Protein 6BAQ (pdb70)

Foldseek 3Di:
DPVPLLCLVVVVQVLLVVLCVVVPVQVLLQPQQVLCVLVCVCPVVNVQWPGKTKDDKDWDRKDWDADQLQQKIKIKTKIKIKIFTPRVVVVDTKIKIWIWIKIWMWGWDADPVGQIFIATDDIFTDPPGIDIFIDDDPDGDDPPPVVVVVSCVVPVRVSSRVVVVVSSGVSRRPDDSVSGVVSNVRNVNSHDRHDD/DLLLVVVVQVLLVVLCVVVPVQVLLQPQQVLCVLVCVPVLNVQFPGKTKADKDWDRKDWDADQLLQKIKIKTKIKIWIFTAGPVVPGTWIKIWIWIKIWIWGWDADPVGDIFIATDDIFTDPPGIDIDTDDPDDDDDVSVVVVVVSCVVPVRVSSRVVVHVSSRVSRVPTDPVSRVVSNVRNVNSHDRDDDD/DLVLVVVVQVLLVVLCVVVCLQVLLQPQPLLVPQPVQNPFVDKGKDDKDWDRKDWDADQLQFKIKIKTKIKIWIFTHDVVVVDGWIKIWIWIKIWMWGWDADPVGQIAIATDDIFTDPPGIDIDTDDPDDDDVVVVVVVVVSCVVPPRVRSRVVVHVSSRVSRVPDDSVSGRVSNVRNVNSHDRDDD/DLPCLVVVVQVLLVVLCVVLPVQVLVQPQQVLVVVCVCVLNVQFPDKGKADKDWDRKDWDADPLLQKIKIKTKIWIWIFTCRPVHDTWIKIWIWIKIWIWGWDADPVRRIAIATDDIFTDPPGIDIDTPPPDDDDDPSVVVVVVSCVVPVRVSSRVRSVVSSRVSRVPTDPVSRRVSSVRNVNSHDSDDD/DDPVPLLCLVVVVQVLLVVLCVVVPVPVLLQPQQLVCCLVPNDDDLPLFPDKTKDDKDWDRKDWDADQLLQKIKIKIKIKIWIWGDRPPLDKTWIKIWIWIKIWMWGWDADPVRHIFIATDDIFTDPPGIDIDTDDMDDSDVVDVVVVVVSCVVGVRVSSRVVVVVSSRVSRRPDDSVSGVVSNVSNVNSHDRHDD/DDDDVLLCLVVVVQCLLVVLCVVVPVQVLLQPDQVLQCQCQRDVPVSSVVSVVVLVPPVVSVQWPGKTKDDKDWDRKDWDADQLQQKIKIKIKIKIKIFTPRVVVVDTKIKIWIWIKIWMWGWDADPVRRIFIATDDIFTDPPGIDIFIDDDPDGDDPDPVVVVVSCVVPPRVSSRVVVVVSSGVSRRPDDSVSGVVSNVRNVNSHDRHDD/DVPCLLCLVVVVQVLLVVLCVVVPVQVLLQPQQLLCVLVPDDCVLNPLQPDKTKADKDWDRKDWDADQLQQKIKIKTKIKIWIFGDRVVQDWTWIKIWIWIKIWIWGWDADPVRQIFIATDDIFTDPPGIDIDTDDTDSVDPSVVVVVVSCVVPVRVSSRVVVVVSSGVSRRPDDSVSGVVSNVRNVNSHDRHDD/DLLCLVVVVQVLLVVLCVVVCVQVLLQPQPLLCVLCCPVVNVQFPDKGKDDKDWDRKDWDADQLLQKIKIKIKIKIWIFTDRVVVVDGWIKIWIWIKIWMWGWDADPVRDIAIATDDIFTDPPGIDIGTDDPDDDDVVSVVVVVVSCVVPPRVSSRVPVVVSSRVSRVPPDVVSRRVSSVRNVNSHDRHDD

GO terms:
  GO:0045087 innate immune response (P, IMP)
  GO:0019731 antibacterial humoral response (P, IMP)
  GO:1900229 negative regulation of single-species biofilm formation in or on host organism (P, IMP)
  GO:0005576 extracellular region (C, EXP)

B-factor: mean 39.44, std 16.09, range [6.01, 111.4]

Organism: Mus musculus (NCBI:txid10090)

InterPro domains:
  IPR017942 Lipid-binding serum glycoprotein, N-terminal [PF01273] (83-256)
  IPR017943 Bactericidal permeability-increasing protein, alpha/beta domain superfamily [SSF55394] (126-276)
  IPR051902 BPI fold-containing superfamily member [PTHR47015] (1-277)

Structure (mmCIF, N/CA/C/O backbone):
data_6BAQ
#
_entry.id   6BAQ
#
_cell.length_a   132.200
_cell.length_b   200.582
_cell.length_c   89.499
_cell.angle_alpha   90.000
_cell.angle_beta   126.150
_cell.angle_gamma   90.000
#
_symmetry.space_group_name_H-M   'C 1 2 1'
#
loop_
_entity.id
_entity.type
_entity.pdbx_description
1 polymer 'BPI fold-containing family A member 1'
2 non-polymer 'SODIUM ION'
3 non-polymer 'CHLORIDE ION'
4 non-polymer GLYCEROL
5 water water
#
loop_
_atom_site.group_PDB
_atom_site.id
_atom_site.type_symbol
_atom_site.label_atom_id
_atom_site.label_alt_id
_atom_site.label_comp_id
_atom_site.label_asym_id
_atom_site.label_entity_id
_atom_site.label_seq_id
_atom_site.pdbx_PDB_ins_code
_atom_site.Cartn_x
_atom_site.Cartn_y
_atom_site.Cartn_z
_atom_site.occupancy
_atom_site.B_iso_or_equiv
_atom_site.auth_seq_id
_atom_site.auth_comp_id
_atom_site.auth_asym_id
_atom_site.auth_atom_id
_atom_site.pdbx_PDB_model_num
ATOM 1 N N . PRO A 1 31 ? -30.16591 91.69272 89.73751 1.000 76.74053 65 PRO A N 1
ATOM 2 C CA . PRO A 1 31 ? -31.42538 90.96966 89.96168 1.000 78.34113 65 PRO A CA 1
ATOM 3 C C . PRO A 1 31 ? -32.30055 90.88538 88.71225 1.000 68.52986 65 PRO A C 1
ATOM 4 O O . PRO A 1 31 ? -33.20120 90.04376 88.66457 1.000 73.50300 65 PRO A O 1
ATOM 8 N N . SER A 1 32 ? -32.02587 91.74417 87.72910 1.000 68.02621 66 SER A N 1
ATOM 9 C CA . SER A 1 32 ? -32.79754 91.81894 86.49027 1.000 63.94054 66 SER A CA 1
ATOM 10 C C . SER A 1 32 ? -33.20047 90.42621 86.01143 1.000 65.46179 66 SER A C 1
ATOM 11 O O . SER A 1 32 ? -32.36152 89.52628 85.92127 1.000 73.57078 66 SER A O 1
ATOM 14 N N . ASN A 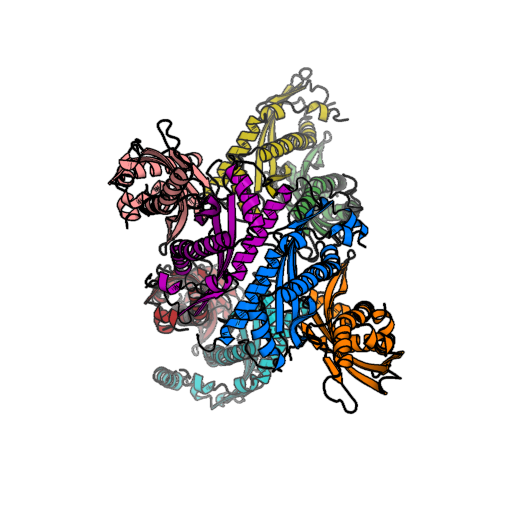1 33 ? -34.48707 90.22968 85.71926 1.000 56.14897 67 ASN A N 1
ATOM 15 C CA . ASN A 1 33 ? -35.56979 91.22338 85.73237 1.000 47.00935 67 ASN A CA 1
ATOM 16 C C . ASN A 1 33 ? -36.24600 91.45459 87.10472 1.000 46.15984 67 ASN A C 1
ATOM 17 O O . ASN A 1 33 ? -36.86331 90.55254 87.65764 1.000 46.51948 67 ASN A O 1
ATOM 22 N N . PRO A 1 34 ? -36.17953 92.67695 87.63498 1.000 48.20754 68 PRO A N 1
ATOM 23 C CA . PRO A 1 34 ? -36.65853 92.89395 89.01596 1.000 47.41849 68 PRO A CA 1
ATOM 24 C C . PRO A 1 34 ? -38.12304 92.53139 89.24236 1.000 40.34088 68 PRO A C 1
ATOM 25 O O . PRO A 1 34 ? -38.50720 92.25881 90.38916 1.000 40.54658 68 PRO A O 1
ATOM 29 N N . THR A 1 35 ? -38.95328 92.48800 88.19649 1.000 33.36926 69 THR A N 1
ATOM 30 C CA . THR A 1 35 ? -40.30405 91.97702 88.38995 1.000 34.32800 69 THR A CA 1
ATOM 31 C C . THR A 1 35 ? -40.29462 90.51911 88.82576 1.000 37.13875 69 THR A C 1
ATOM 32 O O . THR A 1 35 ? -41.27622 90.04618 89.40678 1.000 38.01802 69 THR A O 1
ATOM 36 N N . ASP A 1 36 ? -39.19339 89.80521 88.58472 1.000 43.42076 70 ASP A N 1
ATOM 37 C CA . ASP A 1 36 ? -39.08253 88.43560 89.06754 1.000 44.60818 70 ASP A CA 1
ATOM 38 C C . ASP A 1 36 ? -39.33291 88.35109 90.56847 1.000 40.85591 70 ASP A C 1
ATOM 39 O O . ASP A 1 36 ? -39.82775 87.32944 91.05286 1.000 39.48863 70 ASP A O 1
ATOM 44 N N . LEU A 1 37 ? -39.01043 89.40957 91.32060 1.000 33.87733 71 LEU A N 1
ATOM 45 C CA . LEU A 1 37 ? -39.14780 89.33867 92.77298 1.000 35.92593 71 LEU A CA 1
ATOM 46 C C . LEU A 1 37 ? -40.57893 89.56313 93.24140 1.000 34.41360 71 LEU A C 1
ATOM 47 O O . LEU A 1 37 ? -40.92608 89.17947 94.36893 1.000 30.23869 71 LEU A O 1
ATOM 52 N N . LEU A 1 38 ? -41.42399 90.14239 92.38835 1.000 31.54175 72 LEU A N 1
ATOM 53 C CA . LEU A 1 38 ? -42.73009 90.58416 92.85560 1.000 33.33890 72 LEU A CA 1
ATOM 54 C C . LEU A 1 38 ? -43.54756 89.42294 93.41494 1.000 29.43175 72 LEU A C 1
ATOM 55 O O . LEU A 1 38 ? -44.17747 89.55393 94.47454 1.000 28.76849 72 LEU A O 1
ATOM 60 N N . ALA A 1 39 ? -43.54091 88.27728 92.73164 1.000 25.59897 73 ALA A N 1
ATOM 61 C CA . ALA A 1 39 ? -44.30800 87.13359 93.21523 1.000 25.85259 73 ALA A CA 1
ATOM 62 C C . ALA A 1 39 ? -43.92966 86.80081 94.65319 1.000 26.52716 73 ALA A C 1
ATOM 63 O O . ALA A 1 39 ? -44.79900 86.70068 95.53342 1.000 21.48632 73 ALA A O 1
ATOM 65 N N . GLY A 1 40 ? -42.62399 86.68718 94.92167 1.000 21.74712 74 GLY A N 1
ATOM 66 C CA . GLY A 1 40 ? -42.20083 86.35875 96.27323 1.000 20.29455 74 GLY A CA 1
ATOM 67 C C . GLY A 1 40 ? -42.64265 87.42060 97.26148 1.000 26.49702 74 GLY A C 1
ATOM 68 O O . GLY A 1 40 ? -43.15753 87.11601 98.35076 1.000 23.82113 74 GLY A O 1
ATOM 69 N N . LYS A 1 41 ? -42.48400 88.68950 96.87436 1.000 21.57965 75 LYS A N 1
ATOM 70 C CA . LYS A 1 41 ? -42.90591 89.75485 97.76119 1.000 22.44041 75 LYS A CA 1
ATOM 71 C C . LYS A 1 41 ? -44.39278 89.64522 98.02217 1.000 23.87459 75 LYS A C 1
ATOM 72 O O . LYS A 1 41 ? -44.84577 89.72774 99.17444 1.000 21.26696 75 LYS A O 1
ATOM 78 N N . PHE A 1 42 ? -45.15394 89.31685 96.98223 1.000 22.86242 76 PHE A N 1
ATOM 79 C CA . PHE A 1 42 ? -46.58708 89.21597 97.18331 1.000 25.21978 76 PHE A CA 1
ATOM 80 C C . PHE A 1 42 ? -46.88149 88.06457 98.13735 1.000 23.00030 76 PHE A C 1
ATOM 81 O O . PHE A 1 42 ? -47.58781 88.23620 99.15059 1.000 20.07718 76 PHE A O 1
ATOM 89 N N . THR A 1 43 ? -46.25453 86.90908 97.89341 1.000 16.01844 77 THR A N 1
ATOM 90 C CA . THR A 1 43 ? -46.56836 85.80551 98.78349 1.000 20.37856 77 THR A CA 1
ATOM 91 C C . THR A 1 43 ? -46.04003 86.06755 100.18521 1.000 20.61283 77 THR A C 1
ATOM 92 O O . THR A 1 43 ? -46.67158 85.63084 101.14900 1.000 21.63226 77 THR A O 1
ATOM 96 N N . ASP A 1 44 ? -44.92356 86.80361 100.33409 1.000 20.80814 78 ASP A N 1
ATOM 97 C CA . ASP A 1 44 ? -44.48518 87.12231 101.69247 1.000 18.95666 78 ASP A CA 1
ATOM 98 C C . ASP A 1 44 ? -45.51004 88.00163 102.39019 1.000 20.02503 78 ASP A C 1
ATOM 99 O O . ASP A 1 44 ? -45.98283 87.67778 103.49560 1.000 19.59679 78 ASP A O 1
ATOM 104 N N . ALA A 1 45 ?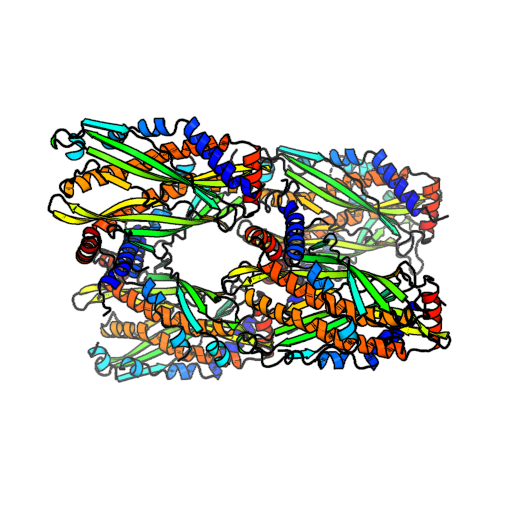 -45.93178 89.07648 101.71257 1.000 16.35270 79 ALA A N 1
ATOM 105 C CA . ALA A 1 45 ? -46.82210 90.03072 102.35875 1.000 15.33966 79 ALA A CA 1
ATOM 106 C C . ALA A 1 45 ? -48.14148 89.37783 102.69767 1.000 20.41243 79 ALA A C 1
ATOM 107 O O . ALA A 1 45 ? -48.72982 89.64462 103.75339 1.000 20.35014 79 ALA A O 1
ATOM 109 N N . LEU A 1 46 ? -48.65832 88.57327 101.77647 1.000 16.99739 80 LEU A N 1
ATOM 110 C CA . LEU A 1 46 ? -49.91617 87.91109 102.04936 1.000 19.75963 80 LEU A CA 1
ATOM 111 C C . LEU A 1 46 ? -49.74376 86.92589 103.20044 1.000 19.75338 80 LEU A C 1
ATOM 112 O O . LEU A 1 46 ? -50.49530 86.96566 104.18087 1.000 17.75605 80 LEU A O 1
ATOM 117 N N . SER A 1 47 ? -48.70771 86.08552 103.15037 1.000 16.04248 81 SER A N 1
ATOM 118 C CA . SER A 1 47 ? -48.58769 85.11460 104.23060 1.000 17.29063 81 SER A CA 1
ATOM 119 C C . SER A 1 47 ? -48.35201 85.82974 105.55779 1.000 17.29072 81 SER A C 1
ATOM 120 O O . SER A 1 47 ? -48.99385 85.51399 106.57063 1.000 17.52822 81 SER A O 1
ATOM 123 N N . GLY A 1 48 ? -47.47936 86.84230 105.55304 1.000 14.20289 82 GLY A N 1
ATOM 124 C CA . GLY A 1 48 ? -47.28808 87.62827 106.75619 1.000 13.16561 82 GLY A CA 1
ATOM 125 C C . GLY A 1 48 ? -48.59341 88.23470 107.22617 1.000 20.05504 82 GLY A C 1
ATOM 126 O O . GLY A 1 48 ? -48.96804 88.11922 108.41032 1.000 14.18140 82 GLY A O 1
ATOM 127 N N . GLY A 1 49 ? -49.34967 88.82151 106.28712 1.000 15.20229 83 GLY A N 1
ATOM 128 C CA . GLY A 1 49 ? -50.61603 89.40374 106.67282 1.000 12.64439 83 GLY A CA 1
ATOM 129 C C . GLY A 1 49 ? -51.48869 88.40312 107.38287 1.000 16.38548 83 GLY A C 1
ATOM 130 O O . GLY A 1 49 ? -52.03468 88.68917 108.45524 1.000 18.99892 83 GLY A O 1
ATOM 131 N N . LEU A 1 50 ? -51.51954 87.17135 106.86532 1.000 15.45214 84 LEU A N 1
ATOM 132 C CA . LEU A 1 50 ? -52.37668 86.14995 107.44311 1.000 15.98644 84 LEU A CA 1
ATOM 133 C C . LEU A 1 50 ? -51.99936 85.89063 108.89128 1.000 15.82155 84 LEU A C 1
ATOM 134 O O . LEU A 1 50 ? -52.86142 85.87856 109.77774 1.000 14.89235 84 LEU A O 1
ATOM 139 N N . LEU A 1 51 ? -50.70776 85.71704 109.16302 1.000 14.52892 85 LEU A N 1
ATOM 140 C CA . LEU A 1 51 ? -50.33790 85.44798 110.54459 1.000 14.97046 85 LEU A CA 1
ATOM 141 C C . LEU A 1 51 ? -50.55014 86.69190 111.40554 1.000 18.70792 85 LEU A C 1
ATOM 142 O O . LEU A 1 51 ? -51.03319 86.58988 112.54099 1.000 15.47784 85 LEU A O 1
ATOM 147 N N . SER A 1 52 ? -50.21841 87.87508 110.87376 1.000 14.36419 86 SER A N 1
ATOM 148 C CA . SER A 1 52 ? -50.41980 89.08360 111.66187 1.000 18.35302 86 SER A CA 1
ATOM 149 C C . SER A 1 52 ? -51.88200 89.25864 112.00059 1.000 19.21778 86 SER A C 1
ATOM 150 O O . SER A 1 52 ? -52.21569 89.70942 113.09982 1.000 24.14002 86 SER A O 1
ATOM 153 N N . GLY A 1 53 ? -52.76670 88.89534 111.07134 1.000 14.23173 87 GLY A N 1
ATOM 154 C CA . GLY A 1 53 ? -54.18443 89.01398 111.27319 1.000 16.11540 87 GLY A CA 1
ATOM 155 C C . GLY A 1 53 ? -54.82016 87.95745 112.13823 1.000 23.21307 87 GLY A C 1
ATOM 156 O O . GLY A 1 53 ? -56.04454 87.96181 112.27920 1.000 25.71322 87 GLY A O 1
ATOM 157 N N . GLY A 1 54 ? -54.02995 87.06750 112.74293 1.000 23.06007 88 GLY A N 1
ATOM 158 C CA . GLY A 1 54 ? -54.54964 86.09531 113.68512 1.000 19.07031 88 GLY A CA 1
ATOM 159 C C . GLY A 1 54 ? -55.06804 84.82086 113.07140 1.000 24.95855 88 GLY A C 1
ATOM 160 O O . GLY A 1 54 ? -55.90936 84.15616 113.68381 1.000 29.86543 88 GLY A O 1
ATOM 161 N N . LEU A 1 55 ? -54.54724 84.41935 111.90710 1.000 23.92241 89 LEU A N 1
ATOM 162 C CA . LEU A 1 55 ? -55.04017 83.21900 111.24525 1.000 17.09043 89 LEU A CA 1
ATOM 163 C C . LEU A 1 55 ? -55.04257 82.02142 112.17604 1.000 18.65418 89 LEU A C 1
ATOM 164 O O . LEU A 1 55 ? -56.03639 81.29136 112.26240 1.000 16.99554 89 LEU A O 1
ATOM 169 N N . LEU A 1 56 ? -53.93903 81.79857 112.88543 1.000 19.09953 90 LEU A N 1
ATOM 170 C CA . LEU A 1 56 ? -53.83211 80.53195 113.60205 1.000 22.06953 90 LEU A CA 1
ATOM 171 C C . LEU A 1 56 ? -54.84705 80.44747 114.73454 1.000 22.53554 90 LEU A C 1
ATOM 172 O O . LEU A 1 56 ? -55.51293 79.41793 114.89801 1.000 22.09383 90 LEU A O 1
ATOM 177 N N . GLY A 1 57 ? -55.00738 81.52631 115.49740 1.000 20.06111 91 GLY A N 1
ATOM 178 C CA . GLY A 1 57 ? -56.01642 81.53116 116.53749 1.000 21.51295 91 GLY A CA 1
ATOM 179 C C . GLY A 1 57 ? -57.42102 81.40532 115.98694 1.000 23.44739 91 GLY A C 1
ATOM 180 O O . GLY A 1 57 ? -58.26755 80.73351 116.57498 1.000 25.78794 91 GLY A O 1
ATOM 181 N N . ILE A 1 58 ? -57.69352 82.07244 114.86585 1.000 21.98938 92 ILE A N 1
ATOM 182 C CA . ILE A 1 58 ? -58.99287 81.94899 114.20574 1.000 19.12344 92 ILE A CA 1
ATOM 183 C C . ILE A 1 58 ? -59.27697 80.49778 113.84955 1.000 25.67876 92 ILE A C 1
ATOM 184 O O . ILE A 1 58 ? -60.40681 80.01170 113.99374 1.000 26.42792 92 ILE A O 1
ATOM 189 N N . LEU A 1 59 ? -58.28082 79.80072 113.30884 1.000 20.14153 93 LEU A N 1
ATOM 190 C CA . LEU A 1 59 ? -58.49364 78.39126 113.02045 1.000 21.68168 93 LEU A CA 1
ATOM 191 C C . LEU A 1 59 ? -58.78166 77.64139 114.30871 1.000 24.26566 93 LEU A C 1
ATOM 192 O O . LEU A 1 59 ? -59.74026 76.87236 114.39683 1.000 23.32778 93 LEU A O 1
ATOM 197 N N . GLU A 1 60 ? -57.97782 77.90701 115.33895 1.000 25.54030 94 GLU A N 1
ATOM 198 C CA . GLU A 1 60 ? -58.10632 77.21456 116.61173 1.000 25.22413 94 GLU A CA 1
ATOM 199 C C . GLU A 1 60 ? -59.46479 77.46410 117.25097 1.000 29.44967 94 GLU A C 1
ATOM 200 O O . GLU A 1 60 ? -59.95771 76.61750 117.99913 1.000 33.07972 94 GLU A O 1
ATOM 206 N N . ASN A 1 61 ? -60.11387 78.58218 116.94283 1.000 29.04648 95 ASN A N 1
ATOM 207 C CA . ASN A 1 61 ? -61.34434 78.91187 117.64734 1.000 33.39922 95 ASN A CA 1
ATOM 208 C C . ASN A 1 61 ? -62.59228 78.66624 116.82248 1.000 28.82880 95 ASN A C 1
ATOM 209 O O . ASN A 1 61 ? -63.66543 79.14976 117.18186 1.000 36.18468 95 ASN A O 1
ATOM 214 N N . ILE A 1 62 ? -62.48976 77.89751 115.75470 1.000 31.38270 96 ILE A N 1
ATOM 215 C CA . ILE A 1 62 ? -63.70932 77.50381 115.04470 1.000 32.35194 96 ILE A CA 1
ATOM 216 C C . ILE A 1 62 ? -64.52278 76.57463 115.94102 1.000 35.02409 96 ILE A C 1
ATOM 217 O O . ILE A 1 62 ? -63.98142 75.58028 116.45651 1.000 34.44294 96 ILE A O 1
ATOM 222 N N . PRO A 1 63 ? -65.79379 76.84732 116.16062 1.000 39.52746 97 PRO A N 1
ATOM 223 C CA . PRO A 1 63 ? -66.66288 76.01201 117.03393 1.000 37.82064 97 PRO A CA 1
ATOM 224 C C . PRO A 1 63 ? -67.14412 74.77612 116.28455 1.000 42.12011 97 PRO A C 1
ATOM 225 O O . PRO A 1 63 ? -68.31922 74.63933 115.92320 1.000 42.06387 97 PRO A O 1
ATOM 229 N N . LEU A 1 64 ? -66.20414 73.87949 115.97274 1.000 40.53388 98 LEU A N 1
ATOM 230 C CA . LEU A 1 64 ? -66.50712 72.78002 115.05894 1.000 40.89864 98 LEU A CA 1
ATOM 231 C C . LEU A 1 64 ? -67.59082 71.86815 115.62709 1.000 40.78730 98 LEU A C 1
ATOM 232 O O . LEU A 1 64 ? -68.56172 71.52665 114.93450 1.000 36.55405 98 LEU A O 1
ATOM 237 N N . LEU A 1 65 ? -67.46192 71.49506 116.90092 1.000 36.76080 99 LEU A N 1
ATOM 238 C CA . LEU A 1 65 ? -68.39847 70.53311 117.46074 1.000 48.52724 99 LEU A CA 1
ATOM 239 C C . LEU A 1 65 ? -69.79738 71.10278 117.60267 1.000 47.22922 99 LEU A C 1
ATOM 240 O O . LEU A 1 65 ? -70.76577 70.34073 117.51194 1.000 49.04490 99 LEU A O 1
ATOM 245 N N . ASP A 1 66 ? -69.93692 72.42394 117.60452 1.000 48.48488 100 ASP A N 1
ATOM 246 C CA . ASP A 1 66 ? -71.26372 73.00398 117.72301 1.000 45.88476 100 ASP A CA 1
ATOM 247 C C . ASP A 1 66 ? -71.89502 73.15693 116.36164 1.000 46.50206 100 ASP A C 1
ATOM 248 O O . ASP A 1 66 ? -73.07927 72.85575 116.19352 1.000 54.31507 100 ASP A O 1
ATOM 250 N N . VAL A 1 67 ? -71.10459 73.57918 115.37390 1.000 46.09945 101 VAL A N 1
ATOM 251 C CA . VAL A 1 67 ? -71.57739 73.55368 113.99498 1.000 49.80351 101 VAL A CA 1
ATOM 252 C C . VAL A 1 67 ? -72.01242 72.15314 113.60419 1.000 51.86943 101 VAL A C 1
ATOM 253 O O . VAL A 1 67 ? -72.93902 71.98238 112.80270 1.000 53.24855 101 VAL A O 1
ATOM 257 N N . ILE A 1 68 ? -71.39484 71.13242 114.18418 1.000 47.69806 102 ILE A N 1
ATOM 258 C CA . ILE A 1 68 ? -71.69430 69.78283 113.73628 1.000 48.43779 102 ILE A CA 1
ATOM 259 C C . ILE A 1 68 ? -72.91234 69.25303 114.45914 1.000 56.07090 102 ILE A C 1
ATOM 260 O O . ILE A 1 68 ? -73.77442 68.62017 113.84377 1.000 49.42791 102 ILE A O 1
ATOM 265 N N . LYS A 1 69 ? -72.97893 69.49977 115.76750 1.000 51.82743 103 LYS A N 1
ATOM 266 C CA . LYS A 1 69 ? -74.16559 69.15953 116.52742 1.000 55.33811 103 LYS A CA 1
ATOM 267 C C . LYS A 1 69 ? -75.32453 69.94416 115.92875 1.000 62.29671 103 LYS A C 1
ATOM 268 O O . LYS A 1 69 ? -76.07888 69.41501 115.10474 1.000 67.20165 103 LYS A O 1
ATOM 270 N N . SER A 1 70 ? -75.44200 71.21620 116.29463 1.000 64.13523 104 SER A N 1
ATOM 271 C CA . SER A 1 70 ? -76.51244 72.07474 115.78605 1.000 61.41305 104 SER A CA 1
ATOM 272 C C . SER A 1 70 ? -76.38551 72.34031 114.27790 1.000 59.77342 104 SER A C 1
ATOM 273 O O . SER A 1 70 ? -76.30334 73.48900 113.82777 1.000 59.45746 104 SER A O 1
ATOM 276 N N . SER A 1 88 ? -77.03589 57.93583 110.03834 1.000 64.64455 122 SER A N 1
ATOM 277 C CA . SER A 1 88 ? -77.44848 57.69335 111.42001 1.000 70.68869 122 SER A CA 1
ATOM 278 C C . SER A 1 88 ? -76.36167 58.13624 112.40300 1.000 70.26381 122 SER A C 1
ATOM 279 O O . SER A 1 88 ? -75.59787 57.31135 112.91318 1.000 70.11774 122 SER A O 1
ATOM 281 N N . SER A 1 89 ? -76.32031 59.44429 112.68710 1.000 76.35000 123 SER A N 1
ATOM 282 C CA . SER A 1 89 ? -75.19588 60.06464 113.38090 1.000 55.57251 123 SER A CA 1
ATOM 283 C C . SER A 1 89 ? -75.42692 60.32793 114.86519 1.000 56.34030 123 SER A C 1
ATOM 284 O O . SER A 1 89 ? -74.45153 60.50488 115.60067 1.000 57.80685 123 SER A O 1
ATOM 286 N N . VAL A 1 90 ? -76.66455 60.36743 115.33692 1.000 49.14652 124 VAL A N 1
ATOM 287 C CA . VAL A 1 90 ? -76.88453 60.75149 116.73037 1.000 55.32469 124 VAL A CA 1
ATOM 288 C C . VAL A 1 90 ? -76.05658 59.92023 117.70699 1.000 51.34509 124 VAL A C 1
ATOM 289 O O . VAL A 1 90 ? -75.65640 60.44996 118.75234 1.000 49.25086 124 VAL A O 1
ATOM 293 N N . PRO A 1 91 ? -75.76061 58.63684 117.43247 1.000 59.45733 125 PRO A N 1
ATOM 294 C CA . PRO A 1 91 ? -74.89119 57.88050 118.35414 1.000 54.43872 125 PRO A CA 1
ATOM 295 C C . PRO A 1 91 ? -73.46053 58.40809 118.39556 1.000 51.25193 125 PRO A C 1
ATOM 296 O O . PRO A 1 91 ? -73.00741 58.92189 119.43030 1.000 54.31966 125 PRO A O 1
ATOM 300 N N . LEU A 1 92 ? -72.71027 58.20274 117.31113 1.000 47.72805 126 LEU A N 1
ATOM 301 C CA . LEU A 1 92 ? -71.45400 58.92083 117.10161 1.000 54.83258 126 LEU A CA 1
ATOM 302 C C . LEU A 1 92 ? -71.43884 60.29451 117.77320 1.000 52.86672 126 LEU A C 1
ATOM 303 O O . LEU A 1 92 ? -70.68046 60.51857 118.72109 1.000 52.12727 126 LEU A O 1
ATOM 308 N N . LEU A 1 93 ? -72.31538 61.20102 117.33140 1.000 46.91972 127 LEU A N 1
ATOM 309 C CA . LEU A 1 93 ? -72.27030 62.56862 117.83798 1.000 47.96070 127 LEU A CA 1
ATOM 310 C C . LEU A 1 93 ? -72.45279 62.60059 119.34491 1.000 47.29190 127 LEU A C 1
ATOM 311 O O . LEU A 1 93 ? -71.84649 63.42503 120.03930 1.000 46.58996 127 LEU A O 1
ATOM 316 N N . ASN A 1 94 ? -73.29300 61.71857 119.87134 1.000 48.39356 128 ASN A N 1
ATOM 317 C CA . ASN A 1 94 ? -73.50271 61.70285 121.30540 1.000 44.51973 128 ASN A CA 1
ATOM 318 C C . ASN A 1 94 ? -72.27157 61.22270 122.05594 1.000 46.53625 128 ASN A C 1
ATOM 319 O O . ASN A 1 94 ? -72.10463 61.56073 123.23056 1.000 53.45491 128 ASN A O 1
ATOM 322 N N . ASN A 1 95 ? -71.37918 60.47713 121.41461 1.000 43.75480 129 ASN A N 1
ATOM 323 C CA . ASN A 1 95 ? -70.20936 60.01881 122.14870 1.000 44.81852 129 ASN A CA 1
ATOM 324 C C . ASN A 1 95 ? -68.98024 60.91564 121.96457 1.000 47.17267 129 ASN A C 1
ATOM 325 O O . ASN A 1 95 ? -67.85956 60.48540 122.25333 1.000 47.42064 129 ASN A O 1
ATOM 330 N N . ILE A 1 96 ? -69.16641 62.15837 121.51549 1.000 46.01791 130 ILE A N 1
ATOM 331 C CA . ILE A 1 96 ? -68.06895 63.10627 121.33120 1.000 42.68140 130 ILE A CA 1
ATOM 332 C C . ILE A 1 96 ? -68.04558 64.15707 122.43250 1.000 38.74811 130 ILE A C 1
ATOM 333 O O . ILE A 1 96 ? -68.72576 65.17971 122.32463 1.000 41.01898 130 ILE A O 1
ATOM 338 N N . LEU A 1 97 ? -67.37594 63.86937 123.54690 1.000 43.19545 131 LEU A N 1
ATOM 339 C CA . LEU A 1 97 ? -67.16733 64.88374 124.57996 1.000 48.43795 131 LEU A CA 1
ATOM 340 C C . LEU A 1 97 ? -66.88097 66.28312 124.01681 1.000 46.42995 131 LEU A C 1
ATOM 341 O O . LEU A 1 97 ? -67.61380 67.23418 124.30630 1.000 45.57821 131 LEU A O 1
ATOM 343 N N . ASP A 1 98 ? -65.81166 66.44297 123.23010 1.000 44.29349 132 ASP A N 1
ATOM 344 C CA . ASP A 1 98 ? -65.50829 67.75353 122.64966 1.000 42.25574 132 ASP A CA 1
ATOM 345 C C . ASP A 1 98 ? -64.45292 67.60573 121.55968 1.000 38.21674 132 ASP A C 1
ATOM 346 O O . ASP A 1 98 ? -63.82188 66.55451 121.40069 1.000 35.92312 132 ASP A O 1
ATOM 351 N N . ILE A 1 99 ? -64.23782 68.69799 120.83636 1.000 36.01526 133 ILE A N 1
ATOM 352 C CA . ILE A 1 99 ? -63.18399 68.76735 119.83529 1.000 35.21639 133 ILE A CA 1
ATOM 353 C C . ILE A 1 99 ? -62.35735 70.01646 120.07680 1.000 30.58067 133 ILE A C 1
ATOM 354 O O . ILE A 1 99 ? -62.90617 71.10601 120.26037 1.000 26.88862 133 ILE A O 1
ATOM 359 N N . LYS A 1 100 ? -61.04578 69.83775 120.15680 1.000 38.05717 134 LYS A N 1
ATOM 360 C CA . LYS A 1 100 ? -60.08797 70.93297 120.24984 1.000 34.30389 134 LYS A CA 1
ATOM 361 C C . LYS A 1 100 ? -59.23049 70.95132 118.98481 1.000 31.28787 134 LYS A C 1
ATOM 362 O O . LYS A 1 100 ? -58.74713 69.90498 118.53658 1.000 29.12352 134 LYS A O 1
ATOM 364 N N . ILE A 1 101 ? -59.04800 72.13088 118.40373 1.000 32.21713 135 ILE A N 1
ATOM 365 C CA . ILE A 1 101 ? -58.24699 72.29366 117.19310 1.000 29.62393 135 ILE A CA 1
ATOM 366 C C . ILE A 1 101 ? -56.87666 72.82093 117.60403 1.000 29.10918 135 ILE A C 1
ATOM 367 O O . ILE A 1 101 ? -56.77236 73.91941 118.16664 1.000 25.57964 135 ILE A O 1
ATOM 372 N N . THR A 1 102 ? -55.81916 72.07241 117.28610 1.000 27.14809 136 THR A N 1
ATOM 373 C CA . THR A 1 102 ? -54.46548 72.45457 117.67226 1.000 28.01065 136 THR A CA 1
ATOM 374 C C . THR A 1 102 ? -53.53507 72.42672 116.47271 1.000 26.38095 136 THR A C 1
ATOM 375 O O . THR A 1 102 ? -53.88460 71.96336 115.38486 1.000 27.94620 136 THR A O 1
ATOM 379 N N . ASP A 1 103 ? -52.31561 72.88961 116.71589 1.000 28.06349 137 ASP A N 1
ATOM 380 C CA . ASP A 1 103 ? -51.23492 72.84526 115.74281 1.000 29.98209 137 ASP A CA 1
ATOM 381 C C . ASP A 1 103 ? -51.65520 73.38300 114.37082 1.000 28.09014 137 ASP A C 1
ATOM 382 O O . ASP A 1 103 ? -51.36736 72.76248 113.34479 1.000 22.24222 137 ASP A O 1
ATOM 387 N N . PRO A 1 104 ? -52.32435 74.53507 114.32713 1.000 27.71552 138 PRO A N 1
ATOM 388 C CA . PRO A 1 104 ? -52.69599 75.12294 113.03896 1.000 23.94301 138 PRO A CA 1
ATOM 389 C C . PRO A 1 104 ? -51.44730 75.49920 112.25949 1.000 22.18225 138 PRO A C 1
ATOM 390 O O . PRO A 1 104 ? -50.44209 75.95544 112.81893 1.000 17.13589 138 PRO A O 1
ATOM 394 N N . GLN A 1 105 ? -51.50486 75.29526 110.95687 1.000 24.16497 139 GLN A N 1
ATOM 395 C CA . GLN A 1 105 ? -50.29005 75.47523 110.18585 1.000 30.18584 139 GLN A CA 1
ATOM 396 C C . GLN A 1 105 ? -50.58408 76.21978 108.89062 1.000 22.42165 139 GLN A C 1
ATOM 397 O O . GLN A 1 105 ? -51.57945 75.93415 108.21992 1.000 30.75416 139 GLN A O 1
ATOM 403 N N . LEU A 1 106 ? -49.75007 77.19997 108.56153 1.000 19.01230 140 LEU A N 1
ATOM 404 C CA . LEU A 1 106 ? -49.78261 77.84521 107.24875 1.000 16.95510 140 LEU A CA 1
ATOM 405 C C . LEU A 1 106 ? -48.55634 77.42053 106.44832 1.000 17.43971 140 LEU A C 1
ATOM 406 O O . LEU A 1 106 ? -47.43126 77.64099 106.88360 1.000 20.65481 140 LEU A O 1
ATOM 411 N N . LEU A 1 107 ? -48.76120 76.80940 105.29739 1.000 14.86923 141 LEU A N 1
ATOM 412 C CA . LEU A 1 107 ? -47.62115 76.37947 104.50365 1.000 16.56804 141 LEU A CA 1
ATOM 413 C C . LEU A 1 107 ? -47.24545 77.44628 103.47823 1.000 13.83821 141 LEU A C 1
ATOM 414 O O . LEU A 1 107 ? -47.90555 78.47720 103.34361 1.000 15.08195 141 LEU A O 1
ATOM 419 N N . GLU A 1 108 ? -46.18011 77.18448 102.73206 1.000 13.77577 142 GLU A N 1
ATOM 420 C CA . GLU A 1 108 ? -45.71677 78.13174 101.72983 1.000 13.92922 142 GLU A CA 1
ATOM 421 C C . GLU A 1 108 ? -46.79679 78.38408 100.68969 1.000 16.47119 142 GLU A C 1
ATOM 422 O O . GLU A 1 108 ? -47.46202 77.46032 100.22992 1.000 17.86475 142 GLU A O 1
ATOM 428 N N . LEU A 1 109 ? -47.00170 79.64353 100.33535 1.000 17.55528 143 LEU A N 1
ATOM 429 C CA . LEU A 1 109 ? -48.04660 79.94655 99.37166 1.000 20.14078 143 LEU A CA 1
ATOM 430 C C . LEU A 1 109 ? -47.60580 79.61391 97.94863 1.000 22.88453 143 LEU A C 1
ATOM 431 O O . LEU A 1 109 ? -46.43998 79.78519 97.58234 1.000 21.21916 143 LEU A O 1
ATOM 436 N N . GLY A 1 110 ? -48.55665 79.15399 97.14623 1.000 19.37786 144 GLY A N 1
ATOM 437 C CA . GLY A 1 110 ? -48.35821 78.99220 95.72311 1.000 16.18602 144 GLY A CA 1
ATOM 438 C C . GLY A 1 110 ? -49.01350 80.13240 94.96279 1.000 23.98549 144 GLY A C 1
ATOM 439 O O . GLY A 1 110 ? -50.01080 80.70853 95.39850 1.000 26.39421 144 GLY A O 1
ATOM 440 N N . LEU A 1 111 ? -48.44226 80.45851 93.81469 1.000 23.70935 145 LEU A N 1
ATOM 441 C CA . LEU A 1 111 ? -48.93595 81.57150 93.02725 1.000 25.27963 145 LEU A CA 1
ATOM 442 C C . LEU A 1 111 ? -48.82748 81.23362 91.55028 1.000 26.55374 145 LEU A C 1
ATOM 443 O O . LEU A 1 111 ? -47.74314 80.88928 91.07695 1.000 22.90959 145 LEU A O 1
ATOM 448 N N . VAL A 1 112 ? -49.92955 81.36355 90.82008 1.000 22.71603 146 VAL A N 1
ATOM 449 C CA . VAL A 1 112 ? -49.89976 81.20989 89.37047 1.000 23.94472 146 VAL A CA 1
ATOM 450 C C . VAL A 1 112 ? -50.58461 82.41651 88.75420 1.000 24.36194 146 VAL A C 1
ATOM 451 O O . VAL A 1 112 ? -51.60142 82.89192 89.26129 1.000 20.86310 146 VAL A O 1
ATOM 455 N N . GLN A 1 113 ? -50.05473 82.88362 87.63811 1.000 23.54670 147 GLN A N 1
ATOM 456 C CA . GLN A 1 113 ? -50.66686 83.97040 86.89320 1.000 29.21832 147 GLN A CA 1
ATOM 457 C C . GLN A 1 113 ? -51.45308 83.37449 85.72921 1.000 25.79709 147 GLN A C 1
ATOM 458 O O . GLN A 1 113 ? -51.01644 82.40463 85.11192 1.000 24.59433 147 GLN A O 1
ATOM 464 N N . SER A 1 114 ? -52.64420 83.91292 85.48273 1.000 25.64088 148 SER A N 1
ATOM 465 C CA . SER A 1 114 ? -53.48059 83.41937 84.39464 1.000 29.99644 148 SER A CA 1
ATOM 466 C C . SER A 1 114 ? -52.79564 83.61326 83.04232 1.000 30.09325 148 SER A C 1
ATOM 467 O O . SER A 1 114 ? -51.92906 84.47312 82.88825 1.000 31.27647 148 SER A O 1
ATOM 470 N N . PRO A 1 115 ? -53.16996 82.81560 82.04033 1.000 36.28982 149 PRO A N 1
ATOM 471 C CA . PRO A 1 115 ? -52.51042 82.95789 80.72678 1.000 37.71320 149 PRO A CA 1
ATOM 472 C C . PRO A 1 115 ? -52.69859 84.33360 80.09312 1.000 38.66874 149 PRO A C 1
ATOM 473 O O . PRO A 1 115 ? -51.75645 84.85144 79.48214 1.000 35.41624 149 PRO A O 1
ATOM 477 N N . ASP A 1 116 ? -53.85328 84.97603 80.25885 1.000 33.73977 150 ASP A N 1
ATOM 478 C CA . ASP A 1 116 ? -53.96595 86.31430 79.70413 1.000 28.65933 150 ASP A CA 1
ATOM 479 C C . ASP A 1 116 ? -53.25922 87.36584 80.54721 1.000 38.94443 150 ASP A C 1
ATOM 480 O O . ASP A 1 116 ? -53.26352 88.53809 80.16024 1.000 42.43817 150 ASP A O 1
ATOM 485 N N . GLY A 1 117 ? -52.67383 86.98555 81.68956 1.000 35.79478 151 GLY A N 1
ATOM 486 C CA . GLY A 1 117 ? -51.90862 87.88683 82.53094 1.000 29.26404 151 GLY A CA 1
ATOM 487 C C . GLY A 1 117 ? -52.69298 88.77473 83.48058 1.000 31.31976 151 GLY A C 1
ATOM 488 O O . GLY A 1 117 ? -52.07392 89.52491 84.24648 1.000 33.11219 151 GLY A O 1
ATOM 489 N N . HIS A 1 118 ? -54.02054 88.72119 83.48282 1.000 28.03545 152 HIS A N 1
ATOM 490 C CA . HIS A 1 118 ? -54.78510 89.68610 84.26813 1.000 28.01180 152 HIS A CA 1
ATOM 491 C C . HIS A 1 118 ? -55.10770 89.25527 85.69230 1.000 31.91648 152 HIS A C 1
ATOM 492 O O . HIS A 1 118 ? -55.61414 90.07574 86.46800 1.000 27.23896 152 HIS A O 1
ATOM 499 N N . ARG A 1 119 ? -54.83577 88.01268 86.06218 1.000 30.15908 153 ARG A N 1
ATOM 500 C CA . ARG A 1 119 ? -55.33852 87.47711 87.31192 1.000 28.09276 153 ARG A CA 1
ATOM 501 C C . ARG A 1 119 ? -54.24317 86.67186 87.98551 1.000 27.29151 153 ARG A C 1
ATOM 502 O O . ARG A 1 119 ? -53.41004 86.04541 87.32277 1.000 26.41846 153 ARG A O 1
ATOM 510 N N . LEU A 1 120 ? -54.26701 86.66709 89.30950 1.000 26.94439 154 LEU A N 1
ATOM 511 C CA . LEU A 1 120 ? -53.39875 85.78546 90.06809 1.000 24.01342 154 LEU A CA 1
ATOM 512 C C . LEU A 1 120 ? -54.26527 84.75686 90.77644 1.000 21.38027 154 LEU A C 1
ATOM 513 O O . LEU A 1 120 ? -55.42101 85.02482 91.11979 1.000 22.31544 154 LEU A O 1
ATOM 518 N N . TYR A 1 121 ? -53.71397 83.57107 90.96645 1.000 20.95844 155 TYR A N 1
ATOM 519 C CA . TYR A 1 121 ? -54.34411 82.52845 91.76761 1.000 21.53572 155 TYR A CA 1
ATOM 520 C C . TYR A 1 121 ? -53.38415 82.15490 92.88600 1.000 21.62823 155 TYR A C 1
ATOM 521 O O . TYR A 1 121 ? -52.26456 81.70712 92.61706 1.000 19.96827 155 TYR A O 1
ATOM 530 N N . VAL A 1 122 ? -53.79493 82.42330 94.13690 1.000 19.68926 156 VAL A N 1
ATOM 531 C CA . VAL A 1 122 ? -52.98869 82.12693 95.32012 1.000 20.72579 156 VAL A CA 1
ATOM 532 C C . VAL A 1 122 ? -53.49193 80.83718 95.94124 1.000 20.07401 156 VAL A C 1
ATOM 533 O O . VAL A 1 122 ? -54.67930 80.71329 96.25971 1.000 23.65000 156 VAL A O 1
ATOM 537 N N . THR A 1 123 ? -52.59222 79.88888 96.13190 1.000 20.44837 157 THR A N 1
ATOM 538 C CA . THR A 1 123 ? -52.88164 78.66064 96.84987 1.000 17.59997 157 THR A CA 1
ATOM 539 C C . THR A 1 123 ? -52.38377 78.80248 98.28253 1.000 20.57910 157 THR A C 1
ATOM 540 O O . THR A 1 123 ? -51.17625 78.95342 98.52271 1.000 21.36627 157 THR A O 1
ATOM 544 N N . ILE A 1 124 ? -53.31734 78.73350 99.21909 1.000 15.92240 158 ILE A N 1
ATOM 545 C CA . ILE A 1 124 ? -53.08280 78.93454 100.63648 1.000 17.13773 158 ILE A CA 1
ATOM 546 C C . ILE A 1 124 ? -53.23957 77.57381 101.29261 1.000 20.31128 158 ILE A C 1
ATOM 547 O O . ILE A 1 124 ? -54.36680 77.15522 101.59506 1.000 21.11851 158 ILE A O 1
ATOM 552 N N . PRO A 1 125 ? -52.15633 76.84908 101.49082 1.000 17.20254 159 PRO A N 1
ATOM 553 C CA . PRO A 1 125 ? -52.26012 75.50136 102.06879 1.000 19.73232 159 PRO A CA 1
ATOM 554 C C . PRO A 1 125 ? -52.24336 75.54442 103.59007 1.000 17.79047 159 PRO A C 1
ATOM 555 O O . PRO A 1 125 ? -51.40382 76.21238 104.19906 1.000 18.41228 159 PRO A O 1
ATOM 559 N N . LEU A 1 126 ? -53.20173 74.86146 104.20326 1.000 21.49244 160 LEU A N 1
ATOM 560 C CA . LEU A 1 126 ? -53.43712 74.84903 105.63677 1.000 20.42554 160 LEU A CA 1
ATOM 561 C C . LEU A 1 126 ? -53.37061 73.42674 106.18692 1.000 27.52077 160 LEU A C 1
ATOM 562 O O . LEU A 1 126 ? -53.77639 72.45184 105.53242 1.000 25.08794 160 LEU A O 1
ATOM 567 N N . GLY A 1 127 ? -52.86747 73.32697 107.40855 1.000 28.23039 161 GLY A N 1
ATOM 568 C CA . GLY A 1 127 ? -52.91430 72.08826 108.15219 1.000 23.85582 161 GLY A CA 1
ATOM 569 C C . GLY A 1 127 ? -53.40684 72.37017 109.55411 1.000 25.91098 161 GLY A C 1
ATOM 570 O O . GLY A 1 127 ? -53.31120 73.48971 110.05852 1.000 26.61395 161 GLY A O 1
ATOM 571 N N . LEU A 1 128 ? -53.98294 71.34898 110.16327 1.000 24.92477 162 LEU A N 1
ATOM 572 C CA . LEU A 1 128 ? -54.38539 71.48198 111.56003 1.000 29.23494 162 LEU A CA 1
ATOM 573 C C . LEU A 1 128 ? -54.69584 70.09347 112.10494 1.000 33.10776 162 LEU A C 1
ATOM 574 O O . LEU A 1 128 ? -54.83177 69.12122 111.35306 1.000 27.35119 162 LEU A O 1
ATOM 579 N N . THR A 1 129 ? -54.79890 70.00300 113.42689 1.000 28.14009 163 THR A N 1
ATOM 580 C CA . THR A 1 129 ? -55.07257 68.73326 114.07746 1.000 25.16622 163 THR A CA 1
ATOM 581 C C . THR A 1 129 ? -56.36810 68.85653 114.85538 1.000 26.26915 163 THR A C 1
ATOM 582 O O . THR A 1 129 ? -56.57641 69.83704 115.57704 1.000 28.31262 163 THR A O 1
ATOM 586 N N . LEU A 1 130 ? -57.24982 67.88922 114.65303 1.000 22.56984 164 LEU A N 1
ATOM 587 C CA . LEU A 1 130 ? -58.46073 67.75576 115.43234 1.000 28.84582 164 LEU A CA 1
ATOM 588 C C . LEU A 1 130 ? -58.17646 66.78295 116.57015 1.000 27.18189 164 LEU A C 1
ATOM 589 O O . LEU A 1 130 ? -57.61258 65.70736 116.34060 1.000 30.05673 164 LEU A O 1
ATOM 594 N N . ASN A 1 131 ? -58.53241 67.18211 117.78517 1.000 25.34037 165 ASN A N 1
ATOM 595 C CA . ASN A 1 131 ? -58.38800 66.40259 119.00980 1.000 25.76967 165 ASN A CA 1
ATOM 596 C C . ASN A 1 131 ? -59.80404 66.11173 119.48575 1.000 29.54867 165 ASN A C 1
ATOM 597 O O . ASN A 1 131 ? -60.49942 66.99671 119.99034 1.000 27.98182 165 ASN A O 1
ATOM 602 N N . VAL A 1 132 ? -60.23743 64.88649 119.27050 1.000 30.78547 166 VAL A N 1
ATOM 603 C CA . VAL A 1 132 ? -61.59464 64.44588 119.52080 1.000 33.23281 166 VAL A CA 1
ATOM 604 C C . VAL A 1 132 ? -61.61410 63.63088 120.80041 1.000 33.29651 166 VAL A C 1
ATOM 605 O O . VAL A 1 132 ? -61.02717 62.54370 120.85801 1.000 33.71553 166 VAL A O 1
ATOM 609 N N . ASN A 1 133 ? -62.29392 64.14410 121.82033 1.000 35.05064 167 ASN A N 1
ATOM 610 C CA . ASN A 1 133 ? -62.46293 63.39788 123.05744 1.000 43.65687 167 ASN A CA 1
ATOM 611 C C . ASN A 1 133 ? -63.69104 62.52109 122.86427 1.000 41.21491 167 ASN A C 1
ATOM 612 O O . ASN A 1 133 ? -64.82966 62.98685 122.95479 1.000 40.95489 167 ASN A O 1
ATOM 617 N N . MET A 1 134 ? -63.43853 61.23845 122.62603 1.000 39.67295 168 MET A N 1
ATOM 618 C CA . MET A 1 134 ? -64.45658 60.21886 122.37771 1.000 42.17181 168 MET A CA 1
ATOM 619 C C . MET A 1 134 ? -64.10621 58.99331 123.21308 1.000 43.12000 168 MET A C 1
ATOM 620 O O . MET A 1 134 ? -63.38236 58.09215 122.75400 1.000 40.83304 168 MET A O 1
ATOM 625 N N . PRO A 1 135 ? -64.62465 58.91655 124.44141 1.000 42.97082 169 PRO A N 1
ATOM 626 C CA . PRO A 1 135 ? -64.12248 57.91281 125.40025 1.000 45.68993 169 PRO A CA 1
ATOM 627 C C . PRO A 1 135 ? -64.20411 56.47226 124.93683 1.000 44.74527 169 PRO A C 1
ATOM 628 O O . PRO A 1 135 ? -63.26039 55.70927 125.17773 1.000 40.61008 169 PRO A O 1
ATOM 632 N N . VAL A 1 136 ? -65.28463 56.07344 124.27709 1.000 43.01218 170 VAL A N 1
ATOM 633 C CA . VAL A 1 136 ? -65.42446 54.71322 123.76379 1.000 46.52331 170 VAL A CA 1
ATOM 634 C C . VAL A 1 136 ? -64.21867 54.31994 122.91021 1.000 50.01648 170 VAL A C 1
ATOM 635 O O . VAL A 1 136 ? -63.99237 53.13160 122.63546 1.000 48.00464 170 VAL A O 1
ATOM 639 N N . VAL A 1 137 ? -63.44074 55.31002 122.46691 1.000 44.72414 171 VAL A N 1
ATOM 640 C CA . VAL A 1 137 ? -62.30109 55.00207 121.61046 1.000 51.87695 171 VAL A CA 1
ATOM 641 C C . VAL A 1 137 ? -61.11050 54.48096 122.40641 1.000 50.14545 171 VAL A C 1
ATOM 642 O O . VAL A 1 137 ? -60.24837 53.79219 121.84344 1.000 49.89995 171 VAL A O 1
ATOM 644 N N . GLY A 1 138 ? -61.04954 54.77299 123.70487 1.000 47.79238 172 GLY A N 1
ATOM 645 C CA . GLY A 1 138 ? -59.95404 54.35599 124.54689 1.000 51.23300 172 GLY A CA 1
ATOM 646 C C . GLY A 1 138 ? -58.81327 55.34782 124.63178 1.000 53.95189 172 GLY A C 1
ATOM 647 O O . GLY A 1 138 ? -58.01374 55.28401 125.57034 1.000 57.15840 172 GLY A O 1
ATOM 648 N N . SER A 1 139 ? -58.72854 56.27503 123.68957 1.000 56.89940 173 SER A N 1
ATOM 649 C CA . SER A 1 139 ? -57.64143 57.23388 123.65519 1.000 52.65551 173 SER A CA 1
ATOM 650 C C . SER A 1 139 ? -58.14348 58.50602 122.99153 1.000 49.35341 173 SER A C 1
ATOM 651 O O . SER A 1 139 ? -59.16614 58.50479 122.29984 1.000 47.46761 173 SER A O 1
ATOM 654 N N . LEU A 1 140 ? -57.45446 59.61008 123.27531 1.000 46.94320 174 LEU A N 1
ATOM 655 C CA . LEU A 1 140 ? -57.67685 60.84508 122.53524 1.000 41.13475 174 LEU A CA 1
ATOM 656 C C . LEU A 1 140 ? -57.55994 60.59052 121.04031 1.000 38.90685 174 LEU A C 1
ATOM 657 O O . LEU A 1 140 ? -56.52715 60.11776 120.55980 1.000 35.16172 174 LEU A O 1
ATOM 662 N N . LEU A 1 141 ? -58.62672 60.88062 120.30465 1.000 39.96464 175 LEU A N 1
ATOM 663 C CA . LEU A 1 141 ? -58.66324 60.60086 118.87409 1.000 37.65782 175 LEU A CA 1
ATOM 664 C C . LEU A 1 141 ? -58.10517 61.80503 118.11322 1.000 36.10265 175 LEU A C 1
ATOM 665 O O . LEU A 1 141 ? -58.62527 62.91551 118.22884 1.000 32.26434 175 LEU A O 1
ATOM 670 N N . GLN A 1 142 ? -57.00697 61.60382 117.39395 1.000 33.80050 176 GLN A N 1
ATOM 671 C CA . GLN A 1 142 ? -56.36625 62.66857 116.62259 1.000 37.28122 176 GLN A CA 1
ATOM 672 C C . GLN A 1 142 ? -56.49293 62.50305 115.11073 1.000 34.04699 176 GLN A C 1
ATOM 673 O O . GLN A 1 142 ? -56.16752 61.44336 114.55885 1.000 31.26337 176 GLN A O 1
ATOM 679 N N . LEU A 1 143 ? -56.94990 63.57271 114.45255 1.000 30.39305 177 LEU A N 1
ATOM 680 C CA . LEU A 1 143 ? -57.12941 63.62447 113.00322 1.000 28.81400 177 LEU A CA 1
ATOM 681 C C . LEU A 1 143 ? -56.26303 64.74923 112.42571 1.000 31.78816 177 LEU A C 1
ATOM 682 O O . LEU A 1 143 ? -56.40038 65.91487 112.81717 1.000 27.68744 177 LEU A O 1
ATOM 687 N N . ALA A 1 144 ? -55.37466 64.40204 111.49825 1.000 27.52868 178 ALA A N 1
ATOM 688 C CA . ALA A 1 144 ? -54.60122 65.38234 110.74772 1.000 25.27756 178 ALA A CA 1
ATOM 689 C C . ALA A 1 144 ? -55.42312 65.84507 109.54918 1.000 30.42646 178 ALA A C 1
ATOM 690 O O . ALA A 1 144 ? -55.89235 65.01545 108.75501 1.000 27.84738 178 ALA A O 1
ATOM 692 N N . VAL A 1 145 ? -55.61199 67.16328 109.44134 1.000 29.25060 179 VAL A N 1
ATOM 693 C CA . VAL A 1 145 ? -56.39132 67.79974 108.38880 1.000 25.89298 179 VAL A CA 1
ATOM 694 C C . VAL A 1 145 ? -55.47491 68.64449 107.51692 1.000 27.44991 179 VAL A C 1
ATOM 695 O O . VAL A 1 145 ? -54.62310 69.38955 108.01818 1.000 24.56587 179 VAL A O 1
ATOM 699 N N . LYS A 1 146 ? -55.66176 68.52445 106.21173 1.000 29.38676 180 LYS A N 1
ATOM 700 C CA . LYS A 1 146 ? -55.06385 69.41474 105.22814 1.000 27.82283 180 LYS A CA 1
ATOM 701 C C . LYS A 1 146 ? -56.13968 69.98254 104.31949 1.000 24.92542 180 LYS A C 1
ATOM 702 O O . LYS A 1 146 ? -57.13977 69.32958 104.02546 1.000 28.20358 180 LYS A O 1
ATOM 708 N N . LEU A 1 147 ? -55.92544 71.21718 103.88656 1.000 25.82262 181 LEU A N 1
ATOM 709 C CA . LEU A 1 147 ? -56.91208 71.90375 103.06443 1.000 24.71504 181 LEU A CA 1
ATOM 710 C C . LEU A 1 147 ? -56.21408 73.05468 102.36211 1.000 26.38504 181 LEU A C 1
ATOM 711 O O . LEU A 1 147 ? -55.37859 73.72266 102.95671 1.000 24.56458 181 LEU A O 1
ATOM 716 N N . ASN A 1 148 ? -56.52884 73.27138 101.09742 1.000 23.54048 182 ASN A N 1
ATOM 717 C CA . ASN A 1 148 ? -56.03716 74.45315 100.41579 1.000 20.72360 182 ASN A CA 1
ATOM 718 C C . ASN A 1 148 ? -57.19748 75.39006 100.14455 1.000 19.91165 182 ASN A C 1
ATOM 719 O O . ASN A 1 148 ? -58.29748 74.96127 99.78660 1.000 19.49031 182 ASN A O 1
ATOM 724 N N . ILE A 1 149 ? -56.94349 76.67245 100.27846 1.000 18.40094 183 ILE A N 1
ATOM 725 C CA . ILE A 1 149 ? -57.87200 77.67633 99.79745 1.000 19.89873 183 ILE A CA 1
ATOM 726 C C . ILE A 1 149 ? -57.25459 78.30806 98.55682 1.000 23.65832 183 ILE A C 1
ATOM 727 O O . ILE A 1 149 ? -56.04594 78.55664 98.52338 1.000 22.49250 183 ILE A O 1
ATOM 732 N N . THR A 1 150 ? -58.05988 78.50933 97.51395 1.000 25.17504 184 THR A N 1
ATOM 733 C CA . THR A 1 150 ? -57.61355 79.19469 96.31101 1.000 22.25349 184 THR A CA 1
ATOM 734 C C . THR A 1 150 ? -58.27955 80.55513 96.26350 1.000 25.31153 184 THR A C 1
ATOM 735 O O . THR A 1 150 ? -59.51171 80.65425 96.38266 1.000 24.73164 184 THR A O 1
ATOM 739 N N . ALA A 1 151 ? -57.46251 81.60048 96.14067 1.000 24.52734 185 ALA A N 1
ATOM 740 C CA . ALA A 1 151 ? -57.95761 82.97348 96.10976 1.000 22.94927 185 ALA A CA 1
ATOM 741 C C . ALA A 1 151 ? -57.54220 83.63599 94.80553 1.000 19.73750 185 ALA A C 1
ATOM 742 O O . ALA A 1 151 ? -56.34737 83.70437 94.50222 1.000 22.93574 185 ALA A O 1
ATOM 744 N N . GLU A 1 152 ? -58.50832 84.12153 94.02699 1.000 18.97501 186 GLU A N 1
ATOM 745 C CA . GLU A 1 152 ? -58.12354 84.84661 92.82530 1.000 24.30329 186 GLU A CA 1
ATOM 746 C C . GLU A 1 152 ? -58.02042 86.31758 93.16387 1.000 19.15142 186 GLU A C 1
ATOM 747 O O . GLU A 1 152 ? -58.90845 86.88806 93.81172 1.000 18.85685 186 GLU A O 1
ATOM 753 N N . VAL A 1 153 ? -56.92709 86.90889 92.71171 1.000 21.93464 187 VAL A N 1
ATOM 754 C CA . VAL A 1 153 ? -56.57875 88.30148 92.94581 1.000 20.62062 187 VAL A CA 1
ATOM 755 C C . VAL A 1 153 ? -56.64653 89.02909 91.61380 1.000 21.67246 187 VAL A C 1
ATOM 756 O O . VAL A 1 153 ? -56.03342 88.59232 90.62885 1.000 27.65555 187 VAL A O 1
ATOM 760 N N . LEU A 1 154 ? -57.36770 90.14742 91.60136 1.000 24.93982 188 LEU A N 1
ATOM 761 C CA . LEU A 1 154 ? -57.63407 90.97430 90.43547 1.000 31.62031 188 LEU A CA 1
ATOM 762 C C . LEU A 1 154 ? -57.15501 92.39960 90.71638 1.000 31.79952 188 LEU A C 1
ATOM 763 O O . LEU A 1 154 ? -57.07841 92.83396 91.87164 1.000 24.76908 188 LEU A O 1
ATOM 768 N N . ALA A 1 155 ? -56.90190 93.15581 89.64908 1.000 31.46731 189 ALA A N 1
ATOM 769 C CA . ALA A 1 155 ? -56.61362 94.58342 89.75418 1.000 41.50541 189 ALA A CA 1
ATOM 770 C C . ALA A 1 155 ? -57.78850 95.40594 89.23584 1.000 34.40595 189 ALA A C 1
ATOM 771 O O . ALA A 1 155 ? -58.37638 95.06371 88.21080 1.000 40.36472 189 ALA A O 1
ATOM 773 N N . VAL A 1 156 ? -58.15000 96.47437 89.95452 1.000 36.22399 190 VAL A N 1
ATOM 774 C CA . VAL A 1 156 ? -59.26601 97.33158 89.54576 1.000 37.86659 190 VAL A CA 1
ATOM 775 C C . VAL A 1 156 ? -59.02071 98.77279 89.99624 1.000 45.52242 190 VAL A C 1
ATOM 776 O O . VAL A 1 156 ? -58.43055 99.01975 91.04642 1.000 47.57165 190 VAL A O 1
ATOM 780 N N . LYS A 1 157 ? -59.49116 99.73439 89.19701 1.000 51.39073 191 LYS A N 1
ATOM 781 C CA . LYS A 1 157 ? -59.36410 101.15860 89.51097 1.000 52.38684 191 LYS A CA 1
ATOM 782 C C . LYS A 1 157 ? -60.65630 101.67925 90.12702 1.000 50.52372 191 LYS A C 1
ATOM 783 O O . LYS A 1 157 ? -61.74719 101.24019 89.75881 1.000 58.09820 191 LYS A O 1
ATOM 785 N N . ASP A 1 158 ? -60.53003 102.58776 91.08966 1.000 57.21181 192 ASP A N 1
ATOM 786 C CA . ASP A 1 158 ? -61.68917 103.13826 91.77989 1.000 61.07890 192 ASP A CA 1
ATOM 787 C C . ASP A 1 158 ? -62.25301 104.36384 91.05263 1.000 60.32169 192 ASP A C 1
ATOM 788 O O . ASP A 1 158 ? -61.68247 104.86534 90.07991 1.000 56.17202 192 ASP A O 1
ATOM 793 N N . ASN A 1 159 ? -63.38494 104.86432 91.56958 1.000 62.61976 193 ASN A N 1
ATOM 794 C CA . ASN A 1 159 ? -64.04958 106.01908 90.96795 1.000 67.25406 193 ASN A CA 1
ATOM 795 C C . ASN A 1 159 ? -63.18410 107.26591 91.01020 1.000 63.80884 193 ASN A C 1
ATOM 796 O O . ASN A 1 159 ? -63.45670 108.22228 90.27912 1.000 69.06793 193 ASN A O 1
ATOM 798 N N . GLN A 1 160 ? -62.16994 107.28786 91.86676 1.000 63.81447 194 GLN A N 1
ATOM 799 C CA . GLN A 1 160 ? -61.22045 108.38433 91.94566 1.000 51.98202 194 GLN A CA 1
ATOM 800 C C . GLN A 1 160 ? -59.92751 108.09305 91.19044 1.000 56.28038 194 GLN A C 1
ATOM 801 O O . GLN A 1 160 ? -58.97408 108.86565 91.30576 1.000 56.55419 194 GLN A O 1
ATOM 803 N N . GLY A 1 161 ? -59.85942 106.98162 90.45151 1.000 56.96118 195 GLY A N 1
ATOM 804 C CA . GLY A 1 161 ? -58.67244 106.61691 89.69775 1.000 58.56813 195 GLY A CA 1
ATOM 805 C C . GLY A 1 161 ? -57.61042 105.81099 90.43689 1.000 64.33547 195 GLY A C 1
ATOM 806 O O . GLY A 1 161 ? -56.58143 105.47328 89.83384 1.000 53.28055 195 GLY A O 1
ATOM 807 N N . ARG A 1 162 ? -57.80378 105.50929 91.72004 1.000 62.74982 196 ARG A N 1
ATOM 808 C CA . ARG A 1 162 ? -56.83035 104.72046 92.46359 1.000 57.26129 196 ARG A CA 1
ATOM 809 C C . ARG A 1 162 ? -56.96250 103.23114 92.14223 1.000 58.18232 196 ARG A C 1
ATOM 810 O O . ARG A 1 162 ? -58.06649 102.67753 92.10060 1.000 54.04940 196 ARG A O 1
ATOM 812 N N . ILE A 1 163 ? -55.82423 102.57891 91.93441 1.000 55.57704 197 ILE A N 1
ATOM 813 C CA . ILE A 1 163 ? -55.78269 101.16017 91.59058 1.000 50.89018 197 ILE A CA 1
ATOM 814 C C . ILE A 1 163 ? -55.62030 100.33342 92.86195 1.000 45.98189 197 ILE A C 1
ATOM 815 O O . ILE A 1 163 ? -54.90347 100.73142 93.78744 1.000 42.73700 197 ILE A O 1
ATOM 820 N N . HIS A 1 164 ? -56.29179 99.17882 92.90860 1.000 45.82701 198 HIS A N 1
ATOM 821 C CA . HIS A 1 164 ? -56.27501 98.27906 94.05534 1.000 37.07383 198 HIS A CA 1
ATOM 822 C C . HIS A 1 164 ? -56.20417 96.82849 93.59763 1.000 35.38252 198 HIS A C 1
ATOM 823 O O . HIS A 1 164 ? -56.65788 96.47320 92.50362 1.000 38.16224 198 HIS A O 1
ATOM 830 N N . LEU A 1 165 ? -55.63778 95.98791 94.46249 1.000 33.46511 199 LEU A N 1
ATOM 831 C CA . LEU A 1 165 ? -55.76145 94.54015 94.34843 1.000 24.00761 199 LEU A CA 1
ATOM 832 C C . LEU A 1 165 ? -56.96039 94.09565 95.16038 1.000 22.81630 199 LEU A C 1
ATOM 833 O O . LEU A 1 165 ? -57.11147 94.50927 96.30655 1.000 25.47799 199 LEU A O 1
ATOM 838 N N . VAL A 1 166 ? -57.82507 93.28527 94.56048 1.000 23.41487 200 VAL A N 1
ATOM 839 C CA . VAL A 1 166 ? -59.05553 92.85285 95.20012 1.000 18.02540 200 VAL A CA 1
ATOM 840 C C . VAL A 1 166 ? -59.21416 91.35557 95.04756 1.000 20.09208 200 VAL A C 1
ATOM 841 O O . VAL A 1 166 ? -58.69999 90.74524 94.10782 1.000 25.77501 200 VAL A O 1
ATOM 845 N N . LEU A 1 167 ? -59.94728 90.77257 95.98686 1.000 17.59247 201 LEU A N 1
ATOM 846 C CA . LEU A 1 167 ? -60.29258 89.36207 95.97566 1.000 21.27721 201 LEU A CA 1
ATOM 847 C C . LEU A 1 167 ? -61.44671 89.09796 95.01937 1.000 22.90903 201 LEU A C 1
ATOM 848 O O . LEU A 1 167 ? -62.49973 89.73490 95.11781 1.000 23.40634 201 LEU A O 1
ATOM 853 N N . GLY A 1 168 ? -61.24627 88.17013 94.09041 1.000 21.33947 202 GLY A N 1
ATOM 854 C CA . GLY A 1 168 ? -62.34646 87.68200 93.28133 1.000 20.52171 202 GLY A CA 1
ATOM 855 C C . GLY A 1 168 ? -62.91968 86.41234 93.87726 1.000 24.53564 202 GLY A C 1
ATOM 856 O O . GLY A 1 168 ? -63.29242 86.39078 95.05386 1.000 23.61070 202 GLY A O 1
ATOM 857 N N . ASP A 1 169 ? -62.91527 85.32729 93.10671 1.000 23.32311 203 ASP A N 1
ATOM 858 C CA . ASP A 1 169 ? -63.34440 84.03788 93.62736 1.000 24.89029 203 ASP A CA 1
ATOM 859 C C . ASP A 1 169 ? -62.41094 83.61180 94.76041 1.000 25.68604 203 ASP A C 1
ATOM 860 O O . ASP A 1 169 ? -61.19201 83.78651 94.67316 1.000 26.55034 203 ASP A O 1
ATOM 865 N N . CYS A 1 170 ? -62.98127 83.04923 95.82715 1.000 22.15383 204 CYS A N 1
ATOM 866 C CA . CYS A 1 170 ? -62.18720 82.50464 96.92409 1.000 22.16869 204 CYS A CA 1
ATOM 867 C C . CYS A 1 170 ? -62.91515 81.27633 97.44177 1.000 24.35857 204 CYS A C 1
ATOM 868 O O . CYS A 1 170 ? -64.05586 81.37936 97.88395 1.000 30.24600 204 CYS A O 1
ATOM 871 N N . THR A 1 171 ? -62.26940 80.11994 97.38909 1.000 23.80638 205 THR A N 1
ATOM 872 C CA . THR A 1 171 ? -62.97194 78.88744 97.73113 1.000 29.39426 205 THR A CA 1
ATOM 873 C C . THR A 1 171 ? -61.93464 77.78082 97.88400 1.000 27.18345 205 THR A C 1
ATOM 874 O O . THR A 1 171 ? -60.81534 77.89361 97.37859 1.000 22.95306 205 THR A O 1
ATOM 878 N N . HIS A 1 172 ? -62.31118 76.71159 98.58235 1.000 25.69418 206 HIS A N 1
ATOM 879 C CA . HIS A 1 172 ? -61.36137 75.62410 98.78391 1.000 24.98158 206 HIS A CA 1
ATOM 880 C C . HIS A 1 172 ? -61.16478 74.82926 97.50334 1.000 24.36423 206 HIS A C 1
ATOM 881 O O . HIS A 1 172 ? -62.03993 74.74749 96.64242 1.000 27.95203 206 HIS A O 1
ATOM 888 N N . SER A 1 173 ? -60.01103 74.26142 97.38602 1.000 27.82512 207 SER A N 1
ATOM 889 C CA . SER A 1 173 ? -59.63548 73.50983 96.19945 1.000 31.32487 207 SER A CA 1
ATOM 890 C C . SER A 1 173 ? -60.29906 72.13655 96.21364 1.000 36.00633 207 SER A C 1
ATOM 891 O O . SER A 1 173 ? -60.13910 71.38671 97.18006 1.000 39.33032 207 SER A O 1
ATOM 894 N N . PRO A 1 174 ? -61.04117 71.76938 95.17671 1.000 40.91325 208 PRO A N 1
ATOM 895 C CA . PRO A 1 174 ? -61.62271 70.42065 95.13976 1.000 34.07811 208 PRO A CA 1
ATOM 896 C C . PRO A 1 174 ? -60.54660 69.36823 95.36171 1.000 31.03192 208 PRO A C 1
ATOM 897 O O . PRO A 1 174 ? -59.45564 69.44083 94.79111 1.000 29.51984 208 PRO A O 1
ATOM 901 N N . GLY A 1 175 ? -60.85716 68.38887 96.20892 1.000 37.11143 209 GLY A N 1
ATOM 902 C CA . GLY A 1 175 ? -59.95489 67.26785 96.42294 1.000 33.95947 209 GLY A CA 1
ATOM 903 C C . GLY A 1 175 ? -58.69311 67.57233 97.20147 1.000 36.97276 209 GLY A C 1
ATOM 904 O O . GLY A 1 175 ? -57.77939 66.74250 97.21585 1.000 37.24409 209 GLY A O 1
ATOM 905 N N . SER A 1 176 ? -58.58472 68.75105 97.81825 1.000 32.25358 210 SER A N 1
ATOM 906 C CA . SER A 1 176 ? -57.42366 69.05293 98.64142 1.000 32.60849 210 SER A CA 1
ATOM 907 C C . SER A 1 176 ? -57.67334 68.79788 100.12245 1.000 30.90293 210 SER A C 1
ATOM 908 O O . SER A 1 176 ? -56.72207 68.81039 100.90865 1.000 30.96691 210 SER A O 1
ATOM 911 N N . LEU A 1 177 ? -58.91661 68.57994 100.51263 1.000 20.54694 211 LEU A N 1
ATOM 912 C CA . LEU A 1 177 ? -59.21905 68.19062 101.87458 1.000 26.14794 211 LEU A CA 1
ATOM 913 C C . LEU A 1 177 ? -58.67757 66.79446 102.16208 1.000 32.18271 211 LEU A C 1
ATOM 914 O O . LEU A 1 177 ? -59.00363 65.83174 101.46744 1.000 25.00224 211 LEU A O 1
ATOM 919 N N . LYS A 1 178 ? -57.85461 66.68074 103.19218 1.000 29.15066 212 LYS A N 1
ATOM 920 C CA . LYS A 1 178 ? -57.33586 65.39566 103.62302 1.000 29.63946 212 LYS A CA 1
ATOM 921 C C . LYS A 1 178 ? -57.57213 65.26873 105.11486 1.000 27.40771 212 LYS A C 1
ATOM 922 O O . LYS A 1 178 ? -57.23896 66.17926 105.87148 1.000 29.09845 212 LYS A O 1
ATOM 928 N N . ILE A 1 179 ? -58.23648 64.19089 105.51365 1.000 27.84900 213 ILE A N 1
ATOM 929 C CA . ILE A 1 179 ? -58.50269 63.88218 106.91012 1.000 27.38091 213 ILE A CA 1
ATOM 930 C C . ILE A 1 179 ? -57.96183 62.48911 107.17161 1.000 30.74818 213 ILE A C 1
ATOM 931 O O . ILE A 1 179 ? -58.41490 61.52290 106.55272 1.000 31.81679 213 ILE A O 1
ATOM 936 N N . SER A 1 180 ? -56.99299 62.37974 108.07277 1.000 36.64185 214 SER A N 1
ATOM 937 C CA . SER A 1 180 ? -56.38622 61.08983 108.36467 1.000 36.26982 214 SER A CA 1
ATOM 938 C C . SER A 1 180 ? -56.33473 60.86779 109.87069 1.000 42.75179 214 SER A C 1
ATOM 939 O O . SER A 1 180 ? -55.92627 61.75737 110.61624 1.000 37.32444 214 SER A O 1
ATOM 942 N N . LEU A 1 181 ? -56.77997 59.68900 110.31295 1.000 48.68054 215 LEU A N 1
ATOM 943 C CA . LEU A 1 181 ? -56.75094 59.32596 111.72577 1.000 45.28249 215 LEU A CA 1
ATOM 944 C C . LEU A 1 181 ? -55.34069 58.92160 112.12430 1.000 43.70837 215 LEU A C 1
ATOM 945 O O . LEU A 1 181 ? -54.77167 58.00238 111.53469 1.000 45.27494 215 LEU A O 1
ATOM 950 N N . LEU A 1 182 ? -54.79340 59.55875 113.15752 1.000 46.02844 216 LEU A N 1
ATOM 951 C CA . LEU A 1 182 ? -53.40955 59.30290 113.55098 1.000 52.35459 216 LEU A CA 1
ATOM 952 C C . LEU A 1 182 ? -53.38196 58.08361 114.46276 1.000 63.56161 216 LEU A C 1
ATOM 953 O O . LEU A 1 182 ? -53.77455 58.16084 115.63251 1.000 66.33890 216 LEU A O 1
ATOM 958 N N . ASN A 1 183 ? -52.90765 56.95942 113.92189 1.000 62.19818 217 ASN A N 1
ATOM 959 C CA . ASN A 1 183 ? -52.87619 55.69501 114.64105 1.000 63.45080 217 ASN A CA 1
ATOM 960 C C . ASN A 1 183 ? -51.50848 55.02049 114.52990 1.000 69.70370 217 ASN A C 1
ATOM 961 O O . ASN A 1 183 ? -51.41800 53.79148 114.49677 1.000 67.69906 217 ASN A O 1
ATOM 966 N N . GLY A 1 184 ? -50.42892 55.79695 114.47045 1.000 75.84869 218 GLY A N 1
ATOM 967 C CA . GLY A 1 184 ? -49.11575 55.18404 114.43358 1.000 70.47779 218 GLY A CA 1
ATOM 968 C C . GLY A 1 184 ? -48.61113 54.91150 113.03047 1.000 72.16976 218 GLY A C 1
ATOM 969 O O . GLY A 1 184 ? -48.79294 55.72323 112.11882 1.000 78.94124 218 GLY A O 1
ATOM 970 N N . VAL A 1 185 ? -47.98947 53.73974 112.84732 1.000 74.34017 219 VAL A N 1
ATOM 971 C CA . VAL A 1 185 ? -47.57451 53.27903 111.52585 1.000 71.47403 219 VAL A CA 1
ATOM 972 C C . VAL A 1 185 ? -48.63770 52.42308 110.84842 1.000 79.38983 219 VAL A C 1
ATOM 973 O O . VAL A 1 185 ? -48.43643 51.99166 109.70471 1.000 84.22800 219 VAL A O 1
ATOM 975 N N . THR A 1 186 ? -49.76191 52.16210 111.51495 1.000 77.03260 220 THR A N 1
ATOM 976 C CA . THR A 1 186 ? -50.82135 51.31345 110.97353 1.000 83.52814 220 THR A CA 1
ATOM 977 C C . THR A 1 186 ? -52.02931 52.17107 110.61872 1.000 82.19542 220 THR A C 1
ATOM 978 O O . THR A 1 186 ? -52.67356 52.72258 111.52633 1.000 77.54399 220 THR A O 1
ATOM 980 N N . PRO A 1 187 ? -52.37379 52.32991 109.34048 1.000 83.77088 221 PRO A N 1
ATOM 981 C CA . PRO A 1 187 ? -53.51536 53.18315 108.98690 1.000 75.41705 221 PRO A CA 1
ATOM 982 C C . PRO A 1 187 ? -54.84322 52.57037 109.41319 1.000 75.58637 221 PRO A C 1
ATOM 983 O O . PRO A 1 187 ? -54.95737 51.38097 109.71375 1.000 78.37035 221 PRO A O 1
ATOM 987 N N . VAL A 1 188 ? -55.87118 53.41675 109.39915 1.000 70.63169 222 VAL A N 1
ATOM 988 C CA . VAL A 1 188 ? -57.22997 53.04871 109.78584 1.000 71.85352 222 VAL A CA 1
ATOM 989 C C . VAL A 1 188 ? -58.08871 52.83374 108.54668 1.000 76.61668 222 VAL A C 1
ATOM 990 O O . VAL A 1 188 ? -58.01549 53.60866 107.58434 1.000 80.62867 222 VAL A O 1
ATOM 994 N N . GLN A 1 189 ? -58.89051 51.76800 108.55847 1.000 71.86844 223 GLN A N 1
ATOM 995 C CA . GLN A 1 189 ? -59.72243 51.40286 107.41703 1.000 62.88073 223 GLN A CA 1
ATOM 996 C C . GLN A 1 189 ? -61.09216 50.96471 107.93138 1.000 67.60947 223 GLN A C 1
ATOM 997 O O . GLN A 1 189 ? -61.20145 49.99511 108.68850 1.000 74.06685 223 GLN A O 1
ATOM 999 N N . SER A 1 190 ? -62.13707 51.68654 107.53446 1.000 69.71319 224 SER A N 1
ATOM 1000 C CA . SER A 1 190 ? -63.53596 51.42504 107.86871 1.000 70.57523 224 SER A CA 1
ATOM 1001 C C . SER A 1 190 ? -63.87612 51.65280 109.33509 1.000 68.90576 224 SER A C 1
ATOM 1002 O O . SER A 1 190 ? -65.01275 51.39388 109.73271 1.000 73.54781 224 SER A O 1
ATOM 1005 N N . PHE A 1 191 ? -62.95902 52.15902 110.14433 1.000 71.94823 225 PHE A N 1
ATOM 1006 C CA . PHE A 1 191 ? -63.29384 52.62127 111.48236 1.000 64.63742 225 PHE A CA 1
ATOM 1007 C C . PHE A 1 191 ? -63.66807 54.10401 111.43466 1.000 61.47569 225 PHE A C 1
ATOM 1008 O O . PHE A 1 191 ? -62.85528 54.94058 111.02405 1.000 56.73128 225 PHE A O 1
ATOM 1016 N N . LEU A 1 192 ? -64.91348 54.41741 111.81293 1.000 61.58746 226 LEU A N 1
ATOM 1017 C CA . LEU A 1 192 ? -65.39341 55.80083 111.99824 1.000 58.71135 226 LEU A CA 1
ATOM 1018 C C . LEU A 1 192 ? -65.46242 56.59924 110.69510 1.000 54.11538 226 LEU A C 1
ATOM 1019 O O . LEU A 1 192 ? -65.23927 57.81135 110.68821 1.000 44.20983 226 LEU A O 1
ATOM 1024 N N . ASP A 1 193 ? -65.84990 55.94064 109.60073 1.000 53.59180 227 ASP A N 1
ATOM 1025 C CA . ASP A 1 193 ? -66.00045 56.65754 108.34040 1.000 46.52950 227 ASP A CA 1
ATOM 1026 C C . ASP A 1 193 ? -67.06348 57.72976 108.45078 1.000 44.14103 227 ASP A C 1
ATOM 1027 O O . ASP A 1 193 ? -66.99309 58.75147 107.75812 1.000 44.15692 227 ASP A O 1
ATOM 1032 N N . ASN A 1 194 ? -68.06008 57.51358 109.30179 1.000 40.16631 228 ASN A N 1
ATOM 1033 C CA . ASN A 1 194 ? -69.11650 58.50200 109.44498 1.000 42.57711 228 ASN A CA 1
ATOM 1034 C C . ASN A 1 194 ? -68.56050 59.83056 109.94282 1.000 38.79579 228 ASN A C 1
ATOM 1035 O O . ASN A 1 194 ? -68.96551 60.89940 109.46746 1.000 47.13321 228 ASN A O 1
ATOM 1037 N N . LEU A 1 195 ? -67.61262 59.78576 110.87792 1.000 42.02267 229 LEU A N 1
ATOM 1038 C CA . LEU A 1 195 ? -67.03282 61.01924 111.40437 1.000 42.14985 229 LEU A CA 1
ATOM 1039 C C . LEU A 1 195 ? -66.28959 61.77962 110.31605 1.000 39.77504 229 LEU A C 1
ATOM 1040 O O . LEU A 1 195 ? -66.45343 62.99952 110.16359 1.000 33.47894 229 LEU A O 1
ATOM 1045 N N . THR A 1 196 ? -65.45693 61.06820 109.55143 1.000 38.24595 230 THR A N 1
ATOM 1046 C CA . THR A 1 196 ? -64.76398 61.70102 108.43967 1.000 31.88762 230 THR A CA 1
ATOM 1047 C C . THR A 1 196 ? -65.76257 62.27299 107.43361 1.000 36.74142 230 THR A C 1
ATOM 1048 O O . THR A 1 196 ? -65.53282 63.34347 106.87025 1.000 38.52866 230 THR A O 1
ATOM 1052 N N . GLY A 1 197 ? -66.89799 61.59609 107.22295 1.000 40.81335 231 GLY A N 1
ATOM 1053 C CA . GLY A 1 197 ? -67.89396 62.10346 106.28039 1.000 35.06411 231 GLY A CA 1
ATOM 1054 C C . GLY A 1 197 ? -68.50726 63.42234 106.71182 1.000 33.02660 231 GLY A C 1
ATOM 1055 O O . GLY A 1 197 ? -68.61363 64.37373 105.91790 1.000 34.40050 231 GLY A O 1
ATOM 1056 N N . ILE A 1 198 ? -68.95037 63.49621 107.96921 1.000 27.97553 232 ILE A N 1
ATOM 1057 C CA . ILE A 1 198 ? -69.46490 64.77480 108.46861 1.000 33.35765 232 ILE A CA 1
ATOM 1058 C C . ILE A 1 198 ? -68.38837 65.86217 108.38354 1.000 31.03600 232 ILE A C 1
ATOM 1059 O O . ILE A 1 198 ? -68.65152 66.99134 107.94062 1.000 31.12144 232 ILE A O 1
ATOM 1064 N N . LEU A 1 199 ? -67.16248 65.54721 108.81992 1.000 30.88253 233 LEU A N 1
ATOM 1065 C CA . LEU A 1 199 ? -66.10293 66.55088 108.76196 1.000 35.48393 233 LEU A CA 1
ATOM 1066 C C . LEU A 1 199 ? -65.88547 67.03332 107.33543 1.000 33.21346 233 LEU A C 1
ATOM 1067 O O . LEU A 1 199 ? -65.75157 68.23578 107.08612 1.000 30.51875 233 LEU A O 1
ATOM 1072 N N . THR A 1 200 ? -65.85254 66.10766 106.38509 1.000 32.52611 234 THR A N 1
ATOM 1073 C CA . THR A 1 200 ? -65.73356 66.48560 104.98608 1.000 34.21977 234 THR A CA 1
ATOM 1074 C C . THR A 1 200 ? -66.84137 67.44290 104.58958 1.000 33.39109 234 THR A C 1
ATOM 1075 O O . THR A 1 200 ? -66.65522 68.27300 103.69312 1.000 31.03560 234 THR A O 1
ATOM 1079 N N . LYS A 1 201 ? -68.01718 67.29873 105.19966 1.000 28.96257 235 LYS A N 1
ATOM 1080 C CA . LYS A 1 201 ? -69.11188 68.17872 104.82027 1.000 31.81282 235 LYS A CA 1
ATOM 1081 C C . LYS A 1 201 ? -68.99989 69.57458 105.40808 1.000 33.84251 235 LYS A C 1
ATOM 1082 O O . LYS A 1 201 ? -69.46216 70.53259 104.77548 1.000 38.01427 235 LYS A O 1
ATOM 1088 N N . VAL A 1 202 ? -68.42131 69.73403 106.59683 1.000 34.90674 236 VAL A N 1
ATOM 1089 C CA . VAL A 1 202 ? -68.49740 71.01060 107.30816 1.000 30.41010 236 VAL A CA 1
ATOM 1090 C C . VAL A 1 202 ? -67.17369 71.76865 107.26555 1.000 30.22082 236 VAL A C 1
ATOM 1091 O O . VAL A 1 202 ? -67.15865 72.99503 107.13922 1.000 31.17382 236 VAL A O 1
ATOM 1095 N N . LEU A 1 203 ? -66.05575 71.05839 107.33788 1.000 28.12270 237 LEU A N 1
ATOM 1096 C CA . LEU A 1 203 ? -64.77571 71.68275 107.66564 1.000 26.47835 237 LEU A CA 1
ATOM 1097 C C . LEU A 1 203 ? -64.26865 72.61430 106.55817 1.000 27.99086 237 LEU A C 1
ATOM 1098 O O . LEU A 1 203 ? -63.79969 73.73406 106.86504 1.000 25.64222 237 LEU A O 1
ATOM 1103 N N . PRO A 1 204 ? -64.32665 72.24148 105.27971 1.000 27.86993 238 PRO A N 1
ATOM 1104 C CA . PRO A 1 204 ? -63.84126 73.16454 104.24008 1.000 28.43273 238 PRO A CA 1
ATOM 1105 C C . PRO A 1 204 ? -64.58395 74.48073 104.24253 1.000 34.02196 238 PRO A C 1
ATOM 1106 O O . PRO A 1 204 ? -63.98058 75.55628 104.09645 1.000 28.19861 238 PRO A O 1
ATOM 1110 N N . GLU A 1 205 ? -65.89857 74.41068 104.43507 1.000 33.08980 239 GLU A N 1
ATOM 1111 C CA . GLU A 1 205 ? -66.72372 75.60214 104.36678 1.000 28.60948 239 GLU A CA 1
ATOM 1112 C C . GLU A 1 205 ? -66.45056 76.55425 105.53490 1.000 32.26845 239 GLU A C 1
ATOM 1113 O O . GLU A 1 205 ? -66.27237 77.76031 105.32149 1.000 27.07969 239 GLU A O 1
ATOM 1119 N N . LEU A 1 206 ? -66.34834 76.02899 106.76343 1.000 29.13253 240 LEU A N 1
ATOM 1120 C CA . LEU A 1 206 ? -65.98123 76.86300 107.91294 1.000 28.78985 240 LEU A CA 1
ATOM 1121 C C . LEU A 1 206 ? -64.63627 77.53307 107.68699 1.000 27.92254 240 LEU A C 1
ATOM 1122 O O . LEU A 1 206 ? -64.46405 78.74468 107.92557 1.000 29.93686 240 LEU A O 1
ATOM 1127 N N . ILE A 1 207 ? -63.64950 76.73514 107.27423 1.000 26.16103 241 ILE A N 1
ATOM 1128 C CA . ILE A 1 207 ? -62.31273 77.27640 107.08824 1.000 21.88841 241 ILE A CA 1
ATOM 1129 C C . ILE A 1 207 ? -62.31477 78.36171 106.01494 1.000 28.09163 241 ILE A C 1
ATOM 1130 O O . ILE A 1 207 ? -61.68303 79.41083 106.18186 1.000 30.77551 241 ILE A O 1
ATOM 1135 N N . GLN A 1 208 ? -63.02747 78.14943 104.90461 1.000 24.90710 242 GLN A N 1
ATOM 1136 C CA . GLN A 1 208 ? -62.94585 79.14856 103.84131 1.000 27.17605 242 GLN A CA 1
ATOM 1137 C C . GLN A 1 208 ? -63.71841 80.40266 104.21964 1.000 24.97151 242 GLN A C 1
ATOM 1138 O O . GLN A 1 208 ? -63.29249 81.51588 103.88733 1.000 21.94037 242 GLN A O 1
ATOM 1144 N N . GLY A 1 209 ? -64.82839 80.24261 104.94505 1.000 26.48638 243 GLY A N 1
ATOM 1145 C CA . GLY A 1 209 ? -65.55395 81.37884 105.47157 1.000 24.98135 243 GLY A CA 1
ATOM 1146 C C . GLY A 1 209 ? -64.75026 82.19963 106.45153 1.000 26.85965 243 GLY A C 1
ATOM 1147 O O . GLY A 1 209 ? -65.04928 83.37818 106.64651 1.000 31.24971 243 GLY A O 1
ATOM 1148 N N . LYS A 1 210 ? -63.76137 81.60043 107.10930 1.000 28.36277 244 LYS A N 1
ATOM 1149 C CA . LYS A 1 210 ? -62.87683 82.45822 107.89393 1.000 25.31518 244 LYS A CA 1
ATOM 1150 C C . LYS A 1 210 ? -61.72111 83.02393 107.07339 1.000 26.55382 244 LYS A C 1
ATOM 1151 O O . LYS A 1 210 ? -61.34626 84.18578 107.24870 1.000 26.68362 244 LYS A O 1
ATOM 1157 N N . VAL A 1 211 ? -61.13119 82.22521 106.18671 1.000 24.82215 245 VAL A N 1
ATOM 1158 C CA . VAL A 1 211 ? -59.88569 82.63331 105.55055 1.000 22.97851 245 VAL A CA 1
ATOM 1159 C C . VAL A 1 211 ? -60.11897 83.66552 104.44508 1.000 24.68936 245 VAL A C 1
ATOM 1160 O O . VAL A 1 211 ? -59.34117 84.60709 104.29169 1.000 24.11163 245 VAL A O 1
ATOM 1164 N N . CYS A 1 212 ? -61.18210 83.52285 103.66350 1.000 23.77135 246 CYS A N 1
ATOM 1165 C CA . CYS A 1 212 ? -61.38900 84.42948 102.53753 1.000 18.74603 246 CYS A CA 1
ATOM 1166 C C . CYS A 1 212 ? -61.59582 85.88114 102.96706 1.000 21.56705 246 CYS A C 1
ATOM 1167 O O . CYS A 1 212 ? -60.98212 86.77730 102.35564 1.000 22.30542 246 CYS A O 1
ATOM 1170 N N . PRO A 1 213 ? -62.42296 86.18929 103.97592 1.000 22.37896 247 PRO A N 1
ATOM 1171 C CA . PRO A 1 213 ? -62.51786 87.58951 104.44179 1.000 19.61856 247 PRO A CA 1
ATOM 1172 C C . PRO A 1 213 ? -61.19398 88.13721 104.92261 1.000 24.10473 247 PRO A C 1
ATOM 1173 O O . PRO A 1 213 ? -60.83702 89.30659 104.66816 1.000 25.97506 247 PRO A O 1
ATOM 1177 N N . LEU A 1 214 ? -60.42994 87.28919 105.59939 1.000 22.15742 248 LEU A N 1
ATOM 1178 C CA . LEU A 1 214 ? -59.12990 87.71138 106.07956 1.000 17.23478 248 LEU A CA 1
ATOM 1179 C C . LEU A 1 214 ? -58.22720 88.10123 104.91076 1.000 22.45281 248 LEU A C 1
ATOM 1180 O O . LEU A 1 214 ? -57.59907 89.16901 104.92620 1.000 24.80961 248 LEU A O 1
ATOM 1185 N N . VAL A 1 215 ? -58.20626 87.27873 103.85494 1.000 21.29231 249 VAL A N 1
ATOM 1186 C CA . VAL A 1 215 ? -57.40553 87.58900 102.67120 1.000 23.94865 249 VAL A CA 1
ATOM 1187 C C . VAL A 1 215 ? -57.84345 88.90791 102.04514 1.000 21.46177 249 VAL A C 1
ATOM 1188 O O . VAL A 1 215 ? -57.01335 89.72983 101.64258 1.000 22.08043 249 VAL A O 1
ATOM 1192 N N . ASN A 1 216 ? -59.14905 89.12653 101.94274 1.000 25.59241 250 ASN A N 1
ATOM 1193 C CA . ASN A 1 216 ? -59.63230 90.37468 101.36215 1.000 27.97623 250 ASN A CA 1
ATOM 1194 C C . ASN A 1 216 ? -59.10052 91.57649 102.13790 1.000 27.49050 250 ASN A C 1
ATOM 1195 O O . ASN A 1 216 ? -58.53999 92.51377 101.55415 1.000 33.70525 250 ASN A O 1
ATOM 1200 N N . GLY A 1 217 ? -59.26685 91.56291 103.46211 1.000 23.30611 251 GLY A N 1
ATOM 1201 C CA . GLY A 1 217 ? -58.77100 92.67391 104.26769 1.000 23.31363 251 GLY A CA 1
ATOM 1202 C C . GLY A 1 217 ? -57.27770 92.88656 104.10573 1.000 26.13669 251 GLY A C 1
ATOM 1203 O O . GLY A 1 217 ? -56.79711 94.02738 104.00962 1.000 30.40792 251 GLY A O 1
ATOM 1204 N N . ILE A 1 218 ? -56.51871 91.79228 104.08916 1.000 20.18072 252 ILE A N 1
ATOM 1205 C CA . ILE A 1 218 ? -55.07833 91.90721 103.91714 1.000 19.73121 252 ILE A CA 1
ATOM 1206 C C . ILE A 1 218 ? -54.77245 92.56597 102.58879 1.000 24.19644 252 ILE A C 1
ATOM 1207 O O . ILE A 1 218 ? -53.93581 93.46901 102.50264 1.000 32.12059 252 ILE A O 1
ATOM 1212 N N . LEU A 1 219 ? -55.44551 92.12068 101.52736 1.000 25.96573 253 LEU A N 1
ATOM 1213 C CA . LEU A 1 219 ? -55.24827 92.73870 100.22234 1.000 27.42208 253 LEU A CA 1
ATOM 1214 C C . LEU A 1 219 ? -55.46762 94.24021 100.30999 1.000 28.73973 253 LEU A C 1
ATOM 1215 O O . LEU A 1 219 ? -54.67909 95.03214 99.77840 1.000 29.39048 253 LEU A O 1
ATOM 1220 N N . SER A 1 220 ? -56.55038 94.65685 100.96504 1.000 26.58794 254 SER A N 1
ATOM 1221 C CA . SER A 1 220 ? -56.80027 96.09295 100.99226 1.000 26.98865 254 SER A CA 1
ATOM 1222 C C . SER A 1 220 ? -55.74288 96.83370 101.78768 1.000 31.60028 254 SER A C 1
ATOM 1223 O O . SER A 1 220 ? -55.51234 98.01747 101.53954 1.000 34.46873 254 SER A O 1
ATOM 1226 N N . GLY A 1 221 ? -55.06662 96.17047 102.71500 1.000 34.47170 255 GLY A N 1
ATOM 1227 C CA . GLY A 1 221 ? -54.06856 96.86775 103.49825 1.000 28.20872 255 GLY A CA 1
ATOM 1228 C C . GLY A 1 221 ? -52.63355 96.69923 103.04953 1.000 30.08720 255 GLY A C 1
ATOM 1229 O O . GLY A 1 221 ? -51.72491 97.10652 103.78031 1.000 30.72835 255 GLY A O 1
ATOM 1230 N N . LEU A 1 222 ? -52.38215 96.12034 101.87806 1.000 33.03625 256 LEU A N 1
ATOM 1231 C CA . LEU A 1 222 ? -50.99432 95.88173 101.50561 1.000 32.72531 256 LEU A CA 1
ATOM 1232 C C . LEU A 1 222 ? -50.24026 97.18628 101.28334 1.000 35.65710 256 LEU A C 1
ATOM 1233 O O . LEU A 1 222 ? -50.81475 98.24884 101.02023 1.000 35.64834 256 LEU A O 1
ATOM 1238 N N . ASP A 1 223 ? -48.92430 97.07967 101.38458 1.000 33.53224 257 ASP A N 1
ATOM 1239 C CA . ASP A 1 223 ? -48.01180 98.12703 100.96835 1.000 29.28060 257 ASP A CA 1
ATOM 1240 C C . ASP A 1 223 ? -48.44740 98.72142 99.64023 1.000 35.44120 257 ASP A C 1
ATOM 1241 O O . ASP A 1 223 ? -48.48362 98.01910 98.61976 1.000 34.59627 257 ASP A O 1
ATOM 1246 N N . VAL A 1 224 ? -48.74484 100.03023 99.64308 1.000 32.51310 258 VAL A N 1
ATOM 1247 C CA . VAL A 1 224 ? -49.27225 100.69347 98.44594 1.000 31.42273 258 VAL A CA 1
ATOM 1248 C C . VAL A 1 224 ? -48.30055 100.59264 97.27518 1.000 27.67022 258 VAL A C 1
ATOM 1249 O O . VAL A 1 224 ? -48.71140 100.57837 96.10995 1.000 31.81609 258 VAL A O 1
ATOM 1253 N N . THR A 1 225 ? -47.01406 100.50414 97.55100 1.000 27.16415 259 THR A N 1
ATOM 1254 C CA . THR A 1 225 ? -46.04831 100.40530 96.46806 1.000 29.26022 259 THR A CA 1
ATOM 1255 C C . THR A 1 225 ? -46.13045 99.03535 95.78922 1.000 31.10690 259 THR A C 1
ATOM 1256 O O . THR A 1 225 ? -46.17199 98.93425 94.55427 1.000 27.74134 259 THR A O 1
ATOM 1260 N N . LEU A 1 226 ? -46.14827 97.96583 96.59319 1.000 30.74283 260 LEU A N 1
ATOM 1261 C CA . LEU A 1 226 ? -46.33645 96.61464 96.07080 1.000 26.31300 260 LEU A CA 1
ATOM 1262 C C . LEU A 1 226 ? -47.65929 96.50392 95.32746 1.000 27.74771 260 LEU A C 1
ATOM 1263 O O . LEU A 1 226 ? -47.73504 95.94409 94.22158 1.000 27.18266 260 LEU A O 1
ATOM 1268 N N . VAL A 1 227 ? -48.72092 97.02983 95.93564 1.000 27.30209 261 VAL A N 1
ATOM 1269 C CA . VAL A 1 227 ? -50.01761 97.04572 95.27814 1.000 23.48050 261 VAL A CA 1
ATOM 1270 C C . VAL A 1 227 ? -49.89019 97.66236 93.90949 1.000 26.45874 261 VAL A C 1
ATOM 1271 O O . VAL A 1 227 ? -50.31297 97.08035 92.90848 1.000 29.42333 261 VAL A O 1
ATOM 1275 N N . HIS A 1 228 ? -49.26599 98.84107 93.84107 1.000 30.03172 262 HIS A N 1
ATOM 1276 C CA . HIS A 1 228 ? -49.21648 99.56273 92.58048 1.000 24.30500 262 HIS A CA 1
ATOM 1277 C C . HIS A 1 228 ? -48.44580 98.78668 91.52360 1.000 24.42019 262 HIS A C 1
ATOM 1278 O O . HIS A 1 228 ? -48.89446 98.65816 90.38091 1.000 28.17070 262 HIS A O 1
ATOM 1285 N N . ASN A 1 229 ? -47.28291 98.26173 91.88246 1.000 23.52263 263 ASN A N 1
ATOM 1286 C CA . ASN A 1 229 ? -46.45650 97.59450 90.87800 1.000 25.13652 263 ASN A CA 1
ATOM 1287 C C . ASN A 1 229 ? -47.12593 96.32732 90.35300 1.000 25.58447 263 ASN A C 1
ATOM 1288 O O . ASN A 1 229 ? -47.22751 96.11771 89.12855 1.000 29.90222 263 ASN A O 1
ATOM 1293 N N . ILE A 1 230 ? -47.64033 95.48865 91.26152 1.000 24.03508 264 ILE A N 1
ATOM 1294 C CA . ILE A 1 230 ? -48.31664 94.28270 90.80219 1.000 29.79991 264 ILE A CA 1
ATOM 1295 C C . ILE A 1 230 ? -49.56849 94.62909 90.01405 1.000 24.92321 264 ILE A C 1
ATOM 1296 O O . ILE A 1 230 ? -49.83199 94.03021 88.96840 1.000 25.56831 264 ILE A O 1
ATOM 1301 N N . ALA A 1 231 ? -50.36145 95.58665 90.49872 1.000 25.48703 265 ALA A N 1
ATOM 1302 C CA . ALA A 1 231 ? -51.61628 95.90895 89.82742 1.000 33.43754 265 ALA A CA 1
ATOM 1303 C C . ALA A 1 231 ? -51.36190 96.45784 88.43534 1.000 36.10245 265 ALA A C 1
ATOM 1304 O O . ALA A 1 231 ? -52.08801 96.12826 87.49046 1.000 32.81586 265 ALA A O 1
ATOM 1306 N N . GLU A 1 232 ? -50.33242 97.29267 88.27939 1.000 31.53705 266 GLU A N 1
ATOM 1307 C CA . GLU A 1 232 ? -50.00005 97.73507 86.93693 1.000 31.93169 266 GLU A CA 1
ATOM 1308 C C . GLU A 1 232 ? -49.70530 96.54483 86.04941 1.000 30.57820 266 GLU A C 1
ATOM 1309 O O . GLU A 1 232 ? -50.23098 96.45111 84.93368 1.000 35.70218 266 GLU A O 1
ATOM 1315 N N . LEU A 1 233 ? -48.91461 95.59390 86.54455 1.000 29.57908 267 LEU A N 1
ATOM 1316 C CA . LEU A 1 233 ? -48.64762 94.40350 85.73730 1.000 32.94052 267 LEU A CA 1
ATOM 1317 C C . LEU A 1 233 ? -49.94493 93.68106 85.36662 1.000 35.08800 267 LEU A C 1
ATOM 1318 O O . LEU A 1 233 ? -50.18699 93.35986 84.19446 1.000 38.07919 267 LEU A O 1
ATOM 1323 N N . LEU A 1 234 ? -50.81985 93.46243 86.34402 1.000 30.16009 268 LEU A N 1
ATOM 1324 C CA . LEU A 1 234 ? -52.01140 92.67284 86.07030 1.000 31.74065 268 LEU A CA 1
ATOM 1325 C C . LEU A 1 234 ? -52.92441 93.36291 85.06866 1.000 36.63951 268 LEU A C 1
ATOM 1326 O O . LEU A 1 234 ? -53.41821 92.72747 84.12129 1.000 35.14705 268 LEU A O 1
ATOM 1331 N N . ILE A 1 235 ? -53.14762 94.66428 85.26016 1.000 34.07196 269 ILE A N 1
ATOM 1332 C CA . ILE A 1 235 ? -54.15242 95.39486 84.49918 1.000 34.92787 269 ILE A CA 1
ATOM 1333 C C . ILE A 1 235 ? -53.76392 95.50445 83.02586 1.000 43.45170 269 ILE A C 1
ATOM 1334 O O . ILE A 1 235 ? -54.62957 95.67103 82.15974 1.000 41.08006 269 ILE A O 1
ATOM 1339 N N . HIS A 1 236 ? -52.47068 95.44333 82.72034 1.000 41.12261 270 HIS A N 1
ATOM 1340 C CA . HIS A 1 236 ? -51.97368 95.44013 81.35178 1.000 41.41037 270 HIS A CA 1
ATOM 1341 C C . HIS A 1 236 ? -51.74766 94.02673 80.82747 1.000 45.30600 270 HIS A C 1
ATOM 1342 O O . HIS A 1 236 ? -51.09609 93.86206 79.79276 1.000 45.74883 270 HIS A O 1
ATOM 1349 N N . GLY A 1 237 ? -52.20353 93.00623 81.55629 1.000 48.33467 271 GLY A N 1
ATOM 1350 C CA . GLY A 1 237 ? -52.05252 91.62013 81.12925 1.000 33.61494 271 GLY A CA 1
ATOM 1351 C C . GLY A 1 237 ? -50.61973 91.17670 80.95968 1.000 37.85401 271 GLY A C 1
ATOM 1352 O O . GLY A 1 237 ? -50.34492 90.26362 80.16626 1.000 36.81736 271 GLY A O 1
ATOM 1353 N N . LEU A 1 238 ? -49.70400 91.75569 81.73631 1.000 36.42934 272 LEU A N 1
ATOM 1354 C CA . LEU A 1 238 ? -48.28039 91.47807 81.60739 1.000 38.76647 272 LEU A CA 1
ATOM 1355 C C . LEU A 1 238 ? -47.82869 90.35434 82.52941 1.000 38.47204 272 LEU A C 1
ATOM 1356 O O . LEU A 1 238 ? -48.04457 90.41215 83.73609 1.000 41.57552 272 LEU A O 1
ATOM 1361 N N . GLN A 1 239 ? -47.20193 89.34247 81.95014 1.000 35.35349 273 GLN A N 1
ATOM 1362 C CA . GLN A 1 239 ? -46.68726 88.22826 82.72605 1.000 38.52556 273 GLN A CA 1
ATOM 1363 C C . GLN A 1 239 ? -45.49005 88.63278 83.56914 1.000 38.25600 273 GLN A C 1
ATOM 1364 O O . GLN A 1 239 ? -44.57001 89.28212 83.09097 1.000 40.98687 273 GLN A O 1
ATOM 1370 N N . PHE A 1 240 ? -45.47341 88.16385 84.80866 1.000 39.70501 274 PHE A N 1
ATOM 1371 C CA . PHE A 1 240 ? -44.31630 88.28202 85.68513 1.000 31.42963 274 PHE A CA 1
ATOM 1372 C C . PHE A 1 240 ? -44.07586 87.08346 86.56629 1.000 33.44626 274 PHE A C 1
ATOM 1373 O O . PHE A 1 240 ? -42.96330 86.95571 87.07904 1.000 36.06595 274 PHE A O 1
ATOM 1381 N N . VAL A 1 241 ? -45.05520 86.23306 86.81919 1.000 36.73242 275 VAL A N 1
ATOM 1382 C CA . VAL A 1 241 ? -44.84895 85.09592 87.70857 1.000 35.22035 275 VAL A CA 1
ATOM 1383 C C . VAL A 1 241 ? -44.20433 83.95978 86.92637 1.000 34.60264 275 VAL A C 1
ATOM 1384 O O . VAL A 1 241 ? -44.78635 83.43550 85.97091 1.000 41.34247 275 VAL A O 1
ATOM 1388 N N . ILE A 1 242 ? -43.03645 83.52343 87.37649 1.000 38.69064 276 ILE A N 1
ATOM 1389 C CA . ILE A 1 242 ? -42.28923 82.50442 86.65129 1.000 45.09149 276 ILE A CA 1
ATOM 1390 C C . ILE A 1 242 ? -42.83830 81.14213 87.04091 1.000 48.84282 276 ILE A C 1
ATOM 1391 O O . ILE A 1 242 ? -42.88525 80.80559 88.22598 1.000 51.00715 276 ILE A O 1
ATOM 1396 N N . LYS A 1 243 ? -43.26259 80.36210 86.04512 1.000 66.22440 277 LYS A N 1
ATOM 1397 C CA . LYS A 1 243 ? -43.77139 79.00113 86.27490 1.000 66.02865 277 LYS A CA 1
ATOM 1398 C C . LYS A 1 243 ? -42.60298 78.04005 86.41556 1.000 65.46124 277 LYS A C 1
ATOM 1399 O O . LYS A 1 243 ? -41.58087 78.20448 85.74921 1.000 72.49786 277 LYS A O 1
ATOM 1401 N N . THR B 1 35 ? -67.45135 44.01074 81.77114 1.000 73.34835 69 THR B N 1
ATOM 1402 C CA . THR B 1 35 ? -67.09909 45.13623 80.91289 1.000 77.86297 69 THR B CA 1
ATOM 1403 C C . THR B 1 35 ? -66.39277 46.22569 81.72031 1.000 72.52327 69 THR B C 1
ATOM 1404 O O . THR B 1 35 ? -66.97059 47.28279 82.01807 1.000 63.95358 69 THR B O 1
ATOM 1406 N N . ASP B 1 36 ? -65.12008 45.98168 82.03418 1.000 69.26092 70 ASP B N 1
ATOM 1407 C CA . ASP B 1 36 ? -64.39032 46.81216 82.98357 1.000 62.34404 70 ASP B CA 1
ATOM 1408 C C . ASP B 1 36 ? -64.12985 48.22653 82.45835 1.000 66.37778 70 ASP B C 1
ATOM 1409 O O . ASP B 1 36 ? -63.26979 48.93919 82.99224 1.000 62.41903 70 ASP B O 1
ATOM 1414 N N A LEU B 1 37 ? -64.84321 48.65578 81.41928 0.323 61.54462 71 LEU B N 1
ATOM 1415 N N B LEU B 1 37 ? -64.86757 48.62402 81.41269 0.677 66.91238 71 LEU B N 1
ATOM 1416 C CA A LEU B 1 37 ? -64.84825 50.07861 81.07748 0.323 58.26498 71 LEU B CA 1
ATOM 1417 C CA B LEU B 1 37 ? -64.98504 50.01658 80.98608 0.677 58.37555 71 LEU B CA 1
ATOM 1418 C C A LEU B 1 37 ? -65.99297 50.77842 81.81406 0.323 54.58642 71 LEU B C 1
ATOM 1419 C C B LEU B 1 37 ? -66.05410 50.72687 81.81541 0.677 55.05822 71 LEU B C 1
ATOM 1420 O O A LEU B 1 37 ? -66.90000 51.39282 81.24483 0.323 44.46317 71 LEU B O 1
ATOM 1421 O O B LEU B 1 37 ? -66.99074 51.33374 81.27862 0.677 46.56757 71 LEU B O 1
ATOM 1430 N N . LEU B 1 38 ? -65.90914 50.64217 83.13860 1.000 47.88247 72 LEU B N 1
ATOM 1431 C CA . LEU B 1 38 ? -66.85197 51.27812 84.04608 1.000 47.90167 72 LEU B CA 1
ATOM 1432 C C . LEU B 1 38 ? -66.88455 52.79241 83.88306 1.000 37.32949 72 LEU B C 1
ATOM 1433 O O . LEU B 1 38 ? -67.94493 53.40593 84.03672 1.000 32.21450 72 LEU B O 1
ATOM 1438 N N . ALA B 1 39 ? -65.73037 53.41324 83.61972 1.000 28.04897 73 ALA B N 1
ATOM 1439 C CA . ALA B 1 39 ? -65.65033 54.87071 83.58143 1.000 31.90892 73 ALA B CA 1
ATOM 1440 C C . ALA B 1 39 ? -66.72682 55.49039 82.69985 1.000 33.01677 73 ALA B C 1
ATOM 1441 O O . ALA B 1 39 ? -67.45933 56.39419 83.13392 1.000 33.12815 73 ALA B O 1
ATOM 1443 N N . GLY B 1 40 ? -66.82337 55.02910 81.45181 1.000 31.90922 74 GLY B N 1
ATOM 1444 C CA . GLY B 1 40 ? -67.82079 55.56756 80.54329 1.000 24.67078 74 GLY B CA 1
ATOM 1445 C C . GLY B 1 40 ? -69.23988 55.31206 81.01181 1.000 29.33856 74 GLY B C 1
ATOM 1446 O O . GLY B 1 40 ? -70.09335 56.19719 80.94546 1.000 32.80375 74 GLY B O 1
ATOM 1447 N N . LYS B 1 41 ? -69.51910 54.09387 81.47366 1.000 30.31487 75 LYS B N 1
ATOM 1448 C CA . LYS B 1 41 ? -70.86210 53.78364 81.95079 1.000 34.76949 75 LYS B CA 1
ATOM 1449 C C . LYS B 1 41 ? -71.24645 54.68825 83.11224 1.000 34.93510 75 LYS B C 1
ATOM 1450 O O . LYS B 1 41 ? -72.39612 55.12525 83.22610 1.000 32.87477 75 LYS B O 1
ATOM 1456 N N . PHE B 1 42 ? -70.28263 54.98540 83.97716 1.000 34.32311 76 PHE B N 1
ATOM 1457 C CA . PHE B 1 42 ? -70.51985 55.84205 85.12734 1.000 36.43160 76 PHE B CA 1
ATOM 1458 C C . PHE B 1 42 ? -70.79412 57.28392 84.71464 1.000 36.35661 76 PHE B C 1
ATOM 1459 O O . PHE B 1 42 ? -71.74143 57.90810 85.21360 1.000 25.56888 76 PHE B O 1
ATOM 1467 N N . THR B 1 43 ? -69.95084 57.84846 83.83561 1.000 27.42238 77 THR B N 1
ATOM 1468 C CA . THR B 1 43 ? -70.19407 59.23772 83.45211 1.000 31.81732 77 THR B CA 1
ATOM 1469 C C . THR B 1 43 ? -71.47363 59.35244 82.64166 1.000 36.78908 77 THR B C 1
ATOM 1470 O O . THR B 1 43 ? -72.21648 60.32832 82.78144 1.000 36.60728 77 THR B O 1
ATOM 1474 N N . ASP B 1 44 ? -71.76855 58.35764 81.80618 1.000 35.37568 78 ASP B N 1
ATOM 1475 C CA . ASP B 1 44 ? -73.01645 58.39285 81.06119 1.000 34.70654 78 ASP B CA 1
ATOM 1476 C C . ASP B 1 44 ? -74.20346 58.31203 81.99840 1.000 29.33434 78 ASP B C 1
ATOM 1477 O O . ASP B 1 44 ? -75.18839 59.03204 81.82546 1.000 32.63213 78 ASP B O 1
ATOM 1482 N N . ALA B 1 45 ? -74.15165 57.40248 82.96621 1.000 26.21608 79 ALA B N 1
ATOM 1483 C CA . ALA B 1 45 ? -75.24577 57.27441 83.91680 1.000 29.37261 79 ALA B CA 1
ATOM 1484 C C . ALA B 1 45 ? -75.41959 58.55732 84.70483 1.000 33.87958 79 ALA B C 1
ATOM 1485 O O . ALA B 1 45 ? -76.54173 59.01892 84.93178 1.000 33.86018 79 ALA B O 1
ATOM 1487 N N . LEU B 1 46 ? -74.30756 59.13987 85.13476 1.000 33.58848 80 LEU B N 1
ATOM 1488 C CA . LEU B 1 46 ? -74.34079 60.35594 85.92472 1.000 34.50341 80 LEU B CA 1
ATOM 1489 C C . LEU B 1 46 ? -74.90742 61.52839 85.12032 1.000 33.02160 80 LEU B C 1
ATOM 1490 O O . LEU B 1 46 ? -75.75997 62.27573 85.62480 1.000 26.62966 80 LEU B O 1
ATOM 1495 N N . SER B 1 47 ? -74.46156 61.69203 83.86492 1.000 27.25716 81 SER B N 1
ATOM 1496 C CA . SER B 1 47 ? -75.02720 62.72399 82.99502 1.000 32.03667 81 SER B CA 1
ATOM 1497 C C . SER B 1 47 ? -76.51833 62.51451 82.81173 1.000 32.40900 81 SER B C 1
ATOM 1498 O O . SER B 1 47 ? -77.31455 63.46740 82.89043 1.000 29.24651 81 SER B O 1
ATOM 1501 N N . GLY B 1 48 ? -76.91181 61.26518 82.53640 1.000 30.61700 82 GLY B N 1
ATOM 1502 C CA . GLY B 1 48 ? -78.32014 60.97937 82.34975 1.000 28.71325 82 GLY B CA 1
ATOM 1503 C C . GLY B 1 48 ? -79.12697 61.34484 83.57178 1.000 37.47169 82 GLY B C 1
ATOM 1504 O O . GLY B 1 48 ? -80.13856 62.03952 83.47457 1.000 43.48162 82 GLY B O 1
ATOM 1505 N N . GLY B 1 49 ? -78.67087 60.90293 84.74583 1.000 33.36534 83 GLY B N 1
ATOM 1506 C CA . GLY B 1 49 ? -79.35629 61.26405 85.96575 1.000 27.75522 83 GLY B CA 1
ATOM 1507 C C . GLY B 1 49 ? -79.47125 62.76615 86.10803 1.000 34.63652 83 GLY B C 1
ATOM 1508 O O . GLY B 1 49 ? -80.52048 63.28388 86.49688 1.000 38.87022 83 GLY B O 1
ATOM 1509 N N . LEU B 1 50 ? -78.40136 63.48998 85.77092 1.000 35.32097 84 LEU B N 1
ATOM 1510 C CA . LEU B 1 50 ? -78.42575 64.93949 85.92450 1.000 33.07261 84 LEU B CA 1
ATOM 1511 C C . LEU B 1 50 ? -79.52919 65.54058 85.07358 1.000 32.97134 84 LEU B C 1
ATOM 1512 O O . LEU B 1 50 ? -80.36172 66.31364 85.56349 1.000 34.87362 84 LEU B O 1
ATOM 1517 N N . LEU B 1 51 ? -79.60271 65.12999 83.81314 1.000 32.36175 85 LEU B N 1
ATOM 1518 C CA . LEU B 1 51 ? -80.62043 65.70121 82.93527 1.000 36.87581 85 LEU B CA 1
ATOM 1519 C C . LEU B 1 51 ? -82.02566 65.27968 83.37357 1.000 41.98068 85 LEU B C 1
ATOM 1520 O O . LEU B 1 51 ? -82.93524 66.11859 83.44961 1.000 40.27854 85 LEU B O 1
ATOM 1525 N N . SER B 1 52 ? -82.20378 63.99104 83.70371 1.000 32.75585 86 SER B N 1
ATOM 1526 C CA . SER B 1 52 ? -83.49389 63.46604 84.15773 1.000 34.77509 86 SER B CA 1
ATOM 1527 C C . SER B 1 52 ? -83.96326 64.10690 85.45937 1.000 32.56156 86 SER B C 1
ATOM 1528 O O . SER B 1 52 ? -85.16663 64.28404 85.67180 1.000 39.49748 86 SER B O 1
ATOM 1531 N N . GLY B 1 53 ? -83.05292 64.37455 86.37294 1.000 30.60510 87 GLY B N 1
ATOM 1532 C CA . GLY B 1 53 ? -83.42285 65.01285 87.61571 1.000 33.58243 87 GLY B CA 1
ATOM 1533 C C . GLY B 1 53 ? -83.64004 66.50280 87.51622 1.000 35.79282 87 GLY B C 1
ATOM 1534 O O . GLY B 1 53 ? -83.77503 67.17067 88.54679 1.000 35.31880 87 GLY B O 1
ATOM 1535 N N . GLY B 1 54 ? -83.62792 67.04580 86.29626 1.000 35.01673 88 GLY B N 1
ATOM 1536 C CA . GLY B 1 54 ? -83.96260 68.43428 86.07480 1.000 33.00994 88 GLY B CA 1
ATOM 1537 C C . GLY B 1 54 ? -82.84123 69.43437 86.17962 1.000 36.58564 88 GLY B C 1
ATOM 1538 O O . GLY B 1 54 ? -83.08949 70.57415 86.58477 1.000 45.38096 88 GLY B O 1
ATOM 1539 N N . LEU B 1 55 ? -81.60944 69.04874 85.83900 1.000 41.91167 89 LEU B N 1
ATOM 1540 C CA . LEU B 1 55 ? -80.48327 69.96983 85.95312 1.000 31.95830 89 LEU B CA 1
ATOM 1541 C C . LEU B 1 55 ? -80.76453 71.27919 85.23277 1.000 34.80906 89 LEU B C 1
ATOM 1542 O O . LEU B 1 55 ? -80.54307 72.35993 85.78896 1.000 34.59155 89 LEU B O 1
ATOM 1547 N N . LEU B 1 56 ? -81.26781 71.20526 83.99449 1.000 36.47199 90 LEU B N 1
ATOM 1548 C CA . LEU B 1 56 ? -81.37541 72.41144 83.17282 1.000 37.32010 90 LEU B CA 1
ATOM 1549 C C . LEU B 1 56 ? -82.43388 73.36833 83.71314 1.000 40.20138 90 LEU B C 1
ATOM 1550 O O . LEU B 1 56 ? -82.21121 74.58430 83.79870 1.000 42.13043 90 LEU B O 1
ATOM 1555 N N . GLY B 1 57 ? -83.60049 72.84038 84.07267 1.000 34.41032 91 GLY B N 1
ATOM 1556 C CA . GLY B 1 57 ? -84.61380 73.68355 84.67289 1.000 34.17844 91 GLY B CA 1
ATOM 1557 C C . GLY B 1 57 ? -84.16816 74.23730 86.00446 1.000 33.97803 91 GLY B C 1
ATOM 1558 O O . GLY B 1 57 ? -84.47874 75.37359 86.34786 1.000 40.50062 91 GLY B O 1
ATOM 1559 N N . ILE B 1 58 ? -83.47212 73.42106 86.79157 1.000 33.91077 92 ILE B N 1
ATOM 1560 C CA . ILE B 1 58 ? -82.93732 73.88288 88.06631 1.000 35.02310 92 ILE B CA 1
ATOM 1561 C C . ILE B 1 58 ? -81.99107 75.05938 87.86100 1.000 38.56026 92 ILE B C 1
ATOM 1562 O O . ILE B 1 58 ? -81.99207 76.02909 88.63163 1.000 36.37573 92 ILE B O 1
ATOM 1567 N N . LEU B 1 59 ? -81.11633 74.96290 86.86351 1.000 32.66558 93 LEU B N 1
ATOM 1568 C CA . LEU B 1 59 ? -80.24811 76.09558 86.57787 1.000 35.15614 93 LEU B CA 1
ATOM 1569 C C . LEU B 1 59 ? -81.06936 77.31355 86.17053 1.000 40.04559 93 LEU B C 1
ATOM 1570 O O . LEU B 1 59 ? -80.80721 78.42773 86.63566 1.000 35.51351 93 LEU B O 1
ATOM 1575 N N . GLU B 1 60 ? -82.08131 77.11976 85.30785 1.000 41.80655 94 GLU B N 1
ATOM 1576 C CA . GLU B 1 60 ? -82.88218 78.25817 84.85282 1.000 40.41652 94 GLU B CA 1
ATOM 1577 C C . GLU B 1 60 ? -83.62655 78.94678 85.99593 1.000 40.43323 94 GLU B C 1
ATOM 1578 O O . GLU B 1 60 ? -83.92132 80.14251 85.90835 1.000 37.55417 94 GLU B O 1
ATOM 1584 N N . ASN B 1 61 ? -83.90892 78.23481 87.08495 1.000 40.11508 95 ASN B N 1
ATOM 1585 C CA . ASN B 1 61 ? -84.71677 78.77711 88.16725 1.000 36.77245 95 ASN B CA 1
ATOM 1586 C C . ASN B 1 61 ? -83.88880 79.23241 89.35550 1.000 38.94881 95 ASN B C 1
ATOM 1587 O O . ASN B 1 61 ? -84.43319 79.42027 90.44726 1.000 39.43833 95 ASN B O 1
ATOM 1592 N N . ILE B 1 62 ? -82.59708 79.44532 89.17783 1.000 37.02720 96 ILE B N 1
ATOM 1593 C CA . ILE B 1 62 ? -81.89156 80.03854 90.31386 1.000 40.30035 96 ILE B CA 1
ATOM 1594 C C . ILE B 1 62 ? -82.41216 81.45371 90.52595 1.000 36.09445 96 ILE B C 1
ATOM 1595 O O . ILE B 1 62 ? -82.50207 82.23239 89.55774 1.000 32.98323 96 ILE B O 1
ATOM 1600 N N . PRO B 1 63 ? -82.78385 81.81661 91.74266 1.000 34.05703 97 PRO B N 1
ATOM 1601 C CA . PRO B 1 63 ? -83.30530 83.16210 92.04245 1.000 28.94617 97 PRO B CA 1
ATOM 1602 C C . PRO B 1 63 ? -82.18678 84.19144 92.13225 1.000 32.25846 97 PRO B C 1
ATOM 1603 O O . PRO B 1 63 ? -81.92652 84.78864 93.18739 1.000 37.30089 97 PRO B O 1
ATOM 1607 N N . LEU B 1 64 ? -81.51341 84.41005 91.00413 1.000 31.65152 98 LEU B N 1
ATOM 1608 C CA . LEU B 1 64 ? -80.28770 85.20169 91.01414 1.000 34.73541 98 LEU B CA 1
ATOM 1609 C C . LEU B 1 64 ? -80.52342 86.63607 91.46554 1.000 28.86677 98 LEU B C 1
ATOM 1610 O O . LEU B 1 64 ? -79.87987 87.10831 92.40811 1.000 31.59051 98 LEU B O 1
ATOM 1615 N N . LEU B 1 65 ? -81.47293 87.33772 90.84080 1.000 33.15391 99 LEU B N 1
ATOM 1616 C CA . LEU B 1 65 ? -81.59897 88.75196 91.18560 1.000 38.59414 99 LEU B CA 1
ATOM 1617 C C . LEU B 1 65 ? -82.21297 88.96958 92.55812 1.000 37.38186 99 LEU B C 1
ATOM 1618 O O . LEU B 1 65 ? -82.01340 90.03851 93.13274 1.000 42.30645 99 LEU B O 1
ATOM 1623 N N . ASP B 1 66 ? -82.78170 87.93893 93.17072 1.000 39.78231 100 ASP B N 1
ATOM 1624 C CA . ASP B 1 66 ? -83.30557 88.08453 94.51840 1.000 37.82878 100 ASP B CA 1
ATOM 1625 C C . ASP B 1 66 ? -82.18806 87.88401 95.51270 1.000 45.04223 100 ASP B C 1
ATOM 1626 O O . ASP B 1 66 ? -82.07260 88.63939 96.48420 1.000 47.63592 100 ASP B O 1
ATOM 1631 N N . VAL B 1 67 ? -81.32866 86.90059 95.24214 1.000 38.58644 101 VAL B N 1
ATOM 1632 C CA . VAL B 1 67 ? -80.09411 86.78723 95.99941 1.000 39.22111 101 VAL B CA 1
ATOM 1633 C C . VAL B 1 67 ? -79.30014 88.07752 95.90000 1.000 43.45692 101 VAL B C 1
ATOM 1634 O O . VAL B 1 67 ? -78.71159 88.53185 96.88741 1.000 48.20022 101 VAL B O 1
ATOM 1638 N N . ILE B 1 68 ? -79.35132 88.75317 94.75731 1.000 41.33419 102 ILE B N 1
ATOM 1639 C CA . ILE B 1 68 ? -78.43705 89.87508 94.63618 1.000 46.97844 102 ILE B CA 1
ATOM 1640 C C . ILE B 1 68 ? -79.03616 91.10346 95.28401 1.000 47.44826 102 ILE B C 1
ATOM 1641 O O . ILE B 1 68 ? -78.34287 91.83928 95.99359 1.000 41.40023 102 ILE B O 1
ATOM 1646 N N . LYS B 1 69 ? -80.32403 91.35242 95.04739 1.000 42.75134 103 LYS B N 1
ATOM 1647 C CA . LYS B 1 69 ? -80.94950 92.49490 95.68625 1.000 45.77224 103 LYS B CA 1
ATOM 1648 C C . LYS B 1 69 ? -81.13987 92.26766 97.17755 1.000 54.61862 103 LYS B C 1
ATOM 1649 O O . LYS B 1 69 ? -81.31444 93.24213 97.91675 1.000 50.17699 103 LYS B O 1
ATOM 1655 N N . SER B 1 70 ? -81.07210 91.01437 97.63510 1.000 52.92415 104 SER B N 1
ATOM 1656 C CA . SER B 1 70 ? -81.07604 90.70731 99.06500 1.000 52.01523 104 SER B CA 1
ATOM 1657 C C . SER B 1 70 ? -79.80050 91.21179 99.73872 1.000 57.41826 104 SER B C 1
ATOM 1658 O O . SER B 1 70 ? -78.91078 90.42615 100.07784 1.000 62.45454 104 SER B O 1
ATOM 1660 N N . SER B 1 89 ? -73.03783 98.89813 93.38759 1.000 67.44170 123 SER B N 1
ATOM 1661 C CA . SER B 1 89 ? -73.70011 99.78926 94.32612 1.000 69.27813 123 SER B CA 1
ATOM 1662 C C . SER B 1 89 ? -75.15232 99.98598 93.91599 1.000 65.08917 123 SER B C 1
ATOM 1663 O O . SER B 1 89 ? -75.70765 99.18980 93.16034 1.000 62.02942 123 SER B O 1
ATOM 1666 N N . VAL B 1 90 ? -75.76237 101.06062 94.41394 1.000 69.87664 124 VAL B N 1
ATOM 1667 C CA . VAL B 1 90 ? -77.19999 101.30168 94.26434 1.000 65.95078 124 VAL B CA 1
ATOM 1668 C C . VAL B 1 90 ? -77.60238 101.51349 92.80683 1.000 58.52682 124 VAL B C 1
ATOM 1669 O O . VAL B 1 90 ? -78.65146 101.00607 92.38586 1.000 54.99213 124 VAL B O 1
ATOM 1671 N N . PRO B 1 91 ? -76.83475 102.26037 91.99524 1.000 62.15572 125 PRO B N 1
ATOM 1672 C CA . PRO B 1 91 ? -77.28570 102.51253 90.61777 1.000 59.41669 125 PRO B CA 1
ATOM 1673 C C . PRO B 1 91 ? -77.54631 101.22494 89.84721 1.000 57.34837 125 PRO B C 1
ATOM 1674 O O . PRO B 1 91 ? -78.66622 101.01061 89.35579 1.000 54.70956 125 PRO B O 1
ATOM 1678 N N . LEU B 1 92 ? -76.49232 100.41174 89.66996 1.000 59.69631 126 LEU B N 1
ATOM 1679 C CA . LEU B 1 92 ? -76.59703 99.01979 89.23605 1.000 50.45748 126 LEU B CA 1
ATOM 1680 C C . LEU B 1 92 ? -77.93924 98.39260 89.58122 1.000 44.89177 126 LEU B C 1
ATOM 1681 O O . LEU B 1 92 ? -78.73282 98.07383 88.68923 1.000 40.21136 126 LEU B O 1
ATOM 1683 N N . LEU B 1 93 ? -78.20059 98.22423 90.88015 1.000 47.83123 127 LEU B N 1
ATOM 1684 C CA . LEU B 1 93 ? -79.41207 97.52191 91.29827 1.000 50.83151 127 LEU B CA 1
ATOM 1685 C C . LEU B 1 93 ? -80.66759 98.26218 90.84392 1.000 46.05041 127 LEU B C 1
ATOM 1686 O O . LEU B 1 93 ? -81.65465 97.63870 90.43269 1.000 42.44274 127 LEU B O 1
ATOM 1688 N N . ASN B 1 94 ? -80.63045 99.59401 90.85871 1.000 44.22438 128 ASN B N 1
ATOM 1689 C CA . ASN B 1 94 ? -81.78517 100.36848 90.42583 1.000 48.30257 128 ASN B CA 1
ATOM 1690 C C . ASN B 1 94 ? -82.06850 100.21744 88.94516 1.000 46.23780 128 ASN B C 1
ATOM 1691 O O . ASN B 1 94 ? -83.17329 100.55330 88.50650 1.000 51.19542 128 ASN B O 1
ATOM 1696 N N . ASN B 1 95 ? -81.09660 99.75730 88.16240 1.000 48.57310 129 ASN B N 1
ATOM 1697 C CA . ASN B 1 95 ? -81.28615 99.61100 86.72534 1.000 45.42155 129 ASN B CA 1
ATOM 1698 C C . ASN B 1 95 ? -81.61417 98.19230 86.25303 1.000 46.89529 129 ASN B C 1
ATOM 1699 O O . ASN B 1 95 ? -81.83772 98.00368 85.05013 1.000 52.21245 129 ASN B O 1
ATOM 1704 N N . ILE B 1 96 ? -81.64690 97.18864 87.12796 1.000 37.99569 130 ILE B N 1
ATOM 1705 C CA . ILE B 1 96 ? -81.93412 95.81984 86.69632 1.000 40.01268 130 ILE B CA 1
ATOM 1706 C C . ILE B 1 96 ? -83.39531 95.51023 87.00936 1.000 35.38070 130 ILE B C 1
ATOM 1707 O O . ILE B 1 96 ? -83.78954 95.41161 88.17432 1.000 38.76788 130 ILE B O 1
ATOM 1712 N N . LEU B 1 97 ? -84.21025 95.34966 85.97279 1.000 33.80065 131 LEU B N 1
ATOM 1713 C CA . LEU B 1 97 ? -85.58311 94.90540 86.19083 1.000 39.22483 131 LEU B CA 1
ATOM 1714 C C . LEU B 1 97 ? -85.62165 93.43248 86.58630 1.000 40.26196 131 LEU B C 1
ATOM 1715 O O . LEU B 1 97 ? -86.28242 93.06167 87.56224 1.000 38.38147 131 LEU B O 1
ATOM 1720 N N . ASP B 1 98 ? -84.94240 92.57544 85.82676 1.000 36.83960 132 ASP B N 1
ATOM 1721 C CA . ASP B 1 98 ? -84.90136 91.15667 86.14606 1.000 39.63867 132 ASP B CA 1
ATOM 1722 C C . ASP B 1 98 ? -83.73206 90.50159 85.41746 1.000 45.37967 132 ASP B C 1
ATOM 1723 O O . ASP B 1 98 ? -83.07943 91.10200 84.55373 1.000 43.09821 132 ASP B O 1
ATOM 1728 N N . ILE B 1 99 ? -83.47635 89.24973 85.78342 1.000 37.78813 133 ILE B N 1
ATOM 1729 C CA . ILE B 1 99 ? -82.49231 88.41919 85.10892 1.000 37.10963 133 ILE B CA 1
ATOM 1730 C C . ILE B 1 99 ? -83.18374 87.10841 84.76870 1.000 35.16508 133 ILE B C 1
ATOM 1731 O O . ILE B 1 99 ? -83.77730 86.46517 85.63854 1.000 42.04558 133 ILE B O 1
ATOM 1736 N N . LYS B 1 100 ? -83.15243 86.73425 83.50768 1.000 34.96399 134 LYS B N 1
ATOM 1737 C CA . LYS B 1 100 ? -83.68376 85.44621 83.09653 1.000 39.89727 134 LYS B CA 1
ATOM 1738 C C . LYS B 1 100 ? -82.51208 84.58160 82.64341 1.000 42.91596 134 LYS B C 1
ATOM 1739 O O . LYS B 1 100 ? -81.62081 85.05657 81.92382 1.000 34.94498 134 LYS B O 1
ATOM 1741 N N . ILE B 1 101 ? -82.49472 83.33366 83.09609 1.000 34.16830 135 ILE B N 1
ATOM 1742 C CA . ILE B 1 101 ? -81.44040 82.38829 82.75929 1.000 35.92817 135 ILE B CA 1
ATOM 1743 C C . ILE B 1 101 ? -81.94765 81.49371 81.64035 1.000 37.51681 135 ILE B C 1
ATOM 1744 O O . ILE B 1 101 ? -83.02274 80.89865 81.76466 1.000 39.48114 135 ILE B O 1
ATOM 1749 N N . THR B 1 102 ? -81.20377 81.44531 80.52869 1.000 33.50979 136 THR B N 1
ATOM 1750 C CA . THR B 1 102 ? -81.55250 80.66456 79.33857 1.000 40.21648 136 THR B CA 1
ATOM 1751 C C . THR B 1 102 ? -80.35919 79.81581 78.88875 1.000 41.38717 136 THR B C 1
ATOM 1752 O O . THR B 1 102 ? -79.26306 79.89316 79.44082 1.000 42.81887 136 THR B O 1
ATOM 1756 N N . ASP B 1 103 ? -80.57742 78.99242 77.87198 1.000 42.38350 137 ASP B N 1
ATOM 1757 C CA . ASP B 1 103 ? -79.52361 78.20654 77.23970 1.000 50.35143 137 ASP B CA 1
ATOM 1758 C C . ASP B 1 103 ? -78.66169 77.44745 78.25455 1.000 42.89754 137 ASP B C 1
ATOM 1759 O O . ASP B 1 103 ? -77.43217 77.46283 78.16560 1.000 38.27486 137 ASP B O 1
ATOM 1764 N N . PRO B 1 104 ? -79.27876 76.79276 79.23993 1.000 37.73857 138 PRO B N 1
ATOM 1765 C CA . PRO B 1 104 ? -78.50077 75.97252 80.17148 1.000 38.49902 138 PRO B CA 1
ATOM 1766 C C . PRO B 1 104 ? -77.95681 74.75073 79.45701 1.000 39.95017 138 PRO B C 1
ATOM 1767 O O . PRO B 1 104 ? -78.66004 74.10601 78.68015 1.000 42.58937 138 PRO B O 1
ATOM 1771 N N . GLN B 1 105 ? -76.70652 74.41707 79.74121 1.000 41.16322 139 GLN B N 1
ATOM 1772 C CA . GLN B 1 105 ? -76.07805 73.28855 79.08097 1.000 40.47118 139 GLN B CA 1
ATOM 1773 C C . GLN B 1 105 ? -75.20916 72.48655 80.03909 1.000 41.16764 139 GLN B C 1
ATOM 1774 O O . GLN B 1 105 ? -74.47862 73.04549 80.87279 1.000 37.79315 139 GLN B O 1
ATOM 1780 N N . LEU B 1 106 ? -75.30282 71.16723 79.90348 1.000 31.59318 140 LEU B N 1
ATOM 1781 C CA . LEU B 1 106 ? -74.38723 70.23945 80.54446 1.000 29.29478 140 LEU B CA 1
ATOM 1782 C C . LEU B 1 106 ? -73.41687 69.70964 79.50237 1.000 33.39626 140 LEU B C 1
ATOM 1783 O O . LEU B 1 106 ? -73.82598 69.02505 78.56206 1.000 39.69497 140 LEU B O 1
ATOM 1788 N N . LEU B 1 107 ? -72.13651 69.97106 79.70062 1.000 28.19301 141 LEU B N 1
ATOM 1789 C CA . LEU B 1 107 ? -71.13093 69.49124 78.77383 1.000 31.81432 141 LEU B CA 1
ATOM 1790 C C . LEU B 1 107 ? -70.66289 68.09564 79.19079 1.000 32.71137 141 LEU B C 1
ATOM 1791 O O . LEU B 1 107 ? -71.14118 67.51261 80.16648 1.000 30.74219 141 LEU B O 1
ATOM 1796 N N . GLU B 1 108 ? -69.75742 67.53019 78.40073 1.000 33.00083 142 GLU B N 1
ATOM 1797 C CA . GLU B 1 108 ? -69.26989 66.18812 78.67500 1.000 37.57638 142 GLU B CA 1
ATOM 1798 C C . GLU B 1 108 ? -68.52196 66.17366 79.99903 1.000 29.89143 142 GLU B C 1
ATOM 1799 O O . GLU B 1 108 ? -67.66537 67.01908 80.25408 1.000 31.48822 142 GLU B O 1
ATOM 1805 N N . LEU B 1 109 ? -68.82154 65.18588 80.82371 1.000 29.23926 143 LEU B N 1
ATOM 1806 C CA . LEU B 1 109 ? -68.21444 65.11647 82.13485 1.000 28.01467 143 LEU B CA 1
ATOM 1807 C C . LEU B 1 109 ? -66.75851 64.68945 82.01984 1.000 27.83156 143 LEU B C 1
ATOM 1808 O O . LEU B 1 109 ? -66.37172 63.97078 81.09953 1.000 36.49507 143 LEU B O 1
ATOM 1813 N N . GLY B 1 110 ? -65.94191 65.16834 82.94725 1.000 28.01859 144 GLY B N 1
ATOM 1814 C CA . GLY B 1 110 ? -64.58815 64.68045 83.11435 1.000 21.96236 144 GLY B CA 1
ATOM 1815 C C . GLY B 1 110 ? -64.54920 63.73774 84.29987 1.000 29.42465 144 GLY B C 1
ATOM 1816 O O . GLY B 1 110 ? -65.35557 63.84235 85.21944 1.000 26.19949 144 GLY B O 1
ATOM 1817 N N . LEU B 1 111 ? -63.61482 62.79400 84.26044 1.000 29.69722 145 LEU B N 1
ATOM 1818 C CA . LEU B 1 111 ? -63.48594 61.82575 85.33280 1.000 25.33810 145 LEU B CA 1
ATOM 1819 C C . LEU B 1 111 ? -62.00861 61.57109 85.55139 1.000 27.42915 145 LEU B C 1
ATOM 1820 O O . LEU B 1 111 ? -61.27634 61.30056 84.59509 1.000 27.57446 145 LEU B O 1
ATOM 1825 N N . VAL B 1 112 ? -61.57102 61.69534 86.80366 1.000 29.20395 146 VAL B N 1
ATOM 1826 C CA . VAL B 1 112 ? -60.19684 61.40994 87.19470 1.000 22.42891 146 VAL B CA 1
ATOM 1827 C C . VAL B 1 112 ? -60.23667 60.51723 88.42513 1.000 27.35171 146 VAL B C 1
ATOM 1828 O O . VAL B 1 112 ? -61.07296 60.71055 89.31417 1.000 27.53206 146 VAL B O 1
ATOM 1832 N N . GLN B 1 113 ? -59.34480 59.53604 88.48015 1.000 20.03164 147 GLN B N 1
ATOM 1833 C CA . GLN B 1 113 ? -59.21344 58.68665 89.65069 1.000 20.63347 147 GLN B CA 1
ATOM 1834 C C . GLN B 1 113 ? -57.98122 59.12294 90.44262 1.000 23.96089 147 GLN B C 1
ATOM 1835 O O . GLN B 1 113 ? -56.94104 59.44678 89.86586 1.000 23.12379 147 GLN B O 1
ATOM 1841 N N . SER B 1 114 ? -58.11778 59.18289 91.76222 1.000 20.49689 148 SER B N 1
ATOM 1842 C CA . SER B 1 114 ? -57.00539 59.58521 92.59209 1.000 19.17705 148 SER B CA 1
ATOM 1843 C C . SER B 1 114 ? -55.84990 58.59326 92.45557 1.000 29.94045 148 SER B C 1
ATOM 1844 O O . SER B 1 114 ? -56.05131 57.41578 92.12920 1.000 25.98136 148 SER B O 1
ATOM 1847 N N . PRO B 1 115 ? -54.62713 59.03974 92.74767 1.000 33.89424 149 PRO B N 1
ATOM 1848 C CA . PRO B 1 115 ? -53.46808 58.14835 92.57867 1.000 27.35734 149 PRO B CA 1
ATOM 1849 C C . PRO B 1 115 ? -53.55482 56.89200 93.41671 1.000 28.92518 149 PRO B C 1
ATOM 1850 O O . PRO B 1 115 ? -53.05230 55.83900 92.99328 1.000 33.65808 149 PRO B O 1
ATOM 1854 N N . ASP B 1 116 ? -54.13871 56.97051 94.61112 1.000 25.31016 150 ASP B N 1
ATOM 1855 C CA . ASP B 1 116 ? -54.31099 55.77274 95.42535 1.000 23.73203 150 ASP B CA 1
ATOM 1856 C C . ASP B 1 116 ? -55.52004 54.92679 95.01181 1.000 26.53284 150 ASP B C 1
ATOM 1857 O O . ASP B 1 116 ? -55.78201 53.89326 95.63576 1.000 27.13240 150 ASP B O 1
ATOM 1862 N N . GLY B 1 117 ? -56.28518 55.34964 94.01640 1.000 23.36791 151 GLY B N 1
ATOM 1863 C CA . GLY B 1 117 ? -57.39694 54.56621 93.53378 1.000 25.15752 151 GLY B CA 1
ATOM 1864 C C . GLY B 1 117 ? -58.66728 54.64322 94.36291 1.000 30.37855 151 GLY B C 1
ATOM 1865 O O . GLY B 1 117 ? -59.69137 54.09080 93.94093 1.000 26.77159 151 GLY B O 1
ATOM 1866 N N . HIS B 1 118 ? -58.67342 55.34494 95.49859 1.000 24.33188 152 HIS B N 1
ATOM 1867 C CA . HIS B 1 118 ? -59.84886 55.22186 96.34195 1.000 26.17046 152 HIS B CA 1
ATOM 1868 C C . HIS B 1 118 ? -60.94759 56.22914 96.02266 1.000 26.00941 152 HIS B C 1
ATOM 1869 O O . HIS B 1 118 ? -62.05508 56.07408 96.53315 1.000 25.68508 152 HIS B O 1
ATOM 1876 N N . ARG B 1 119 ? -60.70323 57.21263 95.16048 1.000 22.86373 153 ARG B N 1
ATOM 1877 C CA . ARG B 1 119 ? -61.62255 58.32987 94.99855 1.000 19.90688 153 ARG B CA 1
ATOM 1878 C C . ARG B 1 119 ? -61.78436 58.66548 93.52262 1.000 25.00499 153 ARG B C 1
ATOM 1879 O O . ARG B 1 119 ? -60.86242 58.47435 92.71849 1.000 19.84415 153 ARG B O 1
ATOM 1887 N N . LEU B 1 120 ? -62.96725 59.16557 93.16711 1.000 18.86505 154 LEU B N 1
ATOM 1888 C CA . LEU B 1 120 ? -63.18481 59.69718 91.83104 1.000 23.75780 154 LEU B CA 1
ATOM 1889 C C . LEU B 1 120 ? -63.47781 61.19341 91.92368 1.000 24.21542 154 LEU B C 1
ATOM 1890 O O . LEU B 1 120 ? -64.07812 61.66189 92.89106 1.000 20.77327 154 LEU B O 1
ATOM 1895 N N . TYR B 1 121 ? -63.05148 61.94232 90.91051 1.000 20.90693 155 TYR B N 1
ATOM 1896 C CA . TYR B 1 121 ? -63.36988 63.35751 90.80250 1.000 18.69900 155 TYR B CA 1
ATOM 1897 C C . TYR B 1 121 ? -64.07875 63.54419 89.47357 1.000 23.33687 155 TYR B C 1
ATOM 1898 O O . TYR B 1 121 ? -63.48292 63.31163 88.41096 1.000 25.36155 155 TYR B O 1
ATOM 1907 N N . VAL B 1 122 ? -65.36215 63.90871 89.54271 1.000 19.06709 156 VAL B N 1
ATOM 1908 C CA . VAL B 1 122 ? -66.18627 64.13677 88.36170 1.000 20.07899 156 VAL B CA 1
ATOM 1909 C C . VAL B 1 122 ? -66.21931 65.64410 88.13132 1.000 27.47125 156 VAL B C 1
ATOM 1910 O O . VAL B 1 122 ? -66.52191 66.42048 89.05581 1.000 23.86863 156 VAL B O 1
ATOM 1914 N N . THR B 1 123 ? -65.86912 66.05958 86.91866 1.000 25.05471 157 THR B N 1
ATOM 1915 C CA . THR B 1 123 ? -65.95892 67.44730 86.49289 1.000 27.32976 157 THR B CA 1
ATOM 1916 C C . THR B 1 123 ? -67.24268 67.65016 85.70076 1.000 32.85464 157 THR B C 1
ATOM 1917 O O . THR B 1 123 ? -67.42746 67.05544 84.62824 1.000 26.46050 157 THR B O 1
ATOM 1921 N N . ILE B 1 124 ? -68.09932 68.52321 86.21574 1.000 28.72714 158 ILE B N 1
ATOM 1922 C CA . ILE B 1 124 ? -69.41841 68.77568 85.67922 1.000 20.57473 158 ILE B CA 1
ATOM 1923 C C . ILE B 1 124 ? -69.36260 70.16915 85.06535 1.000 28.98381 158 ILE B C 1
ATOM 1924 O O . ILE B 1 124 ? -69.52854 71.18398 85.77157 1.000 28.79722 158 ILE B O 1
ATOM 1929 N N . PRO B 1 125 ? -69.10193 70.26377 83.77484 1.000 28.27767 159 PRO B N 1
ATOM 1930 C CA . PRO B 1 125 ? -68.99570 71.58025 83.15187 1.000 23.36316 159 PRO B CA 1
ATOM 1931 C C . PRO B 1 125 ? -70.37282 72.04697 82.73512 1.000 31.20519 159 PRO B C 1
ATOM 1932 O O . PRO B 1 125 ? -71.08264 71.34889 82.00239 1.000 34.15573 159 PRO B O 1
ATOM 1936 N N . LEU B 1 126 ? -70.72977 73.24922 83.17776 1.000 33.63515 160 LEU B N 1
ATOM 1937 C CA . LEU B 1 126 ? -72.03845 73.85113 83.02336 1.000 28.57590 160 LEU B CA 1
ATOM 1938 C C . LEU B 1 126 ? -71.89540 75.15008 82.24278 1.000 31.48938 160 LEU B C 1
ATOM 1939 O O . LEU B 1 126 ? -70.89603 75.86859 82.36305 1.000 31.91169 160 LEU B O 1
ATOM 1944 N N . GLY B 1 127 ? -72.90634 75.43021 81.42592 1.000 36.07925 161 GLY B N 1
ATOM 1945 C CA . GLY B 1 127 ? -73.00903 76.70271 80.75541 1.000 39.18083 161 GLY B CA 1
ATOM 1946 C C . GLY B 1 127 ? -74.42396 77.23151 80.88373 1.000 38.28633 161 GLY B C 1
ATOM 1947 O O . GLY B 1 127 ? -75.38506 76.47785 81.04702 1.000 38.16930 161 GLY B O 1
ATOM 1948 N N . LEU B 1 128 ? -74.53826 78.54976 80.80043 1.000 32.06471 162 LEU B N 1
ATOM 1949 C CA . LEU B 1 128 ? -75.85423 79.17645 80.82861 1.000 34.70959 162 LEU B CA 1
ATOM 1950 C C . LEU B 1 128 ? -75.70914 80.62440 80.36719 1.000 36.24040 162 LEU B C 1
ATOM 1951 O O . LEU B 1 128 ? -74.59767 81.13495 80.21620 1.000 34.75474 162 LEU B O 1
ATOM 1956 N N . THR B 1 129 ? -76.84668 81.26717 80.08953 1.000 35.78599 163 THR B N 1
ATOM 1957 C CA . THR B 1 129 ? -76.88673 82.65268 79.63946 1.000 36.95193 163 THR B CA 1
ATOM 1958 C C . THR B 1 129 ? -77.73040 83.48734 80.59715 1.000 36.74050 163 THR B C 1
ATOM 1959 O O . THR B 1 129 ? -78.86422 83.11847 80.92450 1.000 34.85532 163 THR B O 1
ATOM 1963 N N . LEU B 1 130 ? -77.16336 84.60594 81.04066 1.000 36.88069 164 LEU B N 1
ATOM 1964 C CA . LEU B 1 130 ? -77.85110 85.59745 81.85222 1.000 34.15429 164 LEU B CA 1
ATOM 1965 C C . LEU B 1 130 ? -78.40861 86.69748 80.95612 1.000 41.79760 164 LEU B C 1
ATOM 1966 O O . LEU B 1 130 ? -77.66329 87.33602 80.19526 1.000 39.13426 164 LEU B O 1
ATOM 1971 N N . ASN B 1 131 ? -79.68967 86.97129 81.10897 1.000 37.56571 165 ASN B N 1
ATOM 1972 C CA . ASN B 1 131 ? -80.39002 88.00269 80.36220 1.000 37.73113 165 ASN B CA 1
ATOM 1973 C C . ASN B 1 131 ? -80.74855 89.05883 81.39900 1.000 30.65098 165 ASN B C 1
ATOM 1974 O O . ASN B 1 131 ? -81.66651 88.87143 82.19835 1.000 36.50010 165 ASN B O 1
ATOM 1979 N N . VAL B 1 132 ? -79.98739 90.13931 81.41048 1.000 29.62138 166 VAL B N 1
ATOM 1980 C CA . VAL B 1 132 ? -80.12247 91.19994 82.39405 1.000 40.93266 166 VAL B CA 1
ATOM 1981 C C . VAL B 1 132 ? -80.93005 92.29342 81.71523 1.000 44.52355 166 VAL B C 1
ATOM 1982 O O . VAL B 1 132 ? -80.49983 92.86427 80.70773 1.000 44.26514 166 VAL B O 1
ATOM 1986 N N . ASN B 1 133 ? -82.13710 92.52235 82.22503 1.000 50.44101 167 ASN B N 1
ATOM 1987 C CA . ASN B 1 133 ? -83.05721 93.52434 81.70082 1.000 44.40298 167 ASN B CA 1
ATOM 1988 C C . ASN B 1 133 ? -82.76052 94.84247 82.39338 1.000 35.47892 167 ASN B C 1
ATOM 1989 O O . ASN B 1 133 ? -82.91371 94.94637 83.61122 1.000 35.04370 167 ASN B O 1
ATOM 1994 N N . MET B 1 134 ? -82.29199 95.83006 81.62571 1.000 42.04902 168 MET B N 1
ATOM 1995 C CA . MET B 1 134 ? -82.02943 97.18909 82.11938 1.000 54.30890 168 MET B CA 1
ATOM 1996 C C . MET B 1 134 ? -82.79294 98.14843 81.21102 1.000 53.83905 168 MET B C 1
ATOM 1997 O O . MET B 1 134 ? -82.27877 98.58087 80.17049 1.000 51.36006 168 MET B O 1
ATOM 2002 N N . PRO B 1 135 ? -84.05799 98.44989 81.53797 1.000 59.61449 169 PRO B N 1
ATOM 2003 C CA . PRO B 1 135 ? -84.88453 99.22548 80.58908 1.000 58.12839 169 PRO B CA 1
ATOM 2004 C C . PRO B 1 135 ? -84.35669 100.62733 80.33296 1.000 60.20402 169 PRO B C 1
ATOM 2005 O O . PRO B 1 135 ? -84.27599 101.05666 79.17674 1.000 67.83920 169 PRO B O 1
ATOM 2009 N N . VAL B 1 136 ? -83.99767 101.35532 81.38893 1.000 53.74254 170 VAL B N 1
ATOM 2010 C CA . VAL B 1 136 ? -83.39400 102.67504 81.26234 1.000 59.78588 170 VAL B CA 1
ATOM 2011 C C . VAL B 1 136 ? -82.15832 102.56844 80.37406 1.000 61.45694 170 VAL B C 1
ATOM 2012 O O . VAL B 1 136 ? -82.21456 102.87893 79.17852 1.000 57.85260 170 VAL B O 1
ATOM 2016 N N . VAL B 1 137 ? -81.05258 102.09625 80.95390 1.000 58.08212 171 VAL B N 1
ATOM 2017 C CA . VAL B 1 137 ? -79.74472 101.99589 80.31787 1.000 51.17285 171 VAL B CA 1
ATOM 2018 C C . VAL B 1 137 ? -79.88520 101.77349 78.82565 1.000 58.91955 171 VAL B C 1
ATOM 2019 O O . VAL B 1 137 ? -79.27194 102.48941 78.02999 1.000 78.90377 171 VAL B O 1
ATOM 2021 N N . GLY B 1 138 ? -80.68867 100.79157 78.42814 1.000 61.86507 172 GLY B N 1
ATOM 2022 C CA . GLY B 1 138 ? -80.77326 100.48400 77.01764 1.000 59.49834 172 GLY B CA 1
ATOM 2023 C C . GLY B 1 138 ? -81.61850 99.28764 76.64688 1.000 64.76749 172 GLY B C 1
ATOM 2024 O O . GLY B 1 138 ? -82.77166 99.45428 76.23743 1.000 60.06776 172 GLY B O 1
ATOM 2025 N N . SER B 1 139 ? -81.07066 98.07705 76.78985 1.000 63.68861 173 SER B N 1
ATOM 2026 C CA . SER B 1 139 ? -81.79420 96.88859 76.34465 1.000 64.97610 173 SER B CA 1
ATOM 2027 C C . SER B 1 139 ? -81.48648 95.63417 77.16402 1.000 63.27426 173 SER B C 1
ATOM 2028 O O . SER B 1 139 ? -81.26297 95.70791 78.38002 1.000 54.34744 173 SER B O 1
ATOM 2030 N N . LEU B 1 140 ? -81.49355 94.47682 76.49759 1.000 60.40865 174 LEU B N 1
ATOM 2031 C CA . LEU B 1 140 ? -81.15109 93.19621 77.11047 1.000 58.13514 174 LEU B CA 1
ATOM 2032 C C . LEU B 1 140 ? -79.65304 92.91714 77.05376 1.000 52.28336 174 LEU B C 1
ATOM 2033 O O . LEU B 1 140 ? -79.08042 92.76808 75.97160 1.000 54.32079 174 LEU B O 1
ATOM 2035 N N . LEU B 1 141 ? -79.03695 92.80541 78.22000 1.000 46.39539 175 LEU B N 1
ATOM 2036 C CA . LEU B 1 141 ? -77.62401 92.49232 78.35238 1.000 45.33688 175 LEU B CA 1
ATOM 2037 C C . LEU B 1 141 ? -77.48547 90.97498 78.44115 1.000 44.11102 175 LEU B C 1
ATOM 2038 O O . LEU B 1 141 ? -78.09054 90.35040 79.31239 1.000 39.78086 175 LEU B O 1
ATOM 2043 N N . GLN B 1 142 ? -76.75150 90.37241 77.51305 1.000 42.88898 176 GLN B N 1
ATOM 2044 C CA . GLN B 1 142 ? -76.52983 88.93050 77.53009 1.000 51.32670 176 GLN B CA 1
ATOM 2045 C C . GLN B 1 142 ? -75.11831 88.57886 77.98436 1.000 40.07931 176 GLN B C 1
ATOM 2046 O O . GLN B 1 142 ? -74.13364 89.04158 77.40418 1.000 42.33941 176 GLN B O 1
ATOM 2052 N N . LEU B 1 143 ? -75.03775 87.72215 78.99594 1.000 43.65758 177 LEU B N 1
ATOM 2053 C CA . LEU B 1 143 ? -73.77619 87.24653 79.54708 1.000 41.70091 177 LEU B CA 1
ATOM 2054 C C . LEU B 1 143 ? -73.71749 85.73177 79.39934 1.000 37.76789 177 LEU B C 1
ATOM 2055 O O . LEU B 1 143 ? -74.59020 85.02096 79.90633 1.000 31.74716 177 LEU B O 1
ATOM 2060 N N . ALA B 1 144 ? -72.69448 85.24344 78.70145 1.000 43.70339 178 ALA B N 1
ATOM 2061 C CA . ALA B 1 144 ? -72.42020 83.81615 78.63057 1.000 37.35304 178 ALA B CA 1
ATOM 2062 C C . ALA B 1 144 ? -71.59493 83.41610 79.84745 1.000 37.20974 178 ALA B C 1
ATOM 2063 O O . ALA B 1 144 ? -70.54771 84.02076 80.12827 1.000 26.04559 178 ALA B O 1
ATOM 2065 N N . VAL B 1 145 ? -72.09300 82.42519 80.58640 1.000 35.67828 179 VAL B N 1
ATOM 2066 C CA . VAL B 1 145 ? -71.46288 81.92645 81.79758 1.000 32.17378 179 VAL B CA 1
ATOM 2067 C C . VAL B 1 145 ? -71.03457 80.48974 81.57061 1.000 30.86022 179 VAL B C 1
ATOM 2068 O O . VAL B 1 145 ? -71.78870 79.68761 80.99864 1.000 30.00775 179 VAL B O 1
ATOM 2072 N N . LYS B 1 146 ? -69.82023 80.17622 82.00329 1.000 29.64468 180 LYS B N 1
ATOM 2073 C CA . LYS B 1 146 ? -69.36795 78.80312 82.12081 1.000 28.94881 180 LYS B CA 1
ATOM 2074 C C . LYS B 1 146 ? -68.78653 78.58165 83.50818 1.000 33.27275 180 LYS B C 1
ATOM 2075 O O . LYS B 1 146 ? -68.21208 79.49379 84.11065 1.000 33.11384 180 LYS B O 1
ATOM 2081 N N . LEU B 1 147 ? -68.94781 77.35652 84.01120 1.000 29.99109 181 LEU B N 1
ATOM 2082 C CA . LEU B 1 147 ? -68.53751 77.02718 85.37046 1.000 27.42814 181 LEU B CA 1
ATOM 2083 C C . LEU B 1 147 ? -68.41652 75.52373 85.50171 1.000 32.12630 181 LEU B C 1
ATOM 2084 O O . LEU B 1 147 ? -69.24011 74.79207 84.96510 1.000 29.25462 181 LEU B O 1
ATOM 2089 N N . ASN B 1 148 ? -67.40200 75.06234 86.22034 1.000 31.47508 182 ASN B N 1
ATOM 2090 C CA . ASN B 1 148 ? -67.27871 73.64354 86.50640 1.000 28.76577 182 ASN B CA 1
ATOM 2091 C C . ASN B 1 148 ? -67.57956 73.38265 87.97239 1.000 28.87266 182 ASN B C 1
ATOM 2092 O O . ASN B 1 148 ? -67.24573 74.19218 88.84384 1.000 29.98167 182 ASN B O 1
ATOM 2097 N N . ILE B 1 149 ? -68.25508 72.28255 88.23861 1.000 21.23391 183 ILE B N 1
ATOM 2098 C CA . ILE B 1 149 ? -68.38989 71.77060 89.59587 1.000 23.12110 183 ILE B CA 1
ATOM 2099 C C . ILE B 1 149 ? -67.54216 70.50637 89.66107 1.000 23.62380 183 ILE B C 1
ATOM 2100 O O . ILE B 1 149 ? -67.52501 69.72039 88.71303 1.000 22.60365 183 ILE B O 1
ATOM 2105 N N . THR B 1 150 ? -66.78385 70.33557 90.73690 1.000 25.96784 184 THR B N 1
ATOM 2106 C CA . THR B 1 150 ? -66.01665 69.11995 90.94462 1.000 19.47063 184 THR B CA 1
ATOM 2107 C C . THR B 1 150 ? -66.67271 68.35326 92.08493 1.000 23.07091 184 THR B C 1
ATOM 2108 O O . THR B 1 150 ? -66.86202 68.90261 93.18594 1.000 19.64639 184 THR B O 1
ATOM 2112 N N . ALA B 1 151 ? -67.02749 67.09274 91.81637 1.000 20.58741 185 ALA B N 1
ATOM 2113 C CA . ALA B 1 151 ? -67.69661 66.24173 92.79478 1.000 23.60474 185 ALA B CA 1
ATOM 2114 C C . ALA B 1 151 ? -66.77792 65.08359 93.12885 1.000 21.67806 185 ALA B C 1
ATOM 2115 O O . ALA B 1 151 ? -66.30115 64.38042 92.23226 1.000 22.68380 185 ALA B O 1
ATOM 2117 N N . GLU B 1 152 ? -66.50716 64.91712 94.41080 1.000 20.77746 186 GLU B N 1
ATOM 2118 C CA . GLU B 1 152 ? -65.71563 63.81030 94.89050 1.000 21.80262 186 GLU B CA 1
ATOM 2119 C C . GLU B 1 152 ? -66.66143 62.65936 95.18374 1.000 26.99220 186 GLU B C 1
ATOM 2120 O O . GLU B 1 152 ? -67.66357 62.83503 95.89255 1.000 25.34114 186 GLU B O 1
ATOM 2126 N N . VAL B 1 153 ? -66.33977 61.48906 94.64493 1.000 22.64844 187 VAL B N 1
ATOM 2127 C CA . VAL B 1 153 ? -67.13282 60.28385 94.83727 1.000 25.87444 187 VAL B CA 1
ATOM 2128 C C . VAL B 1 153 ? -66.26273 59.28699 95.58965 1.000 23.36636 187 VAL B C 1
ATOM 2129 O O . VAL B 1 153 ? -65.10646 59.06665 95.21827 1.000 19.30877 187 VAL B O 1
ATOM 2133 N N . LEU B 1 154 ? -66.81508 58.72554 96.66189 1.000 31.18272 188 LEU B N 1
ATOM 2134 C CA . LEU B 1 154 ? -66.15064 57.80895 97.57681 1.000 34.42410 188 LEU B CA 1
ATOM 2135 C C . LEU B 1 154 ? -66.95494 56.51894 97.68255 1.000 29.85608 188 LEU B C 1
ATOM 2136 O O . LEU B 1 154 ? -68.16570 56.50862 97.48450 1.000 28.61271 188 LEU B O 1
ATOM 2139 N N . ALA B 1 155 ? -66.28827 55.44013 98.06829 1.000 31.87870 189 ALA B N 1
ATOM 2140 C CA . ALA B 1 155 ? -66.95832 54.18875 98.39257 1.000 33.60230 189 ALA B CA 1
ATOM 2141 C C . ALA B 1 155 ? -66.92798 53.99242 99.89999 1.000 36.11778 189 ALA B C 1
ATOM 2142 O O . ALA B 1 155 ? -65.89857 54.20826 100.54420 1.000 35.60248 189 ALA B O 1
ATOM 2144 N N . VAL B 1 156 ? -68.04676 53.57532 100.46775 1.000 38.49463 190 VAL B N 1
ATOM 2145 C CA . VAL B 1 156 ? -68.09941 53.43548 101.91702 1.000 49.32997 190 VAL B CA 1
ATOM 2146 C C . VAL B 1 156 ? -69.03971 52.29163 102.27548 1.000 51.43568 190 VAL B C 1
ATOM 2147 O O . VAL B 1 156 ? -70.06886 52.07863 101.62706 1.000 46.81246 190 VAL B O 1
ATOM 2151 N N . LYS B 1 157 ? -68.68886 51.57463 103.33439 1.000 56.87958 191 LYS B N 1
ATOM 2152 C CA . LYS B 1 157 ? -69.49113 50.47115 103.82812 1.000 60.12061 191 LYS B CA 1
ATOM 2153 C C . LYS B 1 157 ? -70.36843 50.98723 104.95092 1.000 59.64521 191 LYS B C 1
ATOM 2154 O O . LYS B 1 157 ? -69.91432 51.76652 105.79082 1.000 68.99074 191 LYS B O 1
ATOM 2156 N N . ASP B 1 158 ? -71.62271 50.56271 104.96369 1.000 64.39941 192 ASP B N 1
ATOM 2157 C CA . ASP B 1 158 ? -72.51182 51.00376 106.02604 1.000 71.82726 192 ASP B CA 1
ATOM 2158 C C . ASP B 1 158 ? -72.40499 50.06076 107.22487 1.000 71.85436 192 ASP B C 1
ATOM 2159 O O . ASP B 1 158 ? -71.71159 49.04122 107.18271 1.000 70.92037 192 ASP B O 1
ATOM 2164 N N . ASN B 1 159 ? -73.10099 50.42069 108.31201 1.000 73.24970 193 ASN B N 1
ATOM 2165 C CA . ASN B 1 159 ? -73.04892 49.61921 109.53118 1.000 69.10213 193 ASN B CA 1
ATOM 2166 C C . ASN B 1 159 ? -73.58813 48.21131 109.31955 1.000 72.68458 193 ASN B C 1
ATOM 2167 O O . ASN B 1 159 ? -73.33643 47.33666 110.15549 1.000 80.93830 193 ASN B O 1
ATOM 2169 N N . GLN B 1 160 ? -74.32889 47.97485 108.23538 1.000 67.45374 194 GLN B N 1
ATOM 2170 C CA . GLN B 1 160 ? -74.81626 46.64645 107.88590 1.000 65.74914 194 GLN B CA 1
ATOM 2171 C C . GLN B 1 160 ? -73.93275 45.93744 106.85988 1.000 67.61191 194 GLN B C 1
ATOM 2172 O O . GLN B 1 160 ? -74.28937 44.84252 106.41275 1.000 66.45173 194 GLN B O 1
ATOM 2174 N N . GLY B 1 161 ? -72.79693 46.53386 106.47350 1.000 71.26650 195 GLY B N 1
ATOM 2175 C CA . GLY B 1 161 ? -71.85072 45.93703 105.54279 1.000 70.96236 195 GLY B CA 1
ATOM 2176 C C . GLY B 1 161 ? -72.06124 46.18602 104.05906 1.000 64.84669 195 GLY B C 1
ATOM 2177 O O . GLY B 1 161 ? -71.24880 45.71566 103.25164 1.000 65.47532 195 GLY B O 1
ATOM 2178 N N . ARG B 1 162 ? -73.10480 46.90246 103.66625 1.000 66.51416 196 ARG B N 1
ATOM 2179 C CA . ARG B 1 162 ? -73.33548 47.19207 102.25617 1.000 64.44507 196 ARG B CA 1
ATOM 2180 C C . ARG B 1 162 ? -72.41609 48.31336 101.75759 1.000 63.56929 196 ARG B C 1
ATOM 2181 O O . ARG B 1 162 ? -72.13258 49.27894 102.48015 1.000 58.78591 196 ARG B O 1
ATOM 2183 N N . ILE B 1 163 ? -71.91181 48.15605 100.51833 1.000 58.69211 197 ILE B N 1
ATOM 2184 C CA . ILE B 1 163 ? -71.02310 49.13333 99.89209 1.000 53.34708 197 ILE B CA 1
ATOM 2185 C C . ILE B 1 163 ? -71.86964 50.13105 99.12261 1.000 49.89320 197 ILE B C 1
ATOM 2186 O O . ILE B 1 163 ? -72.83630 49.74789 98.45645 1.000 53.13337 197 ILE B O 1
ATOM 2188 N N . HIS B 1 164 ? -71.49598 51.41331 99.19599 1.000 50.25793 198 HIS B N 1
ATOM 2189 C CA . HIS B 1 164 ? -72.22727 52.49881 98.54832 1.000 49.88241 198 HIS B CA 1
ATOM 2190 C C . HIS B 1 164 ? -71.24224 53.49388 97.94448 1.000 36.38575 198 HIS B C 1
ATOM 2191 O O . HIS B 1 164 ? -70.11974 53.65202 98.43492 1.000 31.81220 198 HIS B O 1
ATOM 2198 N N . LEU B 1 165 ? -71.67970 54.17692 96.88652 1.000 32.84166 199 LEU B N 1
ATOM 2199 C CA . LEU B 1 165 ? -71.00232 55.37376 96.40117 1.000 27.57978 199 LEU B CA 1
ATOM 2200 C C . LEU B 1 165 ? -71.63950 56.61642 97.00357 1.000 31.36510 199 LEU B C 1
ATOM 2201 O O . LEU B 1 165 ? -72.84960 56.82212 96.87961 1.000 34.74767 199 LEU B O 1
ATOM 2206 N N . VAL B 1 166 ? -70.81879 57.47357 97.59265 1.000 31.71438 200 VAL B N 1
ATOM 2207 C CA . VAL B 1 166 ? -71.29921 58.67346 98.26341 1.000 29.96822 200 VAL B CA 1
ATOM 2208 C C . VAL B 1 166 ? -70.53394 59.89946 97.79072 1.000 27.33205 200 VAL B C 1
ATOM 2209 O O . VAL B 1 166 ? -69.37402 59.83862 97.36327 1.000 29.02262 200 VAL B O 1
ATOM 2213 N N . LEU B 1 167 ? -71.20389 61.02562 97.87400 1.000 25.78131 201 LEU B N 1
ATOM 2214 C CA . LEU B 1 167 ? -70.58201 62.28083 97.52650 1.000 22.11608 201 LEU B CA 1
ATOM 2215 C C . LEU B 1 167 ? -69.69307 62.71674 98.68201 1.000 23.95164 201 LEU B C 1
ATOM 2216 O O . LEU B 1 167 ? -70.12458 62.75111 99.83428 1.000 27.52826 201 LEU B O 1
ATOM 2221 N N . GLY B 1 168 ? -68.43623 62.98508 98.38317 1.000 27.34785 202 GLY B N 1
ATOM 2222 C CA . GLY B 1 168 ? -67.54962 63.55015 99.37023 1.000 25.36312 202 GLY B CA 1
ATOM 2223 C C . GLY B 1 168 ? -67.55305 65.05603 99.24630 1.000 29.68630 202 GLY B C 1
ATOM 2224 O O . GLY B 1 168 ? -68.60283 65.69206 99.38690 1.000 26.51686 202 GLY B O 1
ATOM 2225 N N . ASP B 1 169 ? -66.38801 65.63790 98.98813 1.000 25.43938 203 ASP B N 1
ATOM 2226 C CA . ASP B 1 169 ? -66.31256 67.06427 98.72255 1.000 23.62479 203 ASP B CA 1
ATOM 2227 C C . ASP B 1 169 ? -67.02604 67.37975 97.41154 1.000 23.52958 203 ASP B C 1
ATOM 2228 O O . ASP B 1 169 ? -66.99085 66.59522 96.46970 1.000 24.42718 203 ASP B O 1
ATOM 2233 N N . CYS B 1 170 ? -67.72526 68.50712 97.36681 1.000 20.84110 204 CYS B N 1
ATOM 2234 C CA . CYS B 1 170 ? -68.37347 68.94263 96.13431 1.000 23.78021 204 CYS B CA 1
ATOM 2235 C C . CYS B 1 170 ? -68.34056 70.46032 96.08722 1.000 23.67841 204 CYS B C 1
ATOM 2236 O O . CYS B 1 170 ? -68.84325 71.11234 97.00108 1.000 25.27428 204 CYS B O 1
ATOM 2239 N N . THR B 1 171 ? -67.75534 71.02870 95.04214 1.000 22.75011 205 THR B N 1
ATOM 2240 C CA . THR B 1 171 ? -67.61205 72.47791 95.09221 1.000 26.79370 205 THR B CA 1
ATOM 2241 C C . THR B 1 171 ? -67.19434 72.96395 93.71196 1.000 27.87472 205 THR B C 1
ATOM 2242 O O . THR B 1 171 ? -66.68337 72.18884 92.90052 1.000 23.86651 205 THR B O 1
ATOM 2246 N N . HIS B 1 172 ? -67.41946 74.25028 93.44197 1.000 29.52744 206 HIS B N 1
ATOM 2247 C CA . HIS B 1 172 ? -67.03302 74.75068 92.12936 1.000 27.06836 206 HIS B CA 1
ATOM 2248 C C . HIS B 1 172 ? -65.51575 74.85840 92.03821 1.000 31.62802 206 HIS B C 1
ATOM 2249 O O . HIS B 1 172 ? -64.82683 75.13983 93.02616 1.000 35.07136 206 HIS B O 1
ATOM 2256 N N . SER B 1 173 ? -65.00607 74.67655 90.82766 1.000 30.68970 207 SER B N 1
ATOM 2257 C CA . SER B 1 173 ? -63.57044 74.70443 90.58130 1.000 30.14611 207 SER B CA 1
ATOM 2258 C C . SER B 1 173 ? -63.08237 76.14547 90.61025 1.000 38.03935 207 SER B C 1
ATOM 2259 O O . SER B 1 173 ? -63.57829 76.97194 89.83544 1.000 32.02233 207 SER B O 1
ATOM 2262 N N . PRO B 1 174 ? -62.12178 76.48795 91.45676 1.000 43.34927 208 PRO B N 1
ATOM 2263 C CA . PRO B 1 174 ? -61.59638 77.85958 91.45012 1.000 39.95468 208 PRO B CA 1
ATOM 2264 C C . PRO B 1 174 ? -61.10993 78.24237 90.05694 1.000 36.89796 208 PRO B C 1
ATOM 2265 O O . PRO B 1 174 ? -60.52271 77.43221 89.34007 1.000 39.87769 208 PRO B O 1
ATOM 2269 N N . GLY B 1 175 ? -61.41504 79.46957 89.64781 1.000 34.56062 209 GLY B N 1
ATOM 2270 C CA . GLY B 1 175 ? -60.94614 79.95614 88.36421 1.000 37.72380 209 GLY B CA 1
ATOM 2271 C C . GLY B 1 175 ? -61.62641 79.36659 87.14129 1.000 41.37212 209 GLY B C 1
ATOM 2272 O O . GLY B 1 175 ? -61.17235 79.60880 86.01848 1.000 40.49337 209 GLY B O 1
ATOM 2273 N N . SER B 1 176 ? -62.70932 78.61078 87.30705 1.000 33.81957 210 SER B N 1
ATOM 2274 C CA . SER B 1 176 ? -63.43344 78.08701 86.16119 1.000 33.45391 210 SER B CA 1
ATOM 2275 C C . SER B 1 176 ? -64.63234 78.93895 85.77988 1.000 30.22696 210 SER B C 1
ATOM 2276 O O . SER B 1 176 ? -65.21531 78.72032 84.71767 1.000 34.31135 210 SER B O 1
ATOM 2279 N N . LEU B 1 177 ? -65.02055 79.88782 86.61193 1.000 30.45715 211 LEU B N 1
ATOM 2280 C CA . LEU B 1 177 ? -66.08329 80.80389 86.23574 1.000 32.13311 211 LEU B CA 1
ATOM 2281 C C . LEU B 1 177 ? -65.60708 81.67774 85.07677 1.000 35.88771 211 LEU B C 1
ATOM 2282 O O . LEU B 1 177 ? -64.52283 82.26474 85.12755 1.000 34.84756 211 LEU B O 1
ATOM 2287 N N . LYS B 1 178 ? -66.38791 81.70822 84.00597 1.000 31.36033 212 LYS B N 1
ATOM 2288 C CA . LYS B 1 178 ? -66.10728 82.54512 82.85274 1.000 34.98224 212 LYS B CA 1
ATOM 2289 C C . LYS B 1 178 ? -67.37342 83.32257 82.50478 1.000 37.12247 212 LYS B C 1
ATOM 2290 O O . LYS B 1 178 ? -68.44044 82.72640 82.32495 1.000 36.63472 212 LYS B O 1
ATOM 2296 N N . ILE B 1 179 ? -67.25908 84.64615 82.42922 1.000 41.86469 213 ILE B N 1
ATOM 2297 C CA . ILE B 1 179 ? -68.36742 85.53246 82.07855 1.000 41.36284 213 ILE B CA 1
ATOM 2298 C C . ILE B 1 179 ? -67.94345 86.33960 80.86653 1.000 41.32199 213 ILE B C 1
ATOM 2299 O O . ILE B 1 179 ? -66.96744 87.09655 80.92719 1.000 37.39230 213 ILE B O 1
ATOM 2304 N N . SER B 1 180 ? -68.69602 86.20632 79.78411 1.000 44.11499 214 SER B N 1
ATOM 2305 C CA . SER B 1 180 ? -68.34690 86.81814 78.51571 1.000 47.49168 214 SER B CA 1
ATOM 2306 C C . SER B 1 180 ? -69.54246 87.58990 77.96777 1.000 51.96282 214 SER B C 1
ATOM 2307 O O . SER B 1 180 ? -70.67627 87.10719 78.02910 1.000 44.14631 214 SER B O 1
ATOM 2310 N N . LEU B 1 181 ? -69.29961 88.81076 77.48900 1.000 49.37284 215 LEU B N 1
ATOM 2311 C CA . LEU B 1 181 ? -70.36710 89.63857 76.93448 1.000 50.15484 215 LEU B CA 1
ATOM 2312 C C . LEU B 1 181 ? -70.71906 89.21368 75.51484 1.000 53.38406 215 LEU B C 1
ATOM 2313 O O . LEU B 1 181 ? -69.86183 89.22361 74.62658 1.000 61.22800 215 LEU B O 1
ATOM 2318 N N . LEU B 1 182 ? -71.98381 88.85848 75.30188 1.000 55.42318 216 LEU B N 1
ATOM 2319 C CA . LEU B 1 182 ? -72.46687 88.38925 74.01255 1.000 56.68075 216 LEU B CA 1
ATOM 2320 C C . LEU B 1 182 ? -73.05824 89.53193 73.18256 1.000 64.49187 216 LEU B C 1
ATOM 2321 O O . LEU B 1 182 ? -73.02790 90.70426 73.56490 1.000 66.45063 216 LEU B O 1
ATOM 2326 N N . ASN B 1 183 ? -73.63046 89.16823 72.03281 1.000 70.57252 217 ASN B N 1
ATOM 2327 C CA . ASN B 1 183 ? -74.28423 90.08149 71.10159 1.000 84.16951 217 ASN B CA 1
ATOM 2328 C C . ASN B 1 183 ? -73.64221 91.46443 71.06657 1.000 91.47336 217 ASN B C 1
ATOM 2329 O O . ASN B 1 183 ? -74.09230 92.38394 71.75827 1.000 93.41030 217 ASN B O 1
ATOM 2331 N N . GLY B 1 184 ? -72.58655 91.61712 70.27223 1.000 91.16130 218 GLY B N 1
ATOM 2332 C CA . GLY B 1 184 ? -71.93724 92.90195 70.12256 1.000 85.59918 218 GLY B CA 1
ATOM 2333 C C . GLY B 1 184 ? -70.74028 93.03258 71.03544 1.000 88.73366 218 GLY B C 1
ATOM 2334 O O . GLY B 1 184 ? -69.64165 92.57343 70.70898 1.000 87.68859 218 GLY B O 1
ATOM 2335 N N . VAL B 1 185 ? -70.97512 93.65191 72.19453 1.000 95.86793 219 VAL B N 1
ATOM 2336 C CA . VAL B 1 185 ? -69.99622 93.88936 73.25480 1.000 101.80717 219 VAL B CA 1
ATOM 2337 C C . VAL B 1 185 ? -69.94007 95.39002 73.52168 1.000 106.40886 219 VAL B C 1
ATOM 2338 O O . VAL B 1 185 ? -70.98184 96.03589 73.70142 1.000 101.37865 219 VAL B O 1
ATOM 2340 N N . THR B 1 186 ? -68.71559 95.94670 73.53816 1.000 106.85181 220 THR B N 1
ATOM 2341 C CA . THR B 1 186 ? -68.37580 97.34224 73.80784 1.000 101.89235 220 THR B CA 1
ATOM 2342 C C . THR B 1 186 ? -67.22217 97.36753 74.80000 1.000 103.94553 220 THR B C 1
ATOM 2343 O O . THR B 1 186 ? -66.79720 96.30633 75.27578 1.000 100.44528 220 THR B O 1
ATOM 2345 N N . PRO B 1 187 ? -66.69570 98.55133 75.15174 1.000 111.40463 221 PRO B N 1
ATOM 2346 C CA . PRO B 1 187 ? -65.60743 98.60206 76.14053 1.000 106.24742 221 PRO B CA 1
ATOM 2347 C C . PRO B 1 187 ? -66.10948 98.20238 77.52165 1.000 104.12468 221 PRO B C 1
ATOM 2348 O O . PRO B 1 187 ? -66.99935 97.34954 77.62591 1.000 101.01646 221 PRO B O 1
ATOM 2352 N N . VAL B 1 188 ? -65.57765 98.78921 78.58945 1.000 97.72831 222 VAL B N 1
ATOM 2353 C CA . VAL B 1 188 ? -66.01861 98.44073 79.93456 1.000 91.43075 222 VAL B CA 1
ATOM 2354 C C . VAL B 1 188 ? -67.00512 99.49045 80.42340 1.000 87.05458 222 VAL B C 1
ATOM 2355 O O . VAL B 1 188 ? -66.69336 100.68730 80.45422 1.000 92.46755 222 VAL B O 1
ATOM 2357 N N . GLN B 1 189 ? -68.19642 99.03577 80.80086 1.000 75.18756 223 GLN B N 1
ATOM 2358 C CA . GLN B 1 189 ? -69.25109 99.88840 81.32431 1.000 69.47662 223 GLN B CA 1
ATOM 2359 C C . GLN B 1 189 ? -69.19707 99.68837 82.83205 1.000 61.40685 223 GLN B C 1
ATOM 2360 O O . GLN B 1 189 ? -69.30346 98.55275 83.30149 1.000 65.28720 223 GLN B O 1
ATOM 2366 N N . SER B 1 190 ? -69.02948 100.76587 83.59490 1.000 59.30025 224 SER B N 1
ATOM 2367 C CA . SER B 1 190 ? -68.99021 100.63919 85.05195 1.000 53.38061 224 SER B CA 1
ATOM 2368 C C . SER B 1 190 ? -70.07477 99.68978 85.56643 1.000 53.66930 224 SER B C 1
ATOM 2369 O O . SER B 1 190 ? -69.87506 98.97061 86.55526 1.000 55.02442 224 SER B O 1
ATOM 2372 N N . PHE B 1 191 ? -71.19233 99.59592 84.84788 1.000 48.75079 225 PHE B N 1
ATOM 2373 C CA . PHE B 1 191 ? -72.24869 98.71696 85.32289 1.000 52.90547 225 PHE B CA 1
ATOM 2374 C C . PHE B 1 191 ? -71.94102 97.26359 85.02082 1.000 44.87153 225 PHE B C 1
ATOM 2375 O O . PHE B 1 191 ? -72.16116 96.40565 85.87599 1.000 43.69402 225 PHE B O 1
ATOM 2383 N N . LEU B 1 192 ? -71.38991 96.96223 83.84582 1.000 46.42646 226 LEU B N 1
ATOM 2384 C CA . LEU B 1 192 ? -70.99863 95.58069 83.61092 1.000 41.61208 226 LEU B CA 1
ATOM 2385 C C . LEU B 1 192 ? -69.84218 95.16354 84.51191 1.000 46.00757 226 LEU B C 1
ATOM 2386 O O . LEU B 1 192 ? -69.78497 94.00728 84.93814 1.000 47.03404 226 LEU B O 1
ATOM 2388 N N . ASP B 1 193 ? -68.96487 96.09084 84.89632 1.000 48.55062 227 ASP B N 1
ATOM 2389 C CA . ASP B 1 193 ? -67.90488 95.70427 85.82024 1.000 50.28138 227 ASP B CA 1
ATOM 2390 C C . ASP B 1 193 ? -68.47127 95.39716 87.19629 1.000 50.54644 227 ASP B C 1
ATOM 2391 O O . ASP B 1 193 ? -68.13619 94.36289 87.79296 1.000 51.03770 227 ASP B O 1
ATOM 2396 N N . ASN B 1 194 ? -69.38200 96.24710 87.69098 1.000 45.82117 228 ASN B N 1
ATOM 2397 C CA . ASN B 1 194 ? -69.95971 95.97362 89.00244 1.000 50.80604 228 ASN B CA 1
ATOM 2398 C C . ASN B 1 194 ? -70.76055 94.67604 88.97327 1.000 45.87863 228 ASN B C 1
ATOM 2399 O O . ASN B 1 194 ? -70.70577 93.88059 89.92130 1.000 37.44940 228 ASN B O 1
ATOM 2401 N N . LEU B 1 195 ? -71.49218 94.43693 87.88116 1.000 37.02490 229 LEU B N 1
ATOM 2402 C CA . LEU B 1 195 ? -72.27372 93.21489 87.76877 1.000 35.55881 229 LEU B CA 1
ATOM 2403 C C . LEU B 1 195 ? -71.38227 91.98128 87.73820 1.000 41.19717 229 LEU B C 1
ATOM 2404 O O . LEU B 1 195 ? -71.66228 90.99248 88.41896 1.000 41.50633 229 LEU B O 1
ATOM 2409 N N . THR B 1 196 ? -70.32622 92.00129 86.92615 1.000 38.86612 230 THR B N 1
ATOM 2410 C CA . THR B 1 196 ? -69.41523 90.86667 86.89076 1.000 37.36445 230 THR B CA 1
ATOM 2411 C C . THR B 1 196 ? -68.79575 90.62488 88.25488 1.000 35.01002 230 THR B C 1
ATOM 2412 O O . THR B 1 196 ? -68.54498 89.47440 88.63128 1.000 32.44381 230 THR B O 1
ATOM 2416 N N . GLY B 1 197 ? -68.52957 91.69215 89.00730 1.000 27.40494 231 GLY B N 1
ATOM 2417 C CA . GLY B 1 197 ? -68.01082 91.49942 90.35372 1.000 30.43188 231 GLY B CA 1
ATOM 2418 C C . GLY B 1 197 ? -69.00905 90.80224 91.25975 1.000 32.45102 231 GLY B C 1
ATOM 2419 O O . GLY B 1 197 ? -68.68849 89.81493 91.93160 1.000 37.72300 231 GLY B O 1
ATOM 2420 N N . ILE B 1 198 ? -70.24617 91.29467 91.27603 1.000 32.45085 232 ILE B N 1
ATOM 2421 C CA . ILE B 1 198 ? -71.28127 90.64415 92.07813 1.000 37.20697 232 ILE B CA 1
ATOM 2422 C C . ILE B 1 198 ? -71.43188 89.18740 91.66144 1.000 35.88987 232 ILE B C 1
ATOM 2423 O O . ILE B 1 198 ? -71.53044 88.28514 92.50552 1.000 32.60857 232 ILE B O 1
ATOM 2428 N N . LEU B 1 199 ? -71.49137 88.94751 90.34893 1.000 32.48199 233 LEU B N 1
ATOM 2429 C CA . LEU B 1 199 ? -71.66543 87.59865 89.82792 1.000 32.40163 233 LEU B CA 1
ATOM 2430 C C . LEU B 1 199 ? -70.52913 86.68888 90.26306 1.000 31.76694 233 LEU B C 1
ATOM 2431 O O . LEU B 1 199 ? -70.75844 85.53504 90.64324 1.000 26.84811 233 LEU B O 1
ATOM 2436 N N . THR B 1 200 ? -69.29531 87.18417 90.18692 1.000 35.18014 234 THR B N 1
ATOM 2437 C CA . THR B 1 200 ? -68.15950 86.42014 90.67928 1.000 31.59388 234 THR B CA 1
ATOM 2438 C C . THR B 1 200 ? -68.35341 86.05627 92.13639 1.000 32.60412 234 THR B C 1
ATOM 2439 O O . THR B 1 200 ? -68.01597 84.94998 92.56565 1.000 33.80071 234 THR B O 1
ATOM 2443 N N . LYS B 1 201 ? -68.91818 86.96653 92.91303 1.000 32.07495 235 LYS B N 1
ATOM 2444 C CA . LYS B 1 201 ? -69.05869 86.64028 94.32169 1.000 35.27960 235 LYS B CA 1
ATOM 2445 C C . LYS B 1 201 ? -70.20090 85.65440 94.58632 1.000 32.32506 235 LYS B C 1
ATOM 2446 O O . LYS B 1 201 ? -70.14938 84.92466 95.57875 1.000 40.82868 235 LYS B O 1
ATOM 2448 N N . VAL B 1 202 ? -71.24253 85.64030 93.75316 1.000 34.01982 236 VAL B N 1
ATOM 2449 C CA . VAL B 1 202 ? -72.50841 84.98798 94.08513 1.000 30.35807 236 VAL B CA 1
ATOM 2450 C C . VAL B 1 202 ? -72.76508 83.72065 93.27329 1.000 29.20858 236 VAL B C 1
ATOM 2451 O O . VAL B 1 202 ? -73.28221 82.73706 93.80537 1.000 29.49186 236 VAL B O 1
ATOM 2455 N N . LEU B 1 203 ? -72.46568 83.72636 91.99240 1.000 30.59824 237 LEU B N 1
ATOM 2456 C CA . LEU B 1 203 ? -73.02685 82.73772 91.08069 1.000 26.02046 237 LEU B CA 1
ATOM 2457 C C . LEU B 1 203 ? -72.50323 81.32258 91.31729 1.000 29.80326 237 LEU B C 1
ATOM 2458 O O . LEU B 1 203 ? -73.29621 80.36650 91.32053 1.000 31.71651 237 LEU B O 1
ATOM 2463 N N . PRO B 1 204 ? -71.19718 81.13032 91.51906 1.000 29.45997 238 PRO B N 1
ATOM 2464 C CA . PRO B 1 204 ? -70.70918 79.75693 91.76239 1.000 33.02292 238 PRO B CA 1
ATOM 2465 C C . PRO B 1 204 ? -71.37368 79.10338 92.96015 1.000 30.50256 238 PRO B C 1
ATOM 2466 O O . PRO B 1 204 ? -71.72159 77.91945 92.91600 1.000 29.65518 238 PRO B O 1
ATOM 2470 N N . GLU B 1 205 ? -71.57608 79.85643 94.03105 1.000 28.24350 239 GLU B N 1
ATOM 2471 C CA . GLU B 1 205 ? -72.17355 79.28305 95.21975 1.000 23.77461 239 GLU B CA 1
ATOM 2472 C C . GLU B 1 205 ? -73.62965 78.90077 94.97472 1.000 30.60492 239 GLU B C 1
ATOM 2473 O O . GLU B 1 205 ? -74.05883 77.81243 95.37523 1.000 30.13898 239 GLU B O 1
ATOM 2475 N N . LEU B 1 206 ? -74.40949 79.75519 94.29859 1.000 27.23840 240 LEU B N 1
ATOM 2476 C CA . LEU B 1 206 ? -75.77471 79.34954 93.96484 1.000 27.33706 240 LEU B CA 1
ATOM 2477 C C . LEU B 1 206 ? -75.78030 78.07998 93.12269 1.000 30.91639 240 LEU B C 1
ATOM 2478 O O . LEU B 1 206 ? -76.52035 77.11275 93.40101 1.000 33.20147 240 LEU B O 1
ATOM 2483 N N . ILE B 1 207 ? -74.98502 78.07124 92.05738 1.000 27.00553 241 ILE B N 1
ATOM 2484 C CA . ILE B 1 207 ? -75.02018 76.89814 91.20509 1.000 27.80591 241 ILE B CA 1
ATOM 2485 C C . ILE B 1 207 ? -74.60946 75.66163 91.99003 1.000 34.22919 241 ILE B C 1
ATOM 2486 O O . ILE B 1 207 ? -75.30269 74.64014 91.96231 1.000 31.41262 241 ILE B O 1
ATOM 2491 N N . GLN B 1 208 ? -73.54308 75.75711 92.77597 1.000 23.94565 242 GLN B N 1
ATOM 2492 C CA . GLN B 1 208 ? -73.04688 74.54673 93.40137 1.000 29.46489 242 GLN B CA 1
ATOM 2493 C C . GLN B 1 208 ? -73.98928 74.07684 94.49920 1.000 35.68114 242 GLN B C 1
ATOM 2494 O O . GLN B 1 208 ? -74.13687 72.86308 94.70744 1.000 31.01681 242 GLN B O 1
ATOM 2500 N N . GLY B 1 209 ? -74.63110 75.01794 95.21557 1.000 25.05897 243 GLY B N 1
ATOM 2501 C CA . GLY B 1 209 ? -75.63157 74.64416 96.19949 1.000 23.18216 243 GLY B CA 1
ATOM 2502 C C . GLY B 1 209 ? -76.84001 73.95958 95.59738 1.000 28.68311 243 GLY B C 1
ATOM 2503 O O . GLY B 1 209 ? -77.53078 73.20226 96.27875 1.000 31.27347 243 GLY B O 1
ATOM 2504 N N . LYS B 1 210 ? -77.13206 74.21873 94.32669 1.000 28.42759 244 LYS B N 1
ATOM 2505 C CA . LYS B 1 210 ? -78.17206 73.38254 93.73872 1.000 28.23791 244 LYS B CA 1
ATOM 2506 C C . LYS B 1 210 ? -77.59144 72.08170 93.17821 1.000 34.62036 244 LYS B C 1
ATOM 2507 O O . LYS B 1 210 ? -78.19711 71.01020 93.31255 1.000 36.59295 244 LYS B O 1
ATOM 2513 N N . VAL B 1 211 ? -76.40502 72.14586 92.57821 1.000 33.93395 245 VAL B N 1
ATOM 2514 C CA . VAL B 1 211 ? -75.89608 71.03076 91.78782 1.000 33.02599 245 VAL B CA 1
ATOM 2515 C C . VAL B 1 211 ? -75.38920 69.88661 92.66207 1.000 33.62248 245 VAL B C 1
ATOM 2516 O O . VAL B 1 211 ? -75.58062 68.71145 92.32789 1.000 33.55164 245 VAL B O 1
ATOM 2520 N N . CYS B 1 212 ? -74.74507 70.19532 93.78487 1.000 28.16022 246 CYS B N 1
ATOM 2521 C CA . CYS B 1 212 ? -74.15819 69.13558 94.60280 1.000 28.06502 246 CYS B CA 1
ATOM 2522 C C . CYS B 1 212 ? -75.20606 68.19861 95.19902 1.000 33.85567 246 CYS B C 1
ATOM 2523 O O . CYS B 1 212 ? -75.06140 66.96914 95.05241 1.000 34.94294 246 CYS B O 1
ATOM 2526 N N . PRO B 1 213 ? -76.28482 68.68076 95.82873 1.000 36.50337 247 PRO B N 1
ATOM 2527 C CA . PRO B 1 213 ? -77.33663 67.74328 96.28535 1.000 31.60824 247 PRO B CA 1
ATOM 2528 C C . PRO B 1 213 ? -77.94876 66.93935 95.14833 1.000 32.20406 247 PRO B C 1
ATOM 2529 O O . PRO B 1 213 ? -78.24547 65.74924 95.31533 1.000 31.80129 247 PRO B O 1
ATOM 2533 N N . LEU B 1 214 ? -78.11208 67.54624 93.97671 1.000 30.98720 248 LEU B N 1
ATOM 2534 C CA . LEU B 1 214 ? -78.58736 66.78731 92.82794 1.000 32.51774 248 LEU B CA 1
ATOM 2535 C C . LEU B 1 214 ? -77.66737 65.60747 92.52496 1.000 36.15072 248 LEU B C 1
ATOM 2536 O O . LEU B 1 214 ? -78.13439 64.47102 92.36516 1.000 34.16975 248 LEU B O 1
ATOM 2541 N N . VAL B 1 215 ? -76.35108 65.85202 92.46613 1.000 35.50512 249 VAL B N 1
ATOM 2542 C CA . VAL B 1 215 ? -75.41001 64.75880 92.22663 1.000 29.82744 249 VAL B CA 1
ATOM 2543 C C . VAL B 1 215 ? -75.50382 63.72162 93.33782 1.000 31.12870 249 VAL B C 1
ATOM 2544 O O . VAL B 1 215 ? -75.47526 62.51414 93.08176 1.000 31.59101 249 VAL B O 1
ATOM 2548 N N . ASN B 1 216 ? -75.63246 64.16459 94.58462 1.000 31.10691 250 ASN B N 1
ATOM 2549 C CA . ASN B 1 216 ? -75.75068 63.19896 95.67485 1.000 32.99543 250 ASN B CA 1
ATOM 2550 C C . ASN B 1 216 ? -76.92587 62.24907 95.40991 1.000 34.43508 250 ASN B C 1
ATOM 2551 O O . ASN B 1 216 ? -76.77685 61.01390 95.41549 1.000 30.95919 250 ASN B O 1
ATOM 2556 N N . GLY B 1 217 ? -78.09914 62.82582 95.11442 1.000 39.47235 251 GLY B N 1
ATOM 2557 C CA . GLY B 1 217 ? -79.26933 62.01716 94.80785 1.000 28.08971 251 GLY B CA 1
ATOM 2558 C C . GLY B 1 217 ? -79.04810 61.10489 93.62002 1.000 34.56666 251 GLY B C 1
ATOM 2559 O O . GLY B 1 217 ? -79.38773 59.92001 93.66485 1.000 38.81559 251 GLY B O 1
ATOM 2560 N N . ILE B 1 218 ? -78.43926 61.63038 92.55470 1.000 34.15232 252 ILE B N 1
ATOM 2561 C CA . ILE B 1 218 ? -78.17379 60.80882 91.37634 1.000 32.43518 252 ILE B CA 1
ATOM 2562 C C . ILE B 1 218 ? -77.35395 59.58628 91.77248 1.000 33.84293 252 ILE B C 1
ATOM 2563 O O . ILE B 1 218 ? -77.66101 58.44728 91.39744 1.000 31.43450 252 ILE B O 1
ATOM 2568 N N . LEU B 1 219 ? -76.29748 59.81097 92.54885 1.000 33.65596 253 LEU B N 1
ATOM 2569 C CA . LEU B 1 219 ? -75.49120 58.70172 93.02624 1.000 29.63148 253 LEU B CA 1
ATOM 2570 C C . LEU B 1 219 ? -76.35660 57.67348 93.72464 1.000 38.02938 253 LEU B C 1
ATOM 2571 O O . LEU B 1 219 ? -76.29670 56.48111 93.40437 1.000 45.56479 253 LEU B O 1
ATOM 2576 N N . SER B 1 220 ? -77.19980 58.11702 94.66018 1.000 36.09225 254 SER B N 1
ATOM 2577 C CA . SER B 1 220 ? -77.98115 57.13178 95.39953 1.000 39.75738 254 SER B CA 1
ATOM 2578 C C . SER B 1 220 ? -78.95926 56.37298 94.50233 1.000 40.64349 254 SER B C 1
ATOM 2579 O O . SER B 1 220 ? -79.39725 55.27984 94.86766 1.000 48.01837 254 SER B O 1
ATOM 2582 N N . GLY B 1 221 ? -79.31394 56.90282 93.34122 1.000 36.44669 255 GLY B N 1
ATOM 2583 C CA . GLY B 1 221 ? -80.25476 56.20439 92.49442 1.000 39.11324 255 GLY B CA 1
ATOM 2584 C C . GLY B 1 221 ? -79.67071 55.44179 91.32376 1.000 45.05356 255 GLY B C 1
ATOM 2585 O O . GLY B 1 221 ? -80.43710 54.96629 90.47813 1.000 49.07554 255 GLY B O 1
ATOM 2586 N N . LEU B 1 222 ? -78.35100 55.31336 91.22717 1.000 42.44439 256 LEU B N 1
ATOM 2587 C CA . LEU B 1 222 ? -77.76778 54.65054 90.06209 1.000 48.00822 256 LEU B CA 1
ATOM 2588 C C . LEU B 1 222 ? -78.03980 53.14380 90.04882 1.000 46.12307 256 LEU B C 1
ATOM 2589 O O . LEU B 1 222 ? -78.32316 52.51721 91.07734 1.000 38.84886 256 LEU B O 1
ATOM 2594 N N . ASP B 1 223 ? -77.90314 52.56146 88.85232 1.000 49.11162 257 ASP B N 1
ATOM 2595 C CA . ASP B 1 223 ? -77.87484 51.11528 88.68114 1.000 39.70583 257 ASP B CA 1
ATOM 2596 C C . ASP B 1 223 ? -77.05731 50.47857 89.78801 1.000 46.22365 257 ASP B C 1
ATOM 2597 O O . ASP B 1 223 ? -75.85548 50.73713 89.92599 1.000 49.16328 257 ASP B O 1
ATOM 2602 N N . VAL B 1 224 ? -77.72556 49.64375 90.57781 1.000 51.33044 258 VAL B N 1
ATOM 2603 C CA . VAL B 1 224 ? -77.09752 49.03629 91.73593 1.000 43.68174 258 VAL B CA 1
ATOM 2604 C C . VAL B 1 224 ? -75.89115 48.19432 91.33311 1.000 44.60879 258 VAL B C 1
ATOM 2605 O O . VAL B 1 224 ? -74.93175 48.06721 92.09154 1.000 45.99103 258 VAL B O 1
ATOM 2609 N N . THR B 1 225 ? -75.90105 47.61995 90.13729 1.000 49.94697 259 THR B N 1
ATOM 2610 C CA . THR B 1 225 ? -74.82187 46.71208 89.80062 1.000 46.52578 259 THR B CA 1
ATOM 2611 C C . THR B 1 225 ? -73.57080 47.53561 89.40224 1.000 46.98407 259 THR B C 1
ATOM 2612 O O . THR B 1 225 ? -72.42375 47.22817 89.80123 1.000 42.59740 259 THR B O 1
ATOM 2616 N N . LEU B 1 226 ? -73.77060 48.59319 88.59771 1.000 43.62924 260 LEU B N 1
ATOM 2617 C CA . LEU B 1 226 ? -72.70389 49.56343 88.32133 1.000 43.78523 260 LEU B CA 1
ATOM 2618 C C . LEU B 1 226 ? -72.14698 50.14852 89.60900 1.000 42.99366 260 LEU B C 1
ATOM 2619 O O . LEU B 1 226 ? -70.92680 50.23111 89.79491 1.000 41.37800 260 LEU B O 1
ATOM 2624 N N . VAL B 1 227 ? -73.03514 50.58848 90.50155 1.000 30.79743 261 VAL B N 1
ATOM 2625 C CA . VAL B 1 227 ? -72.56069 51.09313 91.78065 1.000 35.64704 261 VAL B CA 1
ATOM 2626 C C . VAL B 1 227 ? -71.65434 50.07243 92.43744 1.000 33.32301 261 VAL B C 1
ATOM 2627 O O . VAL B 1 227 ? -70.54704 50.39893 92.86404 1.000 33.68905 261 VAL B O 1
ATOM 2631 N N . HIS B 1 228 ? -72.11404 48.81982 92.52555 1.000 37.87594 262 HIS B N 1
ATOM 2632 C CA . HIS B 1 228 ? -71.34827 47.80309 93.23910 1.000 37.57064 262 HIS B CA 1
ATOM 2633 C C . HIS B 1 228 ? -69.98857 47.60351 92.60229 1.000 36.91824 262 HIS B C 1
ATOM 2634 O O . HIS B 1 228 ? -68.98403 47.43939 93.30283 1.000 35.36094 262 HIS B O 1
ATOM 2641 N N . ASN B 1 229 ? -69.94485 47.56202 91.27359 1.000 35.96957 263 ASN B N 1
ATOM 2642 C CA . ASN B 1 229 ? -68.67638 47.34307 90.59995 1.000 33.91951 263 ASN B CA 1
ATOM 2643 C C . ASN B 1 229 ? -67.72039 48.49903 90.87157 1.000 34.53505 263 ASN B C 1
ATOM 2644 O O . ASN B 1 229 ? -66.55101 48.29331 91.24238 1.000 34.39108 263 ASN B O 1
ATOM 2649 N N . ILE B 1 230 ? -68.22000 49.73212 90.74089 1.000 34.30708 264 ILE B N 1
ATOM 2650 C CA . ILE B 1 230 ? -67.36049 50.89076 90.94410 1.000 29.77988 264 ILE B CA 1
ATOM 2651 C C . ILE B 1 230 ? -66.86343 50.91437 92.37984 1.000 27.42151 264 ILE B C 1
ATOM 2652 O O . ILE B 1 230 ? -65.66714 51.09065 92.63781 1.000 22.83913 264 ILE B O 1
ATOM 2657 N N . ALA B 1 231 ? -67.76572 50.66281 93.32913 1.000 31.83119 265 ALA B N 1
ATOM 2658 C CA . ALA B 1 231 ? -67.41761 50.73478 94.74383 1.000 34.55448 265 ALA B CA 1
ATOM 2659 C C . ALA B 1 231 ? -66.39224 49.67896 95.11681 1.000 30.77482 265 ALA B C 1
ATOM 2660 O O . ALA B 1 231 ? -65.44685 49.96109 95.85688 1.000 27.50319 265 ALA B O 1
ATOM 2662 N N . GLU B 1 232 ? -66.55144 48.46275 94.60399 1.000 30.90401 266 GLU B N 1
ATOM 2663 C CA . GLU B 1 232 ? -65.54749 47.44429 94.85030 1.000 27.53405 266 GLU B CA 1
ATOM 2664 C C . GLU B 1 232 ? -64.19007 47.89474 94.34511 1.000 32.33922 266 GLU B C 1
ATOM 2665 O O . GLU B 1 232 ? -63.18342 47.76684 95.05519 1.000 28.93667 266 GLU B O 1
ATOM 2671 N N . LEU B 1 233 ? -64.13817 48.45914 93.13453 1.000 30.01966 267 LEU B N 1
ATOM 2672 C CA . LEU B 1 233 ? -62.84877 48.93878 92.64684 1.000 26.69193 267 LEU B CA 1
ATOM 2673 C C . LEU B 1 233 ? -62.27148 50.01196 93.56801 1.000 25.03522 267 LEU B C 1
ATOM 2674 O O . LEU B 1 233 ? -61.10365 49.94205 93.96454 1.000 22.95739 267 LEU B O 1
ATOM 2679 N N . LEU B 1 234 ? -63.08206 51.00562 93.93841 1.000 24.43161 268 LEU B N 1
ATOM 2680 C CA . LEU B 1 234 ? -62.55106 52.11953 94.72416 1.000 28.14001 268 LEU B CA 1
ATOM 2681 C C . LEU B 1 234 ? -62.06753 51.65919 96.08754 1.000 27.66285 268 LEU B C 1
ATOM 2682 O O . LEU B 1 234 ? -61.00698 52.08109 96.56089 1.000 29.20373 268 LEU B O 1
ATOM 2687 N N . ILE B 1 235 ? -62.84279 50.79996 96.73764 1.000 25.63255 269 ILE B N 1
ATOM 2688 C CA . ILE B 1 235 ? -62.54524 50.42985 98.10280 1.000 25.19418 269 ILE B CA 1
ATOM 2689 C C . ILE B 1 235 ? -61.24913 49.64734 98.15011 1.000 32.67198 269 ILE B C 1
ATOM 2690 O O . ILE B 1 235 ? -60.55774 49.64844 99.17319 1.000 37.45869 269 ILE B O 1
ATOM 2695 N N . HIS B 1 236 ? -60.89239 48.96901 97.05266 1.000 30.73813 270 HIS B N 1
ATOM 2696 C CA . HIS B 1 236 ? -59.61539 48.27652 96.94490 1.000 27.77589 270 HIS B CA 1
ATOM 2697 C C . HIS B 1 236 ? -58.53360 49.10792 96.25795 1.000 26.49536 270 HIS B C 1
ATOM 2698 O O . HIS B 1 236 ? -57.44187 48.58510 96.00948 1.000 27.05723 270 HIS B O 1
ATOM 2705 N N . GLY B 1 237 ? -58.79460 50.37971 95.95859 1.000 27.14288 271 GLY B N 1
ATOM 2706 C CA . GLY B 1 237 ? -57.77102 51.21698 95.33814 1.000 25.97339 271 GLY B CA 1
ATOM 2707 C C . GLY B 1 237 ? -57.29371 50.71240 93.99403 1.000 27.44828 271 GLY B C 1
ATOM 2708 O O . GLY B 1 237 ? -56.12563 50.90586 93.62964 1.000 28.01690 271 GLY B O 1
ATOM 2709 N N . LEU B 1 238 ? -58.17026 50.07221 93.23708 1.000 26.92245 272 LEU B N 1
ATOM 2710 C CA . LEU B 1 238 ? -57.79746 49.49955 91.95435 1.000 25.85579 272 LEU B CA 1
ATOM 2711 C C . LEU B 1 238 ? -58.03887 50.53403 90.86957 1.000 22.85686 272 LEU B C 1
ATOM 2712 O O . LEU B 1 238 ? -59.15116 51.04220 90.71972 1.000 24.82622 272 LEU B O 1
ATOM 2717 N N . GLN B 1 239 ? -56.99758 50.83752 90.11769 1.000 25.05727 273 GLN B N 1
ATOM 2718 C CA . GLN B 1 239 ? -57.12179 51.78030 89.02548 1.000 26.41677 273 GLN B CA 1
ATOM 2719 C C . GLN B 1 239 ? -58.01154 51.19382 87.94971 1.000 25.16986 273 GLN B C 1
ATOM 2720 O O . GLN B 1 239 ? -57.93555 50.00056 87.64549 1.000 28.33211 273 GLN B O 1
ATOM 2726 N N . PHE B 1 240 ? -58.88279 52.03217 87.39380 1.000 26.27706 274 PHE B N 1
ATOM 2727 C CA . PHE B 1 240 ? -59.66643 51.62530 86.24012 1.000 26.08415 274 PHE B CA 1
ATOM 2728 C C . PHE B 1 240 ? -59.94653 52.79875 85.32084 1.000 28.76230 274 PHE B C 1
ATOM 2729 O O . PHE B 1 240 ? -60.27223 52.59232 84.15404 1.000 37.72565 274 PHE B O 1
ATOM 2737 N N . VAL B 1 241 ? -59.84590 54.02448 85.81321 1.000 30.28981 275 VAL B N 1
ATOM 2738 C CA . VAL B 1 241 ? -60.12821 55.17785 84.96618 1.000 40.61408 275 VAL B CA 1
ATOM 2739 C C . VAL B 1 241 ? -58.87889 55.50615 84.16518 1.000 34.24992 275 VAL B C 1
ATOM 2740 O O . VAL B 1 241 ? -57.82091 55.78966 84.73590 1.000 42.35569 275 VAL B O 1
ATOM 2744 N N . ILE B 1 242 ? -59.00936 55.49458 82.84439 1.000 46.64642 276 ILE B N 1
ATOM 2745 C CA . ILE B 1 242 ? -57.87476 55.70373 81.94911 1.000 49.80885 276 ILE B CA 1
ATOM 2746 C C . ILE B 1 242 ? -57.65456 57.19835 81.78015 1.000 55.97173 276 ILE B C 1
ATOM 2747 O O . ILE B 1 242 ? -58.57158 57.93954 81.40181 1.000 60.28622 276 ILE B O 1
ATOM 2749 N N . LYS B 1 243 ? -56.43184 57.64385 82.04245 1.000 61.95789 277 LYS B N 1
ATOM 2750 C CA . LYS B 1 243 ? -56.11600 59.05879 81.94191 1.000 67.39273 277 LYS B CA 1
ATOM 2751 C C . LYS B 1 243 ? -55.93082 59.45080 80.47937 1.000 74.25526 277 LYS B C 1
ATOM 2752 O O . LYS B 1 243 ? -55.17210 58.81307 79.74044 1.000 79.39393 277 LYS B O 1
ATOM 2754 N N . VAL B 1 244 ? -56.64111 60.49517 80.06480 1.000 70.57772 278 VAL B N 1
ATOM 2755 C CA . VAL B 1 244 ? -56.61567 60.95932 78.68387 1.000 80.46912 278 VAL B CA 1
ATOM 2756 C C . VAL B 1 244 ? -55.44446 61.91339 78.43874 1.000 83.71326 278 VAL B C 1
ATOM 2757 O O . VAL B 1 244 ? -55.02439 62.12589 77.29654 1.000 77.71271 278 VAL B O 1
ATOM 2761 N N . THR C 1 35 ? -59.38129 -4.85446 116.87714 1.000 66.55406 69 THR C N 1
ATOM 2762 C CA . THR C 1 35 ? -58.17326 -4.12370 116.50290 1.000 73.88008 69 THR C CA 1
ATOM 2763 C C . THR C 1 35 ? -58.08295 -2.79096 117.24926 1.000 67.99160 69 THR C C 1
ATOM 2764 O O . THR C 1 35 ? -59.10561 -2.15133 117.54155 1.000 60.95541 69 THR C O 1
ATOM 2766 N N . ASP C 1 36 ? -56.84492 -2.38028 117.54407 1.000 66.76662 70 ASP C N 1
ATOM 2767 C CA . ASP C 1 36 ? -56.56406 -1.23674 118.40466 1.000 66.72600 70 ASP C CA 1
ATOM 2768 C C . ASP C 1 36 ? -56.59879 0.09091 117.67793 1.000 65.26660 70 ASP C C 1
ATOM 2769 O O . ASP C 1 36 ? -56.09222 1.09069 118.21657 1.000 64.82246 70 ASP C O 1
ATOM 2774 N N . LEU C 1 37 ? -57.19103 0.13337 116.48387 1.000 60.97531 71 LEU C N 1
ATOM 2775 C CA . LEU C 1 37 ? -57.71820 1.38265 115.94810 1.000 58.33710 71 LEU C CA 1
ATOM 2776 C C . LEU C 1 37 ? -58.90166 1.86228 116.79717 1.000 51.39360 71 LEU C C 1
ATOM 2777 O O . LEU C 1 37 ? -59.84316 2.47948 116.28695 1.000 44.65541 71 LEU C O 1
ATOM 2782 N N . LEU C 1 38 ? -58.85851 1.54201 118.09787 1.000 54.73357 72 LEU C N 1
ATOM 2783 C CA . LEU C 1 38 ? -59.75008 2.13677 119.09159 1.000 51.17505 72 LEU C CA 1
ATOM 2784 C C . LEU C 1 38 ? -59.73823 3.65086 119.02213 1.000 41.93253 72 LEU C C 1
ATOM 2785 O O . LEU C 1 38 ? -60.77481 4.29121 119.19682 1.000 38.81213 72 LEU C O 1
ATOM 2790 N N . ALA C 1 39 ? -58.55711 4.23429 118.81999 1.000 37.14811 73 ALA C N 1
ATOM 2791 C CA . ALA C 1 39 ? -58.41175 5.68369 118.77060 1.000 37.69312 73 ALA C CA 1
ATOM 2792 C C . ALA C 1 39 ? -59.40148 6.31890 117.80232 1.000 42.76372 73 ALA C C 1
ATOM 2793 O O . ALA C 1 39 ? -60.08932 7.29689 118.14033 1.000 39.64219 73 ALA C O 1
ATOM 2795 N N . GLY C 1 40 ? -59.45458 5.79732 116.57387 1.000 36.91659 74 GLY C N 1
ATOM 2796 C CA . GLY C 1 40 ? -60.38336 6.33219 115.59894 1.000 30.28795 74 GLY C CA 1
ATOM 2797 C C . GLY C 1 40 ? -61.82623 6.16737 116.03214 1.000 38.95355 74 GLY C C 1
ATOM 2798 O O . GLY C 1 40 ? -62.63029 7.08866 115.90050 1.000 40.18478 74 GLY C O 1
ATOM 2799 N N . LYS C 1 41 ? -62.17728 4.98886 116.55057 1.000 35.20148 75 LYS C N 1
ATOM 2800 C CA . LYS C 1 41 ? -63.54927 4.77258 116.98800 1.000 41.23694 75 LYS C CA 1
ATOM 2801 C C . LYS C 1 41 ? -63.92924 5.76647 118.06995 1.000 45.42119 75 LYS C C 1
ATOM 2802 O O . LYS C 1 41 ? -65.02507 6.34429 118.05188 1.000 41.53815 75 LYS C O 1
ATOM 2804 N N . PHE C 1 42 ? -62.99047 6.03118 118.97241 1.000 45.44857 76 PHE C N 1
ATOM 2805 C CA . PHE C 1 42 ? -63.22395 6.90943 120.10077 1.000 36.78978 76 PHE C CA 1
ATOM 2806 C C . PHE C 1 42 ? -63.43478 8.34073 119.62808 1.000 41.39119 76 PHE C C 1
ATOM 2807 O O . PHE C 1 42 ? -64.38920 9.00823 120.03977 1.000 39.63171 76 PHE C O 1
ATOM 2815 N N . THR C 1 43 ? -62.55574 8.83783 118.75762 1.000 35.61632 77 THR C N 1
ATOM 2816 C CA . THR C 1 43 ? -62.75197 10.21436 118.31267 1.000 41.17145 77 THR C CA 1
ATOM 2817 C C . THR C 1 43 ? -63.99071 10.35324 117.43399 1.000 44.79226 77 THR C C 1
ATOM 2818 O O . THR C 1 43 ? -64.66292 11.39367 117.48327 1.000 43.99773 77 THR C O 1
ATOM 2822 N N . ASP C 1 44 ? -64.31413 9.32924 116.63282 1.000 43.31809 78 ASP C N 1
ATOM 2823 C CA . ASP C 1 44 ? -65.54744 9.36241 115.84916 1.000 46.81373 78 ASP C CA 1
ATOM 2824 C C . ASP C 1 44 ? -66.75306 9.44642 116.77334 1.000 46.96580 78 ASP C C 1
ATOM 2825 O O . ASP C 1 44 ? -67.66596 10.26350 116.57219 1.000 42.82987 78 ASP C O 1
ATOM 2830 N N . ALA C 1 45 ? -66.77304 8.59247 117.79440 1.000 34.17537 79 ALA C N 1
ATOM 2831 C CA . ALA C 1 45 ? -67.88839 8.60434 118.72198 1.000 41.20245 79 ALA C CA 1
ATOM 2832 C C . ALA C 1 45 ? -67.99209 9.95639 119.42156 1.000 48.25708 79 ALA C C 1
ATOM 2833 O O . ALA C 1 45 ? -69.08719 10.51337 119.55960 1.000 44.56786 79 ALA C O 1
ATOM 2835 N N . LEU C 1 46 ? -66.85949 10.51062 119.84831 1.000 42.07856 80 LEU C N 1
ATOM 2836 C CA . LEU C 1 46 ? -66.89507 11.78998 120.54036 1.000 49.74330 80 LEU C CA 1
ATOM 2837 C C . LEU C 1 46 ? -67.43274 12.88644 119.63263 1.000 49.20365 80 LEU C C 1
ATOM 2838 O O . LEU C 1 46 ? -68.27893 13.68660 120.04839 1.000 44.01025 80 LEU C O 1
ATOM 2843 N N . SER C 1 47 ? -66.93286 12.96010 118.39509 1.000 37.40200 81 SER C N 1
ATOM 2844 C CA . SER C 1 47 ? -67.42922 13.98992 117.49380 1.000 44.46692 81 SER C CA 1
ATOM 2845 C C . SER C 1 47 ? -68.93013 13.85210 117.29823 1.000 54.70885 81 SER C C 1
ATOM 2846 O O . SER C 1 47 ? -69.66639 14.85341 117.31195 1.000 57.62480 81 SER C O 1
ATOM 2849 N N . GLY C 1 48 ? -69.40189 12.61760 117.10123 1.000 56.37479 82 GLY C N 1
ATOM 2850 C CA . GLY C 1 48 ? -70.82979 12.41201 116.96901 1.000 43.92762 82 GLY C CA 1
ATOM 2851 C C . GLY C 1 48 ? -71.58191 12.89643 118.19078 1.000 51.08787 82 GLY C C 1
ATOM 2852 O O . GLY C 1 48 ? -72.55642 13.64257 118.08198 1.000 52.04970 82 GLY C O 1
ATOM 2853 N N . GLY C 1 49 ? -71.12473 12.50163 119.37751 1.000 48.83431 83 GLY C N 1
ATOM 2854 C CA . GLY C 1 49 ? -71.80542 12.94470 120.58187 1.000 49.97069 83 GLY C CA 1
ATOM 2855 C C . GLY C 1 49 ? -71.90194 14.45356 120.64348 1.000 47.75858 83 GLY C C 1
ATOM 2856 O O . GLY C 1 49 ? -72.96394 15.00845 120.92642 1.000 45.50400 83 GLY C O 1
ATOM 2857 N N . LEU C 1 50 ? -70.80687 15.13665 120.31341 1.000 52.24648 84 LEU C N 1
ATOM 2858 C CA . LEU C 1 50 ? -70.79622 16.59554 120.36591 1.000 57.52283 84 LEU C CA 1
ATOM 2859 C C . LEU C 1 50 ? -71.82412 17.19561 119.41683 1.000 53.30210 84 LEU C C 1
ATOM 2860 O O . LEU C 1 50 ? -72.62164 18.05478 119.81228 1.000 50.19030 84 LEU C O 1
ATOM 2865 N N . LEU C 1 51 ? -71.84256 16.73393 118.16625 1.000 52.19573 85 LEU C N 1
ATOM 2866 C CA . LEU C 1 51 ? -72.76310 17.32125 117.19819 1.000 43.45235 85 LEU C CA 1
ATOM 2867 C C . LEU C 1 51 ? -74.21428 16.97962 117.54273 1.000 55.95576 85 LEU C C 1
ATOM 2868 O O . LEU C 1 51 ? -75.08648 17.86028 117.56374 1.000 54.44445 85 LEU C O 1
ATOM 2873 N N . SER C 1 52 ? -74.47619 15.71371 117.88264 1.000 55.07410 86 SER C N 1
ATOM 2874 C CA . SER C 1 52 ? -75.82350 15.28632 118.24911 1.000 49.09701 86 SER C CA 1
ATOM 2875 C C . SER C 1 52 ? -76.31464 15.98884 119.50645 1.000 45.60900 86 SER C C 1
ATOM 2876 O O . SER C 1 52 ? -77.50146 16.31847 119.62138 1.000 60.64611 86 SER C O 1
ATOM 2879 N N . GLY C 1 53 ? -75.43181 16.21799 120.46231 1.000 50.43775 87 GLY C N 1
ATOM 2880 C CA . GLY C 1 53 ? -75.83669 16.88826 121.68438 1.000 46.53061 87 GLY C CA 1
ATOM 2881 C C . GLY C 1 53 ? -76.00802 18.38331 121.56438 1.000 46.55464 87 GLY C C 1
ATOM 2882 O O . GLY C 1 53 ? -76.17517 19.06450 122.57801 1.000 45.47874 87 GLY C O 1
ATOM 2883 N N . GLY C 1 54 ? -75.92352 18.93197 120.35573 1.000 46.12469 88 GLY C N 1
ATOM 2884 C CA . GLY C 1 54 ? -76.22552 20.33717 120.18899 1.000 59.12544 88 GLY C CA 1
ATOM 2885 C C . GLY C 1 54 ? -75.09660 21.29996 120.47303 1.000 57.08125 88 GLY C C 1
ATOM 2886 O O . GLY C 1 54 ? -75.35809 22.43413 120.88421 1.000 62.37264 88 GLY C O 1
ATOM 2887 N N . LEU C 1 55 ? -73.84501 20.88204 120.27038 1.000 50.69593 89 LEU C N 1
ATOM 2888 C CA . LEU C 1 55 ? -72.71040 21.77557 120.49065 1.000 55.18951 89 LEU C CA 1
ATOM 2889 C C . LEU C 1 55 ? -72.86979 23.10561 119.75426 1.000 55.59949 89 LEU C C 1
ATOM 2890 O O . LEU C 1 55 ? -72.62144 24.17338 120.32664 1.000 52.85878 89 LEU C O 1
ATOM 2895 N N . LEU C 1 56 ? -73.26081 23.05907 118.47228 1.000 57.64854 90 LEU C N 1
ATOM 2896 C CA . LEU C 1 56 ? -73.24831 24.26787 117.64660 1.000 57.74321 90 LEU C CA 1
ATOM 2897 C C . LEU C 1 56 ? -74.28516 25.27814 118.12939 1.000 58.73833 90 LEU C C 1
ATOM 2898 O O . LEU C 1 56 ? -73.98861 26.47342 118.27354 1.000 62.82507 90 LEU C O 1
ATOM 2903 N N . GLY C 1 57 ? -75.50605 24.81449 118.40194 1.000 51.97811 91 GLY C N 1
ATOM 2904 C CA . GLY C 1 57 ? -76.50489 25.70263 118.97002 1.000 52.66159 91 GLY C CA 1
ATOM 2905 C C . GLY C 1 57 ? -76.11676 26.18359 120.35492 1.000 54.08435 91 GLY C C 1
ATOM 2906 O O . GLY C 1 57 ? -76.32847 27.35181 120.70326 1.000 46.77847 91 GLY C O 1
ATOM 2907 N N . ILE C 1 58 ? -75.53375 25.28794 121.16185 1.000 53.53486 92 ILE C N 1
ATOM 2908 C CA . ILE C 1 58 ? -75.07473 25.67057 122.49412 1.000 53.59340 92 ILE C CA 1
ATOM 2909 C C . ILE C 1 58 ? -74.12515 26.85141 122.39613 1.000 47.55953 92 ILE C C 1
ATOM 2910 O O . ILE C 1 58 ? -74.21791 27.81729 123.15992 1.000 50.89647 92 ILE C O 1
ATOM 2915 N N . LEU C 1 59 ? -73.19023 26.78265 121.45606 1.000 45.40693 93 LEU C N 1
ATOM 2916 C CA . LEU C 1 59 ? -72.27822 27.89630 121.24111 1.000 54.75826 93 LEU C CA 1
ATOM 2917 C C . LEU C 1 59 ? -73.03398 29.15634 120.81486 1.000 53.90699 93 LEU C C 1
ATOM 2918 O O . LEU C 1 59 ? -72.86759 30.22548 121.41434 1.000 56.10349 93 LEU C O 1
ATOM 2923 N N . GLU C 1 60 ? -73.91364 29.04328 119.81259 1.000 55.93352 94 GLU C N 1
ATOM 2924 C CA . GLU C 1 60 ? -74.62525 30.23560 119.35414 1.000 48.69414 94 GLU C CA 1
ATOM 2925 C C . GLU C 1 60 ? -75.48477 30.83829 120.44339 1.000 49.03717 94 GLU C C 1
ATOM 2926 O O . GLU C 1 60 ? -75.80477 32.02614 120.37171 1.000 58.56954 94 GLU C O 1
ATOM 2932 N N . ASN C 1 61 ? -75.85309 30.05112 121.45102 1.000 49.92673 95 ASN C N 1
ATOM 2933 C CA . ASN C 1 61 ? -76.76735 30.46923 122.49941 1.000 47.87061 95 ASN C CA 1
ATOM 2934 C C . ASN C 1 61 ? -76.05278 30.82477 123.80924 1.000 49.00043 95 ASN C C 1
ATOM 2935 O O . ASN C 1 61 ? -76.69818 30.93324 124.85372 1.000 57.28423 95 ASN C O 1
ATOM 2937 N N . ILE C 1 62 ? -74.74664 31.02550 123.78275 1.000 47.82853 96 ILE C N 1
ATOM 2938 C CA . ILE C 1 62 ? -74.05711 31.48576 124.99759 1.000 54.90833 96 ILE C CA 1
ATOM 2939 C C . ILE C 1 62 ? -74.43743 32.93335 125.30600 1.000 50.91278 96 ILE C C 1
ATOM 2940 O O . ILE C 1 62 ? -74.43548 33.77830 124.39240 1.000 50.39965 96 ILE C O 1
ATOM 2945 N N . PRO C 1 63 ? -74.76091 33.27706 126.57616 1.000 52.60022 97 PRO C N 1
ATOM 2946 C CA . PRO C 1 63 ? -75.12841 34.65879 126.94413 1.000 48.50312 97 PRO C CA 1
ATOM 2947 C C . PRO C 1 63 ? -73.92143 35.58907 127.03997 1.000 45.48922 97 PRO C C 1
ATOM 2948 O O . PRO C 1 63 ? -73.64317 36.19030 128.08331 1.000 44.15038 97 PRO C O 1
ATOM 2952 N N . LEU C 1 64 ? -73.22145 35.76612 125.92070 1.000 47.96675 98 LEU C N 1
ATOM 2953 C CA . LEU C 1 64 ? -71.95396 36.49369 125.95057 1.000 55.28957 98 LEU C CA 1
ATOM 2954 C C . LEU C 1 64 ? -72.17059 37.93535 126.40616 1.000 51.18093 98 LEU C C 1
ATOM 2955 O O . LEU C 1 64 ? -71.55054 38.40095 127.37782 1.000 47.23756 98 LEU C O 1
ATOM 2960 N N . LEU C 1 65 ? -73.07386 38.65451 125.72334 1.000 63.34803 99 LEU C N 1
ATOM 2961 C CA . LEU C 1 65 ? -73.43346 40.02831 126.09767 1.000 60.92029 99 LEU C CA 1
ATOM 2962 C C . LEU C 1 65 ? -74.41568 39.99024 127.26582 1.000 69.57073 99 LEU C C 1
ATOM 2963 O O . LEU C 1 65 ? -75.48295 40.59533 127.17693 1.000 81.21359 99 LEU C O 1
ATOM 2968 N N . ASP C 1 66 ? -74.15784 39.20668 128.30014 1.000 67.08975 100 ASP C N 1
ATOM 2969 C CA . ASP C 1 66 ? -74.97484 39.29512 129.50756 1.000 55.13031 100 ASP C CA 1
ATOM 2970 C C . ASP C 1 66 ? -73.95860 39.24375 130.61771 1.000 60.33527 100 ASP C C 1
ATOM 2971 O O . ASP C 1 66 ? -73.99077 40.04114 131.56198 1.000 60.40435 100 ASP C O 1
ATOM 2976 N N . VAL C 1 67 ? -73.00849 38.33571 130.44354 1.000 53.25683 101 VAL C N 1
ATOM 2977 C CA . VAL C 1 67 ? -71.78184 38.36599 131.20755 1.000 51.07666 101 VAL C CA 1
ATOM 2978 C C . VAL C 1 67 ? -71.23979 39.75775 130.90893 1.000 60.63984 101 VAL C C 1
ATOM 2979 O O . VAL C 1 67 ? -70.57724 39.98277 129.88588 1.000 56.35164 101 VAL C O 1
ATOM 2983 N N . ILE C 1 68 ? -71.61611 40.71819 131.74984 1.000 68.29112 102 ILE C N 1
ATOM 2984 C CA . ILE C 1 68 ? -71.37324 42.13684 131.50304 1.000 65.99467 102 ILE C CA 1
ATOM 2985 C C . ILE C 1 68 ? -71.45843 42.91301 132.81382 1.000 72.04835 102 ILE C C 1
ATOM 2986 O O . ILE C 1 68 ? -72.51984 42.97871 133.44176 1.000 66.53060 102 ILE C O 1
ATOM 2991 N N . PRO C 1 91 ? -65.11219 50.38387 129.76075 1.000 73.05023 125 PRO C N 1
ATOM 2992 C CA . PRO C 1 91 ? -66.48023 50.55617 130.26977 1.000 71.47701 125 PRO C CA 1
ATOM 2993 C C . PRO C 1 91 ? -67.36233 51.30352 129.26738 1.000 75.48558 125 PRO C C 1
ATOM 2994 O O . PRO C 1 91 ? -68.30594 50.71882 128.72951 1.000 68.39311 125 PRO C O 1
ATOM 2998 N N . LEU C 1 92 ? -67.08230 52.59768 129.08156 1.000 72.93942 126 LEU C N 1
ATOM 2999 C CA . LEU C 1 92 ? -67.57369 53.38812 127.95467 1.000 68.06477 126 LEU C CA 1
ATOM 3000 C C . LEU C 1 92 ? -68.00795 52.49424 126.79599 1.000 65.57726 126 LEU C C 1
ATOM 3001 O O . LEU C 1 92 ? -69.14794 52.57487 126.32527 1.000 66.33286 126 LEU C O 1
ATOM 3003 N N . LEU C 1 93 ? -67.06816 51.66524 126.32459 1.000 65.30094 127 LEU C N 1
ATOM 3004 C CA . LEU C 1 93 ? -67.25915 50.79833 125.16240 1.000 61.53375 127 LEU C CA 1
ATOM 3005 C C . LEU C 1 93 ? -68.41518 49.81027 125.33324 1.000 64.30994 127 LEU C C 1
ATOM 3006 O O . LEU C 1 93 ? -69.02650 49.40081 124.33827 1.000 57.36569 127 LEU C O 1
ATOM 3011 N N . ASN C 1 94 ? -68.73765 49.41427 126.56638 1.000 68.99896 128 ASN C N 1
ATOM 3012 C CA . ASN C 1 94 ? -69.77970 48.40993 126.78258 1.000 64.65160 128 ASN C CA 1
ATOM 3013 C C . ASN C 1 94 ? -71.17922 48.80703 126.32948 1.000 67.37854 128 ASN C C 1
ATOM 3014 O O . ASN C 1 94 ? -72.14915 48.11379 126.64611 1.000 66.94883 128 ASN C O 1
ATOM 3019 N N . ASN C 1 95 ? -71.31418 49.87395 125.55093 1.000 74.68008 129 ASN C N 1
ATOM 3020 C CA . ASN C 1 95 ? -72.62261 50.19982 124.99309 1.000 71.53178 129 ASN C CA 1
ATOM 3021 C C . ASN C 1 95 ? -72.67514 49.56816 123.60258 1.000 78.74655 129 ASN C C 1
ATOM 3022 O O . ASN C 1 95 ? -72.61262 50.21523 122.54924 1.000 63.48673 129 ASN C O 1
ATOM 3027 N N . ILE C 1 96 ? -72.74587 48.23192 123.65556 1.000 70.09397 130 ILE C N 1
ATOM 3028 C CA . ILE C 1 96 ? -72.70214 47.35599 122.48979 1.000 72.09887 130 ILE C CA 1
ATOM 3029 C C . ILE C 1 96 ? -74.07969 46.86875 122.02750 1.000 62.60459 130 ILE C C 1
ATOM 3030 O O . ILE C 1 96 ? -74.18166 46.28000 120.94279 1.000 71.12550 130 ILE C O 1
ATOM 3035 N N . LEU C 1 97 ? -75.13771 47.10431 122.78574 1.000 48.91926 131 LEU C N 1
ATOM 3036 C CA . LEU C 1 97 ? -76.46307 46.79090 122.26336 1.000 59.33434 131 LEU C CA 1
ATOM 3037 C C . LEU C 1 97 ? -76.68864 45.28915 122.09491 1.000 61.83163 131 LEU C C 1
ATOM 3038 O O . LEU C 1 97 ? -77.59219 44.74011 122.73559 1.000 61.27556 131 LEU C O 1
ATOM 3040 N N . ASP C 1 98 ? -75.88927 44.61065 121.26215 1.000 58.34008 132 ASP C N 1
ATOM 3041 C CA . ASP C 1 98 ? -76.02087 43.15790 121.12453 1.000 65.23780 132 ASP C CA 1
ATOM 3042 C C . ASP C 1 98 ? -74.82362 42.52821 120.40679 1.000 63.60507 132 ASP C C 1
ATOM 3043 O O . ASP C 1 98 ? -74.01566 43.20382 119.75063 1.000 56.35916 132 ASP C O 1
ATOM 3048 N N . ILE C 1 99 ? -74.73540 41.20238 120.55186 1.000 57.77725 133 ILE C N 1
ATOM 3049 C CA . ILE C 1 99 ? -73.74320 40.36203 119.88730 1.000 54.99885 133 ILE C CA 1
ATOM 3050 C C . ILE C 1 99 ? -74.42373 39.08349 119.41109 1.000 52.74311 133 ILE C C 1
ATOM 3051 O O . ILE C 1 99 ? -75.08624 38.39843 120.19701 1.000 53.98816 133 ILE C O 1
ATOM 3056 N N . LYS C 1 100 ? -74.25441 38.74855 118.14153 1.000 38.34345 134 LYS C N 1
ATOM 3057 C CA . LYS C 1 100 ? -74.78147 37.49940 117.60940 1.000 56.23293 134 LYS C CA 1
ATOM 3058 C C . LYS C 1 100 ? -73.63231 36.54932 117.28855 1.000 53.37091 134 LYS C C 1
ATOM 3059 O O . LYS C 1 100 ? -72.63619 36.95276 116.68287 1.000 50.41069 134 LYS C O 1
ATOM 3061 N N . ILE C 1 101 ? -73.74251 35.30155 117.72856 1.000 53.17805 135 ILE C N 1
ATOM 3062 C CA . ILE C 1 101 ? -72.71999 34.30449 117.43082 1.000 60.21116 135 ILE C CA 1
ATOM 3063 C C . ILE C 1 101 ? -73.23349 33.40745 116.31716 1.000 55.22207 135 ILE C C 1
ATOM 3064 O O . ILE C 1 101 ? -74.27563 32.75733 116.46126 1.000 54.01062 135 ILE C O 1
ATOM 3069 N N . THR C 1 102 ? -72.48556 33.35597 115.21788 1.000 56.64301 136 THR C N 1
ATOM 3070 C CA . THR C 1 102 ? -72.89017 32.60662 114.04098 1.000 56.98550 136 THR C CA 1
ATOM 3071 C C . THR C 1 102 ? -71.75781 31.68369 113.60404 1.000 59.75295 136 THR C C 1
ATOM 3072 O O . THR C 1 102 ? -70.64266 31.72311 114.13392 1.000 49.29496 136 THR C O 1
ATOM 3076 N N . ASP C 1 103 ? -72.05242 30.86407 112.59799 1.000 65.10488 137 ASP C N 1
ATOM 3077 C CA . ASP C 1 103 ? -71.07482 29.97614 111.98198 1.000 63.90286 137 ASP C CA 1
ATOM 3078 C C . ASP C 1 103 ? -70.32820 29.10476 112.99853 1.000 61.53166 137 ASP C C 1
ATOM 3079 O O . ASP C 1 103 ? -69.09659 29.05656 112.99930 1.000 54.25229 137 ASP C O 1
ATOM 3084 N N . PRO C 1 104 ? -71.04531 28.42106 113.88570 1.000 58.90697 138 PRO C N 1
ATOM 3085 C CA . PRO C 1 104 ? -70.36979 27.49267 114.79357 1.000 53.68883 138 PRO C CA 1
ATOM 3086 C C . PRO C 1 104 ? -69.74508 26.34390 114.01728 1.000 63.69984 138 PRO C C 1
ATOM 3087 O O . PRO C 1 104 ? -70.29926 25.86202 113.02257 1.000 66.77293 138 PRO C O 1
ATOM 3091 N N . GLN C 1 105 ? -68.55460 25.93382 114.44984 1.000 59.81009 139 GLN C N 1
ATOM 3092 C CA . GLN C 1 105 ? -67.86389 24.82832 113.80659 1.000 54.10603 139 GLN C CA 1
ATOM 3093 C C . GLN C 1 105 ? -67.22437 23.91957 114.83550 1.000 61.10941 139 GLN C C 1
ATOM 3094 O O . GLN C 1 105 ? -66.62856 24.37781 115.81675 1.000 59.79157 139 GLN C O 1
ATOM 3100 N N . LEU C 1 106 ? -67.33337 22.63053 114.58078 1.000 57.33990 140 LEU C N 1
ATOM 3101 C CA . LEU C 1 106 ? -66.53704 21.61955 115.25139 1.000 53.70830 140 LEU C CA 1
ATOM 3102 C C . LEU C 1 106 ? -65.48965 21.12334 114.26554 1.000 49.31583 140 LEU C C 1
ATOM 3103 O O . LEU C 1 106 ? -65.84183 20.64969 113.18138 1.000 51.89247 140 LEU C O 1
ATOM 3108 N N . LEU C 1 107 ? -64.21177 21.26057 114.61755 1.000 47.04462 141 LEU C N 1
ATOM 3109 C CA . LEU C 1 107 ? -63.15999 20.74472 113.75597 1.000 43.36470 141 LEU C CA 1
ATOM 3110 C C . LEU C 1 107 ? -62.81297 19.31623 114.16838 1.000 37.28976 141 LEU C C 1
ATOM 3111 O O . LEU C 1 107 ? -63.30692 18.79850 115.16993 1.000 44.37624 141 LEU C O 1
ATOM 3116 N N . GLU C 1 108 ? -61.94400 18.67186 113.39459 1.000 39.04940 142 GLU C N 1
ATOM 3117 C CA . GLU C 1 108 ? -61.57641 17.28804 113.67800 1.000 50.45922 142 GLU C CA 1
ATOM 3118 C C . GLU C 1 108 ? -60.87775 17.18423 115.02735 1.000 43.74666 142 GLU C C 1
ATOM 3119 O O . GLU C 1 108 ? -60.04435 18.02391 115.37375 1.000 41.52472 142 GLU C O 1
ATOM 3125 N N . LEU C 1 109 ? -61.23587 16.15656 115.79509 1.000 36.82066 143 LEU C N 1
ATOM 3126 C CA . LEU C 1 109 ? -60.65713 15.97429 117.11381 1.000 33.11141 143 LEU C CA 1
ATOM 3127 C C . LEU C 1 109 ? -59.21904 15.47335 117.03643 1.000 34.04877 143 LEU C C 1
ATOM 3128 O O . LEU C 1 109 ? -58.83201 14.75165 116.11779 1.000 47.15702 143 LEU C O 1
ATOM 3133 N N . GLY C 1 110 ? -58.41632 15.89688 118.00394 1.000 40.17124 144 GLY C N 1
ATOM 3134 C CA . GLY C 1 110 ? -57.09351 15.33884 118.22530 1.000 32.50091 144 GLY C CA 1
ATOM 3135 C C . GLY C 1 110 ? -57.10011 14.41297 119.42933 1.000 35.86183 144 GLY C C 1
ATOM 3136 O O . GLY C 1 110 ? -57.93031 14.55175 120.32950 1.000 30.67747 144 GLY C O 1
ATOM 3137 N N . LEU C 1 111 ? -56.18625 13.43829 119.42431 1.000 34.27564 145 LEU C N 1
ATOM 3138 C CA . LEU C 1 111 ? -56.09653 12.47882 120.51617 1.000 30.94636 145 LEU C CA 1
ATOM 3139 C C . LEU C 1 111 ? -54.63836 12.11869 120.77122 1.000 34.88956 145 LEU C C 1
ATOM 3140 O O . LEU C 1 111 ? -53.92850 11.70879 119.84835 1.000 30.25958 145 LEU C O 1
ATOM 3145 N N . VAL C 1 112 ? -54.20838 12.23689 122.02918 1.000 38.09604 146 VAL C N 1
ATOM 3146 C CA . VAL C 1 112 ? -52.85395 11.89113 122.45829 1.000 28.00635 146 VAL C CA 1
ATOM 3147 C C . VAL C 1 112 ? -52.94831 10.99962 123.68228 1.000 28.07315 146 VAL C C 1
ATOM 3148 O O . VAL C 1 112 ? -53.82251 11.19602 124.52897 1.000 30.29826 146 VAL C O 1
ATOM 3152 N N . GLN C 1 113 ? -52.06750 10.00947 123.77371 1.000 24.40714 147 GLN C N 1
ATOM 3153 C CA . GLN C 1 113 ? -51.97272 9.16664 124.95980 1.000 24.33858 147 GLN C CA 1
ATOM 3154 C C . GLN C 1 113 ? -50.75004 9.59207 125.77241 1.000 25.24055 147 GLN C C 1
ATOM 3155 O O . GLN C 1 113 ? -49.71750 9.94189 125.20409 1.000 21.09839 147 GLN C O 1
ATOM 3161 N N . SER C 1 114 ? -50.90411 9.64643 127.10055 1.000 24.31191 148 SER C N 1
ATOM 3162 C CA . SER C 1 114 ? -49.81292 10.03141 127.97375 1.000 26.36462 148 SER C CA 1
ATOM 3163 C C . SER C 1 114 ? -48.67290 9.01214 127.88724 1.000 33.68742 148 SER C C 1
ATOM 3164 O O . SER C 1 114 ? -48.89055 7.85228 127.54446 1.000 31.88964 148 SER C O 1
ATOM 3167 N N . PRO C 1 115 ? -47.44787 9.41958 128.22868 1.000 35.53223 149 PRO C N 1
ATOM 3168 C CA . PRO C 1 115 ? -46.30973 8.48513 128.11700 1.000 31.52139 149 PRO C CA 1
ATOM 3169 C C . PRO C 1 115 ? -46.45182 7.23609 128.95583 1.000 31.20309 149 PRO C C 1
ATOM 3170 O O . PRO C 1 115 ? -45.99283 6.16225 128.54162 1.000 33.30336 149 PRO C O 1
ATOM 3174 N N . ASP C 1 116 ? -47.04208 7.34683 130.13912 1.000 30.66849 150 ASP C N 1
ATOM 3175 C CA . ASP C 1 116 ? -47.26762 6.17907 130.97771 1.000 26.47525 150 ASP C CA 1
ATOM 3176 C C . ASP C 1 116 ? -48.48425 5.36176 130.53723 1.000 30.32854 150 ASP C C 1
ATOM 3177 O O . ASP C 1 116 ? -48.79451 4.34893 131.16617 1.000 30.88950 150 ASP C O 1
ATOM 3182 N N . GLY C 1 117 ? -49.20541 5.80105 129.51206 1.000 28.62771 151 GLY C N 1
ATOM 3183 C CA . GLY C 1 117 ? -50.29684 5.04179 128.96239 1.000 27.86060 151 GLY C CA 1
ATOM 3184 C C . GLY C 1 117 ? -51.61272 5.10583 129.71001 1.000 30.15309 151 GLY C C 1
ATOM 3185 O O . GLY C 1 117 ? -52.60574 4.55756 129.21076 1.000 28.23300 151 GLY C O 1
ATOM 3186 N N . HIS C 1 118 ? -51.68562 5.79727 130.85110 1.000 34.36335 152 HIS C N 1
ATOM 3187 C CA . HIS C 1 118 ? -52.87796 5.71609 131.69511 1.000 29.30207 152 HIS C CA 1
ATOM 3188 C C . HIS C 1 118 ? -53.94258 6.75465 131.37974 1.000 24.90250 152 HIS C C 1
ATOM 3189 O O . HIS C 1 118 ? -55.03090 6.67773 131.94939 1.000 33.69301 152 HIS C O 1
ATOM 3196 N N . ARG C 1 119 ? -53.66344 7.72248 130.51602 1.000 23.58894 153 ARG C N 1
ATOM 3197 C CA . ARG C 1 119 ? -54.53659 8.87248 130.32165 1.000 26.87499 153 ARG C CA 1
ATOM 3198 C C . ARG C 1 119 ? -54.60801 9.22049 128.84053 1.000 24.54341 153 ARG C C 1
ATOM 3199 O O . ARG C 1 119 ? -53.67353 8.95242 128.09464 1.000 24.51658 153 ARG C O 1
ATOM 3207 N N . LEU C 1 120 ? -55.73634 9.79579 128.41685 1.000 26.93019 154 LEU C N 1
ATOM 3208 C CA . LEU C 1 120 ? -55.89858 10.33974 127.07444 1.000 23.48060 154 LEU C CA 1
ATOM 3209 C C . LEU C 1 120 ? -56.16946 11.84204 127.13491 1.000 24.82251 154 LEU C C 1
ATOM 3210 O O . LEU C 1 120 ? -56.83319 12.33017 128.04707 1.000 26.75254 154 LEU C O 1
ATOM 3215 N N . TYR C 1 121 ? -55.70960 12.56638 126.12587 1.000 23.71438 155 TYR C N 1
ATOM 3216 C CA . TYR C 1 121 ? -55.98473 13.99117 125.99648 1.000 27.50676 155 TYR C CA 1
ATOM 3217 C C . TYR C 1 121 ? -56.63094 14.24189 124.63856 1.000 29.85384 155 TYR C C 1
ATOM 3218 O O . TYR C 1 121 ? -56.00218 14.02216 123.59281 1.000 25.46815 155 TYR C O 1
ATOM 3227 N N . VAL C 1 122 ? -57.88269 14.69688 124.67079 1.000 24.63713 156 VAL C N 1
ATOM 3228 C CA . VAL C 1 122 ? -58.67870 14.98977 123.48911 1.000 24.11805 156 VAL C CA 1
ATOM 3229 C C . VAL C 1 122 ? -58.63154 16.48433 123.21555 1.000 29.01968 156 VAL C C 1
ATOM 3230 O O . VAL C 1 122 ? -58.90828 17.29391 124.10490 1.000 33.53698 156 VAL C O 1
ATOM 3234 N N . THR C 1 123 ? -58.28581 16.85106 121.99536 1.000 31.25251 157 THR C N 1
ATOM 3235 C CA . THR C 1 123 ? -58.30743 18.23635 121.55320 1.000 30.93030 157 THR C CA 1
ATOM 3236 C C . THR C 1 123 ? -59.56950 18.50278 120.73509 1.000 38.59844 157 THR C C 1
ATOM 3237 O O . THR C 1 123 ? -59.79895 17.85755 119.70095 1.000 33.32689 157 THR C O 1
ATOM 3241 N N . ILE C 1 124 ? -60.38076 19.44429 121.21218 1.000 32.00095 158 ILE C N 1
ATOM 3242 C CA . ILE C 1 124 ? -61.67829 19.78678 120.64544 1.000 35.92745 158 ILE C CA 1
ATOM 3243 C C . ILE C 1 124 ? -61.61180 21.18251 120.04196 1.000 32.27490 158 ILE C C 1
ATOM 3244 O O . ILE C 1 124 ? -61.78317 22.17732 120.75831 1.000 36.53215 158 ILE C O 1
ATOM 3249 N N . PRO C 1 125 ? -61.34825 21.29949 118.75704 1.000 34.50728 159 PRO C N 1
ATOM 3250 C CA . PRO C 1 125 ? -61.17033 22.62815 118.15588 1.000 36.55364 159 PRO C CA 1
ATOM 3251 C C . PRO C 1 125 ? -62.47077 23.24765 117.66754 1.000 49.59309 159 PRO C C 1
ATOM 3252 O O . PRO C 1 125 ? -63.21317 22.62810 116.89494 1.000 52.14080 159 PRO C O 1
ATOM 3256 N N . LEU C 1 126 ? -62.75143 24.47574 118.09671 1.000 46.02236 160 LEU C N 1
ATOM 3257 C CA . LEU C 1 126 ? -64.00665 25.14608 117.81227 1.000 47.36838 160 LEU C CA 1
ATOM 3258 C C . LEU C 1 126 ? -63.75953 26.48567 117.13066 1.000 49.57597 160 LEU C C 1
ATOM 3259 O O . LEU C 1 126 ? -62.78502 27.18668 117.41528 1.000 54.35504 160 LEU C O 1
ATOM 3264 N N . GLY C 1 127 ? -64.66590 26.84359 116.22704 1.000 58.97809 161 GLY C N 1
ATOM 3265 C CA . GLY C 1 127 ? -64.65724 28.15824 115.63010 1.000 60.12827 161 GLY C CA 1
ATOM 3266 C C . GLY C 1 127 ? -66.05007 28.75315 115.65707 1.000 51.69296 161 GLY C C 1
ATOM 3267 O O . GLY C 1 127 ? -67.05454 28.04205 115.72038 1.000 52.17385 161 GLY C O 1
ATOM 3268 N N . LEU C 1 128 ? -66.09060 30.08309 115.63306 1.000 60.97515 162 LEU C N 1
ATOM 3269 C CA . LEU C 1 128 ? -67.35939 30.80534 115.57740 1.000 54.18351 162 LEU C CA 1
ATOM 3270 C C . LEU C 1 128 ? -67.08676 32.26298 115.21589 1.000 56.91595 162 LEU C C 1
ATOM 3271 O O . LEU C 1 128 ? -65.94468 32.72126 115.21778 1.000 50.84141 162 LEU C O 1
ATOM 3276 N N . THR C 1 129 ? -68.15026 32.98148 114.86482 1.000 62.76347 163 THR C N 1
ATOM 3277 C CA . THR C 1 129 ? -68.06070 34.38866 114.50097 1.000 58.79613 163 THR C CA 1
ATOM 3278 C C . THR C 1 129 ? -68.90348 35.21281 115.45585 1.000 56.60909 163 THR C C 1
ATOM 3279 O O . THR C 1 129 ? -70.02349 34.82193 115.80690 1.000 57.92922 163 THR C O 1
ATOM 3283 N N . LEU C 1 130 ? -68.31618 36.29844 115.93470 1.000 53.80755 164 LEU C N 1
ATOM 3284 C CA . LEU C 1 130 ? -68.99809 37.30961 116.71932 1.000 56.12211 164 LEU C CA 1
ATOM 3285 C C . LEU C 1 130 ? -69.42053 38.46151 115.81096 1.000 53.38839 164 LEU C C 1
ATOM 3286 O O . LEU C 1 130 ? -68.64305 38.90032 114.96051 1.000 51.97567 164 LEU C O 1
ATOM 3291 N N . ASN C 1 131 ? -70.68262 38.87748 115.93541 1.000 52.84075 165 ASN C N 1
ATOM 3292 C CA . ASN C 1 131 ? -71.25961 40.02728 115.24233 1.000 46.23084 165 ASN C CA 1
ATOM 3293 C C . ASN C 1 131 ? -71.60636 41.03070 116.33886 1.000 58.42284 165 ASN C C 1
ATOM 3294 O O . ASN C 1 131 ? -72.57399 40.83683 117.08318 1.000 53.84045 165 ASN C O 1
ATOM 3296 N N . VAL C 1 132 ? -70.78251 42.06904 116.46957 1.000 57.49289 166 VAL C N 1
ATOM 3297 C CA . VAL C 1 132 ? -70.87891 43.04289 117.55206 1.000 58.05295 166 VAL C CA 1
ATOM 3298 C C . VAL C 1 132 ? -71.52819 44.30739 116.99972 1.000 62.16479 166 VAL C C 1
ATOM 3299 O O . VAL C 1 132 ? -70.96637 44.95452 116.10305 1.000 63.48178 166 VAL C O 1
ATOM 3303 N N . ASN C 1 133 ? -72.71950 44.66169 117.50312 1.000 65.17979 167 ASN C N 1
ATOM 3304 C CA . ASN C 1 133 ? -73.40380 45.87228 117.04520 1.000 62.56134 167 ASN C CA 1
ATOM 3305 C C . ASN C 1 133 ? -72.95336 47.07414 117.87349 1.000 55.79658 167 ASN C C 1
ATOM 3306 O O . ASN C 1 133 ? -73.36602 47.23200 119.02280 1.000 54.58875 167 ASN C O 1
ATOM 3311 N N . MET C 1 134 ? -72.15416 47.95265 117.27030 1.000 56.76810 168 MET C N 1
ATOM 3312 C CA . MET C 1 134 ? -71.76079 49.22329 117.88448 1.000 62.33043 168 MET C CA 1
ATOM 3313 C C . MET C 1 134 ? -72.05167 50.32415 116.86718 1.000 59.86788 168 MET C C 1
ATOM 3314 O O . MET C 1 134 ? -71.18007 50.69723 116.06954 1.000 62.54778 168 MET C O 1
ATOM 3319 N N . PRO C 1 135 ? -73.27401 50.85906 116.84733 1.000 58.23816 169 PRO C N 1
ATOM 3320 C CA . PRO C 1 135 ? -73.60139 51.83305 115.79362 1.000 56.66256 169 PRO C CA 1
ATOM 3321 C C . PRO C 1 135 ? -72.71701 53.06757 115.86467 1.000 54.12240 169 PRO C C 1
ATOM 3322 O O . PRO C 1 135 ? -72.31397 53.60369 114.82634 1.000 52.12367 169 PRO C O 1
ATOM 3326 N N . VAL C 1 136 ? -72.37066 53.50340 117.07827 1.000 54.30668 170 VAL C N 1
ATOM 3327 C CA . VAL C 1 136 ? -71.52473 54.67719 117.28586 1.000 52.69850 170 VAL C CA 1
ATOM 3328 C C . VAL C 1 136 ? -70.25810 54.65170 116.42946 1.000 59.82300 170 VAL C C 1
ATOM 3329 O O . VAL C 1 136 ? -69.74203 55.71173 116.04813 1.000 57.21041 170 VAL C O 1
ATOM 3333 N N . VAL C 1 137 ? -69.71509 53.46026 116.13573 1.000 59.46701 171 VAL C N 1
ATOM 3334 C CA . VAL C 1 137 ? -68.48825 53.36296 115.33835 1.000 58.30641 171 VAL C CA 1
ATOM 3335 C C . VAL C 1 137 ? -68.77473 53.25401 113.84312 1.000 60.31773 171 VAL C C 1
ATOM 3336 O O . VAL C 1 137 ? -67.83052 53.27724 113.03504 1.000 62.94290 171 VAL C O 1
ATOM 3340 N N . GLY C 1 138 ? -70.04472 53.13637 113.44394 1.000 59.47335 172 GLY C N 1
ATOM 3341 C CA . GLY C 1 138 ? -70.40111 53.04053 112.04993 1.000 56.62948 172 GLY C CA 1
ATOM 3342 C C . GLY C 1 138 ? -70.01705 51.74554 111.37440 1.000 63.79971 172 GLY C C 1
ATOM 3343 O O . GLY C 1 138 ? -70.52411 51.46108 110.28459 1.000 68.64956 172 GLY C O 1
ATOM 3344 N N . SER C 1 139 ? -69.12770 50.95827 111.97040 1.000 68.96352 173 SER C N 1
ATOM 3345 C CA . SER C 1 139 ? -68.64412 49.73910 111.34339 1.000 74.49963 173 SER C CA 1
ATOM 3346 C C . SER C 1 139 ? -69.51398 48.54291 111.71530 1.000 70.70892 173 SER C C 1
ATOM 3347 O O . SER C 1 139 ? -70.13955 48.51047 112.77791 1.000 66.60018 173 SER C O 1
ATOM 3350 N N . LEU C 1 140 ? -69.55093 47.55531 110.82621 1.000 73.74734 174 LEU C N 1
ATOM 3351 C CA . LEU C 1 140 ? -70.07533 46.23806 111.17025 1.000 77.82697 174 LEU C CA 1
ATOM 3352 C C . LEU C 1 140 ? -68.88447 45.45317 111.69935 1.000 75.38884 174 LEU C C 1
ATOM 3353 O O . LEU C 1 140 ? -67.93781 45.17791 110.95127 1.000 69.94625 174 LEU C O 1
ATOM 3355 N N . LEU C 1 141 ? -68.90462 45.11083 112.98466 1.000 65.44571 175 LEU C N 1
ATOM 3356 C CA . LEU C 1 141 ? -67.76727 44.43443 113.58787 1.000 59.23572 175 LEU C CA 1
ATOM 3357 C C . LEU C 1 141 ? -68.01663 42.92791 113.58177 1.000 59.07499 175 LEU C C 1
ATOM 3358 O O . LEU C 1 141 ? -68.85497 42.42281 114.33842 1.000 54.01391 175 LEU C O 1
ATOM 3363 N N . GLN C 1 142 ? -67.28290 42.21986 112.72062 1.000 59.68661 176 GLN C N 1
ATOM 3364 C CA . GLN C 1 142 ? -67.26747 40.76210 112.67029 1.000 64.23446 176 GLN C CA 1
ATOM 3365 C C . GLN C 1 142 ? -65.91629 40.25341 113.14430 1.000 57.52476 176 GLN C C 1
ATOM 3366 O O . GLN C 1 142 ? -64.86495 40.68196 112.65162 1.000 53.05053 176 GLN C O 1
ATOM 3372 N N . LEU C 1 143 ? -65.96197 39.34243 114.10167 1.000 58.71262 177 LEU C N 1
ATOM 3373 C CA . LEU C 1 143 ? -64.78459 38.78495 114.73653 1.000 55.79697 177 LEU C CA 1
ATOM 3374 C C . LEU C 1 143 ? -64.78754 37.27562 114.52071 1.000 46.75827 177 LEU C C 1
ATOM 3375 O O . LEU C 1 143 ? -65.74680 36.59375 114.88019 1.000 43.62379 177 LEU C O 1
ATOM 3380 N N . ALA C 1 144 ? -63.73447 36.76152 113.91550 1.000 48.03218 178 ALA C N 1
ATOM 3381 C CA . ALA C 1 144 ? -63.53867 35.32420 113.84531 1.000 51.30558 178 ALA C CA 1
ATOM 3382 C C . ALA C 1 144 ? -62.87070 34.86382 115.13452 1.000 45.66171 178 ALA C C 1
ATOM 3383 O O . ALA C 1 144 ? -61.84794 35.42750 115.54528 1.000 42.64422 178 ALA C O 1
ATOM 3385 N N . VAL C 1 145 ? -63.49182 33.88628 115.79572 1.000 43.90750 179 VAL C N 1
ATOM 3386 C CA . VAL C 1 145 ? -63.02756 33.30069 117.04651 1.000 52.69942 179 VAL C CA 1
ATOM 3387 C C . VAL C 1 145 ? -62.64173 31.84953 116.78843 1.000 53.85292 179 VAL C C 1
ATOM 3388 O O . VAL C 1 145 ? -63.40841 31.09328 116.17502 1.000 56.35128 179 VAL C O 1
ATOM 3392 N N . LYS C 1 146 ? -61.47429 31.46039 117.29733 1.000 46.80014 180 LYS C N 1
ATOM 3393 C CA . LYS C 1 146 ? -61.00812 30.08088 117.32913 1.000 46.25350 180 LYS C CA 1
ATOM 3394 C C . LYS C 1 146 ? -60.61292 29.72995 118.76214 1.000 44.71997 180 LYS C C 1
ATOM 3395 O O . LYS C 1 146 ? -60.10897 30.58401 119.50163 1.000 40.52745 180 LYS C O 1
ATOM 3401 N N . LEU C 1 147 ? -60.82948 28.46842 119.15124 1.000 40.83600 181 LEU C N 1
ATOM 3402 C CA . LEU C 1 147 ? -60.53414 28.03643 120.51568 1.000 42.82359 181 LEU C CA 1
ATOM 3403 C C . LEU C 1 147 ? -60.46332 26.51391 120.60243 1.000 40.48203 181 LEU C C 1
ATOM 3404 O O . LEU C 1 147 ? -61.30860 25.82987 120.04235 1.000 43.07145 181 LEU C O 1
ATOM 3409 N N . ASN C 1 148 ? -59.50231 25.98367 121.35701 1.000 41.59239 182 ASN C N 1
ATOM 3410 C CA . ASN C 1 148 ? -59.44406 24.54578 121.61645 1.000 38.64615 182 ASN C CA 1
ATOM 3411 C C . ASN C 1 148 ? -59.81526 24.25202 123.06377 1.000 37.12444 182 ASN C C 1
ATOM 3412 O O . ASN C 1 148 ? -59.46915 25.01302 123.97803 1.000 36.74584 182 ASN C O 1
ATOM 3417 N N . ILE C 1 149 ? -60.53014 23.15099 123.26418 1.000 31.28139 183 ILE C N 1
ATOM 3418 C CA . ILE C 1 149 ? -60.77081 22.60133 124.59177 1.000 28.62583 183 ILE C CA 1
ATOM 3419 C C . ILE C 1 149 ? -59.97804 21.30671 124.70598 1.000 34.03591 183 ILE C C 1
ATOM 3420 O O . ILE C 1 149 ? -59.92548 20.51974 123.75798 1.000 31.93114 183 ILE C O 1
ATOM 3425 N N . THR C 1 150 ? -59.32448 21.09845 125.84415 1.000 35.60256 184 THR C N 1
ATOM 3426 C CA . THR C 1 150 ? -58.60536 19.86332 126.11519 1.000 26.36508 184 THR C CA 1
ATOM 3427 C C . THR C 1 150 ? -59.33439 19.07541 127.18680 1.000 25.10108 184 THR C C 1
ATOM 3428 O O . THR C 1 150 ? -59.61482 19.59445 128.27359 1.000 32.85064 184 THR C O 1
ATOM 3432 N N . ALA C 1 151 ? -59.63733 17.82520 126.88634 1.000 28.50491 185 ALA C N 1
ATOM 3433 C CA . ALA C 1 151 ? -60.36225 16.97805 127.81959 1.000 32.98446 185 ALA C CA 1
ATOM 3434 C C . ALA C 1 151 ? -59.46299 15.82580 128.20663 1.000 31.29895 185 ALA C C 1
ATOM 3435 O O . ALA C 1 151 ? -58.92495 15.13212 127.33754 1.000 31.19554 185 ALA C O 1
ATOM 3437 N N . GLU C 1 152 ? -59.26804 15.66701 129.50607 1.000 30.86907 186 GLU C N 1
ATOM 3438 C CA . GLU C 1 152 ? -58.49572 14.56920 130.04523 1.000 31.12339 186 GLU C CA 1
ATOM 3439 C C . GLU C 1 152 ? -59.44515 13.43015 130.35698 1.000 32.76766 186 GLU C C 1
ATOM 3440 O O . GLU C 1 152 ? -60.44769 13.62516 131.06364 1.000 29.09596 186 GLU C O 1
ATOM 3446 N N . VAL C 1 153 ? -59.11952 12.24534 129.84890 1.000 32.95243 187 VAL C N 1
ATOM 3447 C CA . VAL C 1 153 ? -59.92187 11.05011 130.06933 1.000 32.33405 187 VAL C CA 1
ATOM 3448 C C . VAL C 1 153 ? -59.06698 10.03009 130.79821 1.000 30.21085 187 VAL C C 1
ATOM 3449 O O . VAL C 1 153 ? -57.91719 9.78357 130.40866 1.000 27.14106 187 VAL C O 1
ATOM 3453 N N . LEU C 1 154 ? -59.63245 9.46040 131.85746 1.000 30.79314 188 LEU C N 1
ATOM 3454 C CA . LEU C 1 154 ? -58.98361 8.50538 132.73680 1.000 34.83108 188 LEU C CA 1
ATOM 3455 C C . LEU C 1 154 ? -59.85174 7.25549 132.82654 1.000 36.84101 188 LEU C C 1
ATOM 3456 O O . LEU C 1 154 ? -61.04791 7.28767 132.54011 1.000 34.07024 188 LEU C O 1
ATOM 3461 N N . ALA C 1 155 ? -59.23843 6.15724 133.25234 1.000 39.16798 189 ALA C N 1
ATOM 3462 C CA . ALA C 1 155 ? -59.93721 4.92264 133.57636 1.000 37.62664 189 ALA C CA 1
ATOM 3463 C C . ALA C 1 155 ? -59.92555 4.68037 135.08090 1.000 45.05133 189 ALA C C 1
ATOM 3464 O O . ALA C 1 155 ? -58.90240 4.88454 135.74085 1.000 40.34053 189 ALA C O 1
ATOM 3466 N N . VAL C 1 156 ? -61.06185 4.23946 135.62024 1.000 51.47197 190 VAL C N 1
ATOM 3467 C CA . VAL C 1 156 ? -61.18086 3.97307 137.05583 1.000 55.36542 190 VAL C CA 1
ATOM 3468 C C . VAL C 1 156 ? -62.16109 2.82669 137.28470 1.000 57.53359 190 VAL C C 1
ATOM 3469 O O . VAL C 1 156 ? -63.12595 2.66048 136.53649 1.000 55.45664 190 VAL C O 1
ATOM 3473 N N . LYS C 1 157 ? -61.89016 2.00970 138.30277 1.000 65.95684 191 LYS C N 1
ATOM 3474 C CA . LYS C 1 157 ? -62.78007 0.91761 138.68706 1.000 72.10482 191 LYS C CA 1
ATOM 3475 C C . LYS C 1 157 ? -63.61254 1.30901 139.90609 1.000 80.36812 191 LYS C C 1
ATOM 3476 O O . LYS C 1 157 ? -63.09572 1.89879 140.86015 1.000 79.93312 191 LYS C O 1
ATOM 3478 N N . ASP C 1 158 ? -64.89871 0.95408 139.88254 1.000 82.35961 192 ASP C N 1
ATOM 3479 C CA . ASP C 1 158 ? -65.80421 1.25094 140.98373 1.000 79.59196 192 ASP C CA 1
ATOM 3480 C C . ASP C 1 158 ? -65.78812 0.11950 142.01415 1.000 81.85306 192 ASP C C 1
ATOM 3481 O O . ASP C 1 158 ? -65.08081 -0.88159 141.87240 1.000 78.29764 192 ASP C O 1
ATOM 3486 N N . ASN C 1 159 ? -66.55246 0.31066 143.09456 1.000 86.28785 193 ASN C N 1
ATOM 3487 C CA . ASN C 1 159 ? -66.61875 -0.67332 144.16856 1.000 74.79742 193 ASN C CA 1
ATOM 3488 C C . ASN C 1 159 ? -67.18005 -2.00747 143.70050 1.000 78.87314 193 ASN C C 1
ATOM 3489 O O . ASN C 1 159 ? -67.03022 -3.01036 144.40498 1.000 82.75271 193 ASN C O 1
ATOM 3491 N N . GLN C 1 160 ? -67.83357 -2.04476 142.54271 1.000 81.89344 194 GLN C N 1
ATOM 3492 C CA . GLN C 1 160 ? -68.34358 -3.28595 141.97985 1.000 81.33589 194 GLN C CA 1
ATOM 3493 C C . GLN C 1 160 ? -67.39501 -3.90382 140.95815 1.000 87.73161 194 GLN C C 1
ATOM 3494 O O . GLN C 1 160 ? -67.73514 -4.92862 140.35434 1.000 87.91111 194 GLN C O 1
ATOM 3496 N N . GLY C 1 161 ? -66.22374 -3.30088 140.74344 1.000 85.71520 195 GLY C N 1
ATOM 3497 C CA . GLY C 1 161 ? -65.22249 -3.81620 139.83102 1.000 85.85116 195 GLY C CA 1
ATOM 3498 C C . GLY C 1 161 ? -65.36071 -3.43157 138.37116 1.000 81.09619 195 GLY C C 1
ATOM 3499 O O . GLY C 1 161 ? -64.49022 -3.79981 137.57269 1.000 86.84434 195 GLY C O 1
ATOM 3500 N N . ARG C 1 162 ? -66.40849 -2.70659 137.98955 1.000 78.17695 196 ARG C N 1
ATOM 3501 C CA . ARG C 1 162 ? -66.57381 -2.29590 136.60051 1.000 79.00540 196 ARG C CA 1
ATOM 3502 C C . ARG C 1 162 ? -65.67280 -1.10892 136.27074 1.000 76.92588 196 ARG C C 1
ATOM 3503 O O . ARG C 1 162 ? -65.56247 -0.15631 137.04768 1.000 77.05619 196 ARG C O 1
ATOM 3505 N N . ILE C 1 163 ? -65.04843 -1.15985 135.09521 1.000 74.11063 197 ILE C N 1
ATOM 3506 C CA . ILE C 1 163 ? -64.11304 -0.13227 134.65040 1.000 60.37268 197 ILE C CA 1
ATOM 3507 C C . ILE C 1 163 ? -64.88616 0.93559 133.89641 1.000 63.72590 197 ILE C C 1
ATOM 3508 O O . ILE C 1 163 ? -65.80409 0.63204 133.12699 1.000 73.56835 197 ILE C O 1
ATOM 3510 N N . HIS C 1 164 ? -64.50901 2.19364 134.09512 1.000 58.43296 198 HIS C N 1
ATOM 3511 C CA . HIS C 1 164 ? -65.21297 3.29444 133.46510 1.000 54.56219 198 HIS C CA 1
ATOM 3512 C C . HIS C 1 164 ? -64.19848 4.29743 132.94693 1.000 52.08542 198 HIS C C 1
ATOM 3513 O O . HIS C 1 164 ? -63.12346 4.47799 133.52969 1.000 45.01635 198 HIS C O 1
ATOM 3520 N N . LEU C 1 165 ? -64.57661 4.97407 131.86530 1.000 53.64346 199 LEU C N 1
ATOM 3521 C CA . LEU C 1 165 ? -63.88169 6.16545 131.41022 1.000 44.78592 199 LEU C CA 1
ATOM 3522 C C . LEU C 1 165 ? -64.54457 7.38443 132.02222 1.000 47.29952 199 LEU C C 1
ATOM 3523 O O . LEU C 1 165 ? -65.74273 7.60397 131.81979 1.000 50.79830 199 LEU C O 1
ATOM 3528 N N . VAL C 1 166 ? -63.75430 8.21212 132.70166 1.000 44.43385 200 VAL C N 1
ATOM 3529 C CA . VAL C 1 166 ? -64.27960 9.39478 133.36735 1.000 39.87641 200 VAL C CA 1
ATOM 3530 C C . VAL C 1 166 ? -63.43479 10.59310 132.97775 1.000 40.78883 200 VAL C C 1
ATOM 3531 O O . VAL C 1 166 ? -62.23524 10.48048 132.69452 1.000 41.58568 200 VAL C O 1
ATOM 3535 N N . LEU C 1 167 ? -64.07384 11.75288 132.97783 1.000 37.97709 201 LEU C N 1
ATOM 3536 C CA . LEU C 1 167 ? -63.39062 12.99113 132.66830 1.000 33.92206 201 LEU C CA 1
ATOM 3537 C C . LEU C 1 167 ? -62.64560 13.48677 133.90387 1.000 39.44105 201 LEU C C 1
ATOM 3542 N N . GLY C 1 168 ? -61.34199 13.68805 133.71842 1.000 35.50635 202 GLY C N 1
ATOM 3543 C CA . GLY C 1 168 ? -60.48576 14.31744 134.69238 1.000 36.42418 202 GLY C CA 1
ATOM 3544 C C . GLY C 1 168 ? -60.42444 15.80307 134.41714 1.000 37.66791 202 GLY C C 1
ATOM 3545 O O . GLY C 1 168 ? -61.45481 16.48029 134.42428 1.000 41.00136 202 GLY C O 1
ATOM 3546 N N . ASP C 1 169 ? -59.23607 16.32308 134.14692 1.000 32.27685 203 ASP C N 1
ATOM 3547 C CA . ASP C 1 169 ? -59.10966 17.73600 133.82249 1.000 33.99174 203 ASP C CA 1
ATOM 3548 C C . ASP C 1 169 ? -59.82787 18.06390 132.51139 1.000 34.08063 203 ASP C C 1
ATOM 3549 O O . ASP C 1 169 ? -59.78546 17.29872 131.54597 1.000 36.78068 203 ASP C O 1
ATOM 3554 N N . CYS C 1 170 ? -60.51196 19.20316 132.47915 1.000 29.87784 204 CYS C N 1
ATOM 3555 C CA . CYS C 1 170 ? -61.13086 19.65925 131.24009 1.000 33.14659 204 CYS C CA 1
ATOM 3556 C C . CYS C 1 170 ? -61.08356 21.17506 131.19823 1.000 34.01494 204 CYS C C 1
ATOM 3557 O O . CYS C 1 170 ? -61.61143 21.83513 132.09565 1.000 29.55914 204 CYS C O 1
ATOM 3560 N N . THR C 1 171 ? -60.45396 21.72883 130.16930 1.000 26.92820 205 THR C N 1
ATOM 3561 C CA . THR C 1 171 ? -60.30321 23.17168 130.21575 1.000 34.21394 205 THR C CA 1
ATOM 3562 C C . THR C 1 171 ? -59.78546 23.65155 128.86931 1.000 36.60622 205 THR C C 1
ATOM 3563 O O . THR C 1 171 ? -59.29225 22.86188 128.06603 1.000 36.41467 205 THR C O 1
ATOM 3567 N N . HIS C 1 172 ? -59.93672 24.94549 128.61239 1.000 35.16889 206 HIS C N 1
ATOM 3568 C CA . HIS C 1 172 ? -59.47849 25.48186 127.33939 1.000 37.31864 206 HIS C CA 1
ATOM 3569 C C . HIS C 1 172 ? -57.95375 25.55032 127.29089 1.000 38.68156 206 HIS C C 1
ATOM 3570 O O . HIS C 1 172 ? -57.27721 25.65756 128.31567 1.000 39.95045 206 HIS C O 1
ATOM 3577 N N . SER C 1 173 ? -57.41352 25.45216 126.08546 1.000 37.54950 207 SER C N 1
ATOM 3578 C CA . SER C 1 173 ? -55.96771 25.46558 125.92010 1.000 39.20500 207 SER C CA 1
ATOM 3579 C C . SER C 1 173 ? -55.43974 26.88996 125.99706 1.000 45.64934 207 SER C C 1
ATOM 3580 O O . SER C 1 173 ? -55.82634 27.73020 125.17639 1.000 43.13084 207 SER C O 1
ATOM 3583 N N . PRO C 1 174 ? -54.53602 27.19078 126.91750 1.000 50.17402 208 PRO C N 1
ATOM 3584 C CA . PRO C 1 174 ? -53.93670 28.52685 126.94710 1.000 46.33814 208 PRO C CA 1
ATOM 3585 C C . PRO C 1 174 ? -53.33186 28.87854 125.59454 1.000 44.29686 208 PRO C C 1
ATOM 3586 O O . PRO C 1 174 ? -52.72088 28.03933 124.92762 1.000 43.63900 208 PRO C O 1
ATOM 3590 N N . GLY C 1 175 ? -53.55149 30.12138 125.16881 1.000 43.48285 209 GLY C N 1
ATOM 3591 C CA . GLY C 1 175 ? -52.96392 30.62776 123.93786 1.000 45.82678 209 GLY C CA 1
ATOM 3592 C C . GLY C 1 175 ? -53.55181 30.08114 122.65517 1.000 54.88706 209 GLY C C 1
ATOM 3593 O O . GLY C 1 175 ? -52.99257 30.32827 121.58083 1.000 49.19705 209 GLY C O 1
ATOM 3594 N N . SER C 1 176 ? -54.66270 29.34332 122.73292 1.000 49.03889 210 SER C N 1
ATOM 3595 C CA . SER C 1 176 ? -55.35836 28.84232 121.56027 1.000 45.82887 210 SER C CA 1
ATOM 3596 C C . SER C 1 176 ? -56.51100 29.74777 121.15341 1.000 46.88182 210 SER C C 1
ATOM 3597 O O . SER C 1 176 ? -57.08392 29.56510 120.07537 1.000 42.12739 210 SER C O 1
ATOM 3600 N N . LEU C 1 177 ? -56.86117 30.70644 121.99659 1.000 48.91429 211 LEU C N 1
ATOM 3601 C CA . LEU C 1 177 ? -57.86417 31.69373 121.64066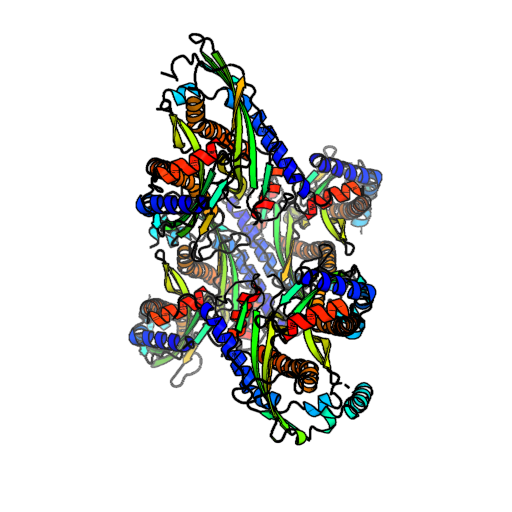 1.000 46.29661 211 LEU C CA 1
ATOM 3602 C C . LEU C 1 177 ? -57.34385 32.56133 120.50052 1.000 40.96963 211 LEU C C 1
ATOM 3603 O O . LEU C 1 177 ? -56.23764 33.10534 120.56687 1.000 34.88836 211 LEU C O 1
ATOM 3608 N N . LYS C 1 178 ? -58.12721 32.66121 119.43605 1.000 45.10217 212 LYS C N 1
ATOM 3609 C CA . LYS C 1 178 ? -57.79563 33.52783 118.31736 1.000 41.92916 212 LYS C CA 1
ATOM 3610 C C . LYS C 1 178 ? -59.00486 34.40576 118.04917 1.000 42.11246 212 LYS C C 1
ATOM 3611 O O . LYS C 1 178 ? -60.11718 33.89913 117.89230 1.000 40.70810 212 LYS C O 1
ATOM 3617 N N . ILE C 1 179 ? -58.79780 35.71584 118.07339 1.000 53.54351 213 ILE C N 1
ATOM 3618 C CA . ILE C 1 179 ? -59.83355 36.70068 117.78423 1.000 54.05975 213 ILE C CA 1
ATOM 3619 C C . ILE C 1 179 ? -59.29136 37.62731 116.71046 1.000 54.47444 213 ILE C C 1
ATOM 3620 O O . ILE C 1 179 ? -58.31968 38.34482 116.95342 1.000 52.55222 213 ILE C O 1
ATOM 3625 N N . SER C 1 180 ? -59.92389 37.63931 115.54203 1.000 55.15095 214 SER C N 1
ATOM 3626 C CA . SER C 1 180 ? -59.45816 38.46717 114.43828 1.000 59.96792 214 SER C CA 1
ATOM 3627 C C . SER C 1 180 ? -60.63077 39.24074 113.85861 1.000 62.64732 214 SER C C 1
ATOM 3628 O O . SER C 1 180 ? -61.70142 38.68427 113.60672 1.000 52.98687 214 SER C O 1
ATOM 3631 N N . LEU C 1 181 ? -60.41201 40.52495 113.62629 1.000 67.72283 215 LEU C N 1
ATOM 3632 C CA . LEU C 1 181 ? -61.45381 41.37863 113.08596 1.000 66.18402 215 LEU C CA 1
ATOM 3633 C C . LEU C 1 181 ? -61.61053 41.09367 111.59977 1.000 66.24893 215 LEU C C 1
ATOM 3634 O O . LEU C 1 181 ? -60.63635 41.13752 110.84292 1.000 65.62284 215 LEU C O 1
ATOM 3639 N N . LEU C 1 182 ? -62.83492 40.79207 111.18531 1.000 60.04964 216 LEU C N 1
ATOM 3640 C CA . LEU C 1 182 ? -63.08102 40.36417 109.81982 1.000 58.89585 216 LEU C CA 1
ATOM 3641 C C . LEU C 1 182 ? -63.33375 41.56140 108.90848 1.000 66.65595 216 LEU C C 1
ATOM 3642 O O . LEU C 1 182 ? -63.28964 42.72685 109.31853 1.000 68.17141 216 LEU C O 1
ATOM 3647 N N . ASN C 1 183 ? -63.62779 41.26086 107.65118 1.000 67.76323 217 ASN C N 1
ATOM 3648 C CA . ASN C 1 183 ? -63.84213 42.31815 106.66451 1.000 63.87833 217 ASN C CA 1
ATOM 3649 C C . ASN C 1 183 ? -62.50948 43.06039 106.56213 1.000 67.55871 217 ASN C C 1
ATOM 3650 O O . ASN C 1 183 ? -61.44308 42.45738 106.74804 1.000 70.24316 217 ASN C O 1
ATOM 3655 N N . GLY C 1 184 ? -62.53299 44.36108 106.30745 1.000 57.25747 218 GLY C N 1
ATOM 3656 C CA . GLY C 1 184 ? -61.27817 45.08096 106.24604 1.000 53.75515 218 GLY C CA 1
ATOM 3657 C C . GLY C 1 184 ? -61.04586 45.99133 107.43101 1.000 66.40424 218 GLY C C 1
ATOM 3658 O O . GLY C 1 184 ? -60.00505 46.65098 107.52399 1.000 72.84166 218 GLY C O 1
ATOM 3659 N N . VAL C 1 185 ? -62.00194 46.01690 108.35438 1.000 60.38042 219 VAL C N 1
ATOM 3660 C CA . VAL C 1 185 ? -62.03593 47.00882 109.42191 1.000 62.47882 219 VAL C CA 1
ATOM 3661 C C . VAL C 1 185 ? -60.76469 46.98828 110.26062 1.000 59.97969 219 VAL C C 1
ATOM 3662 O O . VAL C 1 185 ? -60.49976 46.02329 110.98135 1.000 61.43263 219 VAL C O 1
ATOM 3666 N N . THR C 1 186 ? -59.97200 48.05469 110.18413 1.000 65.89528 220 THR C N 1
ATOM 3667 C CA . THR C 1 186 ? -58.85197 48.23396 111.10343 1.000 66.55955 220 THR C CA 1
ATOM 3668 C C . THR C 1 186 ? -59.15190 49.42091 112.00839 1.000 66.40674 220 THR C C 1
ATOM 3669 O O . THR C 1 186 ? -59.00421 50.57797 111.58263 1.000 60.45677 220 THR C O 1
ATOM 3673 N N . PRO C 1 187 ? -59.55396 49.19740 113.25491 1.000 64.65144 221 PRO C N 1
ATOM 3674 C CA . PRO C 1 187 ? -59.86380 50.30693 114.16328 1.000 60.46216 221 PRO C CA 1
ATOM 3675 C C . PRO C 1 187 ? -58.60150 50.98117 114.69393 1.000 60.80609 221 PRO C C 1
ATOM 3676 O O . PRO C 1 187 ? -57.47401 50.62160 114.35230 1.000 57.51591 221 PRO C O 1
ATOM 3680 N N . VAL C 1 188 ? -58.82565 51.97336 115.56124 1.000 59.64771 222 VAL C N 1
ATOM 3681 C CA . VAL C 1 188 ? -57.73881 52.62580 116.27902 1.000 61.25107 222 VAL C CA 1
ATOM 3682 C C . VAL C 1 188 ? -57.23879 51.65200 117.33933 1.000 57.83818 222 VAL C C 1
ATOM 3683 O O . VAL C 1 188 ? -58.03430 50.98374 118.01456 1.000 53.79250 222 VAL C O 1
ATOM 3687 N N . GLN C 1 189 ? -55.91500 51.54182 117.47165 1.000 53.97717 223 GLN C N 1
ATOM 3688 C CA . GLN C 1 189 ? -55.33369 50.44444 118.24623 1.000 57.70818 223 GLN C CA 1
ATOM 3689 C C . GLN C 1 189 ? -55.89088 50.33864 119.66961 1.000 51.26918 223 GLN C C 1
ATOM 3690 O O . GLN C 1 189 ? -56.09135 49.22632 120.16917 1.000 51.49171 223 GLN C O 1
ATOM 3696 N N . SER C 1 190 ? -56.14781 51.46892 120.34146 1.000 48.55360 224 SER C N 1
ATOM 3697 C CA . SER C 1 190 ? -56.70321 51.40736 121.69625 1.000 44.60349 224 SER C CA 1
ATOM 3698 C C . SER C 1 190 ? -58.08118 50.73930 121.71814 1.000 52.76374 224 SER C C 1
ATOM 3699 O O . SER C 1 190 ? -58.38518 49.96267 122.63898 1.000 45.21907 224 SER C O 1
ATOM 3702 N N . PHE C 1 191 ? -58.87519 50.93311 120.65953 1.000 51.69202 225 PHE C N 1
ATOM 3703 C CA . PHE C 1 191 ? -60.19818 50.31960 120.57111 1.000 47.03967 225 PHE C CA 1
ATOM 3704 C C . PHE C 1 191 ? -60.09275 48.82224 120.30391 1.000 44.05029 225 PHE C C 1
ATOM 3705 O O . PHE C 1 191 ? -60.72705 48.00938 120.99214 1.000 42.63055 225 PHE C O 1
ATOM 3713 N N . LEU C 1 192 ? -59.41633 48.44919 119.21494 1.000 42.88704 226 LEU C N 1
ATOM 3714 C CA . LEU C 1 192 ? -59.10722 47.04357 118.97316 1.000 49.61783 226 LEU C CA 1
ATOM 3715 C C . LEU C 1 192 ? -58.64999 46.33240 120.24828 1.000 50.42102 226 LEU C C 1
ATOM 3716 O O . LEU C 1 192 ? -59.11356 45.22716 120.55573 1.000 43.83542 226 LEU C O 1
ATOM 3721 N N . ASP C 1 193 ? -57.75798 46.98276 121.01933 1.000 46.89066 227 ASP C N 1
ATOM 3722 C CA . ASP C 1 193 ? -57.22787 46.38163 122.24297 1.000 46.18067 227 ASP C CA 1
ATOM 3723 C C . ASP C 1 193 ? -58.29792 46.21840 123.31651 1.000 48.52637 227 ASP C C 1
ATOM 3724 O O . ASP C 1 193 ? -58.39511 45.15733 123.94867 1.000 39.04878 227 ASP C O 1
ATOM 3729 N N . ASN C 1 194 ? -59.12501 47.24633 123.53053 1.000 43.26925 228 ASN C N 1
ATOM 3730 C CA . ASN C 1 194 ? -60.13847 47.12030 124.57303 1.000 44.54500 228 ASN C CA 1
ATOM 3731 C C . ASN C 1 194 ? -61.14311 46.02353 124.20985 1.000 48.69879 228 ASN C C 1
ATOM 3732 O O . ASN C 1 194 ? -61.51365 45.19183 125.05349 1.000 46.48743 228 ASN C O 1
ATOM 3737 N N . LEU C 1 195 ? -61.54250 45.96889 122.94116 1.000 35.72259 229 LEU C N 1
ATOM 3738 C CA . LEU C 1 195 ? -62.52076 44.98012 122.52166 1.000 40.28782 229 LEU C CA 1
ATOM 3739 C C . LEU C 1 195 ? -61.95590 43.56821 122.65258 1.000 44.59857 229 LEU C C 1
ATOM 3740 O O . LEU C 1 195 ? -62.59682 42.66804 123.22600 1.000 43.20500 229 LEU C O 1
ATOM 3745 N N . THR C 1 196 ? -60.72998 43.36662 122.16292 1.000 41.10798 230 THR C N 1
ATOM 3746 C CA . THR C 1 196 ? -60.11443 42.05714 122.28171 1.000 43.43905 230 THR C CA 1
ATOM 3747 C C . THR C 1 196 ? -60.01143 41.64770 123.74217 1.000 40.85688 230 THR C C 1
ATOM 3748 O O . THR C 1 196 ? -60.27864 40.49603 124.08126 1.000 46.70783 230 THR C O 1
ATOM 3752 N N . GLY C 1 197 ? -59.70048 42.59287 124.62929 1.000 38.96672 231 GLY C N 1
ATOM 3753 C CA . GLY C 1 197 ? -59.59122 42.25901 126.04164 1.000 41.77527 231 GLY C CA 1
ATOM 3754 C C . GLY C 1 197 ? -60.90359 41.79594 126.64498 1.000 42.35175 231 GLY C C 1
ATOM 3755 O O . GLY C 1 197 ? -60.96217 40.76356 127.32949 1.000 40.90105 231 GLY C O 1
ATOM 3756 N N . ILE C 1 198 ? -61.98072 42.54864 126.39711 1.000 43.44670 232 ILE C N 1
ATOM 3757 C CA . ILE C 1 198 ? -63.26705 42.13305 126.94835 1.000 41.94671 232 ILE C CA 1
ATOM 3758 C C . ILE C 1 198 ? -63.54952 40.70819 126.52583 1.000 44.81943 232 ILE C C 1
ATOM 3759 O O . ILE C 1 198 ? -63.83264 39.83492 127.35824 1.000 37.22690 232 ILE C O 1
ATOM 3764 N N . LEU C 1 199 ? -63.41633 40.44339 125.22061 1.000 43.80572 233 LEU C N 1
ATOM 3765 C CA . LEU C 1 199 ? -63.73134 39.11204 124.71499 1.000 41.74637 233 LEU C CA 1
ATOM 3766 C C . LEU C 1 199 ? -62.83627 38.04379 125.33961 1.000 38.86915 233 LEU C C 1
ATOM 3767 O O . LEU C 1 199 ? -63.30379 36.97376 125.76958 1.000 31.53539 233 LEU C O 1
ATOM 3772 N N . THR C 1 200 ? -61.53312 38.31792 125.38874 1.000 38.77295 234 THR C N 1
ATOM 3773 C CA . THR C 1 200 ? -60.57483 37.35368 125.90818 1.000 33.62895 234 THR C CA 1
ATOM 3774 C C . THR C 1 200 ? -60.87107 36.95033 127.33319 1.000 36.96546 234 THR C C 1
ATOM 3775 O O . THR C 1 200 ? -60.65309 35.79231 127.70161 1.000 37.05903 234 THR C O 1
ATOM 3779 N N . LYS C 1 201 ? -61.38732 37.87115 128.14660 1.000 39.91897 235 LYS C N 1
ATOM 3780 C CA . LYS C 1 201 ? -61.56786 37.51953 129.55240 1.000 38.04487 235 LYS C CA 1
ATOM 3781 C C . LYS C 1 201 ? -62.72223 36.54238 129.76936 1.000 33.17620 235 LYS C C 1
ATOM 3782 O O . LYS C 1 201 ? -62.65325 35.71476 130.68264 1.000 41.59469 235 LYS C O 1
ATOM 3784 N N . VAL C 1 202 ? -63.76787 36.58915 128.94417 1.000 43.22297 236 VAL C N 1
ATOM 3785 C CA . VAL C 1 202 ? -65.01977 35.88772 129.22155 1.000 43.65240 236 VAL C CA 1
ATOM 3786 C C . VAL C 1 202 ? -65.23075 34.67767 128.31852 1.000 41.29334 236 VAL C C 1
ATOM 3787 O O . VAL C 1 202 ? -65.79176 33.66669 128.75585 1.000 34.75536 236 VAL C O 1
ATOM 3791 N N . LEU C 1 203 ? -64.85451 34.77401 127.04152 1.000 38.33918 237 LEU C N 1
ATOM 3792 C CA . LEU C 1 203 ? -65.37606 33.79492 126.08892 1.000 36.10063 237 LEU C CA 1
ATOM 3793 C C . LEU C 1 203 ? -64.85538 32.38358 126.34038 1.000 31.05604 237 LEU C C 1
ATOM 3794 O O . LEU C 1 203 ? -65.68099 31.45837 126.42856 1.000 37.91783 237 LEU C O 1
ATOM 3799 N N . PRO C 1 204 ? -63.55045 32.15014 126.54908 1.000 34.27370 238 PRO C N 1
ATOM 3800 C CA . PRO C 1 204 ? -63.08697 30.76351 126.76747 1.000 33.93177 238 PRO C CA 1
ATOM 3801 C C . PRO C 1 204 ? -63.73017 30.09551 127.95470 1.000 32.68037 238 PRO C C 1
ATOM 3802 O O . PRO C 1 204 ? -64.05005 28.90616 127.89238 1.000 38.14967 238 PRO C O 1
ATOM 3806 N N . GLU C 1 205 ? -63.92296 30.82864 129.04634 1.000 34.85859 239 GLU C N 1
ATOM 3807 C CA . GLU C 1 205 ? -64.50895 30.22135 130.23037 1.000 36.99413 239 GLU C CA 1
ATOM 3808 C C . GLU C 1 205 ? -65.95601 29.80440 129.97211 1.000 39.77446 239 GLU C C 1
ATOM 3809 O O . GLU C 1 205 ? -66.36884 28.71380 130.37362 1.000 35.94617 239 GLU C O 1
ATOM 3811 N N . LEU C 1 206 ? -66.73896 30.65243 129.29382 1.000 42.58600 240 LEU C N 1
ATOM 3812 C CA . LEU C 1 206 ? -68.09741 30.26835 128.91589 1.000 39.58223 240 LEU C CA 1
ATOM 3813 C C . LEU C 1 206 ? -68.09954 29.04163 128.00996 1.000 38.88213 240 LEU C C 1
ATOM 3814 O O . LEU C 1 206 ? -68.83269 28.06263 128.25094 1.000 39.85897 240 LEU C O 1
ATOM 3819 N N . ILE C 1 207 ? -67.30122 29.08347 126.93896 1.000 33.85770 241 ILE C N 1
ATOM 3820 C CA . ILE C 1 207 ? -67.32852 27.96311 126.00676 1.000 36.05869 241 ILE C CA 1
ATOM 3821 C C . ILE C 1 207 ? -66.96467 26.67597 126.72464 1.000 37.63084 241 ILE C C 1
ATOM 3822 O O . ILE C 1 207 ? -67.54581 25.61995 126.45284 1.000 37.16426 241 ILE C O 1
ATOM 3827 N N . GLN C 1 208 ? -65.97896 26.73000 127.63291 1.000 32.71762 242 GLN C N 1
ATOM 3828 C CA . GLN C 1 208 ? -65.55040 25.49862 128.27662 1.000 35.84897 242 GLN C CA 1
ATOM 3829 C C . GLN C 1 208 ? -66.55161 25.04145 129.32341 1.000 38.57166 242 GLN C C 1
ATOM 3830 O O . GLN C 1 208 ? -66.76885 23.83347 129.48740 1.000 37.86954 242 GLN C O 1
ATOM 3836 N N . GLY C 1 209 ? -67.18181 25.98273 130.03602 1.000 33.87246 243 GLY C N 1
ATOM 3837 C CA . GLY C 1 209 ? -68.20741 25.59876 130.98948 1.000 38.95946 243 GLY C CA 1
ATOM 3838 C C . GLY C 1 209 ? -69.39058 24.91893 130.33030 1.000 43.10351 243 GLY C C 1
ATOM 3839 O O . GLY C 1 209 ? -70.11486 24.15029 130.97555 1.000 39.53890 243 GLY C O 1
ATOM 3840 N N . LYS C 1 210 ? -69.61385 25.20208 129.04699 1.000 33.10008 244 LYS C N 1
ATOM 3841 C CA . LYS C 1 210 ? -70.61015 24.42156 128.32670 1.000 41.63407 244 LYS C CA 1
ATOM 3842 C C . LYS C 1 210 ? -70.02149 23.12951 127.75049 1.000 45.21864 244 LYS C C 1
ATOM 3843 O O . LYS C 1 210 ? -70.67347 22.08234 127.78474 1.000 46.41705 244 LYS C O 1
ATOM 3849 N N . VAL C 1 211 ? -68.79043 23.16513 127.23813 1.000 43.50696 245 VAL C N 1
ATOM 3850 C CA . VAL C 1 211 ? -68.28502 22.03353 126.46615 1.000 38.09756 245 VAL C CA 1
ATOM 3851 C C . VAL C 1 211 ? -67.85718 20.86377 127.36038 1.000 37.81604 245 VAL C C 1
ATOM 3852 O O . VAL C 1 211 ? -68.09418 19.70181 127.02059 1.000 41.63626 245 VAL C O 1
ATOM 3856 N N . CYS C 1 212 ? -67.24006 21.13375 128.51171 1.000 38.96011 246 CYS C N 1
ATOM 3857 C CA . CYS C 1 212 ? -66.74853 20.04571 129.36042 1.000 42.67203 246 CYS C CA 1
ATOM 3858 C C . CYS C 1 212 ? -67.86770 19.15860 129.88927 1.000 44.57879 246 CYS C C 1
ATOM 3859 O O . CYS C 1 212 ? -67.72308 17.92466 129.84650 1.000 45.37999 246 CYS C O 1
ATOM 3862 N N . PRO C 1 213 ? -68.97239 19.68938 130.41427 1.000 47.82820 247 PRO C N 1
ATOM 3863 C CA . PRO C 1 213 ? -70.07738 18.80121 130.81453 1.000 54.29589 247 PRO C CA 1
ATOM 3864 C C . PRO C 1 213 ? -70.64612 18.00341 129.64616 1.000 50.42528 247 PRO C C 1
ATOM 3865 O O . PRO C 1 213 ? -71.04995 16.84648 129.81990 1.000 39.64459 247 PRO C O 1
ATOM 3869 N N . LEU C 1 214 ? -70.69205 18.59608 128.45232 1.000 44.05204 248 LEU C N 1
ATOM 3870 C CA . LEU C 1 214 ? -71.14347 17.85283 127.28289 1.000 43.71715 248 LEU C CA 1
ATOM 3871 C C . LEU C 1 214 ? -70.24365 16.64383 127.02994 1.000 49.65367 248 LEU C C 1
ATOM 3872 O O . LEU C 1 214 ? -70.73045 15.52156 126.81937 1.000 52.56104 248 LEU C O 1
ATOM 3877 N N . VAL C 1 215 ? -68.91993 16.84961 127.06538 1.000 46.01516 249 VAL C N 1
ATOM 3878 C CA . VAL C 1 215 ? -67.99161 15.73234 126.88081 1.000 46.64683 249 VAL C CA 1
ATOM 3879 C C . VAL C 1 215 ? -68.18026 14.69675 127.97771 1.000 37.98153 249 VAL C C 1
ATOM 3880 O O . VAL C 1 215 ? -68.16814 13.48925 127.72672 1.000 43.57205 249 VAL C O 1
ATOM 3884 N N . ASN C 1 216 ? -68.35317 15.14877 129.20753 1.000 39.03282 250 ASN C N 1
ATOM 3885 C CA . ASN C 1 216 ? -68.57255 14.21473 130.30003 1.000 42.71499 250 ASN C CA 1
ATOM 3886 C C . ASN C 1 216 ? -69.78362 13.33374 130.01303 1.000 49.18904 250 ASN C C 1
ATOM 3887 O O . ASN C 1 216 ? -69.73834 12.10586 130.19404 1.000 41.42929 250 ASN C O 1
ATOM 3892 N N . GLY C 1 217 ? -70.89968 13.96099 129.60613 1.000 44.89289 251 GLY C N 1
ATOM 3893 C CA . GLY C 1 217 ? -72.09972 13.19854 129.30599 1.000 42.89688 251 GLY C CA 1
ATOM 3894 C C . GLY C 1 217 ? -71.88490 12.19786 128.18931 1.000 49.62760 251 GLY C C 1
ATOM 3895 O O . GLY C 1 217 ? -72.24365 11.02118 128.30783 1.000 42.28740 251 GLY C O 1
ATOM 3896 N N . ILE C 1 218 ? -71.25324 12.63844 127.10770 1.000 46.88130 252 ILE C N 1
ATOM 3897 C CA . ILE C 1 218 ? -70.99974 11.72787 126.00249 1.000 43.47639 252 ILE C CA 1
ATOM 3898 C C . ILE C 1 218 ? -70.17261 10.53672 126.47469 1.000 49.74844 252 ILE C C 1
ATOM 3899 O O . ILE C 1 218 ? -70.44954 9.38429 126.11362 1.000 49.90780 252 ILE C O 1
ATOM 3904 N N . LEU C 1 219 ? -69.13510 10.79269 127.27568 1.000 45.16794 253 LEU C N 1
ATOM 3905 C CA . LEU C 1 219 ? -68.35692 9.69492 127.84634 1.000 50.80631 253 LEU C CA 1
ATOM 3906 C C . LEU C 1 219 ? -69.22966 8.71226 128.59973 1.000 44.04024 253 LEU C C 1
ATOM 3907 O O . LEU C 1 219 ? -69.07078 7.49630 128.46526 1.000 50.48527 253 LEU C O 1
ATOM 3912 N N . SER C 1 220 ? -70.10605 9.22217 129.46172 1.000 52.37742 254 SER C N 1
ATOM 3913 C CA . SER C 1 220 ? -70.89945 8.32147 130.28418 1.000 51.08919 254 SER C CA 1
ATOM 3914 C C . SER C 1 220 ? -71.84915 7.46638 129.45787 1.000 49.98535 254 SER C C 1
ATOM 3915 O O . SER C 1 220 ? -72.22040 6.37453 129.90125 1.000 52.28305 254 SER C O 1
ATOM 3918 N N . GLY C 1 221 ? -72.22231 7.91260 128.26107 1.000 42.53354 255 GLY C N 1
ATOM 3919 C CA . GLY C 1 221 ? -73.15038 7.18504 127.42146 1.000 50.72998 255 GLY C CA 1
ATOM 3920 C C . GLY C 1 221 ? -72.55222 6.41151 126.26627 1.000 53.44320 255 GLY C C 1
ATOM 3921 O O . GLY C 1 221 ? -73.30658 5.87533 125.44717 1.000 57.94007 255 GLY C O 1
ATOM 3922 N N . LEU C 1 222 ? -71.23286 6.31791 126.17292 1.000 48.62748 256 LEU C N 1
ATOM 3923 C CA . LEU C 1 222 ? -70.64067 5.62668 125.04161 1.000 51.95220 256 LEU C CA 1
ATOM 3924 C C . LEU C 1 222 ? -70.93993 4.13488 125.08186 1.000 46.47260 256 LEU C C 1
ATOM 3925 O O . LEU C 1 222 ? -71.26099 3.55463 126.12439 1.000 36.49961 256 LEU C O 1
ATOM 3930 N N . ASP C 1 223 ? -70.78991 3.52362 123.91041 1.000 47.85147 257 ASP C N 1
ATOM 3931 C CA . ASP C 1 223 ? -70.77411 2.08113 123.72823 1.000 50.99500 257 ASP C CA 1
ATOM 3932 C C . ASP C 1 223 ? -70.00920 1.38709 124.84225 1.000 49.37446 257 ASP C C 1
ATOM 3933 O O . ASP C 1 223 ? -68.80908 1.61459 125.03106 1.000 48.81414 257 ASP C O 1
ATOM 3938 N N . VAL C 1 224 ? -70.70392 0.51027 125.56232 1.000 48.52006 258 VAL C N 1
ATOM 3939 C CA . VAL C 1 224 ? -70.10164 -0.14146 126.71396 1.000 47.57209 258 VAL C CA 1
ATOM 3940 C C . VAL C 1 224 ? -68.84561 -0.90577 126.31005 1.000 46.63197 258 VAL C C 1
ATOM 3941 O O . VAL C 1 224 ? -67.86424 -0.93585 127.05860 1.000 53.28958 258 VAL C O 1
ATOM 3945 N N . THR C 1 225 ? -68.82160 -1.47319 125.10155 1.000 51.59935 259 THR C N 1
ATOM 3946 C CA . THR C 1 225 ? -67.67712 -2.28473 124.68371 1.000 54.68293 259 THR C CA 1
ATOM 3947 C C . THR C 1 225 ? -66.46233 -1.42368 124.32980 1.000 46.31102 259 THR C C 1
ATOM 3948 O O . THR C 1 225 ? -65.32856 -1.74197 124.71180 1.000 40.79135 259 THR C O 1
ATOM 3952 N N . LEU C 1 226 ? -66.67663 -0.34974 123.56842 1.000 44.80855 260 LEU C N 1
ATOM 3953 C CA . LEU C 1 226 ? -65.59615 0.58933 123.28909 1.000 48.72908 260 LEU C CA 1
ATOM 3954 C C . LEU C 1 226 ? -64.98948 1.11674 124.58023 1.000 47.00455 260 LEU C C 1
ATOM 3955 O O . LEU C 1 226 ? -63.75850 1.14512 124.74340 1.000 46.84411 260 LEU C O 1
ATOM 3960 N N . VAL C 1 227 ? -65.85043 1.54138 125.50896 1.000 44.01214 261 VAL C N 1
ATOM 3961 C CA . VAL C 1 227 ? -65.39477 1.97039 126.82614 1.000 45.38873 261 VAL C CA 1
ATOM 3962 C C . VAL C 1 227 ? -64.56942 0.87890 127.49238 1.000 44.65672 261 VAL C C 1
ATOM 3963 O O . VAL C 1 227 ? -63.47881 1.13342 128.01075 1.000 41.91345 261 VAL C O 1
ATOM 3967 N N . HIS C 1 228 ? -65.08180 -0.34935 127.51604 1.000 41.51040 262 HIS C N 1
ATOM 3968 C CA . HIS C 1 228 ? -64.36472 -1.38252 128.24923 1.000 42.51083 262 HIS C CA 1
ATOM 3969 C C . HIS C 1 228 ? -62.98884 -1.62591 127.64354 1.000 44.25932 262 HIS C C 1
ATOM 3970 O O . HIS C 1 228 ? -61.99870 -1.75476 128.36874 1.000 41.92800 262 HIS C O 1
ATOM 3977 N N . ASN C 1 229 ? -62.90049 -1.69888 126.31872 1.000 42.92906 263 ASN C N 1
ATOM 3978 C CA . ASN C 1 229 ? -61.60663 -1.98602 125.70974 1.000 44.57484 263 ASN C CA 1
ATOM 3979 C C . ASN C 1 229 ? -60.61009 -0.85906 125.96935 1.000 42.62731 263 ASN C C 1
ATOM 3980 O O . ASN C 1 229 ? -59.46663 -1.10536 126.39326 1.000 38.57808 263 ASN C O 1
ATOM 3985 N N . ILE C 1 230 ? -61.03696 0.39294 125.75276 1.000 45.21568 264 ILE C N 1
ATOM 3986 C CA . ILE C 1 230 ? -60.13310 1.51973 125.96709 1.000 35.62245 264 ILE C CA 1
ATOM 3987 C C . ILE C 1 230 ? -59.73162 1.61135 127.43083 1.000 36.75804 264 ILE C C 1
ATOM 3988 O O . ILE C 1 230 ? -58.55645 1.81832 127.75482 1.000 36.35096 264 ILE C O 1
ATOM 3993 N N . ALA C 1 231 ? -60.68625 1.42592 128.34036 1.000 40.80641 265 ALA C N 1
ATOM 3994 C CA . ALA C 1 231 ? -60.37356 1.51382 129.75986 1.000 39.27785 265 ALA C CA 1
ATOM 3995 C C . ALA C 1 231 ? -59.42387 0.40891 130.18601 1.000 29.69890 265 ALA C C 1
ATOM 3996 O O . ALA C 1 231 ? -58.51528 0.64472 130.99020 1.000 28.39881 265 ALA C O 1
ATOM 3998 N N . GLU C 1 232 ? -59.62444 -0.80771 129.68064 1.000 34.03934 266 GLU C N 1
ATOM 3999 C CA . GLU C 1 232 ? -58.68758 -1.88259 129.99167 1.000 37.83555 266 GLU C CA 1
ATOM 4000 C C . GLU C 1 232 ? -57.27743 -1.50617 129.57018 1.000 37.74779 266 GLU C C 1
ATOM 4001 O O . GLU C 1 232 ? -56.31387 -1.73132 130.31513 1.000 35.59047 266 GLU C O 1
ATOM 4007 N N . LEU C 1 233 ? -57.13335 -0.92513 128.37852 1.000 35.95732 267 LEU C N 1
ATOM 4008 C CA . LEU C 1 233 ? -55.80932 -0.47089 127.96363 1.000 31.78903 267 LEU C CA 1
ATOM 4009 C C . LEU C 1 233 ? -55.25444 0.59263 128.92146 1.000 32.35674 267 LEU C C 1
ATOM 4010 O O . LEU C 1 233 ? -54.10619 0.49579 129.37946 1.000 27.64747 267 LEU C O 1
ATOM 4015 N N . LEU C 1 234 ? -56.06873 1.60281 129.25876 1.000 28.54703 268 LEU C N 1
ATOM 4016 C CA . LEU C 1 234 ? -55.57094 2.70733 130.08668 1.000 29.96635 268 LEU C CA 1
ATOM 4017 C C . LEU C 1 234 ? -55.13694 2.22615 131.46575 1.000 32.68616 268 LEU C C 1
ATOM 4018 O O . LEU C 1 234 ? -54.08128 2.63999 131.97003 1.000 32.78922 268 LEU C O 1
ATOM 4023 N N . ILE C 1 235 ? -55.92422 1.33930 132.08249 1.000 29.62255 269 ILE C N 1
ATOM 4024 C CA . ILE C 1 235 ? -55.65005 0.93034 133.45422 1.000 30.89899 269 ILE C CA 1
ATOM 4025 C C . ILE C 1 235 ? -54.34943 0.16303 133.53456 1.000 30.37812 269 ILE C C 1
ATOM 4026 O O . ILE C 1 235 ? -53.64757 0.23496 134.54911 1.000 37.59852 269 ILE C O 1
ATOM 4028 N N . HIS C 1 236 ? -53.98162 -0.55077 132.47136 1.000 34.84655 270 HIS C N 1
ATOM 4029 C CA . HIS C 1 236 ? -52.72265 -1.28522 132.42979 1.000 38.59342 270 HIS C CA 1
ATOM 4030 C C . HIS C 1 236 ? -51.59996 -0.50159 131.77049 1.000 31.59242 270 HIS C C 1
ATOM 4031 O O . HIS C 1 236 ? -50.51807 -1.05532 131.55503 1.000 35.21124 270 HIS C O 1
ATOM 4038 N N . GLY C 1 237 ? -51.82852 0.76861 131.45237 1.000 30.87382 271 GLY C N 1
ATOM 4039 C CA . GLY C 1 237 ? -50.78234 1.59616 130.87552 1.000 34.42150 271 GLY C CA 1
ATOM 4040 C C . GLY C 1 237 ? -50.24367 1.10773 129.55016 1.000 32.05209 271 GLY C C 1
ATOM 4041 O O . GLY C 1 237 ? -49.04738 1.25959 129.28559 1.000 28.61944 271 GLY C O 1
ATOM 4042 N N . LEU C 1 238 ? -51.09279 0.49950 128.72299 1.000 28.08156 272 LEU C N 1
ATOM 4043 C CA . LEU C 1 238 ? -50.69952 -0.06646 127.43907 1.000 25.31501 272 LEU C CA 1
ATOM 4044 C C . LEU C 1 238 ? -50.90859 0.94837 126.32938 1.000 24.35876 272 LEU C C 1
ATOM 4045 O O . LEU C 1 238 ? -52.02617 1.42097 126.13121 1.000 28.71929 272 LEU C O 1
ATOM 4050 N N . GLN C 1 239 ? -49.85348 1.23495 125.57552 1.000 23.49848 273 GLN C N 1
ATOM 4051 C CA . GLN C 1 239 ? -49.94053 2.18385 124.46947 1.000 25.64891 273 GLN C CA 1
ATOM 4052 C C . GLN C 1 239 ? -50.79672 1.66147 123.31956 1.000 24.49269 273 GLN C C 1
ATOM 4053 O O . GLN C 1 239 ? -50.75222 0.47976 122.98572 1.000 28.40907 273 GLN C O 1
ATOM 4059 N N . PHE C 1 240 ? -51.60666 2.54657 122.72832 1.000 30.80946 274 PHE C N 1
ATOM 4060 C CA . PHE C 1 240 ? -52.34880 2.22095 121.50765 1.000 26.10677 274 PHE C CA 1
ATOM 4061 C C . PHE C 1 240 ? -52.58176 3.42292 120.59194 1.000 31.07356 274 PHE C C 1
ATOM 4062 O O . PHE C 1 240 ? -52.88048 3.24550 119.40840 1.000 33.43057 274 PHE C O 1
ATOM 4070 N N . VAL C 1 241 ? -52.47571 4.64341 121.10650 1.000 30.81383 275 VAL C N 1
ATOM 4071 C CA . VAL C 1 241 ? -52.69987 5.82394 120.27557 1.000 36.30448 275 VAL C CA 1
ATOM 4072 C C . VAL C 1 241 ? -51.42742 6.15703 119.50692 1.000 40.37392 275 VAL C C 1
ATOM 4073 O O . VAL C 1 241 ? -50.36531 6.36103 120.10098 1.000 42.10625 275 VAL C O 1
ATOM 4077 N N . ILE C 1 242 ? -51.52755 6.19029 118.18551 1.000 40.97888 276 ILE C N 1
ATOM 4078 C CA . ILE C 1 242 ? -50.38057 6.44587 117.32347 1.000 47.25159 276 ILE C CA 1
ATOM 4079 C C . ILE C 1 242 ? -50.25120 7.94999 117.10561 1.000 54.52861 276 ILE C C 1
ATOM 4080 O O . ILE C 1 242 ? -51.20635 8.60830 116.67692 1.000 55.16231 276 ILE C O 1
ATOM 4085 N N . LYS C 1 243 ? -49.08104 8.50135 117.41364 1.000 57.49390 277 LYS C N 1
ATOM 4086 C CA . LYS C 1 243 ? -48.85532 9.93279 117.21399 1.000 64.13269 277 LYS C CA 1
ATOM 4087 C C . LYS C 1 243 ? -48.47392 10.24614 115.76336 1.000 65.15326 277 LYS C C 1
ATOM 4088 O O . LYS C 1 243 ? -49.33888 10.49124 114.91562 1.000 62.69877 277 LYS C O 1
ATOM 4090 N N . PRO D 1 34 ? -31.43110 -5.11996 99.29418 1.000 79.96871 68 PRO D N 1
ATOM 4091 C CA . PRO D 1 34 ? -32.65600 -4.90519 98.51616 1.000 77.53255 68 PRO D CA 1
ATOM 4092 C C . PRO D 1 34 ? -32.57359 -3.69085 97.58631 1.000 73.34554 68 PRO D C 1
ATOM 4093 O O . PRO D 1 34 ? -31.68097 -2.84623 97.73820 1.000 60.14096 68 PRO D O 1
ATOM 4097 N N . THR D 1 35 ? -33.49970 -3.61890 96.62317 1.000 59.14841 69 THR D N 1
ATOM 4098 C CA . THR D 1 35 ? -33.67596 -2.38764 95.87029 1.000 51.69419 69 THR D CA 1
ATOM 4099 C C . THR D 1 35 ? -33.88604 -1.20997 96.81088 1.000 56.60928 69 THR D C 1
ATOM 4100 O O . THR D 1 35 ? -33.67948 -0.05907 96.41672 1.000 53.22322 69 THR D O 1
ATOM 4104 N N . ASP D 1 36 ? -34.29517 -1.47686 98.04606 1.000 64.72194 70 ASP D N 1
ATOM 4105 C CA . ASP D 1 36 ? -34.20363 -0.48382 99.10153 1.000 60.08304 70 ASP D CA 1
ATOM 4106 C C . ASP D 1 36 ? -32.73888 -0.25445 99.43042 1.000 58.80050 70 ASP D C 1
ATOM 4107 O O . ASP D 1 36 ? -31.93304 -1.18878 99.38986 1.000 67.92931 70 ASP D O 1
ATOM 4112 N N . LEU D 1 37 ? -32.39736 0.98815 99.76578 1.000 47.34266 71 LEU D N 1
ATOM 4113 C CA . LEU D 1 37 ? -31.00512 1.40619 99.91990 1.000 50.86907 71 LEU D CA 1
ATOM 4114 C C . LEU D 1 37 ? -30.41257 1.93266 98.61761 1.000 47.33358 71 LEU D C 1
ATOM 4115 O O . LEU D 1 37 ? -29.41961 2.67344 98.64954 1.000 42.78777 71 LEU D O 1
ATOM 4120 N N . LEU D 1 38 ? -30.95849 1.51602 97.46629 1.000 40.56183 72 LEU D N 1
ATOM 4121 C CA . LEU D 1 38 ? -30.43133 2.03397 96.20779 1.000 38.53761 72 LEU D CA 1
ATOM 4122 C C . LEU D 1 38 ? -30.55067 3.54423 96.16615 1.000 33.66056 72 LEU D C 1
ATOM 4123 O O . LEU D 1 38 ? -29.60350 4.23924 95.78233 1.000 33.71982 72 LEU D O 1
ATOM 4128 N N . ALA D 1 39 ? -31.69654 4.07158 96.57808 1.000 28.81582 73 ALA D N 1
ATOM 4129 C CA . ALA D 1 39 ? -31.85016 5.51623 96.60852 1.000 33.11302 73 ALA D CA 1
ATOM 4130 C C . ALA D 1 39 ? -30.72383 6.15947 97.40973 1.000 31.48792 73 ALA D C 1
ATOM 4131 O O . ALA D 1 39 ? -30.02699 7.05910 96.92150 1.000 32.91012 73 ALA D O 1
ATOM 4133 N N . GLY D 1 40 ? -30.51771 5.68498 98.64201 1.000 38.23972 74 GLY D N 1
ATOM 4134 C CA . GLY D 1 40 ? -29.48747 6.25418 99.49326 1.000 25.25301 74 GLY D CA 1
ATOM 4135 C C . GLY D 1 40 ? -28.09480 6.05372 98.94014 1.000 32.80557 74 GLY D C 1
ATOM 4136 O O . GLY D 1 40 ? -27.26131 6.96450 98.98149 1.000 33.80915 74 GLY D O 1
ATOM 4137 N N . LYS D 1 41 ? -27.80317 4.84342 98.46223 1.000 35.60961 75 LYS D N 1
ATOM 4138 C CA . LYS D 1 41 ? -26.48466 4.57828 97.89801 1.000 34.88254 75 LYS D CA 1
ATOM 4139 C C . LYS D 1 41 ? -26.21700 5.48685 96.71325 1.000 35.53005 75 LYS D C 1
ATOM 4140 O O . LYS D 1 41 ? -25.10159 5.98487 96.53695 1.000 32.38939 75 LYS D O 1
ATOM 4146 N N . PHE D 1 42 ? -27.24590 5.73700 95.90774 1.000 33.49303 76 PHE D N 1
ATOM 4147 C CA . PHE D 1 42 ? -27.10679 6.60382 94.74984 1.000 32.56448 76 PHE D CA 1
ATOM 4148 C C . PHE D 1 42 ? -26.84350 8.04097 95.17179 1.000 33.79928 76 PHE D C 1
ATOM 4149 O O . PHE D 1 42 ? -25.90928 8.68507 94.68395 1.000 30.65678 76 PHE D O 1
ATOM 4157 N N . THR D 1 43 ? -27.64480 8.55936 96.08929 1.000 33.64130 77 THR D N 1
ATOM 4158 C CA . THR D 1 43 ? -27.43433 9.94349 96.48821 1.000 35.68045 77 THR D CA 1
ATOM 4159 C C . THR D 1 43 ? -26.11232 10.10829 97.22761 1.000 35.33099 77 THR D C 1
ATOM 4160 O O . THR D 1 43 ? -25.40299 11.09592 97.01960 1.000 35.74659 77 THR D O 1
ATOM 4164 N N . ASP D 1 44 ? -25.72273 9.12057 98.03612 1.000 37.25817 78 ASP D N 1
ATOM 4165 C CA . ASP D 1 44 ? -24.43132 9.18602 98.71243 1.000 38.77734 78 ASP D CA 1
ATOM 4166 C C . ASP D 1 44 ? -23.28840 9.15264 97.71118 1.000 33.36640 78 ASP D C 1
ATOM 4167 O O . ASP D 1 44 ? -22.35781 9.96691 97.78299 1.000 33.16078 78 ASP D O 1
ATOM 4172 N N . ALA D 1 45 ? -23.33674 8.21471 96.76858 1.000 26.74294 79 ALA D N 1
ATOM 4173 C CA . ALA D 1 45 ? -22.28593 8.14711 95.76840 1.000 28.44883 79 ALA D CA 1
ATOM 4174 C C . ALA D 1 45 ? -22.23228 9.43499 94.98015 1.000 31.92653 79 ALA D C 1
ATOM 4175 O O . ALA D 1 45 ? -21.15049 9.95781 94.70046 1.000 38.16122 79 ALA D O 1
ATOM 4177 N N . LEU D 1 46 ? -23.39437 9.96462 94.61618 1.000 30.35862 80 LEU D N 1
ATOM 4178 C CA . LEU D 1 46 ? -23.42567 11.19006 93.84220 1.000 38.66787 80 LEU D CA 1
ATOM 4179 C C . LEU D 1 46 ? -22.80843 12.34121 94.63059 1.000 34.89029 80 LEU D C 1
ATOM 4180 O O . LEU D 1 46 ? -21.99258 13.10103 94.09603 1.000 35.91625 80 LEU D O 1
ATOM 4185 N N . SER D 1 47 ? -23.15920 12.46601 95.90900 1.000 34.71130 81 SER D N 1
ATOM 4186 C CA . SER D 1 47 ? -22.57708 13.51294 96.74455 1.000 36.67131 81 SER D CA 1
ATOM 4187 C C . SER D 1 47 ? -21.06445 13.38977 96.80957 1.000 40.10037 81 SER D C 1
ATOM 4188 O O . SER D 1 47 ? -20.32912 14.38290 96.66805 1.000 37.98162 81 SER D O 1
ATOM 4191 N N . GLY D 1 48 ? -20.58612 12.16694 97.05227 1.000 43.02518 82 GLY D N 1
ATOM 4192 C CA . GLY D 1 48 ? -19.15688 11.93949 97.11681 1.000 31.05647 82 GLY D CA 1
ATOM 4193 C C . GLY D 1 48 ? -18.46989 12.30865 95.82680 1.000 38.05852 82 GLY D C 1
ATOM 4194 O O . GLY D 1 48 ? -17.43679 12.97481 95.82935 1.000 41.82433 82 GLY D O 1
ATOM 4195 N N . GLY D 1 49 ? -19.01655 11.84380 94.70709 1.000 35.90998 83 GLY D N 1
ATOM 4196 C CA . GLY D 1 49 ? -18.43773 12.18090 93.42120 1.000 35.39718 83 GLY D CA 1
ATOM 4197 C C . GLY D 1 49 ? -18.37599 13.67583 93.22170 1.000 42.06317 83 GLY D C 1
ATOM 4198 O O . GLY D 1 49 ? -17.41391 14.20110 92.65252 1.000 47.42213 83 GLY D O 1
ATOM 4199 N N . LEU D 1 50 ? -19.42380 14.37785 93.65207 1.000 35.51603 84 LEU D N 1
ATOM 4200 C CA . LEU D 1 50 ? -19.44388 15.82562 93.50256 1.000 42.65513 84 LEU D CA 1
ATOM 4201 C C . LEU D 1 50 ? -18.30481 16.46558 94.28565 1.000 38.70983 84 LEU D C 1
ATOM 4202 O O . LEU D 1 50 ? -17.53999 17.27642 93.74982 1.000 36.66226 84 LEU D O 1
ATOM 4207 N N . LEU D 1 51 ? -18.14747 16.07306 95.54513 1.000 37.34762 85 LEU D N 1
ATOM 4208 C CA . LEU D 1 51 ? -17.10131 16.68395 96.36271 1.000 44.62836 85 LEU D CA 1
ATOM 4209 C C . LEU D 1 51 ? -15.70981 16.29272 95.86577 1.000 49.88095 85 LEU D C 1
ATOM 4210 O O . LEU D 1 51 ? -14.83888 17.16004 95.69164 1.000 39.53705 85 LEU D O 1
ATOM 4215 N N . SER D 1 52 ? -15.52046 14.99962 95.56082 1.000 44.86945 86 SER D N 1
ATOM 4216 C CA . SER D 1 52 ? -14.26094 14.47665 95.03400 1.000 40.53079 86 SER D CA 1
ATOM 4217 C C . SER D 1 52 ? -13.89648 15.12116 93.70128 1.000 46.04706 86 SER D C 1
ATOM 4218 O O . SER D 1 52 ? -12.71131 15.31759 93.39679 1.000 47.87156 86 SER D O 1
ATOM 4221 N N . GLY D 1 53 ? -14.89631 15.39636 92.86271 1.000 40.35322 87 GLY D N 1
ATOM 4222 C CA . GLY D 1 53 ? -14.65162 16.00943 91.57673 1.000 34.15672 87 GLY D CA 1
ATOM 4223 C C . GLY D 1 53 ? -14.39761 17.49399 91.62862 1.000 37.18890 87 GLY D C 1
ATOM 4224 O O . GLY D 1 53 ? -14.25037 18.12729 90.57622 1.000 32.22378 87 GLY D O 1
ATOM 4225 N N . GLY D 1 54 ? -14.30457 18.06021 92.83365 1.000 35.02167 88 GLY D N 1
ATOM 4226 C CA . GLY D 1 54 ? -13.94650 19.45515 92.99522 1.000 40.72362 88 GLY D CA 1
ATOM 4227 C C . GLY D 1 54 ? -15.09220 20.43816 92.95745 1.000 42.41463 88 GLY D C 1
ATOM 4228 O O . GLY D 1 54 ? -14.89396 21.58977 92.55190 1.000 42.74897 88 GLY D O 1
ATOM 4229 N N . LEU D 1 55 ? -16.28784 20.02534 93.38331 1.000 44.42660 89 LEU D N 1
ATOM 4230 C CA . LEU D 1 55 ? -17.44414 20.91394 93.34175 1.000 43.39634 89 LEU D CA 1
ATOM 4231 C C . LEU D 1 55 ? -17.15759 22.24904 94.03478 1.000 42.71558 89 LEU D C 1
ATOM 4232 O O . LEU D 1 55 ? -17.41654 23.32666 93.47982 1.000 33.80751 89 LEU D O 1
ATOM 4237 N N . LEU D 1 56 ? -16.59824 22.19200 95.24783 1.000 40.52968 90 LEU D N 1
ATOM 4238 C CA . LEU D 1 56 ? -16.49170 23.39611 96.06927 1.000 39.85247 90 LEU D CA 1
ATOM 4239 C C . LEU D 1 56 ? -15.51016 24.39668 95.47547 1.000 36.87382 90 LEU D C 1
ATOM 4240 O O . LEU D 1 56 ? -15.75981 25.60802 95.49481 1.000 43.95702 90 LEU D O 1
ATOM 4245 N N . GLY D 1 57 ? -14.36667 23.91839 94.99376 1.000 39.07059 91 GLY D N 1
ATOM 4246 C CA . GLY D 1 57 ? -13.44356 24.80324 94.30529 1.000 33.97337 91 GLY D CA 1
ATOM 4247 C C . GLY D 1 57 ? -14.03006 25.34719 93.02300 1.000 37.31104 91 GLY D C 1
ATOM 4248 O O . GLY D 1 57 ? -13.82549 26.51545 92.68466 1.000 44.62298 91 GLY D O 1
ATOM 4249 N N . ILE D 1 58 ? -14.76332 24.50424 92.28302 1.000 39.22403 92 ILE D N 1
ATOM 4250 C CA . ILE D 1 58 ? -15.43956 24.97311 91.07552 1.000 38.13009 92 ILE D CA 1
ATOM 4251 C C . ILE D 1 58 ? -16.34976 26.14686 91.40967 1.000 40.81603 92 ILE D C 1
ATOM 4252 O O . ILE D 1 58 ? -16.32547 27.18607 90.73601 1.000 43.23456 92 ILE D O 1
ATOM 4257 N N . LEU D 1 59 ? -17.14416 26.01260 92.47507 1.000 30.15032 93 LEU D N 1
ATOM 4258 C CA . LEU D 1 59 ? -17.98982 27.12531 92.88587 1.000 35.36589 93 LEU D CA 1
ATOM 4259 C C . LEU D 1 59 ? -17.14273 28.33343 93.26279 1.000 40.41360 93 LEU D C 1
ATOM 4260 O O . LEU D 1 59 ? -17.35750 29.44370 92.75609 1.000 37.56115 93 LEU D O 1
ATOM 4265 N N . GLU D 1 60 ? -16.11239 28.11741 94.08711 1.000 42.91661 94 GLU D N 1
ATOM 4266 C CA . GLU D 1 60 ? -15.31071 29.24246 94.55060 1.000 43.76340 94 GLU D CA 1
ATOM 4267 C C . GLU D 1 60 ? -14.61136 29.96706 93.41223 1.000 40.52739 94 GLU D C 1
ATOM 4268 O O . GLU D 1 60 ? -14.32946 31.15936 93.53910 1.000 46.51662 94 GLU D O 1
ATOM 4274 N N . ASN D 1 61 ? -14.36095 29.29508 92.29134 1.000 40.14868 95 ASN D N 1
ATOM 4275 C CA . ASN D 1 61 ? -13.59420 29.87866 91.20061 1.000 40.89544 95 ASN D CA 1
ATOM 4276 C C . ASN D 1 61 ? -14.45742 30.31304 90.01461 1.000 40.48649 95 ASN D C 1
ATOM 4277 O O . ASN D 1 61 ? -13.93228 30.50559 88.91947 1.000 42.14655 95 ASN D O 1
ATOM 4282 N N . ILE D 1 62 ? -15.75697 30.48455 90.20223 1.000 43.68967 96 ILE D N 1
ATOM 4283 C CA . ILE D 1 62 ? -16.57253 31.04286 89.11676 1.000 44.27942 96 ILE D CA 1
ATOM 4284 C C . ILE D 1 62 ? -16.18374 32.49946 88.88605 1.000 44.12382 96 ILE D C 1
ATOM 4285 O O . ILE D 1 62 ? -16.14832 33.29176 89.84494 1.000 41.45211 96 ILE D O 1
ATOM 4290 N N . PRO D 1 63 ? -15.92627 32.90384 87.65115 1.000 45.41526 97 PRO D N 1
ATOM 4291 C CA . PRO D 1 63 ? -15.50274 34.28882 87.35297 1.000 39.72662 97 PRO D CA 1
ATOM 4292 C C . PRO D 1 63 ? -16.66772 35.27136 87.35260 1.000 42.81076 97 PRO D C 1
ATOM 4293 O O . PRO D 1 63 ? -16.99976 35.89130 86.33631 1.000 46.28501 97 PRO D O 1
ATOM 4297 N N . LEU D 1 64 ? -17.28830 35.43721 88.51836 1.000 39.33629 98 LEU D N 1
ATOM 4298 C CA . LEU D 1 64 ? -18.53718 36.18512 88.58420 1.000 33.83387 98 LEU D CA 1
ATOM 4299 C C . LEU D 1 64 ? -18.34740 37.64428 88.17652 1.000 36.40390 98 LEU D C 1
ATOM 4300 O O . LEU D 1 64 ? -19.08238 38.16842 87.32532 1.000 39.69387 98 LEU D O 1
ATOM 4305 N N . LEU D 1 65 ? -17.35155 38.31980 88.74901 1.000 38.08813 99 LEU D N 1
ATOM 4306 C CA . LEU D 1 65 ? -17.27188 39.75031 88.47670 1.000 44.94465 99 LEU D CA 1
ATOM 4307 C C . LEU D 1 65 ? -16.79190 40.04487 87.06981 1.000 47.39447 99 LEU D C 1
ATOM 4308 O O . LEU D 1 65 ? -17.15375 41.09386 86.51736 1.000 48.51654 99 LEU D O 1
ATOM 4313 N N . ASP D 1 66 ? -16.18443 39.06124 86.40788 1.000 46.81253 100 ASP D N 1
ATOM 4314 C CA . ASP D 1 66 ? -15.76350 39.26550 85.03134 1.000 43.87478 100 ASP D CA 1
ATOM 4315 C C . ASP D 1 66 ? -16.93768 39.02661 84.10234 1.000 48.62390 100 ASP D C 1
ATOM 4316 O O . ASP D 1 66 ? -17.13754 39.77174 83.13439 1.000 48.80250 100 ASP D O 1
ATOM 4318 N N . VAL D 1 67 ? -17.74713 38.01360 84.42163 1.000 52.26769 101 VAL D N 1
ATOM 4319 C CA . VAL D 1 67 ? -19.02294 37.82233 83.74689 1.000 51.00600 101 VAL D CA 1
ATOM 4320 C C . VAL D 1 67 ? -19.87708 39.07227 83.86959 1.000 53.68381 101 VAL D C 1
ATOM 4321 O O . VAL D 1 67 ? -20.61488 39.42876 82.94034 1.000 54.04758 101 VAL D O 1
ATOM 4325 N N . ILE D 1 68 ? -19.74879 39.79799 84.97175 1.000 48.47780 102 ILE D N 1
ATOM 4326 C CA . ILE D 1 68 ? -20.62985 40.93218 85.17401 1.000 47.23399 102 ILE D CA 1
ATOM 4327 C C . ILE D 1 68 ? -20.02799 42.18306 84.56060 1.000 65.54913 102 ILE D C 1
ATOM 4328 O O . ILE D 1 68 ? -20.67781 42.87121 83.76330 1.000 61.72479 102 ILE D O 1
ATOM 4333 N N . LYS D 1 69 ? -18.76604 42.46819 84.89351 1.000 59.22425 103 LYS D N 1
ATOM 4334 C CA . LYS D 1 69 ? -18.10320 43.65694 84.36728 1.000 61.13419 103 LYS D CA 1
ATOM 4335 C C . LYS D 1 69 ? -17.61143 43.35231 82.95878 1.000 54.46795 103 LYS D C 1
ATOM 4336 O O . LYS D 1 69 ? -18.32485 42.71557 82.17558 1.000 60.17842 103 LYS D O 1
ATOM 4338 N N . SER D 1 89 ? -27.03790 50.12585 85.53376 1.000 77.36100 123 SER D N 1
ATOM 4339 C CA . SER D 1 89 ? -26.16927 51.27499 85.76006 1.000 74.36728 123 SER D CA 1
ATOM 4340 C C . SER D 1 89 ? -24.73608 50.83723 86.06663 1.000 80.54206 123 SER D C 1
ATOM 4341 O O . SER D 1 89 ? -24.50062 49.78725 86.67921 1.000 76.13290 123 SER D O 1
ATOM 4343 N N . VAL D 1 90 ? -23.78032 51.66053 85.64717 1.000 73.04175 124 VAL D N 1
ATOM 4344 C CA . VAL D 1 90 ? -22.36425 51.35565 85.81990 1.000 66.60359 124 VAL D CA 1
ATOM 4345 C C . VAL D 1 90 ? -21.77013 51.94628 87.09997 1.000 73.50990 124 VAL D C 1
ATOM 4346 O O . VAL D 1 90 ? -20.57973 51.71601 87.35844 1.000 70.00311 124 VAL D O 1
ATOM 4348 N N . PRO D 1 91 ? -22.51806 52.71884 87.94668 1.000 79.93623 125 PRO D N 1
ATOM 4349 C CA . PRO D 1 91 ? -21.92553 53.12546 89.23298 1.000 72.66525 125 PRO D CA 1
ATOM 4350 C C . PRO D 1 91 ? -21.48437 51.92083 90.04680 1.000 71.80713 125 PRO D C 1
ATOM 4351 O O . PRO D 1 91 ? -20.31609 51.82765 90.44403 1.000 66.53149 125 PRO D O 1
ATOM 4355 N N . LEU D 1 92 ? -22.44888 51.05894 90.38685 1.000 73.58345 126 LEU D N 1
ATOM 4356 C CA . LEU D 1 92 ? -22.20571 49.69549 90.85106 1.000 64.02405 126 LEU D CA 1
ATOM 4357 C C . LEU D 1 92 ? -20.90111 49.10825 90.32540 1.000 57.78888 126 LEU D C 1
ATOM 4358 O O . LEU D 1 92 ? -19.99387 48.77395 91.09669 1.000 50.71048 126 LEU D O 1
ATOM 4360 N N . LEU D 1 93 ? -20.81223 48.94617 89.00583 1.000 58.29018 127 LEU D N 1
ATOM 4361 C CA . LEU D 1 93 ? -19.64841 48.26934 88.44814 1.000 63.00346 127 LEU D CA 1
ATOM 4362 C C . LEU D 1 93 ? -18.37267 49.04036 88.75462 1.000 60.47524 127 LEU D C 1
ATOM 4363 O O . LEU D 1 93 ? -17.34699 48.44586 89.10786 1.000 55.25365 127 LEU D O 1
ATOM 4368 N N . ASN D 1 94 ? -18.43965 50.37251 88.69767 1.000 60.02530 128 ASN D N 1
ATOM 4369 C CA . ASN D 1 94 ? -17.25706 51.18080 88.95656 1.000 60.98703 128 ASN D CA 1
ATOM 4370 C C . ASN D 1 94 ? -16.82347 51.08627 90.41244 1.000 60.71080 128 ASN D C 1
ATOM 4371 O O . ASN D 1 94 ? -15.63811 51.27896 90.71233 1.000 61.29018 128 ASN D O 1
ATOM 4373 N N . ASN D 1 95 ? -17.75353 50.79406 91.32594 1.000 57.11009 129 ASN D N 1
ATOM 4374 C CA . ASN D 1 95 ? -17.42731 50.65527 92.74136 1.000 59.48955 129 ASN D CA 1
ATOM 4375 C C . ASN D 1 95 ? -17.20311 49.21167 93.15766 1.000 51.13684 129 ASN D C 1
ATOM 4376 O O . ASN D 1 95 ? -17.05890 48.93739 94.35366 1.000 55.88576 129 ASN D O 1
ATOM 4381 N N . ILE D 1 96 ? -17.13575 48.29153 92.20537 1.000 55.92341 130 ILE D N 1
ATOM 4382 C CA . ILE D 1 96 ? -16.95468 46.87603 92.49323 1.000 61.00759 130 ILE D CA 1
ATOM 4383 C C . ILE D 1 96 ? -15.48207 46.57454 92.23972 1.000 55.77131 130 ILE D C 1
ATOM 4384 O O . ILE D 1 96 ? -15.03599 46.55203 91.08781 1.000 51.56116 130 ILE D O 1
ATOM 4386 N N . LEU D 1 97 ? -14.70852 46.37357 93.31134 1.000 53.97109 131 LEU D N 1
ATOM 4387 C CA . LEU D 1 97 ? -13.31538 45.97090 93.13983 1.000 53.58133 131 LEU D CA 1
ATOM 4388 C C . LEU D 1 97 ? -13.21621 44.49923 92.77529 1.000 57.54576 131 LEU D C 1
ATOM 4389 O O . LEU D 1 97 ? -12.61044 44.13684 91.75937 1.000 54.25215 131 LEU D O 1
ATOM 4394 N N . ASP D 1 98 ? -13.81044 43.63760 93.59087 1.000 54.60083 132 ASP D N 1
ATOM 4395 C CA . ASP D 1 98 ? -13.77648 42.20993 93.33283 1.000 55.79581 132 ASP D CA 1
ATOM 4396 C C . ASP D 1 98 ? -14.87407 41.53216 94.13841 1.000 57.96628 132 ASP D C 1
ATOM 4397 O O . ASP D 1 98 ? -15.49868 42.13337 95.02150 1.000 50.76296 132 ASP D O 1
ATOM 4402 N N . ILE D 1 99 ? -15.10077 40.26158 93.80672 1.000 52.60645 133 ILE D N 1
ATOM 4403 C CA . ILE D 1 99 ? -16.03669 39.39992 94.51033 1.000 39.01977 133 ILE D CA 1
ATOM 4404 C C . ILE D 1 99 ? -15.32468 38.09865 94.80600 1.000 42.53874 133 ILE D C 1
ATOM 4405 O O . ILE D 1 99 ? -14.74156 37.48516 93.90545 1.000 47.88023 133 ILE D O 1
ATOM 4410 N N . LYS D 1 100 ? -15.34145 37.69370 96.06313 1.000 39.32250 134 LYS D N 1
ATOM 4411 C CA . LYS D 1 100 ? -14.78804 36.41654 96.46749 1.000 37.32970 134 LYS D CA 1
ATOM 4412 C C . LYS D 1 100 ? -15.93035 35.53006 96.93124 1.000 44.64844 134 LYS D C 1
ATOM 4413 O O . LYS D 1 100 ? -16.83673 35.98796 97.64301 1.000 42.46868 134 LYS D O 1
ATOM 4415 N N . ILE D 1 101 ? -15.90075 34.28077 96.48709 1.000 44.49198 135 ILE D N 1
ATOM 4416 C CA . ILE D 1 101 ? -16.89212 33.28218 96.83826 1.000 39.30227 135 ILE D CA 1
ATOM 4417 C C . ILE D 1 101 ? -16.30009 32.42116 97.94082 1.000 39.58276 135 ILE D C 1
ATOM 4418 O O . ILE D 1 101 ? -15.23901 31.81440 97.76569 1.000 39.91863 135 ILE D O 1
ATOM 4423 N N . THR D 1 102 ? -16.98402 32.36574 99.07449 1.000 40.64696 136 THR D N 1
ATOM 4424 C CA . THR D 1 102 ? -16.52636 31.62643 100.23717 1.000 45.61285 136 THR D CA 1
ATOM 4425 C C . THR D 1 102 ? -17.64149 30.71243 100.72748 1.000 46.14754 136 THR D C 1
ATOM 4426 O O . THR D 1 102 ? -18.75421 30.72007 100.20049 1.000 45.87704 136 THR D O 1
ATOM 4430 N N . ASP D 1 103 ? -17.32728 29.90079 101.73158 1.000 47.32060 137 ASP D N 1
ATOM 4431 C CA . ASP D 1 103 ? -18.30243 29.04923 102.39974 1.000 47.52659 137 ASP D CA 1
ATOM 4432 C C . ASP D 1 103 ? -19.16706 28.27538 101.39910 1.000 47.30597 137 ASP D C 1
ATOM 4433 O O . ASP D 1 103 ? -20.39519 28.27353 101.50772 1.000 50.60993 137 ASP D O 1
ATOM 4435 N N . PRO D 1 104 ? -18.55772 27.63589 100.39970 1.000 48.70288 138 PRO D N 1
ATOM 4436 C CA . PRO D 1 104 ? -19.33959 26.78412 99.49893 1.000 43.43254 138 PRO D CA 1
ATOM 4437 C C . PRO D 1 104 ? -19.87305 25.58404 100.25971 1.000 39.51083 138 PRO D C 1
ATOM 4438 O O . PRO D 1 104 ? -19.16546 24.99075 101.07350 1.000 45.17373 138 PRO D O 1
ATOM 4442 N N . GLN D 1 105 ? -21.12468 25.21939 99.97038 1.000 39.71299 139 GLN D N 1
ATOM 4443 C CA . GLN D 1 105 ? -21.82432 24.16486 100.69506 1.000 49.87366 139 GLN D CA 1
ATOM 4444 C C . GLN D 1 105 ? -22.61542 23.27695 99.73995 1.000 47.00375 139 GLN D C 1
ATOM 4445 O O . GLN D 1 105 ? -23.34273 23.77662 98.87311 1.000 42.81254 139 GLN D O 1
ATOM 4451 N N . LEU D 1 106 ? -22.50634 21.96491 99.91938 1.000 36.66114 140 LEU D N 1
ATOM 4452 C CA . LEU D 1 106 ? -23.38367 21.02023 99.24324 1.000 33.73251 140 LEU D CA 1
ATOM 4453 C C . LEU D 1 106 ? -24.31799 20.44823 100.29416 1.000 32.84537 140 LEU D C 1
ATOM 4454 O O . LEU D 1 106 ? -23.86555 19.79022 101.23190 1.000 43.76525 140 LEU D O 1
ATOM 4459 N N . LEU D 1 107 ? -25.61338 20.66102 100.12733 1.000 34.70363 141 LEU D N 1
ATOM 4460 C CA . LEU D 1 107 ? -26.55622 20.15940 101.11355 1.000 33.22767 141 LEU D CA 1
ATOM 4461 C C . LEU D 1 107 ? -26.99213 18.74718 100.74451 1.000 39.63928 141 LEU D C 1
ATOM 4462 O O . LEU D 1 107 ? -26.53924 18.16136 99.75669 1.000 40.35896 141 LEU D O 1
ATOM 4467 N N . GLU D 1 108 ? -27.84006 18.16166 101.57589 1.000 38.35870 142 GLU D N 1
ATOM 4468 C CA . GLU D 1 108 ? -28.28750 16.81104 101.29376 1.000 41.28914 142 GLU D CA 1
ATOM 4469 C C . GLU D 1 108 ? -29.06696 16.77322 99.98027 1.000 38.82452 142 GLU D C 1
ATOM 4470 O O . GLU D 1 108 ? -29.96846 17.58426 99.75419 1.000 39.53347 142 GLU D O 1
ATOM 4476 N N . LEU D 1 109 ? -28.75646 15.79047 99.13939 1.000 37.05114 143 LEU D N 1
ATOM 4477 C CA . LEU D 1 109 ? -29.41948 15.68173 97.85097 1.000 34.92566 143 LEU D CA 1
ATOM 4478 C C . LEU D 1 109 ? -30.85070 15.20147 98.03205 1.000 34.75505 143 LEU D C 1
ATOM 4479 O O . LEU D 1 109 ? -31.14198 14.39115 98.91059 1.000 38.33869 143 LEU D O 1
ATOM 4484 N N . GLY D 1 110 ? -31.74473 15.68873 97.17147 1.000 32.40672 144 GLY D N 1
ATOM 4485 C CA . GLY D 1 110 ? -33.10054 15.18205 97.10074 1.000 26.79447 144 GLY D CA 1
ATOM 4486 C C . GLY D 1 110 ? -33.21748 14.23562 95.92105 1.000 31.10889 144 GLY D C 1
ATOM 4487 O O . GLY D 1 110 ? -32.49236 14.36264 94.93932 1.000 29.91259 144 GLY D O 1
ATOM 4488 N N . LEU D 1 111 ? -34.12819 13.27193 96.02396 1.000 25.87826 145 LEU D N 1
ATOM 4489 C CA . LEU D 1 111 ? -34.29873 12.30601 94.95194 1.000 20.59222 145 LEU D CA 1
ATOM 4490 C C . LEU D 1 111 ? -35.78012 11.98825 94.80976 1.000 24.98836 145 LEU D C 1
ATOM 4491 O O . LEU D 1 111 ? -36.44191 11.66969 95.79708 1.000 26.07352 145 LEU D O 1
ATOM 4496 N N . VAL D 1 112 ? -36.29159 12.09852 93.58261 1.000 23.26998 146 VAL D N 1
ATOM 4497 C CA . VAL D 1 112 ? -37.68279 11.82668 93.24633 1.000 19.37686 146 VAL D CA 1
ATOM 4498 C C . VAL D 1 112 ? -37.70602 10.92535 92.02360 1.000 28.52628 146 VAL D C 1
ATOM 4499 O O . VAL D 1 112 ? -36.84249 11.04392 91.14578 1.000 28.15435 146 VAL D O 1
ATOM 4503 N N . GLN D 1 113 ? -38.65383 9.99368 91.98311 1.000 19.81987 147 GLN D N 1
ATOM 4504 C CA . GLN D 1 113 ? -38.83116 9.13788 90.82408 1.000 23.49050 147 GLN D CA 1
ATOM 4505 C C . GLN D 1 113 ? -40.10594 9.52900 90.07653 1.000 23.28221 147 GLN D C 1
ATOM 4506 O O . GLN D 1 113 ? -41.16085 9.72080 90.68532 1.000 25.69967 147 GLN D O 1
ATOM 4512 N N . SER D 1 114 ? -40.01997 9.60803 88.75625 1.000 16.92677 148 SER D N 1
ATOM 4513 C CA . SER D 1 114 ? -41.18157 9.97904 87.97793 1.000 18.43853 148 SER D CA 1
ATOM 4514 C C . SER D 1 114 ? -42.31822 8.96914 88.15981 1.000 24.46599 148 SER D C 1
ATOM 4515 O O . SER D 1 114 ? -42.09393 7.79614 88.47223 1.000 21.53738 148 SER D O 1
ATOM 4518 N N . PRO D 1 115 ? -43.54844 9.40521 87.90012 1.000 24.34410 149 PRO D N 1
ATOM 4519 C CA . PRO D 1 115 ? -44.69750 8.49485 88.01646 1.000 20.72989 149 PRO D CA 1
ATOM 4520 C C . PRO D 1 115 ? -44.58471 7.24760 87.15136 1.000 23.87095 149 PRO D C 1
ATOM 4521 O O . PRO D 1 115 ? -45.02555 6.16912 87.57720 1.000 24.13361 149 PRO D O 1
ATOM 4525 N N . ASP D 1 116 ? -44.00915 7.35166 85.95325 1.000 21.27191 150 ASP D N 1
ATOM 4526 C CA . ASP D 1 116 ? -43.81474 6.18405 85.10004 1.000 18.36542 150 ASP D CA 1
ATOM 4527 C C . ASP D 1 116 ? -42.61284 5.34029 85.51864 1.000 24.54239 150 ASP D C 1
ATOM 4528 O O . ASP D 1 116 ? -42.35566 4.29421 84.91028 1.000 20.97225 150 ASP D O 1
ATOM 4533 N N . GLY D 1 117 ? -41.86795 5.76400 86.53434 1.000 22.96358 151 GLY D N 1
ATOM 4534 C CA . GLY D 1 117 ? -40.76767 4.96813 87.02004 1.000 23.19138 151 GLY D CA 1
ATOM 4535 C C . GLY D 1 117 ? -39.50947 5.03430 86.18008 1.000 24.04098 151 GLY D C 1
ATOM 4536 O O . GLY D 1 117 ? -38.48161 4.49737 86.59797 1.000 23.05467 151 GLY D O 1
ATOM 4537 N N . HIS D 1 118 ? -39.51997 5.73206 85.04697 1.000 22.06740 152 HIS D N 1
ATOM 4538 C CA . HIS D 1 118 ? -38.36769 5.62259 84.17526 1.000 23.14043 152 HIS D CA 1
ATOM 4539 C C . HIS D 1 118 ? -37.27000 6.63724 84.46642 1.000 26.42078 152 HIS D C 1
ATOM 4540 O O . HIS D 1 118 ? -36.17508 6.49295 83.92277 1.000 25.65772 152 HIS D O 1
ATOM 4547 N N . ARG D 1 119 ? -37.50063 7.62548 85.33016 1.000 22.92249 153 ARG D N 1
ATOM 4548 C CA . ARG D 1 119 ? -36.55996 8.72685 85.45331 1.000 21.05334 153 ARG D CA 1
ATOM 4549 C C . ARG D 1 119 ? -36.35698 9.09302 86.91206 1.000 22.68830 153 ARG D C 1
ATOM 4550 O O . ARG D 1 119 ? -37.27468 8.98315 87.73386 1.000 15.79776 153 ARG D O 1
ATOM 4558 N N . LEU D 1 120 ? -35.15056 9.57769 87.21597 1.000 20.61909 154 LEU D N 1
ATOM 4559 C CA . LEU D 1 120 ? -34.87443 10.12134 88.53049 1.000 19.17138 154 LEU D CA 1
ATOM 4560 C C . LEU D 1 120 ? -34.60418 11.61296 88.39162 1.000 23.24160 154 LEU D C 1
ATOM 4561 O O . LEU D 1 120 ? -33.98765 12.06835 87.42191 1.000 23.73664 154 LEU D O 1
ATOM 4566 N N . TYR D 1 121 ? -35.03179 12.37085 89.39048 1.000 21.84572 155 TYR D N 1
ATOM 4567 C CA . TYR D 1 121 ? -34.73808 13.78936 89.46320 1.000 19.40260 155 TYR D CA 1
ATOM 4568 C C . TYR D 1 121 ? -33.99408 13.98897 90.76226 1.000 24.42055 155 TYR D C 1
ATOM 4569 O O . TYR D 1 121 ? -34.53230 13.70597 91.84025 1.000 21.46498 155 TYR D O 1
ATOM 4578 N N . VAL D 1 122 ? -32.73382 14.40480 90.63184 1.000 23.28101 156 VAL D N 1
ATOM 4579 C CA . VAL D 1 122 ? -31.84385 14.66460 91.74312 1.000 21.81167 156 VAL D CA 1
ATOM 4580 C C . VAL D 1 122 ? -31.86020 16.16391 91.96905 1.000 25.19266 156 VAL D C 1
ATOM 4581 O O . VAL D 1 122 ? -31.63226 16.93786 91.03293 1.000 28.04726 156 VAL D O 1
ATOM 4585 N N . THR D 1 123 ? -32.14614 16.57475 93.19548 1.000 28.29829 157 THR D N 1
ATOM 4586 C CA . THR D 1 123 ? -32.04385 17.96334 93.61185 1.000 26.20271 157 THR D CA 1
ATOM 4587 C C . THR D 1 123 ? -30.71537 18.17452 94.33228 1.000 30.46048 157 THR D C 1
ATOM 4588 O O . THR D 1 123 ? -30.44480 17.53248 95.35133 1.000 29.37961 157 THR D O 1
ATOM 4592 N N . ILE D 1 124 ? -29.90621 19.08654 93.81047 1.000 27.46549 158 ILE D N 1
ATOM 4593 C CA . ILE D 1 124 ? -28.57557 19.40440 94.29729 1.000 21.93048 158 ILE D CA 1
ATOM 4594 C C . ILE D 1 124 ? -28.66125 20.78305 94.93798 1.000 24.36054 158 ILE D C 1
ATOM 4595 O O . ILE D 1 124 ? -28.65099 21.79091 94.21399 1.000 25.14491 158 ILE D O 1
ATOM 4600 N N . PRO D 1 125 ? -28.81581 20.88189 96.28026 1.000 27.51117 159 PRO D N 1
ATOM 4601 C CA . PRO D 1 125 ? -28.92001 22.20268 96.91257 1.000 24.38282 159 PRO D CA 1
ATOM 4602 C C . PRO D 1 125 ? -27.52801 22.73744 97.19565 1.000 32.21367 159 PRO D C 1
ATOM 4603 O O . PRO D 1 125 ? -26.73703 22.07203 97.87591 1.000 33.79834 159 PRO D O 1
ATOM 4607 N N . LEU D 1 126 ? -27.23742 23.94993 96.73853 1.000 32.44974 160 LEU D N 1
ATOM 4608 C CA . LEU D 1 126 ? -25.92753 24.56359 96.81991 1.000 27.30539 160 LEU D CA 1
ATOM 4609 C C . LEU D 1 126 ? -26.05473 25.84184 97.62857 1.000 35.09787 160 LEU D C 1
ATOM 4610 O O . LEU D 1 126 ? -27.08688 26.53380 97.56255 1.000 33.63612 160 LEU D O 1
ATOM 4615 N N . GLY D 1 127 ? -25.00660 26.13984 98.39679 1.000 32.65157 161 GLY D N 1
ATOM 4616 C CA . GLY D 1 127 ? -24.90911 27.40079 99.09311 1.000 37.33793 161 GLY D CA 1
ATOM 4617 C C . GLY D 1 127 ? -23.52641 28.00502 98.92975 1.000 39.17745 161 GLY D C 1
ATOM 4618 O O . GLY D 1 127 ? -22.53872 27.31421 98.67204 1.000 34.78206 161 GLY D O 1
ATOM 4619 N N . LEU D 1 128 ? -23.47156 29.32134 99.06610 1.000 34.65673 162 LEU D N 1
ATOM 4620 C CA . LEU D 1 128 ? -22.17173 29.98549 99.03806 1.000 42.46814 162 LEU D CA 1
ATOM 4621 C C . LEU D 1 128 ? -22.32552 31.42051 99.53210 1.000 39.46412 162 LEU D C 1
ATOM 4622 O O . LEU D 1 128 ? -23.43669 31.93952 99.65927 1.000 39.64822 162 LEU D O 1
ATOM 4627 N N . THR D 1 129 ? -21.19173 32.05429 99.83269 1.000 38.65679 163 THR D N 1
ATOM 4628 C CA . THR D 1 129 ? -21.18908 33.43457 100.29603 1.000 39.74789 163 THR D CA 1
ATOM 4629 C C . THR D 1 129 ? -20.39329 34.29325 99.32376 1.000 40.85831 163 THR D C 1
ATOM 4630 O O . THR D 1 129 ? -19.23013 34.00017 99.02631 1.000 42.57183 163 THR D O 1
ATOM 4634 N N . LEU D 1 130 ? -21.01298 35.37301 98.87168 1.000 38.67203 164 LEU D N 1
ATOM 4635 C CA . LEU D 1 130 ? -20.36767 36.35135 98.01663 1.000 44.99032 164 LEU D CA 1
ATOM 4636 C C . LEU D 1 130 ? -19.78341 37.47256 98.87090 1.000 47.55151 164 LEU D C 1
ATOM 4637 O O . LEU D 1 130 ? -20.46663 38.03504 99.73380 1.000 43.81817 164 LEU D O 1
ATOM 4642 N N . ASN D 1 131 ? -18.52640 37.79020 98.62547 1.000 42.61122 165 ASN D N 1
ATOM 4643 C CA . ASN D 1 131 ? -17.83429 38.84143 99.34682 1.000 39.37001 165 ASN D CA 1
ATOM 4644 C C . ASN D 1 131 ? -17.56134 39.94438 98.33656 1.000 36.43672 165 ASN D C 1
ATOM 4645 O O . ASN D 1 131 ? -16.65976 39.84419 97.50398 1.000 38.89025 165 ASN D O 1
ATOM 4650 N N . VAL D 1 132 ? -18.35912 40.99169 98.41342 1.000 38.89799 166 VAL D N 1
ATOM 4651 C CA . VAL D 1 132 ? -18.33510 42.07978 97.45903 1.000 49.80213 166 VAL D CA 1
ATOM 4652 C C . VAL D 1 132 ? -17.50450 43.17679 98.11126 1.000 53.29669 166 VAL D C 1
ATOM 4653 O O . VAL D 1 132 ? -17.85670 43.70354 99.17698 1.000 51.57525 166 VAL D O 1
ATOM 4657 N N . ASN D 1 133 ? -16.34865 43.43392 97.50694 1.000 52.56674 167 ASN D N 1
ATOM 4658 C CA . ASN D 1 133 ? -15.42802 44.47346 97.94098 1.000 57.46804 167 ASN D CA 1
ATOM 4659 C C . ASN D 1 133 ? -15.82263 45.75702 97.22827 1.000 51.72469 167 ASN D C 1
ATOM 4660 O O . ASN D 1 133 ? -15.75174 45.83804 95.99671 1.000 49.40505 167 ASN D O 1
ATOM 4665 N N . MET D 1 134 ? -16.29780 46.73649 97.99551 1.000 61.43391 168 MET D N 1
ATOM 4666 C CA . MET D 1 134 ? -16.65275 48.05051 97.46369 1.000 73.42959 168 MET D CA 1
ATOM 4667 C C . MET D 1 134 ? -15.94028 49.10001 98.30441 1.000 75.27125 168 MET D C 1
ATOM 4668 O O . MET D 1 134 ? -16.52708 49.68215 99.22719 1.000 84.22132 168 MET D O 1
ATOM 4673 N N . PRO D 1 135 ? -14.65480 49.35531 98.02393 1.000 79.41669 169 PRO D N 1
ATOM 4674 C CA . PRO D 1 135 ? -13.81896 50.29719 98.78062 1.000 83.38989 169 PRO D CA 1
ATOM 4675 C C . PRO D 1 135 ? -14.26700 51.75048 98.58668 1.000 81.32357 169 PRO D C 1
ATOM 4676 O O . PRO D 1 135 ? -13.77500 52.64018 99.28224 1.000 83.15810 169 PRO D O 1
ATOM 4680 N N . VAL D 1 137 ? -18.11686 53.25805 98.45684 1.000 64.65627 171 VAL D N 1
ATOM 4681 C CA . VAL D 1 137 ? -18.54455 53.06064 99.83072 1.000 58.67293 171 VAL D CA 1
ATOM 4682 C C . VAL D 1 137 ? -17.42396 52.43368 100.62996 1.000 65.84515 171 VAL D C 1
ATOM 4683 O O . VAL D 1 137 ? -16.26304 52.52664 100.26038 1.000 71.21908 171 VAL D O 1
ATOM 4685 N N . GLY D 1 138 ? -17.79117 51.80382 101.74427 1.000 75.38860 172 GLY D N 1
ATOM 4686 C CA . GLY D 1 138 ? -16.87180 51.01387 102.53657 1.000 74.08056 172 GLY D CA 1
ATOM 4687 C C . GLY D 1 138 ? -17.55980 49.73830 102.98047 1.000 75.30511 172 GLY D C 1
ATOM 4688 O O . GLY D 1 138 ? -18.71288 49.48471 102.62497 1.000 78.97053 172 GLY D O 1
ATOM 4689 N N . SER D 1 139 ? -16.82553 48.92955 103.74639 1.000 77.58541 173 SER D N 1
ATOM 4690 C CA . SER D 1 139 ? -17.31226 47.63703 104.23709 1.000 83.62468 173 SER D CA 1
ATOM 4691 C C . SER D 1 139 ? -17.23404 46.49766 103.22203 1.000 83.07266 173 SER D C 1
ATOM 4692 O O . SER D 1 139 ? -17.30617 46.71119 102.00431 1.000 73.34414 173 SER D O 1
ATOM 4694 N N . LEU D 1 140 ? -17.11579 45.27485 103.73994 1.000 77.82683 174 LEU D N 1
ATOM 4695 C CA . LEU D 1 140 ? -17.22798 44.04856 102.95746 1.000 73.01628 174 LEU D CA 1
ATOM 4696 C C . LEU D 1 140 ? -18.68604 43.59772 102.92036 1.000 66.44685 174 LEU D C 1
ATOM 4697 O O . LEU D 1 140 ? -19.27462 43.30452 103.96521 1.000 66.76266 174 LEU D O 1
ATOM 4699 N N . LEU D 1 141 ? -19.26547 43.52727 101.72715 1.000 59.39954 175 LEU D N 1
ATOM 4700 C CA . LEU D 1 141 ? -20.66848 43.17571 101.57842 1.000 59.59186 175 LEU D CA 1
ATOM 4701 C C . LEU D 1 141 ? -20.77843 41.66059 101.42453 1.000 58.38195 175 LEU D C 1
ATOM 4702 O O . LEU D 1 141 ? -20.25804 41.09091 100.46434 1.000 53.67985 175 LEU D O 1
ATOM 4707 N N . GLN D 1 142 ? -21.44761 41.00632 102.36402 1.000 52.36480 176 GLN D N 1
ATOM 4708 C CA . GLN D 1 142 ? -21.61817 39.56113 102.30512 1.000 57.65615 176 GLN D CA 1
ATOM 4709 C C . GLN D 1 142 ? -23.03388 39.17493 101.88679 1.000 53.15471 176 GLN D C 1
ATOM 4710 O O . GLN D 1 142 ? -24.01895 39.63805 102.47170 1.000 53.17447 176 GLN D O 1
ATOM 4716 N N . LEU D 1 143 ? -23.12383 38.31646 100.87712 1.000 45.48271 177 LEU D N 1
ATOM 4717 C CA . LEU D 1 143 ? -24.39910 37.83997 100.35683 1.000 45.30192 177 LEU D CA 1
ATOM 4718 C C . LEU D 1 143 ? -24.45515 36.32809 100.51008 1.000 37.84120 177 LEU D C 1
ATOM 4719 O O . LEU D 1 143 ? -23.60290 35.61488 99.97715 1.000 37.60662 177 LEU D O 1
ATOM 4724 N N . ALA D 1 144 ? -25.45208 35.84003 101.23057 1.000 46.88836 178 ALA D N 1
ATOM 4725 C CA . ALA D 1 144 ? -25.69793 34.41121 101.30366 1.000 38.29685 178 ALA D CA 1
ATOM 4726 C C . ALA D 1 144 ? -26.54481 34.00887 100.10554 1.000 38.17983 178 ALA D C 1
ATOM 4727 O O . ALA D 1 144 ? -27.63546 34.56106 99.88813 1.000 34.08966 178 ALA D O 1
ATOM 4729 N N . VAL D 1 145 ? -26.03794 33.05924 99.32614 1.000 33.71326 179 VAL D N 1
ATOM 4730 C CA . VAL D 1 145 ? -26.70465 32.55866 98.13848 1.000 34.01253 179 VAL D CA 1
ATOM 4731 C C . VAL D 1 145 ? -27.07903 31.10510 98.38703 1.000 31.92111 179 VAL D C 1
ATOM 4732 O O . VAL D 1 145 ? -26.27359 30.32584 98.92004 1.000 30.48703 179 VAL D O 1
ATOM 4736 N N . LYS D 1 146 ? -28.30989 30.76263 98.02799 1.000 33.61748 180 LYS D N 1
ATOM 4737 C CA . LYS D 1 146 ? -28.78974 29.39126 97.93260 1.000 34.48278 180 LYS D CA 1
ATOM 4738 C C . LYS D 1 146 ? -29.38024 29.17910 96.54782 1.000 32.75043 180 LYS D C 1
ATOM 4739 O O . LYS D 1 146 ? -29.90904 30.10805 95.93403 1.000 28.67797 180 LYS D O 1
ATOM 4745 N N . LEU D 1 147 ? -29.24957 27.95064 96.04854 1.000 33.40245 181 LEU D N 1
ATOM 4746 C CA . LEU D 1 147 ? -29.69103 27.63316 94.69673 1.000 27.33695 181 LEU D CA 1
ATOM 4747 C C . LEU D 1 147 ? -29.77820 26.13188 94.55110 1.000 29.10337 181 LEU D C 1
ATOM 4748 O O . LEU D 1 147 ? -28.91649 25.41862 95.05654 1.000 28.67683 181 LEU D O 1
ATOM 4753 N N . ASN D 1 148 ? -30.79708 25.64882 93.85089 1.000 28.99887 182 ASN D N 1
ATOM 4754 C CA . ASN D 1 148 ? -30.87096 24.22686 93.54617 1.000 27.91355 182 ASN D CA 1
ATOM 4755 C C . ASN D 1 148 ? -30.65512 23.97006 92.06646 1.000 24.08152 182 ASN D C 1
ATOM 4756 O O . ASN D 1 148 ? -31.16546 24.70487 91.21978 1.000 25.94902 182 ASN D O 1
ATOM 4761 N N . ILE D 1 149 ? -29.90831 22.91336 91.76608 1.000 20.64356 183 ILE D N 1
ATOM 4762 C CA . ILE D 1 149 ? -29.79470 22.38299 90.41219 1.000 23.65138 183 ILE D CA 1
ATOM 4763 C C . ILE D 1 149 ? -30.59553 21.08558 90.38335 1.000 20.97023 183 ILE D C 1
ATOM 4764 O O . ILE D 1 149 ? -30.58909 20.32758 91.35213 1.000 23.84612 183 ILE D O 1
ATOM 4769 N N . THR D 1 150 ? -31.37060 20.87846 89.33071 1.000 22.49034 184 THR D N 1
ATOM 4770 C CA . THR D 1 150 ? -32.11524 19.64360 89.14628 1.000 22.04895 184 THR D CA 1
ATOM 4771 C C . THR D 1 150 ? -31.49820 18.86527 87.98939 1.000 25.74259 184 THR D C 1
ATOM 4772 O O . THR D 1 150 ? -31.37250 19.38557 86.86462 1.000 18.89790 184 THR D O 1
ATOM 4776 N N . ALA D 1 151 ? -31.14279 17.61526 88.26505 1.000 20.45983 185 ALA D N 1
ATOM 4777 C CA . ALA D 1 151 ? -30.49031 16.75775 87.29283 1.000 21.07741 185 ALA D CA 1
ATOM 4778 C C . ALA D 1 151 ? -31.42000 15.60341 86.98348 1.000 22.17695 185 ALA D C 1
ATOM 4779 O O . ALA D 1 151 ? -31.85973 14.88653 87.89488 1.000 24.51997 185 ALA D O 1
ATOM 4781 N N . GLU D 1 152 ? -31.73083 15.44546 85.70797 1.000 18.23623 186 GLU D N 1
ATOM 4782 C CA . GLU D 1 152 ? -32.56110 14.35218 85.25467 1.000 24.71146 186 GLU D CA 1
ATOM 4783 C C . GLU D 1 152 ? -31.66257 13.17870 84.90973 1.000 24.24360 186 GLU D C 1
ATOM 4784 O O . GLU D 1 152 ? -30.71564 13.33386 84.13126 1.000 24.22978 186 GLU D O 1
ATOM 4790 N N . VAL D 1 153 ? -31.98237 12.01089 85.45451 1.000 17.68779 187 VAL D N 1
ATOM 4791 C CA . VAL D 1 153 ? -31.19647 10.80911 85.24784 1.000 22.41182 187 VAL D CA 1
ATOM 4792 C C . VAL D 1 153 ? -32.06129 9.79040 84.53326 1.000 23.16225 187 VAL D C 1
ATOM 4793 O O . VAL D 1 153 ? -33.18720 9.50336 84.97069 1.000 22.29111 187 VAL D O 1
ATOM 4797 N N . LEU D 1 154 ? -31.50316 9.22114 83.47000 1.000 25.94291 188 LEU D N 1
ATOM 4798 C CA . LEU D 1 154 ? -32.15240 8.30208 82.55200 1.000 32.36087 188 LEU D CA 1
ATOM 4799 C C . LEU D 1 154 ? -31.38095 6.98976 82.47506 1.000 25.85555 188 LEU D C 1
ATOM 4800 O O . LEU D 1 154 ? -30.17592 6.93111 82.71659 1.000 25.11246 188 LEU D O 1
ATOM 4805 N N . ALA D 1 155 ? -32.07602 5.93971 82.07796 1.000 26.77017 189 ALA D N 1
ATOM 4806 C CA . ALA D 1 155 ? -31.43481 4.68570 81.72164 1.000 29.39448 189 ALA D CA 1
ATOM 4807 C C . ALA D 1 155 ? -31.55106 4.53585 80.21591 1.000 30.28619 189 ALA D C 1
ATOM 4808 O O . ALA D 1 155 ? -32.61262 4.80259 79.64441 1.000 26.59167 189 ALA D O 1
ATOM 4810 N N . VAL D 1 156 ? -30.45937 4.14341 79.57462 1.000 29.70358 190 VAL D N 1
ATOM 4811 C CA . VAL D 1 156 ? -30.47603 3.99910 78.12730 1.000 31.56203 190 VAL D CA 1
ATOM 4812 C C . VAL D 1 156 ? -29.49766 2.90189 77.74126 1.000 35.39983 190 VAL D C 1
ATOM 4813 O O . VAL D 1 156 ? -28.43811 2.75614 78.35243 1.000 36.47656 190 VAL D O 1
ATOM 4817 N N . LYS D 1 157 ? -29.84057 2.14192 76.71237 1.000 39.24106 191 LYS D N 1
ATOM 4818 C CA . LYS D 1 157 ? -28.95707 1.09937 76.21338 1.000 44.73198 191 LYS D CA 1
ATOM 4819 C C . LYS D 1 157 ? -28.17801 1.67629 75.04861 1.000 41.88214 191 LYS D C 1
ATOM 4820 O O . LYS D 1 157 ? -28.72092 2.45726 74.26162 1.000 49.86205 191 LYS D O 1
ATOM 4822 N N . ASP D 1 158 ? -26.90031 1.32062 74.96128 1.000 44.30920 192 ASP D N 1
ATOM 4823 C CA . ASP D 1 158 ? -26.05197 1.80044 73.88074 1.000 50.78722 192 ASP D CA 1
ATOM 4824 C C . ASP D 1 158 ? -26.19308 0.86826 72.67649 1.000 51.14249 192 ASP D C 1
ATOM 4825 O O . ASP D 1 158 ? -26.88115 -0.15438 72.73193 1.000 50.80999 192 ASP D O 1
ATOM 4830 N N . ASN D 1 159 ? -25.53113 1.22246 71.56771 1.000 56.20924 193 ASN D N 1
ATOM 4831 C CA . ASN D 1 159 ? -25.64564 0.43098 70.34455 1.000 50.90682 193 ASN D CA 1
ATOM 4832 C C . ASN D 1 159 ? -25.14786 -1.00153 70.51827 1.000 52.47825 193 ASN D C 1
ATOM 4833 O O . ASN D 1 159 ? -25.46604 -1.85125 69.67983 1.000 56.34684 193 ASN D O 1
ATOM 4835 N N . GLN D 1 160 ? -24.38602 -1.29273 71.58137 1.000 55.55980 194 GLN D N 1
ATOM 4836 C CA . GLN D 1 160 ? -23.92766 -2.64722 71.88505 1.000 55.94833 194 GLN D CA 1
ATOM 4837 C C . GLN D 1 160 ? -24.82323 -3.37044 72.88349 1.000 54.48410 194 GLN D C 1
ATOM 4838 O O . GLN D 1 160 ? -24.50816 -4.50138 73.26746 1.000 48.57319 194 GLN D O 1
ATOM 4840 N N . GLY D 1 161 ? -25.93196 -2.75695 73.30170 1.000 52.70165 195 GLY D N 1
ATOM 4841 C CA . GLY D 1 161 ? -26.84661 -3.36445 74.24893 1.000 48.41096 195 GLY D CA 1
ATOM 4842 C C . GLY D 1 161 ? -26.53580 -3.14072 75.71361 1.000 41.96740 195 GLY D C 1
ATOM 4843 O O . GLY D 1 161 ? -27.30604 -3.59413 76.56561 1.000 43.78842 195 GLY D O 1
ATOM 4844 N N . ARG D 1 162 ? -25.44529 -2.45814 76.03952 1.000 42.11197 196 ARG D N 1
ATOM 4845 C CA . ARG D 1 162 ? -25.11451 -2.18258 77.42943 1.000 43.73154 196 ARG D CA 1
ATOM 4846 C C . ARG D 1 162 ? -25.97319 -1.03365 77.95111 1.000 47.24132 196 ARG D C 1
ATOM 4847 O O . ARG D 1 162 ? -26.22758 -0.05671 77.24082 1.000 44.80271 196 ARG D O 1
ATOM 4849 N N . ILE D 1 163 ? -26.44514 -1.17193 79.17747 1.000 41.92034 197 ILE D N 1
ATOM 4850 C CA . ILE D 1 163 ? -27.30217 -0.17797 79.81344 1.000 38.03499 197 ILE D CA 1
ATOM 4851 C C . ILE D 1 163 ? -26.45210 0.79753 80.62575 1.000 34.45886 197 ILE D C 1
ATOM 4852 O O . ILE D 1 163 ? -25.47677 0.40300 81.27037 1.000 34.37676 197 ILE D O 1
ATOM 4857 N N . HIS D 1 164 ? -26.82107 2.07970 80.60176 1.000 35.99795 198 HIS D N 1
ATOM 4858 C CA . HIS D 1 164 ? -26.08377 3.13256 81.28932 1.000 30.41318 198 HIS D CA 1
ATOM 4859 C C . HIS D 1 164 ? -27.08475 4.08541 81.94150 1.000 30.20477 198 HIS D C 1
ATOM 4860 O O . HIS D 1 164 ? -28.24567 4.18673 81.51126 1.000 28.94751 198 HIS D O 1
ATOM 4867 N N . LEU D 1 165 ? -26.64773 4.73949 83.01873 1.000 21.87887 199 LEU D N 1
ATOM 4868 C CA . LEU D 1 165 ? -27.34264 5.90551 83.54966 1.000 22.60596 199 LEU D CA 1
ATOM 4869 C C . LEU D 1 165 ? -26.72966 7.15855 82.95330 1.000 29.29593 199 LEU D C 1
ATOM 4870 O O . LEU D 1 165 ? -25.52028 7.37432 83.06723 1.000 33.39911 199 LEU D O 1
ATOM 4875 N N . VAL D 1 166 ? -27.57476 8.02103 82.40727 1.000 27.88219 200 VAL D N 1
ATOM 4876 C CA . VAL D 1 166 ? -27.13181 9.21367 81.70429 1.000 24.18690 200 VAL D CA 1
ATOM 4877 C C . VAL D 1 166 ? -27.85308 10.43059 82.24890 1.000 26.74217 200 VAL D C 1
ATOM 4878 O O . VAL D 1 166 ? -28.96751 10.35354 82.77882 1.000 24.90816 200 VAL D O 1
ATOM 4882 N N . LEU D 1 167 ? -27.19381 11.56682 82.11940 1.000 29.20026 201 LEU D N 1
ATOM 4883 C CA . LEU D 1 167 ? -27.78871 12.82473 82.50765 1.000 25.22353 201 LEU D CA 1
ATOM 4884 C C . LEU D 1 167 ? -28.73274 13.25127 81.39858 1.000 23.03595 201 LEU D C 1
ATOM 4885 O O . LEU D 1 167 ? -28.34308 13.30818 80.23357 1.000 28.02822 201 LEU D O 1
ATOM 4890 N N . GLY D 1 168 ? -29.97522 13.51474 81.74661 1.000 24.23513 202 GLY D N 1
ATOM 4891 C CA . GLY D 1 168 ? -30.88483 14.09422 80.78317 1.000 28.02712 202 GLY D CA 1
ATOM 4892 C C . GLY D 1 168 ? -30.89520 15.59713 80.92557 1.000 28.90459 202 GLY D C 1
ATOM 4893 O O . GLY D 1 168 ? -29.85935 16.25570 80.79601 1.000 28.75057 202 GLY D O 1
ATOM 4894 N N . ASP D 1 169 ? -32.05977 16.15563 81.21053 1.000 30.29717 203 ASP D N 1
ATOM 4895 C CA . ASP D 1 169 ? -32.13599 17.57515 81.50554 1.000 21.87776 203 ASP D CA 1
ATOM 4896 C C . ASP D 1 169 ? -31.36753 17.87805 82.78795 1.000 19.61038 203 ASP D C 1
ATOM 4897 O O . ASP D 1 169 ? -31.43844 17.13000 83.76036 1.000 24.38241 203 ASP D O 1
ATOM 4902 N N . CYS D 1 170 ? -30.63125 18.97966 82.79627 1.000 20.88160 204 CYS D N 1
ATOM 4903 C CA . CYS D 1 170 ? -29.95392 19.46076 84.00019 1.000 19.62613 204 CYS D CA 1
ATOM 4904 C C . CYS D 1 170 ? -30.02526 20.97323 83.97716 1.000 23.17063 204 CYS D C 1
ATOM 4905 O O . CYS D 1 170 ? -29.55258 21.59605 83.01948 1.000 23.20690 204 CYS D O 1
ATOM 4908 N N . THR D 1 171 ? -30.62613 21.55834 85.01127 1.000 22.92254 205 THR D N 1
ATOM 4909 C CA . THR D 1 171 ? -30.86706 22.99819 84.97138 1.000 24.75207 205 THR D CA 1
ATOM 4910 C C . THR D 1 171 ? -31.24383 23.46227 86.36760 1.000 24.81086 205 THR D C 1
ATOM 4911 O O . THR D 1 171 ? -31.67539 22.66313 87.20306 1.000 22.87692 205 THR D O 1
ATOM 4915 N N . HIS D 1 172 ? -31.08347 24.76110 86.62254 1.000 26.25957 206 HIS D N 1
ATOM 4916 C CA . HIS D 1 172 ? -31.45494 25.24437 87.94959 1.000 27.48369 206 HIS D CA 1
ATOM 4917 C C . HIS D 1 172 ? -32.97150 25.26086 88.11520 1.000 22.88951 206 HIS D C 1
ATOM 4918 O O . HIS D 1 172 ? -33.72469 25.43597 87.15842 1.000 23.07535 206 HIS D O 1
ATOM 4925 N N . SER D 1 173 ? -33.40301 25.08814 89.34305 1.000 24.58349 207 SER D N 1
ATOM 4926 C CA . SER D 1 173 ? -34.82300 25.05392 89.68853 1.000 23.90534 207 SER D CA 1
ATOM 4927 C C . SER D 1 173 ? -35.39399 26.47024 89.66839 1.000 29.58834 207 SER D C 1
ATOM 4928 O O . SER D 1 173 ? -34.87836 27.35577 90.36740 1.000 25.12954 207 SER D O 1
ATOM 4931 N N . PRO D 1 174 ? -36.45302 26.71998 88.90583 1.000 30.80190 208 PRO D N 1
ATOM 4932 C CA . PRO D 1 174 ? -37.06328 28.05138 88.90958 1.000 26.39998 208 PRO D CA 1
ATOM 4933 C C . PRO D 1 174 ? -37.37606 28.50555 90.32654 1.000 29.70778 208 PRO D C 1
ATOM 4934 O O . PRO D 1 174 ? -37.92204 27.74931 91.13815 1.000 22.05601 208 PRO D O 1
ATOM 4938 N N . GLY D 1 175 ? -37.03153 29.75786 90.61893 1.000 27.37862 209 GLY D N 1
ATOM 4939 C CA . GLY D 1 175 ? -37.40795 30.31281 91.90241 1.000 30.80957 209 GLY D CA 1
ATOM 4940 C C . GLY D 1 175 ? -36.67679 29.76902 93.11211 1.000 31.57184 209 GLY D C 1
ATOM 4941 O O . GLY D 1 175 ? -37.09758 30.04139 94.24264 1.000 39.01994 209 GLY D O 1
ATOM 4942 N N . SER D 1 176 ? -35.60130 29.00614 92.92533 1.000 27.05269 210 SER D N 1
ATOM 4943 C CA . SER D 1 176 ? -34.82601 28.50941 94.05436 1.000 26.83561 210 SER D CA 1
ATOM 4944 C C . SER D 1 176 ? -33.62111 29.37790 94.39807 1.000 28.77910 210 SER D C 1
ATOM 4945 O O . SER D 1 176 ? -32.96778 29.12139 95.41504 1.000 34.51121 210 SER D O 1
ATOM 4948 N N . LEU D 1 177 ? -33.28062 30.36086 93.57581 1.000 23.89782 211 LEU D N 1
ATOM 4949 C CA . LEU D 1 177 ? -32.22980 31.29718 93.94815 1.000 28.26078 211 LEU D CA 1
ATOM 4950 C C . LEU D 1 177 ? -32.68620 32.12783 95.14072 1.000 31.77331 211 LEU D C 1
ATOM 4951 O O . LEU D 1 177 ? -33.72913 32.77361 95.07519 1.000 33.23367 211 LEU D O 1
ATOM 4956 N N . LYS D 1 178 ? -31.89365 32.13939 96.21557 1.000 33.64564 212 LYS D N 1
ATOM 4957 C CA . LYS D 1 178 ? -32.18455 32.93660 97.40398 1.000 37.76081 212 LYS D CA 1
ATOM 4958 C C . LYS D 1 178 ? -30.94831 33.76810 97.74783 1.000 39.79378 212 LYS D C 1
ATOM 4959 O O . LYS D 1 178 ? -29.85966 33.21454 97.93963 1.000 33.73112 212 LYS D O 1
ATOM 4965 N N . ILE D 1 179 ? -31.11782 35.08539 97.85805 1.000 42.45288 213 ILE D N 1
ATOM 4966 C CA . ILE D 1 179 ? -30.02534 36.00350 98.17268 1.000 43.31094 213 ILE D CA 1
ATOM 4967 C C . ILE D 1 179 ? -30.39048 36.76879 99.43518 1.000 41.11814 213 ILE D C 1
ATOM 4968 O O . ILE D 1 179 ? -31.42251 37.45069 99.47326 1.000 41.86608 213 ILE D O 1
ATOM 4973 N N . SER D 1 180 ? -29.53142 36.67517 100.45199 1.000 44.79791 214 SER D N 1
ATOM 4974 C CA . SER D 1 180 ? -29.76894 37.26858 101.76245 1.000 44.93299 214 SER D CA 1
ATOM 4975 C C . SER D 1 180 ? -28.57079 38.10985 102.18522 1.000 49.84752 214 SER D C 1
ATOM 4976 O O . SER D 1 180 ? -27.42389 37.66663 102.07348 1.000 39.98119 214 SER D O 1
ATOM 4979 N N . LEU D 1 181 ? -28.83538 39.32158 102.66780 1.000 50.94292 215 LEU D N 1
ATOM 4980 C CA . LEU D 1 181 ? -27.77119 40.19923 103.14031 1.000 51.34642 215 LEU D CA 1
ATOM 4981 C C . LEU D 1 181 ? -27.32269 39.77661 104.53093 1.000 56.30535 215 LEU D C 1
ATOM 4982 O O . LEU D 1 181 ? -28.14520 39.68912 105.44641 1.000 65.03481 215 LEU D O 1
ATOM 4987 N N . LEU D 1 182 ? -26.03294 39.48471 104.68790 1.000 57.72925 216 LEU D N 1
ATOM 4988 C CA . LEU D 1 182 ? -25.50290 39.06059 105.97492 1.000 57.00902 216 LEU D CA 1
ATOM 4989 C C . LEU D 1 182 ? -24.95493 40.25833 106.76112 1.000 73.29394 216 LEU D C 1
ATOM 4990 O O . LEU D 1 182 ? -24.97741 41.41001 106.31125 1.000 69.91164 216 LEU D O 1
ATOM 4995 N N . ASN D 1 183 ? -24.42940 39.96723 107.95402 1.000 79.00320 217 ASN D N 1
ATOM 4996 C CA . ASN D 1 183 ? -23.88615 40.98277 108.85732 1.000 78.45891 217 ASN D CA 1
ATOM 4997 C C . ASN D 1 183 ? -24.88336 42.12034 109.07657 1.000 78.91422 217 ASN D C 1
ATOM 4998 O O . ASN D 1 183 ? -24.51912 43.29720 109.10558 1.000 80.96587 217 ASN D O 1
ATOM 5000 N N . GLY D 1 184 ? -26.14780 41.75153 109.28831 1.000 78.48092 218 GLY D N 1
ATOM 5001 C CA . GLY D 1 184 ? -27.23695 42.68112 109.53739 1.000 78.52218 218 GLY D CA 1
ATOM 5002 C C . GLY D 1 184 ? -27.06588 44.06967 108.95435 1.000 88.06517 218 GLY D C 1
ATOM 5003 O O . GLY D 1 184 ? -27.10348 45.05333 109.69894 1.000 96.74133 218 GLY D O 1
ATOM 5004 N N . VAL D 1 185 ? -26.88112 44.17474 107.63039 1.000 84.77080 219 VAL D N 1
ATOM 5005 C CA . VAL D 1 185 ? -26.59591 45.46036 107.00255 1.000 87.22594 219 VAL D CA 1
ATOM 5006 C C . VAL D 1 185 ? -27.90314 46.12585 106.57477 1.000 93.25419 219 VAL D C 1
ATOM 5007 O O . VAL D 1 185 ? -28.93713 45.47819 106.39359 1.000 95.61667 219 VAL D O 1
ATOM 5011 N N . THR D 1 186 ? -27.83849 47.45081 106.40274 1.000 97.25895 220 THR D N 1
ATOM 5012 C CA . THR D 1 186 ? -28.93907 48.41156 106.33455 1.000 101.28819 220 THR D CA 1
ATOM 5013 C C . THR D 1 186 ? -30.14821 47.97445 105.50735 1.000 103.37824 220 THR D C 1
ATOM 5014 O O . THR D 1 186 ? -30.09008 46.97857 104.77037 1.000 97.50199 220 THR D O 1
ATOM 5016 N N . PRO D 1 187 ? -31.27838 48.71220 105.61996 1.000 104.83489 221 PRO D N 1
ATOM 5017 C CA . PRO D 1 187 ? -32.48453 48.37808 104.84437 1.000 101.96853 221 PRO D CA 1
ATOM 5018 C C . PRO D 1 187 ? -32.36452 48.69664 103.35973 1.000 95.12757 221 PRO D C 1
ATOM 5019 O O . PRO D 1 187 ? -32.77305 49.77525 102.91694 1.000 84.96581 221 PRO D O 1
ATOM 5023 N N . VAL D 1 188 ? -31.81369 47.74543 102.60161 1.000 92.69986 222 VAL D N 1
ATOM 5024 C CA . VAL D 1 188 ? -31.64284 47.77781 101.14797 1.000 86.68422 222 VAL D CA 1
ATOM 5025 C C . VAL D 1 188 ? -31.30994 49.15841 100.58555 1.000 83.10114 222 VAL D C 1
ATOM 5026 O O . VAL D 1 188 ? -32.02371 50.14366 100.80385 1.000 79.29990 222 VAL D O 1
ATOM 5028 N N . GLN D 1 189 ? -30.26203 49.19522 99.77461 1.000 76.29094 223 GLN D N 1
ATOM 5029 C CA . GLN D 1 189 ? -29.67698 50.38561 99.18398 1.000 69.75446 223 GLN D CA 1
ATOM 5030 C C . GLN D 1 189 ? -29.66214 50.20072 97.67064 1.000 62.43114 223 GLN D C 1
ATOM 5031 O O . GLN D 1 189 ? -29.74000 49.07628 97.16988 1.000 61.41994 223 GLN D O 1
ATOM 5037 N N . SER D 1 190 ? -29.61856 51.31385 96.93313 1.000 63.37695 224 SER D N 1
ATOM 5038 C CA . SER D 1 190 ? -29.70240 51.21736 95.47352 1.000 60.34321 224 SER D CA 1
ATOM 5039 C C . SER D 1 190 ? -28.62437 50.30772 94.88432 1.000 56.67073 224 SER D C 1
ATOM 5040 O O . SER D 1 190 ? -28.87572 49.61241 93.88509 1.000 56.86979 224 SER D O 1
ATOM 5043 N N . PHE D 1 191 ? -27.45894 50.21606 95.52868 1.000 58.02170 225 PHE D N 1
ATOM 5044 C CA . PHE D 1 191 ? -26.39990 49.40531 94.94034 1.000 58.46598 225 PHE D CA 1
ATOM 5045 C C . PHE D 1 191 ? -26.63198 47.92340 95.19374 1.000 50.01232 225 PHE D C 1
ATOM 5046 O O . PHE D 1 191 ? -26.46509 47.10827 94.27979 1.000 44.03502 225 PHE D O 1
ATOM 5054 N N . LEU D 1 192 ? -27.07455 47.55678 96.39900 1.000 49.96452 226 LEU D N 1
ATOM 5055 C CA . LEU D 1 192 ? -27.40786 46.15947 96.62711 1.000 40.25042 226 LEU D CA 1
ATOM 5056 C C . LEU D 1 192 ? -28.63556 45.73780 95.83533 1.000 47.34787 226 LEU D C 1
ATOM 5057 O O . LEU D 1 192 ? -28.72140 44.58249 95.41236 1.000 48.08320 226 LEU D O 1
ATOM 5059 N N . ASP D 1 193 ? -29.55334 46.65952 95.53687 1.000 52.12652 227 ASP D N 1
ATOM 5060 C CA . ASP D 1 193 ? -30.68119 46.26549 94.70031 1.000 53.18953 227 ASP D CA 1
ATOM 5061 C C . ASP D 1 193 ? -30.22496 45.98803 93.27705 1.000 49.08721 227 ASP D C 1
ATOM 5062 O O . ASP D 1 193 ? -30.53229 44.93107 92.71419 1.000 50.26489 227 ASP D O 1
ATOM 5067 N N . ASN D 1 194 ? -29.41073 46.87938 92.71101 1.000 48.55954 228 ASN D N 1
ATOM 5068 C CA . ASN D 1 194 ? -28.96127 46.65358 91.34333 1.000 47.44042 228 ASN D CA 1
ATOM 5069 C C . ASN D 1 194 ? -28.13487 45.37819 91.27097 1.000 45.40603 228 ASN D C 1
ATOM 5070 O O . ASN D 1 194 ? -28.22520 44.61922 90.29305 1.000 32.63283 228 ASN D O 1
ATOM 5072 N N . LEU D 1 195 ? -27.33125 45.12926 92.31505 1.000 40.53330 229 LEU D N 1
ATOM 5073 C CA . LEU D 1 195 ? -26.48738 43.94327 92.36756 1.000 38.89511 229 LEU D CA 1
ATOM 5074 C C . LEU D 1 195 ? -27.31428 42.66650 92.42614 1.000 46.86680 229 LEU D C 1
ATOM 5075 O O . LEU D 1 195 ? -27.02589 41.70686 91.70578 1.000 47.75189 229 LEU D O 1
ATOM 5080 N N . THR D 1 196 ? -28.32142 42.61820 93.30842 1.000 44.43498 230 THR D N 1
ATOM 5081 C CA . THR D 1 196 ? -29.18387 41.44231 93.37649 1.000 43.36772 230 THR D CA 1
ATOM 5082 C C . THR D 1 196 ? -29.91951 41.23272 92.05832 1.000 41.44599 230 THR D C 1
ATOM 5083 O O . THR D 1 196 ? -30.14028 40.09204 91.63708 1.000 36.80054 230 THR D O 1
ATOM 5087 N N . GLY D 1 197 ? -30.30630 42.31472 91.38498 1.000 34.32248 231 GLY D N 1
ATOM 5088 C CA . GLY D 1 197 ? -30.95033 42.14383 90.08686 1.000 34.34279 231 GLY D CA 1
ATOM 5089 C C . GLY D 1 197 ? -30.02031 41.49452 89.07554 1.000 36.08785 231 GLY D C 1
ATOM 5090 O O . GLY D 1 197 ? -30.38813 40.53331 88.38279 1.000 42.08957 231 GLY D O 1
ATOM 5091 N N . ILE D 1 198 ? -28.78725 42.00441 88.98920 1.000 35.73090 232 ILE D N 1
ATOM 5092 C CA . ILE D 1 198 ? -27.79021 41.40385 88.10524 1.000 37.51018 232 ILE D CA 1
ATOM 5093 C C . ILE D 1 198 ? -27.56989 39.94352 88.47581 1.000 34.87270 232 ILE D C 1
ATOM 5094 O O . ILE D 1 198 ? -27.56933 39.05065 87.61676 1.000 33.18715 232 ILE D O 1
ATOM 5096 N N . LEU D 1 199 ? -27.37550 39.68531 89.76763 1.000 36.75136 233 LEU D N 1
ATOM 5097 C CA . LEU D 1 199 ? -27.11258 38.33239 90.23028 1.000 34.37504 233 LEU D CA 1
ATOM 5098 C C . LEU D 1 199 ? -28.25758 37.40814 89.85472 1.000 36.79101 233 LEU D C 1
ATOM 5099 O O . LEU D 1 199 ? -28.03087 36.28773 89.39135 1.000 36.76677 233 LEU D O 1
ATOM 5104 N N . THR D 1 200 ? -29.49681 37.87002 90.01810 1.000 36.85518 234 THR D N 1
ATOM 5105 C CA . THR D 1 200 ? -30.63541 37.06648 89.59915 1.000 31.73442 234 THR D CA 1
ATOM 5106 C C . THR D 1 200 ? -30.51039 36.68284 88.14117 1.000 32.48423 234 THR D C 1
ATOM 5107 O O . THR D 1 200 ? -30.85722 35.56412 87.74643 1.000 34.55028 234 THR D O 1
ATOM 5111 N N . LYS D 1 201 ? -30.00767 37.59825 87.32667 1.000 36.38873 235 LYS D N 1
ATOM 5112 C CA . LYS D 1 201 ? -29.92361 37.29317 85.90756 1.000 32.16677 235 LYS D CA 1
ATOM 5113 C C . LYS D 1 201 ? -28.76424 36.35437 85.56322 1.000 32.61967 235 LYS D C 1
ATOM 5114 O O . LYS D 1 201 ? -28.83526 35.64112 84.55824 1.000 32.27874 235 LYS D O 1
ATOM 5116 N N . VAL D 1 202 ? -27.68015 36.37830 86.33782 1.000 35.70150 236 VAL D N 1
ATOM 5117 C CA . VAL D 1 202 ? -26.41070 35.77155 85.93631 1.000 33.35217 236 VAL D CA 1
ATOM 5118 C C . VAL D 1 202 ? -26.04405 34.53145 86.74985 1.000 34.45597 236 VAL D C 1
ATOM 5119 O O . VAL D 1 202 ? -25.41071 33.60866 86.23246 1.000 31.58762 236 VAL D O 1
ATOM 5123 N N . LEU D 1 203 ? -26.31311 34.52813 88.01056 1.000 31.93413 237 LEU D N 1
ATOM 5124 C CA . LEU D 1 203 ? -25.65826 33.54409 88.84324 1.000 30.56574 237 LEU D CA 1
ATOM 5125 C C . LEU D 1 203 ? -26.15314 32.11729 88.57313 1.000 32.37736 237 LEU D C 1
ATOM 5126 O O . LEU D 1 203 ? -25.34267 31.17697 88.52973 1.000 33.78286 237 LEU D O 1
ATOM 5131 N N . PRO D 1 204 ? -27.45497 31.90075 88.39463 1.000 31.58386 238 PRO D N 1
ATOM 5132 C CA . PRO D 1 204 ? -27.92360 30.52022 88.14332 1.000 34.82718 238 PRO D CA 1
ATOM 5133 C C . PRO D 1 204 ? -27.30536 29.88358 86.90807 1.000 32.37455 238 PRO D C 1
ATOM 5134 O O . PRO D 1 204 ? -26.94455 28.69722 86.92498 1.000 23.66532 238 PRO D O 1
ATOM 5138 N N . GLU D 1 205 ? -27.19036 30.64626 85.82265 1.000 30.03443 239 GLU D N 1
ATOM 5139 C CA . GLU D 1 205 ? -26.65044 30.08801 84.59188 1.000 33.20329 239 GLU D CA 1
ATOM 5140 C C . GLU D 1 205 ? -25.15556 29.76813 84.73248 1.000 34.04687 239 GLU D C 1
ATOM 5141 O O . GLU D 1 205 ? -24.70664 28.71983 84.25721 1.000 33.60402 239 GLU D O 1
ATOM 5143 N N . LEU D 1 206 ? -24.36972 30.63414 85.39574 1.000 29.77285 240 LEU D N 1
ATOM 5144 C CA . LEU D 1 206 ? -22.97415 30.28464 85.69013 1.000 33.04709 240 LEU D CA 1
ATOM 5145 C C . LEU D 1 206 ? -22.88117 29.01683 86.53388 1.000 30.95929 240 LEU D C 1
ATOM 5146 O O . LEU D 1 206 ? -22.11977 28.08051 86.21813 1.000 35.14708 240 LEU D O 1
ATOM 5151 N N . ILE D 1 207 ? -23.63559 28.97377 87.62990 1.000 26.74269 241 ILE D N 1
ATOM 5152 C CA . ILE D 1 207 ? -23.51942 27.82061 88.50124 1.000 28.94208 241 ILE D CA 1
ATOM 5153 C C . ILE D 1 207 ? -23.89906 26.55527 87.75331 1.000 36.54187 241 ILE D C 1
ATOM 5154 O O . ILE D 1 207 ? -23.13243 25.58557 87.73831 1.000 32.27057 241 ILE D O 1
ATOM 5159 N N . GLN D 1 208 ? -25.01392 26.58463 87.01811 1.000 30.09750 242 GLN D N 1
ATOM 5160 C CA . GLN D 1 208 ? -25.48761 25.35175 86.41638 1.000 31.37990 242 GLN D CA 1
ATOM 5161 C C . GLN D 1 208 ? -24.57214 24.94058 85.27749 1.000 32.68645 242 GLN D C 1
ATOM 5162 O O . GLN D 1 208 ? -24.29160 23.74188 85.10274 1.000 23.96786 242 GLN D O 1
ATOM 5168 N N . GLY D 1 209 ? -24.03863 25.92431 84.53133 1.000 33.07546 243 GLY D N 1
ATOM 5169 C CA . GLY D 1 209 ? -23.08633 25.60015 83.48423 1.000 28.32498 243 GLY D CA 1
ATOM 5170 C C . GLY D 1 209 ? -21.83143 24.93634 84.01323 1.000 32.28387 243 GLY D C 1
ATOM 5171 O O . GLY D 1 209 ? -21.19961 24.15693 83.30430 1.000 32.08555 243 GLY D O 1
ATOM 5172 N N . LYS D 1 210 ? -21.46877 25.20503 85.26843 1.000 34.54267 244 LYS D N 1
ATOM 5173 C CA . LYS D 1 210 ? -20.37212 24.41957 85.83410 1.000 34.67299 244 LYS D CA 1
ATOM 5174 C C . LYS D 1 210 ? -20.84655 23.09854 86.45002 1.000 33.52773 244 LYS D C 1
ATOM 5175 O O . LYS D 1 210 ? -20.18329 22.06444 86.32204 1.000 39.80039 244 LYS D O 1
ATOM 5181 N N . VAL D 1 211 ? -21.98413 23.10280 87.12539 1.000 28.83211 245 VAL D N 1
ATOM 5182 C CA . VAL D 1 211 ? -22.34701 21.94908 87.92786 1.000 28.56756 245 VAL D CA 1
ATOM 5183 C C . VAL D 1 211 ? -22.84585 20.80374 87.07438 1.000 32.01831 245 VAL D C 1
ATOM 5184 O O . VAL D 1 211 ? -22.72133 19.64245 87.47611 1.000 32.65945 245 VAL D O 1
ATOM 5188 N N . CYS D 1 212 ? -23.50115 21.09997 85.94825 1.000 26.75264 246 CYS D N 1
ATOM 5189 C CA . CYS D 1 212 ? -24.06551 20.03049 85.13059 1.000 25.72927 246 CYS D CA 1
ATOM 5190 C C . CYS D 1 212 ? -23.01295 19.16441 84.44164 1.000 28.43013 246 CYS D C 1
ATOM 5191 O O . CYS D 1 212 ? -23.10752 17.93017 84.53866 1.000 33.03848 246 CYS D O 1
ATOM 5194 N N . PRO D 1 213 ? -21.98702 19.70740 83.77616 1.000 35.77608 247 PRO D N 1
ATOM 5195 C CA . PRO D 1 213 ? -20.95231 18.81727 83.19056 1.000 30.78978 247 PRO D CA 1
ATOM 5196 C C . PRO D 1 213 ? -20.25869 17.95354 84.24025 1.000 35.40856 247 PRO D C 1
ATOM 5197 O O . PRO D 1 213 ? -19.90090 16.79648 83.97496 1.000 35.54857 247 PRO D O 1
ATOM 5201 N N . LEU D 1 214 ? -20.05619 18.50380 85.44141 1.000 32.08898 248 LEU D N 1
ATOM 5202 C CA . LEU D 1 214 ? -19.50127 17.73296 86.54814 1.000 29.95131 248 LEU D CA 1
ATOM 5203 C C . LEU D 1 214 ? -20.38582 16.54481 86.89275 1.000 34.09341 248 LEU D C 1
ATOM 5204 O O . LEU D 1 214 ? -19.89753 15.42809 87.10465 1.000 31.57486 248 LEU D O 1
ATOM 5209 N N . VAL D 1 215 ? -21.69343 16.78613 87.01702 1.000 37.90057 249 VAL D N 1
ATOM 5210 C CA . VAL D 1 215 ? -22.62595 15.70265 87.30350 1.000 31.62426 249 VAL D CA 1
ATOM 5211 C C . VAL D 1 215 ? -22.59741 14.69376 86.17076 1.000 33.08243 249 VAL D C 1
ATOM 5212 O O . VAL D 1 215 ? -22.67083 13.48041 86.39883 1.000 34.39385 249 VAL D O 1
ATOM 5216 N N . ASN D 1 216 ? -22.49440 15.17637 84.92754 1.000 32.66913 250 ASN D N 1
ATOM 5217 C CA . ASN D 1 216 ? -22.43753 14.25547 83.79527 1.000 33.98027 250 ASN D CA 1
ATOM 5218 C C . ASN D 1 216 ? -21.26386 13.28580 83.95018 1.000 36.86362 250 ASN D C 1
ATOM 5219 O O . ASN D 1 216 ? -21.43445 12.05626 83.91171 1.000 35.66250 250 ASN D O 1
ATOM 5224 N N . GLY D 1 217 ? -20.06590 13.83367 84.17157 1.000 37.60528 251 GLY D N 1
ATOM 5225 C CA . GLY D 1 217 ? -18.89658 12.99134 84.38960 1.000 35.24899 251 GLY D CA 1
ATOM 5226 C C . GLY D 1 217 ? -19.05330 12.06749 85.58100 1.000 36.93442 251 GLY D C 1
ATOM 5227 O O . GLY D 1 217 ? -18.71780 10.88306 85.51098 1.000 49.89357 251 GLY D O 1
ATOM 5228 N N . ILE D 1 218 ? -19.58020 12.58591 86.68476 1.000 31.30171 252 ILE D N 1
ATOM 5229 C CA . ILE D 1 218 ? -19.76204 11.75201 87.87108 1.000 38.69117 252 ILE D CA 1
ATOM 5230 C C . ILE D 1 218 ? -20.67238 10.56530 87.57627 1.000 40.25236 252 ILE D C 1
ATOM 5231 O O . ILE D 1 218 ? -20.35385 9.42428 87.92806 1.000 40.86809 252 ILE D O 1
ATOM 5236 N N . LEU D 1 219 ? -21.82133 10.80318 86.93619 1.000 40.51757 253 LEU D N 1
ATOM 5237 C CA . LEU D 1 219 ? -22.65057 9.66450 86.55064 1.000 41.60189 253 LEU D CA 1
ATOM 5238 C C . LEU D 1 219 ? -21.84726 8.67080 85.74068 1.000 39.72496 253 LEU D C 1
ATOM 5239 O O . LEU D 1 219 ? -21.83976 7.47344 86.04263 1.000 41.32030 253 LEU D O 1
ATOM 5244 N N . SER D 1 220 ? -21.11782 9.16369 84.73394 1.000 46.98988 254 SER D N 1
ATOM 5245 C CA . SER D 1 220 ? -20.40720 8.25149 83.85064 1.000 41.75295 254 SER D CA 1
ATOM 5246 C C . SER D 1 220 ? -19.36371 7.45144 84.60677 1.000 46.38103 254 SER D C 1
ATOM 5247 O O . SER D 1 220 ? -18.95291 6.39149 84.13498 1.000 54.41347 254 SER D O 1
ATOM 5250 N N . GLY D 1 221 ? -18.90772 7.93492 85.75426 1.000 45.59564 255 GLY D N 1
ATOM 5251 C CA . GLY D 1 221 ? -17.90825 7.20504 86.50207 1.000 51.59002 255 GLY D CA 1
ATOM 5252 C C . GLY D 1 221 ? -18.37930 6.45107 87.72575 1.000 47.79770 255 GLY D C 1
ATOM 5253 O O . GLY D 1 221 ? -17.53645 5.93764 88.47021 1.000 48.80375 255 GLY D O 1
ATOM 5254 N N . LEU D 1 222 ? -19.68208 6.36909 87.97833 1.000 46.14517 256 LEU D N 1
ATOM 5255 C CA . LEU D 1 222 ? -20.12196 5.71283 89.20366 1.000 41.05170 256 LEU D CA 1
ATOM 5256 C C . LEU D 1 222 ? -19.88387 4.21210 89.14800 1.000 42.03708 256 LEU D C 1
ATOM 5257 O O . LEU D 1 222 ? -19.77538 3.61039 88.07573 1.000 47.76102 256 LEU D O 1
ATOM 5262 N N . ASP D 1 223 ? -19.88709 3.59705 90.32788 1.000 42.98016 257 ASP D N 1
ATOM 5263 C CA . ASP D 1 223 ? -19.87304 2.14908 90.42472 1.000 38.74040 257 ASP D CA 1
ATOM 5264 C C . ASP D 1 223 ? -20.75019 1.50770 89.35888 1.000 40.17024 257 ASP D C 1
ATOM 5265 O O . ASP D 1 223 ? -21.97268 1.70109 89.34367 1.000 36.64818 257 ASP D O 1
ATOM 5270 N N . VAL D 1 224 ? -20.12131 0.72293 88.47584 1.000 32.68890 258 VAL D N 1
ATOM 5271 C CA . VAL D 1 224 ? -20.85298 0.09764 87.37520 1.000 36.28371 258 VAL D CA 1
ATOM 5272 C C . VAL D 1 224 ? -21.93622 -0.84044 87.90877 1.000 35.67255 258 VAL D C 1
ATOM 5273 O O . VAL D 1 224 ? -22.94027 -1.09991 87.23301 1.000 38.46269 258 VAL D O 1
ATOM 5277 N N . THR D 1 225 ? -21.74462 -1.39682 89.10047 1.000 32.82562 259 THR D N 1
ATOM 5278 C CA . THR D 1 225 ? -22.75264 -2.30644 89.64097 1.000 40.07467 259 THR D CA 1
ATOM 5279 C C . THR D 1 225 ? -23.97448 -1.54739 90.15718 1.000 34.15567 259 THR D C 1
ATOM 5280 O O . THR D 1 225 ? -25.12495 -1.92423 89.87606 1.000 31.73522 259 THR D O 1
ATOM 5284 N N . LEU D 1 226 ? -23.74110 -0.47899 90.92706 1.000 34.16013 260 LEU D N 1
ATOM 5285 C CA . LEU D 1 226 ? -24.83634 0.39105 91.34646 1.000 30.27884 260 LEU D CA 1
ATOM 5286 C C . LEU D 1 226 ? -25.58656 0.92987 90.14106 1.000 32.79113 260 LEU D C 1
ATOM 5287 O O . LEU D 1 226 ? -26.81794 0.79811 90.04508 1.000 31.85888 260 LEU D O 1
ATOM 5292 N N . VAL D 1 227 ? -24.83674 1.48509 89.18428 1.000 27.89818 261 VAL D N 1
ATOM 5293 C CA . VAL D 1 227 ? -25.42336 2.00153 87.95542 1.000 27.75082 261 VAL D CA 1
ATOM 5294 C C . VAL D 1 227 ? -26.27264 0.93786 87.30825 1.000 25.69238 261 VAL D C 1
ATOM 5295 O O . VAL D 1 227 ? -27.38791 1.20123 86.85848 1.000 26.48461 261 VAL D O 1
ATOM 5299 N N . HIS D 1 228 ? -25.74101 -0.27733 87.21204 1.000 27.41724 262 HIS D N 1
ATOM 5300 C CA . HIS D 1 228 ? -26.48305 -1.32081 86.52538 1.000 26.91665 262 HIS D CA 1
ATOM 5301 C C . HIS D 1 228 ? -27.80012 -1.61454 87.23649 1.000 29.01071 262 HIS D C 1
ATOM 5302 O O . HIS D 1 228 ? -28.84335 -1.76662 86.58795 1.000 30.08617 262 HIS D O 1
ATOM 5309 N N . ASN D 1 229 ? -27.77400 -1.71438 88.56841 1.000 28.27142 263 ASN D N 1
ATOM 5310 C CA . ASN D 1 229 ? -28.99667 -2.06315 89.28932 1.000 24.76323 263 ASN D CA 1
ATOM 5311 C C . ASN D 1 229 ? -30.04933 -0.96578 89.12115 1.000 26.55551 263 ASN D C 1
ATOM 5312 O O . ASN D 1 229 ? -31.23346 -1.23407 88.83627 1.000 21.54926 263 ASN D O 1
ATOM 5317 N N . ILE D 1 230 ? -29.62709 0.29246 89.28720 1.000 23.30622 264 ILE D N 1
ATOM 5318 C CA . ILE D 1 230 ? -30.58558 1.38223 89.17667 1.000 25.01698 264 ILE D CA 1
ATOM 5319 C C . ILE D 1 230 ? -31.11927 1.47910 87.75712 1.000 26.23341 264 ILE D C 1
ATOM 5320 O O . ILE D 1 230 ? -32.33296 1.61904 87.54576 1.000 20.97699 264 ILE D O 1
ATOM 5325 N N . ALA D 1 231 ? -30.23365 1.33478 86.76411 1.000 24.11222 265 ALA D N 1
ATOM 5326 C CA . ALA D 1 231 ? -30.65346 1.43668 85.37268 1.000 25.27737 265 ALA D CA 1
ATOM 5327 C C . ALA D 1 231 ? -31.64361 0.32991 85.01680 1.000 28.66871 265 ALA D C 1
ATOM 5328 O O . ALA D 1 231 ? -32.61922 0.57010 84.29094 1.000 24.97403 265 ALA D O 1
ATOM 5330 N N . GLU D 1 232 ? -31.41218 -0.88966 85.51769 1.000 24.52794 266 GLU D N 1
ATOM 5331 C CA . GLU D 1 232 ? -32.38405 -1.96021 85.32275 1.000 26.33800 266 GLU D CA 1
ATOM 5332 C C . GLU D 1 232 ? -33.73792 -1.58810 85.89179 1.000 27.98020 266 GLU D C 1
ATOM 5333 O O . GLU D 1 232 ? -34.76870 -1.85435 85.26505 1.000 29.53761 266 GLU D O 1
ATOM 5339 N N . LEU D 1 233 ? -33.76925 -1.00285 87.09224 1.000 25.44694 267 LEU D N 1
ATOM 5340 C CA . LEU D 1 233 ? -35.06235 -0.58637 87.63146 1.000 22.40369 267 LEU D CA 1
ATOM 5341 C C . LEU D 1 233 ? -35.73112 0.45894 86.73110 1.000 23.40219 267 LEU D C 1
ATOM 5342 O O . LEU D 1 233 ? -36.91015 0.33334 86.36899 1.000 22.97141 267 LEU D O 1
ATOM 5347 N N . LEU D 1 234 ? -34.97667 1.48498 86.33352 1.000 24.30142 268 LEU D N 1
ATOM 5348 C CA . LEU D 1 234 ? -35.54781 2.59704 85.57325 1.000 25.26692 268 LEU D CA 1
ATOM 5349 C C . LEU D 1 234 ? -36.06258 2.14329 84.21614 1.000 24.89173 268 LEU D C 1
ATOM 5350 O O . LEU D 1 234 ? -37.09494 2.62066 83.73537 1.000 24.67846 268 LEU D O 1
ATOM 5355 N N . ILE D 1 235 ? -35.30981 1.27453 83.55187 1.000 25.08374 269 ILE D N 1
ATOM 5356 C CA . ILE D 1 235 ? -35.66264 0.86629 82.20864 1.000 25.34717 269 ILE D CA 1
ATOM 5357 C C . ILE D 1 235 ? -36.96030 0.07042 82.23208 1.000 29.44456 269 ILE D C 1
ATOM 5358 O O . ILE D 1 235 ? -37.70503 0.05604 81.24311 1.000 26.73399 269 ILE D O 1
ATOM 5363 N N . HIS D 1 236 ? -37.25426 -0.61963 83.34175 1.000 26.77662 270 HIS D N 1
ATOM 5364 C CA . HIS D 1 236 ? -38.51565 -1.34276 83.45498 1.000 26.99114 270 HIS D CA 1
ATOM 5365 C C . HIS D 1 236 ? -39.59539 -0.54153 84.17102 1.000 22.84920 270 HIS D C 1
ATOM 5366 O O . HIS D 1 236 ? -40.68738 -1.06623 84.38231 1.000 20.40555 270 HIS D O 1
ATOM 5373 N N . GLY D 1 237 ? -39.33461 0.71937 84.50390 1.000 20.49586 271 GLY D N 1
ATOM 5374 C CA . GLY D 1 237 ? -40.33898 1.53804 85.16071 1.000 24.66175 271 GLY D CA 1
ATOM 5375 C C . GLY D 1 237 ? -40.76737 1.03622 86.52328 1.000 29.76798 271 GLY D C 1
ATOM 5376 O O . GLY D 1 237 ? -41.91533 1.25283 86.93380 1.000 28.58343 271 GLY D O 1
ATOM 5377 N N . LEU D 1 238 ? -39.85983 0.41068 87.26156 1.000 28.41587 272 LEU D N 1
ATOM 5378 C CA . LEU D 1 238 ? -40.18144 -0.14531 88.56778 1.000 26.74046 272 LEU D CA 1
ATOM 5379 C C . LEU D 1 238 ? -39.93519 0.93662 89.61347 1.000 24.49918 272 LEU D C 1
ATOM 5380 O O . LEU D 1 238 ? -38.84382 1.51808 89.66903 1.000 22.76906 272 LEU D O 1
ATOM 5385 N N . GLN D 1 239 ? -40.96094 1.23517 90.40417 1.000 24.16617 273 GLN D N 1
ATOM 5386 C CA . GLN D 1 239 ? -40.82559 2.20095 91.48181 1.000 24.14534 273 GLN D CA 1
ATOM 5387 C C . GLN D 1 239 ? -39.89835 1.62150 92.53616 1.000 24.23325 273 GLN D C 1
ATOM 5388 O O . GLN D 1 239 ? -39.94795 0.42141 92.81894 1.000 25.22917 273 GLN D O 1
ATOM 5394 N N . PHE D 1 240 ? -39.02981 2.46457 93.10385 1.000 25.55579 274 PHE D N 1
ATOM 5395 C CA . PHE D 1 240 ? -38.14223 1.95141 94.14325 1.000 25.95666 274 PHE D CA 1
ATOM 5396 C C . PHE D 1 240 ? -37.77341 3.07114 95.10889 1.000 28.96769 274 PHE D C 1
ATOM 5397 O O . PHE D 1 240 ? -37.26543 2.80823 96.19558 1.000 40.61503 274 PHE D O 1
ATOM 5405 N N . VAL D 1 241 ? -37.92972 4.32235 94.67818 1.000 27.27447 275 VAL D N 1
ATOM 5406 C CA . VAL D 1 241 ? -37.61264 5.49729 95.49171 1.000 35.66495 275 VAL D CA 1
ATOM 5407 C C . VAL D 1 241 ? -38.82564 5.86238 96.34015 1.000 40.00430 275 VAL D C 1
ATOM 5408 O O . VAL D 1 241 ? -39.90507 6.14309 95.80805 1.000 40.58874 275 VAL D O 1
ATOM 5412 N N . ILE D 1 242 ? -38.63674 5.91565 97.65361 1.000 44.83208 276 ILE D N 1
ATOM 5413 C CA . ILE D 1 242 ? -39.73161 6.13801 98.59302 1.000 46.59612 276 ILE D CA 1
ATOM 5414 C C . ILE D 1 242 ? -39.99420 7.62714 98.75384 1.000 47.12221 276 ILE D C 1
ATOM 5415 O O . ILE D 1 242 ? -39.09841 8.39673 99.12652 1.000 47.78039 276 ILE D O 1
ATOM 5420 N N . LYS D 1 243 ? -41.24239 8.02097 98.53387 1.000 56.18781 277 LYS D N 1
ATOM 5421 C CA . LYS D 1 243 ? -41.64524 9.41505 98.64908 1.000 61.64644 277 LYS D CA 1
ATOM 5422 C C . LYS D 1 243 ? -41.85815 9.81167 100.10713 1.000 55.71242 277 LYS D C 1
ATOM 5423 O O . LYS D 1 243 ? -41.02448 10.50985 100.69017 1.000 59.73782 277 LYS D O 1
ATOM 5425 N N . LEU E 1 30 ? -64.89929 92.92874 125.08478 1.000 66.18733 64 LEU E N 1
ATOM 5426 C CA . LEU E 1 30 ? -63.52403 92.45645 124.92266 1.000 73.41925 64 LEU E CA 1
ATOM 5427 C C . LEU E 1 30 ? -62.96830 91.82374 126.20303 1.000 72.97581 64 LEU E C 1
ATOM 5428 O O . LEU E 1 30 ? -63.37218 92.17925 127.31320 1.000 71.90747 64 LEU E O 1
ATOM 5430 N N . PRO E 1 31 ? -62.02850 90.89298 126.03788 1.000 75.69205 65 PRO E N 1
ATOM 5431 C CA . PRO E 1 31 ? -61.50337 90.15357 127.19536 1.000 71.89361 65 PRO E CA 1
ATOM 5432 C C . PRO E 1 31 ? -60.89988 91.07288 128.24870 1.000 72.15804 65 PRO E C 1
ATOM 5433 O O . PRO E 1 31 ? -60.23251 92.06141 127.92987 1.000 72.09936 65 PRO E O 1
ATOM 5437 N N . SER E 1 32 ? -61.14834 90.73451 129.51760 1.000 61.91374 66 SER E N 1
ATOM 5438 C CA . SER E 1 32 ? -60.46685 91.34749 130.65344 1.000 58.92855 66 SER E CA 1
ATOM 5439 C C . SER E 1 32 ? -60.16866 90.25624 131.66276 1.000 63.22095 66 SER E C 1
ATOM 5440 O O . SER E 1 32 ? -61.04966 89.43978 131.94720 1.000 68.33694 66 SER E O 1
ATOM 5443 N N . ASN E 1 33 ? -58.95136 90.22736 132.21335 1.000 62.55878 67 ASN E N 1
ATOM 5444 C CA . ASN E 1 33 ? -57.85900 91.19915 132.03048 1.000 42.63787 67 ASN E CA 1
ATOM 5445 C C . ASN E 1 33 ? -57.36247 91.37334 130.58853 1.000 46.71731 67 ASN E C 1
ATOM 5446 O O . ASN E 1 33 ? -57.14472 90.39336 129.88705 1.000 50.23337 67 ASN E O 1
ATOM 5451 N N . PRO E 1 34 ? -57.17653 92.62548 130.15643 1.000 45.94917 68 PRO E N 1
ATOM 5452 C CA . PRO E 1 34 ? -56.78007 92.86962 128.75526 1.000 42.50601 68 PRO E CA 1
ATOM 5453 C C . PRO E 1 34 ? -55.33141 92.53810 128.45540 1.000 40.18066 68 PRO E C 1
ATOM 5454 O O . PRO E 1 34 ? -54.99695 92.26597 127.29384 1.000 41.46926 68 PRO E O 1
ATOM 5458 N N . THR E 1 35 ? -54.44550 92.57498 129.44763 1.000 34.63492 69 THR E N 1
ATOM 5459 C CA . THR E 1 35 ? -53.10056 92.10712 129.17208 1.000 39.26925 69 THR E CA 1
ATOM 5460 C C . THR E 1 35 ? -53.11910 90.64806 128.74541 1.000 36.37209 69 THR E C 1
ATOM 5461 O O . THR E 1 35 ? -52.15284 90.17599 128.13953 1.000 36.28027 69 THR E O 1
ATOM 5465 N N . ASP E 1 36 ? -54.20414 89.92712 129.04722 1.000 39.49802 70 ASP E N 1
ATOM 5466 C CA . ASP E 1 36 ? -54.33003 88.55136 128.58223 1.000 38.53556 70 ASP E CA 1
ATOM 5467 C C . ASP E 1 36 ? -54.13296 88.44713 127.07717 1.000 38.92371 70 ASP E C 1
ATOM 5468 O O . ASP E 1 36 ? -53.64154 87.42002 126.58909 1.000 36.54436 70 ASP E O 1
ATOM 5473 N N . LEU E 1 37 ? -54.48490 89.49473 126.32263 1.000 26.00598 71 LEU E N 1
ATOM 5474 C CA . LEU E 1 37 ? -54.36296 89.37661 124.87690 1.000 28.39893 71 LEU E CA 1
ATOM 5475 C C . LEU E 1 37 ? -52.91804 89.47855 124.41108 1.000 30.67542 71 LEU E C 1
ATOM 5476 O O . LEU E 1 37 ? -52.55821 88.90572 123.36877 1.000 29.03773 71 LEU E O 1
ATOM 5481 N N . LEU E 1 38 ? -52.07240 90.15919 125.18628 1.000 27.75616 72 LEU E N 1
ATOM 5482 C CA . LEU E 1 38 ? -50.78868 90.61065 124.65988 1.000 26.48649 72 LEU E CA 1
ATOM 5483 C C . LEU E 1 38 ? -49.97325 89.47006 124.05745 1.000 22.65742 72 LEU E C 1
ATOM 5484 O O . LEU E 1 38 ? -49.40283 89.61279 122.96961 1.000 23.05326 72 LEU E O 1
ATOM 5489 N N . ALA E 1 39 ? -49.93184 88.32747 124.73199 1.000 23.36218 73 ALA E N 1
ATOM 5490 C CA . ALA E 1 39 ? -49.13151 87.20048 124.25944 1.000 21.79020 73 ALA E CA 1
ATOM 5491 C C . ALA E 1 39 ? -49.46489 86.86535 122.81257 1.000 23.19547 73 ALA E C 1
ATOM 5492 O O . ALA E 1 39 ? -48.58082 86.81429 121.94084 1.000 19.19372 73 ALA E O 1
ATOM 5494 N N . GLY E 1 40 ? -50.76253 86.70173 122.53506 1.000 22.20151 74 GLY E N 1
ATOM 5495 C CA . GLY E 1 40 ? -51.20010 86.40022 121.18678 1.000 14.62361 74 GLY E CA 1
ATOM 5496 C C . GLY E 1 40 ? -50.85686 87.50848 120.21946 1.000 20.67429 74 GLY E C 1
ATOM 5497 O O . GLY E 1 40 ? -50.35802 87.25404 119.10860 1.000 23.68751 74 GLY E O 1
ATOM 5498 N N . LYS E 1 41 ? -51.08268 88.75554 120.63300 1.000 17.34065 75 LYS E N 1
ATOM 5499 C CA . LYS E 1 41 ? -50.74488 89.85163 119.74092 1.000 18.62574 75 LYS E CA 1
ATOM 5500 C C . LYS E 1 41 ? -49.27728 89.79456 119.40362 1.000 18.00720 75 LYS E C 1
ATOM 5501 O O . LYS E 1 41 ? -48.87658 90.07134 118.27321 1.000 19.00975 75 LYS E O 1
ATOM 5507 N N . PHE E 1 42 ? -48.45618 89.42135 120.37804 1.000 21.23881 76 PHE E N 1
ATOM 5508 C CA . PHE E 1 42 ? -47.03344 89.39294 120.12780 1.000 17.28602 76 PHE E CA 1
ATOM 5509 C C . PHE E 1 42 ? -46.70217 88.28090 119.15023 1.000 16.94896 76 PHE E C 1
ATOM 5510 O O . PHE E 1 42 ? -46.04198 88.51525 118.12583 1.000 13.10936 76 PHE E O 1
ATOM 5518 N N . THR E 1 43 ? -47.23338 87.07724 119.40235 1.000 15.21505 77 THR E N 1
ATOM 5519 C CA . THR E 1 43 ? -46.79381 85.98239 118.54948 1.000 17.05722 77 THR E CA 1
ATOM 5520 C C . THR E 1 43 ? -47.31327 86.15834 117.13320 1.000 16.92551 77 THR E C 1
ATOM 5521 O O . THR E 1 43 ? -46.58832 85.86718 116.17534 1.000 18.33203 77 THR E O 1
ATOM 5525 N N . ASP E 1 44 ? -48.51092 86.72317 116.97645 1.000 16.55475 78 ASP E N 1
ATOM 5526 C CA . ASP E 1 44 ? -48.98598 87.00821 115.62895 1.000 16.58398 78 ASP E CA 1
ATOM 5527 C C . ASP E 1 44 ? -48.05208 87.98578 114.93816 1.000 18.90900 78 ASP E C 1
ATOM 5528 O O . ASP E 1 44 ? -47.52630 87.69084 113.85127 1.000 19.55554 78 ASP E O 1
ATOM 5533 N N . ALA E 1 45 ? -47.73107 89.10647 115.61215 1.000 17.45983 79 ALA E N 1
ATOM 5534 C CA . ALA E 1 45 ? -46.93582 90.14273 114.94919 1.000 19.12849 79 ALA E CA 1
ATOM 5535 C C . ALA E 1 45 ? -45.56009 89.60925 114.57435 1.000 15.19131 79 ALA E C 1
ATOM 5536 O O . ALA E 1 45 ? -45.12054 89.74217 113.42985 1.000 17.52021 79 ALA E O 1
ATOM 5538 N N . LEU E 1 46 ? -44.92113 88.90665 115.50487 1.000 14.76855 80 LEU E N 1
ATOM 5539 C CA . LEU E 1 46 ? -43.61725 88.31667 115.23746 1.000 17.46053 80 LEU E CA 1
ATOM 5540 C C . LEU E 1 46 ? -43.70785 87.27498 114.12987 1.000 18.66596 80 LEU E C 1
ATOM 5541 O O . LEU E 1 46 ? -42.95406 87.32535 113.14855 1.000 18.13412 80 LEU E O 1
ATOM 5546 N N . SER E 1 47 ? -44.67185 86.36207 114.22681 1.000 16.88098 81 SER E N 1
ATOM 5547 C CA . SER E 1 47 ? -44.78175 85.37866 113.16121 1.000 15.16349 81 SER E CA 1
ATOM 5548 C C . SER E 1 47 ? -45.05564 86.08150 111.84686 1.000 15.42401 81 SER E C 1
ATOM 5549 O O . SER E 1 47 ? -44.40931 85.78751 110.82995 1.000 13.51995 81 SER E O 1
ATOM 5552 N N . GLY E 1 48 ? -45.94014 87.08888 111.87817 1.000 15.82722 82 GLY E N 1
ATOM 5553 C CA . GLY E 1 48 ? -46.21271 87.83703 110.66694 1.000 14.53487 82 GLY E CA 1
ATOM 5554 C C . GLY E 1 48 ? -44.94578 88.45846 110.13197 1.000 17.36881 82 GLY E C 1
ATOM 5555 O O . GLY E 1 48 ? -44.58312 88.26681 108.95488 1.000 16.25146 82 GLY E O 1
ATOM 5556 N N . GLY E 1 49 ? -44.18693 89.09724 111.03342 1.000 14.80390 83 GLY E N 1
ATOM 5557 C CA . GLY E 1 49 ? -42.95296 89.73720 110.62632 1.000 14.95575 83 GLY E CA 1
ATOM 5558 C C . GLY E 1 49 ? -42.01883 88.77436 109.93640 1.000 16.07671 83 GLY E C 1
ATOM 5559 O O . GLY E 1 49 ? -41.44572 89.09235 108.88873 1.000 18.21550 83 GLY E O 1
ATOM 5560 N N . LEU E 1 50 ? -41.93253 87.54937 110.45678 1.000 13.50880 84 LEU E N 1
ATOM 5561 C CA . LEU E 1 50 ? -41.00062 86.58276 109.88872 1.000 16.77690 84 LEU E CA 1
ATOM 5562 C C . LEU E 1 50 ? -41.34399 86.29411 108.42916 1.000 19.09674 84 LEU E C 1
ATOM 5563 O O . LEU E 1 50 ? -40.46998 86.30338 107.55163 1.000 19.31648 84 LEU E O 1
ATOM 5568 N N . LEU E 1 51 ? -42.62267 86.05095 108.14352 1.000 15.07165 85 LEU E N 1
ATOM 5569 C CA . LEU E 1 51 ? -42.97201 85.74393 106.76553 1.000 14.20706 85 LEU E CA 1
ATOM 5570 C C . LEU E 1 51 ? -42.83742 86.98247 105.90566 1.000 16.42947 85 LEU E C 1
ATOM 5571 O O . LEU E 1 51 ? -42.36724 86.90071 104.77098 1.000 18.81182 85 LEU E O 1
ATOM 5576 N N . SER E 1 52 ? -43.24558 88.14116 106.42858 1.000 15.62960 86 SER E N 1
ATOM 5577 C CA . SER E 1 52 ? -43.12155 89.35611 105.63966 1.000 15.26899 86 SER E CA 1
ATOM 5578 C C . SER E 1 52 ? -41.66449 89.64284 105.32920 1.000 17.38274 86 SER E C 1
ATOM 5579 O O . SER E 1 52 ? -41.32887 90.07076 104.22171 1.000 20.03859 86 SER E O 1
ATOM 5582 N N . GLY E 1 53 ? -40.77886 89.36166 106.26902 1.000 14.56360 87 GLY E N 1
ATOM 5583 C CA . GLY E 1 53 ? -39.39087 89.58928 105.97929 1.000 12.66932 87 GLY E CA 1
ATOM 5584 C C . GLY E 1 53 ? -38.74141 88.55459 105.10349 1.000 19.35603 87 GLY E C 1
ATOM 5585 O O . GLY E 1 53 ? -37.52180 88.59584 104.94485 1.000 23.43279 87 GLY E O 1
ATOM 5586 N N . GLY E 1 54 ? -39.49888 87.60262 104.54897 1.000 22.03636 88 GLY E N 1
ATOM 5587 C CA . GLY E 1 54 ? -38.93736 86.65592 103.60773 1.000 18.87164 88 GLY E CA 1
ATOM 5588 C C . GLY E 1 54 ? -38.29104 85.44005 104.22168 1.000 24.06902 88 GLY E C 1
ATOM 5589 O O . GLY E 1 54 ? -37.40395 84.83834 103.60029 1.000 26.04154 88 GLY E O 1
ATOM 5590 N N . LEU E 1 55 ? -38.74249 85.02352 105.40722 1.000 18.39106 89 LEU E N 1
ATOM 5591 C CA . LEU E 1 55 ? -38.15051 83.86336 106.05646 1.000 17.45621 89 LEU E CA 1
ATOM 5592 C C . LEU E 1 55 ? -38.07379 82.66856 105.11575 1.000 17.98064 89 LEU E C 1
ATOM 5593 O O . LEU E 1 55 ? -37.07159 81.94520 105.08952 1.000 19.15439 89 LEU E O 1
ATOM 5598 N N . LEU E 1 56 ? -39.14137 82.40400 104.37502 1.000 17.72864 90 LEU E N 1
ATOM 5599 C CA . LEU E 1 56 ? -39.16121 81.16775 103.60711 1.000 21.43305 90 LEU E CA 1
ATOM 5600 C C . LEU E 1 56 ? -38.10791 81.18538 102.50955 1.000 20.49845 90 LEU E C 1
ATOM 5601 O O . LEU E 1 56 ? -37.40246 80.18784 102.31016 1.000 20.08068 90 LEU E O 1
ATOM 5606 N N . GLY E 1 57 ? -37.98376 82.30906 101.78914 1.000 18.87262 91 GLY E N 1
ATOM 5607 C CA . GLY E 1 57 ? -36.94878 82.41166 100.77311 1.000 19.92900 91 GLY E CA 1
ATOM 5608 C C . GLY E 1 57 ? -35.55216 82.33458 101.35391 1.000 23.74662 91 GLY E C 1
ATOM 5609 O O . GLY E 1 57 ? -34.64750 81.73091 100.76687 1.000 28.45561 91 GLY E O 1
ATOM 5610 N N . ILE E 1 58 ? -35.35176 82.96514 102.50415 1.000 22.69881 92 ILE E N 1
ATOM 5611 C CA . ILE E 1 58 ? -34.06945 82.87359 103.18836 1.000 23.61650 92 ILE E CA 1
ATOM 5612 C C . ILE E 1 58 ? -33.73601 81.41344 103.48530 1.000 23.59524 92 ILE E C 1
ATOM 5613 O O . ILE E 1 58 ? -32.63473 80.93069 103.19786 1.000 28.01777 92 ILE E O 1
ATOM 5618 N N . LEU E 1 59 ? -34.69401 80.66626 104.01651 1.000 23.12344 93 LEU E N 1
ATOM 5619 C CA . LEU E 1 59 ? -34.41580 79.25206 104.23544 1.000 24.26826 93 LEU E CA 1
ATOM 5620 C C . LEU E 1 59 ? -34.09372 78.55140 102.91446 1.000 28.45030 93 LEU E C 1
ATOM 5621 O O . LEU E 1 59 ? -33.17501 77.72979 102.84430 1.000 30.38727 93 LEU E O 1
ATOM 5626 N N . GLU E 1 60 ? -34.85196 78.85177 101.85885 1.000 25.95089 94 GLU E N 1
ATOM 5627 C CA . GLU E 1 60 ? -34.63987 78.18226 100.58066 1.000 25.05595 94 GLU E CA 1
ATOM 5628 C C . GLU E 1 60 ? -33.26843 78.47781 99.98343 1.000 30.76267 94 GLU E C 1
ATOM 5629 O O . GLU E 1 60 ? -32.77580 77.69634 99.16398 1.000 30.46347 94 GLU E O 1
ATOM 5635 N N . ASN E 1 61 ? -32.64196 79.60128 100.34254 1.000 31.27104 95 ASN E N 1
ATOM 5636 C CA . ASN E 1 61 ? -31.37457 79.95751 99.71731 1.000 33.45865 95 ASN E CA 1
ATOM 5637 C C . ASN E 1 61 ? -30.16245 79.75047 100.62591 1.000 33.34784 95 ASN E C 1
ATOM 5638 O O . ASN E 1 61 ? -29.08050 80.27042 100.33705 1.000 32.44209 95 ASN E O 1
ATOM 5643 N N . ILE E 1 62 ? -30.29036 78.95722 101.67474 1.000 32.35585 96 ILE E N 1
ATOM 5644 C CA . ILE E 1 62 ? -29.07530 78.63773 102.42383 1.000 31.92754 96 ILE E CA 1
ATOM 5645 C C . ILE E 1 62 ? -28.12703 77.84763 101.53075 1.000 43.29626 96 ILE E C 1
ATOM 5646 O O . ILE E 1 62 ? -28.54373 76.85010 100.91210 1.000 47.72978 96 ILE E O 1
ATOM 5651 N N . PRO E 1 63 ? -26.86403 78.25133 101.42240 1.000 43.61120 97 PRO E N 1
ATOM 5652 C CA . PRO E 1 63 ? -25.86557 77.55133 100.58774 1.000 35.64692 97 PRO E CA 1
ATOM 5653 C C . PRO E 1 63 ? -25.30688 76.34201 101.32635 1.000 38.81261 97 PRO E C 1
ATOM 5654 O O . PRO E 1 63 ? -24.13899 76.27685 101.73143 1.000 43.66537 97 PRO E O 1
ATOM 5658 N N . LEU E 1 64 ? -26.17958 75.36851 101.56371 1.000 38.09719 98 LEU E N 1
ATOM 5659 C CA . LEU E 1 64 ? -25.83567 74.24297 102.42915 1.000 41.09695 98 LEU E CA 1
ATOM 5660 C C . LEU E 1 64 ? -24.67474 73.41706 101.86899 1.000 44.63652 98 LEU E C 1
ATOM 5661 O O . LEU E 1 64 ? -23.76065 73.01765 102.61044 1.000 34.98702 98 LEU E O 1
ATOM 5666 N N . LEU E 1 65 ? -24.72516 73.09620 100.56825 1.000 43.00779 99 LEU E N 1
ATOM 5667 C CA . LEU E 1 65 ? -23.71518 72.20593 100.00625 1.000 45.05429 99 LEU E CA 1
ATOM 5668 C C . LEU E 1 65 ? -22.36445 72.88629 99.81872 1.000 47.39288 99 LEU E C 1
ATOM 5669 O O . LEU E 1 65 ? -21.34059 72.20345 99.84847 1.000 48.66769 99 LEU E O 1
ATOM 5674 N N . ASP E 1 66 ? -22.31617 74.21167 99.82056 1.000 42.11267 100 ASP E N 1
ATOM 5675 C CA . ASP E 1 66 ? -21.03309 74.88545 99.72843 1.000 40.07545 100 ASP E CA 1
ATOM 5676 C C . ASP E 1 66 ? -20.44662 75.06049 101.11410 1.000 48.93425 100 ASP E C 1
ATOM 5677 O O . ASP E 1 66 ? -19.23315 74.89612 101.30003 1.000 43.64302 100 ASP E O 1
ATOM 5679 N N . VAL E 1 67 ? -21.30212 75.37943 102.09435 1.000 39.86195 101 VAL E N 1
ATOM 5680 C CA . VAL E 1 67 ? -20.86644 75.34532 103.48481 1.000 46.05522 101 VAL E CA 1
ATOM 5681 C C . VAL E 1 67 ? -20.33007 73.96985 103.82886 1.000 44.45116 101 VAL E C 1
ATOM 5682 O O . VAL E 1 67 ? -19.38931 73.83683 104.61925 1.000 45.89289 101 VAL E O 1
ATOM 5686 N N . ILE E 1 68 ? -20.85464 72.93552 103.19175 1.000 44.36551 102 ILE E N 1
ATOM 5687 C CA . ILE E 1 68 ? -20.46477 71.58630 103.55818 1.000 47.48804 102 ILE E CA 1
ATOM 5688 C C . ILE E 1 68 ? -19.18622 71.19112 102.84347 1.000 49.42904 102 ILE E C 1
ATOM 5689 O O . ILE E 1 68 ? -18.20455 70.78904 103.47183 1.000 46.22203 102 ILE E O 1
ATOM 5694 N N . LYS E 1 69 ? -19.18507 71.33863 101.51984 1.000 51.19207 103 LYS E N 1
ATOM 5695 C CA . LYS E 1 69 ? -18.03452 70.98228 100.70981 1.000 53.36673 103 LYS E CA 1
ATOM 5696 C C . LYS E 1 69 ? -16.82073 71.85250 101.01303 1.000 58.60224 103 LYS E C 1
ATOM 5697 O O . LYS E 1 69 ? -15.68954 71.40625 100.79955 1.000 72.40747 103 LYS E O 1
ATOM 5699 N N . SER E 1 70 ? -17.01370 73.06563 101.52975 1.000 55.97282 104 SER E N 1
ATOM 5700 C CA . SER E 1 70 ? -15.89435 73.99661 101.62478 1.000 51.33198 104 SER E CA 1
ATOM 5701 C C . SER E 1 70 ? -16.00858 74.96929 102.78965 1.000 56.68354 104 SER E C 1
ATOM 5702 O O . SER E 1 70 ? -15.00310 75.54523 103.21401 1.000 53.87382 104 SER E O 1
ATOM 5704 N N . GLY E 1 71 ? -17.21960 75.16624 103.31127 1.000 65.13922 105 GLY E N 1
ATOM 5705 C CA . GLY E 1 71 ? -17.45431 76.26042 104.24106 1.000 56.70385 105 GLY E CA 1
ATOM 5706 C C . GLY E 1 71 ? -17.67934 77.56311 103.48839 1.000 57.26662 105 GLY E C 1
ATOM 5707 O O . GLY E 1 71 ? -18.10855 77.57426 102.33065 1.000 56.18282 105 GLY E O 1
ATOM 5708 N N . GLY E 1 72 ? -17.37292 78.67297 104.15566 1.000 68.25864 106 GLY E N 1
ATOM 5709 C CA . GLY E 1 72 ? -17.45572 79.98427 103.53459 1.000 62.85291 106 GLY E CA 1
ATOM 5710 C C . GLY E 1 72 ? -18.09797 81.01986 104.43587 1.000 70.56266 106 GLY E C 1
ATOM 5711 O O . GLY E 1 72 ? -17.67825 81.20643 105.57938 1.000 71.94747 106 GLY E O 1
ATOM 5712 C CA . PRO E 1 91 ? -14.30220 58.31700 98.70029 1.000 70.41885 125 PRO E CA 1
ATOM 5713 C C . PRO E 1 91 ? -15.65179 58.94882 99.03174 1.000 83.97683 125 PRO E C 1
ATOM 5714 O O . PRO E 1 91 ? -16.28857 59.52832 98.13839 1.000 78.19300 125 PRO E O 1
ATOM 5715 N N . LEU E 1 92 ? -16.08498 58.82453 100.29248 1.000 81.26747 126 LEU E N 1
ATOM 5716 C CA . LEU E 1 92 ? -17.20994 59.60344 100.80134 1.000 78.00510 126 LEU E CA 1
ATOM 5717 C C . LEU E 1 92 ? -18.49153 59.25174 100.05480 1.000 84.17097 126 LEU E C 1
ATOM 5718 O O . LEU E 1 92 ? -19.47676 58.81024 100.66285 1.000 74.72308 126 LEU E O 1
ATOM 5720 N N . LEU E 1 93 ? -18.47229 59.47669 98.73576 1.000 85.83615 127 LEU E N 1
ATOM 5721 C CA . LEU E 1 93 ? -19.59894 59.30911 97.82244 1.000 84.12517 127 LEU E CA 1
ATOM 5722 C C . LEU E 1 93 ? -20.26812 60.65404 97.58559 1.000 75.83996 127 LEU E C 1
ATOM 5723 O O . LEU E 1 93 ? -21.43301 60.71633 97.18359 1.000 68.29241 127 LEU E O 1
ATOM 5725 N N . ASN E 1 94 ? -19.53577 61.73971 97.81263 1.000 80.49720 128 ASN E N 1
ATOM 5726 C CA . ASN E 1 94 ? -20.11245 63.05443 97.57724 1.000 78.14002 128 ASN E CA 1
ATOM 5727 C C . ASN E 1 94 ? -20.35369 63.24456 96.08894 1.000 80.23568 128 ASN E C 1
ATOM 5728 O O . ASN E 1 94 ? -19.60141 63.92835 95.38309 1.000 62.99289 128 ASN E O 1
ATOM 5733 N N . ASN E 1 95 ? -21.40022 62.56169 95.62618 1.000 81.22246 129 ASN E N 1
ATOM 5734 C CA . ASN E 1 95 ? -21.93409 62.60123 94.27323 1.000 69.32208 129 ASN E CA 1
ATOM 5735 C C . ASN E 1 95 ? -23.10833 63.56517 94.18540 1.000 66.89630 129 ASN E C 1
ATOM 5736 O O . ASN E 1 95 ? -24.01159 63.39234 93.36252 1.000 63.20137 129 ASN E O 1
ATOM 5741 N N . ILE E 1 96 ? -23.08306 64.59944 95.01894 1.000 60.52571 130 ILE E N 1
ATOM 5742 C CA . ILE E 1 96 ? -24.25502 65.44602 95.24907 1.000 58.35619 130 ILE E CA 1
ATOM 5743 C C . ILE E 1 96 ? -24.19312 66.57568 94.23105 1.000 53.20309 130 ILE E C 1
ATOM 5744 O O . ILE E 1 96 ? -23.68402 67.66850 94.48135 1.000 53.57856 130 ILE E O 1
ATOM 5749 N N . LEU E 1 97 ? -24.67400 66.27970 93.02722 1.000 56.12336 131 LEU E N 1
ATOM 5750 C CA . LEU E 1 97 ? -24.90902 67.31933 92.03315 1.000 64.05438 131 LEU E CA 1
ATOM 5751 C C . LEU E 1 97 ? -25.33515 68.61027 92.72425 1.000 62.17132 131 LEU E C 1
ATOM 5752 O O . LEU E 1 97 ? -24.72153 69.66562 92.52808 1.000 62.14167 131 LEU E O 1
ATOM 5754 N N . ASP E 1 98 ? -26.37833 68.53413 93.54390 1.000 56.11801 132 ASP E N 1
ATOM 5755 C CA . ASP E 1 98 ? -26.86334 69.71104 94.24660 1.000 53.25025 132 ASP E CA 1
ATOM 5756 C C . ASP E 1 98 ? -27.80177 69.28743 95.36923 1.000 56.82641 132 ASP E C 1
ATOM 5757 O O . ASP E 1 98 ? -28.21206 68.12585 95.47619 1.000 49.15776 132 ASP E O 1
ATOM 5762 N N . ILE E 1 99 ? -28.14929 70.26920 96.19557 1.000 54.08198 133 ILE E N 1
ATOM 5763 C CA . ILE E 1 99 ? -29.16273 70.12867 97.22717 1.000 42.15873 133 ILE E CA 1
ATOM 5764 C C . ILE E 1 99 ? -30.11413 71.30481 97.09477 1.000 40.46269 133 ILE E C 1
ATOM 5765 O O . ILE E 1 99 ? -29.69751 72.46313 97.20331 1.000 40.03691 133 ILE E O 1
ATOM 5770 N N . LYS E 1 100 ? -31.39137 71.01125 96.92340 1.000 35.07471 134 LYS E N 1
ATOM 5771 C CA . LYS E 1 100 ? -32.41598 72.03792 96.83723 1.000 36.61951 134 LYS E CA 1
ATOM 5772 C C . LYS E 1 100 ? -33.26490 71.98001 98.10159 1.000 38.82239 134 LYS E C 1
ATOM 5773 O O . LYS E 1 100 ? -33.64813 70.89461 98.54425 1.000 32.57577 134 LYS E O 1
ATOM 5775 N N . ILE E 1 101 ? -33.52448 73.13772 98.70330 1.000 34.87192 135 ILE E N 1
ATOM 5776 C CA . ILE E 1 101 ? -34.34377 73.22096 99.90664 1.000 27.98103 135 ILE E CA 1
ATOM 5777 C C . ILE E 1 101 ? -35.73879 73.64859 99.48061 1.000 26.99810 135 ILE E C 1
ATOM 5778 O O . ILE E 1 101 ? -35.90761 74.64321 98.76616 1.000 25.21514 135 ILE E O 1
ATOM 5783 N N . THR E 1 102 ? -36.72725 72.84788 99.84073 1.000 29.24839 136 THR E N 1
ATOM 5784 C CA . THR E 1 102 ? -38.10758 73.10237 99.47363 1.000 29.69291 136 THR E CA 1
ATOM 5785 C C . THR E 1 102 ? -38.98816 73.01626 100.71036 1.000 31.70708 136 THR E C 1
ATOM 5786 O O . THR E 1 102 ? -38.54133 72.66033 101.80600 1.000 26.77361 136 THR E O 1
ATOM 5790 N N . ASP E 1 103 ? -40.25833 73.34405 100.49778 1.000 30.06566 137 ASP E N 1
ATOM 5791 C CA . ASP E 1 103 ? -41.30419 73.22425 101.50296 1.000 30.53571 137 ASP E CA 1
ATOM 5792 C C . ASP E 1 103 ? -40.91902 73.82451 102.86083 1.000 28.47493 137 ASP E C 1
ATOM 5793 O O . ASP E 1 103 ? -41.15486 73.21196 103.90101 1.000 26.17251 137 ASP E O 1
ATOM 5798 N N . PRO E 1 104 ? -40.34763 75.02785 102.87625 1.000 24.94612 138 PRO E N 1
ATOM 5799 C CA . PRO E 1 104 ? -40.06392 75.68061 104.15636 1.000 21.78447 138 PRO E CA 1
ATOM 5800 C C . PRO E 1 104 ? -41.36409 75.99369 104.87284 1.000 25.57635 138 PRO E C 1
ATOM 5801 O O . PRO E 1 104 ? -42.34664 76.41822 104.25556 1.000 21.55802 138 PRO E O 1
ATOM 5805 N N . GLN E 1 105 ? -41.36851 75.77100 106.18182 1.000 20.20691 139 GLN E N 1
ATOM 5806 C CA . GLN E 1 105 ? -42.56481 76.00882 106.96197 1.000 22.98489 139 GLN E CA 1
ATOM 5807 C C . GLN E 1 105 ? -42.21203 76.63565 108.30232 1.000 22.94950 139 GLN E C 1
ATOM 5808 O O . GLN E 1 105 ? -41.25871 76.22482 108.97333 1.000 24.96559 139 GLN E O 1
ATOM 5814 N N . LEU E 1 106 ? -43.00877 77.62654 108.68001 1.000 18.30197 140 LEU E N 1
ATOM 5815 C CA . LEU E 1 106 ? -42.99835 78.22525 110.00665 1.000 17.79206 140 LEU E CA 1
ATOM 5816 C C . LEU E 1 106 ? -44.20056 77.68846 110.77697 1.000 18.32840 140 LEU E C 1
ATOM 5817 O O . LEU E 1 106 ? -45.33417 77.79593 110.30751 1.000 17.73821 140 LEU E O 1
ATOM 5822 N N . LEU E 1 107 ? -43.95304 77.06687 111.92416 1.000 16.03791 141 LEU E N 1
ATOM 5823 C CA . LEU E 1 107 ? -45.05576 76.56030 112.71816 1.000 16.80580 141 LEU E CA 1
ATOM 5824 C C . LEU E 1 107 ? -45.48432 77.59814 113.75962 1.000 17.49567 141 LEU E C 1
ATOM 5825 O O . LEU E 1 107 ? -44.88177 78.66208 113.90028 1.000 14.96881 141 LEU E O 1
ATOM 5830 N N . GLU E 1 108 ? -46.53987 77.27383 114.49783 1.000 15.54638 142 GLU E N 1
ATOM 5831 C CA . GLU E 1 108 ? -47.07577 78.16435 115.51382 1.000 14.87228 142 GLU E CA 1
ATOM 5832 C C . GLU E 1 108 ? -46.03849 78.45925 116.58619 1.000 18.72895 142 GLU E C 1
ATOM 5833 O O . GLU E 1 108 ? -45.42853 77.54420 117.13954 1.000 18.52153 142 GLU E O 1
ATOM 5839 N N . LEU E 1 109 ? -45.90364 79.72683 116.95080 1.000 14.63796 143 LEU E N 1
ATOM 5840 C CA . LEU E 1 109 ? -44.88187 80.08885 117.92474 1.000 22.02368 143 LEU E CA 1
ATOM 5841 C C . LEU E 1 109 ? -45.29439 79.68128 119.34879 1.000 22.68350 143 LEU E C 1
ATOM 5842 O O . LEU E 1 109 ? -46.48122 79.62589 119.68488 1.000 25.08424 143 LEU E O 1
ATOM 5847 N N . GLY E 1 110 ? -44.30412 79.33763 120.16974 1.000 17.07814 144 GLY E N 1
ATOM 5848 C CA . GLY E 1 110 ? -44.50635 79.18583 121.60143 1.000 12.18604 144 GLY E CA 1
ATOM 5849 C C . GLY E 1 110 ? -43.92842 80.38765 122.32462 1.000 19.61395 144 GLY E C 1
ATOM 5850 O O . GLY E 1 110 ? -42.98566 81.00116 121.85129 1.000 25.55069 144 GLY E O 1
ATOM 5851 N N . LEU E 1 111 ? -44.49009 80.72854 123.48142 1.000 21.99825 145 LEU E N 1
ATOM 5852 C CA . LEU E 1 111 ? -44.01839 81.88581 124.23441 1.000 20.03845 145 LEU E CA 1
ATOM 5853 C C . LEU E 1 111 ? -44.07566 81.57532 125.72238 1.000 24.36838 145 LEU E C 1
ATOM 5854 O O . LEU E 1 111 ? -45.10767 81.10711 126.21338 1.000 18.61893 145 LEU E O 1
ATOM 5859 N N . VAL E 1 112 ? -42.96939 81.82223 126.43618 1.000 23.21500 146 VAL E N 1
ATOM 5860 C CA . VAL E 1 112 ? -42.92160 81.63964 127.88628 1.000 22.50513 146 VAL E CA 1
ATOM 5861 C C . VAL E 1 112 ? -42.32535 82.87831 128.54008 1.000 23.88426 146 VAL E C 1
ATOM 5862 O O . VAL E 1 112 ? -41.32157 83.41447 128.06574 1.000 21.72798 146 VAL E O 1
ATOM 5866 N N . GLN E 1 113 ? -42.87843 83.27214 129.68506 1.000 20.08211 147 GLN E N 1
ATOM 5867 C CA . GLN E 1 113 ? -42.35872 84.39956 130.43857 1.000 22.58915 147 GLN E CA 1
ATOM 5868 C C . GLN E 1 113 ? -41.51855 83.87204 131.58816 1.000 25.27812 147 GLN E C 1
ATOM 5869 O O . GLN E 1 113 ? -41.86831 82.86816 132.20757 1.000 30.56125 147 GLN E O 1
ATOM 5875 N N . SER E 1 114 ? -40.37169 84.50950 131.82653 1.000 29.61574 148 SER E N 1
ATOM 5876 C CA . SER E 1 114 ? -39.48384 84.06834 132.89872 1.000 31.05186 148 SER E CA 1
ATOM 5877 C C . SER E 1 114 ? -40.16555 84.18842 134.25857 1.000 33.57990 148 SER E C 1
ATOM 5878 O O . SER E 1 114 ? -41.06430 85.01044 134.45147 1.000 32.51763 148 SER E O 1
ATOM 5881 N N . PRO E 1 115 ? -39.72108 83.40165 135.23810 1.000 40.42861 149 PRO E N 1
ATOM 5882 C CA . PRO E 1 115 ? -40.35980 83.48774 136.56513 1.000 40.42606 149 PRO E CA 1
ATOM 5883 C C . PRO E 1 115 ? -40.27332 84.88081 137.17178 1.000 37.47339 149 PRO E C 1
ATOM 5884 O O . PRO E 1 115 ? -41.26546 85.37993 137.71661 1.000 35.71159 149 PRO E O 1
ATOM 5888 N N . ASP E 1 116 ? -39.15442 85.57459 136.99055 1.000 33.93768 150 ASP E N 1
ATOM 5889 C CA . ASP E 1 116 ? -39.05086 86.92990 137.50188 1.000 28.78101 150 ASP E CA 1
ATOM 5890 C C . ASP E 1 116 ? -39.82984 87.92682 136.65195 1.000 31.87406 150 ASP E C 1
ATOM 5891 O O . ASP E 1 116 ? -39.79025 89.12621 136.94441 1.000 33.85574 150 ASP E O 1
ATOM 5896 N N . GLY E 1 117 ? -40.49328 87.47243 135.58455 1.000 31.84644 151 GLY E N 1
ATOM 5897 C CA . GLY E 1 117 ? -41.34630 88.32773 134.79054 1.000 24.94983 151 GLY E CA 1
ATOM 5898 C C . GLY E 1 117 ? -40.62667 89.24716 133.82659 1.000 31.64341 151 GLY E C 1
ATOM 5899 O O . GLY E 1 117 ? -41.29651 89.96335 133.07709 1.000 35.27770 151 GLY E O 1
ATOM 5900 N N . HIS E 1 118 ? -39.28772 89.24981 133.80129 1.000 32.73056 152 HIS E N 1
ATOM 5901 C CA . HIS E 1 118 ? -38.55850 90.25053 133.03109 1.000 30.82855 152 HIS E CA 1
ATOM 5902 C C . HIS E 1 118 ? -38.23291 89.85126 131.60025 1.000 32.79406 152 HIS E C 1
ATOM 5903 O O . HIS E 1 118 ? -37.79491 90.71685 130.83435 1.000 30.14773 152 HIS E O 1
ATOM 5910 N N . ARG E 1 119 ? -38.41937 88.59267 131.20738 1.000 29.09235 153 ARG E N 1
ATOM 5911 C CA . ARG E 1 119 ? -37.91303 88.15399 129.91214 1.000 30.92925 153 ARG E CA 1
ATOM 5912 C C . ARG E 1 119 ? -38.93065 87.25626 129.23809 1.000 27.84370 153 ARG E C 1
ATOM 5913 O O . ARG E 1 119 ? -39.66834 86.52217 129.89810 1.000 33.53842 153 ARG E O 1
ATOM 5921 N N . LEU E 1 120 ? -38.94767 87.29098 127.91622 1.000 28.26381 154 LEU E N 1
ATOM 5922 C CA . LEU E 1 120 ? -39.77180 86.35157 127.17429 1.000 25.36838 154 LEU E CA 1
ATOM 5923 C C . LEU E 1 120 ? -38.86439 85.40616 126.40600 1.000 23.59466 154 LEU E C 1
ATOM 5924 O O . LEU E 1 120 ? -37.75160 85.77315 126.01995 1.000 23.65888 154 LEU E O 1
ATOM 5929 N N . TYR E 1 121 ? -39.33187 84.17614 126.22283 1.000 19.56173 155 TYR E N 1
ATOM 5930 C CA . TYR E 1 121 ? -38.64072 83.18553 125.40196 1.000 25.13007 155 TYR E CA 1
ATOM 5931 C C . TYR E 1 121 ? -39.60535 82.71421 124.32035 1.000 22.79176 155 TYR E C 1
ATOM 5932 O O . TYR E 1 121 ? -40.62603 82.07343 124.61916 1.000 19.95688 155 TYR E O 1
ATOM 5941 N N . VAL E 1 122 ? -39.26751 83.03382 123.07298 1.000 17.09456 156 VAL E N 1
ATOM 5942 C CA . VAL E 1 122 ? -40.07470 82.70206 121.90635 1.000 18.92518 156 VAL E CA 1
ATOM 5943 C C . VAL E 1 122 ? -39.48830 81.44099 121.28833 1.000 19.07578 156 VAL E C 1
ATOM 5944 O O . VAL E 1 122 ? -38.27929 81.36582 121.04437 1.000 21.39828 156 VAL E O 1
ATOM 5948 N N . THR E 1 123 ? -40.32600 80.43672 121.08796 1.000 17.10460 157 THR E N 1
ATOM 5949 C CA . THR E 1 123 ? -39.95111 79.20930 120.40553 1.000 18.40653 157 THR E CA 1
ATOM 5950 C C . THR E 1 123 ? -40.46688 79.26777 118.96838 1.000 22.74229 157 THR E C 1
ATOM 5951 O O . THR E 1 123 ? -41.68665 79.30752 118.74442 1.000 24.47368 157 THR E O 1
ATOM 5955 N N . ILE E 1 124 ? -39.54005 79.23766 118.01366 1.000 15.57756 158 ILE E N 1
ATOM 5956 C CA . ILE E 1 124 ? -39.80145 79.40687 116.59230 1.000 17.67901 158 ILE E CA 1
ATOM 5957 C C . ILE E 1 124 ? -39.57679 78.06060 115.91653 1.000 18.71934 158 ILE E C 1
ATOM 5958 O O . ILE E 1 124 ? -38.42929 77.69867 115.63136 1.000 18.70472 158 ILE E O 1
ATOM 5963 N N . PRO E 1 125 ? -40.62310 77.28108 115.69555 1.000 17.30752 159 PRO E N 1
ATOM 5964 C CA . PRO E 1 125 ? -40.44600 75.96270 115.08279 1.000 15.43940 159 PRO E CA 1
ATOM 5965 C C . PRO E 1 125 ? -40.47762 76.06958 113.56732 1.000 16.60256 159 PRO E C 1
ATOM 5966 O O . PRO E 1 125 ? -41.38606 76.68382 112.99494 1.000 17.33617 159 PRO E O 1
ATOM 5970 N N . LEU E 1 126 ? -39.46526 75.49002 112.93220 1.000 13.91866 160 LEU E N 1
ATOM 5971 C CA . LEU E 1 126 ? -39.21937 75.54711 111.51077 1.000 15.96702 160 LEU E CA 1
ATOM 5972 C C . LEU E 1 126 ? -39.16709 74.13369 110.95565 1.000 18.43260 160 LEU E C 1
ATOM 5973 O O . LEU E 1 126 ? -38.70292 73.20126 111.61291 1.000 22.72668 160 LEU E O 1
ATOM 5978 N N . GLY E 1 127 ? -39.64886 73.98355 109.73275 1.000 19.91951 161 GLY E N 1
ATOM 5979 C CA . GLY E 1 127 ? -39.48958 72.75174 109.00667 1.000 21.36937 161 GLY E CA 1
ATOM 5980 C C . GLY E 1 127 ? -39.03968 73.05121 107.59287 1.000 23.99024 161 GLY E C 1
ATOM 5981 O O . GLY E 1 127 ? -39.25459 74.13815 107.06839 1.000 19.31190 161 GLY E O 1
ATOM 5982 N N . LEU E 1 128 ? -38.40500 72.06069 106.98246 1.000 24.70183 162 LEU E N 1
ATOM 5983 C CA . LEU E 1 128 ? -38.02969 72.21261 105.58178 1.000 23.95485 162 LEU E CA 1
ATOM 5984 C C . LEU E 1 128 ? -37.65057 70.84341 105.02704 1.000 26.59690 162 LEU E C 1
ATOM 5985 O O . LEU E 1 128 ? -37.45749 69.88553 105.77639 1.000 23.05149 162 LEU E O 1
ATOM 5990 N N . THR E 1 129 ? -37.55008 70.75452 103.69931 1.000 24.47333 163 THR E N 1
ATOM 5991 C CA . THR E 1 129 ? -37.18105 69.51354 103.03522 1.000 26.47379 163 THR E CA 1
ATOM 5992 C C . THR E 1 129 ? -35.88154 69.72027 102.26274 1.000 30.07162 163 THR E C 1
ATOM 5993 O O . THR E 1 129 ? -35.73092 70.70770 101.52857 1.000 24.32030 163 THR E O 1
ATOM 5997 N N . LEU E 1 130 ? -34.93813 68.80671 102.47003 1.000 30.54994 164 LEU E N 1
ATOM 5998 C CA . LEU E 1 130 ? -33.68698 68.74740 101.72618 1.000 33.15823 164 LEU E CA 1
ATOM 5999 C C . LEU E 1 130 ? -33.83797 67.76000 100.57382 1.000 34.64017 164 LEU E C 1
ATOM 6000 O O . LEU E 1 130 ? -34.22809 66.60942 100.78768 1.000 36.59278 164 LEU E O 1
ATOM 6005 N N . ASN E 1 131 ? -33.50037 68.20159 99.36958 1.000 34.51576 165 ASN E N 1
ATOM 6006 C CA . ASN E 1 131 ? -33.58838 67.42709 98.13255 1.000 34.86515 165 ASN E CA 1
ATOM 6007 C C . ASN E 1 131 ? -32.16740 67.20747 97.62220 1.000 37.69013 165 ASN E C 1
ATOM 6008 O O . ASN E 1 131 ? -31.56110 68.12550 97.06781 1.000 38.21538 165 ASN E O 1
ATOM 6013 N N . VAL E 1 132 ? -31.62491 66.01275 97.81814 1.000 38.49837 166 VAL E N 1
ATOM 6014 C CA . VAL E 1 132 ? -30.23831 65.74142 97.47484 1.000 46.07592 166 VAL E CA 1
ATOM 6015 C C . VAL E 1 132 ? -30.24642 64.97427 96.15330 1.000 42.84941 166 VAL E C 1
ATOM 6016 O O . VAL E 1 132 ? -30.70389 63.82628 96.07986 1.000 39.82750 166 VAL E O 1
ATOM 6020 N N . ASN E 1 133 ? -29.77758 65.63940 95.09971 1.000 48.83415 167 ASN E N 1
ATOM 6021 C CA . ASN E 1 133 ? -29.73042 65.07857 93.75318 1.000 59.82790 167 ASN E CA 1
ATOM 6022 C C . ASN E 1 133 ? -28.38286 64.40783 93.51274 1.000 54.77424 167 ASN E C 1
ATOM 6023 O O . ASN E 1 133 ? -27.34738 65.08218 93.47600 1.000 48.71156 167 ASN E O 1
ATOM 6028 N N . MET E 1 134 ? -28.38512 63.09348 93.33968 1.000 55.04127 168 MET E N 1
ATOM 6029 C CA . MET E 1 134 ? -27.16143 62.35333 93.07074 1.000 66.12111 168 MET E CA 1
ATOM 6030 C C . MET E 1 134 ? -27.36946 61.50203 91.82578 1.000 68.76418 168 MET E C 1
ATOM 6031 O O . MET E 1 134 ? -27.65345 60.30124 91.92250 1.000 71.54058 168 MET E O 1
ATOM 6036 N N . PRO E 1 135 ? -27.22315 62.08980 90.63166 1.000 73.47558 169 PRO E N 1
ATOM 6037 C CA . PRO E 1 135 ? -27.51251 61.31524 89.40913 1.000 76.15835 169 PRO E CA 1
ATOM 6038 C C . PRO E 1 135 ? -26.57369 60.13663 89.21289 1.000 78.82471 169 PRO E C 1
ATOM 6039 O O . PRO E 1 135 ? -27.02000 59.05117 88.82012 1.000 81.38037 169 PRO E O 1
ATOM 6043 N N . VAL E 1 136 ? -25.28335 60.31717 89.49358 1.000 80.23974 170 VAL E N 1
ATOM 6044 C CA . VAL E 1 136 ? -24.30153 59.24666 89.37070 1.000 77.85363 170 VAL E CA 1
ATOM 6045 C C . VAL E 1 136 ? -24.80262 58.01161 90.10724 1.000 78.91194 170 VAL E C 1
ATOM 6046 O O . VAL E 1 136 ? -25.13877 56.99935 89.48180 1.000 82.99890 170 VAL E O 1
ATOM 6048 N N . VAL E 1 137 ? -24.87728 58.09159 91.43772 1.000 74.85127 171 VAL E N 1
ATOM 6049 C CA . VAL E 1 137 ? -25.30521 56.96417 92.26229 1.000 73.45111 171 VAL E CA 1
ATOM 6050 C C . VAL E 1 137 ? -26.77923 56.66773 92.01469 1.000 70.40541 171 VAL E C 1
ATOM 6051 O O . VAL E 1 137 ? -27.35442 55.75946 92.62766 1.000 73.64366 171 VAL E O 1
ATOM 6053 N N . GLY E 1 138 ? -27.39690 57.43798 91.12188 1.000 65.33164 172 GLY E N 1
ATOM 6054 C CA . GLY E 1 138 ? -28.78269 57.24399 90.75227 1.000 68.24989 172 GLY E CA 1
ATOM 6055 C C . GLY E 1 138 ? -29.76578 57.35510 91.90052 1.000 70.01485 172 GLY E C 1
ATOM 6056 O O . GLY E 1 138 ? -30.49394 56.39952 92.19141 1.000 70.01437 172 GLY E O 1
ATOM 6057 N N . SER E 1 139 ? -29.81373 58.51201 92.55859 1.000 65.32034 173 SER E N 1
ATOM 6058 C CA . SER E 1 139 ? -30.70552 58.66906 93.69762 1.000 70.99575 173 SER E CA 1
ATOM 6059 C C . SER E 1 139 ? -31.15479 60.12512 93.80742 1.000 66.99098 173 SER E C 1
ATOM 6060 O O . SER E 1 139 ? -30.44422 61.05085 93.39981 1.000 55.94134 173 SER E O 1
ATOM 6063 N N . LEU E 1 140 ? -32.35348 60.31494 94.36250 1.000 60.57490 174 LEU E N 1
ATOM 6064 C CA . LEU E 1 140 ? -32.81916 61.63188 94.79249 1.000 54.80116 174 LEU E CA 1
ATOM 6065 C C . LEU E 1 140 ? -33.42050 61.42211 96.17175 1.000 46.05487 174 LEU E C 1
ATOM 6066 O O . LEU E 1 140 ? -34.47810 60.80135 96.31089 1.000 52.31068 174 LEU E O 1
ATOM 6068 N N . LEU E 1 141 ? -32.74078 61.93959 97.17656 1.000 39.21403 175 LEU E N 1
ATOM 6069 C CA . LEU E 1 141 ? -33.11612 61.75797 98.56996 1.000 41.82282 175 LEU E CA 1
ATOM 6070 C C . LEU E 1 141 ? -33.87551 62.97496 99.08394 1.000 42.23151 175 LEU E C 1
ATOM 6071 O O . LEU E 1 141 ? -33.37346 64.10013 99.00319 1.000 39.71580 175 LEU E O 1
ATOM 6076 N N . GLN E 1 142 ? -35.08491 62.75801 99.58168 1.000 39.58994 176 GLN E N 1
ATOM 6077 C CA . GLN E 1 142 ? -35.82816 63.79806 100.27002 1.000 37.65413 176 GLN E CA 1
ATOM 6078 C C . GLN E 1 142 ? -35.75216 63.55027 101.76378 1.000 34.51195 176 GLN E C 1
ATOM 6079 O O . GLN E 1 142 ? -36.19048 62.49735 102.24433 1.000 34.85573 176 GLN E O 1
ATOM 6085 N N . LEU E 1 143 ? -35.28879 64.57068 102.48608 1.000 29.12918 177 LEU E N 1
ATOM 6086 C CA . LEU E 1 143 ? -35.09577 64.54713 103.92821 1.000 30.65675 177 LEU E CA 1
ATOM 6087 C C . LEU E 1 143 ? -35.97336 65.61676 104.57481 1.000 30.59553 177 LEU E C 1
ATOM 6088 O O . LEU E 1 143 ? -35.91711 66.79274 104.19784 1.000 27.25252 177 LEU E O 1
ATOM 6093 N N . ALA E 1 144 ? -36.79377 65.20978 105.53000 1.000 28.82107 178 ALA E N 1
ATOM 6094 C CA . ALA E 1 144 ? -37.55820 66.15081 106.33312 1.000 25.24316 178 ALA E CA 1
ATOM 6095 C C . ALA E 1 144 ? -36.71692 66.63791 107.50678 1.000 24.43015 178 ALA E C 1
ATOM 6096 O O . ALA E 1 144 ? -36.21803 65.83181 108.29767 1.000 26.24463 178 ALA E O 1
ATOM 6098 N N . VAL E 1 145 ? -36.57698 67.95380 107.62686 1.000 19.12314 179 VAL E N 1
ATOM 6099 C CA . VAL E 1 145 ? -35.84839 68.58844 108.70935 1.000 24.07202 179 VAL E CA 1
ATOM 6100 C C . VAL E 1 145 ? -36.83895 69.35489 109.57142 1.000 25.05182 179 VAL E C 1
ATOM 6101 O O . VAL E 1 145 ? -37.75248 70.01203 109.05635 1.000 25.29650 179 VAL E O 1
ATOM 6105 N N . LYS E 1 146 ? -36.66080 69.25404 110.88145 1.000 22.29380 180 LYS E N 1
ATOM 6106 C CA . LYS E 1 146 ? -37.32704 70.11751 111.83878 1.000 20.37337 180 LYS E CA 1
ATOM 6107 C C . LYS E 1 146 ? -36.27326 70.74278 112.74678 1.000 28.16639 180 LYS E C 1
ATOM 6108 O O . LYS E 1 146 ? -35.23724 70.12970 113.02757 1.000 27.04590 180 LYS E O 1
ATOM 6114 N N . LEU E 1 147 ? -36.53252 71.97832 113.19412 1.000 26.79052 181 LEU E N 1
ATOM 6115 C CA . LEU E 1 147 ? -35.57437 72.71313 114.02006 1.000 22.40349 181 LEU E CA 1
ATOM 6116 C C . LEU E 1 147 ? -36.30078 73.83101 114.74121 1.000 24.05869 181 LEU E C 1
ATOM 6117 O O . LEU E 1 147 ? -37.11090 74.52832 114.13919 1.000 23.05953 181 LEU E O 1
ATOM 6122 N N . ASN E 1 148 ? -35.98034 74.03122 116.00949 1.000 21.17200 182 ASN E N 1
ATOM 6123 C CA . ASN E 1 148 ? -36.51535 75.15191 116.75829 1.000 15.57844 182 ASN E CA 1
ATOM 6124 C C . ASN E 1 148 ? -35.42532 76.16941 117.03820 1.000 24.18502 182 ASN E C 1
ATOM 6125 O O . ASN E 1 148 ? -34.27354 75.80534 117.31088 1.000 25.41046 182 ASN E O 1
ATOM 6130 N N . ILE E 1 149 ? -35.79213 77.44499 116.96337 1.000 17.53667 183 ILE E N 1
ATOM 6131 C CA . ILE E 1 149 ? -34.94762 78.53272 117.42838 1.000 15.99290 183 ILE E CA 1
ATOM 6132 C C . ILE E 1 149 ? -35.60386 79.12948 118.66757 1.000 17.29713 183 ILE E C 1
ATOM 6133 O O . ILE E 1 149 ? -36.80889 79.39045 118.66294 1.000 19.30510 183 ILE E O 1
ATOM 6138 N N . THR E 1 150 ? -34.82681 79.38627 119.71037 1.000 19.91293 184 THR E N 1
ATOM 6139 C CA . THR E 1 150 ? -35.31632 80.06553 120.90596 1.000 16.29110 184 THR E CA 1
ATOM 6140 C C . THR E 1 150 ? -34.73005 81.47117 120.90379 1.000 20.31732 184 THR E C 1
ATOM 6141 O O . THR E 1 150 ? -33.52673 81.64605 120.66862 1.000 20.70892 184 THR E O 1
ATOM 6145 N N . ALA E 1 151 ? -35.59279 82.47831 121.02502 1.000 21.20987 185 ALA E N 1
ATOM 6146 C CA . ALA E 1 151 ? -35.14767 83.87108 121.03799 1.000 21.38186 185 ALA E CA 1
ATOM 6147 C C . ALA E 1 151 ? -35.57479 84.50078 122.35364 1.000 19.41268 185 ALA E C 1
ATOM 6148 O O . ALA E 1 151 ? -36.75800 84.45653 122.70285 1.000 21.78008 185 ALA E O 1
ATOM 6150 N N . GLU E 1 152 ? -34.63044 85.04617 123.11605 1.000 20.28281 186 GLU E N 1
ATOM 6151 C CA . GLU E 1 152 ? -35.06609 85.70537 124.33560 1.000 27.87810 186 GLU E CA 1
ATOM 6152 C C . GLU E 1 152 ? -35.24121 87.18260 124.02292 1.000 23.47890 186 GLU E C 1
ATOM 6153 O O . GLU E 1 152 ? -34.38024 87.79212 123.38135 1.000 19.63914 186 GLU E O 1
ATOM 6159 N N . VAL E 1 153 ? -36.36031 87.73666 124.47734 1.000 23.07439 187 VAL E N 1
ATOM 6160 C CA . VAL E 1 153 ? -36.73399 89.12711 124.24827 1.000 25.07216 187 VAL E CA 1
ATOM 6161 C C . VAL E 1 153 ? -36.72088 89.85127 125.58520 1.000 23.03157 187 VAL E C 1
ATOM 6162 O O . VAL E 1 153 ? -37.25460 89.33919 126.58237 1.000 25.46915 187 VAL E O 1
ATOM 6166 N N . LEU E 1 154 ? -36.08433 91.02658 125.59895 1.000 24.55042 188 LEU E N 1
ATOM 6167 C CA . LEU E 1 154 ? -35.88236 91.88151 126.76328 1.000 28.07096 188 LEU E CA 1
ATOM 6168 C C . LEU E 1 154 ? -36.44100 93.27471 126.48248 1.000 24.94590 188 LEU E C 1
ATOM 6169 O O . LEU E 1 154 ? -36.62116 93.66901 125.33065 1.000 28.85953 188 LEU E O 1
ATOM 6174 N N . ALA E 1 155 ? -36.70094 94.04073 127.53471 1.000 22.76403 189 ALA E N 1
ATOM 6175 C CA . ALA E 1 155 ? -37.03330 95.45107 127.37524 1.000 25.61949 189 ALA E CA 1
ATOM 6176 C C . ALA E 1 155 ? -35.85687 96.28473 127.85327 1.000 25.58705 189 ALA E C 1
ATOM 6177 O O . ALA E 1 155 ? -35.31524 96.02092 128.92747 1.000 31.16353 189 ALA E O 1
ATOM 6179 N N . VAL E 1 156 ? -35.45793 97.27946 127.05658 1.000 25.19013 190 VAL E N 1
ATOM 6180 C CA . VAL E 1 156 ? -34.30423 98.11922 127.38212 1.000 24.83870 190 VAL E CA 1
ATOM 6181 C C . VAL E 1 156 ? -34.52990 99.49450 126.78369 1.000 32.93218 190 VAL E C 1
ATOM 6182 O O . VAL E 1 156 ? -35.15528 99.64189 125.73245 1.000 35.33552 190 VAL E O 1
ATOM 6186 N N . LYS E 1 157 ? -33.98996 100.50468 127.44796 1.000 38.19119 191 LYS E N 1
ATOM 6187 C CA . LYS E 1 157 ? -34.10013 101.88088 126.99100 1.000 42.31819 191 LYS E CA 1
ATOM 6188 C C . LYS E 1 157 ? -32.87332 102.28373 126.19093 1.000 39.23438 191 LYS E C 1
ATOM 6189 O O . LYS E 1 157 ? -31.75508 101.85478 126.48412 1.000 43.89491 191 LYS E O 1
ATOM 6195 N N . ASP E 1 158 ? -33.09488 103.09369 125.16539 1.000 39.40621 192 ASP E N 1
ATOM 6196 C CA . ASP E 1 158 ? -31.99623 103.59327 124.36105 1.000 38.66492 192 ASP E CA 1
ATOM 6197 C C . ASP E 1 158 ? -31.38610 104.81879 125.05187 1.000 47.41518 192 ASP E C 1
ATOM 6198 O O . ASP E 1 158 ? -31.84063 105.26086 126.11343 1.000 40.71256 192 ASP E O 1
ATOM 6203 N N . ASN E 1 159 ? -30.31134 105.35833 124.47289 1.000 51.88718 193 ASN E N 1
ATOM 6204 C CA . ASN E 1 159 ? -29.63800 106.48070 125.11678 1.000 46.11309 193 ASN E CA 1
ATOM 6205 C C . ASN E 1 159 ? -30.54580 107.69102 125.24911 1.000 48.36803 193 ASN E C 1
ATOM 6206 O O . ASN E 1 159 ? -30.22785 108.60287 126.01696 1.000 50.57651 193 ASN E O 1
ATOM 6211 N N . GLN E 1 160 ? -31.66758 107.71775 124.53303 1.000 44.70122 194 GLN E N 1
ATOM 6212 C CA . GLN E 1 160 ? -32.62169 108.81133 124.62843 1.000 46.45139 194 GLN E CA 1
ATOM 6213 C C . GLN E 1 160 ? -33.75803 108.51877 125.59927 1.000 38.62310 194 GLN E C 1
ATOM 6214 O O . GLN E 1 160 ? -34.68882 109.31948 125.70051 1.000 46.17037 194 GLN E O 1
ATOM 6217 N N . GLY E 1 161 ? -33.72021 107.39687 126.30464 1.000 36.06917 195 GLY E N 1
ATOM 6218 C CA . GLY E 1 161 ? -34.81035 107.06222 127.19799 1.000 41.53242 195 GLY E CA 1
ATOM 6219 C C . GLY E 1 161 ? -35.98393 106.33056 126.56106 1.000 41.73389 195 GLY E C 1
ATOM 6220 O O . GLY E 1 161 ? -36.95446 106.01840 127.26704 1.000 38.02421 195 GLY E O 1
ATOM 6221 N N . ARG E 1 162 ? -35.94384 106.06720 125.25417 1.000 38.85396 196 ARG E N 1
ATOM 6222 C CA . ARG E 1 162 ? -37.01606 105.33321 124.59027 1.000 42.33975 196 ARG E CA 1
ATOM 6223 C C . ARG E 1 162 ? -36.90890 103.83938 124.88227 1.000 41.60506 196 ARG E C 1
ATOM 6224 O O . ARG E 1 162 ? -35.82464 103.24962 124.82806 1.000 40.71791 196 ARG E O 1
ATOM 6226 N N . ILE E 1 163 ? -38.03179 103.22904 125.17646 1.000 36.85930 197 ILE E N 1
ATOM 6227 C CA . ILE E 1 163 ? -38.04718 101.81849 125.53268 1.000 39.20577 197 ILE E CA 1
ATOM 6228 C C . ILE E 1 163 ? -38.25591 100.99125 124.27023 1.000 42.77741 197 ILE E C 1
ATOM 6229 O O . ILE E 1 163 ? -38.97563 101.38581 123.34283 1.000 39.94560 197 ILE E O 1
ATOM 6234 N N . HIS E 1 164 ? -37.57829 99.85765 124.21573 1.000 36.38075 198 HIS E N 1
ATOM 6235 C CA . HIS E 1 164 ? -37.61009 98.97572 123.06875 1.000 32.81742 198 HIS E CA 1
ATOM 6236 C C . HIS E 1 164 ? -37.65735 97.54085 123.55962 1.000 30.09109 198 HIS E C 1
ATOM 6237 O O . HIS E 1 164 ? -37.26870 97.23593 124.69509 1.000 32.22983 198 HIS E O 1
ATOM 6244 N N . LEU E 1 165 ? -38.19457 96.67568 122.70959 1.000 31.54146 199 LEU E N 1
ATOM 6245 C CA . LEU E 1 165 ? -37.99989 95.24054 122.84122 1.000 25.11118 199 LEU E CA 1
ATOM 6246 C C . LEU E 1 165 ? -36.76552 94.88048 122.02294 1.000 25.64419 199 LEU E C 1
ATOM 6247 O O . LEU E 1 165 ? -36.62454 95.32782 120.87985 1.000 22.44346 199 LEU E O 1
ATOM 6252 N N . VAL E 1 166 ? -35.83649 94.14244 122.62937 1.000 19.14497 200 VAL E N 1
ATOM 6253 C CA . VAL E 1 166 ? -34.59576 93.79737 121.95260 1.000 19.17743 200 VAL E CA 1
ATOM 6254 C C . VAL E 1 166 ? -34.35593 92.30176 122.09452 1.000 22.44013 200 VAL E C 1
ATOM 6255 O O . VAL E 1 166 ? -34.81668 91.65384 123.04115 1.000 22.72580 200 VAL E O 1
ATOM 6259 N N . LEU E 1 167 ? -33.59554 91.77146 121.13616 1.000 16.18453 201 LEU E N 1
ATOM 6260 C CA . LEU E 1 167 ? -33.19497 90.37824 121.14114 1.000 17.30420 201 LEU E CA 1
ATOM 6261 C C . LEU E 1 167 ? -32.06137 90.14636 122.13093 1.000 21.71450 201 LEU E C 1
ATOM 6262 O O . LEU E 1 167 ? -31.00380 90.77890 122.03484 1.000 23.72281 201 LEU E O 1
ATOM 6267 N N . GLY E 1 168 ? -32.26309 89.20782 123.05797 1.000 28.16663 202 GLY E N 1
ATOM 6268 C CA . GLY E 1 168 ? -31.19537 88.79470 123.95343 1.000 24.13036 202 GLY E CA 1
ATOM 6269 C C . GLY E 1 168 ? -30.45549 87.60600 123.38562 1.000 24.44872 202 GLY E C 1
ATOM 6270 O O . GLY E 1 168 ? -29.93570 87.68032 122.27467 1.000 25.22515 202 GLY E O 1
ATOM 6271 N N . ASP E 1 169 ? -30.40115 86.50076 124.11490 1.000 27.76447 203 ASP E N 1
ATOM 6272 C CA . ASP E 1 169 ? -29.82877 85.28616 123.55825 1.000 25.08757 203 ASP E CA 1
ATOM 6273 C C . ASP E 1 169 ? -30.70655 84.77201 122.41256 1.000 24.80556 203 ASP E C 1
ATOM 6274 O O . ASP E 1 169 ? -31.94132 84.83910 122.47426 1.000 24.40860 203 ASP E O 1
ATOM 6279 N N . CYS E 1 170 ? -30.07449 84.26972 121.35121 1.000 22.84205 204 CYS E N 1
ATOM 6280 C CA . CYS E 1 170 ? -30.84285 83.67454 120.26190 1.000 23.91112 204 CYS E CA 1
ATOM 6281 C C . CYS E 1 170 ? -30.07953 82.48666 119.69415 1.000 25.66805 204 CYS E C 1
ATOM 6282 O O . CYS E 1 170 ? -28.93102 82.62122 119.25472 1.000 23.53770 204 CYS E O 1
ATOM 6285 N N . THR E 1 171 ? -30.71504 81.32060 119.71970 1.000 24.21579 205 THR E N 1
ATOM 6286 C CA . THR E 1 171 ? -29.98409 80.12073 119.33559 1.000 27.76959 205 THR E CA 1
ATOM 6287 C C . THR E 1 171 ? -30.95308 78.96276 119.19813 1.000 25.22461 205 THR E C 1
ATOM 6288 O O . THR E 1 171 ? -32.02621 78.95016 119.80150 1.000 20.21151 205 THR E O 1
ATOM 6292 N N . HIS E 1 172 ? -30.53191 77.95532 118.45499 1.000 27.47002 206 HIS E N 1
ATOM 6293 C CA . HIS E 1 172 ? -31.41926 76.82160 118.28693 1.000 28.47674 206 HIS E CA 1
ATOM 6294 C C . HIS E 1 172 ? -31.52538 76.02410 119.58597 1.000 27.32310 206 HIS E C 1
ATOM 6295 O O . HIS E 1 172 ? -30.61857 76.01777 120.42703 1.000 27.36659 206 HIS E O 1
ATOM 6302 N N . SER E 1 173 ? -32.66525 75.37549 119.74078 1.000 22.75461 207 SER E N 1
ATOM 6303 C CA . SER E 1 173 ? -32.96714 74.59255 120.92539 1.000 24.11544 207 SER E CA 1
ATOM 6304 C C . SER E 1 173 ? -32.21242 73.26675 120.87454 1.000 28.15872 207 SER E C 1
ATOM 6305 O O . SER E 1 173 ? -32.36947 72.50781 119.90512 1.000 28.77269 207 SER E O 1
ATOM 6308 N N . PRO E 1 174 ? -31.41086 72.93976 121.88173 1.000 31.04304 208 PRO E N 1
ATOM 6309 C CA . PRO E 1 174 ? -30.68568 71.65828 121.86696 1.000 35.95484 208 PRO E CA 1
ATOM 6310 C C . PRO E 1 174 ? -31.61845 70.46963 121.64770 1.000 34.55185 208 PRO E C 1
ATOM 6311 O O . PRO E 1 174 ? -32.68094 70.36260 122.26668 1.000 32.53478 208 PRO E O 1
ATOM 6315 N N . GLY E 1 175 ? -31.21501 69.56671 120.75292 1.000 29.27281 209 GLY E N 1
ATOM 6316 C CA . GLY E 1 175 ? -31.99662 68.35872 120.53191 1.000 34.60518 209 GLY E CA 1
ATOM 6317 C C . GLY E 1 175 ? -33.31564 68.51551 119.79767 1.000 36.81332 209 GLY E C 1
ATOM 6318 O O . GLY E 1 175 ? -34.13233 67.59268 119.82885 1.000 41.52531 209 GLY E O 1
ATOM 6319 N N . SER E 1 176 ? -33.58722 69.66919 119.18657 1.000 35.49596 210 SER E N 1
ATOM 6320 C CA . SER E 1 176 ? -34.80006 69.84953 118.39595 1.000 30.49259 210 SER E CA 1
ATOM 6321 C C . SER E 1 176 ? -34.57424 69.63140 116.90688 1.000 26.96572 210 SER E C 1
ATOM 6322 O O . SER E 1 176 ? -35.54849 69.60984 116.15294 1.000 25.61052 210 SER E O 1
ATOM 6325 N N . LEU E 1 177 ? -33.32543 69.49122 116.47027 1.000 22.60817 211 LEU E N 1
ATOM 6326 C CA . LEU E 1 177 ? -33.03835 69.13557 115.09092 1.000 19.37225 211 LEU E CA 1
ATOM 6327 C C . LEU E 1 177 ? -33.53215 67.72390 114.80315 1.000 25.58486 211 LEU E C 1
ATOM 6328 O O . LEU E 1 177 ? -33.14631 66.76758 115.47472 1.000 23.23336 211 LEU E O 1
ATOM 6333 N N . LYS E 1 178 ? -34.36724 67.57874 113.78980 1.000 26.77497 212 LYS E N 1
ATOM 6334 C CA . LYS E 1 178 ? -34.85004 66.26588 113.43069 1.000 22.19545 212 LYS E CA 1
ATOM 6335 C C . LYS E 1 178 ? -34.66740 66.09202 111.93683 1.000 27.60942 212 LYS E C 1
ATOM 6336 O O . LYS E 1 178 ? -35.17319 66.89540 111.14251 1.000 27.57687 212 LYS E O 1
ATOM 6342 N N . ILE E 1 179 ? -33.93041 65.05652 111.55773 1.000 31.16634 213 ILE E N 1
ATOM 6343 C CA . ILE E 1 179 ? -33.67812 64.74574 110.16142 1.000 29.17734 213 ILE E CA 1
ATOM 6344 C C . ILE E 1 179 ? -34.15210 63.33116 109.93506 1.000 33.65834 213 ILE E C 1
ATOM 6345 O O . ILE E 1 179 ? -33.66673 62.39920 110.58022 1.000 39.68255 213 ILE E O 1
ATOM 6350 N N . SER E 1 180 ? -35.11295 63.17264 109.05102 1.000 35.28507 214 SER E N 1
ATOM 6351 C CA . SER E 1 180 ? -35.70924 61.87901 108.79146 1.000 39.93566 214 SER E CA 1
ATOM 6352 C C . SER E 1 180 ? -35.81376 61.67180 107.29518 1.000 40.99256 214 SER E C 1
ATOM 6353 O O . SER E 1 180 ? -36.13306 62.60959 106.56348 1.000 38.02891 214 SER E O 1
ATOM 6356 N N . LEU E 1 181 ? -35.51132 60.45550 106.83840 1.000 50.07240 215 LEU E N 1
ATOM 6357 C CA . LEU E 1 181 ? -35.61831 60.16389 105.41578 1.000 41.65111 215 LEU E CA 1
ATOM 6358 C C . LEU E 1 181 ? -37.08229 60.04311 105.02246 1.000 40.10221 215 LEU E C 1
ATOM 6359 O O . LEU E 1 181 ? -37.80779 59.18042 105.51854 1.000 49.47878 215 LEU E O 1
ATOM 6364 N N . LEU E 1 182 ? -37.50702 60.91533 104.12326 1.000 42.18824 216 LEU E N 1
ATOM 6365 C CA . LEU E 1 182 ? -38.87815 61.00575 103.65722 1.000 42.01515 216 LEU E CA 1
ATOM 6366 C C . LEU E 1 182 ? -39.09154 60.23755 102.36037 1.000 51.18656 216 LEU E C 1
ATOM 6367 O O . LEU E 1 182 ? -40.04903 59.46862 102.22944 1.000 58.03808 216 LEU E O 1
ATOM 6372 N N . ASN E 1 183 ? -38.19955 60.43191 101.39165 1.000 54.84203 217 ASN E N 1
ATOM 6373 C CA . ASN E 1 183 ? -38.38862 59.83942 100.07678 1.000 58.01286 217 ASN E CA 1
ATOM 6374 C C . ASN E 1 183 ? -37.02218 59.54114 99.45655 1.000 56.44656 217 ASN E C 1
ATOM 6375 O O . ASN E 1 183 ? -36.01800 60.16170 99.80538 1.000 46.16587 217 ASN E O 1
ATOM 6380 N N . GLY E 1 184 ? -36.97474 58.54431 98.58115 1.000 62.77678 218 GLY E N 1
ATOM 6381 C CA . GLY E 1 184 ? -35.74679 58.20169 97.89118 1.000 59.49600 218 GLY E CA 1
ATOM 6382 C C . GLY E 1 184 ? -34.99317 57.07625 98.58170 1.000 57.06375 218 GLY E C 1
ATOM 6383 O O . GLY E 1 184 ? -35.27270 56.69208 99.72097 1.000 68.40186 218 GLY E O 1
ATOM 6384 N N . VAL E 1 185 ? -34.00348 56.54562 97.87192 1.000 62.31206 219 VAL E N 1
ATOM 6385 C CA . VAL E 1 185 ? -33.19812 55.43144 98.36275 1.000 68.63145 219 VAL E CA 1
ATOM 6386 C C . VAL E 1 185 ? -31.74538 55.88100 98.45327 1.000 69.44371 219 VAL E C 1
ATOM 6387 O O . VAL E 1 185 ? -31.21536 56.50382 97.52169 1.000 68.96153 219 VAL E O 1
ATOM 6389 N N . THR E 1 186 ? -31.11209 55.57266 99.57197 1.000 65.68673 220 THR E N 1
ATOM 6390 C CA . THR E 1 186 ? -29.69245 55.84849 99.68667 1.000 66.14289 220 THR E CA 1
ATOM 6391 C C . THR E 1 186 ? -28.90126 54.80702 98.89545 1.000 71.60994 220 THR E C 1
ATOM 6392 O O . THR E 1 186 ? -29.24939 53.61990 98.91093 1.000 70.74181 220 THR E O 1
ATOM 6396 N N . PRO E 1 187 ? -27.84175 55.21518 98.18551 1.000 73.61730 221 PRO E N 1
ATOM 6397 C CA . PRO E 1 187 ? -27.03952 54.20878 97.47148 1.000 72.32323 221 PRO E CA 1
ATOM 6398 C C . PRO E 1 187 ? -26.30503 53.30087 98.43838 1.000 65.01099 221 PRO E C 1
ATOM 6399 O O . PRO E 1 187 ? -26.13325 52.10718 98.15695 1.000 62.56630 221 PRO E O 1
ATOM 6403 N N . VAL E 1 188 ? -25.91512 53.83816 99.59181 1.000 67.98396 222 VAL E N 1
ATOM 6404 C CA . VAL E 1 188 ? -25.29749 53.09173 100.68178 1.000 68.83060 222 VAL E CA 1
ATOM 6405 C C . VAL E 1 188 ? -25.61348 53.83268 101.97663 1.000 69.24669 222 VAL E C 1
ATOM 6406 O O . VAL E 1 188 ? -25.44363 55.05369 102.05510 1.000 69.95105 222 VAL E O 1
ATOM 6408 N N . GLN E 1 189 ? -26.07939 53.09723 102.99157 1.000 72.95492 223 GLN E N 1
ATOM 6409 C CA . GLN E 1 189 ? -26.51870 53.72039 104.23944 1.000 71.13557 223 GLN E CA 1
ATOM 6410 C C . GLN E 1 189 ? -25.43180 54.61489 104.81539 1.000 73.62431 223 GLN E C 1
ATOM 6411 O O . GLN E 1 189 ? -25.65648 55.80001 105.08238 1.000 67.25409 223 GLN E O 1
ATOM 6417 N N . SER E 1 190 ? -24.24070 54.04653 105.01833 1.000 76.88980 224 SER E N 1
ATOM 6418 C CA . SER E 1 190 ? -23.06658 54.75859 105.51508 1.000 78.56013 224 SER E CA 1
ATOM 6419 C C . SER E 1 190 ? -22.99611 56.18257 104.97164 1.000 77.03129 224 SER E C 1
ATOM 6420 O O . SER E 1 190 ? -22.61217 57.12195 105.68090 1.000 70.65011 224 SER E O 1
ATOM 6423 N N . PHE E 1 191 ? -23.48649 56.35562 103.74232 1.000 75.97082 225 PHE E N 1
ATOM 6424 C CA . PHE E 1 191 ? -23.57979 57.68016 103.14520 1.000 70.36561 225 PHE E CA 1
ATOM 6425 C C . PHE E 1 191 ? -24.70419 58.50482 103.75348 1.000 69.20180 225 PHE E C 1
ATOM 6426 O O . PHE E 1 191 ? -24.49939 59.68065 104.07013 1.000 60.29862 225 PHE E O 1
ATOM 6434 N N . LEU E 1 192 ? -25.88973 57.91515 103.94319 1.000 65.38648 226 LEU E N 1
ATOM 6435 C CA . LEU E 1 192 ? -26.95772 58.67218 104.58505 1.000 64.15598 226 LEU E CA 1
ATOM 6436 C C . LEU E 1 192 ? -26.61742 59.01160 106.03196 1.000 60.50672 226 LEU E C 1
ATOM 6437 O O . LEU E 1 192 ? -26.95808 60.09862 106.50615 1.000 60.81800 226 LEU E O 1
ATOM 6442 N N . ASP E 1 193 ? -25.89687 58.13262 106.72624 1.000 61.73904 227 ASP E N 1
ATOM 6443 C CA . ASP E 1 193 ? -25.46899 58.44426 108.08707 1.000 63.02919 227 ASP E CA 1
ATOM 6444 C C . ASP E 1 193 ? -24.40633 59.53747 108.10168 1.000 58.81962 227 ASP E C 1
ATOM 6445 O O . ASP E 1 193 ? -24.43130 60.42658 108.96291 1.000 63.68112 227 ASP E O 1
ATOM 6450 N N . ASN E 1 194 ? -23.46637 59.50195 107.15835 1.000 55.45813 228 ASN E N 1
ATOM 6451 C CA . ASN E 1 194 ? -22.46126 60.55711 107.12107 1.000 61.07833 228 ASN E CA 1
ATOM 6452 C C . ASN E 1 194 ? -23.10366 61.89545 106.78058 1.000 53.02338 228 ASN E C 1
ATOM 6453 O O . ASN E 1 194 ? -22.72172 62.94185 107.32762 1.000 54.40503 228 ASN E O 1
ATOM 6455 N N . LEU E 1 195 ? -24.07096 61.87673 105.86084 1.000 56.04379 229 LEU E N 1
ATOM 6456 C CA . LEU E 1 195 ? -24.77245 63.09317 105.47858 1.000 43.34375 229 LEU E CA 1
ATOM 6457 C C . LEU E 1 195 ? -25.53964 63.64546 106.66192 1.000 45.09110 229 LEU E C 1
ATOM 6458 O O . LEU E 1 195 ? -25.52831 64.85935 106.90950 1.000 45.77147 229 LEU E O 1
ATOM 6463 N N . THR E 1 196 ? -26.22178 62.76632 107.40071 1.000 41.04650 230 THR E N 1
ATOM 6464 C CA . THR E 1 196 ? -26.92953 63.20331 108.59363 1.000 43.07770 230 THR E CA 1
ATOM 6465 C C . THR E 1 196 ? -25.97882 63.79427 109.63127 1.000 43.18250 230 THR E C 1
ATOM 6466 O O . THR E 1 196 ? -26.31289 64.79649 110.27091 1.000 38.29027 230 THR E O 1
ATOM 6470 N N . GLY E 1 197 ? -24.78007 63.21782 109.79321 1.000 36.63115 231 GLY E N 1
ATOM 6471 C CA . GLY E 1 197 ? -23.82465 63.78334 110.74901 1.000 36.18941 231 GLY E CA 1
ATOM 6472 C C . GLY E 1 197 ? -23.33784 65.17067 110.35732 1.000 38.42456 231 GLY E C 1
ATOM 6473 O O . GLY E 1 197 ? -23.29625 66.10410 111.17816 1.000 44.15899 231 GLY E O 1
ATOM 6474 N N . ILE E 1 198 ? -22.94139 65.32532 109.09630 1.000 38.00013 232 ILE E N 1
ATOM 6475 C CA . ILE E 1 198 ? -22.53698 66.64777 108.61595 1.000 46.20704 232 ILE E CA 1
ATOM 6476 C C . ILE E 1 198 ? -23.66667 67.65117 108.82709 1.000 43.78945 232 ILE E C 1
ATOM 6477 O O . ILE E 1 198 ? -23.46075 68.75867 109.35402 1.000 42.77579 232 ILE E O 1
ATOM 6482 N N . LEU E 1 199 ? -24.88158 67.26787 108.42610 1.000 39.75850 233 LEU E N 1
ATOM 6483 C CA . LEU E 1 199 ? -26.02761 68.15010 108.55893 1.000 32.82609 233 LEU E CA 1
ATOM 6484 C C . LEU E 1 199 ? -26.25575 68.53893 110.01241 1.000 35.62653 233 LEU E C 1
ATOM 6485 O O . LEU E 1 199 ? -26.56131 69.69533 110.31223 1.000 31.34140 233 LEU E O 1
ATOM 6490 N N . THR E 1 200 ? -26.13653 67.58229 110.92822 1.000 33.93552 234 THR E N 1
ATOM 6491 C CA . THR E 1 200 ? -26.31156 67.90319 112.33675 1.000 36.41976 234 THR E CA 1
ATOM 6492 C C . THR E 1 200 ? -25.34553 68.99172 112.74087 1.000 33.18924 234 THR E C 1
ATOM 6493 O O . THR E 1 200 ? -25.67216 69.85950 113.55976 1.000 33.97656 234 THR E O 1
ATOM 6497 N N . LYS E 1 201 ? -24.13821 68.94803 112.18675 1.000 39.23812 235 LYS E N 1
ATOM 6498 C CA . LYS E 1 201 ? -23.13823 69.93170 112.58431 1.000 40.04777 235 LYS E CA 1
ATOM 6499 C C . LYS E 1 201 ? -23.38134 71.30035 111.95214 1.000 37.64635 235 LYS E C 1
ATOM 6500 O O . LYS E 1 201 ? -23.07921 72.32945 112.55610 1.000 37.61407 235 LYS E O 1
ATOM 6506 N N . VAL E 1 202 ? -23.97883 71.33028 110.77137 1.000 36.49719 236 VAL E N 1
ATOM 6507 C CA . VAL E 1 202 ? -23.98669 72.51571 109.93053 1.000 34.02194 236 VAL E CA 1
ATOM 6508 C C . VAL E 1 202 ? -25.33153 73.23529 109.94828 1.000 32.96049 236 VAL E C 1
ATOM 6509 O O . VAL E 1 202 ? -25.39126 74.46833 109.94819 1.000 29.55318 236 VAL E O 1
ATOM 6513 N N . LEU E 1 203 ? -26.40699 72.46844 109.93093 1.000 26.22316 237 LEU E N 1
ATOM 6514 C CA . LEU E 1 203 ? -27.70998 73.00788 109.56655 1.000 28.97730 237 LEU E CA 1
ATOM 6515 C C . LEU E 1 203 ? -28.24834 73.92810 110.65658 1.000 30.72476 237 LEU E C 1
ATOM 6516 O O . LEU E 1 203 ? -28.69843 75.04388 110.33597 1.000 29.91987 237 LEU E O 1
ATOM 6521 N N . PRO E 1 204 ? -28.19486 73.56787 111.94066 1.000 29.29872 238 PRO E N 1
ATOM 6522 C CA . PRO E 1 204 ? -28.70078 74.49721 112.96439 1.000 25.98875 238 PRO E CA 1
ATOM 6523 C C . PRO E 1 204 ? -27.98658 75.83177 112.96919 1.000 28.30170 238 PRO E C 1
ATOM 6524 O O . PRO E 1 204 ? -28.63632 76.87102 113.11397 1.000 29.22475 238 PRO E O 1
ATOM 6528 N N . GLU E 1 205 ? -26.66519 75.83823 112.81827 1.000 25.91711 239 GLU E N 1
ATOM 6529 C CA . GLU E 1 205 ? -25.92593 77.09281 112.86937 1.000 26.02978 239 GLU E CA 1
ATOM 6530 C C . GLU E 1 205 ? -26.26652 77.99221 111.68316 1.000 24.48210 239 GLU E C 1
ATOM 6531 O O . GLU E 1 205 ? -26.43925 79.20804 111.85097 1.000 22.81858 239 GLU E O 1
ATOM 6537 N N . LEU E 1 206 ? -26.36141 77.42415 110.47487 1.000 23.72369 240 LEU E N 1
ATOM 6538 C CA . LEU E 1 206 ? -26.80435 78.21378 109.32519 1.000 22.85354 240 LEU E CA 1
ATOM 6539 C C . LEU E 1 206 ? -28.20239 78.77682 109.55129 1.000 27.25017 240 LEU E C 1
ATOM 6540 O O . LEU E 1 206 ? -28.46725 79.97205 109.31327 1.000 28.79732 240 LEU E O 1
ATOM 6545 N N . ILE E 1 207 ? -29.12914 77.91938 109.97765 1.000 22.83991 241 ILE E N 1
ATOM 6546 C CA . ILE E 1 207 ? -30.49197 78.38949 110.14532 1.000 19.77946 241 ILE E CA 1
ATOM 6547 C C . ILE E 1 207 ? -30.54724 79.49695 111.18882 1.000 24.16315 241 ILE E C 1
ATOM 6548 O O . ILE E 1 207 ? -31.15804 80.54387 110.95885 1.000 26.69952 241 ILE E O 1
ATOM 6553 N N . GLN E 1 208 ? -29.86001 79.33062 112.31458 1.000 18.95527 242 GLN E N 1
ATOM 6554 C CA . GLN E 1 208 ? -29.99690 80.34465 113.35177 1.000 23.97179 242 GLN E CA 1
ATOM 6555 C C . GLN E 1 208 ? -29.27939 81.62469 112.95375 1.000 21.22596 242 GLN E C 1
ATOM 6556 O O . GLN E 1 208 ? -29.79740 82.72160 113.18288 1.000 19.30612 242 GLN E O 1
ATOM 6562 N N . GLY E 1 209 ? -28.12513 81.51066 112.29616 1.000 21.25377 243 GLY E N 1
ATOM 6563 C CA . GLY E 1 209 ? -27.44850 82.68781 111.79880 1.000 24.31850 243 GLY E CA 1
ATOM 6564 C C . GLY E 1 209 ? -28.26437 83.46360 110.79227 1.000 27.95686 243 GLY E C 1
ATOM 6565 O O . GLY E 1 209 ? -27.99747 84.64443 110.57146 1.000 28.19310 243 GLY E O 1
ATOM 6566 N N . LYS E 1 210 ? -29.21749 82.81220 110.13206 1.000 28.97670 244 LYS E N 1
ATOM 6567 C CA . LYS E 1 210 ? -30.15408 83.58949 109.32827 1.000 27.22797 244 LYS E CA 1
ATOM 6568 C C . LYS E 1 210 ? -31.35975 84.09708 110.11960 1.000 28.09577 244 LYS E C 1
ATOM 6569 O O . LYS E 1 210 ? -31.82558 85.21426 109.87447 1.000 33.34012 244 LYS E O 1
ATOM 6575 N N . VAL E 1 211 ? -31.90655 83.29197 111.03541 1.000 24.16869 245 VAL E N 1
ATOM 6576 C CA . VAL E 1 211 ? -33.18913 83.61512 111.65605 1.000 16.34976 245 VAL E CA 1
ATOM 6577 C C . VAL E 1 211 ? -33.04715 84.67040 112.74821 1.000 19.25140 245 VAL E C 1
ATOM 6578 O O . VAL E 1 211 ? -33.88040 85.57694 112.86408 1.000 20.73072 245 VAL E O 1
ATOM 6582 N N . CYS E 1 212 ? -31.99810 84.58505 113.55605 1.000 19.32487 246 CYS E N 1
ATOM 6583 C CA . CYS E 1 212 ? -31.84912 85.51166 114.67389 1.000 15.90351 246 CYS E CA 1
ATOM 6584 C C . CYS E 1 212 ? -31.70403 86.96697 114.22039 1.000 21.17530 246 CYS E C 1
ATOM 6585 O O . CYS E 1 212 ? -32.40508 87.82730 114.78736 1.000 22.89014 246 CYS E O 1
ATOM 6588 N N . PRO E 1 213 ? -30.88783 87.31115 113.20176 1.000 23.70120 247 PRO E N 1
ATOM 6589 C CA . PRO E 1 213 ? -30.86456 88.72102 112.72579 1.000 21.47734 247 PRO E CA 1
ATOM 6590 C C . PRO E 1 213 ? -32.22076 89.20544 112.23533 1.000 20.85182 247 PRO E C 1
ATOM 6591 O O . PRO E 1 213 ? -32.59942 90.37607 112.42544 1.000 22.43840 247 PRO E O 1
ATOM 6595 N N . LEU E 1 214 ? -32.95374 88.31551 111.57070 1.000 18.98739 248 LEU E N 1
ATOM 6596 C CA . LEU E 1 214 ? -34.29716 88.64146 111.12185 1.000 15.54960 248 LEU E CA 1
ATOM 6597 C C . LEU E 1 214 ? -35.20225 88.94397 112.30378 1.000 18.23015 248 LEU E C 1
ATOM 6598 O O . LEU E 1 214 ? -35.96771 89.91350 112.27492 1.000 22.43842 248 LEU E O 1
ATOM 6603 N N . VAL E 1 215 ? -35.13556 88.12093 113.35111 1.000 18.20227 249 VAL E N 1
ATOM 6604 C CA . VAL E 1 215 ? -35.94188 88.37843 114.54330 1.000 23.48020 249 VAL E CA 1
ATOM 6605 C C . VAL E 1 215 ? -35.59082 89.72909 115.14116 1.000 20.68080 249 VAL E C 1
ATOM 6606 O O . VAL E 1 215 ? -36.46468 90.45336 115.63322 1.000 18.11153 249 VAL E O 1
ATOM 6610 N N . ASN E 1 216 ? -34.30158 90.05843 115.16924 1.000 22.25831 250 ASN E N 1
ATOM 6611 C CA . ASN E 1 216 ? -33.88266 91.34308 115.72905 1.000 24.64202 250 ASN E CA 1
ATOM 6612 C C . ASN E 1 216 ? -34.53285 92.49383 114.96539 1.000 24.22781 250 ASN E C 1
ATOM 6613 O O . ASN E 1 216 ? -35.13932 93.40185 115.56345 1.000 22.17854 250 ASN E O 1
ATOM 6618 N N . GLY E 1 217 ? -34.40710 92.46707 113.62721 1.000 23.32053 251 GLY E N 1
ATOM 6619 C CA . GLY E 1 217 ? -35.00360 93.51770 112.80848 1.000 16.49768 251 GLY E CA 1
ATOM 6620 C C . GLY E 1 217 ? -36.50306 93.61202 112.98541 1.000 20.17175 251 GLY E C 1
ATOM 6621 O O . GLY E 1 217 ? -37.06856 94.71283 113.05445 1.000 21.29498 251 GLY E O 1
ATOM 6622 N N . ILE E 1 218 ? -37.17270 92.45700 113.04092 1.000 18.75440 252 ILE E N 1
ATOM 6623 C CA . ILE E 1 218 ? -38.61868 92.44529 113.24456 1.000 22.53393 252 ILE E CA 1
ATOM 6624 C C . ILE E 1 218 ? -38.98454 93.11724 114.56740 1.000 25.89958 252 ILE E C 1
ATOM 6625 O O . ILE E 1 218 ? -39.87713 93.97710 114.61680 1.000 22.99145 252 ILE E O 1
ATOM 6630 N N . LEU E 1 219 ? -38.29656 92.74005 115.65852 1.000 18.17363 253 LEU E N 1
ATOM 6631 C CA . LEU E 1 219 ? -38.54550 93.37961 116.94779 1.000 19.76546 253 LEU E CA 1
ATOM 6632 C C . LEU E 1 219 ? -38.39757 94.88882 116.85137 1.000 25.40630 253 LEU E C 1
ATOM 6633 O O . LEU E 1 219 ? -39.21073 95.64579 117.39461 1.000 25.66643 253 LEU E O 1
ATOM 6638 N N . SER E 1 220 ? -37.32260 95.35286 116.22145 1.000 25.65526 254 SER E N 1
ATOM 6639 C CA . SER E 1 220 ? -37.14664 96.79671 116.19965 1.000 22.28525 254 SER E CA 1
ATOM 6640 C C . SER E 1 220 ? -38.24882 97.46511 115.40269 1.000 25.77920 254 SER E C 1
ATOM 6641 O O . SER E 1 220 ? -38.50932 98.65102 115.60855 1.000 29.55086 254 SER E O 1
ATOM 6644 N N . GLY E 1 221 ? -38.91716 96.73530 114.50871 1.000 28.16674 255 GLY E N 1
ATOM 6645 C CA . GLY E 1 221 ? -39.96809 97.34171 113.71766 1.000 22.96556 255 GLY E CA 1
ATOM 6646 C C . GLY E 1 221 ? -41.39491 97.08673 114.16737 1.000 29.88858 255 GLY E C 1
ATOM 6647 O O . GLY E 1 221 ? -42.32571 97.45674 113.44369 1.000 29.00481 255 GLY E O 1
ATOM 6648 N N . LEU E 1 222 ? -41.61250 96.48436 115.33394 1.000 29.84830 256 LEU E N 1
ATOM 6649 C CA . LEU E 1 222 ? -42.97795 96.18556 115.74566 1.000 29.17098 256 LEU E CA 1
ATOM 6650 C C . LEU E 1 222 ? -43.76374 97.46539 116.01339 1.000 29.67382 256 LEU E C 1
ATOM 6651 O O . LEU E 1 222 ? -43.20998 98.54561 116.22878 1.000 31.89314 256 LEU E O 1
ATOM 6656 N N . ASP E 1 223 ? -45.07689 97.32522 115.97636 1.000 27.91643 257 ASP E N 1
ATOM 6657 C CA . ASP E 1 223 ? -46.00315 98.35607 116.42404 1.000 30.38149 257 ASP E CA 1
ATOM 6658 C C . ASP E 1 223 ? -45.56860 98.97357 117.75377 1.000 29.40317 257 ASP E C 1
ATOM 6659 O O . ASP E 1 223 ? -45.40474 98.27307 118.76029 1.000 28.41571 257 ASP E O 1
ATOM 6664 N N . VAL E 1 224 ? -45.35993 100.29191 117.75269 1.000 27.53089 258 VAL E N 1
ATOM 6665 C CA . VAL E 1 224 ? -44.84934 100.97563 118.94174 1.000 26.86153 258 VAL E CA 1
ATOM 6666 C C . VAL E 1 224 ? -45.76730 100.78831 120.13594 1.000 28.54346 258 VAL E C 1
ATOM 6667 O O . VAL E 1 224 ? -45.29545 100.67704 121.27334 1.000 29.14707 258 VAL E O 1
ATOM 6671 N N . THR E 1 225 ? -47.07390 100.67311 119.90346 1.000 24.18276 259 THR E N 1
ATOM 6672 C CA . THR E 1 225 ? -48.00534 100.55308 121.01928 1.000 24.77672 259 THR E CA 1
ATOM 6673 C C . THR E 1 225 ? -47.84008 99.21299 121.72691 1.000 28.95310 259 THR E C 1
ATOM 6674 O O . THR E 1 225 ? -47.71550 99.15011 122.96224 1.000 27.42568 259 THR E O 1
ATOM 6678 N N . LEU E 1 226 ? -47.82666 98.12980 120.94082 1.000 29.17814 260 LEU E N 1
ATOM 6679 C CA . LEU E 1 226 ? -47.57893 96.78743 121.45473 1.000 23.22364 260 LEU E CA 1
ATOM 6680 C C . LEU E 1 226 ? -46.22767 96.70986 122.14567 1.000 23.47960 260 LEU E C 1
ATOM 6681 O O . LEU E 1 226 ? -46.09422 96.10644 123.22002 1.000 21.38206 260 LEU E O 1
ATOM 6686 N N . VAL E 1 227 ? -45.20291 97.27736 121.50642 1.000 23.24964 261 VAL E N 1
ATOM 6687 C CA . VAL E 1 227 ? -43.87404 97.34321 122.10558 1.000 24.03193 261 VAL E CA 1
ATOM 6688 C C . VAL E 1 227 ? -43.94266 97.97964 123.48037 1.000 23.46147 261 VAL E C 1
ATOM 6689 O O . VAL E 1 227 ? -43.37725 97.46073 124.44235 1.000 26.01842 261 VAL E O 1
ATOM 6693 N N . HIS E 1 228 ? -44.60865 99.13464 123.58503 1.000 23.63576 262 HIS E N 1
ATOM 6694 C CA . HIS E 1 228 ? -44.62115 99.86199 124.84772 1.000 23.83041 262 HIS E CA 1
ATOM 6695 C C . HIS E 1 228 ? -45.30085 99.04602 125.91834 1.000 25.79006 262 HIS E C 1
ATOM 6696 O O . HIS E 1 228 ? -44.78723 98.91181 127.02888 1.000 24.86719 262 HIS E O 1
ATOM 6703 N N . ASN E 1 229 ? -46.46402 98.48923 125.59461 1.000 23.04756 263 ASN E N 1
ATOM 6704 C CA . ASN E 1 229 ? -47.22776 97.75381 126.59313 1.000 24.52085 263 ASN E CA 1
ATOM 6705 C C . ASN E 1 229 ? -46.47987 96.50423 127.04885 1.000 27.10534 263 ASN E C 1
ATOM 6706 O O . ASN E 1 229 ? -46.34170 96.24335 128.26220 1.000 28.98643 263 ASN E O 1
ATOM 6711 N N . ILE E 1 230 ? -45.94676 95.72716 126.10368 1.000 25.47912 264 ILE E N 1
ATOM 6712 C CA . ILE E 1 230 ? -45.21251 94.55079 126.54965 1.000 28.78792 264 ILE E CA 1
ATOM 6713 C C . ILE E 1 230 ? -43.94624 94.94736 127.29382 1.000 24.19338 264 ILE E C 1
ATOM 6714 O O . ILE E 1 230 ? -43.62797 94.37392 128.34238 1.000 24.03144 264 ILE E O 1
ATOM 6719 N N . ALA E 1 231 ? -43.21589 95.93812 126.78978 1.000 22.98902 265 ALA E N 1
ATOM 6720 C CA . ALA E 1 231 ? -41.96470 96.30693 127.43656 1.000 27.31560 265 ALA E CA 1
ATOM 6721 C C . ALA E 1 231 ? -42.20595 96.83429 128.83959 1.000 26.15683 265 ALA E C 1
ATOM 6722 O O . ALA E 1 231 ? -41.43263 96.53853 129.74867 1.000 24.95768 265 ALA E O 1
ATOM 6724 N N . GLU E 1 232 ? -43.26159 97.62864 129.03700 1.000 25.47922 266 GLU E N 1
ATOM 6725 C CA . GLU E 1 232 ? -43.60525 98.05900 130.38719 1.000 28.02090 266 GLU E CA 1
ATOM 6726 C C . GLU E 1 232 ? -43.87449 96.86666 131.29302 1.000 31.14899 266 GLU E C 1
ATOM 6727 O O . GLU E 1 232 ? -43.38775 96.82256 132.42932 1.000 31.79952 266 GLU E O 1
ATOM 6733 N N . LEU E 1 233 ? -44.62212 95.87286 130.80573 1.000 26.02598 267 LEU E N 1
ATOM 6734 C CA . LEU E 1 233 ? -44.82208 94.67996 131.62896 1.000 25.07428 267 LEU E CA 1
ATOM 6735 C C . LEU E 1 233 ? -43.48618 94.03685 131.98771 1.000 30.63098 267 LEU E C 1
ATOM 6736 O O . LEU E 1 233 ? -43.21103 93.77374 133.16439 1.000 38.33161 267 LEU E O 1
ATOM 6741 N N . LEU E 1 234 ? -42.61793 93.82704 130.99448 1.000 26.16823 268 LEU E N 1
ATOM 6742 C CA . LEU E 1 234 ? -41.35261 93.13537 131.25207 1.000 28.88425 268 LEU E CA 1
ATOM 6743 C C . LEU E 1 234 ? -40.45445 93.94019 132.18895 1.000 32.26077 268 LEU E C 1
ATOM 6744 O O . LEU E 1 234 ? -39.77942 93.38234 133.06348 1.000 26.71202 268 LEU E O 1
ATOM 6749 N N . ILE E 1 235 ? -40.38976 95.25116 131.97684 1.000 32.56367 269 ILE E N 1
ATOM 6750 C CA . ILE E 1 235 ? -39.44750 96.08994 132.69638 1.000 33.31882 269 ILE E CA 1
ATOM 6751 C C . ILE E 1 235 ? -39.81629 96.15760 134.17780 1.000 39.81518 269 ILE E C 1
ATOM 6752 O O . ILE E 1 235 ? -38.94647 96.38137 135.03066 1.000 41.02216 269 ILE E O 1
ATOM 6757 N N . HIS E 1 236 ? -41.09823 95.95902 134.51247 1.000 40.55051 270 HIS E N 1
ATOM 6758 C CA . HIS E 1 236 ? -41.55777 95.87093 135.89540 1.000 37.27236 270 HIS E CA 1
ATOM 6759 C C . HIS E 1 236 ? -41.70414 94.43666 136.40043 1.000 44.03252 270 HIS E C 1
ATOM 6760 O O . HIS E 1 236 ? -42.23556 94.23460 137.49589 1.000 51.04066 270 HIS E O 1
ATOM 6767 N N . GLY E 1 237 ? -41.26837 93.43891 135.63568 1.000 42.74226 271 GLY E N 1
ATOM 6768 C CA . GLY E 1 237 ? -41.38063 92.05336 136.07923 1.000 39.89071 271 GLY E CA 1
ATOM 6769 C C . GLY E 1 237 ? -42.79302 91.56410 136.32027 1.000 35.76984 271 GLY E C 1
ATOM 6770 O O . GLY E 1 237 ? -43.00844 90.72852 137.20666 1.000 39.12720 271 GLY E O 1
ATOM 6771 N N . LEU E 1 238 ? -43.76438 92.05576 135.56107 1.000 33.89701 272 LEU E N 1
ATOM 6772 C CA . LEU E 1 238 ? -45.16319 91.68689 135.75951 1.000 37.59641 272 LEU E CA 1
ATOM 6773 C C . LEU E 1 238 ? -45.55396 90.51785 134.85925 1.000 39.99717 272 LEU E C 1
ATOM 6774 O O . LEU E 1 238 ? -45.47148 90.61017 133.62526 1.000 37.00293 272 LEU E O 1
ATOM 6779 N N . GLN E 1 239 ? -46.05215 89.44716 135.46973 1.000 35.60422 273 GLN E N 1
ATOM 6780 C CA . GLN E 1 239 ? -46.45961 88.27520 134.69705 1.000 33.66004 273 GLN E CA 1
ATOM 6781 C C . GLN E 1 239 ? -47.63423 88.61382 133.81688 1.000 33.38206 273 GLN E C 1
ATOM 6782 O O . GLN E 1 239 ? -48.51027 89.38442 134.20712 1.000 36.19413 273 GLN E O 1
ATOM 6788 N N . PHE E 1 240 ? -47.62798 88.06144 132.60800 1.000 37.11029 274 PHE E N 1
ATOM 6789 C CA . PHE E 1 240 ? -48.78699 88.33747 131.77770 1.000 34.00133 274 PHE E CA 1
ATOM 6790 C C . PHE E 1 240 ? -49.05306 87.20983 130.78501 1.000 35.91186 274 PHE E C 1
ATOM 6791 O O . PHE E 1 240 ? -50.17072 87.08772 130.29607 1.000 37.70449 274 PHE E O 1
ATOM 6799 N N . VAL E 1 241 ? -48.04226 86.39285 130.48480 1.000 28.78876 275 VAL E N 1
ATOM 6800 C CA . VAL E 1 241 ? -48.17455 85.24920 129.59055 1.000 35.18214 275 VAL E CA 1
ATOM 6801 C C . VAL E 1 241 ? -48.70843 84.08938 130.41272 1.000 37.47325 275 VAL E C 1
ATOM 6802 O O . VAL E 1 241 ? -48.10207 83.69510 131.41070 1.000 39.46717 275 VAL E O 1
ATOM 6806 N N . ILE E 1 242 ? -49.84145 83.53904 130.01033 1.000 39.90391 276 ILE E N 1
ATOM 6807 C CA . ILE E 1 242 ? -50.50883 82.52605 130.81578 1.000 47.73556 276 ILE E CA 1
ATOM 6808 C C . ILE E 1 242 ? -50.15396 81.11094 130.37385 1.000 51.57795 276 ILE E C 1
ATOM 6809 O O . ILE E 1 242 ? -50.31668 80.74596 129.20415 1.000 54.68029 276 ILE E O 1
ATOM 6814 N N . LYS E 1 243 ? -49.66041 80.32737 131.33497 1.000 63.76930 277 LYS E N 1
ATOM 6815 C CA . LYS E 1 243 ? -49.28808 78.92131 131.15829 1.000 68.99194 277 LYS E CA 1
ATOM 6816 C C . LYS E 1 243 ? -50.50370 78.00183 131.27452 1.000 76.02424 277 LYS E C 1
ATOM 6817 O O . LYS E 1 243 ? -51.38175 78.21407 132.12038 1.000 72.08923 277 LYS E O 1
ATOM 6819 N N . LEU F 1 30 ? -68.43108 42.67017 88.48663 1.000 79.15369 64 LEU F N 1
ATOM 6820 C CA . LEU F 1 30 ? -69.61264 42.18854 89.20084 1.000 79.57818 64 LEU F CA 1
ATOM 6821 C C . LEU F 1 30 ? -69.35095 41.14104 90.29857 1.000 78.55393 64 LEU F C 1
ATOM 6822 O O . LEU F 1 30 ? -70.28977 40.74940 90.98956 1.000 78.13109 64 LEU F O 1
ATOM 6824 N N . PRO F 1 31 ? -68.09238 40.67359 90.47337 1.000 82.43777 65 PRO F N 1
ATOM 6825 C CA . PRO F 1 31 ? -67.86487 39.60200 91.45191 1.000 81.68533 65 PRO F CA 1
ATOM 6826 C C . PRO F 1 31 ? -67.27137 40.06915 92.77109 1.000 73.49829 65 PRO F C 1
ATOM 6827 O O . PRO F 1 31 ? -66.37821 40.92229 92.78976 1.000 76.60967 65 PRO F O 1
ATOM 6831 N N . SER F 1 32 ? -67.76224 39.48023 93.86618 1.000 75.61452 66 SER F N 1
ATOM 6832 C CA . SER F 1 32 ? -67.20268 39.58051 95.21189 1.000 68.63647 66 SER F CA 1
ATOM 6833 C C . SER F 1 32 ? -66.01153 40.52047 95.28881 1.000 64.88391 66 SER F C 1
ATOM 6834 O O . SER F 1 32 ? -66.16612 41.74282 95.16631 1.000 65.80609 66 SER F O 1
ATOM 6836 N N . ASN F 1 33 ? -64.81104 39.94321 95.48756 1.000 52.22245 67 ASN F N 1
ATOM 6837 C CA . ASN F 1 33 ? -63.57234 40.70820 95.56960 1.000 40.93336 67 ASN F CA 1
ATOM 6838 C C . ASN F 1 33 ? -62.96586 40.86850 94.18378 1.000 40.01582 67 ASN F C 1
ATOM 6839 O O . ASN F 1 33 ? -62.72674 39.86982 93.50002 1.000 44.18040 67 ASN F O 1
ATOM 6844 N N . PRO F 1 34 ? -62.71063 42.09100 93.73208 1.000 40.46176 68 PRO F N 1
ATOM 6845 C CA . PRO F 1 34 ? -62.31033 42.27237 92.32804 1.000 41.44959 68 PRO F CA 1
ATOM 6846 C C . PRO F 1 34 ? -60.90599 41.80112 92.03404 1.000 36.01441 68 PRO F C 1
ATOM 6847 O O . PRO F 1 34 ? -60.61109 41.47046 90.87788 1.000 37.23179 68 PRO F O 1
ATOM 6851 N N . THR F 1 35 ? -60.02042 41.77988 93.02700 1.000 27.77260 69 THR F N 1
ATOM 6852 C CA . THR F 1 35 ? -58.67655 41.30590 92.74904 1.000 33.10175 69 THR F CA 1
ATOM 6853 C C . THR F 1 35 ? -58.68722 39.83881 92.36635 1.000 32.05504 69 THR F C 1
ATOM 6854 O O . THR F 1 35 ? -57.71090 39.35153 91.78520 1.000 29.24432 69 THR F O 1
ATOM 6858 N N . ASP F 1 36 ? -59.78014 39.13418 92.66127 1.000 28.72288 70 ASP F N 1
ATOM 6859 C CA . ASP F 1 36 ? -59.92288 37.77355 92.17202 1.000 34.82758 70 ASP F CA 1
ATOM 6860 C C . ASP F 1 36 ? -59.73204 37.69364 90.66311 1.000 31.96366 70 ASP F C 1
ATOM 6861 O O . ASP F 1 36 ? -59.22517 36.68632 90.16261 1.000 28.55970 70 ASP F O 1
ATOM 6866 N N . LEU F 1 37 ? -60.11135 38.74277 89.92670 1.000 22.48481 71 LEU F N 1
ATOM 6867 C CA . LEU F 1 37 ? -59.98701 38.70388 88.48011 1.000 23.93577 71 LEU F CA 1
ATOM 6868 C C . LEU F 1 37 ? -58.56451 38.92296 88.00274 1.000 25.43351 71 LEU F C 1
ATOM 6869 O O . LEU F 1 37 ? -58.23599 38.50592 86.87993 1.000 22.06732 71 LEU F O 1
ATOM 6874 N N . LEU F 1 38 ? -57.71277 39.53080 88.84069 1.000 22.01572 72 LEU F N 1
ATOM 6875 C CA . LEU F 1 38 ? -56.40923 39.98697 88.36694 1.000 22.96949 72 LEU F CA 1
ATOM 6876 C C . LEU F 1 38 ? -55.59673 38.85512 87.74252 1.000 20.38961 72 LEU F C 1
ATOM 6877 O O . LEU F 1 38 ? -55.04327 39.01139 86.65000 1.000 22.79145 72 LEU F O 1
ATOM 6882 N N . ALA F 1 39 ? -55.54966 37.69474 88.39295 1.000 17.81972 73 ALA F N 1
ATOM 6883 C CA . ALA F 1 39 ? -54.76775 36.58874 87.85154 1.000 21.22926 73 ALA F CA 1
ATOM 6884 C C . ALA F 1 39 ? -55.16123 36.29511 86.40774 1.000 23.61427 73 ALA F C 1
ATOM 6885 O O . ALA F 1 39 ? -54.30314 36.24037 85.51088 1.000 17.65991 73 ALA F O 1
ATOM 6887 N N . GLY F 1 40 ? -56.47126 36.14015 86.16453 1.000 23.32559 74 GLY F N 1
ATOM 6888 C CA . GLY F 1 40 ? -56.93658 35.84100 84.81619 1.000 17.77112 74 GLY F CA 1
ATOM 6889 C C . GLY F 1 40 ? -56.58538 36.95595 83.85086 1.000 19.95894 74 GLY F C 1
ATOM 6890 O O . GLY F 1 40 ? -56.08537 36.71941 82.73543 1.000 18.94794 74 GLY F O 1
ATOM 6891 N N . LYS F 1 41 ? -56.78194 38.19506 84.29461 1.000 17.34639 75 LYS F N 1
ATOM 6892 C CA . LYS F 1 41 ? -56.44448 39.31068 83.42964 1.000 21.60603 75 LYS F CA 1
ATOM 6893 C C . LYS F 1 41 ? -54.98053 39.25200 83.06246 1.000 19.61991 75 LYS F C 1
ATOM 6894 O O . LYS F 1 41 ? -54.60376 39.56067 81.92774 1.000 19.33285 75 LYS F O 1
ATOM 6900 N N . PHE F 1 42 ? -54.14345 38.84712 84.01701 1.000 17.45425 76 PHE F N 1
ATOM 6901 C CA . PHE F 1 42 ? -52.71832 38.79374 83.75624 1.000 20.31093 76 PHE F CA 1
ATOM 6902 C C . PHE F 1 42 ? -52.40383 37.67737 82.76846 1.000 21.30780 76 PHE F C 1
ATOM 6903 O O . PHE F 1 42 ? -51.69067 37.89542 81.76909 1.000 16.25306 76 PHE F O 1
ATOM 6911 N N . THR F 1 43 ? -52.98335 36.48636 82.98870 1.000 16.71879 77 THR F N 1
ATOM 6912 C CA . THR F 1 43 ? -52.61291 35.39325 82.09946 1.000 16.37252 77 THR F CA 1
ATOM 6913 C C . THR F 1 43 ? -53.12376 35.64991 80.68582 1.000 17.11269 77 THR F C 1
ATOM 6914 O O . THR F 1 43 ? -52.33965 35.57851 79.72511 1.000 18.28498 77 THR F O 1
ATOM 6918 N N . ASP F 1 44 ? -54.33405 36.19921 80.55639 1.000 16.58526 78 ASP F N 1
ATOM 6919 C CA . ASP F 1 44 ? -54.80870 36.52540 79.21264 1.000 19.68269 78 ASP F CA 1
ATOM 6920 C C . ASP F 1 44 ? -53.84324 37.49446 78.53480 1.000 19.29818 78 ASP F C 1
ATOM 6921 O O . ASP F 1 44 ? -53.34209 37.23056 77.42253 1.000 15.33947 78 ASP F O 1
ATOM 6926 N N . ALA F 1 45 ? -53.47976 38.57105 79.24310 1.000 15.02533 79 ALA F N 1
ATOM 6927 C CA . ALA F 1 45 ? -52.65929 39.57912 78.59259 1.000 16.32405 79 ALA F CA 1
ATOM 6928 C C . ALA F 1 45 ? -51.31677 38.98702 78.20401 1.000 16.90713 79 ALA F C 1
ATOM 6929 O O . ALA F 1 45 ? -50.86741 39.12562 77.05908 1.000 17.81427 79 ALA F O 1
ATOM 6931 N N . LEU F 1 46 ? -50.71199 38.22599 79.11002 1.000 14.07199 80 LEU F N 1
ATOM 6932 C CA . LEU F 1 46 ? -49.41670 37.65388 78.77540 1.000 15.70826 80 LEU F CA 1
ATOM 6933 C C . LEU F 1 46 ? -49.57024 36.65020 77.63558 1.000 15.83139 80 LEU F C 1
ATOM 6934 O O . LEU F 1 46 ? -48.87483 36.73113 76.61354 1.000 18.31468 80 LEU F O 1
ATOM 6939 N N . SER F 1 47 ? -50.54504 35.75346 77.74793 1.000 13.53308 81 SER F N 1
ATOM 6940 C CA . SER F 1 47 ? -50.71989 34.80595 76.66166 1.000 14.87080 81 SER F CA 1
ATOM 6941 C C . SER F 1 47 ? -51.04968 35.55454 75.38589 1.000 16.13018 81 SER F C 1
ATOM 6942 O O . SER F 1 47 ? -50.45602 35.28221 74.33348 1.000 16.74072 81 SER F O 1
ATOM 6945 N N . GLY F 1 48 ? -51.92493 36.56909 75.48066 1.000 14.99267 82 GLY F N 1
ATOM 6946 C CA . GLY F 1 48 ? -52.21827 37.35746 74.29993 1.000 14.71696 82 GLY F CA 1
ATOM 6947 C C . GLY F 1 48 ? -50.96155 37.98529 73.74279 1.000 15.25485 82 GLY F C 1
ATOM 6948 O O . GLY F 1 48 ? -50.65362 37.85294 72.54596 1.000 14.26049 82 GLY F O 1
ATOM 6949 N N . GLY F 1 49 ? -50.17354 38.59356 74.63475 1.000 11.62786 83 GLY F N 1
ATOM 6950 C CA . GLY F 1 49 ? -48.93328 39.21106 74.22487 1.000 14.24041 83 GLY F CA 1
ATOM 6951 C C . GLY F 1 49 ? -48.02693 38.23913 73.50935 1.000 16.80928 83 GLY F C 1
ATOM 6952 O O . GLY F 1 49 ? -47.38919 38.59097 72.51975 1.000 13.99609 83 GLY F O 1
ATOM 6953 N N . LEU F 1 50 ? -47.96893 36.98995 73.98958 1.000 16.57963 84 LEU F N 1
ATOM 6954 C CA . LEU F 1 50 ? -47.08972 36.01524 73.34980 1.000 15.04012 84 LEU F CA 1
ATOM 6955 C C . LEU F 1 50 ? -47.49621 35.76529 71.89809 1.000 18.44413 84 LEU F C 1
ATOM 6956 O O . LEU F 1 50 ? -46.64256 35.71394 70.99899 1.000 14.83323 84 LEU F O 1
ATOM 6961 N N . LEU F 1 51 ? -48.79509 35.56855 71.64928 1.000 15.68679 85 LEU F N 1
ATOM 6962 C CA . LEU F 1 51 ? -49.19154 35.26124 70.28105 1.000 15.27987 85 LEU F CA 1
ATOM 6963 C C . LEU F 1 51 ? -49.07188 36.49733 69.38537 1.000 17.42721 85 LEU F C 1
ATOM 6964 O O . LEU F 1 51 ? -48.50722 36.41371 68.28705 1.000 14.98780 85 LEU F O 1
ATOM 6969 N N . SER F 1 52 ? -49.51314 37.66475 69.87680 1.000 14.59527 86 SER F N 1
ATOM 6970 C CA . SER F 1 52 ? -49.37668 38.89431 69.09788 1.000 19.99350 86 SER F CA 1
ATOM 6971 C C . SER F 1 52 ? -47.92276 39.15666 68.73988 1.000 23.22156 86 SER F C 1
ATOM 6972 O O . SER F 1 52 ? -47.63038 39.68833 67.66176 1.000 23.98469 86 SER F O 1
ATOM 6975 N N . GLY F 1 53 ? -47.00147 38.82568 69.64880 1.000 16.65906 87 GLY F N 1
ATOM 6976 C CA . GLY F 1 53 ? -45.60235 39.03686 69.41349 1.000 12.81462 87 GLY F CA 1
ATOM 6977 C C . GLY F 1 53 ? -44.93206 38.01603 68.53575 1.000 21.09550 87 GLY F C 1
ATOM 6978 O O . GLY F 1 53 ? -43.71180 38.07755 68.38360 1.000 24.18196 87 GLY F O 1
ATOM 6979 N N . GLY F 1 54 ? -45.68513 37.07255 67.95889 1.000 23.59179 88 GLY F N 1
ATOM 6980 C CA . GLY F 1 54 ? -45.13639 36.11641 67.01470 1.000 18.70264 88 GLY F CA 1
ATOM 6981 C C . GLY F 1 54 ? -44.50865 34.86390 67.59173 1.000 20.81312 88 GLY F C 1
ATOM 6982 O O . GLY F 1 54 ? -43.65616 34.25736 66.93485 1.000 21.88168 88 GLY F O 1
ATOM 6983 N N . LEU F 1 55 ? -44.94316 34.41293 68.77214 1.000 20.16842 89 LEU F N 1
ATOM 6984 C CA . LEU F 1 55 ? -44.34233 33.22800 69.38486 1.000 15.17078 89 LEU F CA 1
ATOM 6985 C C . LEU F 1 55 ? -44.32464 32.03726 68.44288 1.000 16.93564 89 LEU F C 1
ATOM 6986 O O . LEU F 1 55 ? -43.36494 31.25546 68.43324 1.000 17.55982 89 LEU F O 1
ATOM 6991 N N . LEU F 1 56 ? -45.42056 31.80961 67.72625 1.000 16.20483 90 LEU F N 1
ATOM 6992 C CA . LEU F 1 56 ? -45.50957 30.57159 66.96866 1.000 17.64428 90 LEU F CA 1
ATOM 6993 C C . LEU F 1 56 ? -44.52108 30.57639 65.80818 1.000 18.82075 90 LEU F C 1
ATOM 6994 O O . LEU F 1 56 ? -43.77437 29.60767 65.61615 1.000 15.22880 90 LEU F O 1
ATOM 6999 N N . GLY F 1 57 ? -44.43574 31.68844 65.06992 1.000 19.59307 91 GLY F N 1
ATOM 7000 C CA . GLY F 1 57 ? -43.45212 31.74980 63.99920 1.000 16.66106 91 GLY F CA 1
ATOM 7001 C C . GLY F 1 57 ? -42.03067 31.62976 64.51022 1.000 20.93663 91 GLY F C 1
ATOM 7002 O O . GLY F 1 57 ? -41.21896 30.88162 63.95084 1.000 23.13926 91 GLY F O 1
ATOM 7003 N N . ILE F 1 58 ? -41.72995 32.30885 65.61959 1.000 18.28811 92 ILE F N 1
ATOM 7004 C CA . ILE F 1 58 ? -40.41232 32.20525 66.24830 1.000 16.13836 92 ILE F CA 1
ATOM 7005 C C . ILE F 1 58 ? -40.09292 30.75290 66.59644 1.000 21.56078 92 ILE F C 1
ATOM 7006 O O . ILE F 1 58 ? -38.97237 30.26996 66.37979 1.000 21.75862 92 ILE F O 1
ATOM 7011 N N . LEU F 1 59 ? -41.06385 30.03315 67.16647 1.000 18.79247 93 LEU F N 1
ATOM 7012 C CA . LEU F 1 59 ? -40.82378 28.62057 67.43724 1.000 16.64272 93 LEU F CA 1
ATOM 7013 C C . LEU F 1 59 ? -40.54243 27.86597 66.14852 1.000 21.35147 93 LEU F C 1
ATOM 7014 O O . LEU F 1 59 ? -39.65225 27.01215 66.10179 1.000 25.44665 93 LEU F O 1
ATOM 7019 N N . GLU F 1 60 ? -41.32579 28.13770 65.10521 1.000 17.90832 94 GLU F N 1
ATOM 7020 C CA . GLU F 1 60 ? -41.18479 27.43733 63.84103 1.000 18.26404 94 GLU F CA 1
ATOM 7021 C C . GLU F 1 60 ? -39.84022 27.69783 63.17629 1.000 20.49182 94 GLU F C 1
ATOM 7022 O O . GLU F 1 60 ? -39.35866 26.85613 62.42537 1.000 20.60116 94 GLU F O 1
ATOM 7028 N N . ASN F 1 61 ? -39.19058 28.81533 63.45177 1.000 23.06091 95 ASN F N 1
ATOM 7029 C CA . ASN F 1 61 ? -37.95532 29.10061 62.73987 1.000 20.69785 95 ASN F CA 1
ATOM 7030 C C . ASN F 1 61 ? -36.71443 28.86998 63.59339 1.000 24.13997 95 ASN F C 1
ATOM 7031 O O . ASN F 1 61 ? -35.62639 29.34163 63.24662 1.000 26.05175 95 ASN F O 1
ATOM 7036 N N . ILE F 1 62 ? -36.83323 28.12158 64.67939 1.000 22.46118 96 ILE F N 1
ATOM 7037 C CA . ILE F 1 62 ? -35.59752 27.77058 65.37873 1.000 26.84974 96 ILE F CA 1
ATOM 7038 C C . ILE F 1 62 ? -34.76133 26.87494 64.47501 1.000 33.01713 96 ILE F C 1
ATOM 7039 O O . ILE F 1 62 ? -35.29911 25.92429 63.86863 1.000 30.84100 96 ILE F O 1
ATOM 7044 N N . PRO F 1 63 ? -33.48915 27.20052 64.27398 1.000 32.94420 97 PRO F N 1
ATOM 7045 C CA . PRO F 1 63 ? -32.56551 26.45891 63.38614 1.000 35.37959 97 PRO F CA 1
ATOM 7046 C C . PRO F 1 63 ? -32.01470 25.24933 64.12235 1.000 31.95660 97 PRO F C 1
ATOM 7047 O O . PRO F 1 63 ? -30.83656 25.14193 64.46475 1.000 36.27383 97 PRO F O 1
ATOM 7051 N N . LEU F 1 64 ? -32.91904 24.32678 64.40737 1.000 33.95763 98 LEU F N 1
ATOM 7052 C CA . LEU F 1 64 ? -32.59737 23.23141 65.30818 1.000 35.82911 98 LEU F CA 1
ATOM 7053 C C . LEU F 1 64 ? -31.47670 22.36639 64.74610 1.000 31.24671 98 LEU F C 1
ATOM 7054 O O . LEU F 1 64 ? -30.50355 22.05845 65.44604 1.000 31.83878 98 LEU F O 1
ATOM 7059 N N . LEU F 1 65 ? -31.58159 21.97881 63.47179 1.000 33.55554 99 LEU F N 1
ATOM 7060 C CA . LEU F 1 65 ? -30.58536 21.05568 62.93984 1.000 37.59767 99 LEU F CA 1
ATOM 7061 C C . LEU F 1 65 ? -29.24525 21.73192 62.72114 1.000 37.73789 99 LEU F C 1
ATOM 7062 O O . LEU F 1 65 ? -28.20574 21.07257 62.83436 1.000 43.08098 99 LEU F O 1
ATOM 7067 N N . ASP F 1 66 ? -29.22189 23.05177 62.67663 1.000 37.00368 100 ASP F N 1
ATOM 7068 C CA . ASP F 1 66 ? -27.93970 23.70040 62.49546 1.000 38.53604 100 ASP F CA 1
ATOM 7069 C C . ASP F 1 66 ? -27.26627 23.91076 63.83471 1.000 39.64304 100 ASP F C 1
ATOM 7070 O O . ASP F 1 66 ? -26.06510 23.66657 63.96359 1.000 40.15022 100 ASP F O 1
ATOM 7072 N N . VAL F 1 67 ? -28.04069 24.30755 64.84759 1.000 37.23993 101 VAL F N 1
ATOM 7073 C CA . VAL F 1 67 ? -27.55066 24.31280 66.22565 1.000 38.81409 101 VAL F CA 1
ATOM 7074 C C . VAL F 1 67 ? -27.04432 22.93215 66.62984 1.000 40.59794 101 VAL F C 1
ATOM 7075 O O . VAL F 1 67 ? -26.09731 22.80881 67.41691 1.000 41.67049 101 VAL F O 1
ATOM 7079 N N . ILE F 1 68 ? -27.61304 21.87690 66.06725 1.000 34.65754 102 ILE F N 1
ATOM 7080 C CA . ILE F 1 68 ? -27.21504 20.55721 66.51799 1.000 32.49101 102 ILE F CA 1
ATOM 7081 C C . ILE F 1 68 ? -25.96276 20.10341 65.77407 1.000 44.29334 102 ILE F C 1
ATOM 7082 O O . ILE F 1 68 ? -25.10569 19.43952 66.36044 1.000 48.21932 102 ILE F O 1
ATOM 7087 N N . LYS F 1 69 ? -25.81316 20.47703 64.50061 1.000 41.79605 103 LYS F N 1
ATOM 7088 C CA . LYS F 1 69 ? -24.57212 20.16261 63.80543 1.000 40.61679 103 LYS F CA 1
ATOM 7089 C C . LYS F 1 69 ? -23.41128 21.05467 64.24208 1.000 47.93318 103 LYS F C 1
ATOM 7090 O O . LYS F 1 69 ? -22.26091 20.61027 64.21763 1.000 51.40129 103 LYS F O 1
ATOM 7096 N N . SER F 1 70 ? -23.66913 22.29011 64.66556 1.000 48.85077 104 SER F N 1
ATOM 7097 C CA . SER F 1 70 ? -22.55273 23.18553 64.94907 1.000 51.67944 104 SER F CA 1
ATOM 7098 C C . SER F 1 70 ? -22.81450 24.16789 66.08507 1.000 55.97242 104 SER F C 1
ATOM 7099 O O . SER F 1 70 ? -21.89522 24.87239 66.51150 1.000 60.23187 104 SER F O 1
ATOM 7102 N N . GLY F 1 71 ? -24.05193 24.24913 66.56236 1.000 54.76592 105 GLY F N 1
ATOM 7103 C CA . GLY F 1 71 ? -24.41684 25.24172 67.56377 1.000 52.96761 105 GLY F CA 1
ATOM 7104 C C . GLY F 1 71 ? -24.88554 26.55703 66.95692 1.000 64.47686 105 GLY F C 1
ATOM 7105 O O . GLY F 1 71 ? -25.32809 26.64598 65.79989 1.000 57.17769 105 GLY F O 1
ATOM 7106 N N . GLY F 1 72 ? -24.78150 27.60740 67.77382 1.000 70.70552 106 GLY F N 1
ATOM 7107 C CA . GLY F 1 72 ? -25.12656 28.94981 67.34042 1.000 72.89958 106 GLY F CA 1
ATOM 7108 C C . GLY F 1 72 ? -24.45458 30.04384 68.14698 1.000 78.96039 106 GLY F C 1
ATOM 7109 O O . GLY F 1 72 ? -24.30737 31.17373 67.66968 1.000 81.42700 106 GLY F O 1
ATOM 7110 N N . GLY F 1 73 ? -24.04912 29.72277 69.37305 1.000 80.68579 107 GLY F N 1
ATOM 7111 C CA . GLY F 1 73 ? -23.31670 30.65693 70.21164 1.000 87.36764 107 GLY F CA 1
ATOM 7112 C C . GLY F 1 73 ? -21.96361 31.06694 69.64836 1.000 88.23107 107 GLY F C 1
ATOM 7113 O O . GLY F 1 73 ? -21.00890 30.28153 69.63485 1.000 83.43853 107 GLY F O 1
ATOM 7114 N N . GLY F 1 77 ? -17.52905 29.94181 66.66995 1.000 73.25054 111 GLY F N 1
ATOM 7115 C CA . GLY F 1 77 ? -16.20481 29.97263 66.07067 1.000 80.17354 111 GLY F CA 1
ATOM 7116 C C . GLY F 1 77 ? -15.35907 28.74430 66.37411 1.000 77.55911 111 GLY F C 1
ATOM 7117 O O . GLY F 1 77 ? -15.26028 27.82639 65.55592 1.000 68.72840 111 GLY F O 1
ATOM 7118 N N . LEU F 1 78 ? -14.73388 28.73315 67.55518 1.000 78.54207 112 LEU F N 1
ATOM 7119 C CA . LEU F 1 78 ? -14.01620 27.54239 67.99888 1.000 71.61914 112 LEU F CA 1
ATOM 7120 C C . LEU F 1 78 ? -14.98596 26.42479 68.37065 1.000 76.63685 112 LEU F C 1
ATOM 7121 O O . LEU F 1 78 ? -14.88042 25.30139 67.85935 1.000 72.06254 112 LEU F O 1
ATOM 7126 N N . VAL F 1 79 ? -15.93577 26.71158 69.26963 1.000 78.63398 113 VAL F N 1
ATOM 7127 C CA . VAL F 1 79 ? -16.94540 25.71408 69.62464 1.000 77.28715 113 VAL F CA 1
ATOM 7128 C C . VAL F 1 79 ? -17.73557 25.29945 68.38902 1.000 71.90030 113 VAL F C 1
ATOM 7129 O O . VAL F 1 79 ? -18.02429 24.11231 68.18462 1.000 67.61252 113 VAL F O 1
ATOM 7131 N N . GLY F 1 80 ? -18.09187 26.26840 67.54334 1.000 72.59100 114 GLY F N 1
ATOM 7132 C CA . GLY F 1 80 ? -18.78873 25.93884 66.30930 1.000 72.63553 114 GLY F CA 1
ATOM 7133 C C . GLY F 1 80 ? -18.07573 24.86896 65.50859 1.000 73.99160 114 GLY F C 1
ATOM 7134 O O . GLY F 1 80 ? -18.67945 23.86809 65.10807 1.000 69.35419 114 GLY F O 1
ATOM 7135 N N . GLY F 1 81 ? -16.77090 25.06075 65.27469 1.000 65.90397 115 GLY F N 1
ATOM 7136 C CA . GLY F 1 81 ? -15.98879 24.05450 64.57449 1.000 68.04960 115 GLY F CA 1
ATOM 7137 C C . GLY F 1 81 ? -15.82013 22.76089 65.34978 1.000 67.65698 115 GLY F C 1
ATOM 7138 O O . GLY F 1 81 ? -15.80728 21.67625 64.75495 1.000 64.90556 115 GLY F O 1
ATOM 7139 N N . LEU F 1 82 ? -15.70413 22.84842 66.67972 1.000 64.24940 116 LEU F N 1
ATOM 7140 C CA . LEU F 1 82 ? -15.57326 21.64171 67.49398 1.000 67.42693 116 LEU F CA 1
ATOM 7141 C C . LEU F 1 82 ? -16.80687 20.75153 67.37561 1.000 62.27338 116 LEU F C 1
ATOM 7142 O O . LEU F 1 82 ? -16.69334 19.54056 67.14642 1.000 60.76110 116 LEU F O 1
ATOM 7147 N N . LEU F 1 83 ? -17.99767 21.32990 67.53442 1.000 62.82776 117 LEU F N 1
ATOM 7148 C CA . LEU F 1 83 ? -19.21288 20.55531 67.30493 1.000 62.10789 117 LEU F CA 1
ATOM 7149 C C . LEU F 1 83 ? -19.31508 20.12488 65.85429 1.000 54.95009 117 LEU F C 1
ATOM 7150 O O . LEU F 1 83 ? -19.58815 18.95626 65.56260 1.000 54.38800 117 LEU F O 1
ATOM 7155 N N . GLY F 1 84 ? -19.11031 21.06349 64.92994 1.000 53.09487 118 GLY F N 1
ATOM 7156 C CA . GLY F 1 84 ? -19.16745 20.72597 63.52084 1.000 52.04107 118 GLY F CA 1
ATOM 7157 C C . GLY F 1 84 ? -18.37013 19.48129 63.18404 1.000 58.97398 118 GLY F C 1
ATOM 7158 O O . GLY F 1 84 ? -18.78333 18.67813 62.34181 1.000 50.21967 118 GLY F O 1
ATOM 7159 N N . LYS F 1 85 ? -17.21450 19.30187 63.83702 1.000 59.65582 119 LYS F N 1
ATOM 7160 C CA . LYS F 1 85 ? -16.42126 18.09670 63.60863 1.000 64.76110 119 LYS F CA 1
ATOM 7161 C C . LYS F 1 85 ? -16.98709 16.91291 64.38464 1.000 61.33811 119 LYS F C 1
ATOM 7162 O O . LYS F 1 85 ? -17.19456 15.83377 63.81519 1.000 61.34038 119 LYS F O 1
ATOM 7164 N N . LEU F 1 86 ? -17.24258 17.09760 65.68456 1.000 53.49464 120 LEU F N 1
ATOM 7165 C CA . LEU F 1 86 ? -17.81951 16.02830 66.49382 1.000 54.58338 120 LEU F CA 1
ATOM 7166 C C . LEU F 1 86 ? -19.06724 15.44601 65.83364 1.000 59.70196 120 LEU F C 1
ATOM 7167 O O . LEU F 1 86 ? -19.08384 14.27847 65.41827 1.000 56.24562 120 LEU F O 1
ATOM 7172 N N . THR F 1 87 ? -20.12664 16.25852 65.72093 1.000 54.29968 121 THR F N 1
ATOM 7173 C CA . THR F 1 87 ? -21.38123 15.78394 65.14126 1.000 54.26764 121 THR F CA 1
ATOM 7174 C C . THR F 1 87 ? -21.22899 15.41835 63.66994 1.000 53.59784 121 THR F C 1
ATOM 7175 O O . THR F 1 87 ? -22.08721 14.72070 63.11827 1.000 56.20147 121 THR F O 1
ATOM 7179 N N . SER F 1 88 ? -20.15900 15.87163 63.02149 1.000 56.71072 122 SER F N 1
ATOM 7180 C CA . SER F 1 88 ? -19.91209 15.50029 61.63458 1.000 57.91297 122 SER F CA 1
ATOM 7181 C C . SER F 1 88 ? -19.61840 14.01149 61.48100 1.000 62.24904 122 SER F C 1
ATOM 7182 O O . SER F 1 88 ? -19.64613 13.50189 60.35060 1.000 57.70360 122 SER F O 1
ATOM 7185 N N . SER F 1 89 ? -19.35914 13.30411 62.58434 1.000 56.84228 123 SER F N 1
ATOM 7186 C CA . SER F 1 89 ? -19.03098 11.88338 62.54973 1.000 62.90232 123 SER F CA 1
ATOM 7187 C C . SER F 1 89 ? -20.22684 10.99770 62.88199 1.000 64.00162 123 SER F C 1
ATOM 7188 O O . SER F 1 89 ? -20.52759 10.06146 62.13126 1.000 61.91960 123 SER F O 1
ATOM 7191 N N . VAL F 1 90 ? -20.90433 11.26892 63.99638 1.000 55.20898 124 VAL F N 1
ATOM 7192 C CA . VAL F 1 90 ? -22.06732 10.49493 64.42084 1.000 55.82771 124 VAL F CA 1
ATOM 7193 C C . VAL F 1 90 ? -22.96083 10.27677 63.19977 1.000 53.75080 124 VAL F C 1
ATOM 7194 O O . VAL F 1 90 ? -23.39386 11.24312 62.55439 1.000 53.79327 124 VAL F O 1
ATOM 7198 N N . PRO F 1 91 ? -23.22390 9.02569 62.81864 1.000 49.40823 125 PRO F N 1
ATOM 7199 C CA . PRO F 1 91 ? -23.92687 8.78875 61.54443 1.000 49.64953 125 PRO F CA 1
ATOM 7200 C C . PRO F 1 91 ? -25.40458 9.14278 61.59042 1.000 50.62341 125 PRO F C 1
ATOM 7201 O O . PRO F 1 91 ? -25.97198 9.55339 60.56200 1.000 48.21288 125 PRO F O 1
ATOM 7205 N N . LEU F 1 92 ? -26.07359 8.89162 62.71977 1.000 49.51540 126 LEU F N 1
ATOM 7206 C CA . LEU F 1 92 ? -27.36850 9.51720 62.97479 1.000 48.54194 126 LEU F CA 1
ATOM 7207 C C . LEU F 1 92 ? -27.45193 10.89472 62.31893 1.000 45.23824 126 LEU F C 1
ATOM 7208 O O . LEU F 1 92 ? -28.26427 11.10850 61.41300 1.000 46.24034 126 LEU F O 1
ATOM 7213 N N . LEU F 1 93 ? -26.58909 11.82366 62.75290 1.000 46.27621 127 LEU F N 1
ATOM 7214 C CA . LEU F 1 93 ? -26.68012 13.20619 62.28610 1.000 46.89366 127 LEU F CA 1
ATOM 7215 C C . LEU F 1 93 ? -26.48156 13.30421 60.78442 1.000 45.52619 127 LEU F C 1
ATOM 7216 O O . LEU F 1 93 ? -27.06545 14.17429 60.12849 1.000 41.46276 127 LEU F O 1
ATOM 7221 N N . ASN F 1 94 ? -25.62088 12.45509 60.22826 1.000 45.59311 128 ASN F N 1
ATOM 7222 C CA . ASN F 1 94 ? -25.41929 12.47822 58.79089 1.000 44.10941 128 ASN F CA 1
ATOM 7223 C C . ASN F 1 94 ? -26.63994 11.97462 58.04222 1.000 45.73260 128 ASN F C 1
ATOM 7224 O O . ASN F 1 94 ? -26.79089 12.27416 56.85438 1.000 45.74781 128 ASN F O 1
ATOM 7229 N N . ASN F 1 95 ? -27.52049 11.22035 58.69692 1.000 40.69559 129 ASN F N 1
ATOM 7230 C CA . ASN F 1 95 ? -28.69579 10.72204 57.99946 1.000 36.68933 129 ASN F CA 1
ATOM 7231 C C . ASN F 1 95 ? -29.93266 11.59788 58.19992 1.000 41.38105 129 ASN F C 1
ATOM 7232 O O . ASN F 1 95 ? -31.03800 11.17737 57.84849 1.000 43.78975 129 ASN F O 1
ATOM 7237 N N . ILE F 1 96 ? -29.76922 12.82743 58.69568 1.000 38.81070 130 ILE F N 1
ATOM 7238 C CA . ILE F 1 96 ? -30.90451 13.72363 58.90567 1.000 41.18024 130 ILE F CA 1
ATOM 7239 C C . ILE F 1 96 ? -30.95846 14.82140 57.85132 1.000 37.04537 130 ILE F C 1
ATOM 7240 O O . ILE F 1 96 ? -30.35195 15.88032 58.02796 1.000 42.19732 130 ILE F O 1
ATOM 7245 N N . LEU F 1 97 ? -31.58911 14.54225 56.70879 1.000 43.55814 131 LEU F N 1
ATOM 7246 C CA . LEU F 1 97 ? -31.84431 15.56435 55.69187 1.000 43.40875 131 LEU F CA 1
ATOM 7247 C C . LEU F 1 97 ? -32.19788 16.93803 56.27284 1.000 40.22931 131 LEU F C 1
ATOM 7248 O O . LEU F 1 97 ? -31.54461 17.93854 55.96149 1.000 42.90514 131 LEU F O 1
ATOM 7250 N N . ASP F 1 98 ? -33.24968 17.02433 57.08638 1.000 38.07563 132 ASP F N 1
ATOM 7251 C CA . ASP F 1 98 ? -33.59913 18.30650 57.69899 1.000 39.15046 132 ASP F CA 1
ATOM 7252 C C . ASP F 1 98 ? -34.59817 18.07279 58.82925 1.000 41.17318 132 ASP F C 1
ATOM 7253 O O . ASP F 1 98 ? -35.10935 16.96047 59.02766 1.000 35.57885 132 ASP F O 1
ATOM 7258 N N . ILE F 1 99 ? -34.86773 19.15065 59.57020 1.000 34.71760 133 ILE F N 1
ATOM 7259 C CA . ILE F 1 99 ? -35.88778 19.16488 60.61053 1.000 30.88072 133 ILE F CA 1
ATOM 7260 C C . ILE F 1 99 ? -36.77402 20.38217 60.41255 1.000 32.59352 133 ILE F C 1
ATOM 7261 O O . ILE F 1 99 ? -36.28303 21.51377 60.35237 1.000 28.28436 133 ILE F O 1
ATOM 7266 N N . LYS F 1 100 ? -38.07317 20.14618 60.33070 1.000 34.13443 134 LYS F N 1
ATOM 7267 C CA . LYS F 1 100 ? -39.08476 21.18420 60.21195 1.000 31.37384 134 LYS F CA 1
ATOM 7268 C C . LYS F 1 100 ? -39.95280 21.20614 61.47605 1.000 32.74811 134 LYS F C 1
ATOM 7269 O O . LYS F 1 100 ? -40.45335 20.16220 61.91586 1.000 31.21264 134 LYS F O 1
ATOM 7275 N N . ILE F 1 101 ? -40.16138 22.38617 62.04961 1.000 32.26872 135 ILE F N 1
ATOM 7276 C CA . ILE F 1 101 ? -40.95333 22.52807 63.27457 1.000 27.95688 135 ILE F CA 1
ATOM 7277 C C . ILE F 1 101 ? -42.35267 23.01042 62.90854 1.000 23.64426 135 ILE F C 1
ATOM 7278 O O . ILE F 1 101 ? -42.50711 24.07786 62.30107 1.000 21.56740 135 ILE F O 1
ATOM 7283 N N . THR F 1 102 ? -43.37248 22.23101 63.27601 1.000 20.19765 136 THR F N 1
ATOM 7284 C CA . THR F 1 102 ? -44.75455 22.56005 62.94066 1.000 24.16172 136 THR F CA 1
ATOM 7285 C C . THR F 1 102 ? -45.66844 22.46561 64.15731 1.000 22.64836 136 THR F C 1
ATOM 7286 O O . THR F 1 102 ? -45.28507 22.01255 65.23952 1.000 18.08752 136 THR F O 1
ATOM 7290 N N . ASP F 1 103 ? -46.91186 22.87939 63.93107 1.000 24.41483 137 ASP F N 1
ATOM 7291 C CA . ASP F 1 103 ? -47.98989 22.77272 64.90570 1.000 22.80325 137 ASP F CA 1
ATOM 7292 C C . ASP F 1 103 ? -47.60791 23.28083 66.29694 1.000 23.02087 137 ASP F C 1
ATOM 7293 O O . ASP F 1 103 ? -47.85690 22.60006 67.30187 1.000 17.49743 137 ASP F O 1
ATOM 7298 N N . PRO F 1 104 ? -46.99279 24.45626 66.38985 1.000 18.65072 138 PRO F N 1
ATOM 7299 C CA . PRO F 1 104 ? -46.68386 25.02730 67.70076 1.000 19.29925 138 PRO F CA 1
ATOM 7300 C C . PRO F 1 104 ? -47.96278 25.39408 68.42024 1.000 20.29406 138 PRO F C 1
ATOM 7301 O O . PRO F 1 104 ? -48.93054 25.85082 67.80702 1.000 16.58957 138 PRO F O 1
ATOM 7305 N N . GLN F 1 105 ? -47.98381 25.15984 69.71971 1.000 17.46783 139 GLN F N 1
ATOM 7306 C CA . GLN F 1 105 ? -49.18579 25.49751 70.46988 1.000 27.18431 139 GLN F CA 1
ATOM 7307 C C . GLN F 1 105 ? -48.78451 26.09831 71.80308 1.000 20.93746 139 GLN F C 1
ATOM 7308 O O . GLN F 1 105 ? -47.83890 25.63803 72.44627 1.000 25.08510 139 GLN F O 1
ATOM 7314 N N . LEU F 1 106 ? -49.49542 27.13595 72.19484 1.000 15.98186 140 LEU F N 1
ATOM 7315 C CA . LEU F 1 106 ? -49.38538 27.71656 73.52483 1.000 16.30758 140 LEU F CA 1
ATOM 7316 C C . LEU F 1 106 ? -50.58517 27.25223 74.33374 1.000 14.43689 140 LEU F C 1
ATOM 7317 O O . LEU F 1 106 ? -51.72306 27.44405 73.91120 1.000 17.78113 140 LEU F O 1
ATOM 7322 N N . LEU F 1 107 ? -50.33882 26.60687 75.45728 1.000 13.73759 141 LEU F N 1
ATOM 7323 C CA . LEU F 1 107 ? -51.44758 26.14765 76.27760 1.000 16.23419 141 LEU F CA 1
ATOM 7324 C C . LEU F 1 107 ? -51.81965 27.20235 77.32462 1.000 13.34249 141 LEU F C 1
ATOM 7325 O O . LEU F 1 107 ? -51.17775 28.25186 77.45137 1.000 11.35693 141 LEU F O 1
ATOM 7330 N N . GLU F 1 108 ? -52.86291 26.90658 78.10131 1.000 12.19156 142 GLU F N 1
ATOM 7331 C CA . GLU F 1 108 ? -53.32897 27.82792 79.13376 1.000 12.35171 142 GLU F CA 1
ATOM 7332 C C . GLU F 1 108 ? -52.23751 28.09921 80.16063 1.000 14.82432 142 GLU F C 1
ATOM 7333 O O . GLU F 1 108 ? -51.63845 27.16409 80.70134 1.000 12.69646 142 GLU F O 1
ATOM 7339 N N . LEU F 1 109 ? -52.02926 29.37069 80.49719 1.000 13.12665 143 LEU F N 1
ATOM 7340 C CA . LEU F 1 109 ? -50.96828 29.67976 81.44365 1.000 16.28480 143 LEU F CA 1
ATOM 7341 C C . LEU F 1 109 ? -51.37052 29.32619 82.87800 1.000 17.23219 143 LEU F C 1
ATOM 7342 O O . LEU F 1 109 ? -52.54280 29.39299 83.25631 1.000 22.03087 143 LEU F O 1
ATOM 7347 N N . GLY F 1 110 ? -50.38409 28.90069 83.66310 1.000 15.92810 144 GLY F N 1
ATOM 7348 C CA . GLY F 1 110 ? -50.55007 28.72551 85.09156 1.000 14.76845 144 GLY F CA 1
ATOM 7349 C C . GLY F 1 110 ? -49.90638 29.88085 85.83557 1.000 21.35660 144 GLY F C 1
ATOM 7350 O O . GLY F 1 110 ? -48.93874 30.48322 85.36762 1.000 22.63671 144 GLY F O 1
ATOM 7351 N N . LEU F 1 111 ? -50.44874 30.18752 87.00453 1.000 18.13471 145 LEU F N 1
ATOM 7352 C CA . LEU F 1 111 ? -49.94829 31.30724 87.78380 1.000 20.67504 145 LEU F CA 1
ATOM 7353 C C . LEU F 1 111 ? -50.00876 30.94089 89.25893 1.000 24.46374 145 LEU F C 1
ATOM 7354 O O . LEU F 1 111 ? -51.04431 30.47078 89.75049 1.000 18.40223 145 LEU F O 1
ATOM 7359 N N . VAL F 1 112 ? -48.88970 31.12884 89.95216 1.000 19.77112 146 VAL F N 1
ATOM 7360 C CA . VAL F 1 112 ? -48.83401 30.90500 91.38657 1.000 16.37950 146 VAL F CA 1
ATOM 7361 C C . VAL F 1 112 ? -48.20528 32.13092 92.01749 1.000 20.63947 146 VAL F C 1
ATOM 7362 O O . VAL F 1 112 ? -47.26616 32.71375 91.46637 1.000 17.97139 146 VAL F O 1
ATOM 7366 N N . GLN F 1 113 ? -48.71869 32.52242 93.17385 1.000 18.89785 147 GLN F N 1
ATOM 7367 C CA . GLN F 1 113 ? -48.13374 33.60901 93.93796 1.000 24.25701 147 GLN F CA 1
ATOM 7368 C C . GLN F 1 113 ? -47.28698 33.00931 95.05828 1.000 23.51911 147 GLN F C 1
ATOM 7369 O O . GLN F 1 113 ? -47.67328 32.01430 95.67244 1.000 19.58323 147 GLN F O 1
ATOM 7375 N N . SER F 1 114 ? -46.10004 33.57390 95.27216 1.000 22.60642 148 SER F N 1
ATOM 7376 C CA . SER F 1 114 ? -45.23534 33.08679 96.34296 1.000 26.40508 148 SER F CA 1
ATOM 7377 C C . SER F 1 114 ? -45.90057 33.28258 97.70742 1.000 29.96202 148 SER F C 1
ATOM 7378 O O . SER F 1 114 ? -46.72206 34.18319 97.88847 1.000 29.17810 148 SER F O 1
ATOM 7381 N N . PRO F 1 115 ? -45.53146 32.46837 98.69638 1.000 32.85286 149 PRO F N 1
ATOM 7382 C CA . PRO F 1 115 ? -46.15096 32.61972 100.02506 1.000 29.29003 149 PRO F CA 1
ATOM 7383 C C . PRO F 1 115 ? -45.93163 33.98941 100.65627 1.000 32.96872 149 PRO F C 1
ATOM 7384 O O . PRO F 1 115 ? -46.81852 34.45567 101.38279 1.000 32.35059 149 PRO F O 1
ATOM 7388 N N . ASP F 1 116 ? -44.79632 34.65649 100.42566 1.000 24.50050 150 ASP F N 1
ATOM 7389 C CA . ASP F 1 116 ? -44.67561 35.99462 100.99100 1.000 22.91012 150 ASP F CA 1
ATOM 7390 C C . ASP F 1 116 ? -45.41206 37.06023 100.17790 1.000 35.46642 150 ASP F C 1
ATOM 7391 O O . ASP F 1 116 ? -45.37397 38.23567 100.55716 1.000 33.71875 150 ASP F O 1
ATOM 7396 N N . GLY F 1 117 ? -46.04400 36.69233 99.05652 1.000 33.03257 151 GLY F N 1
ATOM 7397 C CA . GLY F 1 117 ? -46.85277 37.59589 98.26546 1.000 22.64180 151 GLY F CA 1
ATOM 7398 C C . GLY F 1 117 ? -46.09991 38.51547 97.32441 1.000 29.48419 151 GLY F C 1
ATOM 7399 O O . GLY F 1 117 ? -46.74349 39.25312 96.56548 1.000 30.47471 151 GLY F O 1
ATOM 7400 N N . HIS F 1 118 ? -44.76699 38.49180 97.31326 1.000 25.23123 152 HIS F N 1
ATOM 7401 C CA . HIS F 1 118 ? -44.02819 39.47590 96.52796 1.000 25.55971 152 HIS F CA 1
ATOM 7402 C C . HIS F 1 118 ? -43.71629 39.06019 95.09857 1.000 26.56751 152 HIS F C 1
ATOM 7403 O O . HIS F 1 118 ? -43.18918 39.88194 94.33789 1.000 23.69967 152 HIS F O 1
ATOM 7410 N N . ARG F 1 119 ? -43.98151 37.81956 94.71831 1.000 23.68715 153 ARG F N 1
ATOM 7411 C CA . ARG F 1 119 ? -43.50841 37.31941 93.44341 1.000 27.18403 153 ARG F CA 1
ATOM 7412 C C . ARG F 1 119 ? -44.60959 36.48625 92.81512 1.000 26.79332 153 ARG F C 1
ATOM 7413 O O . ARG F 1 119 ? -45.44936 35.90639 93.51577 1.000 22.40304 153 ARG F O 1
ATOM 7421 N N . LEU F 1 120 ? -44.62214 36.46447 91.48640 1.000 24.03534 154 LEU F N 1
ATOM 7422 C CA . LEU F 1 120 ? -45.49530 35.57168 90.74872 1.000 21.26621 154 LEU F CA 1
ATOM 7423 C C . LEU F 1 120 ? -44.62420 34.59563 89.96932 1.000 21.43928 154 LEU F C 1
ATOM 7424 O O . LEU F 1 120 ? -43.50406 34.92557 89.56432 1.000 19.39486 154 LEU F O 1
ATOM 7429 N N . TYR F 1 121 ? -45.12467 33.38287 89.78804 1.000 18.36154 155 TYR F N 1
ATOM 7430 C CA . TYR F 1 121 ? -44.47841 32.39812 88.93095 1.000 19.92731 155 TYR F CA 1
ATOM 7431 C C . TYR F 1 121 ? -45.48427 31.99364 87.86365 1.000 17.44671 155 TYR F C 1
ATOM 7432 O O . TYR F 1 121 ? -46.53485 31.41438 88.17686 1.000 17.80524 155 TYR F O 1
ATOM 7441 N N . VAL F 1 122 ? -45.16388 32.33931 86.61122 1.000 14.19786 156 VAL F N 1
ATOM 7442 C CA . VAL F 1 122 ? -45.98944 32.04189 85.45142 1.000 13.17777 156 VAL F CA 1
ATOM 7443 C C . VAL F 1 122 ? -45.43403 30.79105 84.80140 1.000 17.55743 156 VAL F C 1
ATOM 7444 O O . VAL F 1 122 ? -44.23860 30.72308 84.48012 1.000 21.24183 156 VAL F O 1
ATOM 7448 N N . THR F 1 123 ? -46.29055 29.80158 84.61127 1.000 17.56338 157 THR F N 1
ATOM 7449 C CA . THR F 1 123 ? -45.95817 28.58457 83.88905 1.000 13.64146 157 THR F CA 1
ATOM 7450 C C . THR F 1 123 ? -46.49957 28.68949 82.47015 1.000 16.63442 157 THR F C 1
ATOM 7451 O O . THR F 1 123 ? -47.72699 28.73194 82.27190 1.000 17.05649 157 THR F O 1
ATOM 7455 N N . ILE F 1 124 ? -45.59458 28.66277 81.49547 1.000 14.03831 158 ILE F N 1
ATOM 7456 C CA . ILE F 1 124 ? -45.91843 28.84154 80.08632 1.000 13.16863 158 ILE F CA 1
ATOM 7457 C C . ILE F 1 124 ? -45.74774 27.49332 79.39776 1.000 15.92730 158 ILE F C 1
ATOM 7458 O O . ILE F 1 124 ? -44.61910 27.09985 79.06054 1.000 16.84744 158 ILE F O 1
ATOM 7463 N N . PRO F 1 125 ? -46.81577 26.74197 79.21470 1.000 14.62656 159 PRO F N 1
ATOM 7464 C CA . PRO F 1 125 ? -46.68936 25.40983 78.61234 1.000 16.80611 159 PRO F CA 1
ATOM 7465 C C . PRO F 1 125 ? -46.75246 25.46815 77.08604 1.000 13.57539 159 PRO F C 1
ATOM 7466 O O . PRO F 1 125 ? -47.67880 26.03493 76.50918 1.000 15.39797 159 PRO F O 1
ATOM 7470 N N . LEU F 1 126 ? -45.78581 24.85449 76.43024 1.000 14.66170 160 LEU F N 1
ATOM 7471 C CA . LEU F 1 126 ? -45.60145 24.87851 74.99240 1.000 15.31393 160 LEU F CA 1
ATOM 7472 C C . LEU F 1 126 ? -45.63399 23.46261 74.44629 1.000 16.10528 160 LEU F C 1
ATOM 7473 O O . LEU F 1 126 ? -45.18545 22.51615 75.09547 1.000 22.88804 160 LEU F O 1
ATOM 7478 N N . GLY F 1 127 ? -46.16469 23.33401 73.23636 1.000 20.49037 161 GLY F N 1
ATOM 7479 C CA . GLY F 1 127 ? -46.08787 22.09619 72.49683 1.000 20.27904 161 GLY F CA 1
ATOM 7480 C C . GLY F 1 127 ? -45.65654 22.39271 71.07367 1.000 22.36302 161 GLY F C 1
ATOM 7481 O O . GLY F 1 127 ? -45.84721 23.49210 70.55985 1.000 22.21760 161 GLY F O 1
ATOM 7482 N N . LEU F 1 128 ? -45.05520 21.39474 70.44435 1.000 19.89781 162 LEU F N 1
ATOM 7483 C CA . LEU F 1 128 ? -44.70084 21.54238 69.03646 1.000 23.31751 162 LEU F CA 1
ATOM 7484 C C . LEU F 1 128 ? -44.38082 20.15974 68.47855 1.000 24.84686 162 LEU F C 1
ATOM 7485 O O . LEU F 1 128 ? -44.27553 19.17986 69.22304 1.000 22.68975 162 LEU F O 1
ATOM 7490 N N . THR F 1 129 ? -44.27539 20.07862 67.15345 1.000 21.29940 163 THR F N 1
ATOM 7491 C CA . THR F 1 129 ? -43.97500 18.82912 66.46655 1.000 20.47631 163 THR F CA 1
ATOM 7492 C C . THR F 1 129 ? -42.68308 19.00238 65.67764 1.000 23.03626 163 THR F C 1
ATOM 7493 O O . THR F 1 129 ? -42.50031 20.01068 64.98461 1.000 20.98661 163 THR F O 1
ATOM 7497 N N . LEU F 1 130 ? -41.76747 18.05044 65.83682 1.000 25.29880 164 LEU F N 1
ATOM 7498 C CA . LEU F 1 130 ? -40.55532 17.97997 65.03332 1.000 25.03980 164 LEU F CA 1
ATOM 7499 C C . LEU F 1 130 ? -40.79879 17.00482 63.88372 1.000 24.68714 164 LEU F C 1
ATOM 7500 O O . LEU F 1 130 ? -41.25834 15.87685 64.11079 1.000 23.20689 164 LEU F O 1
ATOM 7505 N N . ASN F 1 131 ? -40.49596 17.44291 62.66121 1.000 24.05299 165 ASN F N 1
ATOM 7506 C CA . ASN F 1 131 ? -40.64103 16.65635 61.43406 1.000 25.60666 165 ASN F CA 1
ATOM 7507 C C . ASN F 1 131 ? -39.21791 16.44165 60.93195 1.000 29.09971 165 ASN F C 1
ATOM 7508 O O . ASN F 1 131 ? -38.56439 17.37362 60.45304 1.000 29.89773 165 ASN F O 1
ATOM 7513 N N . VAL F 1 132 ? -38.72882 15.23291 61.12794 1.000 23.63166 166 VAL F N 1
ATOM 7514 C CA . VAL F 1 132 ? -37.36185 14.83741 60.86881 1.000 29.42588 166 VAL F CA 1
ATOM 7515 C C . VAL F 1 132 ? -37.31941 14.02740 59.58588 1.000 28.76722 166 VAL F C 1
ATOM 7516 O O . VAL F 1 132 ? -37.82365 12.89582 59.55070 1.000 29.56105 166 VAL F O 1
ATOM 7520 N N . ASN F 1 133 ? -36.67954 14.56420 58.55140 1.000 32.09818 167 ASN F N 1
ATOM 7521 C CA . ASN F 1 133 ? -36.53502 13.81907 57.30415 1.000 35.61839 167 ASN F CA 1
ATOM 7522 C C . ASN F 1 133 ? -35.30166 12.93601 57.45481 1.000 38.06367 167 ASN F C 1
ATOM 7523 O O . ASN F 1 133 ? -34.16170 13.40273 57.34357 1.000 33.94061 167 ASN F O 1
ATOM 7528 N N . MET F 1 134 ? -35.54957 11.64832 57.69252 1.000 31.60759 168 MET F N 1
ATOM 7529 C CA . MET F 1 134 ? -34.51978 10.63299 57.91590 1.000 39.18368 168 MET F CA 1
ATOM 7530 C C . MET F 1 134 ? -34.87212 9.41104 57.07189 1.000 41.75895 168 MET F C 1
ATOM 7531 O O . MET F 1 134 ? -35.50645 8.45990 57.56169 1.000 35.99614 168 MET F O 1
ATOM 7536 N N . PRO F 1 135 ? -34.42196 9.37234 55.81584 1.000 43.62315 169 PRO F N 1
ATOM 7537 C CA . PRO F 1 135 ? -34.92610 8.34285 54.87950 1.000 38.59448 169 PRO F CA 1
ATOM 7538 C C . PRO F 1 135 ? -34.75923 6.90799 55.35299 1.000 38.38901 169 PRO F C 1
ATOM 7539 O O . PRO F 1 135 ? -35.65130 6.08430 55.11004 1.000 36.67629 169 PRO F O 1
ATOM 7543 N N . VAL F 1 136 ? -33.66173 6.57464 56.02484 1.000 36.29984 170 VAL F N 1
ATOM 7544 C CA . VAL F 1 136 ? -33.47264 5.22068 56.53920 1.000 41.53054 170 VAL F CA 1
ATOM 7545 C C . VAL F 1 136 ? -34.68840 4.72517 57.32828 1.000 45.43541 170 VAL F C 1
ATOM 7546 O O . VAL F 1 136 ? -34.84783 3.51558 57.55115 1.000 43.03761 170 VAL F O 1
ATOM 7550 N N . VAL F 1 137 ? -35.54071 5.64743 57.78417 1.000 38.39192 171 VAL F N 1
ATOM 7551 C CA . VAL F 1 137 ? -36.66445 5.26329 58.63558 1.000 36.31987 171 VAL F CA 1
ATOM 7552 C C . VAL F 1 137 ? -37.86160 4.73048 57.83691 1.000 40.84694 171 VAL F C 1
ATOM 7553 O O . VAL F 1 137 ? -38.72748 4.04457 58.40436 1.000 36.89090 171 VAL F O 1
ATOM 7557 N N . GLY F 1 138 ? -37.93617 5.00975 56.53359 1.000 36.93575 172 GLY F N 1
ATOM 7558 C CA . GLY F 1 138 ? -39.06621 4.61031 55.72783 1.000 38.47745 172 GLY F CA 1
ATOM 7559 C C . GLY F 1 138 ? -40.20612 5.61020 55.68332 1.000 41.37932 172 GLY F C 1
ATOM 7560 O O . GLY F 1 138 ? -41.04781 5.53290 54.78617 1.000 49.84676 172 GLY F O 1
ATOM 7561 N N . SER F 1 139 ? -40.25198 6.55096 56.61897 1.000 49.64296 173 SER F N 1
ATOM 7562 C CA . SER F 1 139 ? -41.34311 7.50859 56.71653 1.000 41.20621 173 SER F CA 1
ATOM 7563 C C . SER F 1 139 ? -40.83111 8.78434 57.37301 1.000 33.03549 173 SER F C 1
ATOM 7564 O O . SER F 1 139 ? -39.76879 8.79905 58.00190 1.000 38.89162 173 SER F O 1
ATOM 7567 N N . LEU F 1 140 ? -41.56045 9.87424 57.15770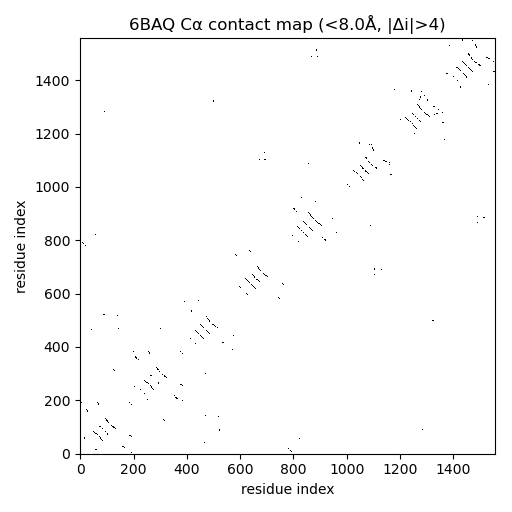 1.000 32.06231 174 LEU F N 1
ATOM 7568 C CA . LEU F 1 140 ? -41.31227 11.10700 57.90185 1.000 35.03333 174 LEU F CA 1
ATOM 7569 C C . LEU F 1 140 ? -41.32026 10.82254 59.39242 1.000 31.67036 174 LEU F C 1
ATOM 7570 O O . LEU F 1 140 ? -42.27244 10.22592 59.90886 1.000 26.31876 174 LEU F O 1
ATOM 7575 N N . LEU F 1 141 ? -40.24554 11.19787 60.08730 1.000 28.83778 175 LEU F N 1
ATOM 7576 C CA . LEU F 1 141 ? -40.15834 10.89632 61.51272 1.000 28.94476 175 LEU F CA 1
ATOM 7577 C C . LEU F 1 141 ? -40.74121 12.07188 62.29935 1.000 23.81146 175 LEU F C 1
ATOM 7578 O O . LEU F 1 141 ? -40.24409 13.19142 62.20786 1.000 23.57074 175 LEU F O 1
ATOM 7583 N N . GLN F 1 142 ? -41.82643 11.83635 63.02507 1.000 22.56301 176 GLN F N 1
ATOM 7584 C CA . GLN F 1 142 ? -42.49738 12.87720 63.80766 1.000 24.34248 176 GLN F CA 1
ATOM 7585 C C . GLN F 1 142 ? -42.35760 12.69899 65.31426 1.000 27.03777 176 GLN F C 1
ATOM 7586 O O . GLN F 1 142 ? -42.61091 11.61110 65.84244 1.000 30.28345 176 GLN F O 1
ATOM 7592 N N . LEU F 1 143 ? -41.95357 13.77566 65.99325 1.000 22.70019 177 LEU F N 1
ATOM 7593 C CA . LEU F 1 143 ? -41.76967 13.80327 67.44362 1.000 24.52609 177 LEU F CA 1
ATOM 7594 C C . LEU F 1 143 ? -42.67123 14.87698 68.06383 1.000 19.84564 177 LEU F C 1
ATOM 7595 O O . LEU F 1 143 ? -42.61994 16.04190 67.66743 1.000 20.11220 177 LEU F O 1
ATOM 7600 N N . ALA F 1 144 ? -43.50013 14.47755 69.02274 1.000 21.91618 178 ALA F N 1
ATOM 7601 C CA . ALA F 1 144 ? -44.31071 15.39028 69.81937 1.000 21.87445 178 ALA F CA 1
ATOM 7602 C C . ALA F 1 144 ? -43.46279 15.88952 70.98218 1.000 24.04208 178 ALA F C 1
ATOM 7603 O O . ALA F 1 144 ? -42.88333 15.07993 71.72030 1.000 26.87768 178 ALA F O 1
ATOM 7605 N N . VAL F 1 145 ? -43.34245 17.21095 71.10078 1.000 18.32625 179 VAL F N 1
ATOM 7606 C CA . VAL F 1 145 ? -42.54638 17.86922 72.11978 1.000 18.39083 179 VAL F CA 1
ATOM 7607 C C . VAL F 1 145 ? -43.45888 18.68605 73.01697 1.000 22.01146 179 VAL F C 1
ATOM 7608 O O . VAL F 1 145 ? -44.37087 19.37925 72.54618 1.000 21.05213 179 VAL F O 1
ATOM 7612 N N . LYS F 1 146 ? -43.20841 18.59714 74.30933 1.000 23.68618 180 LYS F N 1
ATOM 7613 C CA . LYS F 1 146 ? -43.81377 19.48369 75.28525 1.000 20.28327 180 LYS F CA 1
ATOM 7614 C C . LYS F 1 146 ? -42.71630 20.07268 76.15874 1.000 21.46715 180 LYS F C 1
ATOM 7615 O O . LYS F 1 146 ? -41.69818 19.42881 76.43721 1.000 22.99388 180 LYS F O 1
ATOM 7620 N N . LEU F 1 147 ? -42.93455 21.30253 76.59826 1.000 21.87555 181 LEU F N 1
ATOM 7621 C CA . LEU F 1 147 ? -41.94156 21.99973 77.40038 1.000 19.35271 181 LEU F CA 1
ATOM 7622 C C . LEU F 1 147 ? -42.66516 23.11471 78.12939 1.000 19.26470 181 LEU F C 1
ATOM 7623 O O . LEU F 1 147 ? -43.53968 23.74974 77.55672 1.000 17.39805 181 LEU F O 1
ATOM 7628 N N . ASN F 1 148 ? -42.34368 23.31702 79.39460 1.000 17.82522 182 ASN F N 1
ATOM 7629 C CA . ASN F 1 148 ? -42.85069 24.46669 80.12021 1.000 15.18300 182 ASN F CA 1
ATOM 7630 C C . ASN F 1 148 ? -41.69386 25.40910 80.38952 1.000 18.67113 182 ASN F C 1
ATOM 7631 O O . ASN F 1 148 ? -40.57591 24.96946 80.69807 1.000 15.41477 182 ASN F O 1
ATOM 7636 N N . ILE F 1 149 ? -41.96685 26.70344 80.29016 1.000 16.69260 183 ILE F N 1
ATOM 7637 C CA . ILE F 1 149 ? -41.03217 27.72482 80.73659 1.000 16.09350 183 ILE F CA 1
ATOM 7638 C C . ILE F 1 149 ? -41.63093 28.34670 81.98594 1.000 15.51544 183 ILE F C 1
ATOM 7639 O O . ILE F 1 149 ? -42.82480 28.63801 82.00873 1.000 15.16753 183 ILE F O 1
ATOM 7644 N N . THR F 1 150 ? -40.82132 28.55687 83.02050 1.000 15.30460 184 THR F N 1
ATOM 7645 C CA . THR F 1 150 ? -41.26741 29.24204 84.22580 1.000 15.39049 184 THR F CA 1
ATOM 7646 C C . THR F 1 150 ? -40.63566 30.62454 84.27079 1.000 20.85420 184 THR F C 1
ATOM 7647 O O . THR F 1 150 ? -39.41026 30.75637 84.12785 1.000 18.25539 184 THR F O 1
ATOM 7651 N N . ALA F 1 151 ? -41.48148 31.65409 84.41639 1.000 20.50888 185 ALA F N 1
ATOM 7652 C CA . ALA F 1 151 ? -41.04631 33.05029 84.46067 1.000 18.92889 185 ALA F CA 1
ATOM 7653 C C . ALA F 1 151 ? -41.45517 33.64989 85.79733 1.000 19.70337 185 ALA F C 1
ATOM 7654 O O . ALA F 1 151 ? -42.63611 33.61490 86.15613 1.000 19.26413 185 ALA F O 1
ATOM 7656 N N . GLU F 1 152 ? -40.49640 34.16572 86.55964 1.000 19.84807 186 GLU F N 1
ATOM 7657 C CA . GLU F 1 152 ? -40.88315 34.83591 87.79057 1.000 21.68853 186 GLU F CA 1
ATOM 7658 C C . GLU F 1 152 ? -41.01764 36.31813 87.49685 1.000 18.83535 186 GLU F C 1
ATOM 7659 O O . GLU F 1 152 ? -40.14367 36.93222 86.87276 1.000 18.57967 186 GLU F O 1
ATOM 7665 N N . VAL F 1 153 ? -42.11632 36.87422 87.96575 1.000 22.58920 187 VAL F N 1
ATOM 7666 C CA . VAL F 1 153 ? -42.48086 38.26195 87.76054 1.000 19.46062 187 VAL F CA 1
ATOM 7667 C C . VAL F 1 153 ? -42.40331 38.93964 89.11656 1.000 19.56752 187 VAL F C 1
ATOM 7668 O O . VAL F 1 153 ? -42.89874 38.40069 90.11805 1.000 21.39993 187 VAL F O 1
ATOM 7672 N N . LEU F 1 154 ? -41.72085 40.08369 89.14885 1.000 25.61942 188 LEU F N 1
ATOM 7673 C CA . LEU F 1 154 ? -41.44664 40.88385 90.33434 1.000 31.37428 188 LEU F CA 1
ATOM 7674 C C . LEU F 1 154 ? -41.98393 42.29633 90.10628 1.000 25.68247 188 LEU F C 1
ATOM 7675 O O . LEU F 1 154 ? -42.07857 42.75858 88.96824 1.000 26.02128 188 LEU F O 1
ATOM 7680 N N . ALA F 1 155 ? -42.24352 43.02480 91.18722 1.000 22.97765 189 ALA F N 1
ATOM 7681 C CA . ALA F 1 155 ? -42.58103 44.44144 91.09176 1.000 29.83781 189 ALA F CA 1
ATOM 7682 C C . ALA F 1 155 ? -41.42410 45.28786 91.59647 1.000 28.82586 189 ALA F C 1
ATOM 7683 O O . ALA F 1 155 ? -40.80377 44.94496 92.59973 1.000 34.68818 189 ALA F O 1
ATOM 7685 N N . VAL F 1 156 ? -41.09986 46.36706 90.88133 1.000 33.13470 190 VAL F N 1
ATOM 7686 C CA . VAL F 1 156 ? -39.98625 47.23572 91.27452 1.000 37.29097 190 VAL F CA 1
ATOM 7687 C C . VAL F 1 156 ? -40.25497 48.66964 90.82727 1.000 41.17489 190 VAL F C 1
ATOM 7688 O O . VAL F 1 156 ? -40.84422 48.90724 89.77153 1.000 38.69171 190 VAL F O 1
ATOM 7692 N N . LYS F 1 157 ? -39.76673 49.63612 91.61258 1.000 51.22394 191 LYS F N 1
ATOM 7693 C CA . LYS F 1 157 ? -39.92566 51.05676 91.29603 1.000 50.98950 191 LYS F CA 1
ATOM 7694 C C . LYS F 1 157 ? -38.69347 51.57391 90.56687 1.000 47.45320 191 LYS F C 1
ATOM 7695 O O . LYS F 1 157 ? -37.56779 51.16325 90.86021 1.000 50.46368 191 LYS F O 1
ATOM 7697 N N . ASP F 1 158 ? -38.90967 52.46673 89.60719 1.000 57.13210 192 ASP F N 1
ATOM 7698 C CA . ASP F 1 158 ? -37.80502 53.01850 88.83610 1.000 57.27144 192 ASP F CA 1
ATOM 7699 C C . ASP F 1 158 ? -37.17847 54.20424 89.56917 1.000 56.69590 192 ASP F C 1
ATOM 7700 O O . ASP F 1 158 ? -37.64906 54.63463 90.62403 1.000 55.46921 192 ASP F O 1
ATOM 7705 N N . ASN F 1 159 ? -36.08054 54.72183 89.00204 1.000 68.87007 193 ASN F N 1
ATOM 7706 C CA . ASN F 1 159 ? -35.37222 55.82792 89.64083 1.000 68.38633 193 ASN F CA 1
ATOM 7707 C C . ASN F 1 159 ? -36.24756 57.06490 89.75565 1.000 63.00735 193 ASN F C 1
ATOM 7708 O O . ASN F 1 159 ? -35.95575 57.94295 90.57539 1.000 65.31671 193 ASN F O 1
ATOM 7710 N N . GLN F 1 160 ? -37.32505 57.13600 88.97774 1.000 53.95808 194 GLN F N 1
ATOM 7711 C CA . GLN F 1 160 ? -38.28332 58.22354 89.05442 1.000 53.56926 194 GLN F CA 1
ATOM 7712 C C . GLN F 1 160 ? -39.48502 57.87879 89.91787 1.000 52.97281 194 GLN F C 1
ATOM 7713 O O . GLN F 1 160 ? -40.44043 58.65357 89.96025 1.000 47.93705 194 GLN F O 1
ATOM 7715 N N . GLY F 1 161 ? -39.48271 56.72072 90.57259 1.000 57.41556 195 GLY F N 1
ATOM 7716 C CA . GLY F 1 161 ? -40.60587 56.31757 91.39417 1.000 61.54208 195 GLY F CA 1
ATOM 7717 C C . GLY F 1 161 ? -41.74657 55.60450 90.68001 1.000 59.44750 195 GLY F C 1
ATOM 7718 O O . GLY F 1 161 ? -42.72544 55.22559 91.34151 1.000 53.29012 195 GLY F O 1
ATOM 7719 N N . ARG F 1 162 ? -41.67821 55.42951 89.35964 1.000 56.90067 196 ARG F N 1
ATOM 7720 C CA . ARG F 1 162 ? -42.72197 54.70263 88.64603 1.000 58.04272 196 ARG F CA 1
ATOM 7721 C C . ARG F 1 162 ? -42.53675 53.19314 88.83556 1.000 58.10847 196 ARG F C 1
ATOM 7722 O O . ARG F 1 162 ? -41.41640 52.66893 88.75345 1.000 51.60496 196 ARG F O 1
ATOM 7724 N N . ILE F 1 163 ? -43.65058 52.49088 89.09610 1.000 46.17551 197 ILE F N 1
ATOM 7725 C CA . ILE F 1 163 ? -43.61914 51.06310 89.40363 1.000 45.41765 197 ILE F CA 1
ATOM 7726 C C . ILE F 1 163 ? -43.83533 50.23299 88.13893 1.000 45.67744 197 ILE F C 1
ATOM 7727 O O . ILE F 1 163 ? -44.65836 50.57140 87.27862 1.000 41.37300 197 ILE F O 1
ATOM 7732 N N . HIS F 1 164 ? -43.11467 49.11552 88.04475 1.000 46.00940 198 HIS F N 1
ATOM 7733 C CA . HIS F 1 164 ? -43.13215 48.25872 86.86907 1.000 43.39579 198 HIS F CA 1
ATOM 7734 C C . HIS F 1 164 ? -43.15338 46.79385 87.28314 1.000 31.86099 198 HIS F C 1
ATOM 7735 O O . HIS F 1 164 ? -42.67741 46.42987 88.36386 1.000 31.38993 198 HIS F O 1
ATOM 7742 N N . LEU F 1 165 ? -43.71761 45.95484 86.41089 1.000 30.78405 199 LEU F N 1
ATOM 7743 C CA . LEU F 1 165 ? -43.55784 44.50322 86.50415 1.000 24.74454 199 LEU F CA 1
ATOM 7744 C C . LEU F 1 165 ? -42.37250 44.07354 85.64711 1.000 26.40909 199 LEU F C 1
ATOM 7745 O O . LEU F 1 165 ? -42.23313 44.52836 84.50425 1.000 21.28779 199 LEU F O 1
ATOM 7750 N N . VAL F 1 166 ? -41.47984 43.25566 86.21877 1.000 20.72514 200 VAL F N 1
ATOM 7751 C CA . VAL F 1 166 ? -40.26309 42.88208 85.51380 1.000 17.96716 200 VAL F CA 1
ATOM 7752 C C . VAL F 1 166 ? -40.00501 41.39300 85.62108 1.000 20.86204 200 VAL F C 1
ATOM 7753 O O . VAL F 1 166 ? -40.37311 40.73136 86.60013 1.000 21.35001 200 VAL F O 1
ATOM 7757 N N . LEU F 1 167 ? -39.29653 40.88861 84.61482 1.000 20.81884 201 LEU F N 1
ATOM 7758 C CA . LEU F 1 167 ? -38.90420 39.49430 84.56567 1.000 21.37645 201 LEU F CA 1
ATOM 7759 C C . LEU F 1 167 ? -37.71995 39.24932 85.49473 1.000 20.58087 201 LEU F C 1
ATOM 7760 O O . LEU F 1 167 ? -36.69411 39.92245 85.39990 1.000 20.94948 201 LEU F O 1
ATOM 7765 N N . GLY F 1 168 ? -37.88079 38.30537 86.40894 1.000 18.87091 202 GLY F N 1
ATOM 7766 C CA . GLY F 1 168 ? -36.78244 37.85698 87.22183 1.000 18.39779 202 GLY F CA 1
ATOM 7767 C C . GLY F 1 168 ? -36.16634 36.61505 86.62477 1.000 22.61975 202 GLY F C 1
ATOM 7768 O O . GLY F 1 168 ? -35.73003 36.61076 85.47335 1.000 22.39596 202 GLY F O 1
ATOM 7769 N N . ASP F 1 169 ? -36.15737 35.52862 87.37888 1.000 20.76833 203 ASP F N 1
ATOM 7770 C CA . ASP F 1 169 ? -35.68534 34.29242 86.79779 1.000 19.50427 203 ASP F CA 1
ATOM 7771 C C . ASP F 1 169 ? -36.62640 33.91534 85.65967 1.000 22.08865 203 ASP F C 1
ATOM 7772 O O . ASP F 1 169 ? -37.83973 34.13695 85.73373 1.000 25.98463 203 ASP F O 1
ATOM 7777 N N . CYS F 1 170 ? -36.06087 33.40941 84.57485 1.000 19.67280 204 CYS F N 1
ATOM 7778 C CA . CYS F 1 170 ? -36.86773 32.86331 83.49598 1.000 19.41041 204 CYS F CA 1
ATOM 7779 C C . CYS F 1 170 ? -36.10096 31.67796 82.93919 1.000 23.67774 204 CYS F C 1
ATOM 7780 O O . CYS F 1 170 ? -35.00151 31.86611 82.40745 1.000 20.79165 204 CYS F O 1
ATOM 7783 N N . THR F 1 171 ? -36.68869 30.48136 83.01802 1.000 18.39723 205 THR F N 1
ATOM 7784 C CA . THR F 1 171 ? -35.95028 29.28388 82.62623 1.000 25.46900 205 THR F CA 1
ATOM 7785 C C . THR F 1 171 ? -36.93087 28.12637 82.46617 1.000 21.48358 205 THR F C 1
ATOM 7786 O O . THR F 1 171 ? -38.04039 28.15767 83.00003 1.000 16.88175 205 THR F O 1
ATOM 7790 N N . HIS F 1 172 ? -36.50481 27.09373 81.73854 1.000 21.63562 206 HIS F N 1
ATOM 7791 C CA . HIS F 1 172 ? -37.39957 25.95601 81.52712 1.000 25.04264 206 HIS F CA 1
ATOM 7792 C C . HIS F 1 172 ? -37.55950 25.14638 82.81015 1.000 19.75676 206 HIS F C 1
ATOM 7793 O O . HIS F 1 172 ? -36.69059 25.13483 83.67857 1.000 29.39613 206 HIS F O 1
ATOM 7800 N N . SER F 1 173 ? -38.70012 24.50841 82.94338 1.000 18.73406 207 SER F N 1
ATOM 7801 C CA . SER F 1 173 ? -39.00417 23.73510 84.15092 1.000 23.91201 207 SER F CA 1
ATOM 7802 C C . SER F 1 173 ? -38.29081 22.39373 84.11121 1.000 27.10385 207 SER F C 1
ATOM 7803 O O . SER F 1 173 ? -38.50646 21.61571 83.17306 1.000 27.25048 207 SER F O 1
ATOM 7806 N N . PRO F 1 174 ? -37.48130 22.06121 85.10318 1.000 32.96186 208 PRO F N 1
ATOM 7807 C CA . PRO F 1 174 ? -36.84156 20.73879 85.10061 1.000 29.78066 208 PRO F CA 1
ATOM 7808 C C . PRO F 1 174 ? -37.88629 19.64383 84.92698 1.000 27.23434 208 PRO F C 1
ATOM 7809 O O . PRO F 1 174 ? -38.97284 19.69142 85.50850 1.000 25.05255 208 PRO F O 1
ATOM 7813 N N . GLY F 1 175 ? -37.57816 18.68265 84.06040 1.000 31.60464 209 GLY F N 1
ATOM 7814 C CA . GLY F 1 175 ? -38.45846 17.53806 83.90858 1.000 33.66888 209 GLY F CA 1
ATOM 7815 C C . GLY F 1 175 ? -39.77893 17.79891 83.22244 1.000 35.65825 209 GLY F C 1
ATOM 7816 O O . GLY F 1 175 ? -40.65500 16.92231 83.24908 1.000 37.06208 209 GLY F O 1
ATOM 7817 N N . SER F 1 176 ? -39.96931 18.97659 82.61944 1.000 25.44199 210 SER F N 1
ATOM 7818 C CA . SER F 1 176 ? -41.17741 19.21764 81.84507 1.000 24.01593 210 SER F CA 1
ATOM 7819 C C . SER F 1 176 ? -40.97928 18.94130 80.36301 1.000 23.60122 210 SER F C 1
ATOM 7820 O O . SER F 1 176 ? -41.96527 18.88941 79.62487 1.000 21.13517 210 SER F O 1
ATOM 7823 N N . LEU F 1 177 ? -39.74129 18.76033 79.91635 1.000 18.79458 211 LEU F N 1
ATOM 7824 C CA . LEU F 1 177 ? -39.49425 18.38243 78.53596 1.000 19.66128 211 LEU F CA 1
ATOM 7825 C C . LEU F 1 177 ? -39.97966 16.96123 78.27636 1.000 21.15895 211 LEU F C 1
ATOM 7826 O O . LEU F 1 177 ? -39.56350 16.02343 78.95037 1.000 20.94975 211 LEU F O 1
ATOM 7831 N N . LYS F 1 178 ? -40.85486 16.79662 77.30139 1.000 21.51802 212 LYS F N 1
ATOM 7832 C CA . LYS F 1 178 ? -41.29846 15.47252 76.89821 1.000 23.64643 212 LYS F CA 1
ATOM 7833 C C . LYS F 1 178 ? -41.20283 15.33279 75.39214 1.000 25.17081 212 LYS F C 1
ATOM 7834 O O . LYS F 1 178 ? -41.67431 16.19942 74.64956 1.000 25.65529 212 LYS F O 1
ATOM 7840 N N . ILE F 1 179 ? -40.52216 14.27755 74.95779 1.000 24.51817 213 ILE F N 1
ATOM 7841 C CA . ILE F 1 179 ? -40.32917 13.98146 73.55036 1.000 24.64337 213 ILE F CA 1
ATOM 7842 C C . ILE F 1 179 ? -40.83731 12.58068 73.27833 1.000 24.92276 213 ILE F C 1
ATOM 7843 O O . ILE F 1 179 ? -40.36246 11.62014 73.88815 1.000 25.29683 213 ILE F O 1
ATOM 7848 N N . SER F 1 180 ? -41.80641 12.45629 72.38539 1.000 26.56804 214 SER F N 1
ATOM 7849 C CA . SER F 1 180 ? -42.35705 11.14578 72.08640 1.000 30.93559 214 SER F CA 1
ATOM 7850 C C . SER F 1 180 ? -42.45246 10.94744 70.58073 1.000 33.63640 214 SER F C 1
ATOM 7851 O O . SER F 1 180 ? -42.96612 11.80943 69.87145 1.000 29.03342 214 SER F O 1
ATOM 7854 N N . LEU F 1 181 ? -41.94601 9.80659 70.10498 1.000 40.13319 215 LEU F N 1
ATOM 7855 C CA . LEU F 1 181 ? -41.97778 9.45697 68.69059 1.000 35.01246 215 LEU F CA 1
ATOM 7856 C C . LEU F 1 181 ? -43.37081 8.98127 68.31615 1.000 30.13114 215 LEU F C 1
ATOM 7857 O O . LEU F 1 181 ? -43.89226 8.05173 68.92377 1.000 30.75134 215 LEU F O 1
ATOM 7862 N N . LEU F 1 182 ? -43.94987 9.56245 67.27911 1.000 35.60538 216 LEU F N 1
ATOM 7863 C CA . LEU F 1 182 ? -45.32741 9.22852 66.93735 1.000 41.83684 216 LEU F CA 1
ATOM 7864 C C . LEU F 1 182 ? -45.31154 7.96280 66.09083 1.000 49.82096 216 LEU F C 1
ATOM 7865 O O . LEU F 1 182 ? -44.83347 7.96997 64.94945 1.000 50.02699 216 LEU F O 1
ATOM 7870 N N . ASN F 1 183 ? -45.77597 6.86202 66.67824 1.000 41.38782 217 ASN F N 1
ATOM 7871 C CA . ASN F 1 183 ? -45.79942 5.56155 66.03282 1.000 45.79617 217 ASN F CA 1
ATOM 7872 C C . ASN F 1 183 ? -47.18237 4.93000 66.14759 1.000 47.17553 217 ASN F C 1
ATOM 7873 O O . ASN F 1 183 ? -47.31492 3.73041 66.40544 1.000 53.50054 217 ASN F O 1
ATOM 7878 N N . GLY F 1 184 ? -48.23640 5.70870 65.92640 1.000 50.85821 218 GLY F N 1
ATOM 7879 C CA . GLY F 1 184 ? -49.58128 5.15004 66.03022 1.000 50.81710 218 GLY F CA 1
ATOM 7880 C C . GLY F 1 184 ? -49.94086 4.79949 67.46990 1.000 52.50205 218 GLY F C 1
ATOM 7881 O O . GLY F 1 184 ? -49.70951 5.57640 68.40297 1.000 49.24742 218 GLY F O 1
ATOM 7882 N N . VAL F 1 185 ? -50.50864 3.60178 67.65826 1.000 57.44349 219 VAL F N 1
ATOM 7883 C CA . VAL F 1 185 ? -50.90039 3.11878 68.98420 1.000 61.10706 219 VAL F CA 1
ATOM 7884 C C . VAL F 1 185 ? -49.76627 2.41157 69.71663 1.000 61.65080 219 VAL F C 1
ATOM 7885 O O . VAL F 1 185 ? -49.88150 2.15931 70.92648 1.000 66.68098 219 VAL F O 1
ATOM 7889 N N . THR F 1 186 ? -48.66483 2.10602 69.03609 1.000 61.94658 220 THR F N 1
ATOM 7890 C CA . THR F 1 186 ? -47.58410 1.32425 69.62351 1.000 69.76026 220 THR F CA 1
ATOM 7891 C C . THR F 1 186 ? -46.43629 2.23601 70.03922 1.000 61.09240 220 THR F C 1
ATOM 7892 O O . THR F 1 186 ? -45.82162 2.86908 69.16760 1.000 56.79225 220 THR F O 1
ATOM 7896 N N . PRO F 1 187 ? -46.12168 2.35867 71.32971 1.000 59.98661 221 PRO F N 1
ATOM 7897 C CA . PRO F 1 187 ? -44.99784 3.21141 71.73306 1.000 54.90402 221 PRO F CA 1
ATOM 7898 C C . PRO F 1 187 ? -43.66737 2.63776 71.26820 1.000 54.91138 221 PRO F C 1
ATOM 7899 O O . PRO F 1 187 ? -43.51324 1.43355 71.05609 1.000 54.04195 221 PRO F O 1
ATOM 7903 N N . VAL F 1 188 ? -42.68639 3.53185 71.15451 1.000 50.42246 222 VAL F N 1
ATOM 7904 C CA . VAL F 1 188 ? -41.34944 3.20712 70.66814 1.000 53.06353 222 VAL F CA 1
ATOM 7905 C C . VAL F 1 188 ? -40.40352 3.02152 71.84835 1.000 52.22218 222 VAL F C 1
ATOM 7906 O O . VAL F 1 188 ? -40.40806 3.82279 72.79096 1.000 51.12320 222 VAL F O 1
ATOM 7910 N N . GLN F 1 189 ? -39.59200 1.96405 71.79633 1.000 49.85961 223 GLN F N 1
ATOM 7911 C CA . GLN F 1 189 ? -38.72426 1.58604 72.90421 1.000 47.25895 223 GLN F CA 1
ATOM 7912 C C . GLN F 1 189 ? -37.35505 1.21440 72.35201 1.000 52.68217 223 GLN F C 1
ATOM 7913 O O . GLN F 1 189 ? -37.25288 0.38475 71.43842 1.000 54.76549 223 GLN F O 1
ATOM 7915 N N . SER F 1 190 ? -36.30678 1.76071 72.97586 1.000 48.57908 224 SER F N 1
ATOM 7916 C CA . SER F 1 190 ? -34.91971 1.55747 72.55937 1.000 46.86633 224 SER F CA 1
ATOM 7917 C C . SER F 1 190 ? -34.74975 1.66933 71.04980 1.000 48.06023 224 SER F C 1
ATOM 7918 O O . SER F 1 190 ? -34.00468 0.90783 70.43762 1.000 51.63610 224 SER F O 1
ATOM 7921 N N . PHE F 1 191 ? -35.39373 2.66119 70.45006 1.000 50.32288 225 PHE F N 1
ATOM 7922 C CA . PHE F 1 191 ? -35.15000 3.00078 69.05609 1.000 51.16494 225 PHE F CA 1
ATOM 7923 C C . PHE F 1 191 ? -34.87016 4.49668 68.97358 1.000 48.59277 225 PHE F C 1
ATOM 7924 O O . PHE F 1 191 ? -35.72867 5.31087 69.33328 1.000 49.37459 225 PHE F O 1
ATOM 7932 N N . LEU F 1 192 ? -33.66015 4.85474 68.53407 1.000 46.77023 226 LEU F N 1
ATOM 7933 C CA . LEU F 1 192 ? -33.27079 6.25317 68.28421 1.000 45.10059 226 LEU F CA 1
ATOM 7934 C C . LEU F 1 192 ? -33.18605 7.06822 69.57547 1.000 42.78233 226 LEU F C 1
ATOM 7935 O O . LEU F 1 192 ? -33.46431 8.26860 69.58345 1.000 45.31571 226 LEU F O 1
ATOM 7940 N N . ASP F 1 193 ? -32.75239 6.42581 70.66379 1.000 44.20879 227 ASP F N 1
ATOM 7941 C CA . ASP F 1 193 ? -32.52817 7.15706 71.90777 1.000 39.20949 227 ASP F CA 1
ATOM 7942 C C . ASP F 1 193 ? -31.45332 8.21150 71.70867 1.000 37.46119 227 ASP F C 1
ATOM 7943 O O . ASP F 1 193 ? -31.41560 9.21891 72.42118 1.000 38.18771 227 ASP F O 1
ATOM 7948 N N . ASN F 1 194 ? -30.55814 7.98236 70.75944 1.000 29.59890 228 ASN F N 1
ATOM 7949 C CA . ASN F 1 194 ? -29.50844 8.95152 70.49497 1.000 36.76605 228 ASN F CA 1
ATOM 7950 C C . ASN F 1 194 ? -30.08906 10.29374 70.06014 1.000 35.20495 228 ASN F C 1
ATOM 7951 O O . ASN F 1 194 ? -29.64049 11.36094 70.51808 1.000 38.74782 228 ASN F O 1
ATOM 7956 N N . LEU F 1 195 ? -31.12595 10.26079 69.22162 1.000 38.07936 229 LEU F N 1
ATOM 7957 C CA . LEU F 1 195 ? -31.73285 11.49896 68.74951 1.000 34.34067 229 LEU F CA 1
ATOM 7958 C C . LEU F 1 195 ? -32.39385 12.24588 69.90096 1.000 32.83678 229 LEU F C 1
ATOM 7959 O O . LEU F 1 195 ? -32.14816 13.44142 70.10649 1.000 29.89708 229 LEU F O 1
ATOM 7964 N N . THR F 1 196 ? -33.18578 11.52978 70.70053 1.000 27.34312 230 THR F N 1
ATOM 7965 C CA . THR F 1 196 ? -33.82477 12.13140 71.86230 1.000 27.71142 230 THR F CA 1
ATOM 7966 C C . THR F 1 196 ? -32.79872 12.69293 72.84922 1.000 32.25056 230 THR F C 1
ATOM 7967 O O . THR F 1 196 ? -33.03770 13.73371 73.47499 1.000 27.82083 230 THR F O 1
ATOM 7971 N N . GLY F 1 197 ? -31.65000 12.02365 73.01059 1.000 26.21079 231 GLY F N 1
ATOM 7972 C CA . GLY F 1 197 ? -30.63082 12.55040 73.90903 1.000 20.58757 231 GLY F CA 1
ATOM 7973 C C . GLY F 1 197 ? -30.09764 13.88541 73.43649 1.000 26.14044 231 GLY F C 1
ATOM 7974 O O . GLY F 1 197 ? -29.97881 14.84663 74.21092 1.000 29.62654 231 GLY F O 1
ATOM 7975 N N . ILE F 1 198 ? -29.76374 13.96620 72.14998 1.000 25.67681 232 ILE F N 1
ATOM 7976 C CA . ILE F 1 198 ? -29.31651 15.24559 71.60286 1.000 32.37044 232 ILE F CA 1
ATOM 7977 C C . ILE F 1 198 ? -30.39351 16.31407 71.78971 1.000 29.23364 232 ILE F C 1
ATOM 7978 O O . ILE F 1 198 ? -30.12596 17.43602 72.25617 1.000 29.30075 232 ILE F O 1
ATOM 7983 N N . LEU F 1 199 ? -31.63074 15.98105 71.41102 1.000 27.29351 233 LEU F N 1
ATOM 7984 C CA . LEU F 1 199 ? -32.70736 16.96289 71.50135 1.000 31.89280 233 LEU F CA 1
ATOM 7985 C C . LEU F 1 199 ? -32.87394 17.44387 72.93440 1.000 28.96983 233 LEU F C 1
ATOM 7986 O O . LEU F 1 199 ? -32.92104 18.64893 73.19135 1.000 22.16490 233 LEU F O 1
ATOM 7991 N N . THR F 1 200 ? -32.88213 16.51307 73.89148 1.000 26.20321 234 THR F N 1
ATOM 7992 C CA . THR F 1 200 ? -32.98536 16.89844 75.28951 1.000 29.83459 234 THR F CA 1
ATOM 7993 C C . THR F 1 200 ? -31.89212 17.89181 75.64593 1.000 27.46758 234 THR F C 1
ATOM 7994 O O . THR F 1 200 ? -32.11857 18.81811 76.43326 1.000 23.24599 234 THR F O 1
ATOM 7998 N N . LYS F 1 201 ? -30.70922 17.73705 75.05521 1.000 30.15805 235 LYS F N 1
ATOM 7999 C CA . LYS F 1 201 ? -29.65556 18.66605 75.43300 1.000 30.56291 235 LYS F CA 1
ATOM 8000 C C . LYS F 1 201 ? -29.85657 20.04408 74.82340 1.000 34.54498 235 LYS F C 1
ATOM 8001 O O . LYS F 1 201 ? -29.42153 21.04942 75.40411 1.000 34.50213 235 LYS F O 1
ATOM 8007 N N . VAL F 1 202 ? -30.50401 20.12437 73.67019 1.000 27.82327 236 VAL F N 1
ATOM 8008 C CA . VAL F 1 202 ? -30.46884 21.35213 72.89087 1.000 28.57289 236 VAL F CA 1
ATOM 8009 C C . VAL F 1 202 ? -31.76406 22.14336 72.99207 1.000 26.04464 236 VAL F C 1
ATOM 8010 O O . VAL F 1 202 ? -31.75095 23.36885 73.08295 1.000 28.93806 236 VAL F O 1
ATOM 8014 N N . LEU F 1 203 ? -32.88289 21.45322 72.98306 1.000 23.97540 237 LEU F N 1
ATOM 8015 C CA . LEU F 1 203 ? -34.15292 22.09014 72.65150 1.000 27.49987 237 LEU F CA 1
ATOM 8016 C C . LEU F 1 203 ? -34.64811 23.02951 73.75488 1.000 27.00608 237 LEU F C 1
ATOM 8017 O O . LEU F 1 203 ? -35.08479 24.15471 73.44097 1.000 26.67612 237 LEU F O 1
ATOM 8022 N N . PRO F 1 204 ? -34.61165 22.65498 75.03527 1.000 27.12903 238 PRO F N 1
ATOM 8023 C CA . PRO F 1 204 ? -35.11586 23.57308 76.08624 1.000 29.05574 238 PRO F CA 1
ATOM 8024 C C . PRO F 1 204 ? -34.41095 24.92156 76.12016 1.000 29.74762 238 PRO F C 1
ATOM 8025 O O . PRO F 1 204 ? -35.05406 25.95648 76.34224 1.000 22.67303 238 PRO F O 1
ATOM 8029 N N . GLU F 1 205 ? -33.09722 24.92429 75.91328 1.000 26.55307 239 GLU F N 1
ATOM 8030 C CA . GLU F 1 205 ? -32.31926 26.15146 75.95333 1.000 26.81783 239 GLU F CA 1
ATOM 8031 C C . GLU F 1 205 ? -32.66155 27.08303 74.78788 1.000 28.04956 239 GLU F C 1
ATOM 8032 O O . GLU F 1 205 ? -32.83988 28.29619 74.98304 1.000 22.13234 239 GLU F O 1
ATOM 8038 N N . LEU F 1 206 ? -32.77634 26.53361 73.57368 1.000 24.85130 240 LEU F N 1
ATOM 8039 C CA . LEU F 1 206 ? -33.20876 27.33970 72.43306 1.000 24.93957 240 LEU F CA 1
ATOM 8040 C C . LEU F 1 206 ? -34.58905 27.92669 72.69302 1.000 24.11587 240 LEU F C 1
ATOM 8041 O O . LEU F 1 206 ? -34.83696 29.12374 72.46256 1.000 23.58583 240 LEU F O 1
ATOM 8046 N N . ILE F 1 207 ? -35.52148 27.08046 73.14147 1.000 22.07203 241 ILE F N 1
ATOM 8047 C CA . ILE F 1 207 ? -36.87568 27.57025 73.36531 1.000 20.89228 241 ILE F CA 1
ATOM 8048 C C . ILE F 1 207 ? -36.88511 28.66883 74.43002 1.000 20.66853 241 ILE F C 1
ATOM 8049 O O . ILE F 1 207 ? -37.50696 29.71377 74.24017 1.000 20.74364 241 ILE F O 1
ATOM 8054 N N . GLN F 1 208 ? -36.15028 28.49035 75.52951 1.000 20.75016 242 GLN F N 1
ATOM 8055 C CA . GLN F 1 208 ? -36.22728 29.48189 76.60455 1.000 23.15049 242 GLN F CA 1
ATOM 8056 C C . GLN F 1 208 ? -35.53283 30.77259 76.21367 1.000 20.22201 242 GLN F C 1
ATOM 8057 O O . GLN F 1 208 ? -36.01303 31.86448 76.55026 1.000 15.25846 242 GLN F O 1
ATOM 8063 N N . GLY F 1 209 ? -34.42607 30.66533 75.47205 1.000 20.15596 243 GLY F N 1
ATOM 8064 C CA . GLY F 1 209 ? -33.77932 31.83783 74.93268 1.000 19.79814 243 GLY F CA 1
ATOM 8065 C C . GLY F 1 209 ? -34.65533 32.59864 73.97040 1.000 23.54225 243 GLY F C 1
ATOM 8066 O O . GLY F 1 209 ? -34.50655 33.81338 73.84133 1.000 25.98021 243 GLY F O 1
ATOM 8067 N N . LYS F 1 210 ? -35.60899 31.92745 73.33321 1.000 24.31202 244 LYS F N 1
ATOM 8068 C CA . LYS F 1 210 ? -36.56957 32.70366 72.55978 1.000 22.87800 244 LYS F CA 1
ATOM 8069 C C . LYS F 1 210 ? -37.71159 33.24601 73.41348 1.000 19.43638 244 LYS F C 1
ATOM 8070 O O . LYS F 1 210 ? -38.11859 34.39588 73.23603 1.000 20.92961 244 LYS F O 1
ATOM 8076 N N . VAL F 1 211 ? -38.24183 32.45091 74.34317 1.000 19.52153 245 VAL F N 1
ATOM 8077 C CA . VAL F 1 211 ? -39.48788 32.82801 75.01197 1.000 17.38145 245 VAL F CA 1
ATOM 8078 C C . VAL F 1 211 ? -39.25362 33.89222 76.07910 1.000 16.52043 245 VAL F C 1
ATOM 8079 O O . VAL F 1 211 ? -40.03886 34.83140 76.21300 1.000 15.60086 245 VAL F O 1
ATOM 8083 N N . CYS F 1 212 ? -38.16088 33.78439 76.83126 1.000 19.10347 246 CYS F N 1
ATOM 8084 C CA . CYS F 1 212 ? -37.91574 34.71036 77.93316 1.000 17.58200 246 CYS F CA 1
ATOM 8085 C C . CYS F 1 212 ? -37.74925 36.15972 77.48005 1.000 17.40462 246 CYS F C 1
ATOM 8086 O O . CYS F 1 212 ? -38.38382 37.04019 78.08220 1.000 20.99073 246 CYS F O 1
ATOM 8089 N N . PRO F 1 213 ? -36.96899 36.48452 76.43579 1.000 17.11087 247 PRO F N 1
ATOM 8090 C CA . PRO F 1 213 ? -36.90790 37.90109 76.00027 1.000 17.21869 247 PRO F CA 1
ATOM 8091 C C . PRO F 1 213 ? -38.25429 38.43633 75.56405 1.000 19.45488 247 PRO F C 1
ATOM 8092 O O . PRO F 1 213 ? -38.62671 39.58992 75.84416 1.000 20.60882 247 PRO F O 1
ATOM 8096 N N . LEU F 1 214 ? -39.00748 37.58884 74.88322 1.000 18.75452 248 LEU F N 1
ATOM 8097 C CA . LEU F 1 214 ? -40.34636 37.95348 74.46731 1.000 15.18263 248 LEU F CA 1
ATOM 8098 C C . LEU F 1 214 ? -41.21360 38.26159 75.68531 1.000 17.52840 248 LEU F C 1
ATOM 8099 O O . LEU F 1 214 ? -41.94553 39.26005 75.71307 1.000 19.06025 248 LEU F O 1
ATOM 8104 N N . VAL F 1 215 ? -41.12389 37.43064 76.72661 1.000 17.06463 249 VAL F N 1
ATOM 8105 C CA . VAL F 1 215 ? -41.90639 37.71982 77.93145 1.000 23.48653 249 VAL F CA 1
ATOM 8106 C C . VAL F 1 215 ? -41.50024 39.06035 78.53110 1.000 18.62906 249 VAL F C 1
ATOM 8107 O O . VAL F 1 215 ? -42.34052 39.82733 79.00933 1.000 16.57480 249 VAL F O 1
ATOM 8111 N N . ASN F 1 216 ? -40.20149 39.33417 78.56695 1.000 22.20124 250 ASN F N 1
ATOM 8112 C CA . ASN F 1 216 ? -39.72676 40.59159 79.12865 1.000 24.32075 250 ASN F CA 1
ATOM 8113 C C . ASN F 1 216 ? -40.35751 41.77490 78.39591 1.000 24.58179 250 ASN F C 1
ATOM 8114 O O . ASN F 1 216 ? -40.95109 42.67957 79.01707 1.000 23.45146 250 ASN F O 1
ATOM 8119 N N . GLY F 1 217 ? -40.27255 41.76280 77.06024 1.000 20.60008 251 GLY F N 1
ATOM 8120 C CA . GLY F 1 217 ? -40.87714 42.84595 76.29398 1.000 20.90618 251 GLY F CA 1
ATOM 8121 C C . GLY F 1 217 ? -42.36824 42.98480 76.54678 1.000 23.85813 251 GLY F C 1
ATOM 8122 O O . GLY F 1 217 ? -42.88217 44.09967 76.73285 1.000 27.83547 251 GLY F O 1
ATOM 8123 N N . ILE F 1 218 ? -43.08216 41.85523 76.57679 1.000 19.70056 252 ILE F N 1
ATOM 8124 C CA . ILE F 1 218 ? -44.52044 41.89369 76.82675 1.000 20.50454 252 ILE F CA 1
ATOM 8125 C C . ILE F 1 218 ? -44.81201 42.54528 78.16972 1.000 24.92592 252 ILE F C 1
ATOM 8126 O O . ILE F 1 218 ? -45.68074 43.42744 78.28276 1.000 25.63430 252 ILE F O 1
ATOM 8131 N N . LEU F 1 219 ? -44.09184 42.11650 79.20994 1.000 20.23419 253 LEU F N 1
ATOM 8132 C CA . LEU F 1 219 ? -44.27298 42.72939 80.51901 1.000 25.84138 253 LEU F CA 1
ATOM 8133 C C . LEU F 1 219 ? -44.09626 44.23465 80.43750 1.000 28.93268 253 LEU F C 1
ATOM 8134 O O . LEU F 1 219 ? -44.91390 44.99575 80.97636 1.000 28.21663 253 LEU F O 1
ATOM 8139 N N . SER F 1 220 ? -43.02942 44.68679 79.76611 1.000 25.33994 254 SER F N 1
ATOM 8140 C CA . SER F 1 220 ? -42.78727 46.12633 79.75464 1.000 25.99300 254 SER F CA 1
ATOM 8141 C C . SER F 1 220 ? -43.89073 46.87542 79.03164 1.000 34.38889 254 SER F C 1
ATOM 8142 O O . SER F 1 220 ? -44.05405 48.07713 79.26650 1.000 38.27140 254 SER F O 1
ATOM 8145 N N . GLY F 1 221 ? -44.64616 46.20740 78.15793 1.000 31.61416 255 GLY F N 1
ATOM 8146 C CA . GLY F 1 221 ? -45.70810 46.87501 77.42498 1.000 25.49642 255 GLY F CA 1
ATOM 8147 C C . GLY F 1 221 ? -47.12935 46.66301 77.91179 1.000 32.02770 255 GLY F C 1
ATOM 8148 O O . GLY F 1 221 ? -48.07554 47.04190 77.20944 1.000 28.34945 255 GLY F O 1
ATOM 8149 N N . LEU F 1 222 ? -47.33029 46.05670 79.07336 1.000 34.42065 256 LEU F N 1
ATOM 8150 C CA . LEU F 1 222 ? -48.69921 45.79448 79.48184 1.000 31.38033 256 LEU F CA 1
ATOM 8151 C C . LEU F 1 222 ? -49.45359 47.08906 79.77414 1.000 33.79814 256 LEU F C 1
ATOM 8152 O O . LEU F 1 222 ? -48.88081 48.16966 79.96640 1.000 33.62833 256 LEU F O 1
ATOM 8157 N N . ASP F 1 223 ? -50.76845 46.95821 79.75064 1.000 29.64993 257 ASP F N 1
ATOM 8158 C CA . ASP F 1 223 ? -51.71755 47.94310 80.24086 1.000 26.78433 257 ASP F CA 1
ATOM 8159 C C . ASP F 1 223 ? -51.27370 48.53437 81.57313 1.000 32.39089 257 ASP F C 1
ATOM 8160 O O . ASP F 1 223 ? -51.15448 47.82177 82.57618 1.000 34.78254 257 ASP F O 1
ATOM 8165 N N . VAL F 1 224 ? -51.06166 49.84859 81.60386 1.000 33.45279 258 VAL F N 1
ATOM 8166 C CA . VAL F 1 224 ? -50.53388 50.47825 82.81324 1.000 28.93506 258 VAL F CA 1
ATOM 8167 C C . VAL F 1 224 ? -51.43772 50.23456 84.00446 1.000 31.20074 258 VAL F C 1
ATOM 8168 O O . VAL F 1 224 ? -50.96878 50.17120 85.14555 1.000 35.41477 258 VAL F O 1
ATOM 8172 N N . THR F 1 225 ? -52.73419 50.07169 83.77094 1.000 31.45123 259 THR F N 1
ATOM 8173 C CA . THR F 1 225 ? -53.66307 49.88588 84.87891 1.000 33.92809 259 THR F CA 1
ATOM 8174 C C . THR F 1 225 ? -53.48518 48.51310 85.52664 1.000 30.18405 259 THR F C 1
ATOM 8175 O O . THR F 1 225 ? -53.45096 48.38291 86.76026 1.000 24.14512 259 THR F O 1
ATOM 8179 N N . LEU F 1 226 ? -53.42147 47.47534 84.69007 1.000 31.03551 260 LEU F N 1
ATOM 8180 C CA . LEU F 1 226 ? -53.12430 46.12353 85.13981 1.000 28.96114 260 LEU F CA 1
ATOM 8181 C C . LEU F 1 226 ? -51.77875 46.07281 85.84199 1.000 28.11071 260 LEU F C 1
ATOM 8182 O O . LEU F 1 226 ? -51.64158 45.48858 86.92409 1.000 26.06806 260 LEU F O 1
ATOM 8187 N N . VAL F 1 227 ? -50.76448 46.67105 85.21529 1.000 28.49185 261 VAL F N 1
ATOM 8188 C CA . VAL F 1 227 ? -49.44160 46.72725 85.82044 1.000 25.89548 261 VAL F CA 1
ATOM 8189 C C . VAL F 1 227 ? -49.53850 47.30880 87.21234 1.000 27.44459 261 VAL F C 1
ATOM 8190 O O . VAL F 1 227 ? -49.06646 46.71519 88.18805 1.000 25.93905 261 VAL F O 1
ATOM 8194 N N . HIS F 1 228 ? -50.19532 48.46089 87.32747 1.000 22.06524 262 HIS F N 1
ATOM 8195 C CA . HIS F 1 228 ? -50.23858 49.14332 88.60672 1.000 21.97823 262 HIS F CA 1
ATOM 8196 C C . HIS F 1 228 ? -50.92464 48.29616 89.65878 1.000 24.81136 262 HIS F C 1
ATOM 8197 O O . HIS F 1 228 ? -50.41791 48.13707 90.76888 1.000 25.09446 262 HIS F O 1
ATOM 8204 N N . ASN F 1 229 ? -52.08183 47.73820 89.33020 1.000 26.46282 263 ASN F N 1
ATOM 8205 C CA . ASN F 1 229 ? -52.82666 47.01113 90.35130 1.000 23.84050 263 ASN F CA 1
ATOM 8206 C C . ASN F 1 229 ? -52.07730 45.76300 90.80561 1.000 24.67055 263 ASN F C 1
ATOM 8207 O O . ASN F 1 229 ? -51.94203 45.50359 92.01408 1.000 30.45535 263 ASN F O 1
ATOM 8212 N N . ILE F 1 230 ? -51.54468 44.98969 89.86030 1.000 24.35048 264 ILE F N 1
ATOM 8213 C CA . ILE F 1 230 ? -50.80516 43.80389 90.27230 1.000 28.90635 264 ILE F CA 1
ATOM 8214 C C . ILE F 1 230 ? -49.53772 44.18249 91.02657 1.000 24.31787 264 ILE F C 1
ATOM 8215 O O . ILE F 1 230 ? -49.17398 43.53634 92.01382 1.000 23.84080 264 ILE F O 1
ATOM 8220 N N . ALA F 1 231 ? -48.81781 45.19150 90.54904 1.000 25.23095 265 ALA F N 1
ATOM 8221 C CA . ALA F 1 231 ? -47.56622 45.55522 91.19436 1.000 30.13910 265 ALA F CA 1
ATOM 8222 C C . ALA F 1 231 ? -47.81272 46.07564 92.59923 1.000 28.88125 265 ALA F C 1
ATOM 8223 O O . ALA F 1 231 ? -47.04321 45.78423 93.51493 1.000 27.92194 265 ALA F O 1
ATOM 8225 N N . GLU F 1 232 ? -48.87265 46.85013 92.79211 1.000 26.96927 266 GLU F N 1
ATOM 8226 C CA . GLU F 1 232 ? -49.19236 47.27659 94.14234 1.000 30.08816 266 GLU F CA 1
ATOM 8227 C C . GLU F 1 232 ? -49.42857 46.08050 95.03988 1.000 29.70115 266 GLU F C 1
ATOM 8228 O O . GLU F 1 232 ? -48.90363 46.02740 96.15764 1.000 34.41510 266 GLU F O 1
ATOM 8234 N N . LEU F 1 233 ? -50.18286 45.08903 94.56418 1.000 28.71789 267 LEU F N 1
ATOM 8235 C CA . LEU F 1 233 ? -50.34925 43.88776 95.38534 1.000 29.17795 267 LEU F CA 1
ATOM 8236 C C . LEU F 1 233 ? -48.99564 43.22140 95.67245 1.000 34.01680 267 LEU F C 1
ATOM 8237 O O . LEU F 1 233 ? -48.68035 42.90203 96.82803 1.000 35.40351 267 LEU F O 1
ATOM 8242 N N . LEU F 1 234 ? -48.16003 43.04371 94.63932 1.000 25.49103 268 LEU F N 1
ATOM 8243 C CA . LEU F 1 234 ? -46.90095 42.32875 94.83425 1.000 32.54255 268 LEU F CA 1
ATOM 8244 C C . LEU F 1 234 ? -45.97933 43.07567 95.79489 1.000 35.66971 268 LEU F C 1
ATOM 8245 O O . LEU F 1 234 ? -45.37263 42.47312 96.69128 1.000 34.58547 268 LEU F O 1
ATOM 8250 N N . ILE F 1 235 ? -45.86872 44.39012 95.62414 1.000 29.51216 269 ILE F N 1
ATOM 8251 C CA . ILE F 1 235 ? -44.88968 45.16721 96.36309 1.000 34.92705 269 ILE F CA 1
ATOM 8252 C C . ILE F 1 235 ? -45.22558 45.20116 97.85122 1.000 39.51123 269 ILE F C 1
ATOM 8253 O O . ILE F 1 235 ? -44.33093 45.29674 98.69743 1.000 40.37478 269 ILE F O 1
ATOM 8258 N N . HIS F 1 236 ? -46.50127 45.09345 98.19903 1.000 35.17056 270 HIS F N 1
ATOM 8259 C CA . HIS F 1 236 ? -46.92847 45.03594 99.58937 1.000 38.26853 270 HIS F CA 1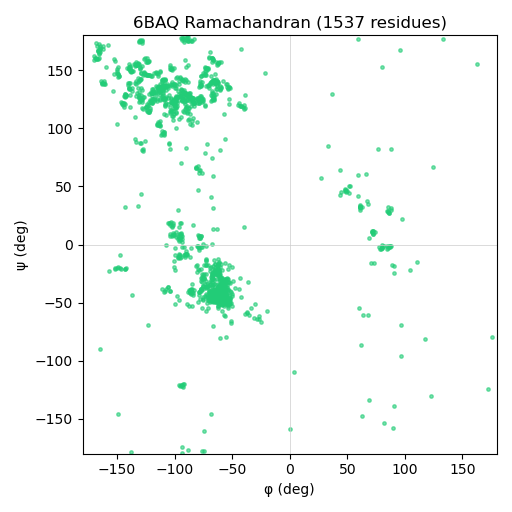
ATOM 8260 C C . HIS F 1 236 ? -47.11491 43.60454 100.07429 1.000 38.29986 270 HIS F C 1
ATOM 8261 O O . HIS F 1 236 ? -47.69900 43.39159 101.14350 1.000 36.16020 270 HIS F O 1
ATOM 8268 N N . GLY F 1 237 ? -46.69617 42.61871 99.28369 1.000 37.25899 271 GLY F N 1
ATOM 8269 C CA . GLY F 1 237 ? -46.80155 41.22603 99.69990 1.000 32.14037 271 GLY F CA 1
ATOM 8270 C C . GLY F 1 237 ? -48.21404 40.75886 99.95339 1.000 32.52939 271 GLY F C 1
ATOM 8271 O O . GLY F 1 237 ? -48.43169 39.85561 100.77120 1.000 34.83296 271 GLY F O 1
ATOM 8272 N N . LEU F 1 238 ? -49.17787 41.31721 99.23351 1.000 29.54959 272 LEU F N 1
ATOM 8273 C CA . LEU F 1 238 ? -50.58794 41.01258 99.43027 1.000 34.65904 272 LEU F CA 1
ATOM 8274 C C . LEU F 1 238 ? -51.01084 39.87997 98.50775 1.000 31.91892 272 LEU F C 1
ATOM 8275 O O . LEU F 1 238 ? -50.82174 39.95340 97.29043 1.000 31.53413 272 LEU F O 1
ATOM 8280 N N . GLN F 1 239 ? -51.57176 38.83614 99.09332 1.000 28.66673 273 GLN F N 1
ATOM 8281 C CA . GLN F 1 239 ? -52.04957 37.71011 98.31284 1.000 28.76914 273 GLN F CA 1
ATOM 8282 C C . GLN F 1 239 ? -53.27171 38.10382 97.50117 1.000 31.19157 273 GLN F C 1
ATOM 8283 O O . GLN F 1 239 ? -54.17574 38.78184 97.99042 1.000 36.91713 273 GLN F O 1
ATOM 8289 N N . PHE F 1 240 ? -53.30820 37.63580 96.26394 1.000 32.13963 274 PHE F N 1
ATOM 8290 C CA . PHE F 1 240 ? -54.48922 37.73324 95.42090 1.000 26.93026 274 PHE F CA 1
ATOM 8291 C C . PHE F 1 240 ? -54.73101 36.54507 94.53130 1.000 30.09296 274 PHE F C 1
ATOM 8292 O O . PHE F 1 240 ? -55.86991 36.38588 94.09514 1.000 33.64258 274 PHE F O 1
ATOM 8300 N N . VAL F 1 241 ? -53.74830 35.71529 94.21678 1.000 28.53009 275 VAL F N 1
ATOM 8301 C CA . VAL F 1 241 ? -53.99448 34.60578 93.30660 1.000 28.03387 275 VAL F CA 1
ATOM 8302 C C . VAL F 1 241 ? -54.64581 33.48594 94.09909 1.000 29.31172 275 VAL F C 1
ATOM 8303 O O . VAL F 1 241 ? -54.06861 32.97889 95.06402 1.000 34.85019 275 VAL F O 1
ATOM 8307 N N . ILE F 1 242 ? -55.83531 33.07162 93.67690 1.000 33.03126 276 ILE F N 1
ATOM 8308 C CA . ILE F 1 242 ? -56.56436 32.05392 94.42034 1.000 38.42480 276 ILE F CA 1
ATOM 8309 C C . ILE F 1 242 ? -56.03686 30.69156 93.99713 1.000 44.93858 276 ILE F C 1
ATOM 8310 O O . ILE F 1 242 ? -56.13261 30.31910 92.82445 1.000 48.31133 276 ILE F O 1
ATOM 8315 N N . LYS F 1 243 ? -55.48194 29.94575 94.95213 1.000 55.49841 277 LYS F N 1
ATOM 8316 C CA . LYS F 1 243 ? -54.99624 28.58486 94.69447 1.000 55.83225 277 LYS F CA 1
ATOM 8317 C C . LYS F 1 243 ? -56.16281 27.61357 94.81056 1.000 56.51476 277 LYS F C 1
ATOM 8318 O O . LYS F 1 243 ? -57.05487 27.80935 95.64558 1.000 64.36251 277 LYS F O 1
ATOM 8320 N N . PRO G 1 31 ? -24.76849 42.16839 127.02791 1.000 77.82491 65 PRO G N 1
ATOM 8321 C CA . PRO G 1 31 ? -24.17683 42.63354 125.76464 1.000 83.79125 65 PRO G CA 1
ATOM 8322 C C . PRO G 1 31 ? -24.47786 41.69816 124.58448 1.000 75.69743 65 PRO G C 1
ATOM 8323 O O . PRO G 1 31 ? -25.03389 40.61541 124.79493 1.000 75.39631 65 PRO G O 1
ATOM 8327 N N . SER G 1 32 ? -24.12602 42.12674 123.36689 1.000 71.24988 66 SER G N 1
ATOM 8328 C CA . SER G 1 32 ? -24.40809 41.36566 122.15177 1.000 71.90812 66 SER G CA 1
ATOM 8329 C C . SER G 1 32 ? -25.90633 41.29352 121.91081 1.000 70.67443 66 SER G C 1
ATOM 8330 O O . SER G 1 32 ? -26.49401 40.20501 121.85818 1.000 66.88190 66 SER G O 1
ATOM 8333 N N . ASN G 1 33 ? -26.51433 42.45238 121.74395 1.000 64.02043 67 ASN G N 1
ATOM 8334 C CA . ASN G 1 33 ? -27.95757 42.59917 121.69242 1.000 57.89723 67 ASN G CA 1
ATOM 8335 C C . ASN G 1 33 ? -28.51647 42.50855 123.10649 1.000 57.68646 67 ASN G C 1
ATOM 8336 O O . ASN G 1 33 ? -28.98804 41.44310 123.52322 1.000 55.57413 67 ASN G O 1
ATOM 8341 N N . PRO G 1 34 ? -28.48656 43.59496 123.86677 1.000 52.47178 68 PRO G N 1
ATOM 8342 C CA . PRO G 1 34 ? -28.96467 43.54585 125.25619 1.000 46.79695 68 PRO G CA 1
ATOM 8343 C C . PRO G 1 34 ? -30.39664 43.05797 125.36521 1.000 35.13629 68 PRO G C 1
ATOM 8344 O O . PRO G 1 34 ? -30.86075 42.70609 126.45052 1.000 41.56522 68 PRO G O 1
ATOM 8348 N N . THR G 1 35 ? -31.11550 43.05217 124.24880 1.000 37.15914 69 THR G N 1
ATOM 8349 C CA . THR G 1 35 ? -32.43338 42.43852 124.22778 1.000 35.80006 69 THR G CA 1
ATOM 8350 C C . THR G 1 35 ? -32.41390 41.01881 124.76541 1.000 39.64182 69 THR G C 1
ATOM 8351 O O . THR G 1 35 ? -33.39712 40.56890 125.36698 1.000 39.58092 69 THR G O 1
ATOM 8355 N N . ASP G 1 36 ? -31.30925 40.29726 124.54950 1.000 41.19823 70 ASP G N 1
ATOM 8356 C CA . ASP G 1 36 ? -31.19286 38.92417 125.02943 1.000 40.20596 70 ASP G CA 1
ATOM 8357 C C . ASP G 1 36 ? -31.45074 38.81606 126.52637 1.000 43.26049 70 ASP G C 1
ATOM 8358 O O . ASP G 1 36 ? -31.91143 37.77148 126.99888 1.000 42.35004 70 ASP G O 1
ATOM 8363 N N . LEU G 1 37 ? -31.15829 39.86531 127.29252 1.000 33.08464 71 LEU G N 1
ATOM 8364 C CA . LEU G 1 37 ? -31.30149 39.73881 128.73557 1.000 36.25872 71 LEU G CA 1
ATOM 8365 C C . LEU G 1 37 ? -32.75222 39.88435 129.17813 1.000 39.19270 71 LEU G C 1
ATOM 8366 O O . LEU G 1 37 ? -33.12395 39.39113 130.25771 1.000 37.38629 71 LEU G O 1
ATOM 8371 N N . LEU G 1 38 ? -33.59498 40.51502 128.34660 1.000 31.89206 72 LEU G N 1
ATOM 8372 C CA . LEU G 1 38 ? -34.91359 40.91253 128.82802 1.000 30.06829 72 LEU G CA 1
ATOM 8373 C C . LEU G 1 38 ? -35.70688 39.72570 129.35765 1.000 24.34471 72 LEU G C 1
ATOM 8374 O O . LEU G 1 38 ? -36.30786 39.80240 130.43531 1.000 27.48507 72 LEU G O 1
ATOM 8379 N N . ALA G 1 39 ? -35.69126 38.61525 128.63603 1.000 23.17203 73 ALA G N 1
ATOM 8380 C CA . ALA G 1 39 ? -36.46284 37.44484 129.04725 1.000 26.88214 73 ALA G CA 1
ATOM 8381 C C . ALA G 1 39 ? -36.15536 37.06517 130.49176 1.000 26.06306 73 ALA G C 1
ATOM 8382 O O . ALA G 1 39 ? -37.06620 36.94017 131.33146 1.000 20.07227 73 ALA G O 1
ATOM 8384 N N . GLY G 1 40 ? -34.86069 36.94060 130.80611 1.000 25.12614 74 GLY G N 1
ATOM 8385 C CA . GLY G 1 40 ? -34.46525 36.58949 132.15826 1.000 21.12700 74 GLY G CA 1
ATOM 8386 C C . GLY G 1 40 ? -34.89098 37.63741 133.15918 1.000 22.68681 74 GLY G C 1
ATOM 8387 O O . GLY G 1 40 ? -35.41406 37.31102 134.23897 1.000 21.71926 74 GLY G O 1
ATOM 8388 N N . LYS G 1 41 ? -34.70052 38.91302 132.80134 1.000 21.17860 75 LYS G N 1
ATOM 8389 C CA . LYS G 1 41 ? -35.13996 39.98985 133.67808 1.000 18.84210 75 LYS G CA 1
ATOM 8390 C C . LYS G 1 41 ? -36.62802 39.90236 133.90874 1.000 21.92446 75 LYS G C 1
ATOM 8391 O O . LYS G 1 41 ? -37.12486 40.20227 135.00574 1.000 17.36785 75 LYS G O 1
ATOM 8397 N N . PHE G 1 42 ? -37.36833 39.50801 132.87706 1.000 25.24307 76 PHE G N 1
ATOM 8398 C CA . PHE G 1 42 ? -38.79988 39.43274 133.06789 1.000 23.51585 76 PHE G CA 1
ATOM 8399 C C . PHE G 1 42 ? -39.12466 38.30193 134.02995 1.000 21.04661 76 PHE G C 1
ATOM 8400 O O . PHE G 1 42 ? -39.83203 38.50452 135.02836 1.000 18.99699 76 PHE G O 1
ATOM 8408 N N . THR G 1 43 ? -38.52846 37.12778 133.80479 1.000 18.21566 77 THR G N 1
ATOM 8409 C CA . THR G 1 43 ? -38.93983 36.00891 134.64380 1.000 21.47817 77 THR G CA 1
ATOM 8410 C C . THR G 1 43 ? -38.47327 36.21068 136.07170 1.000 20.03741 77 THR G C 1
ATOM 8411 O O . THR G 1 43 ? -39.20002 35.86034 137.00696 1.000 19.12259 77 THR G O 1
ATOM 8415 N N . ASP G 1 44 ? -37.32548 36.86151 136.26118 1.000 18.11418 78 ASP G N 1
ATOM 8416 C CA . ASP G 1 44 ? -36.91360 37.19293 137.62295 1.000 18.72663 78 ASP G CA 1
ATOM 8417 C C . ASP G 1 44 ? -37.91583 38.12242 138.29460 1.000 19.62093 78 ASP G C 1
ATOM 8418 O O . ASP G 1 44 ? -38.30046 37.89763 139.44745 1.000 23.73434 78 ASP G O 1
ATOM 8423 N N . ALA G 1 45 ? -38.32649 39.19757 137.61342 1.000 17.20730 79 ALA G N 1
ATOM 8424 C CA . ALA G 1 45 ? -39.21379 40.15535 138.27429 1.000 16.00447 79 ALA G CA 1
ATOM 8425 C C . ALA G 1 45 ? -40.57427 39.53257 138.55149 1.000 16.82429 79 ALA G C 1
ATOM 8426 O O . ALA G 1 45 ? -41.09935 39.62915 139.66657 1.000 19.40448 79 ALA G O 1
ATOM 8428 N N . LEU G 1 46 ? -41.12184 38.80379 137.57931 1.000 18.35630 80 LEU G N 1
ATOM 8429 C CA . LEU G 1 46 ? -42.43484 38.20252 137.79053 1.000 19.78685 80 LEU G CA 1
ATOM 8430 C C . LEU G 1 46 ? -42.39436 37.21439 138.95054 1.000 17.72445 80 LEU G C 1
ATOM 8431 O O . LEU G 1 46 ? -43.17075 37.32019 139.90757 1.000 19.45666 80 LEU G O 1
ATOM 8436 N N . SER G 1 47 ? -41.43966 36.30119 138.92426 1.000 15.52081 81 SER G N 1
ATOM 8437 C CA . SER G 1 47 ? -41.32295 35.35590 140.02106 1.000 16.19631 81 SER G CA 1
ATOM 8438 C C . SER G 1 47 ? -41.07462 36.08612 141.32629 1.000 17.54303 81 SER G C 1
ATOM 8439 O O . SER G 1 47 ? -41.71602 35.78415 142.34478 1.000 15.29543 81 SER G O 1
ATOM 8442 N N . GLY G 1 48 ? -40.20205 37.10133 141.30576 1.000 17.57206 82 GLY G N 1
ATOM 8443 C CA . GLY G 1 48 ? -39.97788 37.84507 142.53207 1.000 17.06915 82 GLY G CA 1
ATOM 8444 C C . GLY G 1 48 ? -41.28000 38.42113 143.04812 1.000 21.45789 82 GLY G C 1
ATOM 8445 O O . GLY G 1 48 ? -41.66307 38.20894 144.22312 1.000 15.91848 82 GLY G O 1
ATOM 8446 N N . GLY G 1 49 ? -42.03309 39.06287 142.13691 1.000 12.45636 83 GLY G N 1
ATOM 8447 C CA . GLY G 1 49 ? -43.29224 39.64695 142.53151 1.000 12.87718 83 GLY G CA 1
ATOM 8448 C C . GLY G 1 49 ? -44.21342 38.62967 143.15974 1.000 18.01544 83 GLY G C 1
ATOM 8449 O O . GLY G 1 49 ? -44.82845 38.89472 144.20031 1.000 18.37684 83 GLY G O 1
ATOM 8450 N N . LEU G 1 50 ? -44.24337 37.41831 142.59421 1.000 14.71020 84 LEU G N 1
ATOM 8451 C CA . LEU G 1 50 ? -45.14393 36.39669 143.11438 1.000 14.35658 84 LEU G CA 1
ATOM 8452 C C . LEU G 1 50 ? -44.82533 36.09722 144.57759 1.000 18.04316 84 LEU G C 1
ATOM 8453 O O . LEU G 1 50 ? -45.72304 36.05398 145.42668 1.000 17.35742 84 LEU G O 1
ATOM 8458 N N . LEU G 1 51 ? -43.54238 35.92737 144.90728 1.000 18.75525 85 LEU G N 1
ATOM 8459 C CA . LEU G 1 51 ? -43.22848 35.63551 146.30247 1.000 18.13015 85 LEU G CA 1
ATOM 8460 C C . LEU G 1 51 ? -43.46875 36.87048 147.16288 1.000 20.08870 85 LEU G C 1
ATOM 8461 O O . LEU G 1 51 ? -44.07529 36.77149 148.24176 1.000 18.60911 85 LEU G O 1
ATOM 8466 N N . SER G 1 52 ? -43.06576 38.05275 146.66314 1.000 17.63005 86 SER G N 1
ATOM 8467 C CA . SER G 1 52 ? -43.26629 39.28032 147.42713 1.000 13.98637 86 SER G CA 1
ATOM 8468 C C . SER G 1 52 ? -44.73241 39.50538 147.70132 1.000 13.23886 86 SER G C 1
ATOM 8469 O O . SER G 1 52 ? -45.09796 40.00583 148.75926 1.000 21.63118 86 SER G O 1
ATOM 8472 N N . GLY G 1 53 ? -45.58204 39.16111 146.76592 1.000 11.69449 87 GLY G N 1
ATOM 8473 C CA . GLY G 1 53 ? -46.99424 39.32738 146.99020 1.000 12.91508 87 GLY G CA 1
ATOM 8474 C C . GLY G 1 53 ? -47.64562 38.26450 147.83207 1.000 20.49912 87 GLY G C 1
ATOM 8475 O O . GLY G 1 53 ? -48.87136 38.23196 147.90026 1.000 20.10750 87 GLY G O 1
ATOM 8476 N N . GLY G 1 54 ? -46.88224 37.35575 148.43399 1.000 21.97117 88 GLY G N 1
ATOM 8477 C CA . GLY G 1 54 ? -47.46936 36.38091 149.32326 1.000 19.84391 88 GLY G CA 1
ATOM 8478 C C . GLY G 1 54 ? -48.01726 35.15591 148.64220 1.000 24.47043 88 GLY G C 1
ATOM 8479 O O . GLY G 1 54 ? -48.97269 34.55933 149.15255 1.000 28.61605 88 GLY G O 1
ATOM 8480 N N . LEU G 1 55 ? -47.45534 34.75866 147.49601 1.000 19.77780 89 LEU G N 1
ATOM 8481 C CA . LEU G 1 55 ? -47.96794 33.58290 146.80671 1.000 20.28002 89 LEU G CA 1
ATOM 8482 C C . LEU G 1 55 ? -48.05246 32.37700 147.73470 1.000 21.01245 89 LEU G C 1
ATOM 8483 O O . LEU G 1 55 ? -49.06395 31.66928 147.76093 1.000 24.01947 89 LEU G O 1
ATOM 8488 N N . LEU G 1 56 ? -47.00063 32.12351 148.50620 1.000 19.51410 90 LEU G N 1
ATOM 8489 C CA . LEU G 1 56 ? -46.95524 30.86326 149.23946 1.000 23.91146 90 LEU G CA 1
ATOM 8490 C C . LEU G 1 56 ? -48.02599 30.80875 150.32620 1.000 26.73515 90 LEU G C 1
ATOM 8491 O O . LEU G 1 56 ? -48.70857 29.78701 150.48360 1.000 26.66318 90 LEU G O 1
ATOM 8496 N N . GLY G 1 57 ? -48.20458 31.90309 151.06745 1.000 24.90928 91 GLY G N 1
ATOM 8497 C CA . GLY G 1 57 ? -49.26910 31.94694 152.05617 1.000 24.59503 91 GLY G CA 1
ATOM 8498 C C . GLY G 1 57 ? -50.65085 31.84585 151.44191 1.000 28.57943 91 GLY G C 1
ATOM 8499 O O . GLY G 1 57 ? -51.54519 31.18728 151.98898 1.000 33.82134 91 GLY G O 1
ATOM 8500 N N . ILE G 1 58 ? -50.84776 32.50278 150.30414 1.000 25.27937 92 ILE G N 1
ATOM 8501 C CA . ILE G 1 58 ? -52.11551 32.39323 149.59270 1.000 21.37222 92 ILE G CA 1
ATOM 8502 C C . ILE G 1 58 ? -52.40392 30.93730 149.25297 1.000 30.45699 92 ILE G C 1
ATOM 8503 O O . ILE G 1 58 ? -53.51568 30.43684 149.46133 1.000 35.28184 92 ILE G O 1
ATOM 8508 N N . LEU G 1 59 ? -51.40571 30.22680 148.73366 1.000 25.06968 93 LEU G N 1
ATOM 8509 C CA . LEU G 1 59 ? -51.62529 28.81753 148.43949 1.000 25.11016 93 LEU G CA 1
ATOM 8510 C C . LEU G 1 59 ? -51.98734 28.06364 149.71405 1.000 31.74527 93 LEU G C 1
ATOM 8511 O O . LEU G 1 59 ? -52.91107 27.24209 149.72292 1.000 28.94845 93 LEU G O 1
ATOM 8516 N N . GLU G 1 60 ? -51.26686 28.33374 150.80568 1.000 31.89935 94 GLU G N 1
ATOM 8517 C CA . GLU G 1 60 ? -51.52449 27.62767 152.05690 1.000 35.34136 94 GLU G CA 1
ATOM 8518 C C . GLU G 1 60 ? -52.92697 27.90463 152.59411 1.000 40.84119 94 GLU G C 1
ATOM 8519 O O . GLU G 1 60 ? -53.50147 27.05615 153.28574 1.000 37.36461 94 GLU G O 1
ATOM 8525 N N . ASN G 1 61 ? -53.51781 29.05369 152.25566 1.000 34.48323 95 ASN G N 1
ATOM 8526 C CA . ASN G 1 61 ? -54.78864 29.43853 152.85093 1.000 36.82005 95 ASN G CA 1
ATOM 8527 C C . ASN G 1 61 ? -55.97308 29.23153 151.92916 1.000 35.92473 95 ASN G C 1
ATOM 8528 O O . ASN G 1 61 ? -57.02662 29.83070 152.15190 1.000 37.55362 95 ASN G O 1
ATOM 8533 N N . ILE G 1 62 ? -55.82948 28.40960 150.90179 1.000 39.35087 96 ILE G N 1
ATOM 8534 C CA . ILE G 1 62 ? -57.01702 28.03940 150.12725 1.000 38.61341 96 ILE G CA 1
ATOM 8535 C C . ILE G 1 62 ? -57.92679 27.16799 150.98614 1.000 45.42132 96 ILE G C 1
ATOM 8536 O O . ILE G 1 62 ? -57.45852 26.18046 151.57602 1.000 41.85146 96 ILE G O 1
ATOM 8541 N N . PRO G 1 63 ? -59.21131 27.49319 151.09578 1.000 53.97496 97 PRO G N 1
ATOM 8542 C CA . PRO G 1 63 ? -60.18654 26.70071 151.88271 1.000 47.28792 97 PRO G CA 1
ATOM 8543 C C . PRO G 1 63 ? -60.69180 25.48911 151.10597 1.000 49.55364 97 PRO G C 1
ATOM 8544 O O . PRO G 1 63 ? -61.86750 25.37152 150.74576 1.000 48.42197 97 PRO G O 1
ATOM 8548 N N . LEU G 1 64 ? -59.78296 24.55274 150.83431 1.000 49.59843 98 LEU G N 1
ATOM 8549 C CA . LEU G 1 64 ? -60.08362 23.45156 149.91968 1.000 51.40744 98 LEU G CA 1
ATOM 8550 C C . LEU G 1 64 ? -61.24780 22.59665 150.41266 1.000 47.86672 98 LEU G C 1
ATOM 8551 O O . LEU G 1 64 ? -62.14539 22.23222 149.63443 1.000 43.99955 98 LEU G O 1
ATOM 8556 N N . LEU G 1 65 ? -61.23395 22.24066 151.69944 1.000 50.56053 99 LEU G N 1
ATOM 8557 C CA . LEU G 1 65 ? -62.25901 21.35223 152.23173 1.000 57.06118 99 LEU G CA 1
ATOM 8558 C C . LEU G 1 65 ? -63.62586 22.02405 152.38917 1.000 60.33571 99 LEU G C 1
ATOM 8559 O O . LEU G 1 65 ? -64.63917 21.31554 152.41129 1.000 67.23461 99 LEU G O 1
ATOM 8564 N N . ASP G 1 66 ? -63.70941 23.35076 152.29836 1.000 54.43209 100 ASP G N 1
ATOM 8565 C CA . ASP G 1 66 ? -65.01840 23.99189 152.33049 1.000 60.29608 100 ASP G CA 1
ATOM 8566 C C . ASP G 1 66 ? -65.60663 24.05372 150.93908 1.000 61.28916 100 ASP G C 1
ATOM 8567 O O . ASP G 1 66 ? -66.81086 23.85083 150.76489 1.000 62.26315 100 ASP G O 1
ATOM 8572 N N . VAL G 1 67 ? -64.76688 24.35339 149.94757 1.000 57.45732 101 VAL G N 1
ATOM 8573 C CA . VAL G 1 67 ? -65.18984 24.21338 148.56202 1.000 63.55993 101 VAL G CA 1
ATOM 8574 C C . VAL G 1 67 ? -65.65712 22.79224 148.31751 1.000 59.36947 101 VAL G C 1
ATOM 8575 O O . VAL G 1 67 ? -66.56343 22.55592 147.50973 1.000 54.11768 101 VAL G O 1
ATOM 8579 N N . ILE G 1 68 ? -65.09865 21.83074 149.04562 1.000 57.90144 102 ILE G N 1
ATOM 8580 C CA . ILE G 1 68 ? -65.43108 20.44577 148.74870 1.000 60.81936 102 ILE G CA 1
ATOM 8581 C C . ILE G 1 68 ? -66.71419 20.03552 149.45784 1.000 64.57555 102 ILE G C 1
ATOM 8582 O O . ILE G 1 68 ? -67.54529 19.32821 148.88452 1.000 59.73789 102 ILE G O 1
ATOM 8587 N N . LYS G 1 69 ? -66.92749 20.49910 150.69038 1.000 63.66673 103 LYS G N 1
ATOM 8588 C CA . LYS G 1 69 ? -68.21211 20.23176 151.32564 1.000 67.27356 103 LYS G CA 1
ATOM 8589 C C . LYS G 1 69 ? -69.32666 21.13150 150.78055 1.000 70.60540 103 LYS G C 1
ATOM 8590 O O . LYS G 1 69 ? -70.50239 20.74515 150.83445 1.000 65.78672 103 LYS G O 1
ATOM 8592 N N . SER G 1 70 ? -68.98725 22.31591 150.24878 1.000 64.91347 104 SER G N 1
ATOM 8593 C CA . SER G 1 70 ? -69.97140 23.22339 149.65396 1.000 62.79461 104 SER G CA 1
ATOM 8594 C C . SER G 1 70 ? -69.33516 24.31953 148.79323 1.000 71.94484 104 SER G C 1
ATOM 8595 O O . SER G 1 70 ? -69.15516 24.13835 147.58529 1.000 74.47535 104 SER G O 1
ATOM 8598 N N . GLY G 1 71 ? -69.01013 25.46725 149.39441 1.000 75.56158 105 GLY G N 1
ATOM 8599 C CA . GLY G 1 71 ? -68.44578 26.59128 148.66529 1.000 63.90099 105 GLY G CA 1
ATOM 8600 C C . GLY G 1 71 ? -68.32282 27.84506 149.51325 1.000 76.64222 105 GLY G C 1
ATOM 8601 O O . GLY G 1 71 ? -67.70165 27.81144 150.58197 1.000 72.17807 105 GLY G O 1
ATOM 8602 N N . GLY G 1 72 ? -68.90691 28.95534 149.05544 1.000 77.05716 106 GLY G N 1
ATOM 8603 C CA . GLY G 1 72 ? -69.59724 28.99326 147.77289 1.000 83.12753 106 GLY G CA 1
ATOM 8604 C C . GLY G 1 72 ? -71.05169 29.45469 147.76953 1.000 86.82493 106 GLY G C 1
ATOM 8605 O O . GLY G 1 72 ? -71.96040 28.67524 147.45842 1.000 81.08600 106 GLY G O 1
ATOM 8606 N N . GLY G 1 73 ? -71.27400 30.72690 148.09530 1.000 87.73598 107 GLY G N 1
ATOM 8607 C CA . GLY G 1 73 ? -72.61542 31.28806 148.12638 1.000 79.39376 107 GLY G CA 1
ATOM 8608 C C . GLY G 1 73 ? -72.68181 32.72630 147.63744 1.000 80.29408 107 GLY G C 1
ATOM 8609 O O . GLY G 1 73 ? -73.72048 33.38755 147.72772 1.000 68.97980 107 GLY G O 1
ATOM 8610 N N . PRO G 1 91 ? -69.62274 9.86459 153.53619 1.000 79.68878 125 PRO G N 1
ATOM 8611 C CA . PRO G 1 91 ? -69.23150 8.45088 153.57092 1.000 80.48385 125 PRO G CA 1
ATOM 8612 C C . PRO G 1 91 ? -67.71852 8.35769 153.64550 1.000 85.09938 125 PRO G C 1
ATOM 8613 O O . PRO G 1 91 ? -67.13476 8.27276 154.73119 1.000 80.20706 125 PRO G O 1
ATOM 8617 N N . LEU G 1 92 ? -67.10355 8.37617 152.46190 1.000 84.54405 126 LEU G N 1
ATOM 8618 C CA . LEU G 1 92 ? -65.67379 8.63049 152.34723 1.000 71.13628 126 LEU G CA 1
ATOM 8619 C C . LEU G 1 92 ? -65.31570 9.99746 152.93447 1.000 74.72006 126 LEU G C 1
ATOM 8620 O O . LEU G 1 92 ? -64.49707 10.09719 153.85557 1.000 71.82917 126 LEU G O 1
ATOM 8622 N N . LEU G 1 93 ? -65.94464 11.06896 152.42752 1.000 81.35532 127 LEU G N 1
ATOM 8623 C CA . LEU G 1 93 ? -65.55823 12.42255 152.83398 1.000 72.92293 127 LEU G CA 1
ATOM 8624 C C . LEU G 1 93 ? -65.63820 12.59921 154.34736 1.000 80.16801 127 LEU G C 1
ATOM 8625 O O . LEU G 1 93 ? -64.80509 13.29720 154.94202 1.000 76.23810 127 LEU G O 1
ATOM 8627 N N . ASN G 1 94 ? -66.61609 11.97201 154.99553 1.000 79.66113 128 ASN G N 1
ATOM 8628 C CA . ASN G 1 94 ? -66.62835 12.02275 156.44610 1.000 67.58520 128 ASN G CA 1
ATOM 8629 C C . ASN G 1 94 ? -65.39304 11.28038 156.94192 1.000 71.36547 128 ASN G C 1
ATOM 8630 O O . ASN G 1 94 ? -64.92794 10.32772 156.30889 1.000 70.17618 128 ASN G O 1
ATOM 8632 N N . ASN G 1 95 ? -64.84814 11.74636 158.06728 1.000 76.67547 129 ASN G N 1
ATOM 8633 C CA . ASN G 1 95 ? -63.63304 11.20829 158.68089 1.000 73.95841 129 ASN G CA 1
ATOM 8634 C C . ASN G 1 95 ? -62.48543 12.16928 158.39759 1.000 74.29181 129 ASN G C 1
ATOM 8635 O O . ASN G 1 95 ? -61.48912 12.19392 159.12919 1.000 75.12418 129 ASN G O 1
ATOM 8640 N N . ILE G 1 96 ? -62.63101 12.98571 157.35147 1.000 75.72581 130 ILE G N 1
ATOM 8641 C CA . ILE G 1 96 ? -61.60027 13.95280 156.99280 1.000 75.90077 130 ILE G CA 1
ATOM 8642 C C . ILE G 1 96 ? -61.64852 15.07084 158.01902 1.000 73.44838 130 ILE G C 1
ATOM 8643 O O . ILE G 1 96 ? -62.27760 16.10990 157.78692 1.000 79.78274 130 ILE G O 1
ATOM 8648 N N . LEU G 1 97 ? -61.06522 14.82899 159.19348 1.000 74.91569 131 LEU G N 1
ATOM 8649 C CA . LEU G 1 97 ? -60.90105 15.89495 160.16986 1.000 71.98998 131 LEU G CA 1
ATOM 8650 C C . LEU G 1 97 ? -60.60793 17.22284 159.48066 1.000 80.90674 131 LEU G C 1
ATOM 8651 O O . LEU G 1 97 ? -61.39258 18.17331 159.57707 1.000 79.81335 131 LEU G O 1
ATOM 8653 N N . ASP G 1 98 ? -59.50714 17.29454 158.73314 1.000 77.85318 132 ASP G N 1
ATOM 8654 C CA . ASP G 1 98 ? -59.20980 18.55873 158.06212 1.000 70.90907 132 ASP G CA 1
ATOM 8655 C C . ASP G 1 98 ? -58.09170 18.35669 157.04508 1.000 69.19317 132 ASP G C 1
ATOM 8656 O O . ASP G 1 98 ? -57.46267 17.29848 156.97799 1.000 61.65976 132 ASP G O 1
ATOM 8661 N N . ILE G 1 99 ? -57.83153 19.40674 156.27114 1.000 60.67598 133 ILE G N 1
ATOM 8662 C CA . ILE G 1 99 ? -56.75288 19.41287 155.29404 1.000 55.36618 133 ILE G CA 1
ATOM 8663 C C . ILE G 1 99 ? -55.88198 20.63067 155.53857 1.000 53.74119 133 ILE G C 1
ATOM 8664 O O . ILE G 1 99 ? -56.38265 21.75632 155.62976 1.000 54.35086 133 ILE G O 1
ATOM 8669 N N . LYS G 1 100 ? -54.58741 20.39845 155.67745 1.000 50.91924 134 LYS G N 1
ATOM 8670 C CA . LYS G 1 100 ? -53.60860 21.46295 155.80685 1.000 47.50288 134 LYS G CA 1
ATOM 8671 C C . LYS G 1 100 ? -52.73429 21.45132 154.56552 1.000 47.74196 134 LYS G C 1
ATOM 8672 O O . LYS G 1 100 ? -52.23939 20.39585 154.16075 1.000 41.42720 134 LYS G O 1
ATOM 8674 N N . ILE G 1 101 ? -52.53439 22.61858 153.97107 1.000 47.41586 135 ILE G N 1
ATOM 8675 C CA . ILE G 1 101 ? -51.71183 22.74373 152.77851 1.000 36.86775 135 ILE G CA 1
ATOM 8676 C C . ILE G 1 101 ? -50.34702 23.23988 153.22661 1.000 33.62978 135 ILE G C 1
ATOM 8677 O O . ILE G 1 101 ? -50.23446 24.30023 153.85057 1.000 34.41536 135 ILE G O 1
ATOM 8682 N N . THR G 1 102 ? -49.31279 22.47351 152.92339 1.000 34.18683 136 THR G N 1
ATOM 8683 C CA . THR G 1 102 ? -47.95898 22.79035 153.34447 1.000 34.96515 136 THR G CA 1
ATOM 8684 C C . THR G 1 102 ? -47.03890 22.74560 152.13684 1.000 36.41013 136 THR G C 1
ATOM 8685 O O . THR G 1 102 ? -47.44376 22.39264 151.02635 1.000 35.90155 136 THR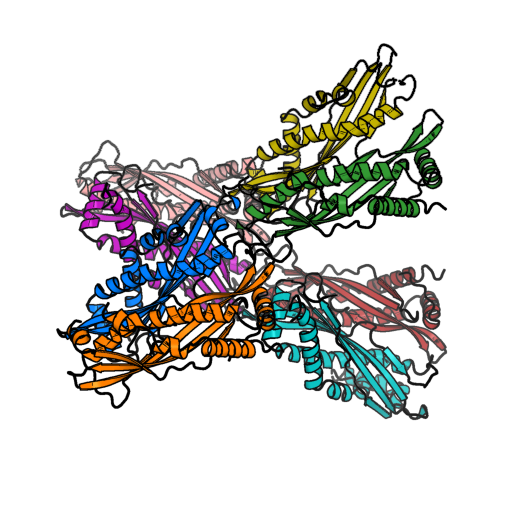 G O 1
ATOM 8689 N N . ASP G 1 103 ? -45.78439 23.09884 152.37284 1.000 36.49779 137 ASP G N 1
ATOM 8690 C CA . ASP G 1 103 ? -44.72870 23.01308 151.37550 1.000 37.92965 137 ASP G CA 1
ATOM 8691 C C . ASP G 1 103 ? -45.10680 23.65971 150.03484 1.000 35.32758 137 ASP G C 1
ATOM 8692 O O . ASP G 1 103 ? -44.84350 23.09736 148.97911 1.000 35.16886 137 ASP G O 1
ATOM 8697 N N . PRO G 1 104 ? -45.68354 24.86153 150.06088 1.000 31.89369 138 PRO G N 1
ATOM 8698 C CA . PRO G 1 104 ? -46.00497 25.53371 148.79725 1.000 26.41486 138 PRO G CA 1
ATOM 8699 C C . PRO G 1 104 ? -44.72822 25.82570 148.02252 1.000 29.60003 138 PRO G C 1
ATOM 8700 O O . PRO G 1 104 ? -43.69979 26.23145 148.58195 1.000 19.60148 138 PRO G O 1
ATOM 8704 N N . GLN G 1 105 ? -44.80013 25.64118 146.71613 1.000 24.28340 139 GLN G N 1
ATOM 8705 C CA . GLN G 1 105 ? -43.57542 25.77313 145.97095 1.000 26.77356 139 GLN G CA 1
ATOM 8706 C C . GLN G 1 105 ? -43.82426 26.49534 144.65756 1.000 27.75517 139 GLN G C 1
ATOM 8707 O O . GLN G 1 105 ? -44.80171 26.21160 143.95344 1.000 30.99371 139 GLN G O 1
ATOM 8713 N N . LEU G 1 106 ? -42.94697 27.44232 144.35215 1.000 20.13976 140 LEU G N 1
ATOM 8714 C CA . LEU G 1 106 ? -42.86746 28.07972 143.04747 1.000 20.01522 140 LEU G CA 1
ATOM 8715 C C . LEU G 1 106 ? -41.61387 27.58001 142.33749 1.000 22.31982 140 LEU G C 1
ATOM 8716 O O . LEU G 1 106 ? -40.51288 27.69025 142.87511 1.000 24.29438 140 LEU G O 1
ATOM 8721 N N . LEU G 1 107 ? -41.78497 26.98760 141.16441 1.000 17.37241 141 LEU G N 1
ATOM 8722 C CA . LEU G 1 107 ? -40.64813 26.52659 140.39088 1.000 16.75706 141 LEU G CA 1
ATOM 8723 C C . LEU G 1 107 ? -40.24081 27.59236 139.37188 1.000 17.33485 141 LEU G C 1
ATOM 8724 O O . LEU G 1 107 ? -40.86490 28.64531 139.23734 1.000 19.48957 141 LEU G O 1
ATOM 8729 N N . GLU G 1 108 ? -39.18275 27.29834 138.63663 1.000 16.10255 142 GLU G N 1
ATOM 8730 C CA . GLU G 1 108 ? -38.64599 28.21003 137.64720 1.000 13.62980 142 GLU G CA 1
ATOM 8731 C C . GLU G 1 108 ? -39.67296 28.51826 136.56835 1.000 18.32922 142 GLU G C 1
ATOM 8732 O O . GLU G 1 108 ? -40.36741 27.62534 136.08296 1.000 19.90179 142 GLU G O 1
ATOM 8738 N N . LEU G 1 109 ? -39.77673 29.78705 136.19315 1.000 14.41014 143 LEU G N 1
ATOM 8739 C CA . LEU G 1 109 ? -40.76328 30.15486 135.18927 1.000 22.32488 143 LEU G CA 1
ATOM 8740 C C . LEU G 1 109 ? -40.28455 29.77557 133.78549 1.000 27.07552 143 LEU G C 1
ATOM 8741 O O . LEU G 1 109 ? -39.09377 29.86695 133.46651 1.000 28.86378 143 LEU G O 1
ATOM 8746 N N . GLY G 1 110 ? -41.22883 29.36966 132.93887 1.000 22.05303 144 GLY G N 1
ATOM 8747 C CA . GLY G 1 110 ? -40.97534 29.20317 131.51909 1.000 20.54384 144 GLY G CA 1
ATOM 8748 C C . GLY G 1 110 ? -41.56785 30.36297 130.73604 1.000 23.62314 144 GLY G C 1
ATOM 8749 O O . GLY G 1 110 ? -42.57632 30.93197 131.12716 1.000 27.30233 144 GLY G O 1
ATOM 8750 N N . LEU G 1 111 ? -40.95979 30.69036 129.60104 1.000 21.46085 145 LEU G N 1
ATOM 8751 C CA . LEU G 1 111 ? -41.40898 31.83553 128.82081 1.000 21.52019 145 LEU G CA 1
ATOM 8752 C C . LEU G 1 111 ? -41.31403 31.54154 127.32956 1.000 26.34775 145 LEU G C 1
ATOM 8753 O O . LEU G 1 111 ? -40.27279 31.08506 126.85788 1.000 20.51066 145 LEU G O 1
ATOM 8758 N N . VAL G 1 112 ? -42.40169 31.76859 126.59024 1.000 27.92254 146 VAL G N 1
ATOM 8759 C CA . VAL G 1 112 ? -42.36244 31.65410 125.13351 1.000 24.74168 146 VAL G CA 1
ATOM 8760 C C . VAL G 1 112 ? -43.03806 32.85951 124.49505 1.000 27.95476 146 VAL G C 1
ATOM 8761 O O . VAL G 1 112 ? -44.13307 33.26494 124.90425 1.000 24.00359 146 VAL G O 1
ATOM 8765 N N . GLN G 1 113 ? -42.45210 33.33494 123.40352 1.000 25.04506 147 GLN G N 1
ATOM 8766 C CA . GLN G 1 113 ? -42.99911 34.43920 122.63509 1.000 28.86705 147 GLN G CA 1
ATOM 8767 C C . GLN G 1 113 ? -43.74322 33.87874 121.42670 1.000 29.36171 147 GLN G C 1
ATOM 8768 O O . GLN G 1 113 ? -43.22727 33.01347 120.71680 1.000 26.81027 147 GLN G O 1
ATOM 8774 N N . SER G 1 114 ? -44.94021 34.40815 121.17260 1.000 30.96264 148 SER G N 1
ATOM 8775 C CA . SER G 1 114 ? -45.74278 33.95144 120.04665 1.000 31.85547 148 SER G CA 1
ATOM 8776 C C . SER G 1 114 ? -44.99425 34.16226 118.73192 1.000 35.08298 148 SER G C 1
ATOM 8777 O O . SER G 1 114 ? -44.06265 34.96885 118.64517 1.000 35.00226 148 SER G O 1
ATOM 8780 N N . PRO G 1 115 ? -45.35658 33.40726 117.69759 1.000 42.19126 149 PRO G N 1
ATOM 8781 C CA . PRO G 1 115 ? -44.63494 33.54965 116.41935 1.000 39.32522 149 PRO G CA 1
ATOM 8782 C C . PRO G 1 115 ? -44.76642 34.94048 115.82711 1.000 37.15491 149 PRO G C 1
ATOM 8783 O O . PRO G 1 115 ? -43.79518 35.48227 115.29671 1.000 37.52019 149 PRO G O 1
ATOM 8787 N N . ASP G 1 116 ? -45.92155 35.57275 115.96100 1.000 36.23924 150 ASP G N 1
ATOM 8788 C CA . ASP G 1 116 ? -46.03480 36.91987 115.44080 1.000 31.11695 150 ASP G CA 1
ATOM 8789 C C . ASP G 1 116 ? -45.34087 37.93644 116.33168 1.000 41.85566 150 ASP G C 1
ATOM 8790 O O . ASP G 1 116 ? -45.31990 39.12804 115.98672 1.000 39.92773 150 ASP G O 1
ATOM 8795 N N . GLY G 1 117 ? -44.77808 37.49019 117.46441 1.000 40.10165 151 GLY G N 1
ATOM 8796 C CA . GLY G 1 117 ? -43.99266 38.33300 118.33833 1.000 27.24634 151 GLY G CA 1
ATOM 8797 C C . GLY G 1 117 ? -44.76282 39.22662 119.28351 1.000 32.23668 151 GLY G C 1
ATOM 8798 O O . GLY G 1 117 ? -44.12752 39.99259 120.01777 1.000 39.35040 151 GLY G O 1
ATOM 8799 N N . HIS G 1 118 ? -46.09811 39.20227 119.26779 1.000 31.07956 152 HIS G N 1
ATOM 8800 C CA . HIS G 1 118 ? -46.87761 40.16043 120.04909 1.000 32.27262 152 HIS G CA 1
ATOM 8801 C C . HIS G 1 118 ? -47.25390 39.70051 121.44817 1.000 32.46190 152 HIS G C 1
ATOM 8802 O O . HIS G 1 118 ? -47.78117 40.50798 122.21826 1.000 33.21471 152 HIS G O 1
ATOM 8809 N N . ARG G 1 119 ? -47.02532 38.44624 121.80799 1.000 35.20157 153 ARG G N 1
ATOM 8810 C CA . ARG G 1 119 ? -47.56526 37.93277 123.05753 1.000 32.27885 153 ARG G CA 1
ATOM 8811 C C . ARG G 1 119 ? -46.49366 37.11957 123.76791 1.000 34.62473 153 ARG G C 1
ATOM 8812 O O . ARG G 1 119 ? -45.61122 36.53201 123.13547 1.000 35.40276 153 ARG G O 1
ATOM 8820 N N . LEU G 1 120 ? -46.54934 37.12271 125.09193 1.000 34.18764 154 LEU G N 1
ATOM 8821 C CA . LEU G 1 120 ? -45.70966 36.24183 125.88530 1.000 24.47056 154 LEU G CA 1
ATOM 8822 C C . LEU G 1 120 ? -46.61124 35.25593 126.60062 1.000 21.10450 154 LEU G C 1
ATOM 8823 O O . LEU G 1 120 ? -47.74314 35.58370 126.94377 1.000 23.62601 154 LEU G O 1
ATOM 8828 N N . TYR G 1 121 ? -46.11842 34.03733 126.79165 1.000 24.39152 155 TYR G N 1
ATOM 8829 C CA . TYR G 1 121 ? -46.81728 33.01611 127.56448 1.000 22.30653 155 TYR G CA 1
ATOM 8830 C C . TYR G 1 121 ? -45.87690 32.56020 128.67334 1.000 25.24963 155 TYR G C 1
ATOM 8831 O O . TYR G 1 121 ? -44.80216 31.99808 128.39875 1.000 22.62195 155 TYR G O 1
ATOM 8840 N N . VAL G 1 122 ? -46.27409 32.83785 129.91965 1.000 21.87540 156 VAL G N 1
ATOM 8841 C CA . VAL G 1 122 ? -45.50010 32.50293 131.10737 1.000 19.97350 156 VAL G CA 1
ATOM 8842 C C . VAL G 1 122 ? -46.05848 31.20799 131.67363 1.000 20.12057 156 VAL G C 1
ATOM 8843 O O . VAL G 1 122 ? -47.26860 31.08611 131.89208 1.000 22.16105 156 VAL G O 1
ATOM 8847 N N . THR G 1 123 ? -45.18862 30.23591 131.87951 1.000 17.33291 157 THR G N 1
ATOM 8848 C CA . THR G 1 123 ? -45.53280 28.99677 132.54924 1.000 20.00386 157 THR G CA 1
ATOM 8849 C C . THR G 1 123 ? -45.07684 29.09931 134.00390 1.000 23.24312 157 THR G C 1
ATOM 8850 O O . THR G 1 123 ? -43.87760 29.26352 134.28023 1.000 22.23214 157 THR G O 1
ATOM 8854 N N . ILE G 1 124 ? -46.04272 29.02188 134.91715 1.000 19.78973 158 ILE G N 1
ATOM 8855 C CA . ILE G 1 124 ? -45.86487 29.21749 136.34915 1.000 18.85027 158 ILE G CA 1
ATOM 8856 C C . ILE G 1 124 ? -46.06670 27.86592 137.01333 1.000 18.57811 158 ILE G C 1
ATOM 8857 O O . ILE G 1 124 ? -47.21451 27.46728 137.26497 1.000 17.26557 158 ILE G O 1
ATOM 8862 N N . PRO G 1 125 ? -44.99388 27.12206 137.26447 1.000 18.59754 159 PRO G N 1
ATOM 8863 C CA . PRO G 1 125 ? -45.13865 25.78422 137.84757 1.000 17.75748 159 PRO G CA 1
ATOM 8864 C C . PRO G 1 125 ? -45.16092 25.85039 139.36727 1.000 19.89589 159 PRO G C 1
ATOM 8865 O O . PRO G 1 125 ? -44.35162 26.54203 139.99888 1.000 22.81024 159 PRO G O 1
ATOM 8869 N N . LEU G 1 126 ? -46.16174 25.19472 139.94106 1.000 18.93852 160 LEU G N 1
ATOM 8870 C CA . LEU G 1 126 ? -46.47702 25.21129 141.35405 1.000 19.53662 160 LEU G CA 1
ATOM 8871 C C . LEU G 1 126 ? -46.51356 23.78987 141.90814 1.000 28.00344 160 LEU G C 1
ATOM 8872 O O . LEU G 1 126 ? -46.88153 22.82475 141.21589 1.000 26.11164 160 LEU G O 1
ATOM 8877 N N . GLY G 1 127 ? -46.08542 23.67225 143.16259 1.000 25.06536 161 GLY G N 1
ATOM 8878 C CA . GLY G 1 127 ? -46.23057 22.44600 143.90172 1.000 22.53689 161 GLY G CA 1
ATOM 8879 C C . GLY G 1 127 ? -46.72546 22.75672 145.29784 1.000 26.24538 161 GLY G C 1
ATOM 8880 O O . GLY G 1 127 ? -46.5400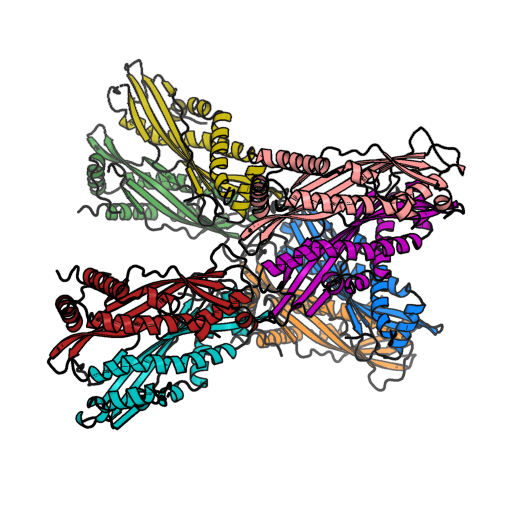5 23.85507 145.82110 1.000 24.80803 161 GLY G O 1
ATOM 8881 N N . LEU G 1 128 ? -47.36864 21.76381 145.89293 1.000 29.40226 162 LEU G N 1
ATOM 8882 C CA . LEU G 1 128 ? -47.80754 21.90047 147.27599 1.000 33.02471 162 LEU G CA 1
ATOM 8883 C C . LEU G 1 128 ? -48.16614 20.52105 147.80594 1.000 32.93617 162 LEU G C 1
ATOM 8884 O O . LEU G 1 128 ? -48.30094 19.56262 147.04714 1.000 31.47898 162 LEU G O 1
ATOM 8889 N N . THR G 1 129 ? -48.29922 20.41822 149.12657 1.000 32.40665 163 THR G N 1
ATOM 8890 C CA . THR G 1 129 ? -48.62772 19.14992 149.75432 1.000 38.16454 163 THR G CA 1
ATOM 8891 C C . THR G 1 129 ? -49.93809 19.29327 150.50886 1.000 38.76688 163 THR G C 1
ATOM 8892 O O . THR G 1 129 ? -50.14293 20.26855 151.24057 1.000 38.27857 163 THR G O 1
ATOM 8896 N N . LEU G 1 130 ? -50.83752 18.35073 150.26770 1.000 34.46064 164 LEU G N 1
ATOM 8897 C CA . LEU G 1 130 ? -52.09272 18.24461 150.98407 1.000 42.17943 164 LEU G CA 1
ATOM 8898 C C . LEU G 1 130 ? -51.89328 17.25440 152.12557 1.000 41.26775 164 LEU G C 1
ATOM 8899 O O . LEU G 1 130 ? -51.44233 16.12999 151.90271 1.000 42.37191 164 LEU G O 1
ATOM 8904 N N . ASN G 1 131 ? -52.23803 17.67249 153.33550 1.000 43.93206 165 ASN G N 1
ATOM 8905 C CA . ASN G 1 131 ? -52.11921 16.87446 154.54849 1.000 41.03881 165 ASN G CA 1
ATOM 8906 C C . ASN G 1 131 ? -53.52907 16.62182 155.05436 1.000 45.42136 165 ASN G C 1
ATOM 8907 O O . ASN G 1 131 ? -54.17705 17.54034 155.56745 1.000 46.35109 165 ASN G O 1
ATOM 8912 N N . VAL G 1 132 ? -54.02191 15.40382 154.86890 1.000 48.49618 166 VAL G N 1
ATOM 8913 C CA . VAL G 1 132 ? -55.39457 15.06886 155.20902 1.000 60.02379 166 VAL G CA 1
ATOM 8914 C C . VAL G 1 132 ? -55.36010 14.32639 156.54150 1.000 57.85815 166 VAL G C 1
ATOM 8915 O O . VAL G 1 132 ? -54.83445 13.21302 156.64018 1.000 53.02109 166 VAL G O 1
ATOM 8919 N N . ASN G 1 133 ? -55.87597 14.98685 157.57361 1.000 69.15658 167 ASN G N 1
ATOM 8920 C CA . ASN G 1 133 ? -55.98407 14.44242 158.91857 1.000 75.26048 167 ASN G CA 1
ATOM 8921 C C . ASN G 1 133 ? -57.34442 13.77961 159.09243 1.000 65.78102 167 ASN G C 1
ATOM 8922 O O . ASN G 1 133 ? -58.38423 14.45646 159.01722 1.000 66.21406 167 ASN G O 1
ATOM 8924 N N . MET G 1 134 ? -57.33356 12.45887 159.29338 1.000 70.71887 168 MET G N 1
ATOM 8925 C CA . MET G 1 134 ? -58.53503 11.68264 159.58404 1.000 83.29235 168 MET G CA 1
ATOM 8926 C C . MET G 1 134 ? -58.25006 10.87600 160.84842 1.000 84.41846 168 MET G C 1
ATOM 8927 O O . MET G 1 134 ? -57.91207 9.68375 160.77646 1.000 80.70215 168 MET G O 1
ATOM 8932 N N . PRO G 1 135 ? -58.36273 11.50458 162.03138 1.000 86.93176 169 PRO G N 1
ATOM 8933 C CA . PRO G 1 135 ? -57.98959 10.79357 163.27017 1.000 87.94602 169 PRO G CA 1
ATOM 8934 C C . PRO G 1 135 ? -58.91493 9.63959 163.60495 1.000 87.97328 169 PRO G C 1
ATOM 8935 O O . PRO G 1 135 ? -58.44593 8.57810 164.03832 1.000 82.51392 169 PRO G O 1
ATOM 8939 N N . VAL G 1 136 ? -60.22695 9.82912 163.42697 1.000 87.49778 170 VAL G N 1
ATOM 8940 C CA . VAL G 1 136 ? -61.18658 8.76631 163.71062 1.000 81.78568 170 VAL G CA 1
ATOM 8941 C C . VAL G 1 136 ? -60.77517 7.47860 163.01137 1.000 79.28740 170 VAL G C 1
ATOM 8942 O O . VAL G 1 136 ? -60.87365 6.38572 163.58145 1.000 76.25503 170 VAL G O 1
ATOM 8944 N N . VAL G 1 137 ? -60.30384 7.58326 161.77232 1.000 74.74437 171 VAL G N 1
ATOM 8945 C CA . VAL G 1 137 ? -59.83737 6.42449 161.03078 1.000 73.25050 171 VAL G CA 1
ATOM 8946 C C . VAL G 1 137 ? -58.30762 6.34933 161.02908 1.000 72.57683 171 VAL G C 1
ATOM 8947 O O . VAL G 1 137 ? -57.72146 5.62339 160.22616 1.000 74.11040 171 VAL G O 1
ATOM 8951 N N . GLY G 1 138 ? -57.65655 7.08219 161.93528 1.000 77.98097 172 GLY G N 1
ATOM 8952 C CA . GLY G 1 138 ? -56.21647 7.03750 162.11945 1.000 78.81364 172 GLY G CA 1
ATOM 8953 C C . GLY G 1 138 ? -55.44637 7.03747 160.81698 1.000 79.30671 172 GLY G C 1
ATOM 8954 O O . GLY G 1 138 ? -54.74002 6.07209 160.50291 1.000 78.14996 172 GLY G O 1
ATOM 8955 N N . SER G 1 139 ? -55.56138 8.12708 160.05702 1.000 83.41689 173 SER G N 1
ATOM 8956 C CA . SER G 1 139 ? -54.95575 8.18745 158.72934 1.000 82.37021 173 SER G CA 1
ATOM 8957 C C . SER G 1 139 ? -54.57467 9.63634 158.42563 1.000 77.74563 173 SER G C 1
ATOM 8958 O O . SER G 1 139 ? -55.45436 10.47599 158.18994 1.000 80.88208 173 SER G O 1
ATOM 8961 N N . LEU G 1 140 ? -53.28082 9.94839 158.52804 1.000 69.48315 174 LEU G N 1
ATOM 8962 C CA . LEU G 1 140 ? -52.74116 11.18549 157.96788 1.000 72.27729 174 LEU G CA 1
ATOM 8963 C C . LEU G 1 140 ? -52.20059 10.87301 156.56981 1.000 65.81506 174 LEU G C 1
ATOM 8964 O O . LEU G 1 140 ? -51.18464 10.18563 156.43226 1.000 61.47598 174 LEU G O 1
ATOM 8966 N N . LEU G 1 141 ? -52.87997 11.36743 155.53918 1.000 57.29098 175 LEU G N 1
ATOM 8967 C CA . LEU G 1 141 ? -52.48569 11.15157 154.14752 1.000 60.05661 175 LEU G CA 1
ATOM 8968 C C . LEU G 1 141 ? -51.77506 12.38774 153.59933 1.000 61.42423 175 LEU G C 1
ATOM 8969 O O . LEU G 1 141 ? -52.32115 13.49352 153.65772 1.000 53.42906 175 LEU G O 1
ATOM 8974 N N . GLN G 1 142 ? -50.55874 12.21197 153.09299 1.000 57.01618 176 GLN G N 1
ATOM 8975 C CA . GLN G 1 142 ? -49.85100 13.28558 152.40856 1.000 52.53349 176 GLN G CA 1
ATOM 8976 C C . GLN G 1 142 ? -49.89955 13.06764 150.90565 1.000 47.64306 176 GLN G C 1
ATOM 8977 O O . GLN G 1 142 ? -49.46465 12.02446 150.41018 1.000 45.86321 176 GLN G O 1
ATOM 8983 N N . LEU G 1 143 ? -50.37088 14.08909 150.19382 1.000 47.17099 177 LEU G N 1
ATOM 8984 C CA . LEU G 1 143 ? -50.52159 14.08236 148.74649 1.000 40.95823 177 LEU G CA 1
ATOM 8985 C C . LEU G 1 143 ? -49.67967 15.20547 148.14833 1.000 43.60408 177 LEU G C 1
ATOM 8986 O O . LEU G 1 143 ? -49.83141 16.37756 148.52029 1.000 34.43351 177 LEU G O 1
ATOM 8991 N N . ALA G 1 144 ? -48.78386 14.84724 147.23678 1.000 39.47654 178 ALA G N 1
ATOM 8992 C CA . ALA G 1 144 ? -48.02914 15.83998 146.48992 1.000 30.15583 178 ALA G CA 1
ATOM 8993 C C . ALA G 1 144 ? -48.82715 16.29397 145.27269 1.000 32.80831 178 ALA G C 1
ATOM 8994 O O . ALA G 1 144 ? -49.26951 15.46830 144.46313 1.000 32.36772 178 ALA G O 1
ATOM 8996 N N . VAL G 1 145 ? -49.01141 17.60588 145.14744 1.000 25.37461 179 VAL G N 1
ATOM 8997 C CA . VAL G 1 145 ? -49.73548 18.21663 144.04340 1.000 29.77818 179 VAL G CA 1
ATOM 8998 C C . VAL G 1 145 ? -48.76867 19.03405 143.20145 1.000 30.33588 179 VAL G C 1
ATOM 8999 O O . VAL G 1 145 ? -47.93777 19.78325 143.73299 1.000 29.79787 179 VAL G O 1
ATOM 9003 N N . LYS G 1 146 ? -48.89569 18.89809 141.88798 1.000 28.11065 180 LYS G N 1
ATOM 9004 C CA . LYS G 1 146 ? -48.22043 19.75789 140.93496 1.000 26.87110 180 LYS G CA 1
ATOM 9005 C C . LYS G 1 146 ? -49.24180 20.33976 139.97332 1.000 28.09254 180 LYS G C 1
ATOM 9006 O O . LYS G 1 146 ? -50.27763 19.72538 139.69575 1.000 29.41529 180 LYS G O 1
ATOM 9012 N N . LEU G 1 147 ? -48.96456 21.56123 139.51296 1.000 27.64014 181 LEU G N 1
ATOM 9013 C CA . LEU G 1 147 ? -49.88763 22.28220 138.64674 1.000 20.95117 181 LEU G CA 1
ATOM 9014 C C . LEU G 1 147 ? -49.13479 23.40842 137.97202 1.000 26.13525 181 LEU G C 1
ATOM 9015 O O . LEU G 1 147 ? -48.33928 24.08876 138.61375 1.000 25.68576 181 LEU G O 1
ATOM 9020 N N . ASN G 1 148 ? -49.39565 23.62189 136.69044 1.000 25.85786 182 ASN G N 1
ATOM 9021 C CA . ASN G 1 148 ? -48.86090 24.77752 135.99033 1.000 20.42244 182 ASN G CA 1
ATOM 9022 C C . ASN G 1 148 ? -50.00081 25.73214 135.69266 1.000 23.29623 182 ASN G C 1
ATOM 9023 O O . ASN G 1 148 ? -51.13144 25.30264 135.43859 1.000 25.26750 182 ASN G O 1
ATOM 9028 N N . ILE G 1 149 ? -49.71557 27.02402 135.78900 1.000 21.32237 183 ILE G N 1
ATOM 9029 C CA . ILE G 1 149 ? -50.59967 28.07384 135.30103 1.000 19.02263 183 ILE G CA 1
ATOM 9030 C C . ILE G 1 149 ? -49.93192 28.72378 134.09835 1.000 22.10445 183 ILE G C 1
ATOM 9031 O O . ILE G 1 149 ? -48.72977 29.00152 134.12610 1.000 21.06615 183 ILE G O 1
ATOM 9036 N N . THR G 1 150 ? -50.69533 28.97884 133.04373 1.000 24.94579 184 THR G N 1
ATOM 9037 C CA . THR G 1 150 ? -50.19713 29.69836 131.88129 1.000 22.22721 184 THR G CA 1
ATOM 9038 C C . THR G 1 150 ? -50.81802 31.08028 131.85272 1.000 21.01213 184 THR G C 1
ATOM 9039 O O . THR G 1 150 ? -52.04651 31.21999 131.91102 1.000 26.03915 184 THR G O 1
ATOM 9043 N N . ALA G 1 151 ? -49.96841 32.09307 131.78900 1.000 19.82008 185 ALA G N 1
ATOM 9044 C CA . ALA G 1 151 ? -50.40855 33.47910 131.78763 1.000 22.10845 185 ALA G CA 1
ATOM 9045 C C . ALA G 1 151 ? -49.97846 34.14174 130.48393 1.000 22.80684 185 ALA G C 1
ATOM 9046 O O . ALA G 1 151 ? -48.79079 34.14718 130.14026 1.000 21.48450 185 ALA G O 1
ATOM 9048 N N . GLU G 1 152 ? -50.94675 34.69204 129.76193 1.000 23.37655 186 GLU G N 1
ATOM 9049 C CA . GLU G 1 152 ? -50.68281 35.42099 128.52994 1.000 26.72670 186 GLU G CA 1
ATOM 9050 C C . GLU G 1 152 ? -50.45093 36.88269 128.87197 1.000 21.64236 186 GLU G C 1
ATOM 9051 O O . GLU G 1 152 ? -51.30593 37.49834 129.50626 1.000 22.50569 186 GLU G O 1
ATOM 9057 N N . VAL G 1 153 ? -49.33174 37.43826 128.40266 1.000 21.91162 187 VAL G N 1
ATOM 9058 C CA . VAL G 1 153 ? -48.92432 38.82274 128.66064 1.000 24.27402 187 VAL G CA 1
ATOM 9059 C C . VAL G 1 153 ? -48.90520 39.57922 127.33980 1.000 25.42447 187 VAL G C 1
ATOM 9060 O O . VAL G 1 153 ? -48.33873 39.09245 126.34897 1.000 26.45053 187 VAL G O 1
ATOM 9064 N N . LEU G 1 154 ? -49.52496 40.76459 127.34156 1.000 28.31673 188 LEU G N 1
ATOM 9065 C CA . LEU G 1 154 ? -49.71395 41.62330 126.17696 1.000 27.29991 188 LEU G CA 1
ATOM 9066 C C . LEU G 1 154 ? -49.17963 43.02122 126.48831 1.000 30.73477 188 LEU G C 1
ATOM 9067 O O . LEU G 1 154 ? -49.11869 43.43434 127.65127 1.000 33.26612 188 LEU G O 1
ATOM 9072 N N . ALA G 1 155 ? -48.88316 43.79614 125.44931 1.000 30.49969 189 ALA G N 1
ATOM 9073 C CA . ALA G 1 155 ? -48.58708 45.21721 125.61695 1.000 29.38755 189 ALA G CA 1
ATOM 9074 C C . ALA G 1 155 ? -49.78893 46.01158 125.12955 1.000 33.17063 189 ALA G C 1
ATOM 9075 O O . ALA G 1 155 ? -50.36022 45.69713 124.08224 1.000 34.47804 189 ALA G O 1
ATOM 9077 N N . VAL G 1 156 ? -50.19666 47.00932 125.91265 1.000 35.49326 190 VAL G N 1
ATOM 9078 C CA . VAL G 1 156 ? -51.39773 47.78189 125.62385 1.000 29.21620 190 VAL G CA 1
ATOM 9079 C C . VAL G 1 156 ? -51.25343 49.17779 126.20521 1.000 39.62073 190 VAL G C 1
ATOM 9080 O O . VAL G 1 156 ? -50.64434 49.37202 127.25668 1.000 39.39181 190 VAL G O 1
ATOM 9084 N N . LYS G 1 157 ? -51.84418 50.15380 125.52448 1.000 48.96342 191 LYS G N 1
ATOM 9085 C CA . LYS G 1 157 ? -51.80862 51.54249 125.96082 1.000 47.85922 191 LYS G CA 1
ATOM 9086 C C . LYS G 1 157 ? -53.08730 51.91322 126.69420 1.000 46.40221 191 LYS G C 1
ATOM 9087 O O . LYS G 1 157 ? -54.16822 51.42486 126.35695 1.000 51.38182 191 LYS G O 1
ATOM 9093 N N . ASP G 1 158 ? -52.95107 52.75211 127.72026 1.000 48.01996 192 ASP G N 1
ATOM 9094 C CA . ASP G 1 158 ? -54.09592 53.26888 128.45484 1.000 46.80597 192 ASP G CA 1
ATOM 9095 C C . ASP G 1 158 ? -54.64182 54.51358 127.75358 1.000 51.95652 192 ASP G C 1
ATOM 9096 O O . ASP G 1 158 ? -54.07661 55.00165 126.77605 1.000 47.85930 192 ASP G O 1
ATOM 9101 N N . ASN G 1 159 ? -55.75890 55.03552 128.26825 1.000 56.58013 193 ASN G N 1
ATOM 9102 C CA . ASN G 1 159 ? -56.37564 56.20411 127.64478 1.000 59.95753 193 ASN G CA 1
ATOM 9103 C C . ASN G 1 159 ? -55.45592 57.41922 127.66593 1.000 56.32933 193 ASN G C 1
ATOM 9104 O O . ASN G 1 159 ? -55.73699 58.40592 126.97960 1.000 60.47651 193 ASN G O 1
ATOM 9109 N N . GLN G 1 160 ? -54.37871 57.37031 128.43585 1.000 50.24359 194 GLN G N 1
ATOM 9110 C CA . GLN G 1 160 ? -53.40000 58.44033 128.51222 1.000 55.41059 194 GLN G CA 1
ATOM 9111 C C . GLN G 1 160 ? -52.24000 58.24410 127.55357 1.000 44.45662 194 GLN G C 1
ATOM 9112 O O . GLN G 1 160 ? -51.31044 59.05226 127.56482 1.000 53.54680 194 GLN G O 1
ATOM 9118 N N . GLY G 1 161 ? -52.25617 57.19501 126.74000 1.000 42.08964 195 GLY G N 1
ATOM 9119 C CA . GLY G 1 161 ? -51.13611 56.91694 125.87147 1.000 46.47233 195 GLY G CA 1
ATOM 9120 C C . GLY G 1 161 ? -50.01550 56.13566 126.53152 1.000 46.68756 195 GLY G C 1
ATOM 9121 O O . GLY G 1 161 ? -49.01697 55.83970 125.86927 1.000 38.97152 195 GLY G O 1
ATOM 9122 N N . ARG G 1 162 ? -50.14221 55.80690 127.81713 1.000 47.31637 196 ARG G N 1
ATOM 9123 C CA . ARG G 1 162 ? -49.11376 55.06556 128.53326 1.000 46.89809 196 ARG G CA 1
ATOM 9124 C C . ARG G 1 162 ? -49.13900 53.58877 128.17638 1.000 44.40440 196 ARG G C 1
ATOM 9125 O O . ARG G 1 162 ? -50.19847 52.95792 128.14197 1.000 46.96904 196 ARG G O 1
ATOM 9127 N N . ILE G 1 163 ? -47.95514 53.02899 127.97717 1.000 42.21812 197 ILE G N 1
ATOM 9128 C CA . ILE G 1 163 ? -47.79673 51.62787 127.61047 1.000 43.18530 197 ILE G CA 1
ATOM 9129 C C . ILE G 1 163 ? -47.71157 50.80827 128.89221 1.000 42.64418 197 ILE G C 1
ATOM 9130 O O . ILE G 1 163 ? -47.09717 51.23144 129.87792 1.000 47.70142 197 ILE G O 1
ATOM 9132 N N . HIS G 1 164 ? -48.35812 49.64445 128.89044 1.000 40.64878 198 HIS G N 1
ATOM 9133 C CA . HIS G 1 164 ? -48.40196 48.73851 130.02777 1.000 37.42575 198 HIS G CA 1
ATOM 9134 C C . HIS G 1 164 ? -48.31936 47.29724 129.54431 1.000 32.99346 198 HIS G C 1
ATOM 9135 O O . HIS G 1 164 ? -48.76727 46.96662 128.44739 1.000 37.95484 198 HIS G O 1
ATOM 9142 N N . LEU G 1 165 ? -47.77996 46.43102 130.39211 1.000 34.97476 199 LEU G N 1
ATOM 9143 C CA . LEU G 1 165 ? -47.92168 44.99366 130.21961 1.000 25.61209 199 LEU G CA 1
ATOM 9144 C C . LEU G 1 165 ? -49.16251 44.58651 130.99569 1.000 25.91346 199 LEU G C 1
ATOM 9145 O O . LEU G 1 165 ? -49.35642 45.03186 132.12786 1.000 28.35563 199 LEU G O 1
ATOM 9150 N N . VAL G 1 166 ? -50.04415 43.83317 130.36022 1.000 20.72989 200 VAL G N 1
ATOM 9151 C CA . VAL G 1 166 ? -51.29362 43.45715 130.99104 1.000 20.14404 200 VAL G CA 1
ATOM 9152 C C . VAL G 1 166 ? -51.48813 41.96277 130.80847 1.000 28.17549 200 VAL G C 1
ATOM 9153 O O . VAL G 1 166 ? -50.91809 41.34910 129.89357 1.000 25.78326 200 VAL G O 1
ATOM 9157 N N . LEU G 1 167 ? -52.28837 41.38167 131.71038 1.000 19.24954 201 LEU G N 1
ATOM 9158 C CA . LEU G 1 167 ? -52.66947 39.98156 131.63743 1.000 20.87614 201 LEU G CA 1
ATOM 9159 C C . LEU G 1 167 ? -53.77641 39.76144 130.62312 1.000 24.79114 201 LEU G C 1
ATOM 9160 O O . LEU G 1 167 ? -54.83695 40.38471 130.71240 1.000 32.15995 201 LEU G O 1
ATOM 9165 N N . GLY G 1 168 ? -53.54422 38.85202 129.67705 1.000 28.13956 202 GLY G N 1
ATOM 9166 C CA . GLY G 1 168 ? -54.58743 38.41861 128.75927 1.000 25.50491 202 GLY G CA 1
ATOM 9167 C C . GLY G 1 168 ? -55.27299 37.17507 129.28505 1.000 29.10032 202 GLY G C 1
ATOM 9168 O O . GLY G 1 168 ? -55.82900 37.22090 130.38336 1.000 28.63057 202 GLY G O 1
ATOM 9169 N N . ASP G 1 169 ? -55.26644 36.07384 128.52673 1.000 28.02670 203 ASP G N 1
ATOM 9170 C CA . ASP G 1 169 ? -55.77597 34.80542 129.03776 1.000 27.69104 203 ASP G CA 1
ATOM 9171 C C . ASP G 1 169 ? -54.87125 34.23884 130.13661 1.000 32.44126 203 ASP G C 1
ATOM 9172 O O . ASP G 1 169 ? -53.63862 34.28926 130.03781 1.000 27.19022 203 ASP G O 1
ATOM 9177 N N . CYS G 1 170 ? -55.48948 33.68324 131.18583 1.000 27.53283 204 CYS G N 1
ATOM 9178 C CA . CYS G 1 170 ? -54.74421 33.08279 132.29293 1.000 32.92284 204 CYS G CA 1
ATOM 9179 C C . CYS G 1 170 ? -55.49421 31.86602 132.81650 1.000 33.00234 204 CYS G C 1
ATOM 9180 O O . CYS G 1 170 ? -56.63600 31.97872 133.26717 1.000 28.98483 204 CYS G O 1
ATOM 9183 N N . THR G 1 171 ? -54.84015 30.71048 132.78630 1.000 31.39025 205 THR G N 1
ATOM 9184 C CA . THR G 1 171 ? -55.53945 29.47877 133.13068 1.000 32.27996 205 THR G CA 1
ATOM 9185 C C . THR G 1 171 ? -54.51206 28.37200 133.28554 1.000 29.52510 205 THR G C 1
ATOM 9186 O O . THR G 1 171 ? -53.39315 28.48144 132.79748 1.000 29.55264 205 THR G O 1
ATOM 9190 N N . HIS G 1 172 ? -54.89929 27.30872 133.97385 1.000 31.55198 206 HIS G N 1
ATOM 9191 C CA . HIS G 1 172 ? -53.97249 26.20430 134.15870 1.000 31.55882 206 HIS G CA 1
ATOM 9192 C C . HIS G 1 172 ? -53.78818 25.39265 132.87972 1.000 29.41973 206 HIS G C 1
ATOM 9193 O O . HIS G 1 172 ? -54.67096 25.30202 132.02419 1.000 31.58891 206 HIS G O 1
ATOM 9200 N N . SER G 1 173 ? -52.62591 24.78818 132.77817 1.000 30.56007 207 SER G N 1
ATOM 9201 C CA . SER G 1 173 ? -52.26667 23.99360 131.62024 1.000 36.85342 207 SER G CA 1
ATOM 9202 C C . SER G 1 173 ? -52.98579 22.64757 131.69315 1.000 44.07183 207 SER G C 1
ATOM 9203 O O . SER G 1 173 ? -52.83914 21.92984 132.69207 1.000 41.99305 207 SER G O 1
ATOM 9206 N N . PRO G 1 174 ? -53.77478 22.27460 130.68954 1.000 46.44950 208 PRO G N 1
ATOM 9207 C CA . PRO G 1 174 ? -54.44307 20.96742 130.73067 1.000 44.16138 208 PRO G CA 1
ATOM 9208 C C . PRO G 1 174 ? -53.45440 19.82753 130.93719 1.000 40.75087 208 PRO G C 1
ATOM 9209 O O . PRO G 1 174 ? -52.39907 19.76454 130.30091 1.000 41.54266 208 PRO G O 1
ATOM 9213 N N . GLY G 1 175 ? -53.81902 18.90892 131.82698 1.000 36.24460 209 GLY G N 1
ATOM 9214 C CA . GLY G 1 175 ? -52.99750 17.74401 132.07922 1.000 38.70596 209 GLY G CA 1
ATOM 9215 C C . GLY G 1 175 ? -51.73758 17.98425 132.88013 1.000 40.86841 209 GLY G C 1
ATOM 9216 O O . GLY G 1 175 ? -50.89093 17.08885 132.94978 1.000 47.16192 209 GLY G O 1
ATOM 9217 N N . SER G 1 176 ? -51.56615 19.16477 133.47654 1.000 33.86270 210 SER G N 1
ATOM 9218 C CA . SER G 1 176 ? -50.42645 19.40723 134.35011 1.000 31.87374 210 SER G CA 1
ATOM 9219 C C . SER G 1 176 ? -50.76945 19.20668 135.82101 1.000 31.19164 210 SER G C 1
ATOM 9220 O O . SER G 1 176 ? -49.87181 19.26466 136.66168 1.000 31.99447 210 SER G O 1
ATOM 9223 N N . LEU G 1 177 ? -52.03680 19.00462 136.15728 1.000 26.18739 211 LEU G N 1
ATOM 9224 C CA . LEU G 1 177 ? -52.37460 18.64891 137.52384 1.000 26.72324 211 LEU G CA 1
ATOM 9225 C C . LEU G 1 177 ? -51.80151 17.27587 137.84645 1.000 29.86114 211 LEU G C 1
ATOM 9226 O O . LEU G 1 177 ? -52.06964 16.30186 137.14708 1.000 30.02587 211 LEU G O 1
ATOM 9231 N N . LYS G 1 178 ? -51.01242 17.18682 138.90966 1.000 28.76986 212 LYS G N 1
ATOM 9232 C CA . LYS G 1 178 ? -50.47142 15.90252 139.31137 1.000 28.28461 212 LYS G CA 1
ATOM 9233 C C . LYS G 1 178 ? -50.78669 15.72552 140.78145 1.000 31.65533 212 LYS G C 1
ATOM 9234 O O . LYS G 1 178 ? -50.43678 16.58302 141.59977 1.000 32.48117 212 LYS G O 1
ATOM 9240 N N . ILE G 1 179 ? -51.48038 14.63974 141.10480 1.000 36.48668 213 ILE G N 1
ATOM 9241 C CA . ILE G 1 179 ? -51.81102 14.27885 142.47535 1.000 30.70763 213 ILE G CA 1
ATOM 9242 C C . ILE G 1 179 ? -51.27750 12.87691 142.67272 1.000 39.91511 213 ILE G C 1
ATOM 9243 O O . ILE G 1 179 ? -51.67457 11.94764 141.96129 1.000 49.39725 213 ILE G O 1
ATOM 9248 N N . SER G 1 180 ? -50.34960 12.73273 143.59205 1.000 44.33092 214 SER G N 1
ATOM 9249 C CA . SER G 1 180 ? -49.66538 11.47640 143.82370 1.000 40.99076 214 SER G CA 1
ATOM 9250 C C . SER G 1 180 ? -49.63026 11.22127 145.31676 1.000 43.79870 214 SER G C 1
ATOM 9251 O O . SER G 1 180 ? -49.40465 12.14773 146.09704 1.000 40.71102 214 SER G O 1
ATOM 9254 N N . LEU G 1 181 ? -49.88277 9.97898 145.71993 1.000 52.39071 215 LEU G N 1
ATOM 9255 C CA . LEU G 1 181 ? -49.87629 9.67571 147.14409 1.000 53.91569 215 LEU G CA 1
ATOM 9256 C C . LEU G 1 181 ? -48.44097 9.67322 147.64503 1.000 49.07096 215 LEU G C 1
ATOM 9257 O O . LEU G 1 181 ? -47.60087 8.91693 147.15423 1.000 62.35579 215 LEU G O 1
ATOM 9262 N N . LEU G 1 182 ? -48.15617 10.55097 148.59753 1.000 51.23884 216 LEU G N 1
ATOM 9263 C CA . LEU G 1 182 ? -46.81495 10.75249 149.12569 1.000 53.88950 216 LEU G CA 1
ATOM 9264 C C . LEU G 1 182 ? -46.54876 10.00930 150.42319 1.000 58.50004 216 LEU G C 1
ATOM 9265 O O . LEU G 1 182 ? -45.47083 9.43290 150.60256 1.000 60.24556 216 LEU G O 1
ATOM 9270 N N . ASN G 1 183 ? -47.49755 10.04947 151.35026 1.000 59.73649 217 ASN G N 1
ATOM 9271 C CA . ASN G 1 183 ? -47.28171 9.46428 152.66290 1.000 60.49580 217 ASN G CA 1
ATOM 9272 C C . ASN G 1 183 ? -48.64174 9.17135 153.28200 1.000 65.39611 217 ASN G C 1
ATOM 9273 O O . ASN G 1 183 ? -49.68594 9.54105 152.74068 1.000 61.13688 217 ASN G O 1
ATOM 9278 N N . GLY G 1 184 ? -48.61890 8.47110 154.41001 1.000 72.16266 218 GLY G N 1
ATOM 9279 C CA . GLY G 1 184 ? -49.83826 8.18475 155.14568 1.000 75.22117 218 GLY G CA 1
ATOM 9280 C C . GLY G 1 184 ? -50.48669 6.83593 154.90551 1.000 66.06300 218 GLY G C 1
ATOM 9281 O O . GLY G 1 184 ? -51.55254 6.56476 155.45802 1.000 70.20897 218 GLY G O 1
ATOM 9282 N N . THR G 1 186 ? -52.40119 4.72031 152.21835 1.000 79.82842 220 THR G N 1
ATOM 9283 C CA . THR G 1 186 ? -53.08089 4.14328 153.37801 1.000 87.71727 220 THR G CA 1
ATOM 9284 C C . THR G 1 186 ? -54.31426 4.96366 153.77581 1.000 78.34351 220 THR G C 1
ATOM 9285 O O . THR G 1 186 ? -54.24667 5.80742 154.68077 1.000 73.57040 220 THR G O 1
ATOM 9287 N N . PRO G 1 187 ? -55.44321 4.72201 153.08401 1.000 83.32888 221 PRO G N 1
ATOM 9288 C CA . PRO G 1 187 ? -56.67886 5.46408 153.39880 1.000 82.07311 221 PRO G CA 1
ATOM 9289 C C . PRO G 1 187 ? -57.65792 4.67846 154.26895 1.000 77.96739 221 PRO G C 1
ATOM 9290 O O . PRO G 1 187 ? -58.50848 5.26248 154.95277 1.000 67.79206 221 PRO G O 1
ATOM 9294 N N . VAL G 1 188 ? -57.51466 3.34906 154.24750 1.000 78.12791 222 VAL G N 1
ATOM 9295 C CA . VAL G 1 188 ? -58.37215 2.38681 154.93908 1.000 73.49850 222 VAL G CA 1
ATOM 9296 C C . VAL G 1 188 ? -59.13608 1.67535 153.83015 1.000 71.11782 222 VAL G C 1
ATOM 9297 O O . VAL G 1 188 ? -59.70949 0.59810 154.02612 1.000 69.28743 222 VAL G O 1
ATOM 9299 N N . GLN G 1 189 ? -59.09415 2.28221 152.64414 1.000 77.65827 223 GLN G N 1
ATOM 9300 C CA . GLN G 1 189 ? -59.80620 1.90055 151.43299 1.000 72.76458 223 GLN G CA 1
ATOM 9301 C C . GLN G 1 189 ? -59.77318 3.12723 150.52480 1.000 79.04699 223 GLN G C 1
ATOM 9302 O O . GLN G 1 189 ? -59.60854 4.24532 151.02234 1.000 74.91133 223 GLN G O 1
ATOM 9304 N N . SER G 1 190 ? -59.88704 2.95019 149.20572 1.000 81.47779 224 SER G N 1
ATOM 9305 C CA . SER G 1 190 ? -59.89132 4.06333 148.25275 1.000 78.95421 224 SER G CA 1
ATOM 9306 C C . SER G 1 190 ? -61.31147 4.22938 147.73109 1.000 80.96962 224 SER G C 1
ATOM 9307 O O . SER G 1 190 ? -61.78499 3.36025 146.99151 1.000 84.65411 224 SER G O 1
ATOM 9310 N N . PHE G 1 191 ? -62.01201 5.32483 148.07549 1.000 78.19351 225 PHE G N 1
ATOM 9311 C CA . PHE G 1 191 ? -61.66345 6.53361 148.87261 1.000 75.77245 225 PHE G CA 1
ATOM 9312 C C . PHE G 1 191 ? -60.51793 7.40808 148.38251 1.000 78.38300 225 PHE G C 1
ATOM 9313 O O . PHE G 1 191 ? -60.69409 8.61955 148.25252 1.000 72.16670 225 PHE G O 1
ATOM 9321 N N . LEU G 1 192 ? -59.33302 6.83979 148.16783 1.000 75.02872 226 LEU G N 1
ATOM 9322 C CA . LEU G 1 192 ? -58.28330 7.67087 147.60808 1.000 72.86443 226 LEU G CA 1
ATOM 9323 C C . LEU G 1 192 ? -58.42429 7.82370 146.10388 1.000 64.92316 226 LEU G C 1
ATOM 9324 O O . LEU G 1 192 ? -57.94302 8.80991 145.54318 1.000 66.54292 226 LEU G O 1
ATOM 9329 N N . ASP G 1 193 ? -59.09166 6.88708 145.44025 1.000 69.50898 227 ASP G N 1
ATOM 9330 C CA . ASP G 1 193 ? -59.37378 7.08040 144.02693 1.000 71.28151 227 ASP G CA 1
ATOM 9331 C C . ASP G 1 193 ? -60.42184 8.16848 143.86152 1.000 72.07125 227 ASP G C 1
ATOM 9332 O O . ASP G 1 193 ? -60.42229 8.90953 142.86905 1.000 70.57582 227 ASP G O 1
ATOM 9334 N N . ASN G 1 194 ? -61.37515 8.20190 144.79286 1.000 64.37469 228 ASN G N 1
ATOM 9335 C CA . ASN G 1 194 ? -62.45094 9.18400 144.78516 1.000 61.58196 228 ASN G CA 1
ATOM 9336 C C . ASN G 1 194 ? -61.95678 10.57453 145.18600 1.000 61.24137 228 ASN G C 1
ATOM 9337 O O . ASN G 1 194 ? -62.32046 11.57792 144.55962 1.000 58.45645 228 ASN G O 1
ATOM 9342 N N . LEU G 1 195 ? -61.10129 10.64696 146.21124 1.000 62.97837 229 LEU G N 1
ATOM 9343 C CA . LEU G 1 195 ? -60.58510 11.93246 146.68230 1.000 54.50346 229 LEU G CA 1
ATOM 9344 C C . LEU G 1 195 ? -59.79513 12.63180 145.59183 1.000 54.71768 229 LEU G C 1
ATOM 9345 O O . LEU G 1 195 ? -59.89164 13.85562 145.42414 1.000 54.57822 229 LEU G O 1
ATOM 9350 N N . THR G 1 196 ? -58.96291 11.87458 144.87851 1.000 56.84661 230 THR G N 1
ATOM 9351 C CA . THR G 1 196 ? -58.21766 12.44321 143.76767 1.000 55.89446 230 THR G CA 1
ATOM 9352 C C . THR G 1 196 ? -59.15771 13.01529 142.71225 1.000 49.07455 230 THR G C 1
ATOM 9353 O O . THR G 1 196 ? -58.82731 14.01589 142.08077 1.000 49.50220 230 THR G O 1
ATOM 9357 N N . GLY G 1 197 ? -60.32278 12.39955 142.49992 1.000 52.18455 231 GLY G N 1
ATOM 9358 C CA . GLY G 1 197 ? -61.27249 12.94705 141.53838 1.000 48.72295 231 GLY G CA 1
ATOM 9359 C C . GLY G 1 197 ? -61.82300 14.29806 141.96093 1.000 48.35403 231 GLY G C 1
ATOM 9360 O O . GLY G 1 197 ? -61.86978 15.24894 141.16671 1.000 51.44313 231 GLY G O 1
ATOM 9361 N N . ILE G 1 198 ? -62.26910 14.40121 143.21473 1.000 45.82806 232 ILE G N 1
ATOM 9362 C CA . ILE G 1 198 ? -62.73813 15.69256 143.71539 1.000 53.98716 232 ILE G CA 1
ATOM 9363 C C . ILE G 1 198 ? -61.63389 16.73493 143.58230 1.000 52.51889 232 ILE G C 1
ATOM 9364 O O . ILE G 1 198 ? -61.85152 17.85047 143.07472 1.000 48.86233 232 ILE G O 1
ATOM 9366 N N . LEU G 1 199 ? -60.42669 16.37823 144.02727 1.000 44.04252 233 LEU G N 1
ATOM 9367 C CA . LEU G 1 199 ? -59.31756 17.31413 143.94408 1.000 43.27363 233 LEU G CA 1
ATOM 9368 C C . LEU G 1 199 ? -59.08038 17.74340 142.50353 1.000 45.84689 233 LEU G C 1
ATOM 9369 O O . LEU G 1 199 ? -58.90889 18.93156 142.21738 1.000 47.68437 233 LEU G O 1
ATOM 9374 N N . THR G 1 200 ? -59.09935 16.79226 141.57395 1.000 44.56877 234 THR G N 1
ATOM 9375 C CA . THR G 1 200 ? -58.94577 17.14502 140.17180 1.000 46.62682 234 THR G CA 1
ATOM 9376 C C . THR G 1 200 ? -59.99629 18.14649 139.75462 1.000 44.70968 234 THR G C 1
ATOM 9377 O O . THR G 1 200 ? -59.74165 18.99315 138.89342 1.000 47.01957 234 THR G O 1
ATOM 9381 N N . LYS G 1 201 ? -61.18776 18.04933 140.33818 1.000 48.20153 235 LYS G N 1
ATOM 9382 C CA . LYS G 1 201 ? -62.26367 18.93750 139.91910 1.000 52.23594 235 LYS G CA 1
ATOM 9383 C C . LYS G 1 201 ? -62.09710 20.36302 140.45299 1.000 47.60460 235 LYS G C 1
ATOM 9384 O O . LYS G 1 201 ? -62.32441 21.33450 139.72469 1.000 40.76725 235 LYS G O 1
ATOM 9390 N N . VAL G 1 202 ? -61.58896 20.51299 141.66798 1.000 47.78374 236 VAL G N 1
ATOM 9391 C CA . VAL G 1 202 ? -61.67462 21.77775 142.39024 1.000 43.10163 236 VAL G CA 1
ATOM 9392 C C . VAL G 1 202 ? -60.34137 22.51498 142.42383 1.000 45.09900 236 VAL G C 1
ATOM 9393 O O . VAL G 1 202 ? -60.30823 23.75012 142.36918 1.000 35.36840 236 VAL G O 1
ATOM 9397 N N . LEU G 1 203 ? -59.23569 21.76362 142.54408 1.000 40.05824 237 LEU G N 1
ATOM 9398 C CA . LEU G 1 203 ? -57.95110 22.32897 142.94600 1.000 34.23201 237 LEU G CA 1
ATOM 9399 C C . LEU G 1 203 ? -57.39245 23.25303 141.87119 1.000 38.58994 237 LEU G C 1
ATOM 9400 O O . LEU G 1 203 ? -56.93035 24.36329 142.20491 1.000 35.05683 237 LEU G O 1
ATOM 9405 N N . PRO G 1 204 ? -57.42068 22.88992 140.58636 1.000 39.61297 238 PRO G N 1
ATOM 9406 C CA . PRO G 1 204 ? -56.92050 23.82162 139.56241 1.000 33.71057 238 PRO G CA 1
ATOM 9407 C C . PRO G 1 204 ? -57.66682 25.13450 139.54959 1.000 36.50905 238 PRO G C 1
ATOM 9408 O O . PRO G 1 204 ? -57.04905 26.20671 139.48233 1.000 32.85002 238 PRO G O 1
ATOM 9412 N N . GLU G 1 205 ? -58.99065 25.08014 139.65354 1.000 37.33983 239 GLU G N 1
ATOM 9413 C CA . GLU G 1 205 ? -59.77371 26.30056 139.55481 1.000 37.27819 239 GLU G CA 1
ATOM 9414 C C . GLU G 1 205 ? -59.51108 27.23016 140.73830 1.000 32.58916 239 GLU G C 1
ATOM 9415 O O . GLU G 1 205 ? -59.31526 28.43562 140.54604 1.000 31.19291 239 GLU G O 1
ATOM 9421 N N . LEU G 1 206 ? -59.45291 26.68505 141.95834 1.000 30.74447 240 LEU G N 1
ATOM 9422 C CA . LEU G 1 206 ? -59.10509 27.48957 143.13665 1.000 39.42625 240 LEU G CA 1
ATOM 9423 C C . LEU G 1 206 ? -57.73830 28.13544 142.97803 1.000 32.69859 240 LEU G C 1
ATOM 9424 O O . LEU G 1 206 ? -57.55761 29.34031 143.24285 1.000 35.14611 240 LEU G O 1
ATOM 9429 N N . ILE G 1 207 ? -56.74661 27.33032 142.58565 1.000 28.73013 241 ILE G N 1
ATOM 9430 C CA . ILE G 1 207 ? -55.39831 27.86128 142.46614 1.000 25.74504 241 ILE G CA 1
ATOM 9431 C C . ILE G 1 207 ? -55.35197 28.96168 141.41605 1.000 29.99144 241 ILE G C 1
ATOM 9432 O O . ILE G 1 207 ? -54.77346 30.02836 141.64770 1.000 28.71295 241 ILE G O 1
ATOM 9437 N N . GLN G 1 208 ? -55.99095 28.75136 140.26531 1.000 23.70665 242 GLN G N 1
ATOM 9438 C CA . GLN G 1 208 ? -55.83219 29.76117 139.22872 1.000 27.97384 242 GLN G CA 1
ATOM 9439 C C . GLN G 1 208 ? -56.59474 31.02755 139.59016 1.000 26.00410 242 GLN G C 1
ATOM 9440 O O . GLN G 1 208 ? -56.07553 32.13369 139.38538 1.000 25.54072 242 GLN G O 1
ATOM 9446 N N . GLY G 1 209 ? -57.75965 30.89130 140.22980 1.000 22.22333 243 GLY G N 1
ATOM 9447 C CA . GLY G 1 209 ? -58.46789 32.06446 140.69944 1.000 24.89407 243 GLY G CA 1
ATOM 9448 C C . GLY G 1 209 ? -57.67683 32.87596 141.70978 1.000 30.64707 243 GLY G C 1
ATOM 9449 O O . GLY G 1 209 ? -57.91168 34.07489 141.86705 1.000 27.68581 243 GLY G O 1
ATOM 9450 N N . LYS G 1 210 ? -56.74306 32.24058 142.42108 1.000 29.93613 244 LYS G N 1
ATOM 9451 C CA . LYS G 1 210 ? -55.86353 33.07093 143.24340 1.000 27.39407 244 LYS G CA 1
ATOM 9452 C C . LYS G 1 210 ? -54.65133 33.61132 142.48125 1.000 31.41772 244 LYS G C 1
ATOM 9453 O O . LYS G 1 210 ? -54.26741 34.77181 142.67637 1.000 32.70403 244 LYS G O 1
ATOM 9459 N N . VAL G 1 211 ? -54.04672 32.80464 141.60471 1.000 25.61217 245 VAL G N 1
ATOM 9460 C CA . VAL G 1 211 ? -52.75701 33.15156 141.01603 1.000 20.85097 245 VAL G CA 1
ATOM 9461 C C . VAL G 1 211 ? -52.90092 34.20461 139.91903 1.000 25.33658 245 VAL G C 1
ATOM 9462 O O . VAL G 1 211 ? -52.04472 35.08561 139.76760 1.000 23.23063 245 VAL G O 1
ATOM 9466 N N . CYS G 1 212 ? -53.96027 34.11794 139.12495 1.000 23.71493 246 CYS G N 1
ATOM 9467 C CA . CYS G 1 212 ? -54.10523 35.02552 137.98850 1.000 18.13597 246 CYS G CA 1
ATOM 9468 C C . CYS G 1 212 ? -54.30221 36.47746 138.41993 1.000 19.62640 246 CYS G C 1
ATOM 9469 O O . CYS G 1 212 ? -53.64051 37.36799 137.84832 1.000 24.09586 246 CYS G O 1
ATOM 9472 N N . PRO G 1 213 ? -55.16751 36.80252 139.39079 1.000 25.17999 247 PRO G N 1
ATOM 9473 C CA . PRO G 1 213 ? -55.21000 38.20833 139.87454 1.000 26.20822 247 PRO G CA 1
ATOM 9474 C C . PRO G 1 213 ? -53.89949 38.68591 140.48757 1.000 24.35250 247 PRO G C 1
ATOM 9475 O O . PRO G 1 213 ? -53.50735 39.85597 140.31627 1.000 24.72776 247 PRO G O 1
ATOM 9479 N N . LEU G 1 214 ? -53.19341 37.79978 141.19041 1.000 22.05231 248 LEU G N 1
ATOM 9480 C CA . LEU G 1 214 ? -51.87547 38.16335 141.68975 1.000 15.84091 248 LEU G CA 1
ATOM 9481 C C . LEU G 1 214 ? -50.93967 38.51028 140.54272 1.000 22.26884 248 LEU G C 1
ATOM 9482 O O . LEU G 1 214 ? -50.23907 39.53599 140.58885 1.000 26.36046 248 LEU G O 1
ATOM 9487 N N . VAL G 1 215 ? -50.94113 37.68882 139.48730 1.000 18.61576 249 VAL G N 1
ATOM 9488 C CA . VAL G 1 215 ? -50.09334 37.95351 138.32867 1.000 21.73092 249 VAL G CA 1
ATOM 9489 C C . VAL G 1 215 ? -50.42900 39.30252 137.70758 1.000 20.88020 249 VAL G C 1
ATOM 9490 O O . VAL G 1 215 ? -49.53828 40.07338 137.32890 1.000 17.03193 249 VAL G O 1
ATOM 9494 N N . ASN G 1 216 ? -51.71719 39.59448 137.56710 1.000 25.31614 250 ASN G N 1
ATOM 9495 C CA . ASN G 1 216 ? -52.12425 40.86669 136.97547 1.000 25.14111 250 ASN G CA 1
ATOM 9496 C C . ASN G 1 216 ? -51.57180 42.03132 137.78841 1.000 26.00104 250 ASN G C 1
ATOM 9497 O O . ASN G 1 216 ? -50.88054 42.92288 137.25661 1.000 27.67773 250 ASN G O 1
ATOM 9502 N N . GLY G 1 217 ? -51.81290 42.00114 139.10802 1.000 26.80503 251 GLY G N 1
ATOM 9503 C CA . GLY G 1 217 ? -51.32001 43.07443 139.96183 1.000 21.47425 251 GLY G CA 1
ATOM 9504 C C . GLY G 1 217 ? -49.82262 43.24702 139.87280 1.000 20.34580 251 GLY G C 1
ATOM 9505 O O . GLY G 1 217 ? -49.31633 44.36727 139.88463 1.000 28.79589 251 GLY G O 1
ATOM 9506 N N . ILE G 1 218 ? -49.09022 42.14098 139.84220 1.000 19.90342 252 ILE G N 1
ATOM 9507 C CA . ILE G 1 218 ? -47.64114 42.22052 139.71835 1.000 21.54461 252 ILE G CA 1
ATOM 9508 C C . ILE G 1 218 ? -47.24525 42.88216 138.40633 1.000 28.54591 252 ILE G C 1
ATOM 9509 O O . ILE G 1 218 ? -46.31928 43.71171 138.36261 1.000 26.61562 252 ILE G O 1
ATOM 9514 N N . LEU G 1 219 ? -47.90109 42.48754 137.30645 1.000 22.74040 253 LEU G N 1
ATOM 9515 C CA . LEU G 1 219 ? -47.61070 43.10157 136.01622 1.000 22.67374 253 LEU G CA 1
ATOM 9516 C C . LEU G 1 219 ? -47.71585 44.61360 136.10882 1.000 29.90294 253 LEU G C 1
ATOM 9517 O O . LEU G 1 219 ? -46.80809 45.34365 135.68593 1.000 24.96772 253 LEU G O 1
ATOM 9522 N N . SER G 1 220 ? -48.81210 45.10693 136.69100 1.000 28.64320 254 SER G N 1
ATOM 9523 C CA . SER G 1 220 ? -48.97571 46.55511 136.71906 1.000 24.33843 254 SER G CA 1
ATOM 9524 C C . SER G 1 220 ? -47.90783 47.24841 137.56047 1.000 27.57265 254 SER G C 1
ATOM 9525 O O . SER G 1 220 ? -47.66373 48.44421 137.37713 1.000 32.65147 254 SER G O 1
ATOM 9528 N N . GLY G 1 221 ? -47.26431 46.54634 138.48224 1.000 30.95230 255 GLY G N 1
ATOM 9529 C CA . GLY G 1 221 ? -46.28626 47.17938 139.33739 1.000 21.63600 255 GLY G CA 1
ATOM 9530 C C . GLY G 1 221 ? -44.84596 46.95798 138.96101 1.000 29.29142 255 GLY G C 1
ATOM 9531 O O . GLY G 1 221 ? -43.96125 47.37405 139.71683 1.000 27.30462 255 GLY G O 1
ATOM 9532 N N . LEU G 1 222 ? -44.56844 46.35743 137.80425 1.000 31.10546 256 LEU G N 1
ATOM 9533 C CA . LEU G 1 222 ? -43.18940 46.08399 137.43637 1.000 25.03554 256 LEU G CA 1
ATOM 9534 C C . LEU G 1 222 ? -42.41346 47.37832 137.20210 1.000 29.62555 256 LEU G C 1
ATOM 9535 O O . LEU G 1 222 ? -42.97491 48.44084 136.91791 1.000 28.22134 256 LEU G O 1
ATOM 9540 N N . ASP G 1 223 ? -41.09584 47.26453 137.29920 1.000 28.08035 257 ASP G N 1
ATOM 9541 C CA . ASP G 1 223 ? -40.18436 48.32499 136.90173 1.000 26.44888 257 ASP G CA 1
ATOM 9542 C C . ASP G 1 223 ? -40.62884 48.95225 135.58414 1.000 32.66945 257 ASP G C 1
ATOM 9543 O O . ASP G 1 223 ? -40.69442 48.27010 134.54995 1.000 29.12253 257 ASP G O 1
ATOM 9548 N N . VAL G 1 224 ? -40.92995 50.25941 135.61360 1.000 29.45736 258 VAL G N 1
ATOM 9549 C CA . VAL G 1 224 ? -41.48220 50.92457 134.42758 1.000 31.58068 258 VAL G CA 1
ATOM 9550 C C . VAL G 1 224 ? -40.52858 50.85720 133.24817 1.000 24.23334 258 VAL G C 1
ATOM 9551 O O . VAL G 1 224 ? -40.96955 50.80495 132.09673 1.000 25.69657 258 VAL G O 1
ATOM 9555 N N . THR G 1 225 ? -39.22108 50.84082 133.50611 1.000 26.97851 259 THR G N 1
ATOM 9556 C CA . THR G 1 225 ? -38.23246 50.78592 132.42982 1.000 23.49186 259 THR G CA 1
ATOM 9557 C C . THR G 1 225 ? -38.27812 49.43647 131.73304 1.000 24.99953 259 THR G C 1
ATOM 9558 O O . THR G 1 225 ? -38.32820 49.35251 130.49854 1.000 29.57833 259 THR G O 1
ATOM 9562 N N . LEU G 1 226 ? -38.27872 48.36506 132.52555 1.000 28.56168 260 LEU G N 1
ATOM 9563 C CA . LEU G 1 226 ? -38.44600 47.01616 131.99768 1.000 24.50229 260 LEU G CA 1
ATOM 9564 C C . LEU G 1 226 ? -39.76062 46.88883 131.24137 1.000 25.43725 260 LEU G C 1
ATOM 9565 O O . LEU G 1 226 ? -39.81756 46.29027 130.15501 1.000 25.46219 260 LEU G O 1
ATOM 9570 N N . VAL G 1 227 ? -40.83853 47.40683 131.83434 1.000 24.37880 261 VAL G N 1
ATOM 9571 C CA . VAL G 1 227 ? -42.15097 47.38156 131.19444 1.000 24.34578 261 VAL G CA 1
ATOM 9572 C C . VAL G 1 227 ? -42.09376 48.03645 129.83388 1.000 25.46851 261 VAL G C 1
ATOM 9573 O O . VAL G 1 227 ? -42.60144 47.49433 128.84556 1.000 26.66234 261 VAL G O 1
ATOM 9577 N N . HIS G 1 228 ? -41.48894 49.22510 129.76776 1.000 30.64445 262 HIS G N 1
ATOM 9578 C CA . HIS G 1 228 ? -41.41930 49.95298 128.50642 1.000 29.23792 262 HIS G CA 1
ATOM 9579 C C . HIS G 1 228 ? -40.63165 49.17511 127.46597 1.000 24.68123 262 HIS G C 1
ATOM 9580 O O . HIS G 1 228 ? -41.06718 49.03392 126.32058 1.000 26.08995 262 HIS G O 1
ATOM 9587 N N . ASN G 1 229 ? -39.47519 48.65148 127.84231 1.000 20.72909 263 ASN G N 1
ATOM 9588 C CA . ASN G 1 229 ? -38.65555 47.99221 126.82826 1.000 27.94109 263 ASN G CA 1
ATOM 9589 C C . ASN G 1 229 ? -39.33454 46.72936 126.30029 1.000 26.72209 263 ASN G C 1
ATOM 9590 O O . ASN G 1 229 ? -39.43603 46.52801 125.07652 1.000 30.31629 263 ASN G O 1
ATOM 9595 N N . ILE G 1 230 ? -39.87003 45.89363 127.19967 1.000 25.76601 264 ILE G N 1
ATOM 9596 C CA . ILE G 1 230 ? -40.54237 44.68345 126.73520 1.000 25.46261 264 ILE G CA 1
ATOM 9597 C C . ILE G 1 230 ? -41.79409 45.02150 125.94099 1.000 22.05981 264 ILE G C 1
ATOM 9598 O O . ILE G 1 230 ? -42.07737 44.39313 124.91800 1.000 23.69883 264 ILE G O 1
ATOM 9603 N N . ALA G 1 231 ? -42.58624 45.98220 126.41142 1.000 26.72723 265 ALA G N 1
ATOM 9604 C CA . ALA G 1 231 ? -43.82221 46.31190 125.71482 1.000 28.61214 265 ALA G CA 1
ATOM 9605 C C . ALA G 1 231 ? -43.53271 46.87496 124.33218 1.000 31.12637 265 ALA G C 1
ATOM 9606 O O . ALA G 1 231 ? -44.25693 46.58307 123.37936 1.000 28.80885 265 ALA G O 1
ATOM 9608 N N . GLU G 1 232 ? -42.48278 47.68969 124.19685 1.000 28.98980 266 GLU G N 1
ATOM 9609 C CA . GLU G 1 232 ? -42.09041 48.11946 122.86215 1.000 30.22686 266 GLU G CA 1
ATOM 9610 C C . GLU G 1 232 ? -41.77077 46.92003 121.98787 1.000 36.77440 266 GLU G C 1
ATOM 9611 O O . GLU G 1 232 ? -42.23751 46.83598 120.84445 1.000 40.16059 266 GLU G O 1
ATOM 9617 N N . LEU G 1 233 ? -41.01510 45.95614 122.51721 1.000 30.08353 267 LEU G N 1
ATOM 9618 C CA . LEU G 1 233 ? -40.73467 44.76471 121.71538 1.000 33.20154 267 LEU G CA 1
ATOM 9619 C C . LEU G 1 233 ? -42.02841 44.06646 121.29574 1.000 35.57684 267 LEU G C 1
ATOM 9620 O O . LEU G 1 233 ? -42.24869 43.80276 120.10607 1.000 36.18516 267 LEU G O 1
ATOM 9625 N N . LEU G 1 234 ? -42.93241 43.82605 122.24522 1.000 30.51849 268 LEU G N 1
ATOM 9626 C CA . LEU G 1 234 ? -44.14449 43.08282 121.91205 1.000 29.49000 268 LEU G CA 1
ATOM 9627 C C . LEU G 1 234 ? -44.99447 43.83779 120.90268 1.000 34.21145 268 LEU G C 1
ATOM 9628 O O . LEU G 1 234 ? -45.54359 43.24534 119.96411 1.000 33.74919 268 LEU G O 1
ATOM 9633 N N . ILE G 1 235 ? -45.13469 45.14639 121.10037 1.000 34.61973 269 ILE G N 1
ATOM 9634 C CA . ILE G 1 235 ? -46.06889 45.93648 120.31305 1.000 43.25871 269 ILE G CA 1
ATOM 9635 C C . ILE G 1 235 ? -45.61919 46.03100 118.85688 1.000 44.51737 269 ILE G C 1
ATOM 9636 O O . ILE G 1 235 ? -46.45223 46.13611 117.94855 1.000 44.83478 269 ILE G O 1
ATOM 9641 N N . HIS G 1 236 ? -44.31703 45.95318 118.60085 1.000 45.78953 270 HIS G N 1
ATOM 9642 C CA . HIS G 1 236 ? -43.79945 45.92055 117.24115 1.000 44.52143 270 HIS G CA 1
ATOM 9643 C C . HIS G 1 236 ? -43.57698 44.50511 116.72456 1.000 49.64339 270 HIS G C 1
ATOM 9644 O O . HIS G 1 236 ? -42.96673 44.34152 115.66389 1.000 56.07584 270 HIS G O 1
ATOM 9651 N N . GLY G 1 237 ? -44.03431 43.48321 117.44714 1.000 48.70906 271 GLY G N 1
ATOM 9652 C CA . GLY G 1 237 ? -43.85356 42.11094 116.99418 1.000 39.98378 271 GLY G CA 1
ATOM 9653 C C . GLY G 1 237 ? -42.40691 41.68975 116.85286 1.000 36.46108 271 GLY G C 1
ATOM 9654 O O . GLY G 1 237 ? -42.08968 40.88161 115.97364 1.000 43.83118 271 GLY G O 1
ATOM 9655 N N . LEU G 1 238 ? -41.51856 42.21133 117.69948 1.000 35.79272 272 LEU G N 1
ATOM 9656 C CA . LEU G 1 238 ? -40.08295 41.95133 117.60936 1.000 41.31167 272 LEU G CA 1
ATOM 9657 C C . LEU G 1 238 ? -39.69548 40.77440 118.49585 1.000 42.82346 272 LEU G C 1
ATOM 9658 O O . LEU G 1 238 ? -39.94152 40.79499 119.70823 1.000 44.08797 272 LEU G O 1
ATOM 9663 N N . GLN G 1 239 ? -39.06863 39.76374 117.90288 1.000 34.56385 273 GLN G N 1
ATOM 9664 C CA . GLN G 1 239 ? -38.65679 38.60614 118.67947 1.000 33.23235 273 GLN G CA 1
ATOM 9665 C C . GLN G 1 239 ? -37.50028 38.95304 119.60534 1.000 40.10311 273 GLN G C 1
ATOM 9666 O O . GLN G 1 239 ? -36.52947 39.60873 119.21337 1.000 45.46248 273 GLN G O 1
ATOM 9672 N N . PHE G 1 240 ? -37.58862 38.46002 120.82934 1.000 41.80288 274 PHE G N 1
ATOM 9673 C CA . PHE G 1 240 ? -36.47939 38.53584 121.76896 1.000 35.71642 274 PHE G CA 1
ATOM 9674 C C . PHE G 1 240 ? -36.32680 37.31764 122.65589 1.000 33.23513 274 PHE G C 1
ATOM 9675 O O . PHE G 1 240 ? -35.22914 37.12997 123.18319 1.000 33.85825 274 PHE G O 1
ATOM 9683 N N . VAL G 1 241 ? -37.34682 36.49829 122.86050 1.000 28.16350 275 VAL G N 1
ATOM 9684 C CA . VAL G 1 241 ? -37.22983 35.32589 123.72156 1.000 30.91874 275 VAL G CA 1
ATOM 9685 C C . VAL G 1 241 ? -36.56675 34.19344 122.94271 1.000 34.61149 275 VAL G C 1
ATOM 9686 O O . VAL G 1 241 ? -37.04881 33.78773 121.88031 1.000 37.59890 275 VAL G O 1
ATOM 9690 N N . ILE G 1 242 ? -35.48746 33.64126 123.49934 1.000 37.78371 276 ILE G N 1
ATOM 9691 C CA . ILE G 1 242 ? -34.65363 32.68053 122.78256 1.000 41.96768 276 ILE G CA 1
ATOM 9692 C C . ILE G 1 242 ? -35.31691 31.31051 122.80433 1.000 51.68486 276 ILE G C 1
ATOM 9693 O O . ILE G 1 242 ? -35.63202 30.76887 123.86823 1.000 53.12786 276 ILE G O 1
ATOM 9695 N N . LYS G 1 243 ? -35.53000 30.75051 121.61859 1.000 67.84691 277 LYS G N 1
ATOM 9696 C CA . LYS G 1 243 ? -36.15012 29.44068 121.46791 1.000 66.73481 277 LYS G CA 1
ATOM 9697 C C . LYS G 1 243 ? -35.13467 28.32838 121.67391 1.000 68.31487 277 LYS G C 1
ATOM 9698 O O . LYS G 1 243 ? -35.45488 27.15414 121.49148 1.000 76.27495 277 LYS G O 1
ATOM 9700 N N . PRO H 1 34 ? -26.66488 45.65549 136.27193 1.000 67.85940 68 PRO H N 1
ATOM 9701 C CA . PRO H 1 34 ? -25.60948 46.67320 136.15532 1.000 75.39733 68 PRO H CA 1
ATOM 9702 C C . PRO H 1 34 ? -26.00760 47.82703 135.23087 1.000 67.44299 68 PRO H C 1
ATOM 9703 O O . PRO H 1 34 ? -25.50386 48.94350 135.37630 1.000 57.68597 68 PRO H O 1
ATOM 9707 N N . THR H 1 35 ? -26.90405 47.53315 134.28709 1.000 69.65289 69 THR H N 1
ATOM 9708 C CA . THR H 1 35 ? -27.48881 48.52843 133.39470 1.000 59.51959 69 THR H CA 1
ATOM 9709 C C . THR H 1 35 ? -27.89597 49.79913 134.12891 1.000 58.40156 69 THR H C 1
ATOM 9710 O O . THR H 1 35 ? -27.72688 50.90473 133.60301 1.000 56.56301 69 THR H O 1
ATOM 9714 N N . ASP H 1 36 ? -28.42855 49.66005 135.34170 1.000 60.67719 70 ASP H N 1
ATOM 9715 C CA . ASP H 1 36 ? -28.84365 50.83005 136.10768 1.000 58.08211 70 ASP H CA 1
ATOM 9716 C C . ASP H 1 36 ? -27.66315 51.63779 136.64870 1.000 53.64626 70 ASP H C 1
ATOM 9717 O O . ASP H 1 36 ? -27.87914 52.67026 137.28904 1.000 52.76841 70 ASP H O 1
ATOM 9719 N N . LEU H 1 37 ? -26.42706 51.21291 136.39999 1.000 58.52904 71 LEU H N 1
ATOM 9720 C CA . LEU H 1 37 ? -25.25046 51.96163 136.81892 1.000 55.40364 71 LEU H CA 1
ATOM 9721 C C . LEU H 1 37 ? -24.62068 52.76844 135.68615 1.000 50.01871 71 LEU H C 1
ATOM 9722 O O . LEU H 1 37 ? -23.79126 53.64481 135.96377 1.000 50.56485 71 LEU H O 1
ATOM 9724 N N . LEU H 1 38 ? -24.99898 52.49501 134.43012 1.000 47.05881 72 LEU H N 1
ATOM 9725 C CA . LEU H 1 38 ? -24.35110 53.12798 133.28216 1.000 46.80503 72 LEU H CA 1
ATOM 9726 C C . LEU H 1 38 ? -24.52446 54.64313 133.28900 1.000 39.71244 72 LEU H C 1
ATOM 9727 O O . LEU H 1 38 ? -23.58664 55.37625 132.96678 1.000 37.39891 72 LEU H O 1
ATOM 9732 N N . ALA H 1 39 ? -25.72686 55.13300 133.59571 1.000 38.21223 73 ALA H N 1
ATOM 9733 C CA . ALA H 1 39 ? -25.93260 56.57944 133.63230 1.000 40.31881 73 ALA H CA 1
ATOM 9734 C C . ALA H 1 39 ? -24.91665 57.25032 134.55635 1.000 43.53828 73 ALA H C 1
ATOM 9735 O O . ALA H 1 39 ? -24.23452 58.21523 134.16996 1.000 38.21436 73 ALA H O 1
ATOM 9737 N N . GLY H 1 40 ? -24.80293 56.74216 135.78693 1.000 42.41067 74 GLY H N 1
ATOM 9738 C CA . GLY H 1 40 ? -23.85377 57.30586 136.72922 1.000 40.72713 74 GLY H CA 1
ATOM 9739 C C . GLY H 1 40 ? -22.42194 57.17063 136.25988 1.000 41.51217 74 GLY H C 1
ATOM 9740 O O . GLY H 1 40 ? -21.62734 58.11063 136.37194 1.000 44.31194 74 GLY H O 1
ATOM 9741 N N . LYS H 1 41 ? -22.06582 55.99606 135.74398 1.000 38.59829 75 LYS H N 1
ATOM 9742 C CA . LYS H 1 41 ? -20.70580 55.80222 135.26247 1.000 41.62383 75 LYS H CA 1
ATOM 9743 C C . LYS H 1 41 ? -20.38775 56.78509 134.15358 1.000 46.69692 75 LYS H C 1
ATOM 9744 O O . LYS H 1 41 ? -19.28650 57.34531 134.09939 1.000 43.68616 75 LYS H O 1
ATOM 9746 N N . PHE H 1 42 ? -21.36826 57.03766 133.28677 1.000 47.59044 76 PHE H N 1
ATOM 9747 C CA . PHE H 1 42 ? -21.19265 57.92151 132.14351 1.000 42.86942 76 PHE H CA 1
ATOM 9748 C C . PHE H 1 42 ? -21.00078 59.36319 132.59339 1.000 39.83064 76 PHE H C 1
ATOM 9749 O O . PHE H 1 42 ? -20.09206 60.05930 132.12653 1.000 36.72668 76 PHE H O 1
ATOM 9757 N N . THR H 1 43 ? -21.84203 59.82985 133.50631 1.000 35.99966 77 THR H N 1
ATOM 9758 C CA . THR H 1 43 ? -21.67907 61.20386 133.95969 1.000 40.02648 77 THR H CA 1
ATOM 9759 C C . THR H 1 43 ? -20.36856 61.38217 134.72145 1.000 46.06024 77 THR H C 1
ATOM 9760 O O . THR H 1 43 ? -19.72855 62.44103 134.61768 1.000 40.02004 77 THR H O 1
ATOM 9764 N N . ASP H 1 44 ? -19.93944 60.35179 135.46203 1.000 46.92133 78 ASP H N 1
ATOM 9765 C CA . ASP H 1 44 ? -18.63676 60.39307 136.11852 1.000 40.11098 78 ASP H CA 1
ATOM 9766 C C . ASP H 1 44 ? -17.51228 60.48132 135.09382 1.000 47.05075 78 ASP H C 1
ATOM 9767 O O . ASP H 1 44 ? -16.59157 61.29375 135.23248 1.000 51.64658 78 ASP H O 1
ATOM 9772 N N . ALA H 1 45 ? -17.55147 59.63536 134.06496 1.000 39.60821 79 ALA H N 1
ATOM 9773 C CA . ALA H 1 45 ? -16.48795 59.67548 133.06645 1.000 39.95276 79 ALA H CA 1
ATOM 9774 C C . ALA H 1 45 ? -16.45529 61.02581 132.35523 1.000 50.24035 79 ALA H C 1
ATOM 9775 O O . ALA H 1 45 ? -15.37890 61.58105 132.11888 1.000 49.72961 79 ALA H O 1
ATOM 9777 N N . LEU H 1 46 ? -17.62056 61.57291 131.99152 1.000 48.42092 80 LEU H N 1
ATOM 9778 C CA . LEU H 1 46 ? -17.61866 62.88177 131.34046 1.000 45.46324 80 LEU H CA 1
ATOM 9779 C C . LEU H 1 46 ? -17.05902 63.95555 132.25922 1.000 45.63856 80 LEU H C 1
ATOM 9780 O O . LEU H 1 46 ? -16.18844 64.73259 131.85041 1.000 41.31659 80 LEU H O 1
ATOM 9785 N N . SER H 1 47 ? -17.53374 64.00824 133.50980 1.000 38.49059 81 SER H N 1
ATOM 9786 C CA . SER H 1 47 ? -17.04509 65.02791 134.42933 1.000 42.22384 81 SER H CA 1
ATOM 9787 C C . SER H 1 47 ? -15.53677 64.92029 134.60850 1.000 51.62664 81 SER H C 1
ATOM 9788 O O . SER H 1 47 ? -14.80639 65.92683 134.53776 1.000 46.50635 81 SER H O 1
ATOM 9791 N N . GLY H 1 48 ? -15.05131 63.69600 134.82944 1.000 47.41614 82 GLY H N 1
ATOM 9792 C CA . GLY H 1 48 ? -13.62526 63.49651 134.95423 1.000 36.83153 82 GLY H CA 1
ATOM 9793 C C . GLY H 1 48 ? -12.87934 63.94338 133.71545 1.000 43.06531 82 GLY H C 1
ATOM 9794 O O . GLY H 1 48 ? -11.88400 64.66024 133.80514 1.000 48.19609 82 GLY H O 1
ATOM 9795 N N . GLY H 1 49 ? -13.34227 63.52175 132.54131 1.000 38.99269 83 GLY H N 1
ATOM 9796 C CA . GLY H 1 49 ? -12.66995 63.92943 131.32101 1.000 46.69194 83 GLY H CA 1
ATOM 9797 C C . GLY H 1 49 ? -12.59850 65.43597 131.19942 1.000 51.22596 83 GLY H C 1
ATOM 9798 O O . GLY H 1 49 ? -11.57817 65.99296 130.78277 1.000 53.02059 83 GLY H O 1
ATOM 9799 N N . LEU H 1 50 ? -13.68921 66.11391 131.55823 1.000 45.45672 84 LEU H N 1
ATOM 9800 C CA . LEU H 1 50 ? -13.73137 67.56757 131.46531 1.000 52.29317 84 LEU H CA 1
ATOM 9801 C C . LEU H 1 50 ? -12.67343 68.18905 132.36365 1.000 50.36203 84 LEU H C 1
ATOM 9802 O O . LEU H 1 50 ? -11.87825 69.03063 131.92619 1.000 48.20793 84 LEU H O 1
ATOM 9807 N N . LEU H 1 51 ? -12.61347 67.74033 133.61613 1.000 49.98399 85 LEU H N 1
ATOM 9808 C CA . LEU H 1 51 ? -11.64396 68.32004 134.53429 1.000 46.31074 85 LEU H CA 1
ATOM 9809 C C . LEU H 1 51 ? -10.21747 67.96979 134.11171 1.000 52.28735 85 LEU H C 1
ATOM 9810 O O . LEU H 1 51 ? -9.34742 68.84746 134.03905 1.000 49.72309 85 LEU H O 1
ATOM 9813 N N . SER H 1 52 ? -9.97754 66.69973 133.76659 1.000 47.33301 86 SER H N 1
ATOM 9814 C CA . SER H 1 52 ? -8.64632 66.26241 133.35600 1.000 52.22826 86 SER H CA 1
ATOM 9815 C C . SER H 1 52 ? -8.18587 66.98459 132.09450 1.000 48.86762 86 SER H C 1
ATOM 9816 O O . SER H 1 52 ? -6.99880 67.29852 131.94759 1.000 54.64024 86 SER H O 1
ATOM 9818 N N . GLY H 1 53 ? -9.10034 67.23822 131.16820 1.000 47.06560 87 GLY H N 1
ATOM 9819 C CA . GLY H 1 53 ? -8.79317 67.93037 129.93347 1.000 46.25109 87 GLY H CA 1
ATOM 9820 C C . GLY H 1 53 ? -8.66748 69.43483 130.03457 1.000 49.78994 87 GLY H C 1
ATOM 9821 O O . GLY H 1 53 ? -8.56886 70.09523 128.99527 1.000 44.21751 87 GLY H O 1
ATOM 9822 N N . GLY H 1 54 ? -8.70102 70.00573 131.24450 1.000 44.73680 88 GLY H N 1
ATOM 9823 C CA . GLY H 1 54 ? -8.44333 71.42619 131.40406 1.000 56.12141 88 GLY H CA 1
ATOM 9824 C C . GLY H 1 54 ? -9.61795 72.36654 131.22114 1.000 57.04883 88 GLY H C 1
ATOM 9825 O O . GLY H 1 54 ? -9.42839 73.47778 130.70408 1.000 52.00643 88 GLY H O 1
ATOM 9826 N N . LEU H 1 55 ? -10.83682 71.93766 131.57235 1.000 52.86811 89 LEU H N 1
ATOM 9827 C CA . LEU H 1 55 ? -12.01149 72.79048 131.40481 1.000 48.52435 89 LEU H CA 1
ATOM 9828 C C . LEU H 1 55 ? -11.82872 74.14901 132.08087 1.000 46.67395 89 LEU H C 1
ATOM 9829 O O . LEU H 1 55 ? -12.05057 75.19862 131.46436 1.000 44.88926 89 LEU H O 1
ATOM 9834 N N . LEU H 1 56 ? -11.39233 74.14595 133.34543 1.000 45.77281 90 LEU H N 1
ATOM 9835 C CA . LEU H 1 56 ? -11.37892 75.37917 134.13189 1.000 48.00007 90 LEU H CA 1
ATOM 9836 C C . LEU H 1 56 ? -10.36646 76.37311 133.57357 1.000 51.06767 90 LEU H C 1
ATOM 9837 O O . LEU H 1 56 ? -10.66734 77.56798 133.43441 1.000 50.03445 90 LEU H O 1
ATOM 9842 N N . GLY H 1 57 ? -9.17091 75.89024 133.22111 1.000 50.22540 91 GLY H N 1
ATOM 9843 C CA . GLY H 1 57 ? -8.18748 76.75896 132.59801 1.000 51.02959 91 GLY H CA 1
ATOM 9844 C C . GLY H 1 57 ? -8.63405 77.29159 131.24916 1.000 48.82510 91 GLY H C 1
ATOM 9845 O O . GLY H 1 57 ? -8.39337 78.45868 130.92112 1.000 45.37431 91 GLY H O 1
ATOM 9846 N N . ILE H 1 58 ? -9.27328 76.44553 130.43743 1.000 50.96825 92 ILE H N 1
ATOM 9847 C CA . ILE H 1 58 ? -9.80078 76.93402 129.16401 1.000 54.56800 92 ILE H CA 1
ATOM 9848 C C . ILE H 1 58 ? -10.78736 78.07299 129.39744 1.000 49.78513 92 ILE H C 1
ATOM 9849 O O . ILE H 1 58 ? -10.72990 79.11717 128.73446 1.000 45.05730 92 ILE H O 1
ATOM 9854 N N . LEU H 1 59 ? -11.69355 77.90037 130.36088 1.000 45.02253 93 LEU H N 1
ATOM 9855 C CA . LEU H 1 59 ? -12.65068 78.96296 130.64315 1.000 49.11799 93 LEU H CA 1
ATOM 9856 C C . LEU H 1 59 ? -11.92648 80.24376 131.04836 1.000 53.14235 93 LEU H C 1
ATOM 9857 O O . LEU H 1 59 ? -12.20133 81.32641 130.51257 1.000 46.71535 93 LEU H O 1
ATOM 9862 N N . GLU H 1 60 ? -10.95417 80.13040 131.95915 1.000 56.43587 94 GLU H N 1
ATOM 9863 C CA . GLU H 1 60 ? -10.23706 81.31709 132.41418 1.000 48.67279 94 GLU H CA 1
ATOM 9864 C C . GLU H 1 60 ? -9.49374 81.99849 131.27822 1.000 48.27238 94 GLU H C 1
ATOM 9865 O O . GLU H 1 60 ? -9.26225 83.21004 131.35228 1.000 51.46583 94 GLU H O 1
ATOM 9871 N N . ASN H 1 61 ? -9.16756 81.26343 130.21114 1.000 42.59510 95 ASN H N 1
ATOM 9872 C CA . ASN H 1 61 ? -8.35496 81.76906 129.11318 1.000 42.57645 95 ASN H CA 1
ATOM 9873 C C . ASN H 1 61 ? -9.16817 82.13952 127.88348 1.000 49.97230 95 ASN H C 1
ATOM 9874 O O . ASN H 1 61 ? -8.60108 82.30353 126.79727 1.000 53.53171 95 ASN H O 1
ATOM 9879 N N . ILE H 1 62 ? -10.47110 82.29094 128.01769 1.000 43.14647 96 ILE H N 1
ATOM 9880 C CA . ILE H 1 62 ? -11.22587 82.77018 126.86189 1.000 45.55685 96 ILE H CA 1
ATOM 9881 C C . ILE H 1 62 ? -10.82676 84.21594 126.57439 1.000 48.46990 96 ILE H C 1
ATOM 9882 O O . ILE H 1 62 ? -10.74126 85.02668 127.51704 1.000 41.96802 96 ILE H O 1
ATOM 9887 N N . PRO H 1 63 ? -10.51493 84.58200 125.30407 1.000 47.43447 97 PRO H N 1
ATOM 9888 C CA . PRO H 1 63 ? -10.16245 85.97943 124.96239 1.000 45.85002 97 PRO H CA 1
ATOM 9889 C C . PRO H 1 63 ? -11.38564 86.88690 124.83114 1.000 45.02886 97 PRO H C 1
ATOM 9890 O O . PRO H 1 63 ? -11.63912 87.51874 123.78375 1.000 33.99281 97 PRO H O 1
ATOM 9894 N N . LEU H 1 64 ? -12.11930 87.00692 125.94042 1.000 41.01798 98 LEU H N 1
ATOM 9895 C CA . LEU H 1 64 ? -13.39583 87.71089 125.93983 1.000 42.08385 98 LEU H CA 1
ATOM 9896 C C . LEU H 1 64 ? -13.22661 89.18362 125.56177 1.000 43.10487 98 LEU H C 1
ATOM 9897 O O . LEU H 1 64 ? -13.93402 89.69888 124.68382 1.000 39.92189 98 LEU H O 1
ATOM 9902 N N . LEU H 1 65 ? -12.28585 89.88271 126.20038 1.000 48.59201 99 LEU H N 1
ATOM 9903 C CA . LEU H 1 65 ? -12.18645 91.29756 125.86664 1.000 51.72897 99 LEU H CA 1
ATOM 9904 C C . LEU H 1 65 ? -11.57477 91.52472 124.49539 1.000 54.54857 99 LEU H C 1
ATOM 9905 O O . LEU H 1 65 ? -11.83801 92.57142 123.89725 1.000 59.54664 99 LEU H O 1
ATOM 9907 N N . ASP H 1 66 ? -10.94749 90.51194 123.89924 1.000 52.70684 100 ASP H N 1
ATOM 9908 C CA . ASP H 1 66 ? -10.43982 90.71053 122.55015 1.000 51.18219 100 ASP H CA 1
ATOM 9909 C C . ASP H 1 66 ? -11.52117 90.39627 121.54575 1.000 48.56143 100 ASP H C 1
ATOM 9910 O O . ASP H 1 66 ? -11.68294 91.11394 120.55866 1.000 48.77065 100 ASP H O 1
ATOM 9915 N N . VAL H 1 67 ? -12.28553 89.33979 121.81078 1.000 49.27188 101 VAL H N 1
ATOM 9916 C CA . VAL H 1 67 ? -13.46847 89.07795 121.01077 1.000 48.28119 101 VAL H CA 1
ATOM 9917 C C . VAL H 1 67 ? -14.39304 90.27484 121.02385 1.000 47.66169 101 VAL H C 1
ATOM 9918 O O . VAL H 1 67 ? -15.03707 90.58391 120.01623 1.000 52.60549 101 VAL H O 1
ATOM 9922 N N . ILE H 1 68 ? -14.41918 91.01612 122.11939 1.000 48.86205 102 ILE H N 1
ATOM 9923 C CA . ILE H 1 68 ? -15.40727 92.06975 122.24171 1.000 52.33973 102 ILE H CA 1
ATOM 9924 C C . ILE H 1 68 ? -14.89026 93.36079 121.63211 1.000 60.93438 102 ILE H C 1
ATOM 9925 O O . ILE H 1 68 ? -15.54782 93.94841 120.76670 1.000 59.15683 102 ILE H O 1
ATOM 9930 N N . LYS H 1 69 ? -13.69612 93.80767 122.05006 1.000 58.76085 103 LYS H N 1
ATOM 9931 C CA . LYS H 1 69 ? -13.07824 94.95662 121.39450 1.000 59.77323 103 LYS H CA 1
ATOM 9932 C C . LYS H 1 69 ? -12.97392 94.70256 119.89572 1.000 66.51678 103 LYS H C 1
ATOM 9933 O O . LYS H 1 69 ? -13.16313 95.61724 119.08362 1.000 68.39875 103 LYS H O 1
ATOM 9939 N N . SER H 1 70 ? -12.70144 93.45672 119.51463 1.000 53.36372 104 SER H N 1
ATOM 9940 C CA . SER H 1 70 ? -12.74694 93.04125 118.12291 1.000 58.49760 104 SER H CA 1
ATOM 9941 C C . SER H 1 70 ? -13.92069 93.67148 117.37553 1.000 64.48906 104 SER H C 1
ATOM 9942 O O . SER H 1 70 ? -14.97920 93.05817 117.22309 1.000 67.57957 104 SER H O 1
ATOM 9945 N N . VAL H 1 90 ? -18.60134 101.14959 121.23982 1.000 64.39181 124 VAL H N 1
ATOM 9946 C CA . VAL H 1 90 ? -19.26027 102.15011 122.05440 1.000 59.50540 124 VAL H CA 1
ATOM 9947 C C . VAL H 1 90 ? -18.27798 102.73903 123.06614 1.000 61.30017 124 VAL H C 1
ATOM 9948 O O . VAL H 1 90 ? -17.11750 102.32094 123.13057 1.000 62.62265 124 VAL H O 1
ATOM 9952 N N . PRO H 1 91 ? -18.74143 103.72010 123.84618 1.000 54.88195 125 PRO H N 1
ATOM 9953 C CA . PRO H 1 91 ? -17.91393 104.20890 124.96629 1.000 53.51010 125 PRO H CA 1
ATOM 9954 C C . PRO H 1 91 ? -17.62650 103.14201 126.00986 1.000 53.99796 125 PRO H C 1
ATOM 9955 O O . PRO H 1 91 ? -16.46714 102.98800 126.42833 1.000 59.73016 125 PRO H O 1
ATOM 9959 N N . LEU H 1 92 ? -18.67040 102.48259 126.52768 1.000 51.89282 126 LEU H N 1
ATOM 9960 C CA . LEU H 1 92 ? -18.53901 101.25555 127.31410 1.000 59.73075 126 LEU H CA 1
ATOM 9961 C C . LEU H 1 92 ? -17.27955 100.47377 126.95227 1.000 58.47093 126 LEU H C 1
ATOM 9962 O O . LEU H 1 92 ? -16.41423 100.24128 127.80341 1.000 53.52626 126 LEU H O 1
ATOM 9966 N N . LEU H 1 93 ? -17.19213 100.04360 125.68877 1.000 59.85039 127 LEU H N 1
ATOM 9967 C CA . LEU H 1 93 ? -16.06858 99.22053 125.25344 1.000 59.79667 127 LEU H CA 1
ATOM 9968 C C . LEU H 1 93 ? -14.74228 99.94908 125.38396 1.000 58.23993 127 LEU H C 1
ATOM 9969 O O . LEU H 1 93 ? -13.73729 99.35066 125.78739 1.000 62.02190 127 LEU H O 1
ATOM 9974 N N . ASN H 1 94 ? -14.71724 101.24501 125.06746 1.000 53.64129 128 ASN H N 1
ATOM 9975 C CA . ASN H 1 94 ? -13.46250 101.97788 125.15952 1.000 55.11409 128 ASN H CA 1
ATOM 9976 C C . ASN H 1 94 ? -12.98944 102.12758 126.59868 1.000 60.15742 128 ASN H C 1
ATOM 9977 O O . ASN H 1 94 ? -11.78119 102.24758 126.83409 1.000 60.46529 128 ASN H O 1
ATOM 9979 N N . ASN H 1 95 ? -13.90026 102.06676 127.57072 1.000 61.91261 129 ASN H N 1
ATOM 9980 C CA . ASN H 1 95 ? -13.51690 102.21982 128.96679 1.000 61.28829 129 ASN H CA 1
ATOM 9981 C C . ASN H 1 95 ? -13.27048 100.88483 129.66462 1.000 60.36100 129 ASN H C 1
ATOM 9982 O O . ASN H 1 95 ? -13.27118 100.82781 130.89921 1.000 55.83867 129 ASN H O 1
ATOM 9987 N N . ILE H 1 96 ? -13.05561 99.81077 128.90956 1.000 61.99298 130 ILE H N 1
ATOM 9988 C CA . ILE H 1 96 ? -12.78866 98.51333 129.52277 1.000 61.38641 130 ILE H CA 1
ATOM 9989 C C . ILE H 1 96 ? -11.29753 98.18077 129.41312 1.000 60.94127 130 ILE H C 1
ATOM 9990 O O . ILE H 1 96 ? -10.85862 97.57578 128.42907 1.000 62.42099 130 ILE H O 1
ATOM 9995 N N . LEU H 1 97 ? -10.49218 98.71653 130.33699 1.000 61.33669 131 LEU H N 1
ATOM 9996 C CA . LEU H 1 97 ? -9.09113 98.32762 130.48849 1.000 56.64941 131 LEU H CA 1
ATOM 9997 C C . LEU H 1 97 ? -8.85460 96.83370 130.25960 1.000 60.82507 131 LEU H C 1
ATOM 9998 O O . LEU H 1 97 ? -8.07382 96.44672 129.38170 1.000 54.15794 131 LEU H O 1
ATOM 10000 N N . ASP H 1 98 ? -9.51616 95.97379 131.03899 1.000 53.00868 132 ASP H N 1
ATOM 10001 C CA . ASP H 1 98 ? -9.31205 94.53860 130.87829 1.000 58.78514 132 ASP H CA 1
ATOM 10002 C C . ASP H 1 98 ? -10.41664 93.77466 131.59420 1.000 57.36471 132 ASP H C 1
ATOM 10003 O O . ASP H 1 98 ? -11.19883 94.33924 132.36312 1.000 59.09150 132 ASP H O 1
ATOM 10008 N N . ILE H 1 99 ? -10.46267 92.46932 131.32806 1.000 55.13335 133 ILE H N 1
ATOM 10009 C CA . ILE H 1 99 ? -11.37827 91.54309 131.98576 1.000 52.04403 133 ILE H CA 1
ATOM 10010 C C . ILE H 1 99 ? -10.59187 90.31583 132.41784 1.000 47.99310 133 ILE H C 1
ATOM 10011 O O . ILE H 1 99 ? -9.89248 89.70550 131.60258 1.000 45.44293 133 ILE H O 1
ATOM 10016 N N . LYS H 1 100 ? -10.71509 89.94718 133.68509 1.000 41.90314 134 LYS H N 1
ATOM 10017 C CA . LYS H 1 100 ? -10.11669 88.71980 134.19299 1.000 49.60513 134 LYS H CA 1
ATOM 10018 C C . LYS H 1 100 ? -11.22303 87.72944 134.53683 1.000 47.09348 134 LYS H C 1
ATOM 10019 O O . LYS H 1 100 ? -12.21264 88.10150 135.17480 1.000 41.73926 134 LYS H O 1
ATOM 10021 N N . ILE H 1 101 ? -11.06906 86.47684 134.10292 1.000 51.77404 135 ILE H N 1
ATOM 10022 C CA . ILE H 1 101 ? -12.04418 85.42691 134.40155 1.000 51.24277 135 ILE H CA 1
ATOM 10023 C C . ILE H 1 101 ? -11.50277 84.55152 135.52259 1.000 51.52909 135 ILE H C 1
ATOM 10024 O O . ILE H 1 101 ? -10.44718 83.92105 135.37072 1.000 51.82366 135 ILE H O 1
ATOM 10029 N N . THR H 1 102 ? -12.24925 84.46662 136.62637 1.000 51.95424 136 THR H N 1
ATOM 10030 C CA . THR H 1 102 ? -11.81739 83.71823 137.80178 1.000 49.46869 136 THR H CA 1
ATOM 10031 C C . THR H 1 102 ? -12.93161 82.78460 138.27728 1.000 51.38345 136 THR H C 1
ATOM 10032 O O . THR H 1 102 ? -14.05417 82.80831 137.77398 1.000 47.99048 136 THR H O 1
ATOM 10036 N N . ASP H 1 103 ? -12.61439 81.97693 139.28772 1.000 54.50689 137 ASP H N 1
ATOM 10037 C CA . ASP H 1 103 ? -13.56138 81.06782 139.92465 1.000 58.25020 137 ASP H CA 1
ATOM 10038 C C . ASP H 1 103 ? -14.31647 80.17021 138.93653 1.000 59.87636 137 ASP H C 1
ATOM 10039 O O . ASP H 1 103 ? -15.54026 80.05958 139.00602 1.000 54.75086 137 ASP H O 1
ATOM 10044 N N . PRO H 1 104 ? -13.60542 79.49617 138.02803 1.000 56.03129 138 PRO H N 1
ATOM 10045 C CA . PRO H 1 104 ? -14.28927 78.56455 137.12472 1.000 44.74099 138 PRO H CA 1
ATOM 10046 C C . PRO H 1 104 ? -14.90902 77.42922 137.91849 1.000 46.34876 138 PRO H C 1
ATOM 10047 O O . PRO H 1 104 ? -14.33546 76.95327 138.89837 1.000 57.44691 138 PRO H O 1
ATOM 10051 N N . GLN H 1 105 ? -16.10833 77.01784 137.51173 1.000 44.50983 139 GLN H N 1
ATOM 10052 C CA . GLN H 1 105 ? -16.84228 75.99405 138.24410 1.000 41.89363 139 GLN H CA 1
ATOM 10053 C C . GLN H 1 105 ? -17.52375 75.03424 137.28406 1.000 45.84790 139 GLN H C 1
ATOM 10054 O O . GLN H 1 105 ? -18.17812 75.45690 136.32494 1.000 46.30799 139 GLN H O 1
ATOM 10058 N N . LEU H 1 106 ? -17.39086 73.74620 137.56353 1.000 48.50124 140 LEU H N 1
ATOM 10059 C CA . LEU H 1 106 ? -18.17567 72.70386 136.91801 1.000 46.73499 140 LEU H CA 1
ATOM 10060 C C . LEU H 1 106 ? -19.17806 72.16074 137.92311 1.000 42.94202 140 LEU H C 1
ATOM 10061 O O . LEU H 1 106 ? -18.79131 71.65585 138.97934 1.000 48.31229 140 LEU H O 1
ATOM 10066 N N . LEU H 1 107 ? -20.45524 72.26769 137.60659 1.000 44.22778 141 LEU H N 1
ATOM 10067 C CA . LEU H 1 107 ? -21.45300 71.73609 138.51199 1.000 46.33464 141 LEU H CA 1
ATOM 10068 C C . LEU H 1 107 ? -21.78551 70.29811 138.10358 1.000 47.51962 141 LEU H C 1
ATOM 10069 O O . LEU H 1 107 ? -21.24786 69.76148 137.13052 1.000 43.93804 141 LEU H O 1
ATOM 10074 N N . GLU H 1 108 ? -22.65773 69.65290 138.87418 1.000 45.83551 142 GLU H N 1
ATOM 10075 C CA . GLU H 1 108 ? -23.00445 68.26610 138.60332 1.000 49.12440 142 GLU H CA 1
ATOM 10076 C C . GLU H 1 108 ? -23.68383 68.12540 137.24325 1.000 47.47639 142 GLU H C 1
ATOM 10077 O O . GLU H 1 108 ? -24.55575 68.92072 136.88206 1.000 45.46240 142 GLU H O 1
ATOM 10083 N N . LEU H 1 109 ? -23.28509 67.10060 136.48981 1.000 39.18716 143 LEU H N 1
ATOM 10084 C CA . LEU H 1 109 ? -23.86736 66.88829 135.17667 1.000 35.50036 143 LEU H CA 1
ATOM 10085 C C . LEU H 1 109 ? -25.27761 66.33992 135.30016 1.000 36.78017 143 LEU H C 1
ATOM 10086 O O . LEU H 1 109 ? -25.60180 65.60318 136.22916 1.000 44.30547 143 LEU H O 1
ATOM 10091 N N . GLY H 1 110 ? -26.12380 66.73599 134.35807 1.000 37.09199 144 GLY H N 1
ATOM 10092 C CA . GLY H 1 110 ? -27.43751 66.15233 134.19374 1.000 31.18991 144 GLY H CA 1
ATOM 10093 C C . GLY H 1 110 ? -27.45177 65.20588 133.00761 1.000 30.86443 144 GLY H C 1
ATOM 10094 O O . GLY H 1 110 ? -26.64405 65.33637 132.08274 1.000 29.93583 144 GLY H O 1
ATOM 10095 N N . LEU H 1 111 ? -28.36598 64.23453 133.05197 1.000 25.24866 145 LEU H N 1
ATOM 10096 C CA . LEU H 1 111 ? -28.48802 63.26081 131.97721 1.000 28.71289 145 LEU H CA 1
ATOM 10097 C C . LEU H 1 111 ? -29.95087 62.91759 131.74834 1.000 29.38141 145 LEU H C 1
ATOM 10098 O O . LEU H 1 111 ? -30.65441 62.54819 132.68850 1.000 32.24214 145 LEU H O 1
ATOM 10103 N N . VAL H 1 112 ? -30.39203 63.01873 130.49688 1.000 29.84439 146 VAL H N 1
ATOM 10104 C CA . VAL H 1 112 ? -31.74625 62.66556 130.08691 1.000 22.25967 146 VAL H CA 1
ATOM 10105 C C . VAL H 1 112 ? -31.66510 61.75952 128.87208 1.000 29.39168 146 VAL H C 1
ATOM 10106 O O . VAL H 1 112 ? -30.76353 61.91065 128.04051 1.000 29.78325 146 VAL H O 1
ATOM 10110 N N . GLN H 1 113 ? -32.55956 60.77432 128.80301 1.000 18.61171 147 GLN H N 1
ATOM 10111 C CA . GLN H 1 113 ? -32.67850 59.92103 127.63215 1.000 22.87115 147 GLN H CA 1
ATOM 10112 C C . GLN H 1 113 ? -33.93512 60.31279 126.85717 1.000 24.16517 147 GLN H C 1
ATOM 10113 O O . GLN H 1 113 ? -34.98847 60.55655 127.45618 1.000 24.35348 147 GLN H O 1
ATOM 10119 N N . SER H 1 114 ? -33.81687 60.38606 125.52332 1.000 22.02867 148 SER H N 1
ATOM 10120 C CA . SER H 1 114 ? -34.95910 60.73056 124.68130 1.000 22.34577 148 SER H CA 1
ATOM 10121 C C . SER H 1 114 ? -36.07315 59.69099 124.81487 1.000 25.97056 148 SER H C 1
ATOM 10122 O O . SER H 1 114 ? -35.82170 58.52261 125.08762 1.000 24.06746 148 SER H O 1
ATOM 10125 N N . PRO H 1 115 ? -37.30960 60.08388 124.52831 1.000 30.69936 149 PRO H N 1
ATOM 10126 C CA . PRO H 1 115 ? -38.43101 59.14259 124.68178 1.000 29.60351 149 PRO H CA 1
ATOM 10127 C C . PRO H 1 115 ? -38.28482 57.87687 123.85793 1.000 32.62953 149 PRO H C 1
ATOM 10128 O O . PRO H 1 115 ? -38.72173 56.80475 124.30091 1.000 28.11984 149 PRO H O 1
ATOM 10132 N N . ASP H 1 116 ? -37.70950 57.97944 122.65297 1.000 26.00971 150 ASP H N 1
ATOM 10133 C CA . ASP H 1 116 ? -37.48572 56.83415 121.78626 1.000 22.54501 150 ASP H CA 1
ATOM 10134 C C . ASP H 1 116 ? -36.27174 56.00520 122.19148 1.000 29.25758 150 ASP H C 1
ATOM 10135 O O . ASP H 1 116 ? -36.00808 54.97771 121.55754 1.000 27.23656 150 ASP H O 1
ATOM 10140 N N . GLY H 1 117 ? -35.51474 56.44324 123.19914 1.000 24.41499 151 GLY H N 1
ATOM 10141 C CA . GLY H 1 117 ? -34.41211 55.68027 123.71830 1.000 23.77893 151 GLY H CA 1
ATOM 10142 C C . GLY H 1 117 ? -33.12547 55.74719 122.93051 1.000 24.30874 151 GLY H C 1
ATOM 10143 O O . GLY H 1 117 ? -32.13085 55.15781 123.36789 1.000 24.04776 151 GLY H O 1
ATOM 10144 N N . HIS H 1 118 ? -33.08628 56.45681 121.80426 1.000 24.32902 152 HIS H N 1
ATOM 10145 C CA . HIS H 1 118 ? -31.91085 56.39229 120.94911 1.000 23.87084 152 HIS H CA 1
ATOM 10146 C C . HIS H 1 118 ? -30.86501 57.44427 121.27405 1.000 26.72935 152 HIS H C 1
ATOM 10147 O O . HIS H 1 118 ? -29.75850 57.36868 120.73561 1.000 28.66444 152 HIS H O 1
ATOM 10154 N N . ARG H 1 119 ? -31.16805 58.41405 122.13756 1.000 24.76937 153 ARG H N 1
ATOM 10155 C CA . ARG H 1 119 ? -30.27563 59.55064 122.29359 1.000 26.47748 153 ARG H CA 1
ATOM 10156 C C . ARG H 1 119 ? -30.16466 59.92576 123.75871 1.000 24.09196 153 ARG H C 1
ATOM 10157 O O . ARG H 1 119 ? -31.09301 59.70244 124.53384 1.000 22.29772 153 ARG H O 1
ATOM 10165 N N . LEU H 1 120 ? -29.01128 60.48931 124.13039 1.000 26.39284 154 LEU H N 1
ATOM 10166 C CA . LEU H 1 120 ? -28.80803 61.06434 125.45200 1.000 25.62164 154 LEU H CA 1
ATOM 10167 C C . LEU H 1 120 ? -28.55199 62.56380 125.34152 1.000 26.13795 154 LEU H C 1
ATOM 10168 O O . LEU H 1 120 ? -27.92133 63.03702 124.39759 1.000 24.98189 154 LEU H O 1
ATOM 10173 N N . TYR H 1 121 ? -28.99922 63.30370 126.34483 1.000 22.73295 155 TYR H N 1
ATOM 10174 C CA . TYR H 1 121 ? -28.74500 64.73216 126.44222 1.000 29.16041 155 TYR H CA 1
ATOM 10175 C C . TYR H 1 121 ? -28.02197 64.97909 127.75768 1.000 28.34847 155 TYR H C 1
ATOM 10176 O O . TYR H 1 121 ? -28.53285 64.62313 128.82736 1.000 27.60149 155 TYR H O 1
ATOM 10185 N N . VAL H 1 122 ? -26.79353 65.49077 127.65561 1.000 27.37687 156 VAL H N 1
ATOM 10186 C CA . VAL H 1 122 ? -25.94441 65.79500 128.79912 1.000 28.31521 156 VAL H CA 1
ATOM 10187 C C . VAL H 1 122 ? -26.03393 67.28946 129.06823 1.000 32.88190 156 VAL H C 1
ATOM 10188 O O . VAL H 1 122 ? -25.75725 68.10394 128.17690 1.000 34.50934 156 VAL H O 1
ATOM 10192 N N . THR H 1 123 ? -26.40273 67.64999 130.29140 1.000 32.36642 157 THR H N 1
ATOM 10193 C CA . THR H 1 123 ? -26.44247 69.03874 130.73564 1.000 32.97951 157 THR H CA 1
ATOM 10194 C C . THR H 1 123 ? -25.19660 69.35932 131.55374 1.000 32.65451 157 THR H C 1
ATOM 10195 O O . THR H 1 123 ? -24.96652 68.75592 132.60822 1.000 37.21830 157 THR H O 1
ATOM 10199 N N . ILE H 1 124 ? -24.42499 70.32942 131.08399 1.000 30.86824 158 ILE H N 1
ATOM 10200 C CA . ILE H 1 124 ? -23.14137 70.71454 131.65908 1.000 35.16457 158 ILE H CA 1
ATOM 10201 C C . ILE H 1 124 ? -23.24814 72.09697 132.29166 1.000 35.15106 158 ILE H C 1
ATOM 10202 O O . ILE H 1 124 ? -23.19152 73.10383 131.57099 1.000 33.19782 158 ILE H O 1
ATOM 10207 N N . PRO H 1 125 ? -23.44546 72.19517 133.61186 1.000 35.07184 159 PRO H N 1
ATOM 10208 C CA . PRO H 1 125 ? -23.59644 73.51628 134.23856 1.000 31.98369 159 PRO H CA 1
ATOM 10209 C C . PRO H 1 125 ? -22.25009 74.12926 134.57873 1.000 40.31665 159 PRO H C 1
ATOM 10210 O O . PRO H 1 125 ? -21.44194 73.50502 135.27709 1.000 46.23707 159 PRO H O 1
ATOM 10214 N N . LEU H 1 126 ? -22.00734 75.35465 134.12440 1.000 34.27224 160 LEU H N 1
ATOM 10215 C CA . LEU H 1 126 ? -20.73383 76.03064 134.28215 1.000 38.69370 160 LEU H CA 1
ATOM 10216 C C . LEU H 1 126 ? -20.94636 77.34741 135.00538 1.000 43.07619 160 LEU H C 1
ATOM 10217 O O . LEU H 1 126 ? -21.96603 78.02513 134.81862 1.000 47.94987 160 LEU H O 1
ATOM 10222 N N . GLY H 1 127 ? -19.95747 77.71852 135.81379 1.000 47.27064 161 GLY H N 1
ATOM 10223 C CA . GLY H 1 127 ? -19.93837 79.02315 136.42994 1.000 46.85036 161 GLY H CA 1
ATOM 10224 C C . GLY H 1 127 ? -18.57777 79.66503 136.24605 1.000 47.50568 161 GLY H C 1
ATOM 10225 O O . GLY H 1 127 ? -17.56308 78.99186 136.04119 1.000 47.98340 161 GLY H O 1
ATOM 10226 N N . LEU H 1 128 ? -18.57801 80.99200 136.28536 1.000 46.89689 162 LEU H N 1
ATOM 10227 C CA . LEU H 1 128 ? -17.32596 81.73938 136.25756 1.000 43.74491 162 LEU H CA 1
ATOM 10228 C C . LEU H 1 128 ? -17.63192 83.17032 136.67886 1.000 45.86424 162 LEU H C 1
ATOM 10229 O O . LEU H 1 128 ? -18.78700 83.59473 136.69431 1.000 39.03885 162 LEU H O 1
ATOM 10234 N N . THR H 1 129 ? -16.58246 83.91521 137.02027 1.000 50.73886 163 THR H N 1
ATOM 10235 C CA . THR H 1 129 ? -16.71641 85.29515 137.45815 1.000 47.35868 163 THR H CA 1
ATOM 10236 C C . THR H 1 129 ? -15.93763 86.19093 136.51264 1.000 55.17078 163 THR H C 1
ATOM 10237 O O . THR H 1 129 ? -14.76339 85.92048 136.20495 1.000 52.38508 163 THR H O 1
ATOM 10241 N N . LEU H 1 130 ? -16.60292 87.24621 136.05629 1.000 42.92163 164 LEU H N 1
ATOM 10242 C CA . LEU H 1 130 ? -15.98470 88.28782 135.26026 1.000 47.22415 164 LEU H CA 1
ATOM 10243 C C . LEU H 1 130 ? -15.54022 89.42146 136.17862 1.000 51.43170 164 LEU H C 1
ATOM 10244 O O . LEU H 1 130 ? -16.26296 89.80153 137.10743 1.000 48.11748 164 LEU H O 1
ATOM 10249 N N . ASN H 1 131 ? -14.30664 89.87338 135.98233 1.000 50.11417 165 ASN H N 1
ATOM 10250 C CA . ASN H 1 131 ? -13.72270 91.00048 136.69341 1.000 46.36750 165 ASN H CA 1
ATOM 10251 C C . ASN H 1 131 ? -13.47714 92.04952 135.62297 1.000 47.03633 165 ASN H C 1
ATOM 10252 O O . ASN H 1 131 ? -12.55170 91.91568 134.81528 1.000 44.53749 165 ASN H O 1
ATOM 10257 N N . VAL H 1 132 ? -14.34543 93.05038 135.57946 1.000 44.56807 166 VAL H N 1
ATOM 10258 C CA . VAL H 1 132 ? -14.33660 94.05243 134.52602 1.000 52.11859 166 VAL H CA 1
ATOM 10259 C C . VAL H 1 132 ? -13.70031 95.30801 135.10226 1.000 56.81813 166 VAL H C 1
ATOM 10260 O O . VAL H 1 132 ? -14.24326 95.91898 136.03243 1.000 54.68316 166 VAL H O 1
ATOM 10264 N N . ASN H 1 133 ? -12.53829 95.69314 134.57251 1.000 59.61696 167 ASN H N 1
ATOM 10265 C CA . ASN H 1 133 ? -11.87073 96.90846 135.01518 1.000 57.56348 167 ASN H CA 1
ATOM 10266 C C . ASN H 1 133 ? -12.39762 98.07903 134.19836 1.000 52.67553 167 ASN H C 1
ATOM 10267 O O . ASN H 1 133 ? -12.09541 98.19890 133.00698 1.000 53.55757 167 ASN H O 1
ATOM 10272 N N . MET H 1 134 ? -13.19378 98.93418 134.83925 1.000 49.70328 168 MET H N 1
ATOM 10273 C CA . MET H 1 134 ? -13.67197 100.18292 134.24376 1.000 56.85995 168 MET H CA 1
ATOM 10274 C C . MET H 1 134 ? -13.39290 101.30209 135.24245 1.000 56.62843 168 MET H C 1
ATOM 10275 O O . MET H 1 134 ? -14.23954 101.63784 136.08621 1.000 54.51645 168 MET H O 1
ATOM 10280 N N . PRO H 1 135 ? -12.19619 101.88492 135.19410 1.000 52.42276 169 PRO H N 1
ATOM 10281 C CA . PRO H 1 135 ? -11.82825 102.89430 136.19793 1.000 49.88715 169 PRO H CA 1
ATOM 10282 C C . PRO H 1 135 ? -12.74054 104.11027 136.19214 1.000 43.21326 169 PRO H C 1
ATOM 10283 O O . PRO H 1 135 ? -12.95310 104.71954 137.24358 1.000 40.27683 169 PRO H O 1
ATOM 10287 N N . VAL H 1 136 ? -13.24437 104.51367 135.02858 1.000 39.91871 170 VAL H N 1
ATOM 10288 C CA . VAL H 1 136 ? -14.13489 105.66900 134.95031 1.000 45.65820 170 VAL H CA 1
ATOM 10289 C C . VAL H 1 136 ? -15.28271 105.58858 135.96498 1.000 50.64224 170 VAL H C 1
ATOM 10290 O O . VAL H 1 136 ? -15.63192 106.59768 136.59505 1.000 50.44116 170 VAL H O 1
ATOM 10294 N N . VAL H 1 137 ? -15.90596 104.41060 136.13344 1.000 49.29618 171 VAL H N 1
ATOM 10295 C CA . VAL H 1 137 ? -17.07069 104.31876 137.02549 1.000 51.43483 171 VAL H CA 1
ATOM 10296 C C . VAL H 1 137 ? -16.68748 104.09057 138.47773 1.000 52.82273 171 VAL H C 1
ATOM 10297 O O . VAL H 1 137 ? -17.57569 104.04870 139.34311 1.000 49.76042 171 VAL H O 1
ATOM 10301 N N . GLY H 1 138 ? -15.39758 103.93602 138.77494 1.000 49.54239 172 GLY H N 1
ATOM 10302 C CA . GLY H 1 138 ? -14.94795 103.92585 140.14859 1.000 44.88787 172 GLY H CA 1
ATOM 10303 C C . GLY H 1 138 ? -15.30498 102.65355 140.87972 1.000 50.26772 172 GLY H C 1
ATOM 10304 O O . GLY H 1 138 ? -14.75600 102.36600 141.94362 1.000 56.20614 172 GLY H O 1
ATOM 10305 N N . SER H 1 139 ? -16.23044 101.88608 140.32427 1.000 54.38473 173 SER H N 1
ATOM 10306 C CA . SER H 1 139 ? -16.73844 100.69678 140.98475 1.000 54.69854 173 SER H CA 1
ATOM 10307 C C . SER H 1 139 ? -15.89143 99.47166 140.64102 1.000 51.50975 173 SER H C 1
ATOM 10308 O O . SER H 1 139 ? -15.23904 99.40302 139.60023 1.000 54.66426 173 SER H O 1
ATOM 10311 N N . LEU H 1 140 ? -15.91605 98.49410 141.53778 1.000 58.74929 174 LEU H N 1
ATOM 10312 C CA . LEU H 1 140 ? -15.38016 97.16424 141.26317 1.000 59.67628 174 LEU H CA 1
ATOM 10313 C C . LEU H 1 140 ? -16.48453 96.35559 140.59821 1.000 63.07494 174 LEU H C 1
ATOM 10314 O O . LEU H 1 140 ? -17.49621 96.04005 141.23898 1.000 55.77888 174 LEU H O 1
ATOM 10319 N N . LEU H 1 141 ? -16.30130 96.01339 139.31920 1.000 55.37856 175 LEU H N 1
ATOM 10320 C CA . LEU H 1 141 ? -17.34381 95.30629 138.58307 1.000 53.24989 175 LEU H CA 1
ATOM 10321 C C . LEU H 1 141 ? -17.01752 93.81378 138.56360 1.000 52.30039 175 LEU H C 1
ATOM 10322 O O . LEU H 1 141 ? -16.18568 93.35235 137.77182 1.000 51.54049 175 LEU H O 1
ATOM 10327 N N . GLN H 1 142 ? -17.67412 93.06337 139.44696 1.000 46.80537 176 GLN H N 1
ATOM 10328 C CA . GLN H 1 142 ? -17.60743 91.60487 139.47938 1.000 51.54251 176 GLN H CA 1
ATOM 10329 C C . GLN H 1 142 ? -18.96189 91.03022 139.09640 1.000 51.69123 176 GLN H C 1
ATOM 10330 O O . GLN H 1 142 ? -19.97193 91.30188 139.76111 1.000 46.23731 176 GLN H O 1
ATOM 10336 N N . LEU H 1 143 ? -18.96465 90.17634 138.08200 1.000 51.78663 177 LEU H N 1
ATOM 10337 C CA . LEU H 1 143 ? -20.18709 89.57934 137.56784 1.000 48.48291 177 LEU H CA 1
ATOM 10338 C C . LEU H 1 143 ? -20.09810 88.07179 137.71181 1.000 38.03013 177 LEU H C 1
ATOM 10339 O O . LEU H 1 143 ? -19.11733 87.45836 137.29106 1.000 38.24350 177 LEU H O 1
ATOM 10344 N N . ALA H 1 144 ? -21.08430 87.49096 138.36470 1.000 42.39818 178 ALA H N 1
ATOM 10345 C CA . ALA H 1 144 ? -21.22053 86.04705 138.40454 1.000 38.02981 178 ALA H CA 1
ATOM 10346 C C . ALA H 1 144 ? -21.97118 85.59402 137.15474 1.000 43.94050 178 ALA H C 1
ATOM 10347 O O . ALA H 1 144 ? -23.07361 86.08646 136.87145 1.000 42.39598 178 ALA H O 1
ATOM 10349 N N . VAL H 1 145 ? -21.36707 84.67619 136.40202 1.000 38.31928 179 VAL H N 1
ATOM 10350 C CA . VAL H 1 145 ? -21.92770 84.12512 135.17991 1.000 39.26209 179 VAL H CA 1
ATOM 10351 C C . VAL H 1 145 ? -22.21559 82.65166 135.40957 1.000 41.62324 179 VAL H C 1
ATOM 10352 O O . VAL H 1 145 ? -21.34904 81.90917 135.89536 1.000 43.21717 179 VAL H O 1
ATOM 10356 N N . LYS H 1 146 ? -23.40492 82.22558 134.99766 1.000 38.25948 180 LYS H N 1
ATOM 10357 C CA . LYS H 1 146 ? -23.79963 80.82404 134.94823 1.000 44.09658 180 LYS H CA 1
ATOM 10358 C C . LYS H 1 146 ? -24.26702 80.51810 133.53269 1.000 40.14144 180 LYS H C 1
ATOM 10359 O O . LYS H 1 146 ? -24.82237 81.38739 132.84920 1.000 36.83739 180 LYS H O 1
ATOM 10365 N N . LEU H 1 147 ? -24.01603 79.28353 133.09233 1.000 37.76675 181 LEU H N 1
ATOM 10366 C CA . LEU H 1 147 ? -24.35311 78.87493 131.73446 1.000 33.15227 181 LEU H CA 1
ATOM 10367 C C . LEU H 1 147 ? -24.34366 77.35743 131.63284 1.000 37.84993 181 LEU H C 1
ATOM 10368 O O . LEU H 1 147 ? -23.42468 76.71051 132.12877 1.000 36.65583 181 LEU H O 1
ATOM 10373 N N . ASN H 1 148 ? -25.32578 76.79529 130.93676 1.000 39.20735 182 ASN H N 1
ATOM 10374 C CA . ASN H 1 148 ? -25.34589 75.36256 130.66748 1.000 34.42126 182 ASN H CA 1
ATOM 10375 C C . ASN H 1 148 ? -25.04452 75.09495 129.20162 1.000 33.18245 182 ASN H C 1
ATOM 10376 O O . ASN H 1 148 ? -25.51901 75.80711 128.31150 1.000 31.17594 182 ASN H O 1
ATOM 10381 N N . ILE H 1 149 ? -24.28313 74.03953 128.96745 1.000 27.60499 183 ILE H N 1
ATOM 10382 C CA . ILE H 1 149 ? -24.06761 73.50070 127.63911 1.000 26.98247 183 ILE H CA 1
ATOM 10383 C C . ILE H 1 149 ? -24.86114 72.20342 127.55775 1.000 28.03880 183 ILE H C 1
ATOM 10384 O O . ILE H 1 149 ? -24.96023 71.47822 128.54930 1.000 29.29925 183 ILE H O 1
ATOM 10389 N N . THR H 1 150 ? -25.53208 71.96998 126.43578 1.000 29.65409 184 THR H N 1
ATOM 10390 C CA . THR H 1 150 ? -26.23432 70.71510 126.19696 1.000 31.63882 184 THR H CA 1
ATOM 10391 C C . THR H 1 150 ? -25.55943 69.94131 125.07959 1.000 30.02948 184 THR H C 1
ATOM 10392 O O . THR H 1 150 ? -25.38124 70.46120 123.97018 1.000 33.26326 184 THR H O 1
ATOM 10396 N N . ALA H 1 151 ? -25.20019 68.70197 125.36625 1.000 27.81958 185 ALA H N 1
ATOM 10397 C CA . ALA H 1 151 ? -24.49633 67.87382 124.40183 1.000 30.30206 185 ALA H CA 1
ATOM 10398 C C . ALA H 1 151 ? -25.34891 66.66439 124.06774 1.000 33.07240 185 ALA H C 1
ATOM 10399 O O . ALA H 1 151 ? -25.76553 65.90970 124.96115 1.000 33.54339 185 ALA H O 1
ATOM 10401 N N . GLU H 1 152 ? -25.60206 66.48992 122.78320 1.000 28.56990 186 GLU H N 1
ATOM 10402 C CA . GLU H 1 152 ? -26.36794 65.35872 122.30933 1.000 35.00798 186 GLU H CA 1
ATOM 10403 C C . GLU H 1 152 ? -25.42042 64.21282 122.00572 1.000 30.05485 186 GLU H C 1
ATOM 10404 O O . GLU H 1 152 ? -24.42962 64.38831 121.28728 1.000 27.53687 186 GLU H O 1
ATOM 10410 N N . VAL H 1 153 ? -25.74834 63.04385 122.53585 1.000 26.08337 187 VAL H N 1
ATOM 10411 C CA . VAL H 1 153 ? -24.96316 61.84023 122.35740 1.000 27.56603 187 VAL H CA 1
ATOM 10412 C C . VAL H 1 153 ? -25.81526 60.84859 121.59888 1.000 32.19782 187 VAL H C 1
ATOM 10413 O O . VAL H 1 153 ? -26.93119 60.52417 122.03202 1.000 29.28420 187 VAL H O 1
ATOM 10417 N N . LEU H 1 154 ? -25.24585 60.31015 120.52442 1.000 33.09679 188 LEU H N 1
ATOM 10418 C CA . LEU H 1 154 ? -25.89496 59.40939 119.59468 1.000 34.89400 188 LEU H CA 1
ATOM 10419 C C . LEU H 1 154 ? -25.09085 58.11469 119.54741 1.000 33.69633 188 LEU H C 1
ATOM 10420 O O . LEU H 1 154 ? -23.92194 58.08873 119.92235 1.000 32.00941 188 LEU H O 1
ATOM 10425 N N . ALA H 1 155 ? -25.73978 57.03069 119.12647 1.000 40.55699 189 ALA H N 1
ATOM 10426 C CA . ALA H 1 155 ? -25.07583 55.77297 118.79905 1.000 43.00061 189 ALA H CA 1
ATOM 10427 C C . ALA H 1 155 ? -25.17523 55.51349 117.29989 1.000 44.57884 189 ALA H C 1
ATOM 10428 O O . ALA H 1 155 ? -26.25175 55.64312 116.70520 1.000 34.67982 189 ALA H O 1
ATOM 10430 N N . VAL H 1 156 ? -24.06880 55.10176 116.68900 1.000 42.04817 190 VAL H N 1
ATOM 10431 C CA . VAL H 1 156 ? -24.08347 54.86820 115.25176 1.000 48.04656 190 VAL H CA 1
ATOM 10432 C C . VAL H 1 156 ? -23.09834 53.76407 114.90009 1.000 47.70293 190 VAL H C 1
ATOM 10433 O O . VAL H 1 156 ? -22.07191 53.59923 115.55431 1.000 51.14657 190 VAL H O 1
ATOM 10437 N N . LYS H 1 157 ? -23.43171 52.98238 113.87714 1.000 52.81956 191 LYS H N 1
ATOM 10438 C CA . LYS H 1 157 ? -22.53503 51.94828 113.38022 1.000 60.60484 191 LYS H CA 1
ATOM 10439 C C . LYS H 1 157 ? -21.78955 52.45727 112.15641 1.000 62.56566 191 LYS H C 1
ATOM 10440 O O . LYS H 1 157 ? -22.37591 53.09527 111.27692 1.000 65.01918 191 LYS H O 1
ATOM 10442 N N . ASP H 1 158 ? -20.49750 52.16017 112.10057 1.000 69.43598 192 ASP H N 1
ATOM 10443 C CA . ASP H 1 158 ? -19.67231 52.54039 110.96805 1.000 72.98281 192 ASP H CA 1
ATOM 10444 C C . ASP H 1 158 ? -19.71804 51.43822 109.90821 1.000 77.87979 192 ASP H C 1
ATOM 10445 O O . ASP H 1 158 ? -20.31683 50.37505 110.10094 1.000 70.50844 192 ASP H O 1
ATOM 10450 N N . ASN H 1 159 ? -19.06496 51.69571 108.77078 1.000 85.50094 193 ASN H N 1
ATOM 10451 C CA . ASN H 1 159 ? -19.09839 50.75958 107.65279 1.000 77.06394 193 ASN H CA 1
ATOM 10452 C C . ASN H 1 159 ? -18.53368 49.39537 108.02034 1.000 72.38057 193 ASN H C 1
ATOM 10453 O O . ASN H 1 159 ? -18.80829 48.41649 107.32280 1.000 75.67004 193 ASN H O 1
ATOM 10455 N N . GLN H 1 160 ? -17.79734 49.29195 109.11774 1.000 72.63456 194 GLN H N 1
ATOM 10456 C CA . GLN H 1 160 ? -17.27068 48.00871 109.55416 1.000 69.44781 194 GLN H CA 1
ATOM 10457 C C . GLN H 1 160 ? -18.18102 47.31953 110.55947 1.000 73.44296 194 GLN H C 1
ATOM 10458 O O . GLN H 1 160 ? -17.80974 46.27334 111.09851 1.000 79.71842 194 GLN H O 1
ATOM 10460 N N . GLY H 1 161 ? -19.34917 47.88808 110.84129 1.000 74.95192 195 GLY H N 1
ATOM 10461 C CA . GLY H 1 161 ? -20.27671 47.29789 111.77889 1.000 65.23883 195 GLY H CA 1
ATOM 10462 C C . GLY H 1 161 ? -20.01535 47.63123 113.22894 1.000 65.06854 195 GLY H C 1
ATOM 10463 O O . GLY H 1 161 ? -20.81002 47.23489 114.08748 1.000 64.07419 195 GLY H O 1
ATOM 10464 N N . ARG H 1 162 ? -18.94425 48.35953 113.53095 1.000 67.11462 196 ARG H N 1
ATOM 10465 C CA . ARG H 1 162 ? -18.63798 48.73105 114.90328 1.000 62.49069 196 ARG H CA 1
ATOM 10466 C C . ARG H 1 162 ? -19.53899 49.87388 115.35590 1.000 68.19032 196 ARG H C 1
ATOM 10467 O O . ARG H 1 162 ? -19.78737 50.82246 114.60615 1.000 66.92627 196 ARG H O 1
ATOM 10469 N N . ILE H 1 163 ? -20.03907 49.77035 116.58598 1.000 57.31485 197 ILE H N 1
ATOM 10470 C CA . ILE H 1 163 ? -20.94467 50.75890 117.15754 1.000 52.02801 197 ILE H CA 1
ATOM 10471 C C . ILE H 1 163 ? -20.11751 51.78937 117.92453 1.000 61.27517 197 ILE H C 1
ATOM 10472 O O . ILE H 1 163 ? -19.13211 51.44406 118.59141 1.000 63.33185 197 ILE H O 1
ATOM 10477 N N . HIS H 1 164 ? -20.50294 53.06360 117.83303 1.000 52.13678 198 HIS H N 1
ATOM 10478 C CA . HIS H 1 164 ? -19.75386 54.12769 118.48192 1.000 48.99814 198 HIS H CA 1
ATOM 10479 C C . HIS H 1 164 ? -20.74127 55.11476 119.09154 1.000 41.62946 198 HIS H C 1
ATOM 10480 O O . HIS H 1 164 ? -21.87214 55.25839 118.61121 1.000 38.32389 198 HIS H O 1
ATOM 10487 N N . LEU H 1 165 ? -20.31217 55.77229 120.16931 1.000 34.67912 199 LEU H N 1
ATOM 10488 C CA . LEU H 1 165 ? -20.98763 56.95898 120.67829 1.000 36.78398 199 LEU H CA 1
ATOM 10489 C C . LEU H 1 165 ? -20.38156 58.20623 120.04813 1.000 44.45110 199 LEU H C 1
ATOM 10490 O O . LEU H 1 165 ? -19.16283 58.41218 120.10894 1.000 46.40979 199 LEU H O 1
ATOM 10495 N N . VAL H 1 166 ? -21.23802 59.05697 119.49396 1.000 30.67952 200 VAL H N 1
ATOM 10496 C CA . VAL H 1 166 ? -20.80484 60.25510 118.79263 1.000 37.10742 200 VAL H CA 1
ATOM 10497 C C . VAL H 1 166 ? -21.57243 61.45968 119.31411 1.000 38.55120 200 VAL H C 1
ATOM 10498 O O . VAL H 1 166 ? -22.70491 61.35073 119.79185 1.000 36.61947 200 VAL H O 1
ATOM 10502 N N . LEU H 1 167 ? -20.93515 62.61787 119.23547 1.000 42.91824 201 LEU H N 1
ATOM 10503 C CA . LEU H 1 167 ? -21.57961 63.86237 119.61743 1.000 36.00089 201 LEU H CA 1
ATOM 10504 C C . LEU H 1 167 ? -22.46279 64.33130 118.47550 1.000 34.23722 201 LEU H C 1
ATOM 10505 O O . LEU H 1 167 ? -22.00194 64.45706 117.34097 1.000 39.67044 201 LEU H O 1
ATOM 10510 N N . GLY H 1 168 ? -23.73445 64.57071 118.76191 1.000 31.12386 202 GLY H N 1
ATOM 10511 C CA . GLY H 1 168 ? -24.57178 65.20262 117.75832 1.000 33.47320 202 GLY H CA 1
ATOM 10512 C C . GLY H 1 168 ? -24.59739 66.71295 117.92102 1.000 34.68516 202 GLY H C 1
ATOM 10513 O O . GLY H 1 168 ? -23.56528 67.39082 117.86345 1.000 35.16198 202 GLY H O 1
ATOM 10514 N N . ASP H 1 169 ? -25.78576 67.25085 118.14197 1.000 37.74013 203 ASP H N 1
ATOM 10515 C CA . ASP H 1 169 ? -25.92762 68.66530 118.45516 1.000 28.38373 203 ASP H CA 1
ATOM 10516 C C . ASP H 1 169 ? -25.20301 68.98043 119.76171 1.000 30.32569 203 ASP H C 1
ATOM 10517 O O . ASP H 1 169 ? -25.20227 68.18347 120.70232 1.000 32.96001 203 ASP H O 1
ATOM 10522 N N . CYS H 1 170 ? -24.53418 70.12622 119.80913 1.000 27.08521 204 CYS H N 1
ATOM 10523 C CA . CYS H 1 170 ? -23.91248 70.57143 121.05231 1.000 26.51870 204 CYS H CA 1
ATOM 10524 C C . CYS H 1 170 ? -23.99771 72.08398 121.08998 1.000 26.79499 204 CYS H C 1
ATOM 10525 O O . CYS H 1 170 ? -23.45318 72.75062 120.20622 1.000 31.56842 204 CYS H O 1
ATOM 10528 N N . THR H 1 171 ? -24.64581 72.62864 122.11358 1.000 24.05854 205 THR H N 1
ATOM 10529 C CA . THR H 1 171 ? -24.87004 74.06515 122.07307 1.000 27.74238 205 THR H CA 1
ATOM 10530 C C . THR H 1 171 ? -25.35252 74.53077 123.43482 1.000 30.51219 205 THR H C 1
ATOM 10531 O O . THR H 1 171 ? -25.82929 73.73712 124.24541 1.000 29.89144 205 THR H O 1
ATOM 10535 N N . HIS H 1 172 ? -25.21409 75.82238 123.68962 1.000 29.34733 206 HIS H N 1
ATOM 10536 C CA . HIS H 1 172 ? -25.64907 76.32256 124.98250 1.000 30.70343 206 HIS H CA 1
ATOM 10537 C C . HIS H 1 172 ? -27.17475 76.30605 125.07372 1.000 35.40614 206 HIS H C 1
ATOM 10538 O O . HIS H 1 172 ? -27.88599 76.39405 124.06908 1.000 32.91798 206 HIS H O 1
ATOM 10545 N N . SER H 1 173 ? -27.66873 76.15789 126.29675 1.000 33.91947 207 SER H N 1
ATOM 10546 C CA . SER H 1 173 ? -29.09916 76.05013 126.53829 1.000 30.84207 207 SER H CA 1
ATOM 10547 C C . SER H 1 173 ? -29.74674 77.42647 126.46860 1.000 33.29394 207 SER H C 1
ATOM 10548 O O . SER H 1 173 ? -29.34466 78.32612 127.21307 1.000 36.56408 207 SER H O 1
ATOM 10551 N N . PRO H 1 174 ? -30.73933 77.63757 125.61869 1.000 37.27126 208 PRO H N 1
ATOM 10552 C CA . PRO H 1 174 ? -31.40313 78.94291 125.61184 1.000 40.15827 208 PRO H CA 1
ATOM 10553 C C . PRO H 1 174 ? -31.88845 79.31533 127.00658 1.000 40.02130 208 PRO H C 1
ATOM 10554 O O . PRO H 1 174 ? -32.43970 78.48592 127.74053 1.000 32.30819 208 PRO H O 1
ATOM 10558 N N . GLY H 1 175 ? -31.62855 80.56960 127.38693 1.000 39.77062 209 GLY H N 1
ATOM 10559 C CA . GLY H 1 175 ? -32.09510 81.07839 128.66045 1.000 42.58208 209 GLY H CA 1
ATOM 10560 C C . GLY H 1 175 ? -31.38748 80.55616 129.89299 1.000 46.14385 209 GLY H C 1
ATOM 10561 O O . GLY H 1 175 ? -31.87938 80.77950 131.00810 1.000 45.95436 209 GLY H O 1
ATOM 10562 N N . SER H 1 176 ? -30.25626 79.86246 129.74387 1.000 32.38924 210 SER H N 1
ATOM 10563 C CA . SER H 1 176 ? -29.51417 79.41121 130.90730 1.000 37.92417 210 SER H CA 1
ATOM 10564 C C . SER H 1 176 ? -28.40743 80.37416 131.30182 1.000 39.33150 210 SER H C 1
ATOM 10565 O O . SER H 1 176 ? -27.83829 80.22524 132.38732 1.000 42.10043 210 SER H O 1
ATOM 10568 N N . LEU H 1 177 ? -28.09984 81.35263 130.45691 1.000 38.00832 211 LEU H N 1
ATOM 10569 C CA . LEU H 1 177 ? -27.13857 82.38582 130.81651 1.000 36.36105 211 LEU H CA 1
ATOM 10570 C C . LEU H 1 177 ? -27.67872 83.25924 131.94131 1.000 37.16677 211 LEU H C 1
ATOM 10571 O O . LEU H 1 177 ? -28.77093 83.82372 131.84038 1.000 42.70895 211 LEU H O 1
ATOM 10576 N N . LYS H 1 178 ? -26.91034 83.36651 133.01603 1.000 36.39446 212 LYS H N 1
ATOM 10577 C CA . LYS H 1 178 ? -27.20620 84.27914 134.11331 1.000 38.03925 212 LYS H CA 1
ATOM 10578 C C . LYS H 1 178 ? -25.98294 85.13275 134.38035 1.000 36.55095 212 LYS H C 1
ATOM 10579 O O . LYS H 1 178 ? -24.87188 84.61149 134.51197 1.000 35.74504 212 LYS H O 1
ATOM 10585 N N . ILE H 1 179 ? -26.18995 86.44734 134.37977 1.000 43.92282 213 ILE H N 1
ATOM 10586 C CA . ILE H 1 179 ? -25.15692 87.43507 134.66170 1.000 38.28020 213 ILE H CA 1
ATOM 10587 C C . ILE H 1 179 ? -25.66698 88.29846 135.80207 1.000 45.48166 213 ILE H C 1
ATOM 10588 O O . ILE H 1 179 ? -26.69444 88.97247 135.66286 1.000 53.63156 213 ILE H O 1
ATOM 10593 N N . SER H 1 180 ? -24.95374 88.28716 136.92219 1.000 50.70514 214 SER H N 1
ATOM 10594 C CA . SER H 1 180 ? -25.38061 89.00661 138.11282 1.000 47.60257 214 SER H CA 1
ATOM 10595 C C . SER H 1 180 ? -24.22987 89.84147 138.65154 1.000 50.62283 214 SER H C 1
ATOM 10596 O O . SER H 1 180 ? -23.14067 89.31598 138.90014 1.000 45.85333 214 SER H O 1
ATOM 10599 N N . LEU H 1 181 ? -24.49495 91.12599 138.88872 1.000 54.18140 215 LEU H N 1
ATOM 10600 C CA . LEU H 1 181 ? -23.47959 92.03819 139.40149 1.000 51.50764 215 LEU H CA 1
ATOM 10601 C C . LEU H 1 181 ? -23.31281 91.83067 140.90663 1.000 53.73819 215 LEU H C 1
ATOM 10602 O O . LEU H 1 181 ? -24.28740 91.86054 141.66356 1.000 54.27292 215 LEU H O 1
ATOM 10607 N N . LEU H 1 182 ? -22.07852 91.57755 141.32583 1.000 49.25066 216 LEU H N 1
ATOM 10608 C CA . LEU H 1 182 ? -21.74578 91.23507 142.69578 1.000 49.31578 216 LEU H CA 1
ATOM 10609 C C . LEU H 1 182 ? -21.39307 92.47075 143.53303 1.000 56.51603 216 LEU H C 1
ATOM 10610 O O . LEU H 1 182 ? -21.32887 93.60243 143.04154 1.000 55.59464 216 LEU H O 1
ATOM 10615 N N . ASN H 1 183 ? -21.15830 92.22887 144.83113 1.000 56.88506 217 ASN H N 1
ATOM 10616 C CA . ASN H 1 183 ? -20.72569 93.23899 145.80633 1.000 52.06407 217 ASN H CA 1
ATOM 10617 C C . ASN H 1 183 ? -21.70797 94.40354 145.94848 1.000 57.18134 217 ASN H C 1
ATOM 10618 O O . ASN H 1 183 ? -21.30043 95.55314 146.13355 1.000 54.45132 217 ASN H O 1
ATOM 10623 N N . GLY H 1 184 ? -23.00417 94.10078 145.96717 1.000 56.67950 218 GLY H N 1
ATOM 10624 C CA . GLY H 1 184 ? -24.02193 95.12650 146.11881 1.000 45.14199 218 GLY H CA 1
ATOM 10625 C C . GLY H 1 184 ? -23.82259 96.38179 145.28510 1.000 55.42245 218 GLY H C 1
ATOM 10626 O O . GLY H 1 184 ? -23.97215 97.50085 145.78866 1.000 64.54372 218 GLY H O 1
ATOM 10627 N N . VAL H 1 185 ? -23.48018 96.23290 144.01434 1.000 52.02910 219 VAL H N 1
ATOM 10628 C CA . VAL H 1 185 ? -23.33234 97.36397 143.10474 1.000 43.89369 219 VAL H CA 1
ATOM 10629 C C . VAL H 1 185 ? -24.57551 97.39990 142.22847 1.000 45.09118 219 VAL H C 1
ATOM 10630 O O . VAL H 1 185 ? -24.81808 96.47456 141.45218 1.000 50.56640 219 VAL H O 1
ATOM 10634 N N . THR H 1 186 ? -25.39206 98.43744 142.35566 1.000 46.50694 220 THR H N 1
ATOM 10635 C CA . THR H 1 186 ? -26.52064 98.57739 141.44030 1.000 50.44881 220 THR H CA 1
ATOM 10636 C C . THR H 1 186 ? -26.27705 99.80356 140.56585 1.000 54.32256 220 THR H C 1
ATOM 10637 O O . THR H 1 186 ? -26.38708 100.94587 141.05047 1.000 47.23380 220 THR H O 1
ATOM 10641 N N . PRO H 1 187 ? -25.92011 99.62255 139.29377 1.000 49.62740 221 PRO H N 1
ATOM 10642 C CA . PRO H 1 187 ? -25.63884 100.78028 138.43672 1.000 43.42273 221 PRO H CA 1
ATOM 10643 C C . PRO H 1 187 ? -26.89460 101.51151 138.00032 1.000 48.01363 221 PRO H C 1
ATOM 10644 O O . PRO H 1 187 ? -28.01303 101.13608 138.36208 1.000 41.87441 221 PRO H O 1
ATOM 10648 N N . VAL H 1 188 ? -26.70451 102.54936 137.18497 1.000 52.68830 222 VAL H N 1
ATOM 10649 C CA . VAL H 1 188 ? -27.81483 103.16488 136.47183 1.000 50.32602 222 VAL H CA 1
ATOM 10650 C C . VAL H 1 188 ? -28.24760 102.17188 135.39584 1.000 46.33325 222 VAL H C 1
ATOM 10651 O O . VAL H 1 188 ? -27.40633 101.53107 134.74611 1.000 40.32560 222 VAL H O 1
ATOM 10655 N N . GLN H 1 189 ? -29.56202 101.98581 135.24874 1.000 42.04259 223 GLN H N 1
ATOM 10656 C CA . GLN H 1 189 ? -30.06957 100.87001 134.45112 1.000 40.74986 223 GLN H CA 1
ATOM 10657 C C . GLN H 1 189 ? -29.50230 100.82696 133.02371 1.000 38.77400 223 GLN H C 1
ATOM 10658 O O . GLN H 1 189 ? -29.20815 99.74451 132.51171 1.000 37.90210 223 GLN H O 1
ATOM 10664 N N . SER H 1 190 ? -29.34281 101.97878 132.36198 1.000 36.59557 224 SER H N 1
ATOM 10665 C CA . SER H 1 190 ? -28.81498 101.97324 130.99517 1.000 32.16267 224 SER H CA 1
ATOM 10666 C C . SER H 1 190 ? -27.41770 101.33774 130.91858 1.000 41.86544 224 SER H C 1
ATOM 10667 O O . SER H 1 190 ? -27.11547 100.60325 129.96292 1.000 33.28055 224 SER H O 1
ATOM 10670 N N . PHE H 1 191 ? -26.61030 101.49126 131.97321 1.000 35.92232 225 PHE H N 1
ATOM 10671 C CA . PHE H 1 191 ? -25.26770 100.92107 132.00680 1.000 37.94742 225 PHE H CA 1
ATOM 10672 C C . PHE H 1 191 ? -25.31015 99.42231 132.30923 1.000 41.80748 225 PHE H C 1
ATOM 10673 O O . PHE H 1 191 ? -24.62283 98.62118 131.65412 1.000 34.44474 225 PHE H O 1
ATOM 10681 N N . LEU H 1 192 ? -26.08733 99.02443 133.31982 1.000 37.06572 226 LEU H N 1
ATOM 10682 C CA . LEU H 1 192 ? -26.27551 97.59921 133.54716 1.000 43.27273 226 LEU H CA 1
ATOM 10683 C C . LEU H 1 192 ? -26.75674 96.90259 132.27642 1.000 41.64013 226 LEU H C 1
ATOM 10684 O O . LEU H 1 192 ? -26.28743 95.80498 131.94758 1.000 38.27665 226 LEU H O 1
ATOM 10689 N N . ASP H 1 193 ? -27.64885 97.55847 131.51758 1.000 35.24036 227 ASP H N 1
ATOM 10690 C CA . ASP H 1 193 ? -28.18558 96.95736 130.30006 1.000 37.11464 227 ASP H CA 1
ATOM 10691 C C . ASP H 1 193 ? -27.14152 96.85093 129.19986 1.000 43.03940 227 ASP H C 1
ATOM 10692 O O . ASP H 1 193 ? -27.02610 95.80928 128.54557 1.000 38.92634 227 ASP H O 1
ATOM 10697 N N . ASN H 1 194 ? -26.36287 97.91010 128.98023 1.000 37.90340 228 ASN H N 1
ATOM 10698 C CA . ASN H 1 194 ? -25.38791 97.84045 127.90145 1.000 36.06245 228 ASN H CA 1
ATOM 10699 C C . ASN H 1 194 ? -24.31421 96.79496 128.20683 1.000 44.92649 228 ASN H C 1
ATOM 10700 O O . ASN H 1 194 ? -23.90383 96.02534 127.32069 1.000 43.96069 228 ASN H O 1
ATOM 10705 N N . LEU H 1 195 ? -23.88033 96.72408 129.46620 1.000 36.34305 229 LEU H N 1
ATOM 10706 C CA . LEU H 1 195 ? -22.85624 95.76060 129.84416 1.000 36.76098 229 LEU H CA 1
ATOM 10707 C C . LEU H 1 195 ? -23.36367 94.32677 129.70675 1.000 40.14259 2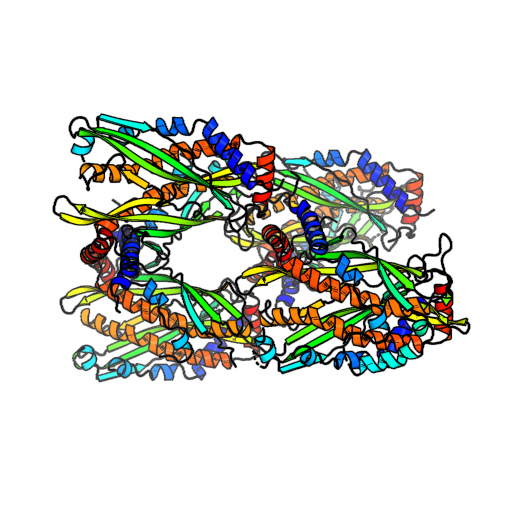29 LEU H C 1
ATOM 10708 O O . LEU H 1 195 ? -22.69697 93.46462 129.10412 1.000 38.33918 229 LEU H O 1
ATOM 10713 N N . THR H 1 196 ? -24.56283 94.06149 130.24336 1.000 42.08930 230 THR H N 1
ATOM 10714 C CA . THR H 1 196 ? -25.16086 92.73675 130.13221 1.000 39.46512 230 THR H CA 1
ATOM 10715 C C . THR H 1 196 ? -25.36387 92.35111 128.67553 1.000 36.37068 230 THR H C 1
ATOM 10716 O O . THR H 1 196 ? -25.15115 91.20145 128.30190 1.000 37.84863 230 THR H O 1
ATOM 10720 N N . GLY H 1 197 ? -25.75740 93.30245 127.83207 1.000 32.60650 231 GLY H N 1
ATOM 10721 C CA . GLY H 1 197 ? -25.95400 92.98683 126.42807 1.000 31.89092 231 GLY H CA 1
ATOM 10722 C C . GLY H 1 197 ? -24.66657 92.57265 125.74609 1.000 36.73908 231 GLY H C 1
ATOM 10723 O O . GLY H 1 197 ? -24.61541 91.55849 125.04198 1.000 40.73734 231 GLY H O 1
ATOM 10724 N N . ILE H 1 198 ? -23.60401 93.35379 125.94678 1.000 37.69413 232 ILE H N 1
ATOM 10725 C CA . ILE H 1 198 ? -22.32402 92.99983 125.34305 1.000 39.78500 232 ILE H CA 1
ATOM 10726 C C . ILE H 1 198 ? -21.94614 91.58077 125.73675 1.000 37.81538 232 ILE H C 1
ATOM 10727 O O . ILE H 1 198 ? -21.65845 90.73023 124.88406 1.000 30.33667 232 ILE H O 1
ATOM 10732 N N . LEU H 1 199 ? -22.00393 91.29173 127.03859 1.000 38.08868 233 LEU H N 1
ATOM 10733 C CA . LEU H 1 199 ? -21.63399 89.96213 127.51005 1.000 35.91940 233 LEU H CA 1
ATOM 10734 C C . LEU H 1 199 ? -22.54650 88.87737 126.92453 1.000 35.39607 233 LEU H C 1
ATOM 10735 O O . LEU H 1 199 ? -22.08541 87.83031 126.45549 1.000 33.82251 233 LEU H O 1
ATOM 10740 N N . THR H 1 200 ? -23.85423 89.11539 126.94669 1.000 33.67201 234 THR H N 1
ATOM 10741 C CA . THR H 1 200 ? -24.82454 88.15181 126.45352 1.000 30.80249 234 THR H CA 1
ATOM 10742 C C . THR H 1 200 ? -24.58987 87.77599 125.00511 1.000 34.96373 234 THR H C 1
ATOM 10743 O O . THR H 1 200 ? -24.83987 86.63042 124.61468 1.000 34.62659 234 THR H O 1
ATOM 10747 N N . LYS H 1 201 ? -24.13130 88.72258 124.19096 1.000 35.19931 235 LYS H N 1
ATOM 10748 C CA . LYS H 1 201 ? -23.99610 88.43847 122.76479 1.000 36.53106 235 LYS H CA 1
ATOM 10749 C C . LYS H 1 201 ? -22.79446 87.54536 122.45023 1.000 34.49881 235 LYS H C 1
ATOM 10750 O O . LYS H 1 201 ? -22.81816 86.81660 121.45523 1.000 35.37579 235 LYS H O 1
ATOM 10752 N N . VAL H 1 202 ? -21.74012 87.60111 123.26174 1.000 38.73670 236 VAL H N 1
ATOM 10753 C CA . VAL H 1 202 ? -20.45427 86.99383 122.94240 1.000 36.73747 236 VAL H CA 1
ATOM 10754 C C . VAL H 1 202 ? -20.17260 85.75241 123.78222 1.000 36.51050 236 VAL H C 1
ATOM 10755 O O . VAL H 1 202 ? -19.64115 84.75936 123.27929 1.000 38.50370 236 VAL H O 1
ATOM 10759 N N . LEU H 1 203 ? -20.50873 85.78617 125.04053 1.000 36.04943 237 LEU H N 1
ATOM 10760 C CA . LEU H 1 203 ? -19.96005 84.82036 125.96835 1.000 35.03015 237 LEU H CA 1
ATOM 10761 C C . LEU H 1 203 ? -20.47098 83.39546 125.72787 1.000 35.08725 237 LEU H C 1
ATOM 10762 O O . LEU H 1 203 ? -19.66079 82.46170 125.71872 1.000 42.88894 237 LEU H O 1
ATOM 10767 N N . PRO H 1 204 ? -21.77283 83.16761 125.50622 1.000 38.09925 238 PRO H N 1
ATOM 10768 C CA . PRO H 1 204 ? -22.23086 81.77487 125.30881 1.000 38.30523 238 PRO H CA 1
ATOM 10769 C C . PRO H 1 204 ? -21.54846 81.08990 124.14200 1.000 35.40332 238 PRO H C 1
ATOM 10770 O O . PRO H 1 204 ? -21.18007 79.91329 124.22052 1.000 34.98765 238 PRO H O 1
ATOM 10774 N N . GLU H 1 205 ? -21.37999 81.81228 123.04675 1.000 32.25884 239 GLU H N 1
ATOM 10775 C CA . GLU H 1 205 ? -20.78308 81.23114 121.85532 1.000 40.75354 239 GLU H CA 1
ATOM 10776 C C . GLU H 1 205 ? -19.31160 80.90243 122.08537 1.000 43.09790 239 GLU H C 1
ATOM 10777 O O . GLU H 1 205 ? -18.83846 79.83923 121.67386 1.000 34.70379 239 GLU H O 1
ATOM 10783 N N . LEU H 1 206 ? -18.57553 81.79095 122.75933 1.000 41.68062 240 LEU H N 1
ATOM 10784 C CA . LEU H 1 206 ? -17.20172 81.46535 123.12260 1.000 39.78062 240 LEU H CA 1
ATOM 10785 C C . LEU H 1 206 ? -17.15885 80.21283 123.99314 1.000 34.29053 240 LEU H C 1
ATOM 10786 O O . LEU H 1 206 ? -16.42781 79.25178 123.70246 1.000 39.23140 240 LEU H O 1
ATOM 10791 N N . ILE H 1 207 ? -17.96043 80.19520 125.05866 1.000 31.83497 241 ILE H N 1
ATOM 10792 C CA . ILE H 1 207 ? -17.88632 79.08046 125.99145 1.000 29.41622 241 ILE H CA 1
ATOM 10793 C C . ILE H 1 207 ? -18.20780 77.77068 125.29263 1.000 33.69306 241 ILE H C 1
ATOM 10794 O O . ILE H 1 207 ? -17.57329 76.74843 125.55735 1.000 42.63083 241 ILE H O 1
ATOM 10799 N N . GLN H 1 208 ? -19.22386 77.76030 124.42482 1.000 36.20847 242 GLN H N 1
ATOM 10800 C CA . GLN H 1 208 ? -19.61736 76.50692 123.79296 1.000 35.90550 242 GLN H CA 1
ATOM 10801 C C . GLN H 1 208 ? -18.63020 76.10376 122.70090 1.000 37.53839 242 GLN H C 1
ATOM 10802 O O . GLN H 1 208 ? -18.36200 74.91189 122.51231 1.000 31.82958 242 GLN H O 1
ATOM 10808 N N . GLY H 1 209 ? -18.07510 77.07796 121.97364 1.000 37.77202 243 GLY H N 1
ATOM 10809 C CA . GLY H 1 209 ? -17.04882 76.77840 120.99181 1.000 41.19956 243 GLY H CA 1
ATOM 10810 C C . GLY H 1 209 ? -15.81075 76.16401 121.60567 1.000 44.69816 243 GLY H C 1
ATOM 10811 O O . GLY H 1 209 ? -15.05365 75.47006 120.90754 1.000 38.49104 243 GLY H O 1
ATOM 10812 N N . LYS H 1 210 ? -15.57629 76.42418 122.89556 1.000 36.20571 244 LYS H N 1
ATOM 10813 C CA . LYS H 1 210 ? -14.52528 75.70269 123.60351 1.000 33.86990 244 LYS H CA 1
ATOM 10814 C C . LYS H 1 210 ? -15.01037 74.37246 124.20071 1.000 41.36398 244 LYS H C 1
ATOM 10815 O O . LYS H 1 210 ? -14.31517 73.35934 124.10017 1.000 44.74323 244 LYS H O 1
ATOM 10817 N N . VAL H 1 211 ? -16.20054 74.32826 124.79715 1.000 36.07385 245 VAL H N 1
ATOM 10818 C CA . VAL H 1 211 ? -16.58235 73.15470 125.57557 1.000 34.64654 245 VAL H CA 1
ATOM 10819 C C . VAL H 1 211 ? -17.00550 71.99730 124.67235 1.000 34.66756 245 VAL H C 1
ATOM 10820 O O . VAL H 1 211 ? -16.71758 70.83370 124.96283 1.000 35.82158 245 VAL H O 1
ATOM 10824 N N . CYS H 1 212 ? -17.70015 72.27557 123.57634 1.000 38.12123 246 CYS H N 1
ATOM 10825 C CA . CYS H 1 212 ? -18.16984 71.18397 122.72521 1.000 43.39896 246 CYS H CA 1
ATOM 10826 C C . CYS H 1 212 ? -17.03427 70.39166 122.09889 1.000 40.20321 246 CYS H C 1
ATOM 10827 O O . CYS H 1 212 ? -17.11266 69.15331 122.08688 1.000 42.44591 246 CYS H O 1
ATOM 10830 N N . PRO H 1 213 ? -15.98789 71.00552 121.54748 1.000 46.24301 247 PRO H N 1
ATOM 10831 C CA . PRO H 1 213 ? -14.87118 70.18861 121.03317 1.000 47.73831 247 PRO H CA 1
ATOM 10832 C C . PRO H 1 213 ? -14.20732 69.34273 122.11308 1.000 44.48242 247 PRO H C 1
ATOM 10833 O O . PRO H 1 213 ? -13.83342 68.18754 121.85922 1.000 40.70620 247 PRO H O 1
ATOM 10837 N N . LEU H 1 214 ? -14.07897 69.88670 123.32716 1.000 44.90892 248 LEU H N 1
ATOM 10838 C CA . LEU H 1 214 ? -13.53485 69.12077 124.44239 1.000 37.42750 248 LEU H CA 1
ATOM 10839 C C . LEU H 1 214 ? -14.40152 67.90023 124.73993 1.000 44.27435 248 LEU H C 1
ATOM 10840 O O . LEU H 1 214 ? -13.88908 66.79262 124.92807 1.000 49.81357 248 LEU H O 1
ATOM 10845 N N . VAL H 1 215 ? -15.72388 68.08730 124.80277 1.000 47.66484 249 VAL H N 1
ATOM 10846 C CA . VAL H 1 215 ? -16.63068 66.96277 125.04178 1.000 40.16529 249 VAL H CA 1
ATOM 10847 C C . VAL H 1 215 ? -16.53000 65.94580 123.91272 1.000 40.03106 249 VAL H C 1
ATOM 10848 O O . VAL H 1 215 ? -16.60370 64.73258 124.13764 1.000 46.18863 249 VAL H O 1
ATOM 10852 N N . ASN H 1 216 ? -16.40956 66.42074 122.67718 1.000 40.39780 250 ASN H N 1
ATOM 10853 C CA . ASN H 1 216 ? -16.24973 65.50594 121.55556 1.000 42.65987 250 ASN H CA 1
ATOM 10854 C C . ASN H 1 216 ? -15.01964 64.63717 121.76050 1.000 48.03269 250 ASN H C 1
ATOM 10855 O O . ASN H 1 216 ? -15.07721 63.40400 121.64629 1.000 52.07932 250 ASN H O 1
ATOM 10860 N N . GLY H 1 217 ? -13.88913 65.27622 122.06792 1.000 46.75179 251 GLY H N 1
ATOM 10861 C CA . GLY H 1 217 ? -12.66883 64.52733 122.30244 1.000 44.34744 251 GLY H CA 1
ATOM 10862 C C . GLY H 1 217 ? -12.81272 63.53283 123.43386 1.000 49.90577 251 GLY H C 1
ATOM 10863 O O . GLY H 1 217 ? -12.41030 62.37303 123.30911 1.000 56.28304 251 GLY H O 1
ATOM 10864 N N . ILE H 1 218 ? -13.41474 63.96297 124.54173 1.000 46.62934 252 ILE H N 1
ATOM 10865 C CA . ILE H 1 218 ? -13.60666 63.07064 125.67989 1.000 46.91532 252 ILE H CA 1
ATOM 10866 C C . ILE H 1 218 ? -14.42293 61.84859 125.27537 1.000 51.48189 252 ILE H C 1
ATOM 10867 O O . ILE H 1 218 ? -14.08708 60.71430 125.63584 1.000 51.37391 252 ILE H O 1
ATOM 10872 N N . LEU H 1 219 ? -15.51888 62.05583 124.54109 1.000 45.22291 253 LEU H N 1
ATOM 10873 C CA . LEU H 1 219 ? -16.26181 60.90773 124.02287 1.000 51.76129 253 LEU H CA 1
ATOM 10874 C C . LEU H 1 219 ? -15.37614 59.97254 123.21520 1.000 48.09869 253 LEU H C 1
ATOM 10875 O O . LEU H 1 219 ? -15.40106 58.75406 123.40970 1.000 57.46976 253 LEU H O 1
ATOM 10880 N N . SER H 1 220 ? -14.59362 60.52176 122.28873 1.000 54.50070 254 SER H N 1
ATOM 10881 C CA . SER H 1 220 ? -13.83727 59.64585 121.40566 1.000 54.66247 254 SER H CA 1
ATOM 10882 C C . SER H 1 220 ? -12.85742 58.77133 122.17371 1.000 60.31447 254 SER H C 1
ATOM 10883 O O . SER H 1 220 ? -12.48820 57.69752 121.68549 1.000 60.49707 254 SER H O 1
ATOM 10886 N N . GLY H 1 221 ? -12.44878 59.19611 123.36637 1.000 57.59452 255 GLY H N 1
ATOM 10887 C CA . GLY H 1 221 ? -11.50787 58.47467 124.19563 1.000 61.90672 255 GLY H CA 1
ATOM 10888 C C . GLY H 1 221 ? -12.09259 57.73991 125.37894 1.000 61.76977 255 GLY H C 1
ATOM 10889 O O . GLY H 1 221 ? -11.33177 57.28194 126.23983 1.000 63.74567 255 GLY H O 1
ATOM 10890 N N . LEU H 1 222 ? -13.41022 57.64130 125.48247 1.000 59.18941 256 LEU H N 1
ATOM 10891 C CA . LEU H 1 222 ? -13.97445 56.98842 126.64847 1.000 58.81237 256 LEU H CA 1
ATOM 10892 C C . LEU H 1 222 ? -13.64059 55.50818 126.64893 1.000 56.71435 256 LEU H C 1
ATOM 10893 O O . LEU H 1 222 ? -13.31178 54.91972 125.61556 1.000 49.09718 256 LEU H O 1
ATOM 10898 N N . ASP H 1 223 ? -13.74455 54.91219 127.83915 1.000 57.79442 257 ASP H N 1
ATOM 10899 C CA . ASP H 1 223 ? -13.70817 53.46776 128.00431 1.000 51.56825 257 ASP H CA 1
ATOM 10900 C C . ASP H 1 223 ? -14.47416 52.78852 126.88317 1.000 52.45134 257 ASP H C 1
ATOM 10901 O O . ASP H 1 223 ? -15.68757 52.97271 126.74150 1.000 51.68805 257 ASP H O 1
ATOM 10906 N N . VAL H 1 224 ? -13.76333 51.99874 126.07721 1.000 49.98447 258 VAL H N 1
ATOM 10907 C CA . VAL H 1 224 ? -14.41252 51.39478 124.92170 1.000 46.58020 258 VAL H CA 1
ATOM 10908 C C . VAL H 1 224 ? -15.55951 50.49933 125.36637 1.000 46.86672 258 VAL H C 1
ATOM 10909 O O . VAL H 1 224 ? -16.55177 50.33707 124.64165 1.000 44.20732 258 VAL H O 1
ATOM 10913 N N . THR H 1 225 ? -15.44922 49.90914 126.55942 1.000 44.20411 259 THR H N 1
ATOM 10914 C CA . THR H 1 225 ? -16.48660 49.00157 127.03523 1.000 51.03893 259 THR H CA 1
ATOM 10915 C C . THR H 1 225 ? -17.72533 49.76350 127.49313 1.000 44.87638 259 THR H C 1
ATOM 10916 O O . THR H 1 225 ? -18.85003 49.42279 127.11152 1.000 41.63444 259 THR H O 1
ATOM 10920 N N . LEU H 1 226 ? -17.54241 50.80282 128.30612 1.000 42.51356 260 LEU H N 1
ATOM 10921 C CA . LEU H 1 226 ? -18.67309 51.64321 128.67645 1.000 43.31400 260 LEU H CA 1
ATOM 10922 C C . LEU H 1 226 ? -19.35813 52.18210 127.43319 1.000 42.75819 260 LEU H C 1
ATOM 10923 O O . LEU H 1 226 ? -20.59326 52.14110 127.31148 1.000 43.28807 260 LEU H O 1
ATOM 10928 N N . VAL H 1 227 ? -18.55323 52.68475 126.49395 1.000 42.07245 261 VAL H N 1
ATOM 10929 C CA . VAL H 1 227 ? -19.06796 53.18416 125.22460 1.000 45.71308 261 VAL H CA 1
ATOM 10930 C C . VAL H 1 227 ? -19.92179 52.12666 124.55627 1.000 40.21031 261 VAL H C 1
ATOM 10931 O O . VAL H 1 227 ? -21.06024 52.38394 124.14629 1.000 35.48666 261 VAL H O 1
ATOM 10935 N N . HIS H 1 228 ? -19.38685 50.91329 124.45355 1.000 43.54444 262 HIS H N 1
ATOM 10936 C CA . HIS H 1 228 ? -20.10499 49.85622 123.75709 1.000 41.02912 262 HIS H CA 1
ATOM 10937 C C . HIS H 1 228 ? -21.42657 49.55414 124.45052 1.000 37.60220 262 HIS H C 1
ATOM 10938 O O . HIS H 1 228 ? -22.46701 49.41931 123.80179 1.000 34.88131 262 HIS H O 1
ATOM 10945 N N . ASN H 1 229 ? -21.41071 49.44481 125.77293 1.000 31.64588 263 ASN H N 1
ATOM 10946 C CA . ASN H 1 229 ? -22.63786 49.05321 126.45619 1.000 40.91951 263 ASN H CA 1
ATOM 10947 C C . ASN H 1 229 ? -23.72201 50.10762 126.26757 1.000 36.07027 263 ASN H C 1
ATOM 10948 O O . ASN H 1 229 ? -24.86334 49.79580 125.88112 1.000 32.50864 263 ASN H O 1
ATOM 10953 N N . ILE H 1 230 ? -23.35667 51.37637 126.47113 1.000 36.42426 264 ILE H N 1
ATOM 10954 C CA . ILE H 1 230 ? -24.32833 52.45552 126.33459 1.000 34.56715 264 ILE H CA 1
ATOM 10955 C C . ILE H 1 230 ? -24.83894 52.52693 124.90164 1.000 34.68506 264 ILE H C 1
ATOM 10956 O O . ILE H 1 230 ? -26.04363 52.67934 124.66121 1.000 28.74721 264 ILE H O 1
ATOM 10961 N N . ALA H 1 231 ? -23.93333 52.37826 123.92720 1.000 35.75195 265 ALA H N 1
ATOM 10962 C CA . ALA H 1 231 ? -24.32201 52.43521 122.52280 1.000 36.31613 265 ALA H CA 1
ATOM 10963 C C . ALA H 1 231 ? -25.24454 51.27995 122.15255 1.000 30.69712 265 ALA H C 1
ATOM 10964 O O . ALA H 1 231 ? -26.17125 51.45334 121.35059 1.000 33.23622 265 ALA H O 1
ATOM 10966 N N . GLU H 1 232 ? -24.98757 50.08704 122.68681 1.000 29.38010 266 GLU H N 1
ATOM 10967 C CA . GLU H 1 232 ? -25.90588 48.97670 122.45177 1.000 34.86194 266 GLU H CA 1
ATOM 10968 C C . GLU H 1 232 ? -27.29801 49.32626 122.93873 1.000 29.04471 266 GLU H C 1
ATOM 10969 O O . GLU H 1 232 ? -28.28319 49.08785 122.23686 1.000 31.93895 266 GLU H O 1
ATOM 10975 N N . LEU H 1 233 ? -27.39920 49.91387 124.12744 1.000 25.79869 267 LEU H N 1
ATOM 10976 C CA . LEU H 1 233 ? -28.71786 50.33139 124.61009 1.000 30.89117 267 LEU H CA 1
ATOM 10977 C C . LEU H 1 233 ? -29.36273 51.35388 123.66608 1.000 29.26846 267 LEU H C 1
ATOM 10978 O O . LEU H 1 233 ? -30.53311 51.20954 123.27062 1.000 25.10215 267 LEU H O 1
ATOM 10983 N N . LEU H 1 234 ? -28.59603 52.37882 123.26920 1.000 25.25552 268 LEU H N 1
ATOM 10984 C CA . LEU H 1 234 ? -29.14930 53.47192 122.46637 1.000 25.83050 268 LEU H CA 1
ATOM 10985 C C . LEU H 1 234 ? -29.62642 52.99329 121.09238 1.000 31.19985 268 LEU H C 1
ATOM 10986 O O . LEU H 1 234 ? -30.70152 53.39616 120.62870 1.000 28.25345 268 LEU H O 1
ATOM 10991 N N . ILE H 1 235 ? -28.84111 52.14027 120.42304 1.000 29.15963 269 ILE H N 1
ATOM 10992 C CA . ILE H 1 235 ? -29.16993 51.75643 119.05207 1.000 28.66047 269 ILE H CA 1
ATOM 10993 C C . ILE H 1 235 ? -30.44982 50.94120 119.00907 1.000 31.86992 269 ILE H C 1
ATOM 10994 O O . ILE H 1 235 ? -31.20385 51.01343 118.02438 1.000 31.72659 269 ILE H O 1
ATOM 10996 N N . HIS H 1 236 ? -30.74761 50.18953 120.07703 1.000 31.41378 270 HIS H N 1
ATOM 10997 C CA . HIS H 1 236 ? -31.97971 49.40799 120.15235 1.000 29.49090 270 HIS H CA 1
ATOM 10998 C C . HIS H 1 236 ? -33.11218 50.15598 120.84200 1.000 30.57990 270 HIS H C 1
ATOM 10999 O O . HIS H 1 236 ? -34.16697 49.56830 121.09685 1.000 27.13184 270 HIS H O 1
ATOM 11006 N N . GLY H 1 237 ? -32.92053 51.43098 121.14867 1.000 26.89057 271 GLY H N 1
ATOM 11007 C CA . GLY H 1 237 ? -33.97985 52.19761 121.77606 1.000 32.24098 271 GLY H CA 1
ATOM 11008 C C . GLY H 1 237 ? -34.42202 51.68109 123.12613 1.000 30.86126 271 GLY H C 1
ATOM 11009 O O . GLY H 1 237 ? -35.59811 51.81422 123.47215 1.000 34.60961 271 GLY H O 1
ATOM 11010 N N . LEU H 1 238 ? -33.51015 51.09861 123.90282 1.000 27.29064 272 LEU H N 1
ATOM 11011 C CA . LEU H 1 238 ? -33.83027 50.53721 125.20869 1.000 23.71683 272 LEU H CA 1
ATOM 11012 C C . LEU H 1 238 ? -33.61835 51.59694 126.28289 1.000 27.29520 272 LEU H C 1
ATOM 11013 O O . LEU H 1 238 ? -32.49685 52.09667 126.44550 1.000 25.54773 272 LEU H O 1
ATOM 11018 N N . GLN H 1 239 ? -34.67049 51.89127 127.05218 1.000 22.98933 273 GLN H N 1
ATOM 11019 C CA . GLN H 1 239 ? -34.55765 52.84694 128.15429 1.000 26.39653 273 GLN H CA 1
ATOM 11020 C C . GLN H 1 239 ? -33.66114 52.30974 129.26825 1.000 21.92575 273 GLN H C 1
ATOM 11021 O O . GLN H 1 239 ? -33.71168 51.12756 129.60308 1.000 28.72004 273 GLN H O 1
ATOM 11027 N N . PHE H 1 240 ? -32.82866 53.18043 129.83975 1.000 27.63448 274 PHE H N 1
ATOM 11028 C CA . PHE H 1 240 ? -32.07140 52.82185 131.03634 1.000 28.79623 274 PHE H CA 1
ATOM 11029 C C . PHE H 1 240 ? -31.83805 54.00512 131.98423 1.000 39.33654 274 PHE H C 1
ATOM 11030 O O . PHE H 1 240 ? -31.55531 53.78482 133.16858 1.000 47.02811 274 PHE H O 1
ATOM 11038 N N . VAL H 1 241 ? -31.92421 55.24850 131.50864 1.000 31.13933 275 VAL H N 1
ATOM 11039 C CA . VAL H 1 241 ? -31.68695 56.40176 132.37851 1.000 36.52490 275 VAL H CA 1
ATOM 11040 C C . VAL H 1 241 ? -32.96855 56.76366 133.12067 1.000 46.74751 275 VAL H C 1
ATOM 11041 O O . VAL H 1 241 ? -33.98179 57.10194 132.49902 1.000 51.09818 275 VAL H O 1
ATOM 11045 N N . ILE H 1 242 ? -32.90573 56.74694 134.45185 1.000 47.29028 276 ILE H N 1
ATOM 11046 C CA . ILE H 1 242 ? -34.06381 56.99130 135.30687 1.000 46.61288 276 ILE H CA 1
ATOM 11047 C C . ILE H 1 242 ? -34.21866 58.48602 135.55498 1.000 57.57507 276 ILE H C 1
ATOM 11048 O O . ILE H 1 242 ? -33.26564 59.16308 135.96931 1.000 55.37955 276 ILE H O 1
ATOM 11053 N N . LYS H 1 243 ? -35.41561 59.00416 135.28899 1.000 52.80538 277 LYS H N 1
ATOM 11054 C CA . LYS H 1 243 ? -35.71015 60.41655 135.51825 1.000 55.97209 277 LYS H CA 1
ATOM 11055 C C . LYS H 1 243 ? -36.07004 60.70769 136.97804 1.000 61.85089 277 LYS H C 1
ATOM 11056 O O . LYS H 1 243 ? -35.27373 60.48190 137.89327 1.000 63.05680 277 LYS H O 1
#

Nearest PDB structures (foldseek):
  6baq-assembly6_F  TM=1.005E+00  e=1.394E-40  Mus musculus
  6baq-assembly1_A  TM=9.972E-01  e=1.762E-35  Mus musculus
  6baq-assembly8_H  TM=9.708E-01  e=3.949E-32  Mus musculus
  6baq-assembly2_B  TM=9.646E-01  e=7.085E-32  Mus musculus
  6baq-assembly3_C  TM=9.596E-01  e=5.168E-31  Mus musculus

Sequence (1558 aa):
PSNPTDLLAGKFTDALSGGLLSGGLLGILENIPLLDVIKSSSVPLLNNILDIKITDPQLLELGLVQSPDGHRLYVTIPLGLTLNVNMPVVGSLLQLAVKLNITAEVLAVKDNQGRIHLVLGDCTHSPGSLKISLLNGVTPVQSFLDNLTGILTKVLPELIQGKVCPLVNGILSGLDVTLVHNIAELLIHGLQFVIKTDLLLAGKFTDALSGGLLSGGLLGILENIPLLDVIKSSVPLLNNILDIKITDPQLLELGLVQSPDGHRLYVTIPLGLTLNVNMPVVGSLLQLAVKLNITAEVLAVKDNQGRIHLVLGDCTHSPGSLKISLLNGVTPVQSFLDNLTGILTKVLPELIQGKVCPLVNGILSGLDVTLVHNIAELLIHGLQFVIKVTDLLAGKFTDALSGGLLSGGLLGILENIPLLDVIPLLNNILDIKITDPQLLELGLVQSPDGHRLYVTIPLGLTLNVNMPVVGSLLQLAVKLNITAEVLAVKDNQGRIHLVLGDCTHSPGSLKISLLNGVTPVQSFLDNLTGILTKVLPELIQGKVCPLVNGILSGLDVTLVHNIAELLIHGLQFVIKPTDLLAGKFTDALSGGLLSGGLLGILENIPLLDVIKSVPLLNNILDIKITDPQLLELGLVQSPDGHRLYVTIPLGLTLNVNMPVGSLLQLAVKLNITAEVLAVKDNQGRIHLVLGDCTHSPGSLKISLLNGVTPVQSFLDNLTGILTKVLPELIQGKVCPLVNGILSGLDVTLVHNIAELLIHGLQFVIKLPSNPTDLLAGKFTDALSGGLLSGGLLGILENIPLLDVIKSGGPLLNNILDIKITDPQLLELGLVQSPDGHRLYVTIPLGLTLNVNMPVVGSLLQLAVKLNITAEVLAVKDNQGRIHLVLGDCTHSPGSLKISLLNGVTPVQSFLDNLTGILTKVLPELIQGKVCPLVNGILSGLDVTLVHNIAELLIHGLQFVIKLPSNPTDLLAGKFTDALSGGLLSGGLLGILENIPLLDVIKSGGGGLVGGLLGKLTSSVPLLNNILDIKITDPQLLELGLVQSPDGHRLYVTIPLGLTLNVNMPVVGSLLQLAVKLNITAEVLAVKDNQGRIHLVLGDCTHSPGSLKISLLNGVTPVQSFLDNLTGILTKVLPELIQGKVCPLVNGILSGLDVTLVHNIAELLIHGLQFVIKPSNPTDLLAGKFTDALSGGLLSGGLLGILENIPLLDVIKSGGGPLLNNILDIKITDPQLLELGLVQSPDGHRLYVTIPLGLTLNVNMPVVGSLLQLAVKLNITAEVLAVKDNQGRIHLVLGDCTHSPGSLKISLLNGTPVQSFLDNLTGILTKVLPELIQGKVCPLVNGILSGLDVTLVHNIAELLIHGLQFVIKPTDLLAGKFTDALSGGLLSGGLLGILENIPLLDVIKSVPLLNNILDIKITDPQLLELGLVQSPDGHRLYVTIPLGLTLNVNMPVVGSLLQLAVKLNITAEVLAVKDNQGRIHLVLGDCTHSPGSLKISLLNGVTPVQSFLDNLTGILTKVLPELIQGKVCPLVNGILSGLDVTLVHNIAELLIHGLQFVIK

CATH classification: 3.15.10.10

Radius of gyration: 41.7 Å; Cα contacts (8 Å, |Δi|>4): 3055; chains: 8; bounding box: 77×114×109 Å

Solvent-accessible surface area: 68295 Å² total; per-residue (Å²): 146,109,79,83,37,63,91,17,18,36,112,0,23,33,25,0,4,0,17,0,5,60,40,12,0,19,26,57,0,54,121,10,76,3,57,49,60,19,72,125,142,48,116,37,5,43,97,58,14,63,74,27,48,11,50,94,2,33,7,46,64,15,29,28,90,22,5,132,69,0,77,58,0,34,0,47,0,20,4,4,8,20,0,14,0,65,2,77,10,2,12,29,91,3,64,0,32,3,103,2,42,0,14,0,16,0,47,17,63,66,56,122,97,59,47,28,76,4,44,36,17,12,24,2,1,18,35,18,18,18,99,28,56,28,93,24,83,114,51,112,34,48,34,4,2,57,53,1,35,32,51,0,17,88,25,0,0,74,38,1,29,46,96,0,15,84,31,0,63,43,23,3,88,63,16,89,120,80,15,15,92,63,0,0,54,27,0,67,116,18,94,102,8,21,133,141,110,58,117,12,16,34,98,0,21,102,32,0,25,31,18,0,89,105,39,29,0,65,31,54,0,76,115,10,60,4,21,103,54,32,102,114,110,68,64,9,39,122,26,13,117,65,26,49,13,50,96,17,101,35,72,163,16,28,28,94,16,4,120,69,0,77,59,0,33,0,44,0,20,3,4,7,12,0,28,0,51,16,79,110,70,52,77,76,36,67,5,27,3,103,2,45,0,15,0,14,0,33,16,36,45,50,56,95,49,47,35,79,9,53,15,6,6,20,2,8,19,37,22,18,26,107,46,61,62,69,92,83,58,58,126,82,100,86,62,22,80,38,7,43,40,56,0,23,80,32,0,3,54,36,0,32,46,88,0,15,83,28,0,72,40,22,3,100,65,22,87,122,74,13,16,67,22,0,0,27,16,0,75,78,13,9,30,10,18,78,109,196,116,88,134,20,22,34,42,0,23,104,33,2,28,36,16,1,93,99,40,30,0,61,40,65,0,77,73,12,62,13,49,103,72,133,149,48,6,54,120,6,76,76,36,53,13,56,98,25,97,32,90,162,17,27,26,90,16,4,134,68,0,77,50,0,36,0,47,2,18,5,9,8,16,0,34,5,70,1,61,10,2,22,10,30,3,72,4,27,3,118,3,44,0,15,0,11,0,46,21,57,74,66,122,94,59,48,26,77,9,58,9,10,6,19,2,7,19,36,23,20,23,88,35,59,36,56,102,55,13,51,2,10,76,9,1,50,33,56,2,41,35,66,5,12,77,34,0,3,54,41,1,28,49,86,0,17,77,36,2,63,40,26,4,97,64,20,80,126,81,17,18,87,69,0,0,62,29,0,59,127,22,96,103,13,20,155,144,131,69,86,117,12,26,32,114,1,20,101,34,0,28,32,20,0,86,103,42,31,0,60,29,67,0,76,119,10,69,4,34,78,66,36,88,110,72,34,20,61,90,57,25,113,64,29,49,14,56,53,22,92,35,64,160,14,28,30,93,18,4,137,66,0,74,47,0,32,0,41,0,22,3,4,6,17,0,28,4,56,24,106,42,29,49,75,9,66,3,29,4,106,3,44,0,14,0,11,0,45,17,32,38,58,122,98,57,47,28,79,7,49,14,1,6,18,1,8,21,38,18,18,26,94,46,59,56,66,80,83,60,26,116,64,15,26,27,12,79,48,25,42,41,38,0,26,80,37,0,4,57,33,0,31,46,94,0,17,82,34,0,73,40,19,4,97,62,18,84,124,82,14,16,87,63,0,0,60,19,0,64,122,21,97,105,15,20,150,147,136,75,100,84,78,38,63,68,16,21,36,114,0,25,39,26,0,7,1,18,0,6,60,39,12,0,15,30,56,0,55,120,11,71,3,46,55,39,41,84,94,30,126,95,81,33,109,62,20,68,67,27,50,13,51,93,1,33,7,50,64,19,29,26,87,23,4,135,71,0,76,52,0,28,0,45,0,20,4,0,7,10,0,30,1,64,1,83,64,8,37,14,64,1,61,1,25,3,97,2,41,0,13,0,15,0,41,16,32,107,52,152,110,46,44,25,72,4,47,35,18,7,21,2,1,18,35,14,20,16,90,37,63,79,111,90,36,51,10,7,13,43,47,11,19,56,56,8,44,29,71,0,10,95,26,0,0,76,35,1,29,46,96,0,15,82,31,0,75,43,22,3,90,63,17,88,119,82,16,13,92,63,0,0,50,25,1,55,121,20,96,99,9,25,134,146,97,57,80,56,13,11,60,84,7,18,35,78,0,22,103,34,0,28,35,19,0,90,108,39,32,0,62,33,58,0,74,123,11,74,3,24,56,23,6,72,46,20,74,110,93,163,59,19,46,100,62,28,64,110,26,67,86,52,91,16,3,93,72,5,67,70,27,131,9,31,106,19,95,35,76,163,16,29,27,85,23,5,136,72,0,76,54,0,33,0,44,0,20,4,2,8,21,0,12,0,63,3,97,119,40,73,76,102,14,66,0,26,4,100,1,42,0,16,0,15,0,45,17,63,64,52,104,96,58,48,31,81,5,47,37,15,13,24,3,1,19,35,14,18,16,86,31,58,30,100,78,82,153,90,118,52,91,83,105,33,55,79,2,38,33,43,0,12,92,29,1,0,71,40,0,27,44,98,0,15,83,33,0,75,44,23,3,97,63,21,91,120,29,14,16,50,9,0,0,53,24,0,64,117,18,95,99,8,23,132,143,101,88,59,15,10,84,83,9,19,36,82,0,25,103,33,0,30,34,18,0,92,105,38,32,0,61,29,56,0,74,124,10,68,4,46,87,42,47,88,98,33,84,132,147,39,58,63,67,18,60,75,29,50,14,51,99,22,93,34,68,157,18,29,28,91,22,5,132,71,0,77,40,0,26,0,46,0,20,5,3,9,11,0,32,2,36,4,94,94,56,66,14,74,0,58,2,26,3,101,2,42,0,13,0,16,0,39,15,28,102,46,104,152,48,41,29,72,3,49,36,17,11,24,2,0,21,37,14,19,16,82,34,60,84,104,92,38,73,22,83,71,75,25,25,58,94,14,37,30,39,1,18,102,29,0,1,82,40,1,27,46,102,0,14,80,29,0,71,44,22,2,90,64,16,87,116,22,16,14,51,9,0,1,56,20,0,55,118,21,92,102,14,22,100,154,156,36,92,62,21,21,37,43,0,24,102,33,2,32,37,21,0,72,97,38,31,1,68,30,63,0,73,116,18,75,3,24,102,52,23,108,116,121,103,15,23,78,57,7,71,77,31,51,15,52,102,23,76,40,82,158,16,27,30,92,17,4,121,66,0,76,40,0,32,0,46,1,22,4,8,6,16,0,31,5,67,4,91,102,60,72,46,107,1,49,1,31,2,114,2,42,0,15,0,11,0,44,24,50,57,64,44,92,59,44,30,76,10,53,11,1,4,21,2,2,21,38,20,16,24,96,36,60,31,62,90,81,36,126,36,118,101,52,38,52,30,83,3,37,36,35,2,13,70,31,0,0,71,39,1,26,50,28,0,16,81,33,1,70,40,24,5,100,64,22,77,120,73,19,17,70,43,0,0,22,10,0,49,86,13,8,32,7,21,117,144

Secondary structure (P-SEA, 3-state):
ccccccaaaaaaaaaaaaaaaaaaaaaaaaacaaaaaaacccaaaaaaccccccccccccbbbbbbcccccbbbbbbbbbbbbbbbcccccccbbbbbbbbbbbbbbbbbcccbbbbbbbcccccccccbbbbcccccccccccaaaaaaaaaacaaaaaaaacaaaaaaaaaaccaaaaaaaaaaaaaccccccc/cccaaaaaaaaaaaaaaaacaaaaaaacaaaaaaaccaaaaaaccccccccccccbbbbbbcccccbbbbbbbbbbcccccccccccbbbbbbbbbbbbbbbbbbcccbbbbbbbcccccccccbbbbbccccccccaaaaaaaaaaaaccaaaaaaacaaaaaaaaacccaaaaaaaaaaaaacccccccc/cccaaaaaaaaaaaaaaaacaaaaaaaccccccccccccccccccccccccbbbbbbcccccbbbbbbbbbbcccccccccccbbbbbbbbbbbbbbbbbbcccbbbbbbbcccccccccbbbbbcccccccaaaaaaaaaaaaacaaaaaaaacaaaaaaaaacccaaaaaaaaaaaaaccccccc/cccaaaaaaaaaaaaaaaaacaaaaaaacccccccccccccccccbbbbccccccbbbbbbcccccbbbbbbbbbbbbbbbcccccbbbbbbbbbbbbbbbbbbccccbbbbbbcccccccccbbbbbccccccccaaaaaaaaaaaaccaaaaaaaaaaaaaaaaacccaaaaaaaaaaaaaccccccc/cccccccaaaaaaaaaaaaaaaaaaaaaaaacccccccccccccccccccccccccccccbbbbbbcccccbbbbbbbbbbbbbbbbccccbbbbbbbbbbbbbbbbbbbcccccccccccccccccccbbbbbcccccccaaaaaaaaaaaaacaaaaaaaacaaaaaaaaacccaaaaaaaaaaaaaccccccc/cccccccaaaaaaaaaaaaaaaaacaaaaaaacaaaaaaacccccaaaaaaaaaaccccccccccccccccccccbbbbbbcccccbbbbbbbbbbbbbbbcccccccbbbbbbbbbbbbbbbbbccccbbbbbbcccccccccbbbbbbcccccccccaaaaaaaaaaccaaaaaaacaaaaaaaaacccaaaaaaaaaaaaaccccccc/ccccccaaaaaaaaaaaaaaaaaaaaaaaaacaaaaaaacccccccccccccccccccccbbbbbbcccccbbbbbbbbbbbbbbbbcccccbbbbbbbbbbbbbbbbbcccccccccccccccccccccccccccccccccaaaaaaaaaaacaaaaaaaaaaaaaaaaaaaccaaaaaaaaaaaaaccccccc/cccaaaaaaaaaaaaaaaaacaaaaaaacccccccccccccccccccccccccccbbbbbbcccccbbbbbbbbbbbbbccccccccbbbbbbbbbbbbbbbbbcccccbbbbbbcccccccccbbbbbcccccccaaaaaaaaaaaaaccaaaaaaaaaaaaaaaaacccaaaaaaaaaaaaaccccccc